Protein 7TIN (pdb70)

Radius of gyration: 37.45 Å; Cα contacts (8 Å, |Δi|>4): 4934; chains: 4; bounding box: 94×103×95 Å

Foldseek 3Di:
DQQQVLLLLQLLLLLQLLLQLFEQEEEEEDDQLQAQNVVNQVLQPRYHYHYANQLLLSLLLQLLLCLQVVTEYEYEYEAACSLVSNQVSQQLQQQVLGAYEYEYEDAAPVPADDPPVSHHDPQCPVVVRDPAEEEQHEGDPDVVSNCVSVVVSVVSSVCGDWQNRGYYYYYHHYYPPRYHDSVVCVSSDNHYDDDDDDFDADDCPVVVVLVQDQFEEEEEAAQRPADCVLVLVLCVVAVHAYAYALNRLPQQVVRLRYALAVLLVLLQPDDDAGAEYEYEEDDHPRPSVLVVVVPHPHQYEYEYGHPPDDCPPDNGPYYDNHGNNSYSVNVRPDDYHDNNVSSVVSSVLRVVLLVLLVVLLVPDKFPLVLLLLVLVQDDAPAEEEEAAAVRSVSCSNRVGHGRYHYHYSPRVSDLANSLSSQLSSLVNGRYEYEHEDVSCVRVLSSLQCCQVPVRAYAYEYEYQFARLNCCPPPCVPVVVVCCCVPGGNGDPDDCVVSCVVSVAAEDEDATVVVVNPDHPDDPGHHYYYYYGHSVSNVVSVVCSSNVCNVVSVVD/DQLQALLLLALLLLLQLLLQLFEAEEEEEDDDLQAQNVVSQVLQPRHYYHYANQLLLSLLLQQLLCLQVVFEYEYEYEAACSLVSNQVSQQLQQQVQGQYEYEYEDAAPVPADDPPVSHDDDFCPVVVGWPEGDEQHEGGDDVVSNVVSVVVSVVSSVCTHFQNGGYYYYYYHYYPPRHHDSVVNVSNDNHYDDDDDDFDADALVVCVVQLQDQQEEEEEAAQRPADQVVVLVLCVQAVHAYAYALNRLPQQPPRLRYALAVLLVVLQPAFAAGQEYEYEEDDHPRPSVLVVVVVYPHQYEAEYQHPPDDDPPDDHPYYYHHGPNSYSVNNVVDDYHDNNVSSVLRSVLRVVLLVLLVVLLVPDKFPLVLLLLVLVQDDAQAEEEEAAAVRSVSCSNRPGNGRYHYHYSPRVSDLENSLSSNLSSLVNGHYEYEHEDVSCVRHLSSLLCCLPVPRAYAYEYEYQQFRLNCVPPPCCPPVVVCCCVPGGNGDPDDCVVSCVVSVAAEDEDATSVVVNPDHDDDDTHHYYYYHGHSVVNVVSVVCSSNSSNVVHDDHD/DFQQVQLLLQLLLLLQLLLQLFEQEEEEEDDDLQASNVVNQVLQPRYHYHYANQLLLSLLLQLLLCLQVVTEYEYEYEAACSLVSNQVSQQLQQQVQGQYEYEYEDAAPVPADDPPVSGHDPQCPVVVGDPAGDEQHETGDDPVSSCVSVVRSVVSSVQGDFQNDGYYYYYHHYYPPRHHDSVVCVSSDNHYDDDDDDFDADACPVPVVQVLDQQEEEEEAAQRPADCVLVLVLCVVNVHAYAAAQNRLPQQVVRLRYFLQVLLCLLLPDDDQGAAYEYEEDDHPRPSVLVVVVPHPHQYEYEYGHPPDDDPPDDGPYYDNHGNNNYSVNVDDDDDRDNNVSSVVSSVLSVVLVVLLVVLLVPDWFPLVLLLLVLVQDDAAAEEEEAAACRSVSCSNRVGHGRYHYHYSPGVRDLENSLSSQLSSLVNGRYEYEHEPVSCVRVLSSLLCCQPPVRQYAYEYEYQFARLNCCPPPCVPVVVVCCCVPGRNGDPDDCCVSCVVSVAAEDEDATVVVVNPDHDDRPGHHYYYYYGHSVSNVVSVVCSSNSSNVVSVVVD/DDLQAQLLLLLLLLLQLLLQLFAQEEEEADDQLQQSNVVSQVLQPRHYYHYANQLLLSLLLQLLLCLQVVTEYEYEYEAACSLVSNQVSQQLQQQVQGAYEYEYEDAAPVPADDPPVRHHDDFCPVVVRFPEGDEQHETDPDVVSSVVSVVVSVVSSVCGDWQNGGYYYYYYHYYPPRHHDSVVCVSSDNHYDDDDDDADADALVVCVVQLQDQQEAEEEAAARPADCVLVLVLCVQAVHAYAYALNRLPQQVVRLRYALAVLLVQLLPDDDAGAEYEYEEDDHPRPRVLVVVVVHPHQYEYEYGHPPDDDPPDDHPYYYNHGNNNYSVNNVVDDYDDNNVNRVVSSVLRVVLLVLLVVLLVPDKFPLVLLLLVLVQDDAAAEEEEAAAVRSVSCSNRPGNGRYHYHYSPGVSDLANSLSSQLSSLQNGHYEYEHEPVSCVRVLSSLQCCLPVVRAYAYEYEYQFAHLNCCPPPVCPPVVVCCCVPGRNGDPDDCVVSCVVSVAAEAEDEIVVVVNPDRCDDDGYHYYYYYGHSVSVVVSVVCSSNSSNVVSD

Sequence (2220 aa):
GNHKAALTKQVFTFASELYAYGVREVVISPGSRSTPLALAFEAHPNIKTWIHPDERSAAFFAVGLIKGSERPVAILCTSGTAAANYTPAIAESQISRIPLIVLTSDRPHELRSVGAPQAINQVNMFNNYVSYEFDMPIADDSKETINAIYYQMQIASQYLYGPHKGPIHFNLPFRDPLTPDLNATELLTSEMKILPHYQKSIDASALRHILNKKKGLIIVGDMQHQEVDQILTYSTIYDLPILADPLSHLRKFDHPNVICTYDLLFRSGLDLNVDFVIRVGKPVISKKLNQWLKKTDAFQILVQNNDKIDVFPIAPDISYEISANDFFRSLMEDTTINRVSWLEKWQCLEKKGRKEIKCYLEQATDESAFVGELIKKTSEKDALFISNSMPIRDVDNLLLNKNIDVYANRGANGIDGIVSTALGMAVHKRITLLIGDLSFYHDMNGLLMSKLNNIQMNIVLLNNDGGGIFSYLPQKESATDYFERLFGTPTGLDFEYTAKLYQFDFKRFNSVSEFKNATLLSETSTIYELITNREDNFKQHQILYQKLSEMIHDTGNHKAALTKQVFTFASELYAYGVREVVISPGSRSTPLALAFEAHPNIKTWIHPDERSAAFFAVGLIKGSERPVAILCTSGTAAANYTPAIAESQISRIPLIVLTSDRPHELRSVGAPQAINQVNMFNNYVSYEFDMPIADDSKETINAIYYQMQIASQYLYGPHKGPIHFNLPFRDPLTPDLNATELLTSEMKILPHYQKSIDASALRHILNKKKGLIIVGDMQHQEVDQILTYSTIYDLPILADPLSHLRKFDHPNVICTYDLLFRSGLDLNVDFVIRVGKPVISKKLNQWLKKTDAFQILVQNNDKIDVFPIAPDISYEISANDFFRSLMEDTTINRVSWLEKWQCCLEKKGRKEIKCYLEQATDESAFVGELIKKTSEKDALFISNSMPIRDVDNLLLNKNIDVYANRGANGIDGIVSTALGMAVHKRITLLIGDLSFYHDMNGLLMSKLNNIQMNIVLLNNDGGGIFSYLPQKESATDYFERLFGTPTGLDFEYTAKLYQFDFKRFNSVSEFKNATLLSETSTIYELITNREDNFKQHQILYQKLSEMIHDTLGNHKAALTKQVFTFASELYAYGVREVVISPGSRSTPLALAFEAHPNIKTWIHPDERSAAFFAVGLIKGSERPVAILCTSGTAAANYTPAIAESQISRIPLIVLTSDRPHELRSVGAPQAINQVNMFNNYVSYEFDMPIADDSKETINAIYYQMQIASQYLYGPHKGPIHFNLPFRDPLTPDLNATELLTSEMKILPHYQKSIDASALRHILNKKKGLIIVGDMQHQEVDQILTYSTIYDLPILADPLSHLRKFDHPNVICTYDLLFRSGLDLNVDFVIRVGKPVISKKLNQWLKKTDAFQILVQNNDKIDVFPIAPDISYEISANDFFRSLMEDTTINRVSWLEKWQCLEKKGRKEIKCYLEQATDESAFVGELIKKTSEKDALFISNSMPIRDVDNLLLNKNIDVYANRGANGIDGIVSTALGMAVHKRITLLIGDLSFYHDMNGLLMSKLNNIQMNIVLLNNDGGGIFSYLPQKESATDYFERLFGTPTGLDFEYTAKLYQFDFKRFNSVSEFKNATLLSETSTIYELITNREDNFKQHQILYQKLSEMIHDTLGNHKAALTKQVFTFASELYAYGVREVVISPGSRSTPLALAFEAHPNIKTWIHPDERSAAFFAVGLIKGSERPVAILCTSGTAAANYTPAIAESQISRIPLIVLTSDRRPHELRSVGAPQAINQVNMFNNYVSYEFDMPIADDSKETINAIYYQMQIASQYLYGPHKGPIHFNLPFRDPLTPDLNATELLTSEMKILPHYQKSIDASALRHILNKKKGLIIVGDMQHQEVDQILTYSTIYDLPILADPLSHLRKFDHPNVICTYDLLFRSGLDLNVDFVIRVGKPVISKKLNQWLKKTDAFQILVQNNDKIDVFPIAPDISYEISANDFFRSLMEDTTINRVSWLEKWQCLEKKGRKEIKCYLEQATDESAFVGELIKKTSEKDALFISNSMPIRDVDNLLLNKNIDVYANRGANGIDGIVSTALGMAVHKRITLLIGDLSFYHDMNGLLMSKLNNIQMNIVLLNNDGGGIFSYLPQKESATDYFERLFGTPTGLDFEYTAKLYQFDFKRFNSVSEFKNATLLSETSTIYELITNREDNFKQHQILYQKLSEMIH

Nearest PDB structures (foldseek):
  7tin-assembly1_A  TM=9.998E-01  e=1.268E-102  Staphylococcus aureus
  3lq1-assembly2_B  TM=9.128E-01  e=7.207E-46  Listeria monocytogenes serotype 4b str. F2365
  2jlc-assembly1_A  TM=8.403E-01  e=1.015E-35  Escherichia coli K-12
  3hww-assembly1_A  TM=8.257E-01  e=3.275E-33  Escherichia coli K-12
  3flm-assembly1_A  TM=8.531E-01  e=4.842E-31  Escherichia coli K-12

InterPro domains:
  IPR004433 2-succinyl-5-enolpyruvyl-6-hydroxy-3-cyclohexene-1-carboxylic-acid synthase [MF_01659] (5-549)
  IPR004433 2-succinyl-5-enolpyruvyl-6-hydroxy-3-cyclohexene-1-carboxylic-acid synthase [PIRSF004983] (3-553)
  IPR004433 2-succinyl-5-enolpyruvyl-6-hydroxy-3-cyclohexene-1-carboxylic-acid synthase [TIGR00173] (13-428)
  IPR011766 Thiamine pyrophosphate enzyme, TPP-binding [PF02775] (420-518)
  IPR012001 Thiamine pyrophosphate enzyme, N-terminal TPP-binding domain [PF02776] (15-126)
  IPR029061 Thiamin diphosphate-binding fold [SSF52518] (16-180)
  IPR029061 Thiamin diphosphate-binding fold [SSF52518] (371-553)
  IPR032264 Menaquinone biosynthesis protein MenD, middle domain [PF16582] (210-387)

Structure (mmCIF, N/CA/C/O backbone):
data_7TIN
#
_entry.id   7TIN
#
_cell.length_a   81.445
_cell.length_b   166.489
_cell.length_c   168.035
_cell.angle_alpha   90.000
_cell.angle_beta   90.000
_cell.angle_gamma   90.000
#
_symmetry.space_group_name_H-M   'P 21 21 21'
#
loop_
_entity.id
_entity.type
_entity.pdbx_description
1 polymer '2-succinyl-5-enolpyruvyl-6-hydroxy-3-cyclohexene-1-carboxylate synthase'
2 non-polymer 'THIAMINE DIPHOSPHATE'
3 non-polymer GLYCINE
4 non-polymer 'CALCIUM ION'
5 non-polymer 'SODIUM ION'
6 non-polymer 'CHLORIDE ION'
7 water water
#
loop_
_atom_site.group_PDB
_atom_site.id
_atom_site.type_symbol
_atom_site.label_atom_id
_atom_site.label_alt_id
_atom_site.label_comp_id
_atom_site.label_asym_id
_atom_site.label_entity_id
_atom_site.label_seq_id
_atom_site.pdbx_PDB_ins_code
_atom_site.Cartn_x
_atom_site.Cartn_y
_atom_site.Cartn_z
_atom_site.occupancy
_atom_site.B_iso_or_equiv
_atom_site.auth_seq_id
_atom_site.auth_comp_id
_atom_site.auth_asym_id
_atom_site.auth_atom_id
_atom_site.pdbx_PDB_model_num
ATOM 1 N N . GLY A 1 4 ? -51.95213 28.12060 -22.35626 1.000 72.53446 2 GLY A N 1
ATOM 2 C CA . GLY A 1 4 ? -52.81678 28.58225 -21.28510 1.000 73.66070 2 GLY A CA 1
ATOM 3 C C . GLY A 1 4 ? -52.32804 28.11562 -19.92953 1.000 71.01391 2 GLY A C 1
ATOM 4 O O . GLY A 1 4 ? -51.49699 28.77758 -19.29934 1.000 65.03039 2 GLY A O 1
ATOM 5 N N . ASN A 1 5 ? -52.85793 26.97577 -19.47399 1.000 68.29700 3 ASN A N 1
ATOM 6 C CA . ASN A 1 5 ? -52.30517 26.33302 -18.28668 1.000 66.90165 3 ASN A CA 1
ATOM 7 C C . ASN A 1 5 ? -50.84485 25.96601 -18.50164 1.000 59.92238 3 ASN A C 1
ATOM 8 O O . ASN A 1 5 ? -50.02352 26.09229 -17.58687 1.000 62.01189 3 ASN A O 1
ATOM 13 N N . HIS A 1 6 ? -50.50686 25.50986 -19.71070 1.000 57.43163 4 HIS A N 1
ATOM 14 C CA . HIS A 1 6 ? -49.15198 25.04658 -19.98479 1.000 59.70841 4 HIS A CA 1
ATOM 15 C C . HIS A 1 6 ? -48.13281 26.15321 -19.75493 1.000 56.65049 4 HIS A C 1
ATOM 16 O O . HIS A 1 6 ? -47.10591 25.93739 -19.10253 1.000 54.07410 4 HIS A O 1
ATOM 23 N N . LYS A 1 7 ? -48.39942 27.34943 -20.28620 1.000 52.03927 5 LYS A N 1
ATOM 24 C CA . LYS A 1 7 ? -47.47814 28.46313 -20.08167 1.000 53.18262 5 LYS A CA 1
ATOM 25 C C . LYS A 1 7 ? -47.36044 28.81571 -18.60305 1.000 57.41539 5 LYS A C 1
ATOM 26 O O . LYS A 1 7 ? -46.26799 29.13682 -18.11734 1.000 56.42734 5 LYS A O 1
ATOM 32 N N . ALA A 1 8 ? -48.47265 28.74337 -17.86756 1.000 55.24515 6 ALA A N 1
ATOM 33 C CA . ALA A 1 8 ? -48.44460 29.06738 -16.44501 1.000 55.05839 6 ALA A CA 1
ATOM 34 C C . ALA A 1 8 ? -47.78930 27.95583 -15.63408 1.000 54.30237 6 ALA A C 1
ATOM 35 O O . ALA A 1 8 ? -47.07298 28.22892 -14.66455 1.000 57.15982 6 ALA A O 1
ATOM 37 N N . ALA A 1 9 ? -48.03143 26.69621 -16.00540 1.000 50.76359 7 ALA A N 1
ATOM 38 C CA . ALA A 1 9 ? -47.36117 25.58987 -15.32947 1.000 55.56063 7 ALA A CA 1
ATOM 39 C C . ALA A 1 9 ? -45.86225 25.59493 -15.61665 1.000 55.88241 7 ALA A C 1
ATOM 40 O O . ALA A 1 9 ? -45.04836 25.36833 -14.71259 1.000 52.24415 7 ALA A O 1
ATOM 42 N N . LEU A 1 10 ? -45.47786 25.85438 -16.86824 1.000 50.11877 8 LEU A N 1
ATOM 43 C CA . LEU A 1 10 ? -44.06028 25.88916 -17.20890 1.000 51.31880 8 LEU A CA 1
ATOM 44 C C . LEU A 1 10 ? -43.36791 27.07281 -16.54660 1.000 55.11878 8 LEU A C 1
ATOM 45 O O . LEU A 1 10 ? -42.23998 26.94328 -16.05562 1.000 53.31515 8 LEU A O 1
ATOM 50 N N . THR A 1 11 ? -44.03103 28.23150 -16.51694 1.000 54.35712 9 THR A N 1
ATOM 51 C CA . THR A 1 11 ? -43.46500 29.39392 -15.84124 1.000 55.72780 9 THR A CA 1
ATOM 52 C C . THR A 1 11 ? -43.25191 29.11184 -14.36066 1.000 57.54765 9 THR A C 1
ATOM 53 O O . THR A 1 11 ? -42.18986 29.41549 -13.80568 1.000 55.19306 9 THR A O 1
ATOM 57 N N . LYS A 1 12 ? -44.25261 28.51478 -13.70849 1.000 55.88068 10 LYS A N 1
ATOM 58 C CA . LYS A 1 12 ? -44.14628 28.22768 -12.28209 1.000 57.44899 10 LYS A CA 1
ATOM 59 C C . LYS A 1 12 ? -42.97481 27.29789 -11.99132 1.000 54.43227 10 LYS A C 1
ATOM 60 O O . LYS A 1 12 ? -42.13299 27.59530 -11.13766 1.000 56.99320 10 LYS A O 1
ATOM 66 N N . GLN A 1 13 ? -42.90219 26.16571 -12.69566 1.000 51.64815 11 GLN A N 1
ATOM 67 C CA . GLN A 1 13 ? -41.80723 25.22530 -12.47242 1.000 56.37300 11 GLN A CA 1
ATOM 68 C C . GLN A 1 13 ? -40.45624 25.88861 -12.70800 1.000 52.16483 11 GLN A C 1
ATOM 69 O O . GLN A 1 13 ? -39.54757 25.78979 -11.87707 1.000 51.55043 11 GLN A O 1
ATOM 75 N N . VAL A 1 14 ? -40.31383 26.58591 -13.83319 1.000 52.21047 12 VAL A N 1
ATOM 76 C CA . VAL A 1 14 ? -39.00540 27.08948 -14.22558 1.000 54.10438 12 VAL A CA 1
ATOM 77 C C . VAL A 1 14 ? -38.60244 28.31209 -13.39766 1.000 54.54726 12 VAL A C 1
ATOM 78 O O . VAL A 1 14 ? -37.42216 28.47616 -13.06551 1.000 52.58162 12 VAL A O 1
ATOM 82 N N . PHE A 1 15 ? -39.55528 29.17259 -13.02773 1.000 55.44450 13 PHE A N 1
ATOM 83 C CA . PHE A 1 15 ? -39.21336 30.29772 -12.16194 1.000 58.08031 13 PHE A CA 1
ATOM 84 C C . PHE A 1 15 ? -38.92496 29.83258 -10.73989 1.000 58.47768 13 PHE A C 1
ATOM 85 O O . PHE A 1 15 ? -38.05423 30.39797 -10.06745 1.000 57.99608 13 PHE A O 1
ATOM 93 N N . THR A 1 16 ? -39.63760 28.80610 -10.26935 1.000 54.21230 14 THR A N 1
ATOM 94 C CA . THR A 1 16 ? -39.36223 28.25710 -8.94564 1.000 54.59744 14 THR A CA 1
ATOM 95 C C . THR A 1 16 ? -37.99035 27.59605 -8.89549 1.000 55.07596 14 THR A C 1
ATOM 96 O O . THR A 1 16 ? -37.24430 27.77783 -7.92605 1.000 53.50243 14 THR A O 1
ATOM 100 N N . PHE A 1 17 ? -37.64085 26.82844 -9.93330 1.000 52.04862 15 PHE A N 1
ATOM 101 C CA . PHE A 1 17 ? -36.34322 26.15907 -9.96275 1.000 51.98371 15 PHE A CA 1
ATOM 102 C C . PHE A 1 17 ? -35.20113 27.16804 -9.92173 1.000 51.38216 15 PHE A C 1
ATOM 103 O O . PHE A 1 17 ? -34.20538 26.96350 -9.21609 1.000 45.80934 15 PHE A O 1
ATOM 111 N N . ALA A 1 18 ? -35.32958 28.26857 -10.66687 1.000 51.34596 16 ALA A N 1
ATOM 112 C CA . ALA A 1 18 ? -34.29990 29.30191 -10.63429 1.000 52.38194 16 ALA A CA 1
ATOM 113 C C . ALA A 1 18 ? -34.23758 29.97475 -9.27030 1.000 51.80826 16 ALA A C 1
ATOM 114 O O . ALA A 1 18 ? -33.14784 30.27847 -8.77173 1.000 48.70105 16 ALA A O 1
ATOM 116 N N . SER A 1 19 ? -35.39780 30.20612 -8.64939 1.000 51.80121 17 SER A N 1
ATOM 117 C CA . SER A 1 19 ? -35.42636 30.84797 -7.33976 1.000 51.57785 17 SER A CA 1
ATOM 118 C C . SER A 1 19 ? -34.84650 29.93886 -6.26611 1.000 51.65153 17 SER A C 1
ATOM 119 O O . SER A 1 19 ? -34.19497 30.41518 -5.32910 1.000 53.69096 17 SER A O 1
ATOM 122 N N . GLU A 1 20 ? -35.07398 28.62798 -6.38140 1.000 47.19892 18 GLU A N 1
ATOM 123 C CA . GLU A 1 20 ? -34.53919 27.70254 -5.38830 1.000 49.56551 18 GLU A CA 1
ATOM 124 C C . GLU A 1 20 ? -33.02951 27.55048 -5.53258 1.000 54.09804 18 GLU A C 1
ATOM 125 O O . GLU A 1 20 ? -32.31898 27.38988 -4.53248 1.000 57.74510 18 GLU A O 1
ATOM 131 N N . LEU A 1 21 ? -32.51978 27.59294 -6.76620 1.000 47.02168 19 LEU A N 1
ATOM 132 C CA . LEU A 1 21 ? -31.07343 27.61803 -6.95490 1.000 46.58929 19 LEU A CA 1
ATOM 133 C C . LEU A 1 21 ? -30.46594 28.83255 -6.26791 1.000 54.96995 19 LEU A C 1
ATOM 134 O O . LEU A 1 21 ? -29.41149 28.73311 -5.62821 1.000 53.39852 19 LEU A O 1
ATOM 139 N N . TYR A 1 22 ? -31.12514 29.98992 -6.38313 1.000 53.76401 20 TYR A N 1
ATOM 140 C CA . TYR A 1 22 ? -30.65603 31.17535 -5.67594 1.000 52.28506 20 TYR A CA 1
ATOM 141 C C . TYR A 1 22 ? -30.67809 30.94992 -4.17191 1.000 52.63282 20 TYR A C 1
ATOM 142 O O . TYR A 1 22 ? -29.76822 31.38637 -3.45658 1.000 51.68773 20 TYR A O 1
ATOM 151 N N . ALA A 1 23 ? -31.71335 30.26664 -3.67712 1.000 52.73029 21 ALA A N 1
ATOM 152 C CA . ALA A 1 23 ? -31.87341 30.08704 -2.23883 1.000 55.50801 21 ALA A CA 1
ATOM 153 C C . ALA A 1 23 ? -30.74374 29.25963 -1.64644 1.000 52.54483 21 ALA A C 1
ATOM 154 O O . ALA A 1 23 ? -30.41933 29.40636 -0.46326 1.000 56.37357 21 ALA A O 1
ATOM 156 N N . TYR A 1 24 ? -30.13045 28.39613 -2.44760 1.000 52.78541 22 TYR A N 1
ATOM 157 C CA . TYR A 1 24 ? -29.06025 27.53198 -1.98041 1.000 55.14371 22 TYR A CA 1
ATOM 158 C C . TYR A 1 24 ? -27.67780 28.03505 -2.37888 1.000 51.55810 22 TYR A C 1
ATOM 159 O O . TYR A 1 24 ? -26.69296 27.31731 -2.18418 1.000 50.96737 22 TYR A O 1
ATOM 168 N N . GLY A 1 25 ? -27.57977 29.24098 -2.93810 1.000 49.61180 23 GLY A N 1
ATOM 169 C CA . GLY A 1 25 ? -26.28502 29.87275 -3.10158 1.000 47.38203 23 GLY A CA 1
ATOM 170 C C . GLY A 1 25 ? -25.91111 30.34878 -4.49102 1.000 47.93378 23 GLY A C 1
ATOM 171 O O . GLY A 1 25 ? -24.92141 31.06938 -4.64126 1.000 45.43725 23 GLY A O 1
ATOM 172 N N . VAL A 1 26 ? -26.67576 29.96693 -5.51399 1.000 47.56283 24 VAL A N 1
ATOM 173 C CA . VAL A 1 26 ? -26.30892 30.31441 -6.88266 1.000 48.27209 24 VAL A CA 1
ATOM 174 C C . VAL A 1 26 ? -26.55815 31.79729 -7.12034 1.000 48.84902 24 VAL A C 1
ATOM 175 O O . VAL A 1 26 ? -27.63359 32.32327 -6.80545 1.000 51.68344 24 VAL A O 1
ATOM 179 N N . ARG A 1 27 ? -25.55884 32.47993 -7.68278 1.000 48.85042 25 ARG A N 1
ATOM 180 C CA . ARG A 1 27 ? -25.67676 33.88362 -8.04852 1.000 49.52676 25 ARG A CA 1
ATOM 181 C C . ARG A 1 27 ? -25.41101 34.16163 -9.51997 1.000 52.69890 25 ARG A C 1
ATOM 182 O O . ARG A 1 27 ? -25.81104 35.22484 -10.00574 1.000 56.64834 25 ARG A O 1
ATOM 190 N N . GLU A 1 28 ? -24.74608 33.25609 -10.23615 1.000 54.64757 26 GLU A N 1
ATOM 191 C CA . GLU A 1 28 ? -24.50476 33.42028 -11.66136 1.000 54.65793 26 GLU A CA 1
ATOM 192 C C . GLU A 1 28 ? -24.66528 32.07360 -12.35418 1.000 51.71305 26 GLU A C 1
ATOM 193 O O . GLU A 1 28 ? -24.57696 31.01421 -11.72690 1.000 48.64316 26 GLU A O 1
ATOM 199 N N . VAL A 1 29 ? -24.92310 32.13054 -13.66524 1.000 50.80725 27 VAL A N 1
ATOM 200 C CA . VAL A 1 29 ? -25.06775 30.94476 -14.50208 1.000 50.54637 27 VAL A CA 1
ATOM 201 C C . VAL A 1 29 ? -24.37184 31.20000 -15.83280 1.000 51.49350 27 VAL A C 1
ATOM 202 O O . VAL A 1 29 ? -24.20499 32.34214 -16.26415 1.000 52.97061 27 VAL A O 1
ATOM 206 N N . VAL A 1 30 ? -23.96952 30.11275 -16.48775 1.000 50.38783 28 VAL A N 1
ATOM 207 C CA . VAL A 1 30 ? -23.30751 30.16274 -17.79017 1.000 50.53973 28 VAL A CA 1
ATOM 208 C C . VAL A 1 30 ? -24.20938 29.42906 -18.77496 1.000 49.02580 28 VAL A C 1
ATOM 209 O O . VAL A 1 30 ? -24.25461 28.19262 -18.78349 1.000 49.11613 28 VAL A O 1
ATOM 213 N N . ILE A 1 31 ? -24.91880 30.18118 -19.62123 1.000 51.43095 29 ILE A N 1
ATOM 214 C CA . ILE A 1 31 ? -25.89820 29.61761 -20.54601 1.000 49.55372 29 ILE A CA 1
ATOM 215 C C . ILE A 1 31 ? -25.27995 29.47433 -21.92783 1.000 50.68777 29 ILE A C 1
ATOM 216 O O . ILE A 1 31 ? -24.58526 30.37683 -22.41040 1.000 54.35642 29 ILE A O 1
ATOM 221 N N . SER A 1 32 ? -25.54691 28.33629 -22.57703 1.000 52.01345 30 SER A N 1
ATOM 222 C CA . SER A 1 32 ? -25.18025 28.12118 -23.96464 1.000 51.97894 30 SER A CA 1
ATOM 223 C C . SER A 1 32 ? -26.42560 28.15114 -24.84412 1.000 49.53534 30 SER A C 1
ATOM 224 O O . SER A 1 32 ? -27.46992 27.61855 -24.45178 1.000 55.57070 30 SER A O 1
ATOM 227 N N . PRO A 1 33 ? -26.34976 28.75017 -26.03079 1.000 52.74869 31 PRO A N 1
ATOM 228 C CA . PRO A 1 33 ? -27.56647 28.97245 -26.82021 1.000 52.64234 31 PRO A CA 1
ATOM 229 C C . PRO A 1 33 ? -28.16679 27.67429 -27.33724 1.000 52.18351 31 PRO A C 1
ATOM 230 O O . PRO A 1 33 ? -27.46462 26.70278 -27.62801 1.000 57.44891 31 PRO A O 1
ATOM 234 N N . GLY A 1 34 ? -29.48876 27.67809 -27.45352 1.000 53.99166 32 GLY A N 1
ATOM 235 C CA . GLY A 1 34 ? -30.22124 26.53013 -27.95701 1.000 47.06754 32 GLY A CA 1
ATOM 236 C C . GLY A 1 34 ? -31.70516 26.80615 -27.86253 1.000 49.92291 32 GLY A C 1
ATOM 237 O O . GLY A 1 34 ? -32.14728 27.74102 -27.18767 1.000 49.45031 32 GLY A O 1
ATOM 238 N N . SER A 1 35 ? -32.47835 25.97276 -28.55786 1.000 58.83944 33 SER A N 1
ATOM 239 C CA . SER A 1 35 ? -33.92633 26.15545 -28.55812 1.000 54.48854 33 SER A CA 1
ATOM 240 C C . SER A 1 35 ? -34.57598 25.49247 -27.34613 1.000 56.01433 33 SER A C 1
ATOM 241 O O . SER A 1 35 ? -35.35789 26.12612 -26.62807 1.000 50.83871 33 SER A O 1
ATOM 244 N N . ARG A 1 36 ? -34.25288 24.21976 -27.09591 1.000 53.04316 34 ARG A N 1
ATOM 245 C CA . ARG A 1 36 ? -34.91589 23.46992 -26.03305 1.000 48.45422 34 ARG A CA 1
ATOM 246 C C . ARG A 1 36 ? -34.64447 24.04783 -24.64731 1.000 51.56446 34 ARG A C 1
ATOM 247 O O . ARG A 1 36 ? -35.42826 23.80700 -23.72285 1.000 54.66232 34 ARG A O 1
ATOM 255 N N . SER A 1 37 ? -33.57176 24.81592 -24.47838 1.000 50.82272 35 SER A N 1
ATOM 256 C CA . SER A 1 37 ? -33.25297 25.40984 -23.18677 1.000 54.15458 35 SER A CA 1
ATOM 257 C C . SER A 1 37 ? -33.98411 26.72778 -22.94517 1.000 53.18343 35 SER A C 1
ATOM 258 O O . SER A 1 37 ? -33.67645 27.41601 -21.96739 1.000 55.29577 35 SER A O 1
ATOM 261 N N . THR A 1 38 ? -34.95362 27.06921 -23.79814 1.000 55.17580 36 THR A N 1
ATOM 262 C CA . THR A 1 38 ? -35.59264 28.38490 -23.74303 1.000 57.63311 36 THR A CA 1
ATOM 263 C C . THR A 1 38 ? -36.20499 28.72430 -22.38838 1.000 51.78944 36 THR A C 1
ATOM 264 O O . THR A 1 38 ? -35.87542 29.79384 -21.84598 1.000 54.19278 36 THR A O 1
ATOM 268 N N . PRO A 1 39 ? -37.07873 27.89954 -21.78884 1.000 53.17943 37 PRO A N 1
ATOM 269 C CA . PRO A 1 39 ? -37.80977 28.37908 -20.59672 1.000 51.09358 37 PRO A CA 1
ATOM 270 C C . PRO A 1 39 ? -36.91406 28.72547 -19.41911 1.000 53.27440 37 PRO A C 1
ATOM 271 O O . PRO A 1 39 ? -37.08334 29.79303 -18.81247 1.000 52.91207 37 PRO A O 1
ATOM 275 N N . LEU A 1 40 ? -35.95937 27.85638 -19.07491 1.000 53.99961 38 LEU A N 1
ATOM 276 C CA . LEU A 1 40 ? -35.09236 28.14016 -17.93419 1.000 50.16324 38 LEU A CA 1
ATOM 277 C C . LEU A 1 40 ? -34.04951 29.20137 -18.26562 1.000 51.92069 38 LEU A C 1
ATOM 278 O O . LEU A 1 40 ? -33.60332 29.92895 -17.37045 1.000 52.18401 38 LEU A O 1
ATOM 283 N N . ALA A 1 41 ? -33.64333 29.30296 -19.53356 1.000 48.32843 39 ALA A N 1
ATOM 284 C CA . ALA A 1 41 ? -32.72246 30.36507 -19.92169 1.000 46.38236 39 ALA A CA 1
ATOM 285 C C . ALA A 1 41 ? -33.33881 31.73837 -19.68652 1.000 57.50024 39 ALA A C 1
ATOM 286 O O . ALA A 1 41 ? -32.67993 32.64186 -19.15826 1.000 56.55253 39 ALA A O 1
ATOM 288 N N . LEU A 1 42 ? -34.60660 31.91429 -20.06975 1.000 58.05160 40 LEU A N 1
ATOM 289 C CA . LEU A 1 42 ? -35.26818 33.19539 -19.85046 1.000 60.56098 40 LEU A CA 1
ATOM 290 C C . LEU A 1 42 ? -35.51348 33.45578 -18.36950 1.000 59.01059 40 LEU A C 1
ATOM 291 O O . LEU A 1 42 ? -35.59626 34.61650 -17.95287 1.000 63.10007 40 LEU A O 1
ATOM 296 N N . ALA A 1 43 ? -35.62615 32.39853 -17.56224 1.000 56.26132 41 ALA A N 1
ATOM 297 C CA . ALA A 1 43 ? -35.83320 32.57850 -16.12872 1.000 51.47518 41 ALA A CA 1
ATOM 298 C C . ALA A 1 43 ? -34.61819 33.21754 -15.47028 1.000 58.82913 41 ALA A C 1
ATOM 299 O O . ALA A 1 43 ? -34.74715 34.20614 -14.73798 1.000 59.77782 41 ALA A O 1
ATOM 301 N N . PHE A 1 44 ? -33.42869 32.65172 -15.70695 1.000 52.32118 42 PHE A N 1
ATOM 302 C CA . PHE A 1 44 ? -32.20824 33.20837 -15.13060 1.000 51.32638 42 PHE A CA 1
ATOM 303 C C . PHE A 1 44 ? -32.01136 34.65641 -15.55575 1.000 59.86143 42 PHE A C 1
ATOM 304 O O . PHE A 1 44 ? -31.62619 35.50468 -14.74225 1.000 61.51025 42 PHE A O 1
ATOM 312 N N . GLU A 1 45 ? -32.27254 34.95723 -16.83027 1.000 59.98628 43 GLU A N 1
ATOM 313 C CA . GLU A 1 45 ? -32.11301 36.32244 -17.31733 1.000 57.41312 43 GLU A CA 1
ATOM 314 C C . GLU A 1 45 ? -33.11843 37.26588 -16.66665 1.000 64.18855 43 GLU A C 1
ATOM 315 O O . GLU A 1 45 ? -32.79078 38.42135 -16.36652 1.000 56.44068 43 GLU A O 1
ATOM 321 N N . ALA A 1 46 ? -34.34467 36.79037 -16.43446 1.000 58.19621 44 ALA A N 1
ATOM 322 C CA . ALA A 1 46 ? -35.36630 37.63275 -15.82455 1.000 62.23118 44 ALA A CA 1
ATOM 323 C C . ALA A 1 46 ? -35.16794 37.78345 -14.32185 1.000 63.84402 44 ALA A C 1
ATOM 324 O O . ALA A 1 46 ? -35.50875 38.83186 -13.75943 1.000 58.99554 44 ALA A O 1
ATOM 326 N N . HIS A 1 47 ? -34.63525 36.76186 -13.66174 1.000 60.00062 45 HIS A N 1
ATOM 327 C CA . HIS A 1 47 ? -34.43267 36.81806 -12.22223 1.000 58.55892 45 HIS A CA 1
ATOM 328 C C . HIS A 1 47 ? -33.51630 37.98796 -11.88043 1.000 59.83426 45 HIS A C 1
ATOM 329 O O . HIS A 1 47 ? -32.36741 38.02221 -12.34613 1.000 59.78221 45 HIS A O 1
ATOM 336 N N . PRO A 1 48 ? -33.97523 38.96072 -11.08851 1.000 58.66541 46 PRO A N 1
ATOM 337 C CA . PRO A 1 48 ? -33.18954 40.19004 -10.89347 1.000 61.13189 46 PRO A CA 1
ATOM 338 C C . PRO A 1 48 ? -31.89080 39.99076 -10.12834 1.000 60.66716 46 PRO A C 1
ATOM 339 O O . PRO A 1 48 ? -31.06075 40.90888 -10.11855 1.000 61.65464 46 PRO A O 1
ATOM 343 N N . ASN A 1 49 ? -31.67907 38.83732 -9.49170 1.000 59.59725 47 ASN A N 1
ATOM 344 C CA . ASN A 1 49 ? -30.48719 38.61903 -8.67903 1.000 60.71865 47 ASN A CA 1
ATOM 345 C C . ASN A 1 49 ? -29.65971 37.43223 -9.16154 1.000 58.30920 47 ASN A C 1
ATOM 346 O O . ASN A 1 49 ? -28.90681 36.84596 -8.37724 1.000 54.76784 47 ASN A O 1
ATOM 351 N N . ILE A 1 50 ? -29.77701 37.06773 -10.43528 1.000 57.64024 48 ILE A N 1
ATOM 352 C CA . ILE A 1 50 ? -28.96276 36.01538 -11.03161 1.000 59.39687 48 ILE A CA 1
ATOM 353 C C . ILE A 1 50 ? -28.32890 36.58297 -12.29254 1.000 52.26369 48 ILE A C 1
ATOM 354 O O . ILE A 1 50 ? -29.03969 36.96727 -13.22848 1.000 55.35417 48 ILE A O 1
ATOM 359 N N . LYS A 1 51 ? -27.00121 36.65754 -12.30913 1.000 49.58271 49 LYS A N 1
ATOM 360 C CA . LYS A 1 51 ? -26.28742 37.15701 -13.47531 1.000 55.71764 49 LYS A CA 1
ATOM 361 C C . LYS A 1 51 ? -26.06564 36.03354 -14.47960 1.000 57.75041 49 LYS A C 1
ATOM 362 O O . LYS A 1 51 ? -25.76035 34.89788 -14.10524 1.000 58.24220 49 LYS A O 1
ATOM 368 N N . THR A 1 52 ? -26.21996 36.35392 -15.76080 1.000 50.01658 50 THR A N 1
ATOM 369 C CA . THR A 1 52 ? -26.06162 35.37735 -16.82592 1.000 52.31788 50 THR A CA 1
ATOM 370 C C . THR A 1 52 ? -24.78402 35.63853 -17.61571 1.000 51.14495 50 THR A C 1
ATOM 371 O O . THR A 1 52 ? -24.34630 36.78204 -17.76749 1.000 54.26472 50 THR A O 1
ATOM 375 N N . TRP A 1 53 ? -24.18562 34.55419 -18.10646 1.000 50.24332 51 TRP A N 1
ATOM 376 C CA . TRP A 1 53 ? -23.08116 34.60602 -19.05777 1.000 50.02674 51 TRP A CA 1
ATOM 377 C C . TRP A 1 53 ? -23.44088 33.71458 -20.23760 1.000 48.96066 51 TRP A C 1
ATOM 378 O O . TRP A 1 53 ? -23.70976 32.52207 -20.05500 1.000 49.01964 51 TRP A O 1
ATOM 389 N N . ILE A 1 54 ? -23.43545 34.27983 -21.44076 1.000 53.22309 52 ILE A N 1
ATOM 390 C CA . ILE A 1 54 ? -23.81450 33.55540 -22.65009 1.000 50.09163 52 ILE A CA 1
ATOM 391 C C . ILE A 1 54 ? -22.54459 33.14643 -23.38412 1.000 47.16524 52 ILE A C 1
ATOM 392 O O . ILE A 1 54 ? -21.77198 34.00419 -23.82397 1.000 51.42303 52 ILE A O 1
ATOM 397 N N . HIS A 1 55 ? -22.33894 31.83801 -23.53404 1.000 47.34372 53 HIS A N 1
ATOM 398 C CA . HIS A 1 55 ? -21.11393 31.28674 -24.11078 1.000 48.75395 53 HIS A CA 1
ATOM 399 C C . HIS A 1 55 ? -21.47346 30.30301 -25.21734 1.000 48.92908 53 HIS A C 1
ATOM 400 O O . HIS A 1 55 ? -22.17819 29.30675 -24.95356 1.000 51.84100 53 HIS A O 1
ATOM 407 N N . PRO A 1 56 ? -21.00886 30.51519 -26.45302 1.000 50.69143 54 PRO A N 1
ATOM 408 C CA . PRO A 1 56 ? -21.38199 29.60459 -27.54753 1.000 50.12004 54 PRO A CA 1
ATOM 409 C C . PRO A 1 56 ? -20.64293 28.27131 -27.55848 1.000 51.63829 54 PRO A C 1
ATOM 410 O O . PRO A 1 56 ? -21.11217 27.33890 -28.22485 1.000 48.16094 54 PRO A O 1
ATOM 414 N N . ASP A 1 57 ? -19.50764 28.14431 -26.87321 1.000 50.86609 55 ASP A N 1
ATOM 415 C CA . ASP A 1 57 ? -18.74544 26.89742 -26.84140 1.000 49.66996 55 ASP A CA 1
ATOM 416 C C . ASP A 1 57 ? -18.98638 26.21323 -25.49866 1.000 50.62445 55 ASP A C 1
ATOM 417 O O . ASP A 1 57 ? -18.48510 26.66780 -24.46502 1.000 51.09453 55 ASP A O 1
ATOM 422 N N . GLU A 1 58 ? -19.73597 25.10579 -25.52244 1.000 48.70666 56 GLU A N 1
ATOM 423 C CA . GLU A 1 58 ? -20.14557 24.45310 -24.28133 1.000 48.91053 56 GLU A CA 1
ATOM 424 C C . GLU A 1 58 ? -18.96295 23.90814 -23.49089 1.000 45.64388 56 GLU A C 1
ATOM 425 O O . GLU A 1 58 ? -19.01569 23.87619 -22.25652 1.000 43.08734 56 GLU A O 1
ATOM 431 N N . ARG A 1 59 ? -17.90601 23.45671 -24.17189 1.000 46.91644 57 ARG A N 1
ATOM 432 C CA . ARG A 1 59 ? -16.73379 22.94848 -23.46309 1.000 49.87834 57 ARG A CA 1
ATOM 433 C C . ARG A 1 59 ? -16.04874 24.06016 -22.67777 1.000 47.64181 57 ARG A C 1
ATOM 434 O O . ARG A 1 59 ? -15.79798 23.92446 -21.47411 1.000 49.44820 57 ARG A O 1
ATOM 442 N N . SER A 1 60 ? -15.73199 25.17057 -23.34939 1.000 46.67386 58 SER A N 1
ATOM 443 C CA . SER A 1 60 ? -15.14835 26.31069 -22.65243 1.000 49.21364 58 SER A CA 1
ATOM 444 C C . SER A 1 60 ? -16.11546 26.89425 -21.63270 1.000 50.83043 58 SER A C 1
ATOM 445 O O . SER A 1 60 ? -15.68112 27.41625 -20.59811 1.000 49.04626 58 SER A O 1
ATOM 448 N N . ALA A 1 61 ? -17.42193 26.79744 -21.89987 1.000 46.37205 59 ALA A N 1
ATOM 449 C CA . ALA A 1 61 ? -18.42195 27.35587 -20.99366 1.000 49.32763 59 ALA A CA 1
ATOM 450 C C . ALA A 1 61 ? -18.40547 26.65327 -19.64242 1.000 48.82283 59 ALA A C 1
ATOM 451 O O . ALA A 1 61 ? -18.52049 27.30134 -18.59413 1.000 43.08967 59 ALA A O 1
ATOM 453 N N . ALA A 1 62 ? -18.27510 25.32404 -19.64733 1.000 49.46924 60 ALA A N 1
ATOM 454 C CA . ALA A 1 62 ? -18.25922 24.58163 -18.39208 1.000 48.65127 60 ALA A CA 1
ATOM 455 C C . ALA A 1 62 ? -16.98420 24.85984 -17.60725 1.000 45.68595 60 ALA A C 1
ATOM 456 O O . ALA A 1 62 ? -17.01070 24.93616 -16.37286 1.000 49.34201 60 ALA A O 1
ATOM 458 N N . PHE A 1 63 ? -15.85870 25.01999 -18.30430 1.000 41.34351 61 PHE A N 1
ATOM 459 C CA . PHE A 1 63 ? -14.62166 25.37621 -17.61956 1.000 46.44692 61 PHE A CA 1
ATOM 460 C C . PHE A 1 63 ? -14.65929 26.81398 -17.12181 1.000 46.98838 61 PHE A C 1
ATOM 461 O O . PHE A 1 63 ? -14.09625 27.11354 -16.06397 1.000 48.09726 61 PHE A O 1
ATOM 469 N N . PHE A 1 64 ? -15.31299 27.71307 -17.86596 1.000 46.96582 62 PHE A N 1
ATOM 470 C CA . PHE A 1 64 ? -15.51323 29.07426 -17.37606 1.000 43.33133 62 PHE A CA 1
ATOM 471 C C . PHE A 1 64 ? -16.32816 29.07177 -16.08902 1.000 44.31907 62 PHE A C 1
ATOM 472 O O . PHE A 1 64 ? -16.05629 29.85181 -15.16845 1.000 44.73516 62 PHE A O 1
ATOM 480 N N . ALA A 1 65 ? -17.32178 28.18570 -15.99925 1.000 43.07061 63 ALA A N 1
ATOM 481 C CA . ALA A 1 65 ? -18.09719 28.07226 -14.76970 1.000 43.69169 63 ALA A CA 1
ATOM 482 C C . ALA A 1 65 ? -17.24237 27.55173 -13.62130 1.000 45.81386 63 ALA A C 1
ATOM 483 O O . ALA A 1 65 ? -17.38511 28.00786 -12.48016 1.000 42.25255 63 ALA A O 1
ATOM 485 N N . VAL A 1 66 ? -16.35647 26.59099 -13.90085 1.000 44.11867 64 VAL A N 1
ATOM 486 C CA . VAL A 1 66 ? -15.46353 26.08234 -12.86313 1.000 46.47416 64 VAL A CA 1
ATOM 487 C C . VAL A 1 66 ? -14.61559 27.21411 -12.30215 1.000 44.24276 64 VAL A C 1
ATOM 488 O O . VAL A 1 66 ? -14.41759 27.31734 -11.08506 1.000 44.87560 64 VAL A O 1
ATOM 492 N N . GLY A 1 67 ? -14.11945 28.09220 -13.17877 1.000 45.08646 65 GLY A N 1
ATOM 493 C CA . GLY A 1 67 ? -13.36733 29.24561 -12.71302 1.000 47.25436 65 GLY A CA 1
ATOM 494 C C . GLY A 1 67 ? -14.20744 30.19242 -11.87781 1.000 45.04292 65 GLY A C 1
ATOM 495 O O . GLY A 1 67 ? -13.75869 30.68117 -10.83831 1.000 43.86866 65 GLY A O 1
ATOM 496 N N . LEU A 1 68 ? -15.43957 30.46497 -12.32113 1.000 47.06034 66 LEU A N 1
ATOM 497 C CA . LEU A 1 68 ? -16.34182 31.29508 -11.52751 1.000 45.70208 66 LEU A CA 1
ATOM 498 C C . LEU A 1 68 ? -16.55389 30.69952 -10.14239 1.000 48.94667 66 LEU A C 1
ATOM 499 O O . LEU A 1 68 ? -16.65326 31.43188 -9.14899 1.000 47.92053 66 LEU A O 1
ATOM 504 N N . ILE A 1 69 ? -16.62522 29.36912 -10.05670 1.000 44.03310 67 ILE A N 1
ATOM 505 C CA . ILE A 1 69 ? -16.78640 28.72295 -8.76048 1.000 43.77163 67 ILE A CA 1
ATOM 506 C C . ILE A 1 69 ? -15.53323 28.90928 -7.91857 1.000 50.28570 67 ILE A C 1
ATOM 507 O O . ILE A 1 69 ? -15.61100 29.24347 -6.73163 1.000 50.16385 67 ILE A O 1
ATOM 512 N N . LYS A 1 70 ? -14.35783 28.71563 -8.52006 1.000 46.86696 68 LYS A N 1
ATOM 513 C CA . LYS A 1 70 ? -13.12232 28.81120 -7.75331 1.000 48.20720 68 LYS A CA 1
ATOM 514 C C . LYS A 1 70 ? -12.86021 30.23590 -7.28154 1.000 50.84654 68 LYS A C 1
ATOM 515 O O . LYS A 1 70 ? -12.27794 30.43279 -6.20980 1.000 55.71458 68 LYS A O 1
ATOM 521 N N . GLY A 1 71 ? -13.29382 31.23455 -8.04736 1.000 52.35603 69 GLY A N 1
ATOM 522 C CA . GLY A 1 71 ? -13.04426 32.61910 -7.69339 1.000 54.95081 69 GLY A CA 1
ATOM 523 C C . GLY A 1 71 ? -14.06491 33.20713 -6.73978 1.000 54.97297 69 GLY A C 1
ATOM 524 O O . GLY A 1 71 ? -13.73781 34.08370 -5.93476 1.000 55.45341 69 GLY A O 1
ATOM 525 N N . SER A 1 72 ? -15.30853 32.73779 -6.82405 1.000 49.12609 70 SER A N 1
ATOM 526 C CA . SER A 1 72 ? -16.37390 33.22601 -5.96052 1.000 53.34532 70 SER A CA 1
ATOM 527 C C . SER A 1 72 ? -16.65505 32.31369 -4.77677 1.000 54.13916 70 SER A C 1
ATOM 528 O O . SER A 1 72 ? -17.29000 32.75779 -3.81313 1.000 60.45852 70 SER A O 1
ATOM 531 N N . GLU A 1 73 ? -16.20120 31.06032 -4.82955 1.000 52.42595 71 GLU A N 1
ATOM 532 C CA . GLU A 1 73 ? -16.44068 30.07895 -3.76956 1.000 52.12872 71 GLU A CA 1
ATOM 533 C C . GLU A 1 73 ? -17.93376 29.88962 -3.51694 1.000 48.95395 71 GLU A C 1
ATOM 534 O O . GLU A 1 73 ? -18.37358 29.70761 -2.38126 1.000 53.93011 71 GLU A O 1
ATOM 540 N N . ARG A 1 74 ? -18.71939 29.94457 -4.59193 1.000 53.93227 72 ARG A N 1
ATOM 541 C CA . ARG A 1 74 ? -20.14205 29.64592 -4.58712 1.000 50.61498 72 ARG A CA 1
ATOM 542 C C . ARG A 1 74 ? -20.45208 28.72461 -5.75826 1.000 49.70721 72 ARG A C 1
ATOM 543 O O . ARG A 1 74 ? -19.86206 28.87284 -6.83696 1.000 48.67609 72 ARG A O 1
ATOM 551 N N . PRO A 1 75 ? -21.35278 27.76035 -5.57934 1.000 44.32130 73 PRO A N 1
ATOM 552 C CA . PRO A 1 75 ? -21.74568 26.91036 -6.70900 1.000 48.70382 73 PRO A CA 1
ATOM 553 C C . PRO A 1 75 ? -22.32266 27.73764 -7.84928 1.000 49.31043 73 PRO A C 1
ATOM 554 O O . PRO A 1 75 ? -22.93502 28.78704 -7.64075 1.000 45.67631 73 PRO A O 1
ATOM 558 N N . VAL A 1 76 ? -22.09801 27.25629 -9.06929 1.000 46.50121 74 VAL A N 1
ATOM 559 C CA . VAL A 1 76 ? -22.52951 27.92677 -10.29112 1.000 42.81843 74 VAL A CA 1
ATOM 560 C C . VAL A 1 76 ? -23.14408 26.87451 -11.20655 1.000 48.07904 74 VAL A C 1
ATOM 561 O O . VAL A 1 76 ? -22.69492 25.72366 -11.23294 1.000 50.17671 74 VAL A O 1
ATOM 565 N N . ALA A 1 77 ? -24.18199 27.25773 -11.94401 1.000 46.85591 75 ALA A N 1
ATOM 566 C CA . ALA A 1 77 ? -24.88800 26.33407 -12.81589 1.000 45.41305 75 ALA A CA 1
ATOM 567 C C . ALA A 1 77 ? -24.57507 26.62535 -14.27709 1.000 44.06325 75 ALA A C 1
ATOM 568 O O . ALA A 1 77 ? -24.32866 27.77153 -14.66409 1.000 40.02160 75 ALA A O 1
ATOM 570 N N . ILE A 1 78 ? -24.57972 25.56807 -15.08464 1.000 44.56205 76 ILE A N 1
ATOM 571 C CA . ILE A 1 78 ? -24.45330 25.67551 -16.53195 1.000 45.26004 76 ILE A CA 1
ATOM 572 C C . ILE A 1 78 ? -25.70469 25.08234 -17.16092 1.000 49.37634 76 ILE A C 1
ATOM 573 O O . ILE A 1 78 ? -26.26534 24.10606 -16.64876 1.000 47.46729 76 ILE A O 1
ATOM 578 N N . LEU A 1 79 ? -26.14296 25.67625 -18.26832 1.000 43.21784 77 LEU A N 1
ATOM 579 C CA . LEU A 1 79 ? -27.34504 25.24103 -18.96103 1.000 43.90552 77 LEU A CA 1
ATOM 580 C C . LEU A 1 79 ? -27.04908 25.15805 -20.44662 1.000 50.89089 77 LEU A C 1
ATOM 581 O O . LEU A 1 79 ? -26.46175 26.08326 -21.01917 1.000 48.00865 77 LEU A O 1
ATOM 586 N N . CYS A 1 80 ? -27.44479 24.04545 -21.06092 1.000 47.66880 78 CYS A N 1
ATOM 587 C CA . CYS A 1 80 ? -27.25506 23.83389 -22.48566 1.000 49.95661 78 CYS A CA 1
ATOM 588 C C . CYS A 1 80 ? -28.51320 23.19876 -23.05184 1.000 51.71642 78 CYS A C 1
ATOM 589 O O . CYS A 1 80 ? -29.42068 22.80165 -22.31507 1.000 50.81423 78 CYS A O 1
ATOM 592 N N . THR A 1 81 ? -28.56430 23.11303 -24.37603 1.000 51.32159 79 THR A N 1
ATOM 593 C CA . THR A 1 81 ? -29.67784 22.46511 -25.04757 1.000 55.21708 79 THR A CA 1
ATOM 594 C C . THR A 1 81 ? -29.40472 20.96943 -25.19300 1.000 51.07384 79 THR A C 1
ATOM 595 O O . THR A 1 81 ? -28.33118 20.46904 -24.85265 1.000 53.18752 79 THR A O 1
ATOM 599 N N . SER A 1 82 ? -30.40189 20.24928 -25.69480 1.000 50.52455 80 SER A N 1
ATOM 600 C CA . SER A 1 82 ? -30.27107 18.80800 -25.83948 1.000 53.55166 80 SER A CA 1
ATOM 601 C C . SER A 1 82 ? -29.31377 18.46595 -26.97633 1.000 50.34450 80 SER A C 1
ATOM 602 O O . SER A 1 82 ? -29.18418 19.20829 -27.95197 1.000 48.19102 80 SER A O 1
ATOM 605 N N . GLY A 1 83 ? -28.63448 17.32694 -26.84028 1.000 49.77481 81 GLY A N 1
ATOM 606 C CA . GLY A 1 83 ? -27.76058 16.84315 -27.89401 1.000 42.73761 81 GLY A CA 1
ATOM 607 C C . GLY A 1 83 ? -26.29299 16.82495 -27.52091 1.000 49.61620 81 GLY A C 1
ATOM 608 O O . GLY A 1 83 ? -25.94504 16.59536 -26.35833 1.000 48.32869 81 GLY A O 1
ATOM 609 N N . THR A 1 84 ? -25.41706 17.06397 -28.50193 1.000 51.26744 82 THR A N 1
ATOM 610 C CA . THR A 1 84 ? -23.98219 17.08429 -28.23586 1.000 46.75123 82 THR A CA 1
ATOM 611 C C . THR A 1 84 ? -23.55160 18.29175 -27.41494 1.000 49.12012 82 THR A C 1
ATOM 612 O O . THR A 1 84 ? -22.41403 18.30939 -26.92581 1.000 46.83030 82 THR A O 1
ATOM 616 N N . ALA A 1 85 ? -24.41822 19.29831 -27.26642 1.000 44.68783 83 ALA A N 1
ATOM 617 C CA . ALA A 1 85 ? -24.12700 20.39207 -26.34706 1.000 46.84977 83 ALA A CA 1
ATOM 618 C C . ALA A 1 85 ? -23.84955 19.86248 -24.94603 1.000 50.86872 83 ALA A C 1
ATOM 619 O O . ALA A 1 85 ? -22.92878 20.33079 -24.26485 1.000 47.91468 83 ALA A O 1
ATOM 621 N N . ALA A 1 86 ? -24.62803 18.87076 -24.50464 1.000 43.80885 84 ALA A N 1
ATOM 622 C CA . ALA A 1 86 ? -24.39543 18.28004 -23.19232 1.000 45.61831 84 ALA A CA 1
ATOM 623 C C . ALA A 1 86 ? -23.11085 17.46288 -23.16036 1.000 44.62352 84 ALA A C 1
ATOM 624 O O . ALA A 1 86 ? -22.41732 17.44227 -22.13732 1.000 48.09963 84 ALA A O 1
ATOM 626 N N . ALA A 1 87 ? -22.77845 16.78403 -24.26087 1.000 43.57007 85 ALA A N 1
ATOM 627 C CA . ALA A 1 87 ? -21.57859 15.95370 -24.28155 1.000 46.33081 85 ALA A CA 1
ATOM 628 C C . ALA A 1 87 ? -20.30627 16.78479 -24.15189 1.000 42.98760 85 ALA A C 1
ATOM 629 O O . ALA A 1 87 ? -19.28753 16.27743 -23.67127 1.000 39.95529 85 ALA A O 1
ATOM 631 N N . ASN A 1 88 ? -20.34199 18.05460 -24.56843 1.000 42.46122 86 ASN A N 1
ATOM 632 C CA . ASN A 1 88 ? -19.16887 18.91391 -24.44660 1.000 45.53475 86 ASN A CA 1
ATOM 633 C C . ASN A 1 88 ? -18.87105 19.28295 -22.99975 1.000 46.61863 86 ASN A C 1
ATOM 634 O O . ASN A 1 88 ? -17.76265 19.74592 -22.70858 1.000 42.14931 86 ASN A O 1
ATOM 639 N N . TYR A 1 89 ? -19.83470 19.09588 -22.09429 1.000 43.06497 87 TYR A N 1
ATOM 640 C CA . TYR A 1 89 ? -19.61749 19.38477 -20.68176 1.000 43.44454 87 TYR A CA 1
ATOM 641 C C . TYR A 1 89 ? -18.67961 18.38522 -20.01861 1.000 40.98545 87 TYR A C 1
ATOM 642 O O . TYR A 1 89 ? -18.12525 18.68758 -18.95789 1.000 44.72247 87 TYR A O 1
ATOM 651 N N . THR A 1 90 ? -18.49746 17.20918 -20.61793 1.000 40.56860 88 THR A N 1
ATOM 652 C CA . THR A 1 90 ? -17.85372 16.09803 -19.91953 1.000 42.44782 88 THR A CA 1
ATOM 653 C C . THR A 1 90 ? -16.43993 16.39650 -19.41435 1.000 43.08876 88 THR A C 1
ATOM 654 O O . THR A 1 90 ? -16.14375 16.02563 -18.26352 1.000 39.42561 88 THR A O 1
ATOM 658 N N . PRO A 1 91 ? -15.53894 17.03720 -20.17561 1.000 42.38369 89 PRO A N 1
ATOM 659 C CA . PRO A 1 91 ? -14.18694 17.28205 -19.62832 1.000 39.36745 89 PRO A CA 1
ATOM 660 C C . PRO A 1 91 ? -14.18052 18.08340 -18.33319 1.000 44.39853 89 PRO A C 1
ATOM 661 O O . PRO A 1 91 ? -13.48392 17.70798 -17.37966 1.000 40.74422 89 PRO A O 1
ATOM 665 N N . ALA A 1 92 ? -14.93519 19.18279 -18.26693 1.000 40.83294 90 ALA A N 1
ATOM 666 C CA . ALA A 1 92 ? -14.97699 19.97059 -17.04114 1.000 42.22123 90 ALA A CA 1
ATOM 667 C C . ALA A 1 92 ? -15.77387 19.28477 -15.93917 1.000 46.73906 90 ALA A C 1
ATOM 668 O O . ALA A 1 92 ? -15.56169 19.58396 -14.75863 1.000 49.85881 90 ALA A O 1
ATOM 670 N N . ILE A 1 93 ? -16.68816 18.38058 -16.29187 1.000 44.69356 91 ILE A N 1
ATOM 671 C CA . ILE A 1 93 ? -17.37057 17.59835 -15.26757 1.000 44.15037 91 ILE A CA 1
ATOM 672 C C . ILE A 1 93 ? -16.41134 16.59157 -14.65320 1.000 42.70304 91 ILE A C 1
ATOM 673 O O . ILE A 1 93 ? -16.44425 16.34321 -13.44380 1.000 47.10796 91 ILE A O 1
ATOM 678 N N . ALA A 1 94 ? -15.53472 16.00530 -15.47427 1.000 40.22835 92 ALA A N 1
ATOM 679 C CA . ALA A 1 94 ? -14.54300 15.06713 -14.95889 1.000 43.87556 92 ALA A CA 1
ATOM 680 C C . ALA A 1 94 ? -13.51805 15.77217 -14.08087 1.000 44.70316 92 ALA A C 1
ATOM 681 O O . ALA A 1 94 ? -13.06356 15.20907 -13.07773 1.000 47.74636 92 ALA A O 1
ATOM 683 N N . GLU A 1 95 ? -13.13297 17.00089 -14.44141 1.000 42.37808 93 GLU A N 1
ATOM 684 C CA . GLU A 1 95 ? -12.22274 17.75161 -13.58056 1.000 49.11134 93 GLU A CA 1
ATOM 685 C C . GLU A 1 95 ? -12.89147 18.13404 -12.26625 1.000 49.00092 93 GLU A C 1
ATOM 686 O O . GLU A 1 95 ? -12.23286 18.14640 -11.21731 1.000 48.86976 93 GLU A O 1
ATOM 692 N N . SER A 1 96 ? -14.19596 18.42392 -12.29720 1.000 41.94890 94 SER A N 1
ATOM 693 C CA . SER A 1 96 ? -14.92102 18.75463 -11.07434 1.000 45.77700 94 SER A CA 1
ATOM 694 C C . SER A 1 96 ? -15.10616 17.55075 -10.16233 1.000 39.90451 94 SER A C 1
ATOM 695 O O . SER A 1 96 ? -15.28594 17.72860 -8.95524 1.000 41.88108 94 SER A O 1
ATOM 698 N N . GLN A 1 97 ? -15.07793 16.33454 -10.70558 1.000 39.89040 95 GLN A N 1
ATOM 699 C CA . GLN A 1 97 ? -15.24103 15.15993 -9.85756 1.000 44.54189 95 GLN A CA 1
ATOM 700 C C . GLN A 1 97 ? -14.02290 14.95852 -8.96431 1.000 42.17513 95 GLN A C 1
ATOM 701 O O . GLN A 1 97 ? -14.16184 14.62062 -7.78469 1.000 45.22494 95 GLN A O 1
ATOM 707 N N . ILE A 1 98 ? -12.82322 15.17950 -9.49868 1.000 40.36035 96 ILE A N 1
ATOM 708 C CA . ILE A 1 98 ? -11.61870 14.97484 -8.70336 1.000 45.54404 96 ILE A CA 1
ATOM 709 C C . ILE A 1 98 ? -11.34765 16.17858 -7.80540 1.000 49.77628 96 ILE A C 1
ATOM 710 O O . ILE A 1 98 ? -11.08914 16.02763 -6.60710 1.000 49.33862 96 ILE A O 1
ATOM 715 N N . SER A 1 99 ? -11.42091 17.39151 -8.35946 1.000 50.27529 97 SER A N 1
ATOM 716 C CA . SER A 1 99 ? -11.15988 18.59248 -7.57353 1.000 45.68327 97 SER A CA 1
ATOM 717 C C . SER A 1 99 ? -12.29589 18.94357 -6.62276 1.000 44.70011 97 SER A C 1
ATOM 718 O O . SER A 1 99 ? -12.13619 19.87260 -5.82363 1.000 50.13383 97 SER A O 1
ATOM 721 N N . ARG A 1 100 ? -13.42824 18.24061 -6.69887 1.000 44.58052 98 ARG A N 1
ATOM 722 C CA . ARG A 1 100 ? -14.59314 18.45997 -5.82964 1.000 50.56801 98 ARG A CA 1
ATOM 723 C C . ARG A 1 100 ? -15.17644 19.86367 -6.02141 1.000 46.25491 98 ARG A C 1
ATOM 724 O O . ARG A 1 100 ? -15.32515 20.64098 -5.07731 1.000 54.30965 98 ARG A O 1
ATOM 732 N N . ILE A 1 101 ? -15.52517 20.17129 -7.26397 1.000 47.35138 99 ILE A N 1
ATOM 733 C CA . ILE A 1 101 ? -16.07819 21.47239 -7.63177 1.000 48.56148 99 ILE A CA 1
ATOM 734 C C . ILE A 1 101 ? -17.59772 21.34889 -7.68445 1.000 46.08358 99 ILE A C 1
ATOM 735 O O . ILE A 1 101 ? -18.11184 20.51242 -8.44257 1.000 44.70510 99 ILE A O 1
ATOM 740 N N . PRO A 1 102 ? -18.34350 22.15023 -6.92354 1.000 45.08155 100 PRO A N 1
ATOM 741 C CA . PRO A 1 102 ? -19.82149 22.07056 -6.91407 1.000 42.58707 100 PRO A CA 1
ATOM 742 C C . PRO A 1 102 ? -20.44030 22.67835 -8.16779 1.000 51.07406 100 PRO A C 1
ATOM 743 O O . PRO A 1 102 ? -21.10545 23.72563 -8.15196 1.000 46.55827 100 PRO A O 1
ATOM 747 N N . LEU A 1 103 ? -20.22396 22.01069 -9.29618 1.000 47.38726 101 LEU A N 1
ATOM 748 C CA . LEU A 1 103 ? -20.74379 22.46698 -10.57758 1.000 46.98208 101 LEU A CA 1
ATOM 749 C C . LEU A 1 103 ? -22.13085 21.86877 -10.79557 1.000 46.24218 101 LEU A C 1
ATOM 750 O O . LEU A 1 103 ? -22.29289 20.64229 -10.79085 1.000 47.48560 101 LEU A O 1
ATOM 755 N N . ILE A 1 104 ? -23.12589 22.73099 -10.97699 1.000 47.69130 102 ILE A N 1
ATOM 756 C CA . ILE A 1 104 ? -24.49814 22.30204 -11.22741 1.000 45.66308 102 ILE A CA 1
ATOM 757 C C . ILE A 1 104 ? -24.71070 22.23028 -12.73604 1.000 42.36216 102 ILE A C 1
ATOM 758 O O . ILE A 1 104 ? -24.62932 23.24869 -13.43114 1.000 41.56299 102 ILE A O 1
ATOM 763 N N . VAL A 1 105 ? -24.97881 21.02706 -13.24340 1.000 41.60296 103 VAL A N 1
ATOM 764 C CA . VAL A 1 105 ? -25.04769 20.76126 -14.67880 1.000 44.43119 103 VAL A CA 1
ATOM 765 C C . VAL A 1 105 ? -26.51072 20.57989 -15.06730 1.000 44.27431 103 VAL A C 1
ATOM 766 O O . VAL A 1 105 ? -27.13831 19.57552 -14.70686 1.000 45.80995 103 VAL A O 1
ATOM 770 N N . LEU A 1 106 ? -27.04722 21.53216 -15.83367 1.000 43.15006 104 LEU A N 1
ATOM 771 C CA . LEU A 1 106 ? -28.45266 21.54119 -16.23264 1.000 43.23375 104 LEU A CA 1
ATOM 772 C C . LEU A 1 106 ? -28.55114 21.30664 -17.73568 1.000 49.25433 104 LEU A C 1
ATOM 773 O O . LEU A 1 106 ? -28.15549 22.16586 -18.53243 1.000 48.54862 104 LEU A O 1
ATOM 778 N N . THR A 1 107 ? -29.09785 20.15835 -18.12134 1.000 43.14322 105 THR A N 1
ATOM 779 C CA . THR A 1 107 ? -29.30279 19.81545 -19.52245 1.000 43.60926 105 THR A CA 1
ATOM 780 C C . THR A 1 107 ? -30.79754 19.78012 -19.81294 1.000 46.34844 105 THR A C 1
ATOM 781 O O . THR A 1 107 ? -31.54869 19.06002 -19.14551 1.000 43.92496 105 THR A O 1
ATOM 785 N N . SER A 1 108 ? -31.22650 20.55267 -20.80311 1.000 49.01065 106 SER A N 1
ATOM 786 C CA . SER A 1 108 ? -32.61577 20.49639 -21.22865 1.000 47.08405 106 SER A CA 1
ATOM 787 C C . SER A 1 108 ? -32.82325 19.33113 -22.19133 1.000 49.05178 106 SER A C 1
ATOM 788 O O . SER A 1 108 ? -31.93812 18.97206 -22.97561 1.000 48.35543 106 SER A O 1
ATOM 791 N N . ASP A 1 109 ? -34.00593 18.73105 -22.11092 1.000 49.33359 107 ASP A N 1
ATOM 792 C CA . ASP A 1 109 ? -34.34519 17.53317 -22.86140 1.000 48.53128 107 ASP A CA 1
ATOM 793 C C . ASP A 1 109 ? -35.71915 17.70897 -23.49598 1.000 48.80380 107 ASP A C 1
ATOM 794 O O . ASP A 1 109 ? -36.47630 18.62100 -23.15448 1.000 53.21057 107 ASP A O 1
ATOM 799 N N . ARG A 1 110 ? -36.03398 16.82944 -24.43746 1.000 48.24624 108 ARG A N 1
ATOM 800 C CA . ARG A 1 110 ? -37.37715 16.77279 -24.98385 1.000 53.75616 108 ARG A CA 1
ATOM 801 C C . ARG A 1 110 ? -38.30493 16.07500 -23.99048 1.000 54.85582 108 ARG A C 1
ATOM 802 O O . ARG A 1 110 ? -37.84437 15.32967 -23.11883 1.000 53.11819 108 ARG A O 1
ATOM 810 N N . PRO A 1 111 ? -39.61559 16.32309 -24.07731 1.000 51.30877 109 PRO A N 1
ATOM 811 C CA . PRO A 1 111 ? -40.54167 15.71954 -23.10909 1.000 52.42201 109 PRO A CA 1
ATOM 812 C C . PRO A 1 111 ? -40.48757 14.19938 -23.14242 1.000 52.75288 109 PRO A C 1
ATOM 813 O O . PRO A 1 111 ? -40.14030 13.59002 -24.15713 1.000 55.45149 109 PRO A O 1
ATOM 817 N N . HIS A 1 112 ? -40.84238 13.59434 -22.00221 1.000 56.64678 110 HIS A N 1
ATOM 818 C CA . HIS A 1 112 ? -40.70684 12.14963 -21.82927 1.000 53.55016 110 HIS A CA 1
ATOM 819 C C . HIS A 1 112 ? -41.40405 11.38214 -22.94174 1.000 52.81012 110 HIS A C 1
ATOM 820 O O . HIS A 1 112 ? -40.88182 10.37669 -23.43774 1.000 52.27139 110 HIS A O 1
ATOM 827 N N . GLU A 1 113 ? -42.58604 11.84333 -23.35004 1.000 58.51986 111 GLU A N 1
ATOM 828 C CA . GLU A 1 113 ? -43.36130 11.13528 -24.36151 1.000 60.14928 111 GLU A CA 1
ATOM 829 C C . GLU A 1 113 ? -42.76218 11.23818 -25.75906 1.000 56.61340 111 GLU A C 1
ATOM 830 O O . GLU A 1 113 ? -43.16926 10.47494 -26.64065 1.000 59.86022 111 GLU A O 1
ATOM 836 N N . LEU A 1 114 ? -41.81548 12.14797 -25.98601 1.000 57.23034 112 LEU A N 1
ATOM 837 C CA . LEU A 1 114 ? -41.17347 12.29417 -27.28650 1.000 58.84643 112 LEU A CA 1
ATOM 838 C C . LEU A 1 114 ? -39.74565 11.77107 -27.30435 1.000 58.74144 112 LEU A C 1
ATOM 839 O O . LEU A 1 114 ? -39.10268 11.80071 -28.35853 1.000 60.47922 112 LEU A O 1
ATOM 844 N N . ARG A 1 115 ? -39.23577 11.29334 -26.17400 1.000 59.77242 113 ARG A N 1
ATOM 845 C CA . ARG A 1 115 ? -37.84732 10.86092 -26.09831 1.000 58.83918 113 ARG A CA 1
ATOM 846 C C . ARG A 1 115 ? -37.63771 9.54807 -26.84434 1.000 53.84434 113 ARG A C 1
ATOM 847 O O . ARG A 1 115 ? -38.47287 8.64183 -26.78650 1.000 58.62223 113 ARG A O 1
ATOM 855 N N . SER A 1 116 ? -36.50374 9.44558 -27.53801 1.000 51.17077 114 SER A N 1
ATOM 856 C CA . SER A 1 116 ? -36.09408 8.19553 -28.16850 1.000 50.87265 114 SER A CA 1
ATOM 857 C C . SER A 1 116 ? -34.63835 8.25416 -28.61861 1.000 50.11938 114 SER A C 1
ATOM 858 O O . SER A 1 116 ? -34.29230 9.03086 -29.51209 1.000 55.47602 114 SER A O 1
ATOM 861 N N . VAL A 1 117 ? -33.78324 7.42740 -28.01381 1.000 47.06537 115 VAL A N 1
ATOM 862 C CA . VAL A 1 117 ? -32.37858 7.38132 -28.40233 1.000 48.97469 115 VAL A CA 1
ATOM 863 C C . VAL A 1 117 ? -32.26465 6.92615 -29.84887 1.000 45.14306 115 VAL A C 1
ATOM 864 O O . VAL A 1 117 ? -32.84786 5.91039 -30.24478 1.000 50.41951 115 VAL A O 1
ATOM 868 N N . GLY A 1 118 ? -31.50530 7.67735 -30.64816 1.000 47.55688 116 GLY A N 1
ATOM 869 C CA . GLY A 1 118 ? -31.30746 7.38628 -32.05304 1.000 42.65722 116 GLY A CA 1
ATOM 870 C C . GLY A 1 118 ? -32.05030 8.31505 -32.99044 1.000 49.64411 116 GLY A C 1
ATOM 871 O O . GLY A 1 118 ? -31.69825 8.38959 -34.17529 1.000 49.68693 116 GLY A O 1
ATOM 872 N N . ALA A 1 119 ? -33.07153 9.01397 -32.49761 1.000 45.68237 117 ALA A N 1
ATOM 873 C CA . ALA A 1 119 ? -33.76674 10.02840 -33.26781 1.000 49.29692 117 ALA A CA 1
ATOM 874 C C . ALA A 1 119 ? -32.83492 11.22176 -33.48481 1.000 46.59683 117 ALA A C 1
ATOM 875 O O . ALA A 1 119 ? -31.76936 11.30465 -32.86847 1.000 41.29648 117 ALA A O 1
ATOM 877 N N . PRO A 1 120 ? -33.19586 12.15315 -34.37298 1.000 47.82978 118 PRO A N 1
ATOM 878 C CA . PRO A 1 120 ? -32.33970 13.32996 -34.58958 1.000 47.75777 118 PRO A CA 1
ATOM 879 C C . PRO A 1 120 ? -32.11385 14.10973 -33.30248 1.000 45.59350 118 PRO A C 1
ATOM 880 O O . PRO A 1 120 ? -33.06124 14.45935 -32.59769 1.000 42.40033 118 PRO A O 1
ATOM 884 N N . GLN A 1 121 ? -30.83784 14.37012 -32.99953 1.000 48.35198 119 GLN A N 1
ATOM 885 C CA . GLN A 1 121 ? -30.42904 15.15066 -31.82838 1.000 51.05815 119 GLN A CA 1
ATOM 886 C C . GLN A 1 121 ? -30.84133 14.47667 -30.52105 1.000 48.14037 119 GLN A C 1
ATOM 887 O O . GLN A 1 121 ? -31.10500 15.14648 -29.51962 1.000 55.16661 119 GLN A O 1
ATOM 893 N N . ALA A 1 122 ? -30.88765 13.14630 -30.50627 1.000 47.22012 120 ALA A N 1
ATOM 894 C CA . ALA A 1 122 ? -31.46606 12.39975 -29.39370 1.000 49.43679 120 ALA A CA 1
ATOM 895 C C . ALA A 1 122 ? -30.47843 11.34159 -28.89678 1.000 52.21583 120 ALA A C 1
ATOM 896 O O . ALA A 1 122 ? -30.52173 10.18839 -29.33651 1.000 49.95402 120 ALA A O 1
ATOM 898 N N . ILE A 1 123 ? -29.59415 11.73336 -27.98151 1.000 45.81143 121 ILE A N 1
ATOM 899 C CA . ILE A 1 123 ? -28.82552 10.77222 -27.21046 1.000 45.40133 121 ILE A CA 1
ATOM 900 C C . ILE A 1 123 ? -29.55837 10.56666 -25.89738 1.000 45.21320 121 ILE A C 1
ATOM 901 O O . ILE A 1 123 ? -30.52763 11.26854 -25.61123 1.000 49.44117 121 ILE A O 1
ATOM 906 N N . ASN A 1 124 ? -29.11611 9.60079 -25.08599 1.000 43.72718 122 ASN A N 1
ATOM 907 C CA . ASN A 1 124 ? -29.69318 9.40427 -23.75722 1.000 38.35542 122 ASN A CA 1
ATOM 908 C C . ASN A 1 124 ? -29.02301 10.36397 -22.78308 1.000 44.07026 122 ASN A C 1
ATOM 909 O O . ASN A 1 124 ? -27.83000 10.23361 -22.48903 1.000 41.58129 122 ASN A O 1
ATOM 914 N N . GLN A 1 125 ? -29.78815 11.32260 -22.27276 1.000 42.33156 123 GLN A N 1
ATOM 915 C CA . GLN A 1 125 ? -29.27292 12.28081 -21.31119 1.000 41.76515 123 GLN A CA 1
ATOM 916 C C . GLN A 1 125 ? -29.56689 11.89000 -19.87313 1.000 47.73557 123 GLN A C 1
ATOM 917 O O . GLN A 1 125 ? -28.98674 12.48180 -18.95651 1.000 46.73774 123 GLN A O 1
ATOM 923 N N . VAL A 1 126 ? -30.44387 10.91060 -19.65735 1.000 48.84758 124 VAL A N 1
ATOM 924 C CA . VAL A 1 126 ? -30.72035 10.41795 -18.31300 1.000 47.32771 124 VAL A CA 1
ATOM 925 C C . VAL A 1 126 ? -29.51825 9.61085 -17.83609 1.000 51.77931 124 VAL A C 1
ATOM 926 O O . VAL A 1 126 ? -29.18092 8.57273 -18.41752 1.000 51.93475 124 VAL A O 1
ATOM 930 N N . ASN A 1 127 ? -28.85501 10.10073 -16.78379 1.000 45.18308 125 ASN A N 1
ATOM 931 C CA . ASN A 1 127 ? -27.67878 9.45432 -16.19709 1.000 48.59826 125 ASN A CA 1
ATOM 932 C C . ASN A 1 127 ? -26.50648 9.39299 -17.17913 1.000 47.19859 125 ASN A C 1
ATOM 933 O O . ASN A 1 127 ? -25.65870 8.49995 -17.09917 1.000 45.22004 125 ASN A O 1
ATOM 938 N N . MET A 1 128 ? -26.43443 10.34913 -18.10820 1.000 44.75903 126 MET A N 1
ATOM 939 C CA . MET A 1 128 ? -25.31908 10.38242 -19.04724 1.000 46.37659 126 MET A CA 1
ATOM 940 C C . MET A 1 128 ? -24.00559 10.76682 -18.38068 1.000 46.48419 126 MET A C 1
ATOM 941 O O . MET A 1 128 ? -22.93932 10.50383 -18.94706 1.000 41.73377 126 MET A O 1
ATOM 946 N N . PHE A 1 129 ? -24.05401 11.41014 -17.21486 1.000 42.70618 127 PHE A N 1
ATOM 947 C CA . PHE A 1 129 ? -22.85696 11.72581 -16.45199 1.000 45.10186 127 PHE A CA 1
ATOM 948 C C . PHE A 1 129 ? -22.70074 10.81725 -15.24048 1.000 47.82497 127 PHE A C 1
ATOM 949 O O . PHE A 1 129 ? -22.02932 11.19110 -14.27298 1.000 48.82321 127 PHE A O 1
ATOM 957 N N . ASN A 1 130 ? -23.30165 9.62267 -15.29073 1.000 46.03258 128 ASN A N 1
ATOM 958 C CA . ASN A 1 130 ? -23.24520 8.68239 -14.17629 1.000 47.63790 128 ASN A CA 1
ATOM 959 C C . ASN A 1 130 ? -21.81225 8.35648 -13.76739 1.000 43.12572 128 ASN A C 1
ATOM 960 O O . ASN A 1 130 ? -21.56043 8.01361 -12.60816 1.000 46.48760 128 ASN A O 1
ATOM 965 N N . ASN A 1 131 ? -20.86388 8.46549 -14.69270 1.000 46.85901 129 ASN A N 1
ATOM 966 C CA . ASN A 1 131 ? -19.48049 8.10769 -14.41808 1.000 42.64971 129 ASN A CA 1
ATOM 967 C C . ASN A 1 131 ? -18.74080 9.14128 -13.57438 1.000 44.13530 129 ASN A C 1
ATOM 968 O O . ASN A 1 131 ? -17.61507 8.86598 -13.14801 1.000 42.89887 129 ASN A O 1
ATOM 973 N N . TYR A 1 132 ? -19.32882 10.31261 -13.31767 1.000 40.68145 130 TYR A N 1
ATOM 974 C CA . TYR A 1 132 ? -18.60747 11.39275 -12.65313 1.000 40.79856 130 TYR A CA 1
ATOM 975 C C . TYR A 1 132 ? -19.35780 12.06684 -11.51590 1.000 45.76762 130 TYR A C 1
ATOM 976 O O . TYR A 1 132 ? -18.70557 12.70040 -10.67635 1.000 45.81475 130 TYR A O 1
ATOM 985 N N . VAL A 1 133 ? -20.68173 11.97262 -11.45172 1.000 42.04798 131 VAL A N 1
ATOM 986 C CA . VAL A 1 133 ? -21.45050 12.76131 -10.50169 1.000 41.92012 131 VAL A CA 1
ATOM 987 C C . VAL A 1 133 ? -21.96544 11.86431 -9.38657 1.000 44.00241 131 VAL A C 1
ATOM 988 O O . VAL A 1 133 ? -22.08317 10.64399 -9.52949 1.000 45.90586 131 VAL A O 1
ATOM 992 N N . SER A 1 134 ? -22.27555 12.49442 -8.25311 1.000 45.96255 132 SER A N 1
ATOM 993 C CA . SER A 1 134 ? -22.86914 11.80937 -7.11529 1.000 50.54566 132 SER A CA 1
ATOM 994 C C . SER A 1 134 ? -24.36731 12.04423 -6.99758 1.000 48.46562 132 SER A C 1
ATOM 995 O O . SER A 1 134 ? -25.01616 11.38416 -6.18079 1.000 56.01434 132 SER A O 1
ATOM 998 N N . TYR A 1 135 ? -24.92863 12.96078 -7.78643 1.000 54.18383 133 TYR A N 1
ATOM 999 C CA . TYR A 1 135 ? -26.36530 13.21110 -7.80519 1.000 51.65288 133 TYR A CA 1
ATOM 1000 C C . TYR A 1 135 ? -26.81166 13.44813 -9.24053 1.000 48.89078 133 TYR A C 1
ATOM 1001 O O . TYR A 1 135 ? -26.24589 14.30009 -9.93186 1.000 48.13575 133 TYR A O 1
ATOM 1010 N N . GLU A 1 136 ? -27.83819 12.71303 -9.67402 1.000 47.54479 134 GLU A N 1
ATOM 1011 C CA . GLU A 1 136 ? -28.41415 12.86079 -11.00630 1.000 46.45107 134 GLU A CA 1
ATOM 1012 C C . GLU A 1 136 ? -29.91922 12.66260 -10.91438 1.000 48.37601 134 GLU A C 1
ATOM 1013 O O . GLU A 1 136 ? -30.37994 11.68622 -10.31775 1.000 50.16113 134 GLU A O 1
ATOM 1019 N N . PHE A 1 137 ? -30.68239 13.57717 -11.51146 1.000 48.51512 135 PHE A N 1
ATOM 1020 C CA . PHE A 1 137 ? -32.13660 13.53366 -11.43814 1.000 46.87192 135 PHE A CA 1
ATOM 1021 C C . PHE A 1 137 ? -32.74909 13.89115 -12.78321 1.000 47.49738 135 PHE A C 1
ATOM 1022 O O . PHE A 1 137 ? -32.28120 14.80744 -13.46558 1.000 44.47942 135 PHE A O 1
ATOM 1030 N N . ASP A 1 138 ? -33.80678 13.16714 -13.14654 1.000 47.83266 136 ASP A N 1
ATOM 1031 C CA . ASP A 1 138 ? -34.58608 13.41332 -14.35912 1.000 45.52702 136 ASP A CA 1
ATOM 1032 C C . ASP A 1 138 ? -35.90662 14.04411 -13.91906 1.000 48.24208 136 ASP A C 1
ATOM 1033 O O . ASP A 1 138 ? -36.79588 13.35850 -13.40512 1.000 48.32439 136 ASP A O 1
ATOM 1038 N N . MET A 1 139 ? -36.02803 15.35214 -14.11709 1.000 42.77400 137 MET A N 1
ATOM 1039 C CA . MET A 1 139 ? -37.15037 16.08579 -13.55732 1.000 49.34017 137 MET A CA 1
ATOM 1040 C C . MET A 1 139 ? -38.46008 15.71893 -14.25387 1.000 50.55030 137 MET A C 1
ATOM 1041 O O . MET A 1 139 ? -38.46725 15.33164 -15.42573 1.000 47.37597 137 MET A O 1
ATOM 1046 N N . PRO A 1 140 ? -39.58117 15.81781 -13.54532 1.000 50.22877 138 PRO A N 1
ATOM 1047 C CA . PRO A 1 140 ? -40.88032 15.58700 -14.18076 1.000 56.80406 138 PRO A CA 1
ATOM 1048 C C . PRO A 1 140 ? -41.31626 16.77807 -15.01850 1.000 56.59178 138 PRO A C 1
ATOM 1049 O O . PRO A 1 140 ? -40.93387 17.92471 -14.76765 1.000 52.38961 138 PRO A O 1
ATOM 1053 N N . ILE A 1 141 ? -42.13249 16.48400 -16.03277 1.000 50.89178 139 ILE A N 1
ATOM 1054 C CA . ILE A 1 141 ? -42.65048 17.53570 -16.89642 1.000 52.90190 139 ILE A CA 1
ATOM 1055 C C . ILE A 1 141 ? -43.59200 18.43797 -16.10209 1.000 54.43425 139 ILE A C 1
ATOM 1056 O O . ILE A 1 141 ? -44.31429 17.99158 -15.19604 1.000 50.35620 139 ILE A O 1
ATOM 1061 N N . ALA A 1 142 ? -43.57129 19.72732 -16.43752 1.000 50.06475 140 ALA A N 1
ATOM 1062 C CA . ALA A 1 142 ? -44.22503 20.73473 -15.61162 1.000 57.37412 140 ALA A CA 1
ATOM 1063 C C . ALA A 1 142 ? -45.73188 20.50963 -15.54324 1.000 61.21892 140 ALA A C 1
ATOM 1064 O O . ALA A 1 142 ? -46.37216 20.13621 -16.53067 1.000 57.52305 140 ALA A O 1
ATOM 1066 N N . ASP A 1 143 ? -46.29339 20.74815 -14.35918 1.000 64.17162 141 ASP A N 1
ATOM 1067 C CA . ASP A 1 143 ? -47.70702 20.54033 -14.08435 1.000 64.15927 141 ASP A CA 1
ATOM 1068 C C . ASP A 1 143 ? -48.20775 21.67051 -13.19751 1.000 69.05980 141 ASP A C 1
ATOM 1069 O O . ASP A 1 143 ? -47.42493 22.42792 -12.61743 1.000 70.96169 141 ASP A O 1
ATOM 1074 N N . ASP A 1 144 ? -49.53144 21.77653 -13.08840 1.000 72.56535 142 ASP A N 1
ATOM 1075 C CA . ASP A 1 144 ? -50.14653 22.69146 -12.13647 1.000 75.22529 142 ASP A CA 1
ATOM 1076 C C . ASP A 1 144 ? -50.31532 22.07194 -10.75632 1.000 77.50997 142 ASP A C 1
ATOM 1077 O O . ASP A 1 144 ? -50.68726 22.78170 -9.81550 1.000 80.40038 142 ASP A O 1
ATOM 1079 N N . SER A 1 145 ? -50.05081 20.77537 -10.61659 1.000 76.11813 143 SER A N 1
ATOM 1080 C CA . SER A 1 145 ? -50.17303 20.10917 -9.32952 1.000 72.13167 143 SER A CA 1
ATOM 1081 C C . SER A 1 145 ? -49.08062 20.57567 -8.37530 1.000 70.93400 143 SER A C 1
ATOM 1082 O O . SER A 1 145 ? -47.99872 21.00067 -8.79015 1.000 70.97173 143 SER A O 1
ATOM 1085 N N . LYS A 1 146 ? -49.37414 20.49029 -7.07699 1.000 65.79053 144 LYS A N 1
ATOM 1086 C CA . LYS A 1 146 ? -48.39693 20.90421 -6.07950 1.000 67.12046 144 LYS A CA 1
ATOM 1087 C C . LYS A 1 146 ? -47.23276 19.92894 -5.97363 1.000 66.76159 144 LYS A C 1
ATOM 1088 O O . LYS A 1 146 ? -46.14056 20.33345 -5.56300 1.000 66.37617 144 LYS A O 1
ATOM 1094 N N . GLU A 1 147 ? -47.42826 18.66371 -6.35259 1.000 67.90554 145 GLU A N 1
ATOM 1095 C CA . GLU A 1 147 ? -46.37930 17.67165 -6.14634 1.000 71.99342 145 GLU A CA 1
ATOM 1096 C C . GLU A 1 147 ? -45.26140 17.78120 -7.17701 1.000 63.15010 145 GLU A C 1
ATOM 1097 O O . GLU A 1 147 ? -44.10943 17.46388 -6.86534 1.000 61.62105 145 GLU A O 1
ATOM 1103 N N . THR A 1 148 ? -45.56454 18.22168 -8.39837 1.000 64.38732 146 THR A N 1
ATOM 1104 C CA . THR A 1 148 ? -44.48736 18.43912 -9.35614 1.000 66.82793 146 THR A CA 1
ATOM 1105 C C . THR A 1 148 ? -43.69536 19.69464 -9.01360 1.000 60.75846 146 THR A C 1
ATOM 1106 O O . THR A 1 148 ? -42.51055 19.79023 -9.35195 1.000 64.53747 146 THR A O 1
ATOM 1110 N N . ILE A 1 149 ? -44.31915 20.65336 -8.32836 1.000 61.06363 147 ILE A N 1
ATOM 1111 C CA . ILE A 1 149 ? -43.58804 21.83175 -7.87354 1.000 63.14579 147 ILE A CA 1
ATOM 1112 C C . ILE A 1 149 ? -42.80770 21.52020 -6.59986 1.000 59.90603 147 ILE A C 1
ATOM 1113 O O . ILE A 1 149 ? -41.67242 21.98046 -6.42474 1.000 56.24419 147 ILE A O 1
ATOM 1118 N N . ASN A 1 150 ? -43.39073 20.72709 -5.69697 1.000 55.77625 148 ASN A N 1
ATOM 1119 C CA . ASN A 1 150 ? -42.68432 20.35187 -4.47688 1.000 58.37335 148 ASN A CA 1
ATOM 1120 C C . ASN A 1 150 ? -41.48582 19.45816 -4.76049 1.000 57.73318 148 ASN A C 1
ATOM 1121 O O . ASN A 1 150 ? -40.60178 19.33975 -3.90499 1.000 52.32745 148 ASN A O 1
ATOM 1126 N N . ALA A 1 151 ? -41.43658 18.83088 -5.94027 1.000 55.73742 149 ALA A N 1
ATOM 1127 C CA . ALA A 1 151 ? -40.25952 18.05758 -6.31899 1.000 54.82494 149 ALA A CA 1
ATOM 1128 C C . ALA A 1 151 ? -39.01140 18.92691 -6.34522 1.000 51.84346 149 ALA A C 1
ATOM 1129 O O . ALA A 1 151 ? -37.91448 18.45296 -6.02341 1.000 47.73711 149 ALA A O 1
ATOM 1131 N N . ILE A 1 152 ? -39.15773 20.20008 -6.71473 1.000 52.84764 150 ILE A N 1
ATOM 1132 C CA . ILE A 1 152 ? -38.02492 21.11825 -6.66633 1.000 51.19213 150 ILE A CA 1
ATOM 1133 C C . ILE A 1 152 ? -37.54100 21.28262 -5.23093 1.000 51.69795 150 ILE A C 1
ATOM 1134 O O . ILE A 1 152 ? -36.35493 21.10527 -4.93582 1.000 55.15111 150 ILE A O 1
ATOM 1139 N N . TYR A 1 153 ? -38.45458 21.60769 -4.31223 1.000 51.98877 151 TYR A N 1
ATOM 1140 C CA . TYR A 1 153 ? -38.06172 21.76880 -2.91403 1.000 53.80635 151 TYR A CA 1
ATOM 1141 C C . TYR A 1 153 ? -37.50788 20.46966 -2.34240 1.000 49.29382 151 TYR A C 1
ATOM 1142 O O . TYR A 1 153 ? -36.55765 20.48366 -1.55203 1.000 45.14613 151 TYR A O 1
ATOM 1151 N N . TYR A 1 154 ? -38.08217 19.33574 -2.74446 1.000 50.83423 152 TYR A N 1
ATOM 1152 C CA . TYR A 1 154 ? -37.63594 18.04188 -2.23820 1.000 51.12055 152 TYR A CA 1
ATOM 1153 C C . TYR A 1 154 ? -36.24235 17.69145 -2.75844 1.000 52.23262 152 TYR A C 1
ATOM 1154 O O . TYR A 1 154 ? -35.36576 17.29142 -1.98427 1.000 50.23331 152 TYR A O 1
ATOM 1163 N N . GLN A 1 155 ? -36.01657 17.82749 -4.06946 1.000 46.97825 153 GLN A N 1
ATOM 1164 C CA . GLN A 1 155 ? -34.73223 17.41965 -4.63286 1.000 47.66419 153 GLN A CA 1
ATOM 1165 C C . GLN A 1 155 ? -33.64207 18.45761 -4.40543 1.000 48.26897 153 GLN A C 1
ATOM 1166 O O . GLN A 1 155 ? -32.46282 18.09598 -4.32685 1.000 46.87425 153 GLN A O 1
ATOM 1172 N N . MET A 1 156 ? -34.00324 19.74082 -4.30477 1.000 48.68627 154 MET A N 1
ATOM 1173 C CA . MET A 1 156 ? -33.00686 20.75663 -3.97742 1.000 45.72679 154 MET A CA 1
ATOM 1174 C C . MET A 1 156 ? -32.44907 20.56154 -2.57762 1.000 47.71249 154 MET A C 1
ATOM 1175 O O . MET A 1 156 ? -31.27216 20.85057 -2.33566 1.000 52.99961 154 MET A O 1
ATOM 1180 N N . GLN A 1 157 ? -33.27330 20.07962 -1.64558 1.000 45.28453 155 GLN A N 1
ATOM 1181 C CA . GLN A 1 157 ? -32.77581 19.78423 -0.30816 1.000 49.44918 155 GLN A CA 1
ATOM 1182 C C . GLN A 1 157 ? -31.80538 18.60587 -0.33163 1.000 52.31581 155 GLN A C 1
ATOM 1183 O O . GLN A 1 157 ? -30.77700 18.62735 0.35590 1.000 47.13430 155 GLN A O 1
ATOM 1189 N N . ILE A 1 158 ? -32.09821 17.58242 -1.13891 1.000 49.16144 156 ILE A N 1
ATOM 1190 C CA . ILE A 1 158 ? -31.18316 16.45055 -1.26246 1.000 48.91532 156 ILE A CA 1
ATOM 1191 C C . ILE A 1 158 ? -29.90239 16.87065 -1.97644 1.000 49.31313 156 ILE A C 1
ATOM 1192 O O . ILE A 1 158 ? -28.79441 16.50196 -1.56356 1.000 48.81762 156 ILE A O 1
ATOM 1197 N N . ALA A 1 159 ? -30.03023 17.64780 -3.05598 1.000 43.89436 157 ALA A N 1
ATOM 1198 C CA . ALA A 1 159 ? -28.86373 18.05033 -3.83292 1.000 44.50538 157 ALA A CA 1
ATOM 1199 C C . ALA A 1 159 ? -27.97072 19.02859 -3.08266 1.000 48.90729 157 ALA A C 1
ATOM 1200 O O . ALA A 1 159 ? -26.80248 19.18801 -3.45216 1.000 46.71146 157 ALA A O 1
ATOM 1202 N N . SER A 1 160 ? -28.48766 19.67738 -2.03677 1.000 48.07973 158 SER A N 1
ATOM 1203 C CA . SER A 1 160 ? -27.70222 20.68106 -1.32863 1.000 48.43077 158 SER A CA 1
ATOM 1204 C C . SER A 1 160 ? -26.53740 20.06221 -0.56780 1.000 44.68122 158 SER A C 1
ATOM 1205 O O . SER A 1 160 ? -25.51789 20.72808 -0.35805 1.000 49.48460 158 SER A O 1
ATOM 1208 N N . GLN A 1 161 ? -26.66063 18.80002 -0.14967 1.000 45.68307 159 GLN A N 1
ATOM 1209 C CA . GLN A 1 161 ? -25.55965 18.14539 0.54983 1.000 44.75719 159 GLN A CA 1
ATOM 1210 C C . GLN A 1 161 ? -24.34514 17.94275 -0.35026 1.000 45.67563 159 GLN A C 1
ATOM 1211 O O . GLN A 1 161 ? -23.24371 17.70318 0.15645 1.000 50.95301 159 GLN A O 1
ATOM 1217 N N . TYR A 1 162 ? -24.50704 18.05230 -1.66584 1.000 42.32840 160 TYR A N 1
ATOM 1218 C CA . TYR A 1 162 ? -23.38038 17.94854 -2.58138 1.000 45.88275 160 TYR A CA 1
ATOM 1219 C C . TYR A 1 162 ? -22.84106 19.30129 -3.01658 1.000 41.59489 160 TYR A C 1
ATOM 1220 O O . TYR A 1 162 ? -21.90008 19.34784 -3.81039 1.000 47.44607 160 TYR A O 1
ATOM 1229 N N . LEU A 1 163 ? -23.39701 20.39792 -2.50507 1.000 45.56196 161 LEU A N 1
ATOM 1230 C CA . LEU A 1 163 ? -22.94445 21.73280 -2.87053 1.000 49.66188 161 LEU A CA 1
ATOM 1231 C C . LEU A 1 163 ? -21.99969 22.35406 -1.84940 1.000 51.80985 161 LEU A C 1
ATOM 1232 O O . LEU A 1 163 ? -21.30478 23.32047 -2.18390 1.000 53.74700 161 LEU A O 1
ATOM 1237 N N . TYR A 1 164 ? -21.95660 21.82993 -0.62453 1.000 48.84517 162 TYR A N 1
ATOM 1238 C CA . TYR A 1 164 ? -21.10470 22.35925 0.43110 1.000 48.50312 162 TYR A CA 1
ATOM 1239 C C . TYR A 1 164 ? -20.58250 21.20994 1.27938 1.000 50.66834 162 TYR A C 1
ATOM 1240 O O . TYR A 1 164 ? -21.24080 20.17594 1.42075 1.000 47.89483 162 TYR A O 1
ATOM 1249 N N . GLY A 1 165 ? -19.39348 21.40076 1.84892 1.000 45.37488 163 GLY A N 1
ATOM 1250 C CA . GLY A 1 165 ? -18.83035 20.43621 2.76331 1.000 43.14852 163 GLY A CA 1
ATOM 1251 C C . GLY A 1 165 ? -18.08934 19.30204 2.07858 1.000 47.76488 163 GLY A C 1
ATOM 1252 O O . GLY A 1 165 ? -17.66321 19.40976 0.92428 1.000 43.86847 163 GLY A O 1
ATOM 1253 N N . PRO A 1 166 ? -17.93780 18.17681 2.78674 1.000 47.00092 164 PRO A N 1
ATOM 1254 C CA . PRO A 1 166 ? -17.08579 17.09195 2.27035 1.000 42.91627 164 PRO A CA 1
ATOM 1255 C C . PRO A 1 166 ? -17.64647 16.38189 1.04892 1.000 46.41695 164 PRO A C 1
ATOM 1256 O O . PRO A 1 166 ? -16.86401 15.85810 0.24544 1.000 51.05425 164 PRO A O 1
ATOM 1260 N N . HIS A 1 167 ? -18.96606 16.32713 0.88570 1.000 41.40936 165 HIS A N 1
ATOM 1261 C CA . HIS A 1 167 ? -19.57182 15.68413 -0.27558 1.000 44.15538 165 HIS A CA 1
ATOM 1262 C C . HIS A 1 167 ? -19.62303 16.59111 -1.49739 1.000 44.21890 165 HIS A C 1
ATOM 1263 O O . HIS A 1 167 ? -20.32055 16.26326 -2.46320 1.000 44.34963 165 HIS A O 1
ATOM 1270 N N . LYS A 1 168 ? -18.91332 17.71739 -1.46827 1.000 49.66426 166 LYS A N 1
ATOM 1271 C CA . LYS A 1 168 ? -18.92100 18.65738 -2.58198 1.000 47.71717 166 LYS A CA 1
ATOM 1272 C C . LYS A 1 168 ? -18.47630 17.98202 -3.87130 1.000 47.00341 166 LYS A C 1
ATOM 1273 O O . LYS A 1 168 ? -17.54894 17.16925 -3.87755 1.000 48.52589 166 LYS A O 1
ATOM 1279 N N . GLY A 1 169 ? -19.14247 18.33441 -4.96843 1.000 46.81134 167 GLY A N 1
ATOM 1280 C CA . GLY A 1 169 ? -18.84889 17.77756 -6.26660 1.000 42.94851 167 GLY A CA 1
ATOM 1281 C C . GLY A 1 169 ? -19.90863 18.14641 -7.28604 1.000 45.75335 167 GLY A C 1
ATOM 1282 O O . GLY A 1 169 ? -20.87189 18.85567 -6.97735 1.000 44.92313 167 GLY A O 1
ATOM 1283 N N . PRO A 1 170 ? -19.75153 17.67113 -8.52189 1.000 45.03910 168 PRO A N 1
ATOM 1284 C CA . PRO A 1 170 ? -20.72509 18.00547 -9.57165 1.000 45.42306 168 PRO A CA 1
ATOM 1285 C C . PRO A 1 170 ? -22.04064 17.24569 -9.41929 1.000 44.46806 168 PRO A C 1
ATOM 1286 O O . PRO A 1 170 ? -22.06906 16.08268 -9.00819 1.000 41.73844 168 PRO A O 1
ATOM 1290 N N . ILE A 1 171 ? -23.14143 17.92649 -9.75829 1.000 45.28075 169 ILE A N 1
ATOM 1291 C CA . ILE A 1 171 ? -24.47546 17.33627 -9.77851 1.000 47.28633 169 ILE A CA 1
ATOM 1292 C C . ILE A 1 171 ? -25.12563 17.63431 -11.12657 1.000 47.03769 169 ILE A C 1
ATOM 1293 O O . ILE A 1 171 ? -24.73507 18.55858 -11.84483 1.000 46.68929 169 ILE A O 1
ATOM 1298 N N . HIS A 1 172 ? -26.14384 16.84333 -11.46129 1.000 43.33819 170 HIS A N 1
ATOM 1299 C CA . HIS A 1 172 ? -26.75304 16.91761 -12.78410 1.000 47.99407 170 HIS A CA 1
ATOM 1300 C C . HIS A 1 172 ? -28.27330 16.86877 -12.68682 1.000 46.67417 170 HIS A C 1
ATOM 1301 O O . HIS A 1 172 ? -28.83344 15.99444 -12.01846 1.000 41.40184 170 HIS A O 1
ATOM 1308 N N . PHE A 1 173 ? -28.92827 17.81233 -13.35932 1.000 44.22982 171 PHE A N 1
ATOM 1309 C CA . PHE A 1 173 ? -30.37116 17.81311 -13.56002 1.000 47.05791 171 PHE A CA 1
ATOM 1310 C C . PHE A 1 173 ? -30.66010 17.71559 -15.05153 1.000 45.05171 171 PHE A C 1
ATOM 1311 O O . PHE A 1 173 ? -30.16438 18.53230 -15.83683 1.000 41.50893 171 PHE A O 1
ATOM 1319 N N . ASN A 1 174 ? -31.45706 16.72483 -15.44052 1.000 46.53539 172 ASN A N 1
ATOM 1320 C CA . ASN A 1 174 ? -32.01698 16.65295 -16.78462 1.000 42.73806 172 ASN A CA 1
ATOM 1321 C C . ASN A 1 174 ? -33.43113 17.21596 -16.73438 1.000 45.96549 172 ASN A C 1
ATOM 1322 O O . ASN A 1 174 ? -34.25979 16.74835 -15.94608 1.000 44.94846 172 ASN A O 1
ATOM 1327 N N . LEU A 1 175 ? -33.70544 18.21916 -17.56292 1.000 47.38717 173 LEU A N 1
ATOM 1328 C CA . LEU A 1 175 ? -34.98179 18.93586 -17.51143 1.000 48.57987 173 LEU A CA 1
ATOM 1329 C C . LEU A 1 175 ? -35.73501 18.79172 -18.82523 1.000 49.88126 173 LEU A C 1
ATOM 1330 O O . LEU A 1 175 ? -35.42953 19.49867 -19.80257 1.000 47.07426 173 LEU A O 1
ATOM 1335 N N . PRO A 1 176 ? -36.70950 17.88904 -18.90782 1.000 53.94777 174 PRO A N 1
ATOM 1336 C CA . PRO A 1 176 ? -37.59233 17.87023 -20.07782 1.000 49.61556 174 PRO A CA 1
ATOM 1337 C C . PRO A 1 176 ? -38.50832 19.08399 -20.09330 1.000 54.66407 174 PRO A C 1
ATOM 1338 O O . PRO A 1 176 ? -39.07485 19.47275 -19.06788 1.000 51.45629 174 PRO A O 1
ATOM 1342 N N . PHE A 1 177 ? -38.64671 19.68250 -21.27540 1.000 50.61126 175 PHE A N 1
ATOM 1343 C CA . PHE A 1 177 ? -39.52610 20.82485 -21.48911 1.000 48.80300 175 PHE A CA 1
ATOM 1344 C C . PHE A 1 177 ? -40.42913 20.53870 -22.67962 1.000 52.93406 175 PHE A C 1
ATOM 1345 O O . PHE A 1 177 ? -39.95354 20.09487 -23.73059 1.000 49.29856 175 PHE A O 1
ATOM 1353 N N . ARG A 1 178 ? -41.72101 20.80894 -22.52037 1.000 55.23012 176 ARG A N 1
ATOM 1354 C CA . ARG A 1 178 ? -42.71039 20.55875 -23.55783 1.000 55.47882 176 ARG A CA 1
ATOM 1355 C C . ARG A 1 178 ? -43.02566 21.84517 -24.31106 1.000 58.36913 176 ARG A C 1
ATOM 1356 O O . ARG A 1 178 ? -43.12920 22.91881 -23.70948 1.000 59.15362 176 ARG A O 1
ATOM 1364 N N . ASP A 1 179 ? -43.17588 21.72555 -25.63134 1.000 59.69375 177 ASP A N 1
ATOM 1365 C CA . ASP A 1 179 ? -43.56545 22.85748 -26.46116 1.000 62.09881 177 ASP A CA 1
ATOM 1366 C C . ASP A 1 179 ? -44.98664 23.30638 -26.11592 1.000 59.63835 177 ASP A C 1
ATOM 1367 O O . ASP A 1 179 ? -45.83929 22.48075 -25.77461 1.000 63.18255 177 ASP A O 1
ATOM 1372 N N . PRO A 1 180 ? -45.27773 24.61725 -26.19704 1.000 53.34465 178 PRO A N 1
ATOM 1373 C CA . PRO A 1 180 ? -44.36129 25.72384 -26.49909 1.000 56.12525 178 PRO A CA 1
ATOM 1374 C C . PRO A 1 180 ? -43.55412 26.14824 -25.27466 1.000 57.11346 178 PRO A C 1
ATOM 1375 O O . PRO A 1 180 ? -43.98910 25.90332 -24.14898 1.000 56.31877 178 PRO A O 1
ATOM 1379 N N . LEU A 1 181 ? -42.41051 26.79619 -25.49014 1.000 57.67123 179 LEU A N 1
ATOM 1380 C CA . LEU A 1 181 ? -41.39683 26.93627 -24.45339 1.000 56.25796 179 LEU A CA 1
ATOM 1381 C C . LEU A 1 181 ? -41.23236 28.35016 -23.91530 1.000 60.44929 179 LEU A C 1
ATOM 1382 O O . LEU A 1 181 ? -40.33769 28.57340 -23.09348 1.000 56.08062 179 LEU A O 1
ATOM 1387 N N . THR A 1 182 ? -42.05025 29.30628 -24.33611 1.000 64.04103 180 THR A N 1
ATOM 1388 C CA . THR A 1 182 ? -41.74060 30.62405 -23.78190 1.000 64.82577 180 THR A CA 1
ATOM 1389 C C . THR A 1 182 ? -42.56116 30.87217 -22.51838 1.000 57.48879 180 THR A C 1
ATOM 1390 O O . THR A 1 182 ? -43.77714 30.65204 -22.52252 1.000 66.53341 180 THR A O 1
ATOM 1394 N N . PRO A 1 183 ? -41.93890 31.30039 -21.42646 1.000 61.53883 181 PRO A N 1
ATOM 1395 C CA . PRO A 1 183 ? -42.67232 31.51981 -20.17866 1.000 62.75701 181 PRO A CA 1
ATOM 1396 C C . PRO A 1 183 ? -43.29885 32.91008 -20.11653 1.000 61.84417 181 PRO A C 1
ATOM 1397 O O . PRO A 1 183 ? -43.02199 33.78854 -20.93491 1.000 68.93855 181 PRO A O 1
ATOM 1401 N N . ASP A 1 184 ? -44.15788 33.09091 -19.11458 1.000 67.23006 182 ASP A N 1
ATOM 1402 C CA . ASP A 1 184 ? -44.82301 34.37105 -18.87279 1.000 65.32591 182 ASP A CA 1
ATOM 1403 C C . ASP A 1 184 ? -43.86819 35.26330 -18.09065 1.000 63.76283 182 ASP A C 1
ATOM 1404 O O . ASP A 1 184 ? -43.76735 35.16272 -16.86571 1.000 56.28055 182 ASP A O 1
ATOM 1409 N N . LEU A 1 185 ? -43.17874 36.15874 -18.80357 1.000 61.29825 183 LEU A N 1
ATOM 1410 C CA . LEU A 1 185 ? -42.17806 37.02723 -18.19511 1.000 63.56767 183 LEU A CA 1
ATOM 1411 C C . LEU A 1 185 ? -42.76189 38.02127 -17.19576 1.000 65.51454 183 LEU A C 1
ATOM 1412 O O . LEU A 1 185 ? -41.99821 38.60797 -16.42152 1.000 70.54525 183 LEU A O 1
ATOM 1417 N N . ASN A 1 186 ? -44.07642 38.22692 -17.18267 1.000 59.78338 184 ASN A N 1
ATOM 1418 C CA . ASN A 1 186 ? -44.68936 39.15548 -16.24290 1.000 66.31771 184 ASN A CA 1
ATOM 1419 C C . ASN A 1 186 ? -44.98895 38.52441 -14.88868 1.000 70.06365 184 ASN A C 1
ATOM 1420 O O . ASN A 1 186 ? -45.41852 39.23433 -13.97238 1.000 71.22887 184 ASN A O 1
ATOM 1425 N N . ALA A 1 187 ? -44.76482 37.21992 -14.73635 1.000 68.54983 185 ALA A N 1
ATOM 1426 C CA . ALA A 1 187 ? -44.98814 36.53240 -13.46415 1.000 66.48162 185 ALA A CA 1
ATOM 1427 C C . ALA A 1 187 ? -43.75024 36.64163 -12.57012 1.000 65.47922 185 ALA A C 1
ATOM 1428 O O . ALA A 1 187 ? -43.16421 35.65166 -12.13322 1.000 68.12228 185 ALA A O 1
ATOM 1430 N N . THR A 1 188 ? -43.36133 37.88864 -12.29519 1.000 65.44227 186 THR A N 1
ATOM 1431 C CA . THR A 1 188 ? -42.15918 38.15605 -11.51440 1.000 64.10703 186 THR A CA 1
ATOM 1432 C C . THR A 1 188 ? -42.32388 37.82649 -10.03626 1.000 67.88898 186 THR A C 1
ATOM 1433 O O . THR A 1 188 ? -41.31631 37.75336 -9.32294 1.000 68.24472 186 THR A O 1
ATOM 1437 N N . GLU A 1 189 ? -43.55703 37.62640 -9.56156 1.000 65.91423 187 GLU A N 1
ATOM 1438 C CA . GLU A 1 189 ? -43.77394 37.25668 -8.16712 1.000 65.13155 187 GLU A CA 1
ATOM 1439 C C . GLU A 1 189 ? -43.14827 35.91131 -7.81665 1.000 67.50935 187 GLU A C 1
ATOM 1440 O O . GLU A 1 189 ? -42.84594 35.67122 -6.64281 1.000 68.43034 187 GLU A O 1
ATOM 1446 N N . LEU A 1 190 ? -42.95227 35.03122 -8.79878 1.000 66.18661 188 LEU A N 1
ATOM 1447 C CA . LEU A 1 190 ? -42.35627 33.71935 -8.57562 1.000 68.39522 188 LEU A CA 1
ATOM 1448 C C . LEU A 1 190 ? -40.83442 33.73682 -8.64036 1.000 63.34246 188 LEU A C 1
ATOM 1449 O O . LEU A 1 190 ? -40.20984 32.69242 -8.43339 1.000 62.60866 188 LEU A O 1
ATOM 1454 N N . LEU A 1 191 ? -40.22742 34.88835 -8.92967 1.000 61.06268 189 LEU A N 1
ATOM 1455 C CA . LEU A 1 191 ? -38.77203 35.01992 -8.95899 1.000 59.47967 189 LEU A CA 1
ATOM 1456 C C . LEU A 1 191 ? -38.31408 35.54760 -7.60015 1.000 62.89441 189 LEU A C 1
ATOM 1457 O O . LEU A 1 191 ? -38.02044 36.73048 -7.41212 1.000 59.54416 189 LEU A O 1
ATOM 1462 N N . THR A 1 192 ? -38.25498 34.63250 -6.63539 1.000 65.41675 190 THR A N 1
ATOM 1463 C CA . THR A 1 192 ? -37.93117 34.95671 -5.25549 1.000 64.64912 190 THR A CA 1
ATOM 1464 C C . THR A 1 192 ? -36.42016 35.05649 -5.05816 1.000 61.44114 190 THR A C 1
ATOM 1465 O O . THR A 1 192 ? -35.62287 34.63605 -5.89942 1.000 61.42067 190 THR A O 1
ATOM 1469 N N . SER A 1 193 ? -36.03042 35.61009 -3.91111 1.000 61.54119 191 SER A N 1
ATOM 1470 C CA . SER A 1 193 ? -34.62387 35.78490 -3.56638 1.000 57.89692 191 SER A CA 1
ATOM 1471 C C . SER A 1 193 ? -34.37829 35.41114 -2.11032 1.000 60.60189 191 SER A C 1
ATOM 1472 O O . SER A 1 193 ? -33.57930 36.04524 -1.41308 1.000 59.17886 191 SER A O 1
ATOM 1475 N N . GLU A 1 194 ? -35.06406 34.37547 -1.63272 1.000 64.08725 192 GLU A N 1
ATOM 1476 C CA . GLU A 1 194 ? -34.82623 33.87203 -0.28940 1.000 63.74963 192 GLU A CA 1
ATOM 1477 C C . GLU A 1 194 ? -33.41537 33.30037 -0.17935 1.000 62.70191 192 GLU A C 1
ATOM 1478 O O . GLU A 1 194 ? -32.78291 32.93925 -1.17447 1.000 65.35667 192 GLU A O 1
ATOM 1484 N N . MET A 1 195 ? -32.91885 33.22827 1.05302 1.000 62.74793 193 MET A N 1
ATOM 1485 C CA . MET A 1 195 ? -31.60744 32.65840 1.33696 1.000 66.25054 193 MET A CA 1
ATOM 1486 C C . MET A 1 195 ? -31.76997 31.57888 2.39298 1.000 66.23020 193 MET A C 1
ATOM 1487 O O . MET A 1 195 ? -32.28890 31.84537 3.48316 1.000 68.01216 193 MET A O 1
ATOM 1492 N N . LYS A 1 196 ? -31.33122 30.36536 2.06959 1.000 59.78691 194 LYS A N 1
ATOM 1493 C CA . LYS A 1 196 ? -31.50512 29.24241 2.97672 1.000 63.33545 194 LYS A CA 1
ATOM 1494 C C . LYS A 1 196 ? -30.46817 29.27442 4.09028 1.000 66.42947 194 LYS A C 1
ATOM 1495 O O . LYS A 1 196 ? -29.31405 29.66752 3.88618 1.000 62.09623 194 LYS A O 1
ATOM 1501 N N . ILE A 1 197 ? -30.89513 28.87363 5.27584 1.000 69.24658 195 ILE A N 1
ATOM 1502 C CA . ILE A 1 197 ? -29.96549 28.58276 6.35686 1.000 68.50362 195 ILE A CA 1
ATOM 1503 C C . ILE A 1 197 ? -29.40200 27.18476 6.14462 1.000 66.21708 195 ILE A C 1
ATOM 1504 O O . ILE A 1 197 ? -30.11893 26.26862 5.72104 1.000 67.40518 195 ILE A O 1
ATOM 1509 N N . LEU A 1 198 ? -28.10792 27.01970 6.39430 1.000 66.99192 196 LEU A N 1
ATOM 1510 C CA . LEU A 1 198 ? -27.44907 25.78325 6.00434 1.000 64.04246 196 LEU A CA 1
ATOM 1511 C C . LEU A 1 198 ? -26.63874 25.22021 7.16074 1.000 66.70118 196 LEU A C 1
ATOM 1512 O O . LEU A 1 198 ? -26.12672 25.97366 7.99490 1.000 66.99669 196 LEU A O 1
ATOM 1517 N N . PRO A 1 199 ? -26.51394 23.89681 7.23824 1.000 64.82550 197 PRO A N 1
ATOM 1518 C CA . PRO A 1 199 ? -25.85567 23.28944 8.39902 1.000 61.59344 197 PRO A CA 1
ATOM 1519 C C . PRO A 1 199 ? -24.37026 23.60912 8.43988 1.000 65.54000 197 PRO A C 1
ATOM 1520 O O . PRO A 1 199 ? -23.68461 23.61591 7.41425 1.000 64.78666 197 PRO A O 1
ATOM 1524 N N . HIS A 1 200 ? -23.88074 23.88457 9.64780 1.000 65.60137 198 HIS A N 1
ATOM 1525 C CA . HIS A 1 200 ? -22.46466 24.12587 9.89762 1.000 68.67148 198 HIS A CA 1
ATOM 1526 C C . HIS A 1 200 ? -22.01762 23.21668 11.03210 1.000 62.86763 198 HIS A C 1
ATOM 1527 O O . HIS A 1 200 ? -22.61692 23.22879 12.11237 1.000 58.00164 198 HIS A O 1
ATOM 1534 N N . TYR A 1 201 ? -20.97826 22.42516 10.78521 1.000 63.17719 199 TYR A N 1
ATOM 1535 C CA . TYR A 1 201 ? -20.51306 21.43520 11.74363 1.000 60.78670 199 TYR A CA 1
ATOM 1536 C C . TYR A 1 201 ? -19.08403 21.73421 12.18061 1.000 55.54871 199 TYR A C 1
ATOM 1537 O O . TYR A 1 201 ? -18.35921 22.50194 11.54295 1.000 55.49142 199 TYR A O 1
ATOM 1546 N N . GLN A 1 202 ? -18.68999 21.10376 13.28503 1.000 54.91041 200 GLN A N 1
ATOM 1547 C CA . GLN A 1 202 ? -17.30525 21.04779 13.72511 1.000 53.14590 200 GLN A CA 1
ATOM 1548 C C . GLN A 1 202 ? -16.98553 19.61201 14.11162 1.000 52.33988 200 GLN A C 1
ATOM 1549 O O . GLN A 1 202 ? -17.80396 18.93520 14.73994 1.000 57.97318 200 GLN A O 1
ATOM 1555 N N . LYS A 1 203 ? -15.80451 19.14456 13.72351 1.000 53.89525 201 LYS A N 1
ATOM 1556 C CA . LYS A 1 203 ? -15.38715 17.77464 13.97434 1.000 54.76643 201 LYS A CA 1
ATOM 1557 C C . LYS A 1 203 ? -14.21251 17.74568 14.94277 1.000 53.55403 201 LYS A C 1
ATOM 1558 O O . LYS A 1 203 ? -13.46835 18.71953 15.08580 1.000 60.06496 201 LYS A O 1
ATOM 1564 N N . SER A 1 204 ? -14.06550 16.60864 15.61986 1.000 49.63091 202 SER A N 1
ATOM 1565 C CA . SER A 1 204 ? -12.91488 16.34986 16.47313 1.000 53.27525 202 SER A CA 1
ATOM 1566 C C . SER A 1 204 ? -12.70427 14.84503 16.55122 1.000 59.26297 202 SER A C 1
ATOM 1567 O O . SER A 1 204 ? -13.65561 14.06619 16.42994 1.000 61.98208 202 SER A O 1
ATOM 1570 N N . ILE A 1 205 ? -11.44893 14.43878 16.74464 1.000 52.85736 203 ILE A N 1
ATOM 1571 C CA . ILE A 1 205 ? -11.09911 13.02654 16.79794 1.000 54.70425 203 ILE A CA 1
ATOM 1572 C C . ILE A 1 205 ? -10.46713 12.72022 18.14983 1.000 55.72279 203 ILE A C 1
ATOM 1573 O O . ILE A 1 205 ? -9.98046 13.60894 18.85309 1.000 52.59215 203 ILE A O 1
ATOM 1578 N N . ASP A 1 206 ? -10.49389 11.43822 18.51377 1.000 56.52454 204 ASP A N 1
ATOM 1579 C CA . ASP A 1 206 ? -9.79872 10.94800 19.69851 1.000 59.11642 204 ASP A CA 1
ATOM 1580 C C . ASP A 1 206 ? -8.36824 10.58378 19.31855 1.000 52.29608 204 ASP A C 1
ATOM 1581 O O . ASP A 1 206 ? -8.14379 9.66096 18.52638 1.000 51.97874 204 ASP A O 1
ATOM 1586 N N . ALA A 1 207 ? -7.40540 11.29809 19.89175 1.000 55.39666 205 ALA A N 1
ATOM 1587 C CA . ALA A 1 207 ? -6.00817 11.17182 19.50883 1.000 58.23345 205 ALA A CA 1
ATOM 1588 C C . ALA A 1 207 ? -5.19795 10.29887 20.46011 1.000 56.46317 205 ALA A C 1
ATOM 1589 O O . ALA A 1 207 ? -3.96650 10.27831 20.36012 1.000 57.01611 205 ALA A O 1
ATOM 1591 N N . SER A 1 208 ? -5.85373 9.57342 21.37061 1.000 58.68855 206 SER A N 1
ATOM 1592 C CA . SER A 1 208 ? -5.11492 8.79651 22.36229 1.000 57.86299 206 SER A CA 1
ATOM 1593 C C . SER A 1 208 ? -4.19279 7.78220 21.69869 1.000 53.29029 206 SER A C 1
ATOM 1594 O O . SER A 1 208 ? -3.01928 7.66727 22.06911 1.000 57.53285 206 SER A O 1
ATOM 1597 N N . ALA A 1 209 ? -4.69494 7.05443 20.70072 1.000 57.72377 207 ALA A N 1
ATOM 1598 C CA . ALA A 1 209 ? -3.90407 6.02237 20.03838 1.000 60.27288 207 ALA A CA 1
ATOM 1599 C C . ALA A 1 209 ? -2.93811 6.57813 19.00048 1.000 50.91368 207 ALA A C 1
ATOM 1600 O O . ALA A 1 209 ? -2.25923 5.79287 18.33375 1.000 52.63026 207 ALA A O 1
ATOM 1602 N N . LEU A 1 210 ? -2.85872 7.89877 18.84669 1.000 53.52413 208 LEU A N 1
ATOM 1603 C CA . LEU A 1 210 ? -1.89153 8.52298 17.95673 1.000 48.67677 208 LEU A CA 1
ATOM 1604 C C . LEU A 1 210 ? -0.77024 9.23309 18.69998 1.000 51.24058 208 LEU A C 1
ATOM 1605 O O . LEU A 1 210 ? 0.19401 9.66871 18.06033 1.000 52.75042 208 LEU A O 1
ATOM 1610 N N . ARG A 1 211 ? -0.86836 9.35561 20.02769 1.000 52.83183 209 ARG A N 1
ATOM 1611 C CA . ARG A 1 211 ? 0.10713 10.13584 20.78345 1.000 53.64022 209 ARG A CA 1
ATOM 1612 C C . ARG A 1 211 ? 1.48313 9.47838 20.76899 1.000 52.70285 209 ARG A C 1
ATOM 1613 O O . ARG A 1 211 ? 2.50685 10.17332 20.71895 1.000 50.79868 209 ARG A O 1
ATOM 1615 N N . HIS A 1 212 ? 1.53031 8.14237 20.81154 1.000 45.95245 210 HIS A N 1
ATOM 1616 C CA . HIS A 1 212 ? 2.81725 7.45681 20.77331 1.000 49.86992 210 HIS A CA 1
ATOM 1617 C C . HIS A 1 212 ? 3.57179 7.76449 19.48959 1.000 51.62107 210 HIS A C 1
ATOM 1618 O O . HIS A 1 212 ? 4.80665 7.82245 19.49386 1.000 54.35725 210 HIS A O 1
ATOM 1625 N N . ILE A 1 213 ? 2.84932 7.96712 18.38861 1.000 49.67242 211 ILE A N 1
ATOM 1626 C CA . ILE A 1 213 ? 3.47538 8.38765 17.14138 1.000 48.98202 211 ILE A CA 1
ATOM 1627 C C . ILE A 1 213 ? 3.82332 9.86907 17.19155 1.000 47.60617 211 ILE A C 1
ATOM 1628 O O . ILE A 1 213 ? 4.97099 10.26093 16.94847 1.000 51.49195 211 ILE A O 1
ATOM 1633 N N . LEU A 1 214 ? 2.84073 10.71007 17.53009 1.000 46.46641 212 LEU A N 1
ATOM 1634 C CA . LEU A 1 214 ? 3.01709 12.15733 17.45198 1.000 49.78491 212 LEU A CA 1
ATOM 1635 C C . LEU A 1 214 ? 4.08000 12.68120 18.40786 1.000 52.67152 212 LEU A C 1
ATOM 1636 O O . LEU A 1 214 ? 4.59572 13.78435 18.19584 1.000 52.64315 212 LEU A O 1
ATOM 1641 N N . ASN A 1 215 ? 4.41586 11.93266 19.45423 1.000 53.29538 213 ASN A N 1
ATOM 1642 C CA . ASN A 1 215 ? 5.45405 12.36635 20.37662 1.000 57.46014 213 ASN A CA 1
ATOM 1643 C C . ASN A 1 215 ? 6.85382 11.95546 19.93413 1.000 57.65450 213 ASN A C 1
ATOM 1644 O O . ASN A 1 215 ? 7.83194 12.37517 20.56262 1.000 58.65954 213 ASN A O 1
ATOM 1649 N N . LYS A 1 216 ? 6.97647 11.15046 18.87971 1.000 53.36055 214 LYS A N 1
ATOM 1650 C CA . LYS A 1 216 ? 8.28399 10.91573 18.28951 1.000 53.07897 214 LYS A CA 1
ATOM 1651 C C . LYS A 1 216 ? 8.83446 12.22557 17.73597 1.000 52.08073 214 LYS A C 1
ATOM 1652 O O . LYS A 1 216 ? 8.09217 13.15771 17.41864 1.000 58.38320 214 LYS A O 1
ATOM 1658 N N . LYS A 1 217 ? 10.16026 12.29264 17.62470 1.000 57.29385 215 LYS A N 1
ATOM 1659 C CA . LYS A 1 217 ? 10.80561 13.56764 17.33143 1.000 58.06256 215 LYS A CA 1
ATOM 1660 C C . LYS A 1 217 ? 10.75368 13.90452 15.84532 1.000 58.86124 215 LYS A C 1
ATOM 1661 O O . LYS A 1 217 ? 10.32385 14.99989 15.46591 1.000 55.79837 215 LYS A O 1
ATOM 1667 N N . LYS A 1 218 ? 11.18191 12.97500 14.99047 1.000 51.38894 216 LYS A N 1
ATOM 1668 C CA . LYS A 1 218 ? 11.37103 13.25411 13.56621 1.000 55.87148 216 LYS A CA 1
ATOM 1669 C C . LYS A 1 218 ? 10.02418 13.18973 12.84792 1.000 56.34058 216 LYS A C 1
ATOM 1670 O O . LYS A 1 218 ? 9.65878 12.19696 12.21456 1.000 54.98790 216 LYS A O 1
ATOM 1676 N N . GLY A 1 219 ? 9.27845 14.28823 12.93862 1.000 54.44561 217 GLY A N 1
ATOM 1677 C CA . GLY A 1 219 ? 7.98214 14.37406 12.29672 1.000 46.55657 217 GLY A CA 1
ATOM 1678 C C . GLY A 1 219 ? 7.96319 15.36885 11.15493 1.000 55.36857 217 GLY A C 1
ATOM 1679 O O . GLY A 1 219 ? 8.78009 16.29608 11.11839 1.000 51.86753 217 GLY A O 1
ATOM 1680 N N . LEU A 1 220 ? 7.03600 15.18560 10.21437 1.000 50.29443 218 LEU A N 1
ATOM 1681 C CA . LEU A 1 220 ? 6.90650 16.06631 9.06236 1.000 48.69231 218 LEU A CA 1
ATOM 1682 C C . LEU A 1 220 ? 5.43698 16.27236 8.73561 1.000 48.88373 218 LEU A C 1
ATOM 1683 O O . LEU A 1 220 ? 4.64553 15.32631 8.77292 1.000 50.64943 218 LEU A O 1
ATOM 1688 N N . ILE A 1 221 ? 5.08047 17.51008 8.41047 1.000 49.14778 219 ILE A N 1
ATOM 1689 C CA . ILE A 1 221 ? 3.73724 17.85852 7.96502 1.000 46.50927 219 ILE A CA 1
ATOM 1690 C C . ILE A 1 221 ? 3.81370 18.19282 6.48171 1.000 53.26201 219 ILE A C 1
ATOM 1691 O O . ILE A 1 221 ? 4.48159 19.15832 6.08832 1.000 50.29246 219 ILE A O 1
ATOM 1696 N N . ILE A 1 222 ? 3.13403 17.39525 5.66189 1.000 51.41639 220 ILE A N 1
ATOM 1697 C CA . ILE A 1 222 ? 3.15673 17.53112 4.20986 1.000 48.72009 220 ILE A CA 1
ATOM 1698 C C . ILE A 1 222 ? 1.78971 18.03702 3.77028 1.000 48.93334 220 ILE A C 1
ATOM 1699 O O . ILE A 1 222 ? 0.78622 17.31992 3.87590 1.000 47.73305 220 ILE A O 1
ATOM 1704 N N . VAL A 1 223 ? 1.74692 19.26620 3.26670 1.000 51.76879 221 VAL A N 1
ATOM 1705 C CA . VAL A 1 223 ? 0.50303 19.91650 2.87173 1.000 48.42942 221 VAL A CA 1
ATOM 1706 C C . VAL A 1 223 ? 0.50267 20.04644 1.35482 1.000 49.99689 221 VAL A C 1
ATOM 1707 O O . VAL A 1 223 ? 1.32611 20.77510 0.78870 1.000 51.07176 221 VAL A O 1
ATOM 1711 N N . GLY A 1 224 ? -0.42271 19.35573 0.69485 1.000 48.85868 222 GLY A N 1
ATOM 1712 C CA . GLY A 1 224 ? -0.54874 19.45177 -0.74957 1.000 46.87701 222 GLY A CA 1
ATOM 1713 C C . GLY A 1 224 ? -1.57000 20.47456 -1.20562 1.000 51.72350 222 GLY A C 1
ATOM 1714 O O . GLY A 1 224 ? -1.60533 21.59875 -0.69745 1.000 51.20470 222 GLY A O 1
ATOM 1715 N N . ASP A 1 225 ? -2.40946 20.08950 -2.16509 1.000 50.45875 223 ASP A N 1
ATOM 1716 C CA . ASP A 1 225 ? -3.46025 20.97894 -2.64638 1.000 48.65765 223 ASP A CA 1
ATOM 1717 C C . ASP A 1 225 ? -4.44413 21.29481 -1.52203 1.000 51.88128 223 ASP A C 1
ATOM 1718 O O . ASP A 1 225 ? -5.12689 20.40229 -1.00695 1.000 45.86993 223 ASP A O 1
ATOM 1723 N N . MET A 1 226 ? -4.50039 22.57532 -1.14053 1.000 51.56405 224 MET A N 1
ATOM 1724 C CA . MET A 1 226 ? -5.42831 23.06181 -0.12558 1.000 51.27870 224 MET A CA 1
ATOM 1725 C C . MET A 1 226 ? -6.27065 24.21546 -0.65459 1.000 51.79271 224 MET A C 1
ATOM 1726 O O . MET A 1 226 ? -6.73289 25.04654 0.13284 1.000 52.73279 224 MET A O 1
ATOM 1731 N N . GLN A 1 227 ? -6.45140 24.29613 -1.96976 1.000 52.04076 225 GLN A N 1
ATOM 1732 C CA . GLN A 1 227 ? -7.19589 25.39526 -2.57108 1.000 54.73754 225 GLN A CA 1
ATOM 1733 C C . GLN A 1 227 ? -8.59938 25.47309 -1.98817 1.000 59.71462 225 GLN A C 1
ATOM 1734 O O . GLN A 1 227 ? -9.27478 24.45285 -1.81704 1.000 63.01132 225 GLN A O 1
ATOM 1740 N N . HIS A 1 228 ? -9.03687 26.69583 -1.68566 1.000 53.11826 226 HIS A N 1
ATOM 1741 C CA . HIS A 1 228 ? -10.38103 26.94101 -1.16210 1.000 56.41592 226 HIS A CA 1
ATOM 1742 C C . HIS A 1 228 ? -10.60881 26.22537 0.17112 1.000 57.89384 226 HIS A C 1
ATOM 1743 O O . HIS A 1 228 ? -11.74165 25.89476 0.52969 1.000 62.98295 226 HIS A O 1
ATOM 1750 N N . GLN A 1 229 ? -9.52836 25.98278 0.91280 1.000 56.29128 227 GLN A N 1
ATOM 1751 C CA . GLN A 1 229 ? -9.59218 25.40920 2.24902 1.000 56.27170 227 GLN A CA 1
ATOM 1752 C C . GLN A 1 229 ? -8.83833 26.30972 3.22058 1.000 55.37147 227 GLN A C 1
ATOM 1753 O O . GLN A 1 229 ? -7.99178 27.11399 2.82577 1.000 57.70006 227 GLN A O 1
ATOM 1759 N N . GLU A 1 230 ? -9.15857 26.16486 4.50256 1.000 56.95831 228 GLU A N 1
ATOM 1760 C CA . GLU A 1 230 ? -8.53607 26.95302 5.55784 1.000 57.98992 228 GLU A CA 1
ATOM 1761 C C . GLU A 1 230 ? -7.37828 26.17829 6.16762 1.000 54.46828 228 GLU A C 1
ATOM 1762 O O . GLU A 1 230 ? -7.49686 24.98086 6.43797 1.000 55.67707 228 GLU A O 1
ATOM 1768 N N . VAL A 1 231 ? -6.26208 26.87076 6.40130 1.000 55.07457 229 VAL A N 1
ATOM 1769 C CA . VAL A 1 231 ? -5.02689 26.19347 6.78350 1.000 58.90932 229 VAL A CA 1
ATOM 1770 C C . VAL A 1 231 ? -4.34622 26.87142 7.96841 1.000 57.32143 229 VAL A C 1
ATOM 1771 O O . VAL A 1 231 ? -3.17927 26.58522 8.26383 1.000 52.95127 229 VAL A O 1
ATOM 1775 N N . ASP A 1 232 ? -5.06340 27.75847 8.66617 1.000 54.39021 230 ASP A N 1
ATOM 1776 C CA . ASP A 1 232 ? -4.41301 28.58056 9.68645 1.000 55.88379 230 ASP A CA 1
ATOM 1777 C C . ASP A 1 232 ? -3.92515 27.74358 10.86809 1.000 56.61204 230 ASP A C 1
ATOM 1778 O O . ASP A 1 232 ? -2.82084 27.96984 11.37852 1.000 53.84892 230 ASP A O 1
ATOM 1783 N N . GLN A 1 233 ? -4.72423 26.76992 11.31307 1.000 55.32098 231 GLN A N 1
ATOM 1784 C CA . GLN A 1 233 ? -4.33399 25.94675 12.45227 1.000 48.79974 231 GLN A CA 1
ATOM 1785 C C . GLN A 1 233 ? -3.15346 25.03425 12.14196 1.000 53.91416 231 GLN A C 1
ATOM 1786 O O . GLN A 1 233 ? -2.53910 24.50154 13.07329 1.000 51.65244 231 GLN A O 1
ATOM 1792 N N . ILE A 1 234 ? -2.82880 24.83001 10.86219 1.000 57.77795 232 ILE A N 1
ATOM 1793 C CA . ILE A 1 234 ? -1.60359 24.11255 10.51895 1.000 52.85515 232 ILE A CA 1
ATOM 1794 C C . ILE A 1 234 ? -0.38763 24.90787 10.97259 1.000 53.02560 232 ILE A C 1
ATOM 1795 O O . ILE A 1 234 ? 0.59429 24.34426 11.47313 1.000 49.55978 232 ILE A O 1
ATOM 1800 N N . LEU A 1 235 ? -0.43158 26.23067 10.80447 1.000 47.63785 233 LEU A N 1
ATOM 1801 C CA . LEU A 1 235 ? 0.68878 27.05686 11.23603 1.000 56.69209 233 LEU A CA 1
ATOM 1802 C C . LEU A 1 235 ? 0.74713 27.16798 12.75140 1.000 54.19681 233 LEU A C 1
ATOM 1803 O O . LEU A 1 235 ? 1.84027 27.23106 13.32382 1.000 57.86720 233 LEU A O 1
ATOM 1808 N N . THR A 1 236 ? -0.41007 27.19636 13.41424 1.000 51.13917 234 THR A N 1
ATOM 1809 C CA . THR A 1 236 ? -0.42715 27.23582 14.87171 1.000 50.65226 234 THR A CA 1
ATOM 1810 C C . THR A 1 236 ? 0.18490 25.96751 15.45925 1.000 53.67419 234 THR A C 1
ATOM 1811 O O . THR A 1 236 ? 1.06779 26.03175 16.32253 1.000 55.11582 234 THR A O 1
ATOM 1815 N N . TYR A 1 237 ? -0.26510 24.80046 14.98894 1.000 52.82956 235 TYR A N 1
ATOM 1816 C CA . TYR A 1 237 ? 0.27775 23.53688 15.48160 1.000 56.57877 235 TYR A CA 1
ATOM 1817 C C . TYR A 1 237 ? 1.77051 23.42093 15.19330 1.000 53.81303 235 TYR A C 1
ATOM 1818 O O . TYR A 1 237 ? 2.52702 22.87439 16.00431 1.000 52.77871 235 TYR A O 1
ATOM 1827 N N . SER A 1 238 ? 2.21250 23.92955 14.04127 1.000 53.45502 236 SER A N 1
ATOM 1828 C CA . SER A 1 238 ? 3.62553 23.84114 13.68492 1.000 54.87850 236 SER A CA 1
ATOM 1829 C C . SER A 1 238 ? 4.47614 24.74245 14.56973 1.000 56.39086 236 SER A C 1
ATOM 1830 O O . SER A 1 238 ? 5.60789 24.38894 14.92256 1.000 58.49864 236 SER A O 1
ATOM 1833 N N . THR A 1 239 ? 3.94944 25.91150 14.93513 1.000 55.35427 237 THR A N 1
ATOM 1834 C CA . THR A 1 239 ? 4.67877 26.80295 15.82966 1.000 58.17794 237 THR A CA 1
ATOM 1835 C C . THR A 1 239 ? 4.79024 26.21291 17.22935 1.000 58.01778 237 THR A C 1
ATOM 1836 O O . THR A 1 239 ? 5.86676 26.24261 17.83704 1.000 59.35409 237 THR A O 1
ATOM 1840 N N . ILE A 1 240 ? 3.69220 25.66345 17.75376 1.000 57.47014 238 ILE A N 1
ATOM 1841 C CA . ILE A 1 240 ? 3.70596 25.14654 19.11790 1.000 55.10975 238 ILE A CA 1
ATOM 1842 C C . ILE A 1 240 ? 4.56330 23.89236 19.22565 1.000 55.78981 238 ILE A C 1
ATOM 1843 O O . ILE A 1 240 ? 5.21124 23.66531 20.25430 1.000 61.08212 238 ILE A O 1
ATOM 1848 N N . TYR A 1 241 ? 4.60325 23.06681 18.18055 1.000 53.68414 239 TYR A N 1
ATOM 1849 C CA . TYR A 1 241 ? 5.20763 21.74411 18.28247 1.000 56.82539 239 TYR A CA 1
ATOM 1850 C C . TYR A 1 241 ? 6.49895 21.59502 17.48113 1.000 55.13898 239 TYR A C 1
ATOM 1851 O O . TYR A 1 241 ? 7.01173 20.47642 17.36369 1.000 51.40031 239 TYR A O 1
ATOM 1860 N N . ASP A 1 242 ? 7.04632 22.69242 16.94929 1.000 54.41942 240 ASP A N 1
ATOM 1861 C CA . ASP A 1 242 ? 8.34424 22.68996 16.26347 1.000 55.21356 240 ASP A CA 1
ATOM 1862 C C . ASP A 1 242 ? 8.37605 21.68736 15.10925 1.000 56.11303 240 ASP A C 1
ATOM 1863 O O . ASP A 1 242 ? 9.31724 20.90252 14.96353 1.000 54.23726 240 ASP A O 1
ATOM 1868 N N . LEU A 1 243 ? 7.34277 21.72161 14.27261 1.000 58.06404 241 LEU A N 1
ATOM 1869 C CA . LEU A 1 243 ? 7.26250 20.76816 13.17710 1.000 53.82742 241 LEU A CA 1
ATOM 1870 C C . LEU A 1 243 ? 7.49419 21.45839 11.84440 1.000 55.33439 241 LEU A C 1
ATOM 1871 O O . LEU A 1 243 ? 6.85684 22.48150 11.56245 1.000 52.78599 241 LEU A O 1
ATOM 1876 N N . PRO A 1 244 ? 8.38884 20.93779 11.00657 1.000 55.39363 242 PRO A N 1
ATOM 1877 C CA . PRO A 1 244 ? 8.56492 21.51494 9.66901 1.000 54.08088 242 PRO A CA 1
ATOM 1878 C C . PRO A 1 244 ? 7.36731 21.20995 8.78059 1.000 57.22602 242 PRO A C 1
ATOM 1879 O O . PRO A 1 244 ? 6.75724 20.14084 8.87805 1.000 50.55379 242 PRO A O 1
ATOM 1883 N N . ILE A 1 245 ? 7.03325 22.16892 7.91516 1.000 52.99370 243 ILE A N 1
ATOM 1884 C CA . ILE A 1 245 ? 5.91670 22.05975 6.97892 1.000 52.30925 243 ILE A CA 1
ATOM 1885 C C . ILE A 1 245 ? 6.48918 21.98829 5.57205 1.000 55.00630 243 ILE A C 1
ATOM 1886 O O . ILE A 1 245 ? 7.06836 22.96435 5.07924 1.000 55.32194 243 ILE A O 1
ATOM 1891 N N . LEU A 1 246 ? 6.31327 20.84706 4.91454 1.000 49.32358 244 LEU A N 1
ATOM 1892 C CA . LEU A 1 246 ? 6.63998 20.71387 3.49770 1.000 48.59029 244 LEU A CA 1
ATOM 1893 C C . LEU A 1 246 ? 5.41935 21.19216 2.72028 1.000 49.82811 244 LEU A C 1
ATOM 1894 O O . LEU A 1 246 ? 4.45640 20.44392 2.53484 1.000 54.76311 244 LEU A O 1
ATOM 1899 N N . ALA A 1 247 ? 5.45261 22.44619 2.27010 1.000 45.83094 245 ALA A N 1
ATOM 1900 C CA . ALA A 1 247 ? 4.26913 23.13204 1.76272 1.000 48.29587 245 ALA A CA 1
ATOM 1901 C C . ALA A 1 247 ? 4.27132 23.17170 0.23698 1.000 48.72975 245 ALA A C 1
ATOM 1902 O O . ALA A 1 247 ? 5.15761 23.77706 -0.37540 1.000 47.30686 245 ALA A O 1
ATOM 1904 N N . ASP A 1 248 ? 3.26675 22.53801 -0.36315 1.000 48.02995 246 ASP A N 1
ATOM 1905 C CA . ASP A 1 248 ? 3.01748 22.65140 -1.79193 1.000 50.90479 246 ASP A CA 1
ATOM 1906 C C . ASP A 1 248 ? 2.63478 24.09140 -2.14606 1.000 49.61310 246 ASP A C 1
ATOM 1907 O O . ASP A 1 248 ? 2.10601 24.82281 -1.30370 1.000 50.71599 246 ASP A O 1
ATOM 1912 N N . PRO A 1 249 ? 2.91364 24.53225 -3.38045 1.000 46.69398 247 PRO A N 1
ATOM 1913 C CA . PRO A 1 249 ? 2.44379 25.86518 -3.80148 1.000 52.28138 247 PRO A CA 1
ATOM 1914 C C . PRO A 1 249 ? 0.94952 26.06555 -3.62309 1.000 49.82976 247 PRO A C 1
ATOM 1915 O O . PRO A 1 249 ? 0.51671 27.15876 -3.23921 1.000 51.34547 247 PRO A O 1
ATOM 1919 N N . LEU A 1 250 ? 0.14961 25.03374 -3.88869 1.000 48.29275 248 LEU A N 1
ATOM 1920 C CA . LEU A 1 250 ? -1.30056 25.10799 -3.77771 1.000 50.19325 248 LEU A CA 1
ATOM 1921 C C . LEU A 1 250 ? -1.80351 24.90478 -2.35329 1.000 53.04554 248 LEU A C 1
ATOM 1922 O O . LEU A 1 250 ? -3.01427 24.75357 -2.15296 1.000 53.20398 248 LEU A O 1
ATOM 1927 N N . SER A 1 251 ? -0.91268 24.89504 -1.36398 1.000 53.05718 249 SER A N 1
ATOM 1928 C CA . SER A 1 251 ? -1.32752 24.78041 0.02719 1.000 54.54249 249 SER A CA 1
ATOM 1929 C C . SER A 1 251 ? -1.73222 26.11447 0.63115 1.000 52.46533 249 SER A C 1
ATOM 1930 O O . SER A 1 251 ? -2.26592 26.13027 1.74587 1.000 55.05009 249 SER A O 1
ATOM 1933 N N . HIS A 1 252 ? -1.47939 27.22064 -0.07347 1.000 54.74376 250 HIS A N 1
ATOM 1934 C CA . HIS A 1 252 ? -1.72608 28.58531 0.38778 1.000 61.02802 250 HIS A CA 1
ATOM 1935 C C . HIS A 1 252 ? -0.87057 28.96684 1.58854 1.000 58.86942 250 HIS A C 1
ATOM 1936 O O . HIS A 1 252 ? -1.15897 29.96432 2.25708 1.000 66.85723 250 HIS A O 1
ATOM 1943 N N . LEU A 1 253 ? 0.18504 28.20394 1.87519 1.000 54.86094 251 LEU A N 1
ATOM 1944 C CA . LEU A 1 253 ? 1.00697 28.43124 3.05815 1.000 56.69860 251 LEU A CA 1
ATOM 1945 C C . LEU A 1 253 ? 2.28275 29.21184 2.77657 1.000 59.50976 251 LEU A C 1
ATOM 1946 O O . LEU A 1 253 ? 2.75875 29.93116 3.66053 1.000 66.30656 251 LEU A O 1
ATOM 1951 N N . ARG A 1 254 ? 2.85118 29.08672 1.57512 1.000 57.15874 252 ARG A N 1
ATOM 1952 C CA . ARG A 1 254 ? 4.13931 29.70938 1.28818 1.000 53.89970 252 ARG A CA 1
ATOM 1953 C C . ARG A 1 254 ? 4.10058 31.22701 1.40247 1.000 55.77160 252 ARG A C 1
ATOM 1954 O O . ARG A 1 254 ? 5.15122 31.84627 1.59487 1.000 59.76415 252 ARG A O 1
ATOM 1962 N N . LYS A 1 255 ? 2.92197 31.84071 1.29905 1.000 59.03958 253 LYS A N 1
ATOM 1963 C CA . LYS A 1 255 ? 2.83498 33.29565 1.30411 1.000 64.38163 253 LYS A CA 1
ATOM 1964 C C . LYS A 1 255 ? 3.02545 33.90380 2.68818 1.000 62.76415 253 LYS A C 1
ATOM 1965 O O . LYS A 1 255 ? 3.32518 35.09914 2.78435 1.000 61.50369 253 LYS A O 1
ATOM 1971 N N . PHE A 1 256 ? 2.86576 33.11743 3.75497 1.000 64.65023 254 PHE A N 1
ATOM 1972 C CA . PHE A 1 256 ? 2.95632 33.63819 5.11608 1.000 65.41012 254 PHE A CA 1
ATOM 1973 C C . PHE A 1 256 ? 4.38989 33.84660 5.59315 1.000 62.41339 254 PHE A C 1
ATOM 1974 O O . PHE A 1 256 ? 4.58229 34.45372 6.65233 1.000 61.72732 254 PHE A O 1
ATOM 1982 N N . ASP A 1 257 ? 5.38735 33.36591 4.84654 1.000 59.27935 255 ASP A N 1
ATOM 1983 C CA . ASP A 1 257 ? 6.79457 33.42847 5.25774 1.000 64.86177 255 ASP A CA 1
ATOM 1984 C C . ASP A 1 257 ? 6.97830 32.89564 6.67758 1.000 64.25807 255 ASP A C 1
ATOM 1985 O O . ASP A 1 257 ? 7.68641 33.47830 7.50280 1.000 67.23125 255 ASP A O 1
ATOM 1990 N N . HIS A 1 258 ? 6.32446 31.77549 6.96134 1.000 65.05617 256 HIS A N 1
ATOM 1991 C CA . HIS A 1 258 ? 6.42503 31.15906 8.27319 1.000 56.72942 256 HIS A CA 1
ATOM 1992 C C . HIS A 1 258 ? 7.82112 30.56719 8.46836 1.000 59.14544 256 HIS A C 1
ATOM 1993 O O . HIS A 1 258 ? 8.41226 30.03874 7.52036 1.000 62.57734 256 HIS A O 1
ATOM 2000 N N . PRO A 1 259 ? 8.38302 30.65034 9.67854 1.000 52.99073 257 PRO A N 1
ATOM 2001 C CA . PRO A 1 259 ? 9.74569 30.13333 9.89372 1.000 55.78288 257 PRO A CA 1
ATOM 2002 C C . PRO A 1 259 ? 9.86411 28.62036 9.78915 1.000 58.22607 257 PRO A C 1
ATOM 2003 O O . PRO A 1 259 ? 10.99183 28.11713 9.70600 1.000 62.41814 257 PRO A O 1
ATOM 2007 N N . ASN A 1 260 ? 8.75713 27.88032 9.79253 1.000 56.99169 258 ASN A N 1
ATOM 2008 C CA . ASN A 1 260 ? 8.80060 26.42598 9.74812 1.000 53.88948 258 ASN A CA 1
ATOM 2009 C C . ASN A 1 260 ? 8.38534 25.85485 8.40028 1.000 58.26908 258 ASN A C 1
ATOM 2010 O O . ASN A 1 260 ? 8.33379 24.62782 8.25415 1.000 57.47777 258 ASN A O 1
ATOM 2015 N N . VAL A 1 261 ? 8.10200 26.70085 7.41358 1.000 55.84757 259 VAL A N 1
ATOM 2016 C CA . VAL A 1 261 ? 7.62492 26.24985 6.11111 1.000 56.35228 259 VAL A CA 1
ATOM 2017 C C . VAL A 1 261 ? 8.82247 26.03516 5.19515 1.000 53.35526 259 VAL A C 1
ATOM 2018 O O . VAL A 1 261 ? 9.60873 26.95755 4.95802 1.000 52.37695 259 VAL A O 1
ATOM 2022 N N . ILE A 1 262 ? 8.95604 24.81897 4.67689 1.000 51.45144 260 ILE A N 1
ATOM 2023 C CA . ILE A 1 262 ? 10.01048 24.46845 3.73480 1.000 53.89161 260 ILE A CA 1
ATOM 2024 C C . ILE A 1 262 ? 9.41503 24.48197 2.33004 1.000 57.02671 260 ILE A C 1
ATOM 2025 O O . ILE A 1 262 ? 8.45819 23.75103 2.04324 1.000 51.30869 260 ILE A O 1
ATOM 2030 N N . CYS A 1 263 ? 9.97542 25.32192 1.45561 1.000 55.25826 261 CYS A N 1
ATOM 2031 C CA . CYS A 1 263 ? 9.49816 25.47507 0.08663 1.000 52.16820 261 CYS A CA 1
ATOM 2032 C C . CYS A 1 263 ? 10.35979 24.75805 -0.94403 1.000 54.85355 261 CYS A C 1
ATOM 2033 O O . CYS A 1 263 ? 9.95076 24.66040 -2.10644 1.000 51.99432 261 CYS A O 1
ATOM 2036 N N . THR A 1 264 ? 11.53694 24.26477 -0.56078 1.000 52.73657 262 THR A N 1
ATOM 2037 C CA . THR A 1 264 ? 12.50015 23.73224 -1.51603 1.000 55.38009 262 THR A CA 1
ATOM 2038 C C . THR A 1 264 ? 12.61809 22.21338 -1.44058 1.000 54.05946 262 THR A C 1
ATOM 2039 O O . THR A 1 264 ? 13.60749 21.64851 -1.91920 1.000 54.30622 262 THR A O 1
ATOM 2043 N N . TYR A 1 265 ? 11.61514 21.53947 -0.86913 1.000 49.57678 263 TYR A N 1
ATOM 2044 C CA . TYR A 1 265 ? 11.72621 20.10194 -0.64354 1.000 51.41606 263 TYR A CA 1
ATOM 2045 C C . TYR A 1 265 ? 11.88407 19.32371 -1.94670 1.000 56.61730 263 TYR A C 1
ATOM 2046 O O . TYR A 1 265 ? 12.58233 18.30206 -1.97257 1.000 53.18337 263 TYR A O 1
ATOM 2055 N N . ASP A 1 266 ? 11.26186 19.78635 -3.03671 1.000 54.06790 264 ASP A N 1
ATOM 2056 C CA . ASP A 1 266 ? 11.35548 19.05066 -4.29553 1.000 54.41117 264 ASP A CA 1
ATOM 2057 C C . ASP A 1 266 ? 12.78395 19.04192 -4.82454 1.000 55.40202 264 ASP A C 1
ATOM 2058 O O . ASP A 1 266 ? 13.30288 17.99097 -5.21781 1.000 53.79678 264 ASP A O 1
ATOM 2063 N N . LEU A 1 267 ? 13.43364 20.20775 -4.85253 1.000 56.73187 265 LEU A N 1
ATOM 2064 C CA . LEU A 1 267 ? 14.84296 20.24684 -5.22881 1.000 60.09084 265 LEU A CA 1
ATOM 2065 C C . LEU A 1 267 ? 15.69625 19.48947 -4.21880 1.000 57.87350 265 LEU A C 1
ATOM 2066 O O . LEU A 1 267 ? 16.63998 18.78433 -4.59700 1.000 59.56655 265 LEU A O 1
ATOM 2071 N N . LEU A 1 268 ? 15.37198 19.61773 -2.92912 1.000 56.45330 266 LEU A N 1
ATOM 2072 C CA . LEU A 1 268 ? 16.08385 18.86875 -1.89795 1.000 56.31918 266 LEU A CA 1
ATOM 2073 C C . LEU A 1 268 ? 16.03488 17.37098 -2.17528 1.000 59.71567 266 LEU A C 1
ATOM 2074 O O . LEU A 1 268 ? 17.06940 16.69486 -2.18884 1.000 57.05451 266 LEU A O 1
ATOM 2079 N N . PHE A 1 269 ? 14.83442 16.83453 -2.40952 1.000 55.84617 267 PHE A N 1
ATOM 2080 C CA . PHE A 1 269 ? 14.70951 15.40304 -2.65717 1.000 55.50680 267 PHE A CA 1
ATOM 2081 C C . PHE A 1 269 ? 15.25996 15.01997 -4.02566 1.000 58.96208 267 PHE A C 1
ATOM 2082 O O . PHE A 1 269 ? 15.75706 13.90133 -4.19988 1.000 57.17639 267 PHE A O 1
ATOM 2090 N N . ARG A 1 270 ? 15.18244 15.92612 -5.00365 1.000 55.86722 268 ARG A N 1
ATOM 2091 C CA . ARG A 1 270 ? 15.80988 15.66991 -6.29625 1.000 56.11312 268 ARG A CA 1
ATOM 2092 C C . ARG A 1 270 ? 17.32631 15.57668 -6.16117 1.000 60.44917 268 ARG A C 1
ATOM 2093 O O . ARG A 1 270 ? 17.96934 14.77210 -6.84474 1.000 53.47325 268 ARG A O 1
ATOM 2101 N N . SER A 1 271 ? 17.91088 16.37915 -5.27343 1.000 59.09599 269 SER A N 1
ATOM 2102 C CA . SER A 1 271 ? 19.35508 16.40991 -5.08236 1.000 63.07891 269 SER A CA 1
ATOM 2103 C C . SER A 1 271 ? 19.86821 15.29958 -4.17273 1.000 63.50107 269 SER A C 1
ATOM 2104 O O . SER A 1 271 ? 21.06039 15.29218 -3.85213 1.000 72.91871 269 SER A O 1
ATOM 2107 N N . GLY A 1 272 ? 19.01457 14.37715 -3.74452 1.000 63.83899 270 GLY A N 1
ATOM 2108 C CA . GLY A 1 272 ? 19.45672 13.20849 -3.01587 1.000 60.75101 270 GLY A CA 1
ATOM 2109 C C . GLY A 1 272 ? 19.21872 13.20859 -1.52056 1.000 71.84535 270 GLY A C 1
ATOM 2110 O O . GLY A 1 272 ? 19.84141 12.40077 -0.82153 1.000 75.44285 270 GLY A O 1
ATOM 2111 N N . LEU A 1 273 ? 18.34770 14.07837 -1.00891 1.000 67.22983 271 LEU A N 1
ATOM 2112 C CA . LEU A 1 273 ? 18.03317 14.07898 0.41561 1.000 65.87750 271 LEU A CA 1
ATOM 2113 C C . LEU A 1 273 ? 17.48591 12.71764 0.82787 1.000 68.35579 271 LEU A C 1
ATOM 2114 O O . LEU A 1 273 ? 16.61148 12.15700 0.16063 1.000 73.73892 271 LEU A O 1
ATOM 2119 N N . ASP A 1 274 ? 18.00913 12.18537 1.92763 1.000 70.36576 272 ASP A N 1
ATOM 2120 C CA . ASP A 1 274 ? 17.63288 10.86154 2.40637 1.000 76.16370 272 ASP A CA 1
ATOM 2121 C C . ASP A 1 274 ? 17.67887 10.83460 3.93413 1.000 78.33165 272 ASP A C 1
ATOM 2122 O O . ASP A 1 274 ? 18.44081 10.09486 4.55464 1.000 80.83440 272 ASP A O 1
ATOM 2127 N N . LEU A 1 275 ? 16.84709 11.65518 4.56834 1.000 71.28459 273 LEU A N 1
ATOM 2128 C CA . LEU A 1 275 ? 16.74576 11.63451 6.01684 1.000 66.72641 273 LEU A CA 1
ATOM 2129 C C . LEU A 1 275 ? 15.77901 10.54501 6.46894 1.000 67.31800 273 LEU A C 1
ATOM 2130 O O . LEU A 1 275 ? 14.89355 10.11194 5.72592 1.000 69.05529 273 LEU A O 1
ATOM 2135 N N . ASN A 1 276 ? 15.96605 10.09694 7.70704 1.000 66.33325 274 ASN A N 1
ATOM 2136 C CA . ASN A 1 276 ? 15.04196 9.16637 8.33694 1.000 62.64837 274 ASN A CA 1
ATOM 2137 C C . ASN A 1 276 ? 13.96176 9.94518 9.07289 1.000 60.29993 274 ASN A C 1
ATOM 2138 O O . ASN A 1 276 ? 14.24912 10.92549 9.76510 1.000 63.05038 274 ASN A O 1
ATOM 2143 N N . VAL A 1 277 ? 12.71528 9.51022 8.91194 1.000 54.46956 275 VAL A N 1
ATOM 2144 C CA . VAL A 1 277 ? 11.55964 10.23114 9.42993 1.000 53.00235 275 VAL A CA 1
ATOM 2145 C C . VAL A 1 277 ? 10.71098 9.27502 10.25701 1.000 54.01184 275 VAL A C 1
ATOM 2146 O O . VAL A 1 277 ? 10.45997 8.13710 9.84403 1.000 52.73586 275 VAL A O 1
ATOM 2150 N N . ASP A 1 278 ? 10.26657 9.74252 11.42773 1.000 53.21794 276 ASP A N 1
ATOM 2151 C CA . ASP A 1 278 ? 9.42825 8.92283 12.29677 1.000 49.63115 276 ASP A CA 1
ATOM 2152 C C . ASP A 1 278 ? 7.98492 8.87358 11.80645 1.000 51.13363 276 ASP A C 1
ATOM 2153 O O . ASP A 1 278 ? 7.37211 7.79990 11.78665 1.000 48.86964 276 ASP A O 1
ATOM 2158 N N . PHE A 1 279 ? 7.42290 10.01357 11.40938 1.000 47.94718 277 PHE A N 1
ATOM 2159 C CA . PHE A 1 279 ? 6.04744 10.02978 10.93120 1.000 49.40422 277 PHE A CA 1
ATOM 2160 C C . PHE A 1 279 ? 5.83674 11.22205 10.01256 1.000 50.13309 277 PHE A C 1
ATOM 2161 O O . PHE A 1 279 ? 6.53526 12.23680 10.10642 1.000 46.21020 277 PHE A O 1
ATOM 2169 N N . VAL A 1 280 ? 4.84116 11.08648 9.13439 1.000 46.43879 278 VAL A N 1
ATOM 2170 C CA . VAL A 1 280 ? 4.41029 12.15697 8.24382 1.000 50.14913 278 VAL A CA 1
ATOM 2171 C C . VAL A 1 280 ? 2.89827 12.31181 8.35546 1.000 50.58923 278 VAL A C 1
ATOM 2172 O O . VAL A 1 280 ? 2.15826 11.32178 8.40625 1.000 46.71833 278 VAL A O 1
ATOM 2176 N N . ILE A 1 281 ? 2.44383 13.55661 8.41287 1.000 53.14101 279 ILE A N 1
ATOM 2177 C CA . ILE A 1 281 ? 1.02681 13.88661 8.37736 1.000 42.69410 279 ILE A CA 1
ATOM 2178 C C . ILE A 1 281 ? 0.76430 14.49694 7.00805 1.000 47.85290 279 ILE A C 1
ATOM 2179 O O . ILE A 1 281 ? 1.15424 15.63940 6.74280 1.000 46.04175 279 ILE A O 1
ATOM 2184 N N . ARG A 1 282 ? 0.12304 13.73045 6.12795 1.000 48.99128 280 ARG A N 1
ATOM 2185 C CA . ARG A 1 282 ? -0.24158 14.20042 4.79756 1.000 45.46968 280 ARG A CA 1
ATOM 2186 C C . ARG A 1 282 ? -1.60892 14.86647 4.86877 1.000 50.33754 280 ARG A C 1
ATOM 2187 O O . ARG A 1 282 ? -2.60179 14.21562 5.21005 1.000 53.16669 280 ARG A O 1
ATOM 2195 N N . VAL A 1 283 ? -1.66451 16.15689 4.55306 1.000 46.77402 281 VAL A N 1
ATOM 2196 C CA . VAL A 1 283 ? -2.90296 16.92096 4.61721 1.000 46.93381 281 VAL A CA 1
ATOM 2197 C C . VAL A 1 283 ? -3.21163 17.45423 3.22460 1.000 52.43960 281 VAL A C 1
ATOM 2198 O O . VAL A 1 283 ? -2.32658 17.99460 2.55034 1.000 51.31042 281 VAL A O 1
ATOM 2202 N N . GLY A 1 284 ? -4.46124 17.27885 2.79073 1.000 48.54796 282 GLY A N 1
ATOM 2203 C CA . GLY A 1 284 ? -4.89136 17.74188 1.48918 1.000 50.32852 282 GLY A CA 1
ATOM 2204 C C . GLY A 1 284 ? -4.77054 16.69002 0.40488 1.000 50.48044 282 GLY A C 1
ATOM 2205 O O . GLY A 1 284 ? -4.59464 15.49230 0.64994 1.000 51.74137 282 GLY A O 1
ATOM 2206 N N . LYS A 1 285 ? -4.88185 17.16752 -0.83211 1.000 46.86478 283 LYS A N 1
ATOM 2207 C CA . LYS A 1 285 ? -4.69554 16.34074 -2.01427 1.000 49.60166 283 LYS A CA 1
ATOM 2208 C C . LYS A 1 285 ? -3.20476 16.18150 -2.31901 1.000 48.74000 283 LYS A C 1
ATOM 2209 O O . LYS A 1 285 ? -2.37796 16.93628 -1.79993 1.000 49.67788 283 LYS A O 1
ATOM 2215 N N . PRO A 1 286 ? -2.83310 15.19229 -3.14400 1.000 50.56784 284 PRO A N 1
ATOM 2216 C CA . PRO A 1 286 ? -1.40757 14.91812 -3.38232 1.000 47.74044 284 PRO A CA 1
ATOM 2217 C C . PRO A 1 286 ? -0.62008 16.15122 -3.80413 1.000 46.47660 284 PRO A C 1
ATOM 2218 O O . PRO A 1 286 ? -1.14787 17.07014 -4.43133 1.000 46.96488 284 PRO A O 1
ATOM 2222 N N . VAL A 1 287 ? 0.66459 16.15703 -3.44365 1.000 50.55943 285 VAL A N 1
ATOM 2223 C CA . VAL A 1 287 ? 1.54487 17.26122 -3.81026 1.000 49.09903 285 VAL A CA 1
ATOM 2224 C C . VAL A 1 287 ? 1.97572 17.10663 -5.26499 1.000 48.71576 285 VAL A C 1
ATOM 2225 O O . VAL A 1 287 ? 1.82693 16.04413 -5.87699 1.000 47.16366 285 VAL A O 1
ATOM 2229 N N . ILE A 1 288 ? 2.52103 18.19281 -5.82436 1.000 48.76067 286 ILE A N 1
ATOM 2230 C CA . ILE A 1 288 ? 2.96199 18.16033 -7.21580 1.000 45.25145 286 ILE A CA 1
ATOM 2231 C C . ILE A 1 288 ? 4.20836 17.29675 -7.36723 1.000 49.76746 286 ILE A C 1
ATOM 2232 O O . ILE A 1 288 ? 4.37146 16.59031 -8.37050 1.000 49.87877 286 ILE A O 1
ATOM 2237 N N . SER A 1 289 ? 5.10251 17.33269 -6.37862 1.000 45.47244 287 SER A N 1
ATOM 2238 C CA . SER A 1 289 ? 6.42725 16.73657 -6.51679 1.000 51.00430 287 SER A CA 1
ATOM 2239 C C . SER A 1 289 ? 6.38248 15.22772 -6.73973 1.000 49.81846 287 SER A C 1
ATOM 2240 O O . SER A 1 289 ? 6.00776 14.46721 -5.84112 1.000 50.80552 287 SER A O 1
ATOM 2243 N N . LYS A 1 290 ? 6.77493 14.78877 -7.93790 1.000 45.06684 288 LYS A N 1
ATOM 2244 C CA . LYS A 1 290 ? 6.88434 13.35834 -8.20662 1.000 47.82079 288 LYS A CA 1
ATOM 2245 C C . LYS A 1 290 ? 7.88323 12.69098 -7.26805 1.000 52.79942 288 LYS A C 1
ATOM 2246 O O . LYS A 1 290 ? 7.66086 11.56183 -6.81303 1.000 48.83612 288 LYS A O 1
ATOM 2252 N N . LYS A 1 291 ? 8.99033 13.37698 -6.96522 1.000 51.72322 289 LYS A N 1
ATOM 2253 C CA . LYS A 1 291 ? 10.05000 12.76915 -6.16524 1.000 48.93994 289 LYS A CA 1
ATOM 2254 C C . LYS A 1 291 ? 9.61075 12.56829 -4.71997 1.000 50.44037 289 LYS A C 1
ATOM 2255 O O . LYS A 1 291 ? 9.97188 11.56666 -4.08900 1.000 47.78741 289 LYS A O 1
ATOM 2261 N N . LEU A 1 292 ? 8.83336 13.50940 -4.17759 1.000 46.54144 290 LEU A N 1
ATOM 2262 C CA . LEU A 1 292 ? 8.32014 13.34689 -2.82191 1.000 43.67552 290 LEU A CA 1
ATOM 2263 C C . LEU A 1 292 ? 7.29341 12.22231 -2.75353 1.000 47.47654 290 LEU A C 1
ATOM 2264 O O . LEU A 1 292 ? 7.23582 11.48062 -1.76448 1.000 46.93557 290 LEU A O 1
ATOM 2269 N N . ASN A 1 293 ? 6.47392 12.07696 -3.79403 1.000 43.81886 291 ASN A N 1
ATOM 2270 C CA . ASN A 1 293 ? 5.48774 11.00410 -3.78504 1.000 51.46380 291 ASN A CA 1
ATOM 2271 C C . ASN A 1 293 ? 6.15071 9.64064 -3.93323 1.000 49.18769 291 ASN A C 1
ATOM 2272 O O . ASN A 1 293 ? 5.65888 8.65069 -3.37664 1.000 47.70090 291 ASN A O 1
ATOM 2277 N N . GLN A 1 294 ? 7.26434 9.57012 -4.66793 1.000 47.57981 292 GLN A N 1
ATOM 2278 C CA . GLN A 1 294 ? 8.03636 8.33284 -4.71611 1.000 53.56250 292 GLN A CA 1
ATOM 2279 C C . GLN A 1 294 ? 8.61007 7.99915 -3.34602 1.000 50.54102 292 GLN A C 1
ATOM 2280 O O . GLN A 1 294 ? 8.58468 6.83896 -2.91752 1.000 52.43301 292 GLN A O 1
ATOM 2286 N N . TRP A 1 295 ? 9.11503 9.01250 -2.63656 1.000 50.98705 293 TRP A N 1
ATOM 2287 C CA . TRP A 1 295 ? 9.66333 8.79574 -1.30197 1.000 49.33790 293 TRP A CA 1
ATOM 2288 C C . TRP A 1 295 ? 8.60776 8.27476 -0.33368 1.000 49.78414 293 TRP A C 1
ATOM 2289 O O . TRP A 1 295 ? 8.92776 7.49113 0.56638 1.000 46.92108 293 TRP A O 1
ATOM 2300 N N . LEU A 1 296 ? 7.34874 8.68968 -0.49777 1.000 46.50078 294 LEU A N 1
ATOM 2301 C CA . LEU A 1 296 ? 6.29469 8.15977 0.36179 1.000 50.62250 294 LEU A CA 1
ATOM 2302 C C . LEU A 1 296 ? 6.09724 6.66504 0.14519 1.000 48.69382 294 LEU A C 1
ATOM 2303 O O . LEU A 1 296 ? 5.67265 5.95566 1.06316 1.000 51.46863 294 LEU A O 1
ATOM 2308 N N . LYS A 1 297 ? 6.40345 6.16715 -1.05169 1.000 50.95960 295 LYS A N 1
ATOM 2309 C CA . LYS A 1 297 ? 6.31834 4.73897 -1.31750 1.000 47.86575 295 LYS A CA 1
ATOM 2310 C C . LYS A 1 297 ? 7.51707 3.96930 -0.78319 1.000 56.47745 295 LYS A C 1
ATOM 2311 O O . LYS A 1 297 ? 7.51259 2.73487 -0.84317 1.000 56.68733 295 LYS A O 1
ATOM 2317 N N . LYS A 1 298 ? 8.52873 4.66053 -0.25875 1.000 53.23825 296 LYS A N 1
ATOM 2318 C CA . LYS A 1 298 ? 9.75278 4.03749 0.23266 1.000 54.31144 296 LYS A CA 1
ATOM 2319 C C . LYS A 1 298 ? 9.94262 4.16406 1.73486 1.000 51.75057 296 LYS A C 1
ATOM 2320 O O . LYS A 1 298 ? 10.39831 3.21258 2.37370 1.000 56.10658 296 LYS A O 1
ATOM 2326 N N . THR A 1 299 ? 9.62030 5.31920 2.31214 1.000 45.20670 297 THR A N 1
ATOM 2327 C CA . THR A 1 299 ? 9.84699 5.53632 3.73330 1.000 50.02034 297 THR A CA 1
ATOM 2328 C C . THR A 1 299 ? 9.08761 4.50850 4.56398 1.000 56.07526 297 THR A C 1
ATOM 2329 O O . THR A 1 299 ? 8.02943 4.01100 4.16839 1.000 54.12302 297 THR A O 1
ATOM 2333 N N . ASP A 1 300 ? 9.65306 4.17167 5.72001 1.000 50.79074 298 ASP A N 1
ATOM 2334 C CA . ASP A 1 300 ? 8.98091 3.30872 6.68009 1.000 59.18548 298 ASP A CA 1
ATOM 2335 C C . ASP A 1 300 ? 8.30778 4.10392 7.79015 1.000 56.26428 298 ASP A C 1
ATOM 2336 O O . ASP A 1 300 ? 7.89565 3.52180 8.79860 1.000 55.95972 298 ASP A O 1
ATOM 2341 N N . ALA A 1 301 ? 8.18349 5.41738 7.62059 1.000 48.58048 299 ALA A N 1
ATOM 2342 C CA . ALA A 1 301 ? 7.55601 6.25559 8.62470 1.000 51.09277 299 ALA A CA 1
ATOM 2343 C C . ALA A 1 301 ? 6.07772 5.90808 8.77200 1.000 50.40780 299 ALA A C 1
ATOM 2344 O O . ALA A 1 301 ? 5.44596 5.35981 7.86620 1.000 50.72259 299 ALA A O 1
ATOM 2346 N N . PHE A 1 302 ? 5.53485 6.22366 9.94670 1.000 53.20426 300 PHE A N 1
ATOM 2347 C CA . PHE A 1 302 ? 4.09594 6.14591 10.16406 1.000 49.91345 300 PHE A CA 1
ATOM 2348 C C . PHE A 1 302 ? 3.40689 7.23409 9.34882 1.000 47.89939 300 PHE A C 1
ATOM 2349 O O . PHE A 1 302 ? 3.80675 8.40210 9.39295 1.000 46.72105 300 PHE A O 1
ATOM 2357 N N . GLN A 1 303 ? 2.38508 6.85268 8.58920 1.000 44.80213 301 GLN A N 1
ATOM 2358 C CA . GLN A 1 303 ? 1.73218 7.75324 7.64665 1.000 48.89222 301 GLN A CA 1
ATOM 2359 C C . GLN A 1 303 ? 0.30411 8.02499 8.10323 1.000 51.09709 301 GLN A C 1
ATOM 2360 O O . GLN A 1 303 ? -0.47980 7.08896 8.29794 1.000 43.65240 301 GLN A O 1
ATOM 2366 N N . ILE A 1 304 ? -0.02526 9.30567 8.26931 1.000 44.57977 302 ILE A N 1
ATOM 2367 C CA . ILE A 1 304 ? -1.36021 9.76000 8.63881 1.000 44.40657 302 ILE A CA 1
ATOM 2368 C C . ILE A 1 304 ? -1.89055 10.63625 7.51155 1.000 47.27027 302 ILE A C 1
ATOM 2369 O O . ILE A 1 304 ? -1.24076 11.61428 7.12624 1.000 49.54025 302 ILE A O 1
ATOM 2374 N N . LEU A 1 305 ? -3.06735 10.29452 6.98916 1.000 44.90307 303 LEU A N 1
ATOM 2375 C CA . LEU A 1 305 ? -3.68766 11.03753 5.89747 1.000 49.48510 303 LEU A CA 1
ATOM 2376 C C . LEU A 1 305 ? -4.90953 11.79087 6.41164 1.000 48.07157 303 LEU A C 1
ATOM 2377 O O . LEU A 1 305 ? -5.72329 11.23422 7.15895 1.000 45.57663 303 LEU A O 1
ATOM 2382 N N . VAL A 1 306 ? -5.02928 13.05609 6.01166 1.000 42.31665 304 VAL A N 1
ATOM 2383 C CA . VAL A 1 306 ? -6.08694 13.95122 6.47283 1.000 48.13019 304 VAL A CA 1
ATOM 2384 C C . VAL A 1 306 ? -6.64903 14.67132 5.25580 1.000 50.55064 304 VAL A C 1
ATOM 2385 O O . VAL A 1 306 ? -5.93545 15.44648 4.60665 1.000 50.79952 304 VAL A O 1
ATOM 2389 N N . GLN A 1 307 ? -7.92085 14.42177 4.94846 1.000 44.13288 305 GLN A N 1
ATOM 2390 C CA . GLN A 1 307 ? -8.56307 15.01263 3.78220 1.000 48.71017 305 GLN A CA 1
ATOM 2391 C C . GLN A 1 307 ? -9.97993 15.42530 4.14171 1.000 46.08381 305 GLN A C 1
ATOM 2392 O O . GLN A 1 307 ? -10.73627 14.62613 4.69921 1.000 49.29825 305 GLN A O 1
ATOM 2398 N N . ASN A 1 308 ? -10.33538 16.66530 3.81693 1.000 46.13569 306 ASN A N 1
ATOM 2399 C CA . ASN A 1 308 ? -11.66706 17.20202 4.09986 1.000 46.87287 306 ASN A CA 1
ATOM 2400 C C . ASN A 1 308 ? -12.64870 16.91445 2.96438 1.000 53.08750 306 ASN A C 1
ATOM 2401 O O . ASN A 1 308 ? -13.28777 17.81663 2.42407 1.000 60.49875 306 ASN A O 1
ATOM 2406 N N . ASN A 1 309 ? -12.77915 15.64242 2.59623 1.000 48.17585 307 ASN A N 1
ATOM 2407 C CA . ASN A 1 309 ? -13.68404 15.24832 1.52536 1.000 50.80822 307 ASN A CA 1
ATOM 2408 C C . ASN A 1 309 ? -13.94950 13.75549 1.63662 1.000 49.82347 307 ASN A C 1
ATOM 2409 O O . ASN A 1 309 ? -13.16269 13.01143 2.22618 1.000 44.19230 307 ASN A O 1
ATOM 2414 N N . ASP A 1 310 ? -15.08104 13.33057 1.07611 1.000 45.88472 308 ASP A N 1
ATOM 2415 C CA . ASP A 1 310 ? -15.42540 11.91995 1.04415 1.000 47.52901 308 ASP A CA 1
ATOM 2416 C C . ASP A 1 310 ? -14.77400 11.26288 -0.17234 1.000 49.76248 308 ASP A C 1
ATOM 2417 O O . ASP A 1 310 ? -14.09006 11.91350 -0.96727 1.000 48.88589 308 ASP A O 1
ATOM 2422 N N . LYS A 1 311 ? -14.99634 9.95636 -0.32257 1.000 49.23003 309 LYS A N 1
ATOM 2423 C CA . LYS A 1 311 ? -14.39258 9.16849 -1.39738 1.000 49.39914 309 LYS A CA 1
ATOM 2424 C C . LYS A 1 311 ? -12.88715 9.40011 -1.44116 1.000 53.03216 309 LYS A C 1
ATOM 2425 O O . LYS A 1 311 ? -12.31465 9.77567 -2.46677 1.000 52.50307 309 LYS A O 1
ATOM 2431 N N . ILE A 1 312 ? -12.24614 9.19006 -0.29306 1.000 51.15657 310 ILE A N 1
ATOM 2432 C CA . ILE A 1 312 ? -10.82819 9.49011 -0.16282 1.000 49.63166 310 ILE A CA 1
ATOM 2433 C C . ILE A 1 312 ? -10.02184 8.52029 -1.01398 1.000 52.18403 310 ILE A C 1
ATOM 2434 O O . ILE A 1 312 ? -10.17762 7.29613 -0.91117 1.000 50.86033 310 ILE A O 1
ATOM 2439 N N . ASP A 1 313 ? -9.17710 9.06479 -1.88236 1.000 53.55767 311 ASP A N 1
ATOM 2440 C CA . ASP A 1 313 ? -8.13825 8.28511 -2.53246 1.000 52.30590 311 ASP A CA 1
ATOM 2441 C C . ASP A 1 313 ? -6.81424 8.53998 -1.82287 1.000 54.38628 311 ASP A C 1
ATOM 2442 O O . ASP A 1 313 ? -6.55500 9.64087 -1.32723 1.000 54.38748 311 ASP A O 1
ATOM 2447 N N . VAL A 1 314 ? -5.97530 7.50923 -1.77576 1.000 53.53057 312 VAL A N 1
ATOM 2448 C CA . VAL A 1 314 ? -4.82092 7.52619 -0.88743 1.000 44.74127 312 VAL A CA 1
ATOM 2449 C C . VAL A 1 314 ? -3.51307 7.56843 -1.66911 1.000 53.15736 312 VAL A C 1
ATOM 2450 O O . VAL A 1 314 ? -2.48984 7.04810 -1.20796 1.000 55.76272 312 VAL A O 1
ATOM 2454 N N . PHE A 1 315 ? -3.53028 8.20474 -2.83901 1.000 51.12382 313 PHE A N 1
ATOM 2455 C CA . PHE A 1 315 ? -2.31813 8.33214 -3.63744 1.000 50.22114 313 PHE A CA 1
ATOM 2456 C C . PHE A 1 315 ? -1.22829 9.03079 -2.82445 1.000 53.67454 313 PHE A C 1
ATOM 2457 O O . PHE A 1 315 ? -1.50875 10.01169 -2.12477 1.000 52.88529 313 PHE A O 1
ATOM 2465 N N . PRO A 1 316 ? 0.03097 8.56628 -2.89938 1.000 49.32542 314 PRO A N 1
ATOM 2466 C CA . PRO A 1 316 ? 0.51504 7.47187 -3.74546 1.000 49.39504 314 PRO A CA 1
ATOM 2467 C C . PRO A 1 316 ? 0.59504 6.11157 -3.05430 1.000 49.01399 314 PRO A C 1
ATOM 2468 O O . PRO A 1 316 ? 0.92646 5.11703 -3.70570 1.000 44.79105 314 PRO A O 1
ATOM 2472 N N . ILE A 1 317 ? 0.31189 6.06097 -1.75520 1.000 49.27746 315 ILE A N 1
ATOM 2473 C CA . ILE A 1 317 ? 0.37577 4.80771 -1.01269 1.000 45.50902 315 ILE A CA 1
ATOM 2474 C C . ILE A 1 317 ? -0.59773 4.88247 0.15307 1.000 52.09292 315 ILE A C 1
ATOM 2475 O O . ILE A 1 317 ? -0.79029 5.94272 0.75640 1.000 43.33334 315 ILE A O 1
ATOM 2480 N N . ALA A 1 318 ? -1.21691 3.74663 0.45730 1.000 49.46278 316 ALA A N 1
ATOM 2481 C CA . ALA A 1 318 ? -2.15963 3.68052 1.55957 1.000 48.89879 316 ALA A CA 1
ATOM 2482 C C . ALA A 1 318 ? -1.46952 4.07568 2.86177 1.000 54.63510 316 ALA A C 1
ATOM 2483 O O . ALA A 1 318 ? -0.43149 3.49588 3.21016 1.000 46.56000 316 ALA A O 1
ATOM 2485 N N . PRO A 1 319 ? -2.00245 5.04540 3.60043 1.000 54.51905 317 PRO A N 1
ATOM 2486 C CA . PRO A 1 319 ? -1.38722 5.42303 4.87642 1.000 50.48743 317 PRO A CA 1
ATOM 2487 C C . PRO A 1 319 ? -1.64773 4.38514 5.95155 1.000 50.75734 317 PRO A C 1
ATOM 2488 O O . PRO A 1 319 ? -2.29297 3.36215 5.69991 1.000 48.72148 317 PRO A O 1
ATOM 2492 N N . ASP A 1 320 ? -1.14985 4.63754 7.16000 1.000 47.17871 318 ASP A N 1
ATOM 2493 C CA . ASP A 1 320 ? -1.51369 3.78137 8.27807 1.000 49.03713 318 ASP A CA 1
ATOM 2494 C C . ASP A 1 320 ? -2.91792 4.08990 8.78249 1.000 51.99561 318 ASP A C 1
ATOM 2495 O O . ASP A 1 320 ? -3.58407 3.20322 9.32770 1.000 50.04638 318 ASP A O 1
ATOM 2500 N N . ILE A 1 321 ? -3.38892 5.32273 8.58661 1.000 48.86096 319 ILE A N 1
ATOM 2501 C CA . ILE A 1 321 ? -4.72315 5.73382 9.00657 1.000 54.10900 319 ILE A CA 1
ATOM 2502 C C . ILE A 1 321 ? -5.18639 6.87337 8.10704 1.000 50.85795 319 ILE A C 1
ATOM 2503 O O . ILE A 1 321 ? -4.38797 7.70446 7.66466 1.000 51.81905 319 ILE A O 1
ATOM 2508 N N . SER A 1 322 ? -6.49003 6.89890 7.83024 1.000 50.22900 320 SER A N 1
ATOM 2509 C CA . SER A 1 322 ? -7.12212 7.92020 6.99985 1.000 53.56964 320 SER A CA 1
ATOM 2510 C C . SER A 1 322 ? -8.22292 8.60293 7.79892 1.000 50.80960 320 SER A C 1
ATOM 2511 O O . SER A 1 322 ? -9.14862 7.93729 8.27207 1.000 53.61058 320 SER A O 1
ATOM 2514 N N . TYR A 1 323 ? -8.13691 9.92376 7.92847 1.000 46.70125 321 TYR A N 1
ATOM 2515 C CA . TYR A 1 323 ? -9.13844 10.71500 8.63202 1.000 48.31795 321 TYR A CA 1
ATOM 2516 C C . TYR A 1 323 ? -9.87671 11.61246 7.64736 1.000 49.05163 321 TYR A C 1
ATOM 2517 O O . TYR A 1 323 ? -9.24767 12.33437 6.86693 1.000 49.29763 321 TYR A O 1
ATOM 2526 N N . GLU A 1 324 ? -11.20629 11.56537 7.68471 1.000 52.40374 322 GLU A N 1
ATOM 2527 C CA . GLU A 1 324 ? -12.05438 12.44286 6.87666 1.000 54.03055 322 GLU A CA 1
ATOM 2528 C C . GLU A 1 324 ? -12.44643 13.62546 7.75450 1.000 50.00013 322 GLU A C 1
ATOM 2529 O O . GLU A 1 324 ? -13.40838 13.54959 8.52272 1.000 56.32134 322 GLU A O 1
ATOM 2535 N N . ILE A 1 325 ? -11.69779 14.72083 7.63554 1.000 46.83889 323 ILE A N 1
ATOM 2536 C CA . ILE A 1 325 ? -11.84097 15.86065 8.53296 1.000 45.81425 323 ILE A CA 1
ATOM 2537 C C . ILE A 1 325 ? -11.12219 17.05739 7.92171 1.000 45.91858 323 ILE A C 1
ATOM 2538 O O . ILE A 1 325 ? -10.19000 16.89253 7.12895 1.000 46.94037 323 ILE A O 1
ATOM 2543 N N . SER A 1 326 ? -11.55906 18.26610 8.26455 1.000 49.05219 324 SER A N 1
ATOM 2544 C CA . SER A 1 326 ? -10.83757 19.45950 7.85191 1.000 49.95225 324 SER A CA 1
ATOM 2545 C C . SER A 1 326 ? -9.50247 19.54883 8.58519 1.000 48.70795 324 SER A C 1
ATOM 2546 O O . SER A 1 326 ? -9.31272 18.97493 9.66066 1.000 51.20485 324 SER A O 1
ATOM 2549 N N . ALA A 1 327 ? -8.56326 20.27679 7.97756 1.000 48.70522 325 ALA A N 1
ATOM 2550 C CA . ALA A 1 327 ? -7.24419 20.42741 8.58160 1.000 49.69879 325 ALA A CA 1
ATOM 2551 C C . ALA A 1 327 ? -7.33122 21.15032 9.91781 1.000 52.08373 325 ALA A C 1
ATOM 2552 O O . ALA A 1 327 ? -6.68290 20.75012 10.89298 1.000 52.77156 325 ALA A O 1
ATOM 2554 N N . ASN A 1 328 ? -8.13166 22.21657 9.98190 1.000 49.16239 326 ASN A N 1
ATOM 2555 C CA . ASN A 1 328 ? -8.25389 22.97915 11.21926 1.000 50.43514 326 ASN A CA 1
ATOM 2556 C C . ASN A 1 328 ? -8.81216 22.11418 12.34118 1.000 54.40936 326 ASN A C 1
ATOM 2557 O O . ASN A 1 328 ? -8.26562 22.08605 13.44979 1.000 56.63617 326 ASN A O 1
ATOM 2562 N N . ASP A 1 329 ? -9.89620 21.38505 12.06286 1.000 50.82161 327 ASP A N 1
ATOM 2563 C CA . ASP A 1 329 ? -10.51083 20.54462 13.08387 1.000 49.91960 327 ASP A CA 1
ATOM 2564 C C . ASP A 1 329 ? -9.60431 19.39200 13.49508 1.000 51.64684 327 ASP A C 1
ATOM 2565 O O . ASP A 1 329 ? -9.71474 18.89519 14.62085 1.000 53.12794 327 ASP A O 1
ATOM 2570 N N . PHE A 1 330 ? -8.71081 18.95313 12.60506 1.000 53.17322 328 PHE A N 1
ATOM 2571 C CA . PHE A 1 330 ? -7.76516 17.89625 12.95308 1.000 52.38942 328 PHE A CA 1
ATOM 2572 C C . PHE A 1 330 ? -6.70004 18.41275 13.91116 1.000 55.00964 328 PHE A C 1
ATOM 2573 O O . PHE A 1 330 ? -6.50617 17.86434 15.00270 1.000 51.39257 328 PHE A O 1
ATOM 2581 N N . PHE A 1 331 ? -5.99808 19.47806 13.51841 1.000 53.44696 329 PHE A N 1
ATOM 2582 C CA . PHE A 1 331 ? -4.90231 19.97261 14.34347 1.000 55.81815 329 PHE A CA 1
ATOM 2583 C C . PHE A 1 331 ? -5.40591 20.59809 15.63825 1.000 56.62193 329 PHE A C 1
ATOM 2584 O O . PHE A 1 331 ? -4.70940 20.54301 16.65860 1.000 57.20424 329 PHE A O 1
ATOM 2592 N N . ARG A 1 332 ? -6.61333 21.17102 15.62645 1.000 56.27731 330 ARG A N 1
ATOM 2593 C CA . ARG A 1 332 ? -7.18366 21.71645 16.85500 1.000 58.02913 330 ARG A CA 1
ATOM 2594 C C . ARG A 1 332 ? -7.36838 20.63163 17.90963 1.000 61.07343 330 ARG A C 1
ATOM 2595 O O . ARG A 1 332 ? -7.15953 20.87503 19.10375 1.000 65.32373 330 ARG A O 1
ATOM 2603 N N . SER A 1 333 ? -7.75241 19.42366 17.48964 1.000 60.12350 331 SER A N 1
ATOM 2604 C CA . SER A 1 333 ? -7.97866 18.34394 18.44348 1.000 61.28922 331 SER A CA 1
ATOM 2605 C C . SER A 1 333 ? -6.68459 17.77830 19.01207 1.000 62.26888 331 SER A C 1
ATOM 2606 O O . SER A 1 333 ? -6.73790 17.02059 19.98652 1.000 62.54617 331 SER A O 1
ATOM 2609 N N . LEU A 1 334 ? -5.53413 18.11965 18.43376 1.000 61.71718 332 LEU A N 1
ATOM 2610 C CA . LEU A 1 334 ? -4.24552 17.69824 18.96313 1.000 66.43996 332 LEU A CA 1
ATOM 2611 C C . LEU A 1 334 ? -3.53807 18.79323 19.74626 1.000 70.66257 332 LEU A C 1
ATOM 2612 O O . LEU A 1 334 ? -2.54782 18.50451 20.42531 1.000 74.02796 332 LEU A O 1
ATOM 2617 N N . MET A 1 335 ? -4.02428 20.03319 19.67387 1.000 69.35265 333 MET A N 1
ATOM 2618 C CA . MET A 1 335 ? -3.28298 21.15535 20.23824 1.000 75.23187 333 MET A CA 1
ATOM 2619 C C . MET A 1 335 ? -3.28151 21.12275 21.76077 1.000 83.82635 333 MET A C 1
ATOM 2620 O O . MET A 1 335 ? -2.24772 21.37582 22.39098 1.000 91.60272 333 MET A O 1
ATOM 2625 N N . GLU A 1 336 ? -4.42223 20.81372 22.37202 1.000 84.21901 334 GLU A N 1
ATOM 2626 C CA . GLU A 1 336 ? -4.53070 20.85613 23.82586 1.000 96.04828 334 GLU A CA 1
ATOM 2627 C C . GLU A 1 336 ? -3.73633 19.72844 24.47509 1.000 101.19933 334 GLU A C 1
ATOM 2628 O O . GLU A 1 336 ? -4.29613 18.92011 25.22340 1.000 108.12074 334 GLU A O 1
ATOM 2630 N N . ASP A 1 337 ? -2.43014 19.68068 24.21453 1.000 91.88775 335 ASP A N 1
ATOM 2631 C CA . ASP A 1 337 ? -1.57617 18.60190 24.68685 1.000 92.22671 335 ASP A CA 1
ATOM 2632 C C . ASP A 1 337 ? -0.27199 19.18016 25.22007 1.000 94.77525 335 ASP A C 1
ATOM 2633 O O . ASP A 1 337 ? 0.01856 20.37004 25.06858 1.000 93.20784 335 ASP A O 1
ATOM 2638 N N . THR A 1 338 ? 0.51850 18.31340 25.84859 1.000 97.33373 336 THR A N 1
ATOM 2639 C CA . THR A 1 338 ? 1.85891 18.66081 26.29021 1.000 93.53564 336 THR A CA 1
ATOM 2640 C C . THR A 1 338 ? 2.81608 18.67569 25.09908 1.000 96.53054 336 THR A C 1
ATOM 2641 O O . THR A 1 338 ? 2.47588 18.25954 23.98862 1.000 98.94366 336 THR A O 1
ATOM 2645 N N . THR A 1 339 ? 4.03341 19.15477 25.33592 1.000 96.68038 337 THR A N 1
ATOM 2646 C CA . THR A 1 339 ? 4.99592 19.34222 24.26218 1.000 96.04354 337 THR A CA 1
ATOM 2647 C C . THR A 1 339 ? 6.26572 18.53806 24.51882 1.000 97.27647 337 THR A C 1
ATOM 2648 O O . THR A 1 339 ? 6.57918 18.15975 25.65212 1.000 95.13597 337 THR A O 1
ATOM 2652 N N . ILE A 1 340 ? 6.99097 18.28524 23.42974 1.000 92.89391 338 ILE A N 1
ATOM 2653 C CA . ILE A 1 340 ? 8.23527 17.53121 23.42802 1.000 85.84349 338 ILE A CA 1
ATOM 2654 C C . ILE A 1 340 ? 9.31126 18.42675 22.82256 1.000 82.26327 338 ILE A C 1
ATOM 2655 O O . ILE A 1 340 ? 9.01733 19.43795 22.17954 1.000 86.53447 338 ILE A O 1
ATOM 2660 N N . ASN A 1 341 ? 10.57141 18.05910 23.05283 1.000 73.18934 339 ASN A N 1
ATOM 2661 C CA . ASN A 1 341 ? 11.71773 18.81472 22.55304 1.000 73.15949 339 ASN A CA 1
ATOM 2662 C C . ASN A 1 341 ? 12.22056 18.16173 21.26840 1.000 70.57544 339 ASN A C 1
ATOM 2663 O O . ASN A 1 341 ? 12.89952 17.13270 21.30698 1.000 71.41812 339 ASN A O 1
ATOM 2668 N N . ARG A 1 342 ? 11.89405 18.77130 20.12695 1.000 62.44216 340 ARG A N 1
ATOM 2669 C CA . ARG A 1 342 ? 12.40308 18.33332 18.83096 1.000 62.58885 340 ARG A CA 1
ATOM 2670 C C . ARG A 1 342 ? 13.07343 19.49201 18.10039 1.000 59.27265 340 ARG A C 1
ATOM 2671 O O . ARG A 1 342 ? 13.06175 19.54999 16.86691 1.000 59.51078 340 ARG A O 1
ATOM 2679 N N . VAL A 1 343 ? 13.67995 20.40961 18.85920 1.000 58.32650 341 VAL A N 1
ATOM 2680 C CA . VAL A 1 343 ? 14.18355 21.65687 18.29020 1.000 58.38990 341 VAL A CA 1
ATOM 2681 C C . VAL A 1 343 ? 15.29707 21.38701 17.28440 1.000 56.18371 341 VAL A C 1
ATOM 2682 O O . VAL A 1 343 ? 15.36578 22.02938 16.22991 1.000 57.54054 341 VAL A O 1
ATOM 2686 N N . SER A 1 344 ? 16.18196 20.43227 17.58286 1.000 55.12207 342 SER A N 1
ATOM 2687 C CA . SER A 1 344 ? 17.28838 20.16716 16.66832 1.000 58.14400 342 SER A CA 1
ATOM 2688 C C . SER A 1 344 ? 16.79544 19.58809 15.34622 1.000 58.67636 342 SER A C 1
ATOM 2689 O O . SER A 1 344 ? 17.44751 19.76596 14.30952 1.000 60.41408 342 SER A O 1
ATOM 2692 N N . TRP A 1 345 ? 15.64397 18.91374 15.35934 1.000 58.87551 343 TRP A N 1
ATOM 2693 C CA . TRP A 1 345 ? 15.05564 18.41093 14.12168 1.000 59.06058 343 TRP A CA 1
ATOM 2694 C C . TRP A 1 345 ? 14.48324 19.54753 13.28231 1.000 55.52306 343 TRP A C 1
ATOM 2695 O O . TRP A 1 345 ? 14.64155 19.56220 12.05562 1.000 55.83785 343 TRP A O 1
ATOM 2706 N N . LEU A 1 346 ? 13.81898 20.51024 13.92616 1.000 50.10536 344 LEU A N 1
ATOM 2707 C CA . LEU A 1 346 ? 13.28543 21.65814 13.19997 1.000 54.46166 344 LEU A CA 1
ATOM 2708 C C . LEU A 1 346 ? 14.40369 22.52634 12.63678 1.000 56.80008 344 LEU A C 1
ATOM 2709 O O . LEU A 1 346 ? 14.31944 22.99876 11.49615 1.000 56.43022 344 LEU A O 1
ATOM 2714 N N . GLU A 1 347 ? 15.45653 22.75167 13.42329 1.000 56.63151 345 GLU A N 1
ATOM 2715 C CA . GLU A 1 347 ? 16.53186 23.62909 12.97759 1.000 63.15302 345 GLU A CA 1
ATOM 2716 C C . GLU A 1 347 ? 17.33851 23.00547 11.84812 1.000 56.50214 345 GLU A C 1
ATOM 2717 O O . GLU A 1 347 ? 17.81461 23.72522 10.96245 1.000 61.36617 345 GLU A O 1
ATOM 2723 N N . LYS A 1 348 ? 17.49449 21.67979 11.85353 1.000 51.78054 346 LYS A N 1
ATOM 2724 C CA . LYS A 1 348 ? 18.11930 21.01106 10.71745 1.000 54.31436 346 LYS A CA 1
ATOM 2725 C C . LYS A 1 348 ? 17.37708 21.31995 9.42235 1.000 56.04042 346 LYS A C 1
ATOM 2726 O O . LYS A 1 348 ? 18.00062 21.61596 8.39613 1.000 57.09513 346 LYS A O 1
ATOM 2732 N N . TRP A 1 349 ? 16.04177 21.27634 9.45621 1.000 54.91569 347 TRP A N 1
ATOM 2733 C CA . TRP A 1 349 ? 15.25976 21.56937 8.25803 1.000 53.70368 347 TRP A CA 1
ATOM 2734 C C . TRP A 1 349 ? 15.29691 23.05422 7.91558 1.000 54.59331 347 TRP A C 1
ATOM 2735 O O . TRP A 1 349 ? 15.36648 23.42055 6.73699 1.000 58.81883 347 TRP A O 1
ATOM 2746 N N . GLN A 1 350 ? 15.24895 23.92515 8.92821 1.000 56.96487 348 GLN A N 1
ATOM 2747 C CA . GLN A 1 350 ? 15.31927 25.36023 8.66867 1.000 57.28839 348 GLN A CA 1
ATOM 2748 C C . GLN A 1 350 ? 16.64297 25.74902 8.02676 1.000 62.20354 348 GLN A C 1
ATOM 2749 O O . GLN A 1 350 ? 16.69054 26.68077 7.21531 1.000 60.04463 348 GLN A O 1
ATOM 2755 N N . CYS A 1 351 ? 17.72564 25.05082 8.37742 1.000 62.48961 349 CYS A N 1
ATOM 2756 C CA . CYS A 1 351 ? 19.02463 25.35502 7.78913 1.000 59.40073 349 CYS A CA 1
ATOM 2757 C C . CYS A 1 351 ? 19.08595 24.89729 6.33771 1.000 65.74367 349 CYS A C 1
ATOM 2758 O O . CYS A 1 351 ? 19.66989 25.58110 5.48739 1.000 64.39104 349 CYS A O 1
ATOM 2761 N N . LEU A 1 352 ? 18.48255 23.74444 6.03490 1.000 62.33111 350 LEU A N 1
ATOM 2762 C CA . LEU A 1 352 ? 18.40858 23.28806 4.65133 1.000 61.36345 350 LEU A CA 1
ATOM 2763 C C . LEU A 1 352 ? 17.60785 24.25279 3.78902 1.000 59.39801 350 LEU A C 1
ATOM 2764 O O . LEU A 1 352 ? 17.91782 24.43631 2.60664 1.000 61.06665 350 LEU A O 1
ATOM 2769 N N . GLU A 1 353 ? 16.58033 24.87892 4.36247 1.000 62.85732 351 GLU A N 1
ATOM 2770 C CA . GLU A 1 353 ? 15.73902 25.79296 3.60018 1.000 61.51377 351 GLU A CA 1
ATOM 2771 C C . GLU A 1 353 ? 16.43771 27.12517 3.35882 1.000 62.44495 351 GLU A C 1
ATOM 2772 O O . GLU A 1 353 ? 16.32052 27.69930 2.27014 1.000 61.59746 351 GLU A O 1
ATOM 2778 N N . LYS A 1 354 ? 17.16981 27.62600 4.35837 1.000 64.70334 352 LYS A N 1
ATOM 2779 C CA . LYS A 1 354 ? 17.85822 28.90598 4.21170 1.000 65.06669 352 LYS A CA 1
ATOM 2780 C C . LYS A 1 354 ? 18.92059 28.83553 3.12361 1.000 67.89596 352 LYS A C 1
ATOM 2781 O O . LYS A 1 354 ? 19.02123 29.73222 2.27741 1.000 64.97961 352 LYS A O 1
ATOM 2787 N N . LYS A 1 355 ? 19.72541 27.76999 3.13114 1.000 66.65510 353 LYS A N 1
ATOM 2788 C CA . LYS A 1 355 ? 20.75469 27.61448 2.11007 1.000 62.65222 353 LYS A CA 1
ATOM 2789 C C . LYS A 1 355 ? 20.13891 27.31924 0.74739 1.000 63.99730 353 LYS A C 1
ATOM 2790 O O . LYS A 1 355 ? 20.58640 27.85818 -0.27190 1.000 64.83168 353 LYS A O 1
ATOM 2796 N N . GLY A 1 356 ? 19.10999 26.46912 0.71069 1.000 65.83337 354 GLY A N 1
ATOM 2797 C CA . GLY A 1 356 ? 18.44544 26.17920 -0.54976 1.000 60.40030 354 GLY A CA 1
ATOM 2798 C C . GLY A 1 356 ? 17.87699 27.42001 -1.21018 1.000 63.98870 354 GLY A C 1
ATOM 2799 O O . GLY A 1 356 ? 18.00628 27.60406 -2.42304 1.000 69.26226 354 GLY A O 1
ATOM 2800 N N . ARG A 1 357 ? 17.24676 28.29254 -0.42169 1.000 57.13138 355 ARG A N 1
ATOM 2801 C CA . ARG A 1 357 ? 16.72230 29.53776 -0.97326 1.000 62.52850 355 ARG A CA 1
ATOM 2802 C C . ARG A 1 357 ? 17.84525 30.43445 -1.48141 1.000 68.69981 355 ARG A C 1
ATOM 2803 O O . ARG A 1 357 ? 17.68294 31.13282 -2.48999 1.000 70.36737 355 ARG A O 1
ATOM 2811 N N . LYS A 1 358 ? 18.99045 30.42963 -0.79552 1.000 67.97294 356 LYS A N 1
ATOM 2812 C CA . LYS A 1 358 ? 20.13333 31.20832 -1.26021 1.000 73.00288 356 LYS A CA 1
ATOM 2813 C C . LYS A 1 358 ? 20.65933 30.67241 -2.58634 1.000 71.13555 356 LYS A C 1
ATOM 2814 O O . LYS A 1 358 ? 21.10358 31.44579 -3.44266 1.000 72.67230 356 LYS A O 1
ATOM 2820 N N . GLU A 1 359 ? 20.61352 29.35082 -2.77527 1.000 65.38597 357 GLU A N 1
ATOM 2821 C CA . GLU A 1 359 ? 21.04162 28.77092 -4.04298 1.000 67.75798 357 GLU A CA 1
ATOM 2822 C C . GLU A 1 359 ? 20.06081 29.08604 -5.16268 1.000 68.28432 357 GLU A C 1
ATOM 2823 O O . GLU A 1 359 ? 20.46795 29.22103 -6.32165 1.000 70.84426 357 GLU A O 1
ATOM 2829 N N . ILE A 1 360 ? 18.77076 29.19882 -4.84091 1.000 64.62356 358 ILE A N 1
ATOM 2830 C CA . ILE A 1 360 ? 17.78025 29.50983 -5.86425 1.000 69.11937 358 ILE A CA 1
ATOM 2831 C C . ILE A 1 360 ? 17.95022 30.94394 -6.34595 1.000 68.29821 358 ILE A C 1
ATOM 2832 O O . ILE A 1 360 ? 17.86871 31.22247 -7.54901 1.000 65.12146 358 ILE A O 1
ATOM 2837 N N . LYS A 1 361 ? 18.20538 31.87247 -5.42030 1.000 66.91338 359 LYS A N 1
ATOM 2838 C CA . LYS A 1 361 ? 18.45388 33.25642 -5.81067 1.000 72.24267 359 LYS A CA 1
ATOM 2839 C C . LYS A 1 361 ? 19.64925 33.35808 -6.75177 1.000 72.34144 359 LYS A C 1
ATOM 2840 O O . LYS A 1 361 ? 19.63477 34.15076 -7.70001 1.000 66.40848 359 LYS A O 1
ATOM 2846 N N . CYS A 1 362 ? 20.68789 32.55196 -6.51406 1.000 70.86277 360 CYS A N 1
ATOM 2847 C CA . CYS A 1 362 ? 21.85478 32.56091 -7.39215 1.000 76.29674 360 CYS A CA 1
ATOM 2848 C C . CYS A 1 362 ? 21.50226 32.03664 -8.77805 1.000 70.19849 360 CYS A C 1
ATOM 2849 O O . CYS A 1 362 ? 21.90149 32.61812 -9.79441 1.000 70.80642 360 CYS A O 1
ATOM 2852 N N . TYR A 1 363 ? 20.76112 30.92780 -8.83432 1.000 70.34592 361 TYR A N 1
ATOM 2853 C CA . TYR A 1 363 ? 20.35749 30.35952 -10.11685 1.000 73.30038 361 TYR A CA 1
ATOM 2854 C C . TYR A 1 363 ? 19.52088 31.34873 -10.92140 1.000 66.89640 361 TYR A C 1
ATOM 2855 O O . TYR A 1 363 ? 19.70432 31.48311 -12.13717 1.000 63.37040 361 TYR A O 1
ATOM 2864 N N . LEU A 1 364 ? 18.60951 32.06295 -10.25595 1.000 65.26158 362 LEU A N 1
ATOM 2865 C CA . LEU A 1 364 ? 17.70322 32.99666 -10.91649 1.000 65.33677 362 LEU A CA 1
ATOM 2866 C C . LEU A 1 364 ? 18.39522 34.25376 -11.43476 1.000 68.72051 362 LEU A C 1
ATOM 2867 O O . LEU A 1 364 ? 17.73103 35.08027 -12.07094 1.000 70.28876 362 LEU A O 1
ATOM 2872 N N . GLU A 1 365 ? 19.68992 34.43355 -11.18211 1.000 73.73347 363 GLU A N 1
ATOM 2873 C CA . GLU A 1 365 ? 20.42981 35.54205 -11.77239 1.000 75.63742 363 GLU A CA 1
ATOM 2874 C C . GLU A 1 365 ? 21.17975 35.15087 -13.03599 1.000 66.86606 363 GLU A C 1
ATOM 2875 O O . GLU A 1 365 ? 21.36519 35.99590 -13.91625 1.000 69.08429 363 GLU A O 1
ATOM 2881 N N . GLN A 1 366 ? 21.60062 33.89155 -13.15403 1.000 68.23257 364 GLN A N 1
ATOM 2882 C CA . GLN A 1 366 ? 22.31012 33.42801 -14.34023 1.000 68.05319 364 GLN A CA 1
ATOM 2883 C C . GLN A 1 366 ? 21.37977 32.88248 -15.41251 1.000 69.78325 364 GLN A C 1
ATOM 2884 O O . GLN A 1 366 ? 21.70718 32.96592 -16.60178 1.000 72.59384 364 GLN A O 1
ATOM 2890 N N . ALA A 1 367 ? 20.23165 32.33366 -15.02324 1.000 66.83662 365 ALA A N 1
ATOM 2891 C CA . ALA A 1 367 ? 19.45613 31.49085 -15.92166 1.000 66.16368 365 ALA A CA 1
ATOM 2892 C C . ALA A 1 367 ? 18.86053 32.29358 -17.07346 1.000 62.74406 365 ALA A C 1
ATOM 2893 O O . ALA A 1 367 ? 18.48280 33.45985 -16.92667 1.000 62.85821 365 ALA A O 1
ATOM 2895 N N . THR A 1 368 ? 18.78482 31.64468 -18.23857 1.000 61.92612 366 THR A N 1
ATOM 2896 C CA . THR A 1 368 ? 18.23291 32.25371 -19.44156 1.000 62.43014 366 THR A CA 1
ATOM 2897 C C . THR A 1 368 ? 17.12503 31.41698 -20.06988 1.000 59.37146 366 THR A C 1
ATOM 2898 O O . THR A 1 368 ? 16.68431 31.73661 -21.18012 1.000 65.09382 366 THR A O 1
ATOM 2902 N N . ASP A 1 369 ? 16.66545 30.36272 -19.40091 1.000 59.31406 367 ASP A N 1
ATOM 2903 C CA . ASP A 1 369 ? 15.69817 29.43750 -19.96686 1.000 61.24387 367 ASP A CA 1
ATOM 2904 C C . ASP A 1 369 ? 14.28583 29.77543 -19.48129 1.000 60.93519 367 ASP A C 1
ATOM 2905 O O . ASP A 1 369 ? 14.04841 30.81728 -18.86083 1.000 53.97865 367 ASP A O 1
ATOM 2910 N N . GLU A 1 370 ? 13.33694 28.87331 -19.76378 1.000 57.89312 368 GLU A N 1
ATOM 2911 C CA . GLU A 1 370 ? 11.93635 29.10253 -19.41434 1.000 58.85545 368 GLU A CA 1
ATOM 2912 C C . GLU A 1 370 ? 11.75539 29.30964 -17.91466 1.000 58.30291 368 GLU A C 1
ATOM 2913 O O . GLU A 1 370 ? 10.90229 30.09799 -17.48922 1.000 53.21412 368 GLU A O 1
ATOM 2919 N N . SER A 1 371 ? 12.54341 28.60492 -17.09641 1.000 58.74317 369 SER A N 1
ATOM 2920 C CA . SER A 1 371 ? 12.42571 28.75552 -15.65048 1.000 54.41896 369 SER A CA 1
ATOM 2921 C C . SER A 1 371 ? 12.88200 30.13455 -15.18955 1.000 56.36527 369 SER A C 1
ATOM 2922 O O . SER A 1 371 ? 12.43800 30.61362 -14.13912 1.000 54.77399 369 SER A O 1
ATOM 2925 N N . ALA A 1 372 ? 13.76407 30.78462 -15.95338 1.000 54.35698 370 ALA A N 1
ATOM 2926 C CA . ALA A 1 372 ? 14.14327 32.15806 -15.63940 1.000 55.01767 370 ALA A CA 1
ATOM 2927 C C . ALA A 1 372 ? 12.98724 33.11846 -15.89134 1.000 55.65646 370 ALA A C 1
ATOM 2928 O O . ALA A 1 372 ? 12.74190 34.02895 -15.08983 1.000 55.11729 370 ALA A O 1
ATOM 2930 N N . PHE A 1 373 ? 12.26797 32.93123 -17.00281 1.000 53.32303 371 PHE A N 1
ATOM 2931 C CA . PHE A 1 373 ? 11.07094 33.72554 -17.25937 1.000 54.09784 371 PHE A CA 1
ATOM 2932 C C . PHE A 1 373 ? 10.05798 33.56658 -16.13095 1.000 59.35644 371 PHE A C 1
ATOM 2933 O O . PHE A 1 373 ? 9.46295 34.55100 -15.67338 1.000 55.21940 371 PHE A O 1
ATOM 2941 N N . VAL A 1 374 ? 9.85427 32.32834 -15.66867 1.000 56.34565 372 VAL A N 1
ATOM 2942 C CA . VAL A 1 374 ? 8.85075 32.05745 -14.64225 1.000 55.35128 372 VAL A CA 1
ATOM 2943 C C . VAL A 1 374 ? 9.21353 32.76085 -13.34281 1.000 56.39052 372 VAL A C 1
ATOM 2944 O O . VAL A 1 374 ? 8.35824 33.37051 -12.68810 1.000 54.56534 372 VAL A O 1
ATOM 2948 N N . GLY A 1 375 ? 10.48590 32.68636 -12.94811 1.000 57.00619 373 GLY A N 1
ATOM 2949 C CA . GLY A 1 375 ? 10.91962 33.37211 -11.74389 1.000 58.76162 373 GLY A CA 1
ATOM 2950 C C . GLY A 1 375 ? 10.71842 34.87214 -11.80795 1.000 58.44038 373 GLY A C 1
ATOM 2951 O O . GLY A 1 375 ? 10.40988 35.50685 -10.79591 1.000 59.08961 373 GLY A O 1
ATOM 2952 N N . GLU A 1 376 ? 10.88178 35.46050 -12.99122 1.000 59.58107 374 GLU A N 1
ATOM 2953 C CA . GLU A 1 376 ? 10.66258 36.89380 -13.12083 1.000 58.23574 374 GLU A CA 1
ATOM 2954 C C . GLU A 1 376 ? 9.19598 37.24844 -12.91594 1.000 63.72733 374 GLU A C 1
ATOM 2955 O O . GLU A 1 376 ? 8.88151 38.23842 -12.24365 1.000 64.25019 374 GLU A O 1
ATOM 2961 N N . LEU A 1 377 ? 8.28590 36.44193 -13.47437 1.000 59.81210 375 LEU A N 1
ATOM 2962 C CA . LEU A 1 377 ? 6.85911 36.71263 -13.32398 1.000 55.40962 375 LEU A CA 1
ATOM 2963 C C . LEU A 1 377 ? 6.44746 36.71300 -11.85760 1.000 57.45668 375 LEU A C 1
ATOM 2964 O O . LEU A 1 377 ? 5.62534 37.53697 -11.43872 1.000 63.88858 375 LEU A O 1
ATOM 2969 N N . ILE A 1 378 ? 7.01110 35.80216 -11.05994 1.000 55.58285 376 ILE A N 1
ATOM 2970 C CA . ILE A 1 378 ? 6.73306 35.80154 -9.62537 1.000 61.00863 376 ILE A CA 1
ATOM 2971 C C . ILE A 1 378 ? 7.17206 37.12162 -9.00582 1.000 59.24676 376 ILE A C 1
ATOM 2972 O O . ILE A 1 378 ? 6.43660 37.73976 -8.22659 1.000 57.56040 376 ILE A O 1
ATOM 2977 N N . LYS A 1 379 ? 8.38081 37.57330 -9.35126 1.000 60.32531 377 LYS A N 1
ATOM 2978 C CA . LYS A 1 379 ? 8.87162 38.85518 -8.85553 1.000 62.43846 377 LYS A CA 1
ATOM 2979 C C . LYS A 1 379 ? 7.99206 40.00393 -9.33203 1.000 67.12613 377 LYS A C 1
ATOM 2980 O O . LYS A 1 379 ? 7.72215 40.94590 -8.57717 1.000 64.81215 377 LYS A O 1
ATOM 2986 N N . LYS A 1 380 ? 7.52941 39.93958 -10.58207 1.000 63.05451 378 LYS A N 1
ATOM 2987 C CA . LYS A 1 380 ? 6.73310 41.02359 -11.14190 1.000 64.55638 378 LYS A CA 1
ATOM 2988 C C . LYS A 1 380 ? 5.31823 41.06150 -10.58341 1.000 64.97286 378 LYS A C 1
ATOM 2989 O O . LYS A 1 380 ? 4.65005 42.09358 -10.70096 1.000 69.14816 378 LYS A O 1
ATOM 2995 N N . THR A 1 381 ? 4.84605 39.97123 -9.98506 1.000 63.32747 379 THR A N 1
ATOM 2996 C CA . THR A 1 381 ? 3.46687 39.91890 -9.52028 1.000 62.21878 379 THR A CA 1
ATOM 2997 C C . THR A 1 381 ? 3.27116 40.83447 -8.31804 1.000 60.60279 379 THR A C 1
ATOM 2998 O O . THR A 1 381 ? 4.01330 40.75642 -7.33386 1.000 62.30154 379 THR A O 1
ATOM 3002 N N . SER A 1 382 ? 2.27009 41.70760 -8.40632 1.000 61.91218 380 SER A N 1
ATOM 3003 C CA . SER A 1 382 ? 1.93313 42.58186 -7.29164 1.000 63.64753 380 SER A CA 1
ATOM 3004 C C . SER A 1 382 ? 1.53592 41.76310 -6.07014 1.000 65.68822 380 SER A C 1
ATOM 3005 O O . SER A 1 382 ? 0.89891 40.71245 -6.18387 1.000 64.34148 380 SER A O 1
ATOM 3008 N N . GLU A 1 383 ? 1.91981 42.24961 -4.89413 1.000 67.36262 381 GLU A N 1
ATOM 3009 C CA . GLU A 1 383 ? 1.55271 41.57162 -3.66089 1.000 70.36229 381 GLU A CA 1
ATOM 3010 C C . GLU A 1 383 ? 0.03693 41.56699 -3.49437 1.000 68.71331 381 GLU A C 1
ATOM 3011 O O . GLU A 1 383 ? -0.66372 42.47178 -3.95699 1.000 69.93673 381 GLU A O 1
ATOM 3017 N N . LYS A 1 384 ? -0.46520 40.51618 -2.84335 1.000 66.91210 382 LYS A N 1
ATOM 3018 C CA . LYS A 1 384 ? -1.87879 40.23660 -2.59314 1.000 67.97561 382 LYS A CA 1
ATOM 3019 C C . LYS A 1 384 ? -2.65250 39.87407 -3.85921 1.000 65.97528 382 LYS A C 1
ATOM 3020 O O . LYS A 1 384 ? -3.85440 39.59110 -3.77113 1.000 67.61758 382 LYS A O 1
ATOM 3026 N N . ASP A 1 385 ? -2.01432 39.86587 -5.02742 1.000 65.20594 383 ASP A N 1
ATOM 3027 C CA . ASP A 1 385 ? -2.64357 39.38813 -6.24706 1.000 64.86607 383 ASP A CA 1
ATOM 3028 C C . ASP A 1 385 ? -2.45215 37.87510 -6.36476 1.000 63.45165 383 ASP A C 1
ATOM 3029 O O . ASP A 1 385 ? -1.85199 37.22974 -5.50064 1.000 65.10318 383 ASP A O 1
ATOM 3034 N N . ALA A 1 386 ? -2.96735 37.29359 -7.44684 1.000 59.53025 384 ALA A N 1
ATOM 3035 C CA . ALA A 1 386 ? -2.94256 35.84954 -7.62363 1.000 57.65923 384 ALA A CA 1
ATOM 3036 C C . ALA A 1 386 ? -2.44411 35.48901 -9.01507 1.000 58.52812 384 ALA A C 1
ATOM 3037 O O . ALA A 1 386 ? -2.41537 36.31855 -9.92893 1.000 60.92461 384 ALA A O 1
ATOM 3039 N N . LEU A 1 387 ? -2.04884 34.22533 -9.15925 1.000 56.65537 385 LEU A N 1
ATOM 3040 C CA . LEU A 1 387 ? -1.66408 33.65058 -10.43966 1.000 53.45933 385 LEU A CA 1
ATOM 3041 C C . LEU A 1 387 ? -2.43485 32.35964 -10.65835 1.000 56.96953 385 LEU A C 1
ATOM 3042 O O . LEU A 1 387 ? -2.59497 31.56025 -9.73167 1.000 58.69177 385 LEU A O 1
ATOM 3047 N N . PHE A 1 388 ? -2.91695 32.15977 -11.87938 1.000 51.59726 386 PHE A N 1
ATOM 3048 C CA . PHE A 1 388 ? -3.43767 30.86743 -12.29803 1.000 51.38350 386 PHE A CA 1
ATOM 3049 C C . PHE A 1 388 ? -2.37160 30.18304 -13.13848 1.000 48.48506 386 PHE A C 1
ATOM 3050 O O . PHE A 1 388 ? -1.97804 30.69993 -14.18890 1.000 51.12552 386 PHE A O 1
ATOM 3058 N N . ILE A 1 389 ? -1.90694 29.02920 -12.67443 1.000 48.17937 387 ILE A N 1
ATOM 3059 C CA . ILE A 1 389 ? -0.82753 28.29841 -13.32233 1.000 47.51748 387 ILE A CA 1
ATOM 3060 C C . ILE A 1 389 ? -1.42700 27.14865 -14.11758 1.000 49.81348 387 ILE A C 1
ATOM 3061 O O . ILE A 1 389 ? -2.28966 26.41534 -13.61754 1.000 51.87802 387 ILE A O 1
ATOM 3066 N N . SER A 1 390 ? -0.97633 26.99813 -15.35808 1.000 47.02071 388 SER A N 1
ATOM 3067 C CA . SER A 1 390 ? -1.38329 25.88152 -16.19077 1.000 51.31469 388 SER A CA 1
ATOM 3068 C C . SER A 1 390 ? -0.78006 24.58835 -15.64372 1.000 47.76537 388 SER A C 1
ATOM 3069 O O . SER A 1 390 ? -0.05158 24.57962 -14.64986 1.000 48.31830 388 SER A O 1
ATOM 3072 N N . ASN A 1 391 ? -1.08571 23.47729 -16.29747 1.000 48.13082 389 ASN A N 1
ATOM 3073 C CA . ASN A 1 391 ? -0.44795 22.21348 -15.95953 1.000 50.18546 389 ASN A CA 1
ATOM 3074 C C . ASN A 1 391 ? 0.80719 22.06452 -16.81960 1.000 52.23742 389 ASN A C 1
ATOM 3075 O O . ASN A 1 391 ? 1.30051 23.04856 -17.37768 1.000 54.53675 389 ASN A O 1
ATOM 3080 N N . SER A 1 392 ? 1.33822 20.85121 -16.92411 1.000 53.75289 390 SER A N 1
ATOM 3081 C CA . SER A 1 392 ? 2.60383 20.57890 -17.63193 1.000 49.52306 390 SER A CA 1
ATOM 3082 C C . SER A 1 392 ? 3.72400 21.31846 -16.88630 1.000 54.88430 390 SER A C 1
ATOM 3083 O O . SER A 1 392 ? 3.67761 21.42217 -15.65083 1.000 50.58364 390 SER A O 1
ATOM 3086 N N . MET A 1 393 ? 4.72567 21.84536 -17.59338 1.000 51.80058 391 MET A N 1
ATOM 3087 C CA . MET A 1 393 ? 5.89858 22.40768 -16.92553 1.000 49.23971 391 MET A CA 1
ATOM 3088 C C . MET A 1 393 ? 5.61584 23.58775 -15.99733 1.000 53.19696 391 MET A C 1
ATOM 3089 O O . MET A 1 393 ? 6.25696 23.65187 -14.93315 1.000 51.62411 391 MET A O 1
ATOM 3094 N N . PRO A 1 394 ? 4.73778 24.55256 -16.32446 1.000 50.36425 392 PRO A N 1
ATOM 3095 C CA . PRO A 1 394 ? 4.59406 25.72643 -15.44024 1.000 48.84990 392 PRO A CA 1
ATOM 3096 C C . PRO A 1 394 ? 4.28925 25.39303 -13.98842 1.000 52.43130 392 PRO A C 1
ATOM 3097 O O . PRO A 1 394 ? 4.86123 26.02018 -13.08759 1.000 49.00191 392 PRO A O 1
ATOM 3101 N N . ILE A 1 395 ? 3.41089 24.42159 -13.72979 1.000 49.27717 393 ILE A N 1
ATOM 3102 C CA . ILE A 1 395 ? 3.10364 24.08374 -12.34461 1.000 51.76843 393 ILE A CA 1
ATOM 3103 C C . ILE A 1 395 ? 4.31973 23.46428 -11.66152 1.000 49.84925 393 ILE A C 1
ATOM 3104 O O . ILE A 1 395 ? 4.49691 23.60638 -10.44478 1.000 55.20443 393 ILE A O 1
ATOM 3109 N N . ARG A 1 396 ? 5.19191 22.80086 -12.42327 1.000 48.19507 394 ARG A N 1
ATOM 3110 C CA . ARG A 1 396 ? 6.41861 22.26483 -11.83927 1.000 55.55497 394 ARG A CA 1
ATOM 3111 C C . ARG A 1 396 ? 7.40836 23.37665 -11.51491 1.000 52.93282 394 ARG A C 1
ATOM 3112 O O . ARG A 1 396 ? 8.09285 23.32567 -10.48575 1.000 50.63506 394 ARG A O 1
ATOM 3120 N N . ASP A 1 397 ? 7.49314 24.39372 -12.37615 1.000 53.59484 395 ASP A N 1
ATOM 3121 C CA . ASP A 1 397 ? 8.44268 25.47665 -12.14404 1.000 52.07426 395 ASP A CA 1
ATOM 3122 C C . ASP A 1 397 ? 8.00789 26.36816 -10.98859 1.000 51.86478 395 ASP A C 1
ATOM 3123 O O . ASP A 1 397 ? 8.85567 26.87510 -10.24824 1.000 53.67320 395 ASP A O 1
ATOM 3128 N N . VAL A 1 398 ? 6.70193 26.57008 -10.81394 1.000 51.63641 396 VAL A N 1
ATOM 3129 C CA . VAL A 1 398 ? 6.22351 27.31813 -9.65432 1.000 54.60004 396 VAL A CA 1
ATOM 3130 C C . VAL A 1 398 ? 6.57470 26.58056 -8.36900 1.000 52.30075 396 VAL A C 1
ATOM 3131 O O . VAL A 1 398 ? 6.93301 27.19701 -7.35717 1.000 50.50670 396 VAL A O 1
ATOM 3135 N N . ASP A 1 399 ? 6.50115 25.24726 -8.39811 1.000 55.13720 397 ASP A N 1
ATOM 3136 C CA . ASP A 1 399 ? 6.81915 24.45095 -7.21626 1.000 55.13935 397 ASP A CA 1
ATOM 3137 C C . ASP A 1 399 ? 8.24690 24.70239 -6.74621 1.000 54.22610 397 ASP A C 1
ATOM 3138 O O . ASP A 1 399 ? 8.50275 24.80791 -5.54027 1.000 51.28611 397 ASP A O 1
ATOM 3143 N N . ASN A 1 400 ? 9.18320 24.82882 -7.68409 1.000 54.05497 398 ASN A N 1
ATOM 3144 C CA . ASN A 1 400 ? 10.58944 24.99754 -7.34894 1.000 54.00205 398 ASN A CA 1
ATOM 3145 C C . ASN A 1 400 ? 10.99761 26.44932 -7.14243 1.000 55.22248 398 ASN A C 1
ATOM 3146 O O . ASN A 1 400 ? 11.99888 26.70493 -6.46521 1.000 58.14324 398 ASN A O 1
ATOM 3151 N N . LEU A 1 401 ? 10.25654 27.40504 -7.70140 1.000 55.29484 399 LEU A N 1
ATOM 3152 C CA . LEU A 1 401 ? 10.69778 28.79167 -7.71399 1.000 55.11017 399 LEU A CA 1
ATOM 3153 C C . LEU A 1 401 ? 9.90768 29.70865 -6.79119 1.000 57.20105 399 LEU A C 1
ATOM 3154 O O . LEU A 1 401 ? 10.43711 30.74935 -6.39183 1.000 61.13101 399 LEU A O 1
ATOM 3159 N N . LEU A 1 402 ? 8.66929 29.36093 -6.44511 1.000 58.05111 400 LEU A N 1
ATOM 3160 C CA . LEU A 1 402 ? 7.86340 30.19583 -5.56078 1.000 60.22208 400 LEU A CA 1
ATOM 3161 C C . LEU A 1 402 ? 8.31683 29.99080 -4.12004 1.000 61.30146 400 LEU A C 1
ATOM 3162 O O . LEU A 1 402 ? 8.25035 28.87371 -3.59443 1.000 62.02992 400 LEU A O 1
ATOM 3167 N N . LEU A 1 403 ? 8.76776 31.06724 -3.47885 1.000 59.49271 401 LEU A N 1
ATOM 3168 C CA . LEU A 1 403 ? 9.33330 30.95920 -2.14002 1.000 61.18013 401 LEU A CA 1
ATOM 3169 C C . LEU A 1 403 ? 8.50991 31.72475 -1.11133 1.000 64.57485 401 LEU A C 1
ATOM 3170 O O . LEU A 1 403 ? 7.56928 31.17351 -0.53087 1.000 69.22364 401 LEU A O 1
ATOM 3175 N N . ASN A 1 404 ? 8.84895 32.99182 -0.87734 1.000 64.10117 402 ASN A N 1
ATOM 3176 C CA . ASN A 1 404 ? 8.22824 33.77817 0.18130 1.000 66.96852 402 ASN A CA 1
ATOM 3177 C C . ASN A 1 404 ? 7.34007 34.89785 -0.34970 1.000 64.78931 402 ASN A C 1
ATOM 3178 O O . ASN A 1 404 ? 6.93850 35.77390 0.42444 1.000 66.54200 402 ASN A O 1
ATOM 3183 N N . LYS A 1 405 ? 7.02005 34.88955 -1.64240 1.000 67.02255 403 LYS A N 1
ATOM 3184 C CA . LYS A 1 405 ? 6.19156 35.93991 -2.22030 1.000 65.61875 403 LYS A CA 1
ATOM 3185 C C . LYS A 1 405 ? 4.77658 35.88963 -1.65142 1.000 67.21884 403 LYS A C 1
ATOM 3186 O O . LYS A 1 405 ? 4.22157 34.81318 -1.41009 1.000 70.95520 403 LYS A O 1
ATOM 3192 N N . ASN A 1 406 ? 4.18979 37.06663 -1.43328 1.000 65.94721 404 ASN A N 1
ATOM 3193 C CA . ASN A 1 406 ? 2.84577 37.15733 -0.86091 1.000 68.17194 404 ASN A CA 1
ATOM 3194 C C . ASN A 1 406 ? 1.80958 37.20088 -1.98472 1.000 66.60210 404 ASN A C 1
ATOM 3195 O O . ASN A 1 406 ? 1.13226 38.20279 -2.22844 1.000 63.06551 404 ASN A O 1
ATOM 3200 N N . ILE A 1 407 ? 1.69857 36.06819 -2.67972 1.000 64.67583 405 ILE A N 1
ATOM 3201 C CA . ILE A 1 407 ? 0.71326 35.88958 -3.73584 1.000 68.73924 405 ILE A CA 1
ATOM 3202 C C . ILE A 1 407 ? 0.03424 34.53937 -3.54939 1.000 62.90705 405 ILE A C 1
ATOM 3203 O O . ILE A 1 407 ? 0.49785 33.67809 -2.79960 1.000 65.01320 405 ILE A O 1
ATOM 3208 N N . ASP A 1 408 ? -1.08766 34.37044 -4.23857 1.000 66.16323 406 ASP A N 1
ATOM 3209 C CA . ASP A 1 408 ? -1.81801 33.11448 -4.26717 1.000 58.58467 406 ASP A CA 1
ATOM 3210 C C . ASP A 1 408 ? -1.65629 32.46583 -5.63408 1.000 56.09836 406 ASP A C 1
ATOM 3211 O O . ASP A 1 408 ? -1.49856 33.15105 -6.64736 1.000 59.17885 406 ASP A O 1
ATOM 3216 N N . VAL A 1 409 ? -1.69081 31.13730 -5.65928 1.000 56.54984 407 VAL A N 1
ATOM 3217 C CA . VAL A 1 409 ? -1.60047 30.38302 -6.90298 1.000 58.40067 407 VAL A CA 1
ATOM 3218 C C . VAL A 1 409 ? -2.73732 29.37119 -6.95283 1.000 57.02738 407 VAL A C 1
ATOM 3219 O O . VAL A 1 409 ? -3.04334 28.70732 -5.95482 1.000 53.48535 407 VAL A O 1
ATOM 3223 N N . TYR A 1 410 ? -3.37299 29.26773 -8.11758 1.000 55.91154 408 TYR A N 1
ATOM 3224 C CA . TYR A 1 410 ? -4.46900 28.33756 -8.33510 1.000 52.87164 408 TYR A CA 1
ATOM 3225 C C . TYR A 1 410 ? -4.18486 27.51214 -9.58033 1.000 50.81161 408 TYR A C 1
ATOM 3226 O O . TYR A 1 410 ? -3.41162 27.91738 -10.45177 1.000 52.00959 408 TYR A O 1
ATOM 3235 N N . ALA A 1 411 ? -4.82352 26.34478 -9.65558 1.000 45.87500 409 ALA A N 1
ATOM 3236 C CA . ALA A 1 411 ? -4.60517 25.43087 -10.77020 1.000 48.81313 409 ALA A CA 1
ATOM 3237 C C . ALA A 1 411 ? -5.70750 24.38279 -10.79547 1.000 47.43018 409 ALA A C 1
ATOM 3238 O O . ALA A 1 411 ? -6.33663 24.08897 -9.77596 1.000 49.72243 409 ALA A O 1
ATOM 3240 N N . ASN A 1 412 ? -5.92899 23.82237 -11.98731 1.000 45.61760 410 ASN A N 1
ATOM 3241 C CA . ASN A 1 412 ? -6.81260 22.67037 -12.16680 1.000 46.80083 410 ASN A CA 1
ATOM 3242 C C . ASN A 1 412 ? -5.97923 21.40497 -11.97443 1.000 49.46197 410 ASN A C 1
ATOM 3243 O O . ASN A 1 412 ? -5.46753 20.80251 -12.92044 1.000 48.61846 410 ASN A O 1
ATOM 3248 N N . ARG A 1 413 ? -5.83394 21.00154 -10.71460 1.000 50.42971 411 ARG A N 1
ATOM 3249 C CA . ARG A 1 413 ? -4.98656 19.87148 -10.35127 1.000 54.16134 411 ARG A CA 1
ATOM 3250 C C . ARG A 1 413 ? -5.80179 18.64993 -9.93543 1.000 48.39340 411 ARG A C 1
ATOM 3251 O O . ARG A 1 413 ? -5.40230 17.88459 -9.05803 1.000 46.69647 411 ARG A O 1
ATOM 3259 N N . GLY A 1 414 ? -6.95270 18.44843 -10.56587 1.000 53.79183 412 GLY A N 1
ATOM 3260 C CA . GLY A 1 414 ? -7.69602 17.21969 -10.37020 1.000 49.84774 412 GLY A CA 1
ATOM 3261 C C . GLY A 1 414 ? -7.34875 16.19523 -11.43142 1.000 52.40914 412 GLY A C 1
ATOM 3262 O O . GLY A 1 414 ? -6.65849 15.20605 -11.16120 1.000 51.40966 412 GLY A O 1
ATOM 3263 N N . ALA A 1 415 ? -7.81738 16.43003 -12.65261 1.000 50.62003 413 ALA A N 1
ATOM 3264 C CA . ALA A 1 415 ? -7.48254 15.57234 -13.77773 1.000 53.52838 413 ALA A CA 1
ATOM 3265 C C . ALA A 1 415 ? -6.19063 15.98046 -14.46599 1.000 53.88656 413 ALA A C 1
ATOM 3266 O O . ALA A 1 415 ? -5.75387 15.27892 -15.38313 1.000 56.39054 413 ALA A O 1
ATOM 3268 N N . ASN A 1 416 ? -5.58136 17.09339 -14.05188 1.000 51.37823 414 ASN A N 1
ATOM 3269 C CA . ASN A 1 416 ? -4.33641 17.58034 -14.64530 1.000 51.44007 414 ASN A CA 1
ATOM 3270 C C . ASN A 1 416 ? -4.45806 17.69712 -16.16211 1.000 54.48320 414 ASN A C 1
ATOM 3271 O O . ASN A 1 416 ? -3.57142 17.29115 -16.91547 1.000 58.44602 414 ASN A O 1
ATOM 3276 N N . GLY A 1 417 ? -5.57686 18.24868 -16.61672 1.000 58.73882 415 GLY A N 1
ATOM 3277 C CA . GLY A 1 417 ? -5.80640 18.41483 -18.03396 1.000 52.38184 415 GLY A CA 1
ATOM 3278 C C . GLY A 1 417 ? -5.19471 19.69516 -18.57248 1.000 56.08398 415 GLY A C 1
ATOM 3279 O O . GLY A 1 417 ? -5.00827 20.67403 -17.85128 1.000 54.97433 415 GLY A O 1
ATOM 3280 N N . ILE A 1 418 ? -4.86588 19.66934 -19.86828 1.000 53.10359 416 ILE A N 1
ATOM 3281 C CA . ILE A 1 418 ? -4.45159 20.88138 -20.56432 1.000 55.64459 416 ILE A CA 1
ATOM 3282 C C . ILE A 1 418 ? -5.62496 21.58149 -21.23043 1.000 54.96653 416 ILE A C 1
ATOM 3283 O O . ILE A 1 418 ? -5.42723 22.59890 -21.91096 1.000 53.33790 416 ILE A O 1
ATOM 3288 N N . ASP A 1 419 ? -6.83918 21.06593 -21.06179 1.000 52.66125 417 ASP A N 1
ATOM 3289 C CA . ASP A 1 419 ? -8.03072 21.67737 -21.62526 1.000 47.94592 417 ASP A CA 1
ATOM 3290 C C . ASP A 1 419 ? -8.66023 22.64295 -20.62999 1.000 42.83926 417 ASP A C 1
ATOM 3291 O O . ASP A 1 419 ? -8.56072 22.46599 -19.41508 1.000 47.78291 417 ASP A O 1
ATOM 3296 N N . GLY A 1 420 ? -9.28891 23.68700 -21.16532 1.000 48.62700 418 GLY A N 1
ATOM 3297 C CA . GLY A 1 420 ? -10.04360 24.62575 -20.35932 1.000 45.31527 418 GLY A CA 1
ATOM 3298 C C . GLY A 1 420 ? -9.24781 25.46822 -19.38871 1.000 48.04885 418 GLY A C 1
ATOM 3299 O O . GLY A 1 420 ? -9.83429 26.04891 -18.47191 1.000 49.39888 418 GLY A O 1
ATOM 3300 N N . ILE A 1 421 ? -7.92698 25.55809 -19.55814 1.000 49.76168 419 ILE A N 1
ATOM 3301 C CA . ILE A 1 421 ? -7.12217 26.38247 -18.66065 1.000 47.24747 419 ILE A CA 1
ATOM 3302 C C . ILE A 1 421 ? -7.47417 27.85616 -18.82427 1.000 47.59359 419 ILE A C 1
ATOM 3303 O O . ILE A 1 421 ? -7.62511 28.58708 -17.83778 1.000 46.26988 419 ILE A O 1
ATOM 3308 N N . VAL A 1 422 ? -7.61047 28.31399 -20.06962 1.000 44.53921 420 VAL A N 1
ATOM 3309 C CA . VAL A 1 422 ? -7.90768 29.72104 -20.32928 1.000 48.41529 420 VAL A CA 1
ATOM 3310 C C . VAL A 1 422 ? -9.25550 30.10934 -19.72929 1.000 47.18151 420 VAL A C 1
ATOM 3311 O O . VAL A 1 422 ? -9.39328 31.16645 -19.09864 1.000 46.65728 420 VAL A O 1
ATOM 3315 N N . SER A 1 423 ? -10.26842 29.25953 -19.90773 1.000 47.59546 421 SER A N 1
ATOM 3316 C CA . SER A 1 423 ? -11.60572 29.59092 -19.42519 1.000 44.04566 421 SER A CA 1
ATOM 3317 C C . SER A 1 423 ? -11.66131 29.61530 -17.90220 1.000 46.46715 421 SER A C 1
ATOM 3318 O O . SER A 1 423 ? -12.30031 30.49693 -17.31434 1.000 47.72305 421 SER A O 1
ATOM 3321 N N . THR A 1 424 ? -11.01320 28.64988 -17.24414 1.000 42.92064 422 THR A N 1
ATOM 3322 C CA . THR A 1 424 ? -11.00447 28.64151 -15.78472 1.000 45.96414 422 THR A CA 1
ATOM 3323 C C . THR A 1 424 ? -10.31641 29.88584 -15.23863 1.000 45.67881 422 THR A C 1
ATOM 3324 O O . THR A 1 424 ? -10.81092 30.51536 -14.29530 1.000 43.68453 422 THR A O 1
ATOM 3328 N N . ALA A 1 425 ? -9.17715 30.25982 -15.82820 1.000 48.29558 423 ALA A N 1
ATOM 3329 C CA . ALA A 1 425 ? -8.46789 31.45659 -15.38690 1.000 51.81841 423 ALA A CA 1
ATOM 3330 C C . ALA A 1 425 ? -9.33884 32.69945 -15.52819 1.000 49.44088 423 ALA A C 1
ATOM 3331 O O . ALA A 1 425 ? -9.41208 33.52149 -14.60845 1.000 44.42240 423 ALA A O 1
ATOM 3333 N N . LEU A 1 426 ? -10.01675 32.84799 -16.67108 1.000 51.37957 424 LEU A N 1
ATOM 3334 C CA . LEU A 1 426 ? -10.91010 33.98704 -16.85517 1.000 47.89025 424 LEU A CA 1
ATOM 3335 C C . LEU A 1 426 ? -12.07807 33.94750 -15.87723 1.000 48.66320 424 LEU A C 1
ATOM 3336 O O . LEU A 1 426 ? -12.56142 35.00109 -15.44474 1.000 49.15000 424 LEU A O 1
ATOM 3341 N N . GLY A 1 427 ? -12.54243 32.74892 -15.51764 1.000 45.21762 425 GLY A N 1
ATOM 3342 C CA . GLY A 1 427 ? -13.61874 32.64585 -14.54599 1.000 43.69984 425 GLY A CA 1
ATOM 3343 C C . GLY A 1 427 ? -13.23814 33.22783 -13.19880 1.000 49.87053 425 GLY A C 1
ATOM 3344 O O . GLY A 1 427 ? -14.00557 33.97896 -12.59064 1.000 50.45289 425 GLY A O 1
ATOM 3345 N N . MET A 1 428 ? -12.03883 32.89299 -12.71485 1.000 51.93832 426 MET A N 1
ATOM 3346 C CA . MET A 1 428 ? -11.55394 33.50287 -11.48128 1.000 50.53556 426 MET A CA 1
ATOM 3347 C C . MET A 1 428 ? -11.32450 34.99963 -11.66465 1.000 49.32215 426 MET A C 1
ATOM 3348 O O . MET A 1 428 ? -11.60169 35.79048 -10.75565 1.000 51.54841 426 MET A O 1
ATOM 3353 N N . ALA A 1 429 ? -10.82871 35.40603 -12.83897 1.000 47.23205 427 ALA A N 1
ATOM 3354 C CA . ALA A 1 429 ? -10.49943 36.80825 -13.08526 1.000 50.54320 427 ALA A CA 1
ATOM 3355 C C . ALA A 1 429 ? -11.69449 37.73358 -12.89341 1.000 51.59964 427 ALA A C 1
ATOM 3356 O O . ALA A 1 429 ? -11.50831 38.92474 -12.61996 1.000 51.22033 427 ALA A O 1
ATOM 3358 N N . VAL A 1 430 ? -12.91428 37.21258 -13.02801 1.000 51.75579 428 VAL A N 1
ATOM 3359 C CA . VAL A 1 430 ? -14.10438 38.01055 -12.76055 1.000 50.66075 428 VAL A CA 1
ATOM 3360 C C . VAL A 1 430 ? -14.15814 38.41873 -11.29362 1.000 58.29064 428 VAL A C 1
ATOM 3361 O O . VAL A 1 430 ? -14.64349 39.50702 -10.95925 1.000 58.05470 428 VAL A O 1
ATOM 3365 N N . HIS A 1 431 ? -13.63711 37.57455 -10.39886 1.000 57.28367 429 HIS A N 1
ATOM 3366 C CA . HIS A 1 431 ? -13.72806 37.80465 -8.96361 1.000 57.30013 429 HIS A CA 1
ATOM 3367 C C . HIS A 1 431 ? -12.39240 38.11242 -8.29957 1.000 57.55363 429 HIS A C 1
ATOM 3368 O O . HIS A 1 431 ? -12.38531 38.53599 -7.13888 1.000 53.75542 429 HIS A O 1
ATOM 3375 N N . LYS A 1 432 ? -11.26988 37.91352 -8.98751 1.000 53.85392 430 LYS A N 1
ATOM 3376 C CA . LYS A 1 432 ? -9.96215 38.06408 -8.36705 1.000 54.54396 430 LYS A CA 1
ATOM 3377 C C . LYS A 1 432 ? -8.99260 38.71990 -9.34031 1.000 55.99146 430 LYS A C 1
ATOM 3378 O O . LYS A 1 432 ? -9.16237 38.65663 -10.55981 1.000 55.82965 430 LYS A O 1
ATOM 3384 N N . ARG A 1 433 ? -7.96349 39.35355 -8.78103 1.000 56.97084 431 ARG A N 1
ATOM 3385 C CA . ARG A 1 433 ? -6.86486 39.89048 -9.57734 1.000 58.46835 431 ARG A CA 1
ATOM 3386 C C . ARG A 1 433 ? -5.94322 38.73279 -9.94064 1.000 57.00239 431 ARG A C 1
ATOM 3387 O O . ARG A 1 433 ? -5.22976 38.20309 -9.08232 1.000 63.30105 431 ARG A O 1
ATOM 3395 N N . ILE A 1 434 ? -5.95994 38.33805 -11.21117 1.000 52.58030 432 ILE A N 1
ATOM 3396 C CA . ILE A 1 434 ? -5.37175 37.08462 -11.66263 1.000 52.03977 432 ILE A CA 1
ATOM 3397 C C . ILE A 1 434 ? -4.52877 37.34495 -12.90365 1.000 53.94348 432 ILE A C 1
ATOM 3398 O O . ILE A 1 434 ? -4.91972 38.12264 -13.78162 1.000 52.30370 432 ILE A O 1
ATOM 3403 N N . THR A 1 435 ? -3.36227 36.70573 -12.96303 1.000 49.33311 433 THR A N 1
ATOM 3404 C CA . THR A 1 435 ? -2.55209 36.62432 -14.16958 1.000 50.96169 433 THR A CA 1
ATOM 3405 C C . THR A 1 435 ? -2.37109 35.15194 -14.50870 1.000 54.40806 433 THR A C 1
ATOM 3406 O O . THR A 1 435 ? -2.05886 34.34510 -13.62576 1.000 53.86967 433 THR A O 1
ATOM 3410 N N . LEU A 1 436 ? -2.57818 34.79942 -15.77513 1.000 51.62457 434 LEU A N 1
ATOM 3411 C CA . LEU A 1 436 ? -2.52314 33.41010 -16.20980 1.000 49.41986 434 LEU A CA 1
ATOM 3412 C C . LEU A 1 436 ? -1.17204 33.11054 -16.84563 1.000 49.34984 434 LEU A C 1
ATOM 3413 O O . LEU A 1 436 ? -0.72293 33.83857 -17.73771 1.000 55.83369 434 LEU A O 1
ATOM 3418 N N . LEU A 1 437 ? -0.53198 32.04066 -16.37958 1.000 47.78952 435 LEU A N 1
ATOM 3419 C CA . LEU A 1 437 ? 0.70003 31.52047 -16.95913 1.000 50.32683 435 LEU A CA 1
ATOM 3420 C C . LEU A 1 437 ? 0.37704 30.17327 -17.59549 1.000 49.43769 435 LEU A C 1
ATOM 3421 O O . LEU A 1 437 ? -0.15923 29.28359 -16.92485 1.000 47.19698 435 LEU A O 1
ATOM 3426 N N . ILE A 1 438 ? 0.69312 30.02639 -18.88038 1.000 44.98030 436 ILE A N 1
ATOM 3427 C CA . ILE A 1 438 ? 0.19434 28.90154 -19.66333 1.000 46.86230 436 ILE A CA 1
ATOM 3428 C C . ILE A 1 438 ? 1.18185 28.58396 -20.77783 1.000 46.58817 436 ILE A C 1
ATOM 3429 O O . ILE A 1 438 ? 1.82307 29.47904 -21.33272 1.000 54.11203 436 ILE A O 1
ATOM 3434 N N . GLY A 1 439 ? 1.31148 27.28438 -21.09468 1.000 47.52090 437 GLY A N 1
ATOM 3435 C CA . GLY A 1 439 ? 2.08127 26.85561 -22.24372 1.000 46.98830 437 GLY A CA 1
ATOM 3436 C C . GLY A 1 439 ? 1.28310 26.94406 -23.53686 1.000 49.76251 437 GLY A C 1
ATOM 3437 O O . GLY A 1 439 ? 0.06329 27.10710 -23.53945 1.000 53.08073 437 GLY A O 1
ATOM 3438 N N . ASP A 1 440 ? 1.99539 26.81680 -24.66133 1.000 51.57857 438 ASP A N 1
ATOM 3439 C CA . ASP A 1 440 ? 1.37805 27.10524 -25.95511 1.000 52.34506 438 ASP A CA 1
ATOM 3440 C C . ASP A 1 440 ? 0.34726 26.05016 -26.34395 1.000 49.53991 438 ASP A C 1
ATOM 3441 O O . ASP A 1 440 ? -0.69440 26.38140 -26.92120 1.000 48.82516 438 ASP A O 1
ATOM 3446 N N . LEU A 1 441 ? 0.61062 24.77755 -26.04370 1.000 47.88677 439 LEU A N 1
ATOM 3447 C CA . LEU A 1 441 ? -0.34453 23.74095 -26.42455 1.000 48.00381 439 LEU A CA 1
ATOM 3448 C C . LEU A 1 441 ? -1.65117 23.88021 -25.65023 1.000 50.11308 439 LEU A C 1
ATOM 3449 O O . LEU A 1 441 ? -2.73445 23.74739 -26.23285 1.000 48.97850 439 LEU A O 1
ATOM 3454 N N . SER A 1 442 ? -1.57914 24.16509 -24.34324 1.000 44.28968 440 SER A N 1
ATOM 3455 C CA . SER A 1 442 ? -2.81123 24.42758 -23.60192 1.000 50.03666 440 SER A CA 1
ATOM 3456 C C . SER A 1 442 ? -3.45961 25.73132 -24.04643 1.000 45.01607 440 SER A C 1
ATOM 3457 O O . SER A 1 442 ? -4.69100 25.82513 -24.07892 1.000 44.79666 440 SER A O 1
ATOM 3460 N N . PHE A 1 443 ? -2.65761 26.74480 -24.38557 1.000 46.61238 441 PHE A N 1
ATOM 3461 C CA . PHE A 1 443 ? -3.22487 27.95478 -24.97237 1.000 50.89806 441 PHE A CA 1
ATOM 3462 C C . PHE A 1 443 ? -3.98785 27.63284 -26.25169 1.000 48.13228 441 PHE A C 1
ATOM 3463 O O . PHE A 1 443 ? -5.10323 28.12583 -26.45899 1.000 42.67932 441 PHE A O 1
ATOM 3471 N N . TYR A 1 444 ? -3.40559 26.79969 -27.11890 1.000 47.10983 442 TYR A N 1
ATOM 3472 C CA . TYR A 1 444 ? -4.12002 26.37344 -28.31762 1.000 49.95984 442 TYR A CA 1
ATOM 3473 C C . TYR A 1 444 ? -5.38953 25.60839 -27.96049 1.000 51.66544 442 TYR A C 1
ATOM 3474 O O . TYR A 1 444 ? -6.42603 25.77129 -28.61726 1.000 51.08192 442 TYR A O 1
ATOM 3483 N N . HIS A 1 445 ? -5.32992 24.77990 -26.91267 1.000 46.88620 443 HIS A N 1
ATOM 3484 C CA . HIS A 1 445 ? -6.45151 23.90361 -26.58329 1.000 48.91215 443 HIS A CA 1
ATOM 3485 C C . HIS A 1 445 ? -7.71545 24.70049 -26.27674 1.000 47.63161 443 HIS A C 1
ATOM 3486 O O . HIS A 1 445 ? -8.79045 24.40622 -26.81162 1.000 47.84246 443 HIS A O 1
ATOM 3493 N N . ASP A 1 446 ? -7.61180 25.71249 -25.41864 1.000 45.83372 444 ASP A N 1
ATOM 3494 C CA . ASP A 1 446 ? -8.76390 26.52028 -25.02579 1.000 47.39818 444 ASP A CA 1
ATOM 3495 C C . ASP A 1 446 ? -8.67585 27.93536 -25.59030 1.000 47.93867 444 ASP A C 1
ATOM 3496 O O . ASP A 1 446 ? -8.99827 28.91635 -24.91778 1.000 48.25950 444 ASP A O 1
ATOM 3501 N N . MET A 1 447 ? -8.23316 28.05362 -26.84177 1.000 46.42417 445 MET A N 1
ATOM 3502 C CA . MET A 1 447 ? -8.23145 29.35511 -27.49805 1.000 49.36518 445 MET A CA 1
ATOM 3503 C C . MET A 1 447 ? -9.63976 29.92575 -27.60515 1.000 50.27026 445 MET A C 1
ATOM 3504 O O . MET A 1 447 ? -9.82228 31.14759 -27.53618 1.000 48.80530 445 MET A O 1
ATOM 3509 N N . ASN A 1 448 ? -10.64454 29.05774 -27.76764 1.000 47.40667 446 ASN A N 1
ATOM 3510 C CA . ASN A 1 448 ? -12.03356 29.49898 -27.81122 1.000 48.33919 446 ASN A CA 1
ATOM 3511 C C . ASN A 1 448 ? -12.47573 30.14766 -26.50726 1.000 49.36241 446 ASN A C 1
ATOM 3512 O O . ASN A 1 448 ? -13.43901 30.92357 -26.50853 1.000 49.86509 446 ASN A O 1
ATOM 3517 N N . GLY A 1 449 ? -11.8071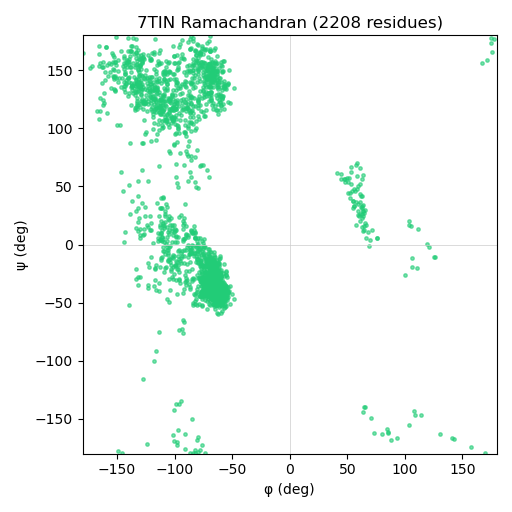5 29.83780 -25.39477 1.000 47.39363 447 GLY A N 1
ATOM 3518 C CA . GLY A 1 449 ? -12.17337 30.42814 -24.12067 1.000 47.64036 447 GLY A CA 1
ATOM 3519 C C . GLY A 1 449 ? -11.90224 31.91231 -24.03489 1.000 51.24467 447 GLY A C 1
ATOM 3520 O O . GLY A 1 449 ? -12.45711 32.58367 -23.15733 1.000 55.49276 447 GLY A O 1
ATOM 3521 N N . LEU A 1 450 ? -11.06610 32.44215 -24.93106 1.000 48.74965 448 LEU A N 1
ATOM 3522 C CA . LEU A 1 450 ? -10.77317 33.86956 -24.94297 1.000 51.31399 448 LEU A CA 1
ATOM 3523 C C . LEU A 1 450 ? -11.98238 34.72610 -25.30337 1.000 52.21500 448 LEU A C 1
ATOM 3524 O O . LEU A 1 450 ? -11.93214 35.94555 -25.10079 1.000 50.81962 448 LEU A O 1
ATOM 3529 N N . LEU A 1 451 ? -13.06066 34.12451 -25.81965 1.000 50.14563 449 LEU A N 1
ATOM 3530 C CA . LEU A 1 451 ? -14.21258 34.90809 -26.25782 1.000 49.65436 449 LEU A CA 1
ATOM 3531 C C . LEU A 1 451 ? -14.81437 35.71022 -25.11354 1.000 50.73108 449 LEU A C 1
ATOM 3532 O O . LEU A 1 451 ? -15.33371 36.81016 -25.33523 1.000 54.35933 449 LEU A O 1
ATOM 3537 N N . MET A 1 452 ? -14.73757 35.19129 -23.88503 1.000 52.04372 450 MET A N 1
ATOM 3538 C CA . MET A 1 452 ? -15.31961 35.89610 -22.74693 1.000 51.12189 450 MET A CA 1
ATOM 3539 C C . MET A 1 452 ? -14.56405 37.17935 -22.42387 1.000 51.49469 450 MET A C 1
ATOM 3540 O O . MET A 1 452 ? -15.17383 38.15866 -21.98103 1.000 54.19447 450 MET A O 1
ATOM 3545 N N . SER A 1 453 ? -13.24593 37.19630 -22.62872 1.000 49.85576 451 SER A N 1
ATOM 3546 C CA . SER A 1 453 ? -12.48558 38.42140 -22.40639 1.000 53.01630 451 SER A CA 1
ATOM 3547 C C . SER A 1 453 ? -12.91424 39.51857 -23.37290 1.000 57.02679 451 SER A C 1
ATOM 3548 O O . SER A 1 453 ? -13.03273 40.68841 -22.98823 1.000 53.83472 451 SER A O 1
ATOM 3551 N N . LYS A 1 454 ? -13.14793 39.15888 -24.63579 1.000 52.03787 452 LYS A N 1
ATOM 3552 C CA . LYS A 1 454 ? -13.53509 40.15231 -25.63074 1.000 56.30161 452 LYS A CA 1
ATOM 3553 C C . LYS A 1 454 ? -14.95962 40.63910 -25.39490 1.000 56.65020 452 LYS A C 1
ATOM 3554 O O . LYS A 1 454 ? -15.21677 41.84820 -25.36735 1.000 62.85645 452 LYS A O 1
ATOM 3560 N N . LEU A 1 455 ? -15.89853 39.70857 -25.20405 1.000 56.37510 453 LEU A N 1
ATOM 3561 C CA . LEU A 1 455 ? -17.30483 40.08479 -25.10205 1.000 53.09999 453 LEU A CA 1
ATOM 3562 C C . LEU A 1 455 ? -17.62521 40.77993 -23.78515 1.000 53.20664 453 LEU A C 1
ATOM 3563 O O . LEU A 1 455 ? -18.53371 41.61598 -23.74120 1.000 56.70104 453 LEU A O 1
ATOM 3568 N N . ASN A 1 456 ? -16.90591 40.45583 -22.70801 1.000 56.68232 454 ASN A N 1
ATOM 3569 C CA . ASN A 1 456 ? -17.26166 40.93113 -21.37568 1.000 59.08155 454 ASN A CA 1
ATOM 3570 C C . ASN A 1 456 ? -16.19445 41.78893 -20.71228 1.000 56.56153 454 ASN A C 1
ATOM 3571 O O . ASN A 1 456 ? -16.38713 42.20045 -19.56147 1.000 52.81631 454 ASN A O 1
ATOM 3576 N N . ASN A 1 457 ? -15.07794 42.05825 -21.38714 1.000 49.78291 455 ASN A N 1
ATOM 3577 C CA . ASN A 1 457 ? -14.05411 42.97306 -20.87975 1.000 65.52743 455 ASN A CA 1
ATOM 3578 C C . ASN A 1 457 ? -13.49957 42.50805 -19.53079 1.000 66.90060 455 ASN A C 1
ATOM 3579 O O . ASN A 1 457 ? -13.42382 43.26983 -18.56352 1.000 62.84724 455 ASN A O 1
ATOM 3584 N N . ILE A 1 458 ? -13.10815 41.24039 -19.46915 1.000 60.52029 456 ILE A N 1
ATOM 3585 C CA . ILE A 1 458 ? -12.48715 40.70050 -18.26530 1.000 57.14188 456 ILE A CA 1
ATOM 3586 C C . ILE A 1 458 ? -11.02218 41.11806 -18.24744 1.000 58.41404 456 ILE A C 1
ATOM 3587 O O . ILE A 1 458 ? -10.25028 40.75302 -19.14054 1.000 60.20841 456 ILE A O 1
ATOM 3592 N N . GLN A 1 459 ? -10.63818 41.89233 -17.23650 1.000 56.44925 457 GLN A N 1
ATOM 3593 C CA . GLN A 1 459 ? -9.24637 42.30304 -17.08964 1.000 61.09535 457 GLN A CA 1
ATOM 3594 C C . GLN A 1 459 ? -8.42637 41.11033 -16.61424 1.000 55.31607 457 GLN A C 1
ATOM 3595 O O . GLN A 1 459 ? -8.58313 40.65055 -15.47858 1.000 51.17578 457 GLN A O 1
ATOM 3601 N N . MET A 1 460 ? -7.56951 40.59283 -17.49110 1.000 53.98132 458 MET A N 1
ATOM 3602 C CA . MET A 1 460 ? -6.66750 3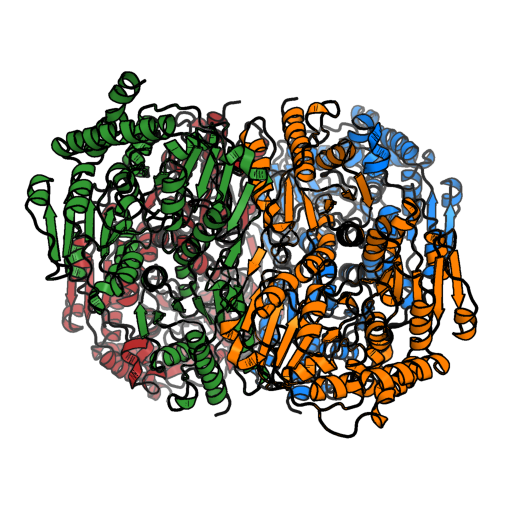9.50219 -17.13057 1.000 57.57062 458 MET A CA 1
ATOM 3603 C C . MET A 1 460 ? -5.54888 39.44330 -18.15668 1.000 54.53031 458 MET A C 1
ATOM 3604 O O . MET A 1 460 ? -5.81266 39.25356 -19.34797 1.000 52.17731 458 MET A O 1
ATOM 3609 N N . ASN A 1 461 ? -4.31162 39.61125 -17.70407 1.000 56.92339 459 ASN A N 1
ATOM 3610 C CA . ASN A 1 461 ? -3.16341 39.45082 -18.58060 1.000 53.65402 459 ASN A CA 1
ATOM 3611 C C . ASN A 1 461 ? -2.79046 37.97880 -18.68874 1.000 53.54734 459 ASN A C 1
ATOM 3612 O O . ASN A 1 461 ? -3.07190 37.17631 -17.79286 1.000 52.02870 459 ASN A O 1
ATOM 3617 N N . ILE A 1 462 ? -2.15748 37.62487 -19.80321 1.000 51.17768 460 ILE A N 1
ATOM 3618 C CA . ILE A 1 462 ? -1.76442 36.24855 -20.07917 1.000 47.26820 460 ILE A CA 1
ATOM 3619 C C . ILE A 1 462 ? -0.27003 36.22652 -20.37100 1.000 52.42948 460 ILE A C 1
ATOM 3620 O O . ILE A 1 462 ? 0.19671 36.90125 -21.29743 1.000 51.87395 460 ILE A O 1
ATOM 3625 N N . VAL A 1 463 ? 0.47769 35.46104 -19.58157 1.000 49.00752 461 VAL A N 1
ATOM 3626 C CA . VAL A 1 463 ? 1.88181 35.19237 -19.86822 1.000 50.52463 461 VAL A CA 1
ATOM 3627 C C . VAL A 1 463 ? 1.94421 33.87318 -20.62605 1.000 55.07446 461 VAL A C 1
ATOM 3628 O O . VAL A 1 463 ? 1.66180 32.81026 -20.06511 1.000 53.52426 461 VAL A O 1
ATOM 3632 N N . LEU A 1 464 ? 2.31454 33.93894 -21.90131 1.000 50.28819 462 LEU A N 1
ATOM 3633 C CA . LEU A 1 464 ? 2.30281 32.77616 -22.78185 1.000 56.68292 462 LEU A CA 1
ATOM 3634 C C . LEU A 1 464 ? 3.73028 32.27086 -22.95642 1.000 54.62841 462 LEU A C 1
ATOM 3635 O O . LEU A 1 464 ? 4.55342 32.93029 -23.59828 1.000 57.16920 462 LEU A O 1
ATOM 3640 N N . LEU A 1 465 ? 4.01831 31.10123 -22.38627 1.000 54.75910 463 LEU A N 1
ATOM 3641 C CA . LEU A 1 465 ? 5.30177 30.43164 -22.57245 1.000 50.30662 463 LEU A CA 1
ATOM 3642 C C . LEU A 1 465 ? 5.20743 29.56759 -23.82185 1.000 52.72402 463 LEU A C 1
ATOM 3643 O O . LEU A 1 465 ? 4.56085 28.51356 -23.80957 1.000 52.80748 463 LEU A O 1
ATOM 3648 N N . ASN A 1 466 ? 5.84355 30.01183 -24.90049 1.000 52.01065 464 ASN A N 1
ATOM 3649 C CA . ASN A 1 466 ? 5.78137 29.32576 -26.18594 1.000 53.10680 464 ASN A CA 1
ATOM 3650 C C . ASN A 1 466 ? 7.14655 28.72677 -26.49621 1.000 54.49593 464 ASN A C 1
ATOM 3651 O O . ASN A 1 466 ? 8.08387 29.45176 -26.84649 1.000 55.05579 464 ASN A O 1
ATOM 3656 N N . ASN A 1 467 ? 7.25616 27.40411 -26.36582 1.000 49.14119 465 ASN A N 1
ATOM 3657 C CA . ASN A 1 467 ? 8.41058 26.66939 -26.86265 1.000 49.02354 465 ASN A CA 1
ATOM 3658 C C . ASN A 1 467 ? 8.04012 25.75523 -28.02519 1.000 48.80162 465 ASN A C 1
ATOM 3659 O O . ASN A 1 467 ? 8.80040 24.84223 -28.35932 1.000 52.16154 465 ASN A O 1
ATOM 3664 N N . ASP A 1 468 ? 6.88019 25.98685 -28.63847 1.000 54.00885 466 ASP A N 1
ATOM 3665 C CA . ASP A 1 468 ? 6.43208 25.28373 -29.84093 1.000 55.79714 466 ASP A CA 1
ATOM 3666 C C . ASP A 1 468 ? 6.47422 23.76370 -29.65111 1.000 54.78661 466 ASP A C 1
ATOM 3667 O O . ASP A 1 468 ? 7.24297 23.04301 -30.28614 1.000 53.55558 466 ASP A O 1
ATOM 3672 N N . GLY A 1 469 ? 5.61759 23.29471 -28.75661 1.000 54.51693 467 GLY A N 1
ATOM 3673 C CA . GLY A 1 469 ? 5.45120 21.87619 -28.54967 1.000 53.87771 467 GLY A CA 1
ATOM 3674 C C . GLY A 1 469 ? 5.27176 21.55190 -27.08411 1.000 55.25986 467 GLY A C 1
ATOM 3675 O O . GLY A 1 469 ? 5.03024 22.42754 -26.25518 1.000 50.94743 467 GLY A O 1
ATOM 3676 N N . GLY A 1 470 ? 5.39075 20.26191 -26.76973 1.000 52.21802 468 GLY A N 1
ATOM 3677 C CA . GLY A 1 470 ? 5.23353 19.78899 -25.40891 1.000 52.53764 468 GLY A CA 1
ATOM 3678 C C . GLY A 1 470 ? 6.55274 19.56222 -24.70146 1.000 53.19806 468 GLY A C 1
ATOM 3679 O O . GLY A 1 470 ? 7.15695 18.49139 -24.82570 1.000 50.63172 468 GLY A O 1
ATOM 3680 N N . GLY A 1 471 ? 7.00015 20.56517 -23.94135 1.000 52.39226 469 GLY A N 1
ATOM 3681 C CA . GLY A 1 471 ? 8.31303 20.49446 -23.32552 1.000 48.95448 469 GLY A CA 1
ATOM 3682 C C . GLY A 1 471 ? 8.43739 19.43368 -22.24967 1.000 52.68528 469 GLY A C 1
ATOM 3683 O O . GLY A 1 471 ? 9.52495 18.88571 -22.04439 1.000 53.38882 469 GLY A O 1
ATOM 3684 N N . ILE A 1 472 ? 7.33715 19.12342 -21.55462 1.000 51.62282 470 ILE A N 1
ATOM 3685 C CA . ILE A 1 472 ? 7.39535 18.17031 -20.44627 1.000 46.12374 470 ILE A CA 1
ATOM 3686 C C . ILE A 1 472 ? 7.88679 16.80522 -20.91287 1.000 46.78902 470 ILE A C 1
ATOM 3687 O O . ILE A 1 472 ? 8.47900 16.05224 -20.13133 1.000 51.00630 470 ILE A O 1
ATOM 3692 N N . PHE A 1 473 ? 7.67545 16.46565 -22.18506 1.000 47.31426 471 PHE A N 1
ATOM 3693 C CA . PHE A 1 473 ? 8.08157 15.15255 -22.66756 1.000 50.36670 471 PHE A CA 1
ATOM 3694 C C . PHE A 1 473 ? 9.58167 15.04744 -22.91312 1.000 51.50105 471 PHE A C 1
ATOM 3695 O O . PHE A 1 473 ? 10.07361 13.93938 -23.15469 1.000 47.88007 471 PHE A O 1
ATOM 3703 N N . SER A 1 474 ? 10.31846 16.16134 -22.84330 1.000 48.93761 472 SER A N 1
ATOM 3704 C CA . SER A 1 474 ? 11.77510 16.08552 -22.91059 1.000 52.61711 472 SER A CA 1
ATOM 3705 C C . SER A 1 474 ? 12.34628 15.27346 -21.75545 1.000 52.85684 472 SER A C 1
ATOM 3706 O O . SER A 1 474 ? 13.40752 14.65537 -21.89530 1.000 59.67188 472 SER A O 1
ATOM 3709 N N . TYR A 1 475 ? 11.66021 15.25982 -20.61185 1.000 56.99628 473 TYR A N 1
ATOM 3710 C CA . TYR A 1 475 ? 12.11641 14.55624 -19.42154 1.000 55.20553 473 TYR A CA 1
ATOM 3711 C C . TYR A 1 475 ? 11.62314 13.11378 -19.36561 1.000 54.20826 473 TYR A C 1
ATOM 3712 O O . TYR A 1 475 ? 11.67988 12.48838 -18.30165 1.000 51.11741 473 TYR A O 1
ATOM 3721 N N . LEU A 1 476 ? 11.14772 12.57481 -20.48249 1.000 59.34710 474 LEU A N 1
ATOM 3722 C CA . LEU A 1 476 ? 10.67709 11.20481 -20.58549 1.000 58.27951 474 LEU A CA 1
ATOM 3723 C C . LEU A 1 476 ? 11.77557 10.30642 -21.13883 1.000 54.69270 474 LEU A C 1
ATOM 3724 O O . LEU A 1 476 ? 12.62874 10.76319 -21.90589 1.000 57.41738 474 LEU A O 1
ATOM 3729 N N . PRO A 1 477 ? 11.78126 9.02211 -20.77021 1.000 56.15058 475 PRO A N 1
ATOM 3730 C CA . PRO A 1 477 ? 12.78679 8.10433 -21.33648 1.000 57.71426 475 PRO A CA 1
ATOM 3731 C C . PRO A 1 477 ? 12.69247 7.96309 -22.84749 1.000 60.03024 475 PRO A C 1
ATOM 3732 O O . PRO A 1 477 ? 13.65761 7.51185 -23.47726 1.000 56.65275 475 PRO A O 1
ATOM 3736 N N . GLN A 1 478 ? 11.56217 8.33731 -23.45041 1.000 62.01342 476 GLN A N 1
ATOM 3737 C CA . GLN A 1 478 ? 11.39201 8.18734 -24.89046 1.000 58.80017 476 GLN A CA 1
ATOM 3738 C C . GLN A 1 478 ? 12.25574 9.15782 -25.67980 1.000 58.20884 476 GLN A C 1
ATOM 3739 O O . GLN A 1 478 ? 12.54888 8.89051 -26.85084 1.000 62.00299 476 GLN A O 1
ATOM 3745 N N . LYS A 1 479 ? 12.66505 10.27448 -25.07119 1.000 53.16819 477 LYS A N 1
ATOM 3746 C CA . LYS A 1 479 ? 13.51465 11.22745 -25.77678 1.000 52.54643 477 LYS A CA 1
ATOM 3747 C C . LYS A 1 479 ? 14.79221 10.56846 -26.27810 1.000 58.68661 477 LYS A C 1
ATOM 3748 O O . LYS A 1 479 ? 15.29918 10.92821 -27.34660 1.000 63.42730 477 LYS A O 1
ATOM 3754 N N . GLU A 1 480 ? 15.31470 9.59327 -25.53700 1.000 59.59983 478 GLU A N 1
ATOM 3755 C CA . GLU A 1 480 ? 16.47995 8.83089 -25.96537 1.000 61.48567 478 GLU A CA 1
ATOM 3756 C C . GLU A 1 480 ? 16.11598 7.49589 -26.60179 1.000 60.41799 478 GLU A C 1
ATOM 3757 O O . GLU A 1 480 ? 16.69188 7.13077 -27.63141 1.000 60.17536 478 GLU A O 1
ATOM 3763 N N . SER A 1 481 ? 15.16224 6.76296 -26.02178 1.000 58.37204 479 SER A N 1
ATOM 3764 C CA . SER A 1 481 ? 14.85420 5.41537 -26.48752 1.000 59.74481 479 SER A CA 1
ATOM 3765 C C . SER A 1 481 ? 14.03036 5.38955 -27.77028 1.000 60.42625 479 SER A C 1
ATOM 3766 O O . SER A 1 481 ? 13.97311 4.34266 -28.42652 1.000 60.40350 479 SER A O 1
ATOM 3769 N N . ALA A 1 482 ? 13.39700 6.49929 -28.14497 1.000 56.58328 480 ALA A N 1
ATOM 3770 C CA . ALA A 1 482 ? 12.57526 6.55624 -29.35428 1.000 61.78189 480 ALA A CA 1
ATOM 3771 C C . ALA A 1 482 ? 12.80371 7.87843 -30.08239 1.000 58.82748 480 ALA A C 1
ATOM 3772 O O . ALA A 1 482 ? 11.86345 8.58497 -30.44973 1.000 54.47515 480 ALA A O 1
ATOM 3774 N N . THR A 1 483 ? 14.07805 8.21141 -30.31637 1.000 56.97719 481 THR A N 1
ATOM 3775 C CA . THR A 1 483 ? 14.42594 9.52611 -30.85080 1.000 56.89738 481 THR A CA 1
ATOM 3776 C C . THR A 1 483 ? 13.90596 9.73025 -32.26614 1.000 59.75316 481 THR A C 1
ATOM 3777 O O . THR A 1 483 ? 13.54257 10.85440 -32.63104 1.000 64.21903 481 THR A O 1
ATOM 3781 N N . ASP A 1 484 ? 13.86846 8.66917 -33.07569 1.000 56.95756 482 ASP A N 1
ATOM 3782 C CA . ASP A 1 484 ? 13.40236 8.81031 -34.45066 1.000 59.34696 482 ASP A CA 1
ATOM 3783 C C . ASP A 1 484 ? 11.95280 9.27470 -34.51028 1.000 58.16561 482 ASP A C 1
ATOM 3784 O O . ASP A 1 484 ? 11.55875 9.95365 -35.46480 1.000 57.32364 482 ASP A O 1
ATOM 3789 N N . TYR A 1 485 ? 11.15351 8.94062 -33.49931 1.000 59.07751 483 TYR A N 1
ATOM 3790 C CA . TYR A 1 485 ? 9.73876 9.28086 -33.47823 1.000 56.71560 483 TYR A CA 1
ATOM 3791 C C . TYR A 1 485 ? 9.38642 10.35124 -32.45367 1.000 57.22851 483 TYR A C 1
ATOM 3792 O O . TYR A 1 485 ? 8.20702 10.69845 -32.32980 1.000 53.27635 483 TYR A O 1
ATOM 3801 N N . PHE A 1 486 ? 10.36587 10.89223 -31.72321 1.000 55.60526 484 PHE A N 1
ATOM 3802 C CA . PHE A 1 486 ? 10.03602 11.72828 -30.57114 1.000 54.67845 484 PHE A CA 1
ATOM 3803 C C . PHE A 1 486 ? 9.35333 13.02662 -30.98595 1.000 49.58078 484 PHE A C 1
ATOM 3804 O O . PHE A 1 486 ? 8.30859 13.38593 -30.43392 1.000 53.20608 484 PHE A O 1
ATOM 3812 N N . GLU A 1 487 ? 9.94282 13.76182 -31.93255 1.000 51.96592 485 GLU A N 1
ATOM 3813 C CA . GLU A 1 487 ? 9.39757 15.07094 -32.28594 1.000 57.54852 485 GLU A CA 1
ATOM 3814 C C . GLU A 1 487 ? 7.98124 14.95496 -32.83115 1.000 51.95288 485 GLU A C 1
ATOM 3815 O O . GLU A 1 487 ? 7.11940 15.78318 -32.51514 1.000 56.90333 485 GLU A O 1
ATOM 3821 N N . ARG A 1 488 ? 7.71650 13.92161 -33.63524 1.000 50.48557 486 ARG A N 1
ATOM 3822 C CA . ARG A 1 488 ? 6.39729 13.76871 -34.24252 1.000 52.08735 486 ARG A CA 1
ATOM 3823 C C . ARG A 1 488 ? 5.35072 13.32987 -33.22137 1.000 51.06339 486 ARG A C 1
ATOM 3824 O O . ARG A 1 488 ? 4.19417 13.76000 -33.29080 1.000 55.60791 486 ARG A O 1
ATOM 3832 N N . LEU A 1 489 ? 5.73255 12.47974 -32.26670 1.000 53.28855 487 LEU A N 1
ATOM 3833 C CA . LEU A 1 489 ? 4.78083 11.90301 -31.32062 1.000 46.69497 487 LEU A CA 1
ATOM 3834 C C . LEU A 1 489 ? 4.63887 12.72590 -30.04781 1.000 51.58384 487 LEU A C 1
ATOM 3835 O O . LEU A 1 489 ? 3.53384 12.84773 -29.50703 1.000 51.00612 487 LEU A O 1
ATOM 3840 N N . PHE A 1 490 ? 5.73663 13.28277 -29.54676 1.000 50.84511 488 PHE A N 1
ATOM 3841 C CA . PHE A 1 490 ? 5.72172 13.99595 -28.27956 1.000 48.79837 488 PHE A CA 1
ATOM 3842 C C . PHE A 1 490 ? 5.98585 15.48374 -28.41494 1.000 51.06285 488 PHE A C 1
ATOM 3843 O O . PHE A 1 490 ? 5.42657 16.26508 -27.64403 1.000 52.65823 488 PHE A O 1
ATOM 3851 N N . GLY A 1 491 ? 6.80985 15.89515 -29.37447 1.000 54.74441 489 GLY A N 1
ATOM 3852 C CA . GLY A 1 491 ? 7.01826 17.30709 -29.63076 1.000 55.22738 489 GLY A CA 1
ATOM 3853 C C . GLY A 1 491 ? 5.74957 18.01051 -30.06874 1.000 56.33555 489 GLY A C 1
ATOM 3854 O O . GLY A 1 491 ? 5.28880 18.93558 -29.39558 1.000 55.42211 489 GLY A O 1
ATOM 3855 N N . THR A 1 492 ? 5.17611 17.55905 -31.18276 1.000 56.36810 490 THR A N 1
ATOM 3856 C CA . THR A 1 492 ? 3.94239 18.10324 -31.74348 1.000 59.01257 490 THR A CA 1
ATOM 3857 C C . THR A 1 492 ? 3.89972 19.63498 -31.76292 1.000 57.43711 490 THR A C 1
ATOM 3858 O O . THR A 1 492 ? 3.01289 20.24305 -31.15551 1.000 56.62245 490 THR A O 1
ATOM 3862 N N . PRO A 1 493 ? 4.83034 20.28685 -32.46009 1.000 53.70821 491 PRO A N 1
ATOM 3863 C CA . PRO A 1 493 ? 4.76557 21.74894 -32.56390 1.000 54.33365 491 PRO A CA 1
ATOM 3864 C C . PRO A 1 493 ? 3.60468 22.18394 -33.44749 1.000 58.26948 491 PRO A C 1
ATOM 3865 O O . PRO A 1 493 ? 3.26281 21.51771 -34.42807 1.000 50.97983 491 PRO A O 1
ATOM 3869 N N . THR A 1 494 ? 2.99216 23.31278 -33.08519 1.000 52.73148 492 THR A N 1
ATOM 3870 C CA . THR A 1 494 ? 1.94763 23.90359 -33.91337 1.000 54.10048 492 THR A CA 1
ATOM 3871 C C . THR A 1 494 ? 2.49255 24.90762 -34.91683 1.000 55.83527 492 THR A C 1
ATOM 3872 O O . THR A 1 494 ? 1.93778 25.03746 -36.01546 1.000 54.18174 492 THR A O 1
ATOM 3876 N N . GLY A 1 495 ? 3.56211 25.61926 -34.56576 1.000 57.92824 493 GLY A N 1
ATOM 3877 C CA . GLY A 1 495 ? 4.05183 26.69127 -35.41398 1.000 45.30812 493 GLY A CA 1
ATOM 3878 C C . GLY A 1 495 ? 3.06971 27.82900 -35.57515 1.000 50.16311 493 GLY A C 1
ATOM 3879 O O . GLY A 1 495 ? 3.07601 28.50296 -36.60863 1.000 53.64720 493 GLY A O 1
ATOM 3880 N N . LEU A 1 496 ? 2.22132 28.06422 -34.57740 1.000 52.00444 494 LEU A N 1
ATOM 3881 C CA . LEU A 1 496 ? 1.18845 29.08685 -34.66799 1.000 51.37093 494 LEU A CA 1
ATOM 3882 C C . LEU A 1 496 ? 1.73360 30.44564 -34.25020 1.000 47.32650 494 LEU A C 1
ATOM 3883 O O . LEU A 1 496 ? 2.48988 30.55624 -33.28136 1.000 54.12620 494 LEU A O 1
ATOM 3888 N N . ASP A 1 497 ? 1.35052 31.47851 -34.99687 1.000 51.93894 495 ASP A N 1
ATOM 3889 C CA . ASP A 1 497 ? 1.72861 32.85542 -34.68599 1.000 54.95312 495 ASP A CA 1
ATOM 3890 C C . ASP A 1 497 ? 0.64038 33.43663 -33.79428 1.000 51.55105 495 ASP A C 1
ATOM 3891 O O . ASP A 1 497 ? -0.38646 33.91659 -34.27893 1.000 53.83783 495 ASP A O 1
ATOM 3896 N N . PHE A 1 498 ? 0.87167 33.41223 -32.48351 1.000 53.12573 496 PHE A N 1
ATOM 3897 C CA . PHE A 1 498 ? -0.18197 33.78770 -31.54920 1.000 54.63201 496 PHE A CA 1
ATOM 3898 C C . PHE A 1 498 ? -0.44220 35.28907 -31.49508 1.000 56.58287 496 PHE A C 1
ATOM 3899 O O . PHE A 1 498 ? -1.33469 35.70750 -30.74949 1.000 54.41775 496 PHE A O 1
ATOM 3907 N N . GLU A 1 499 ? 0.29130 36.11243 -32.24928 1.000 54.26260 497 GLU A N 1
ATOM 3908 C CA . GLU A 1 499 ? -0.09641 37.51558 -32.34649 1.000 58.99301 497 GLU A CA 1
ATOM 3909 C C . GLU A 1 499 ? -1.45693 37.65048 -33.01660 1.000 56.94383 497 GLU A C 1
ATOM 3910 O O . GLU A 1 499 ? -2.26222 38.51039 -32.64172 1.000 52.01527 497 GLU A O 1
ATOM 3916 N N . TYR A 1 500 ? -1.73450 36.79357 -34.00280 1.000 54.71012 498 TYR A N 1
ATOM 3917 C CA . TYR A 1 500 ? -3.03080 36.81982 -34.66895 1.000 56.26741 498 TYR A CA 1
ATOM 3918 C C . TYR A 1 500 ? -4.15759 36.45130 -33.71355 1.000 53.58086 498 TYR A C 1
ATOM 3919 O O . TYR A 1 500 ? -5.26441 36.99320 -33.82090 1.000 54.40485 498 TYR A O 1
ATOM 3928 N N . THR A 1 501 ? -3.89787 35.53637 -32.77481 1.000 52.98051 499 THR A N 1
ATOM 3929 C CA . THR A 1 501 ? -4.88901 35.23281 -31.74835 1.000 53.49032 499 THR A CA 1
ATOM 3930 C C . THR A 1 501 ? -5.17243 36.45694 -30.89008 1.000 53.06602 499 THR A C 1
ATOM 3931 O O . THR A 1 501 ? -6.32787 36.72905 -30.54084 1.000 55.16383 499 THR A O 1
ATOM 3935 N N . ALA A 1 502 ? -4.12487 37.20991 -30.54540 1.000 55.83827 500 ALA A N 1
ATOM 3936 C CA . ALA A 1 502 ? -4.30129 38.41239 -29.74012 1.000 52.10602 500 ALA A CA 1
ATOM 3937 C C . ALA A 1 502 ? -5.15494 39.44367 -30.46643 1.000 52.56214 500 ALA A C 1
ATOM 3938 O O . ALA A 1 502 ? -5.99321 40.11209 -29.85057 1.000 53.33252 500 ALA A O 1
ATOM 3940 N N . LYS A 1 503 ? -4.95633 39.59034 -31.77786 1.000 53.62683 501 LYS A N 1
ATOM 3941 C CA . LYS A 1 503 ? -5.76642 40.53959 -32.53184 1.000 57.10149 501 LYS A CA 1
ATOM 3942 C C . LYS A 1 503 ? -7.21982 40.09079 -32.58603 1.000 55.80489 501 LYS A C 1
ATOM 3943 O O . LYS A 1 503 ? -8.13277 40.90336 -32.39917 1.000 55.37028 501 LYS A O 1
ATOM 3949 N N . LEU A 1 504 ? -7.44738 38.79361 -32.81442 1.000 55.81229 502 LEU A N 1
ATOM 3950 C CA . LEU A 1 504 ? -8.80505 38.27654 -32.95830 1.000 54.38322 502 LEU A CA 1
ATOM 3951 C C . LEU A 1 504 ? -9.64174 38.53033 -31.70717 1.000 57.83538 502 LEU A C 1
ATOM 3952 O O . LEU A 1 504 ? -10.82781 38.86821 -31.80334 1.000 58.13474 502 LEU A O 1
ATOM 3957 N N . TYR A 1 505 ? -9.04317 38.38846 -30.52439 1.000 56.73636 503 TYR A N 1
ATOM 3958 C CA . TYR A 1 505 ? -9.76713 38.54242 -29.26935 1.000 55.39246 503 TYR A CA 1
ATOM 3959 C C . TYR A 1 505 ? -9.46777 39.86803 -28.57337 1.000 51.89019 503 TYR A C 1
ATOM 3960 O O . TYR A 1 505 ? -9.75693 40.01609 -27.38023 1.000 55.18663 503 TYR A O 1
ATOM 3969 N N . GLN A 1 506 ? -8.89891 40.82991 -29.30046 1.000 52.52044 504 GLN A N 1
ATOM 3970 C CA . GLN A 1 506 ? -8.74869 42.20772 -28.83052 1.000 54.95451 504 GLN A CA 1
ATOM 3971 C C . GLN A 1 506 ? -7.86375 42.29071 -27.58920 1.000 53.32587 504 GLN A C 1
ATOM 3972 O O . GLN A 1 506 ? -8.15109 43.03025 -26.64579 1.000 53.15849 504 GLN A O 1
ATOM 3978 N N . PHE A 1 507 ? -6.77758 41.52194 -27.59868 1.000 56.61095 505 PHE A N 1
ATOM 3979 C CA . PHE A 1 507 ? -5.72279 41.59481 -26.59708 1.000 58.66662 505 PHE A CA 1
ATOM 3980 C C . PHE A 1 507 ? -4.56467 42.42329 -27.14038 1.000 57.27355 505 PHE A C 1
ATOM 3981 O O . PHE A 1 507 ? -4.23102 42.33355 -28.32478 1.000 56.23979 505 PHE A O 1
ATOM 3989 N N . ASP A 1 508 ? -3.94374 43.21967 -26.27429 1.000 61.86830 506 ASP A N 1
ATOM 3990 C CA . ASP A 1 508 ? -2.64447 43.77400 -26.62161 1.000 61.99674 506 ASP A CA 1
ATOM 3991 C C . ASP A 1 508 ? -1.60630 42.65351 -26.65334 1.000 63.39246 506 ASP A C 1
ATOM 3992 O O . ASP A 1 508 ? -1.79370 41.58245 -26.06727 1.000 61.04105 506 ASP A O 1
ATOM 3997 N N . PHE A 1 509 ? -0.49890 42.90197 -27.34894 1.000 56.06270 507 PHE A N 1
ATOM 3998 C CA . PHE A 1 509 ? 0.47715 41.84773 -27.58033 1.000 58.72630 507 PHE A CA 1
ATOM 3999 C C . PHE A 1 509 ? 1.89462 42.38559 -27.46546 1.000 62.33114 507 PHE A C 1
ATOM 4000 O O . PHE A 1 509 ? 2.17564 43.51103 -27.88368 1.000 67.64451 507 PHE A O 1
ATOM 4008 N N . LYS A 1 510 ? 2.78283 41.56289 -26.90419 1.000 60.85240 508 LYS A N 1
ATOM 4009 C CA . LYS A 1 510 ? 4.20188 41.87814 -26.78935 1.000 58.83191 508 LYS A CA 1
ATOM 4010 C C . LYS A 1 510 ? 4.98689 40.57264 -26.78468 1.000 61.19792 508 LYS A C 1
ATOM 4011 O O . LYS A 1 510 ? 4.62793 39.63555 -26.06633 1.000 62.95857 508 LYS A O 1
ATOM 4017 N N . ARG A 1 511 ? 6.05108 40.51362 -27.58200 1.000 59.64504 509 ARG A N 1
ATOM 4018 C CA . ARG A 1 511 ? 6.83810 39.30052 -27.76911 1.000 62.40819 509 ARG A CA 1
ATOM 4019 C C . ARG A 1 511 ? 8.26115 39.52570 -27.27579 1.000 65.38796 509 ARG A C 1
ATOM 4020 O O . ARG A 1 511 ? 8.93756 40.45884 -27.72126 1.000 72.26106 509 ARG A O 1
ATOM 4028 N N . PHE A 1 512 ? 8.71320 38.66625 -26.36608 1.000 60.09501 510 PHE A N 1
ATOM 4029 C CA . PHE A 1 512 ? 10.04817 38.74523 -25.78827 1.000 63.97338 510 PHE A CA 1
ATOM 4030 C C . PHE A 1 512 ? 10.81930 37.48108 -26.13803 1.000 66.72049 510 PHE A C 1
ATOM 4031 O O . PHE A 1 512 ? 10.29798 36.36972 -25.99254 1.000 61.33268 510 PHE A O 1
ATOM 4039 N N . ASN A 1 513 ? 12.06020 37.65121 -26.59341 1.000 69.40615 511 ASN A N 1
ATOM 4040 C CA . ASN A 1 513 ? 12.91805 36.52420 -26.92574 1.000 67.58116 511 ASN A CA 1
ATOM 4041 C C . ASN A 1 513 ? 14.01176 36.27320 -25.89753 1.000 59.60900 511 ASN A C 1
ATOM 4042 O O . ASN A 1 513 ? 14.69035 35.24471 -25.98168 1.000 64.52295 511 ASN A O 1
ATOM 4047 N N . SER A 1 514 ? 14.19438 37.16789 -24.93019 1.000 56.65274 512 SER A N 1
ATOM 4048 C CA . SER A 1 514 ? 15.21859 37.00456 -23.90916 1.000 65.32330 512 SER A CA 1
ATOM 4049 C C . SER A 1 514 ? 14.67192 37.47517 -22.57079 1.000 62.13647 512 SER A C 1
ATOM 4050 O O . SER A 1 514 ? 13.78127 38.32715 -22.51130 1.000 65.99308 512 SER A O 1
ATOM 4053 N N . VAL A 1 515 ? 15.21469 36.90348 -21.49292 1.000 58.12911 513 VAL A N 1
ATOM 4054 C CA . VAL A 1 515 ? 14.79283 37.27184 -20.14648 1.000 66.54549 513 VAL A CA 1
ATOM 4055 C C . VAL A 1 515 ? 15.29031 38.65001 -19.73782 1.000 70.13501 513 VAL A C 1
ATOM 4056 O O . VAL A 1 515 ? 14.79150 39.21300 -18.75480 1.000 68.93292 513 VAL A O 1
ATOM 4060 N N . SER A 1 516 ? 16.25652 39.21178 -20.47083 1.000 68.88042 514 SER A N 1
ATOM 4061 C CA . SER A 1 516 ? 16.71647 40.56561 -20.18072 1.000 64.99501 514 SER A CA 1
ATOM 4062 C C . SER A 1 516 ? 15.62691 41.59021 -20.47523 1.000 69.36064 514 SER A C 1
ATOM 4063 O O . SER A 1 516 ? 15.36194 42.47901 -19.65658 1.000 70.29813 514 SER A O 1
ATOM 4066 N N . GLU A 1 517 ? 14.98311 41.48450 -21.64346 1.000 66.48185 515 GLU A N 1
ATOM 4067 C CA . GLU A 1 517 ? 13.91568 42.42363 -21.98077 1.000 70.93669 515 GLU A CA 1
ATOM 4068 C C . GLU A 1 517 ? 12.73911 42.28555 -21.02438 1.000 76.22667 515 GLU A C 1
ATOM 4069 O O . GLU A 1 517 ? 12.16574 43.28874 -20.58217 1.000 76.70253 515 GLU A O 1
ATOM 4075 N N . PHE A 1 518 ? 12.35572 41.04657 -20.70625 1.000 70.19005 516 PHE A N 1
ATOM 4076 C CA . PHE A 1 518 ? 11.24199 40.82924 -19.79218 1.000 73.05790 516 PHE A CA 1
ATOM 4077 C C . PHE A 1 518 ? 11.52266 41.42813 -18.42017 1.000 71.53513 516 PHE A C 1
ATOM 4078 O O . PHE A 1 518 ? 10.60490 41.93979 -17.76971 1.000 69.92678 516 PHE A O 1
ATOM 4086 N N . LYS A 1 519 ? 12.78340 41.39669 -17.97695 1.000 74.62640 517 LYS A N 1
ATOM 4087 C CA . LYS A 1 519 ? 13.11671 41.88786 -16.64277 1.000 76.36108 517 LYS A CA 1
ATOM 4088 C C . LYS A 1 519 ? 12.85255 43.38433 -16.51142 1.000 79.15697 517 LYS A C 1
ATOM 4089 O O . LYS A 1 519 ? 12.29285 43.83476 -15.50445 1.000 79.47896 517 LYS A O 1
ATOM 4095 N N . ASN A 1 520 ? 13.24338 44.17348 -17.51326 1.000 80.96108 518 ASN A N 1
ATOM 4096 C CA . ASN A 1 520 ? 12.99692 45.61047 -17.45579 1.000 84.10309 518 ASN A CA 1
ATOM 4097 C C . ASN A 1 520 ? 11.60048 45.99143 -17.92829 1.000 80.62603 518 ASN A C 1
ATOM 4098 O O . ASN A 1 520 ? 11.25695 47.17867 -17.90527 1.000 84.22972 518 ASN A O 1
ATOM 4103 N N . ALA A 1 521 ? 10.79485 45.02328 -18.35217 1.000 79.50964 519 ALA A N 1
ATOM 4104 C CA . ALA A 1 521 ? 9.42924 45.29860 -18.75770 1.000 74.55712 519 ALA A CA 1
ATOM 4105 C C . ALA A 1 521 ? 8.52938 45.43885 -17.53355 1.000 77.59803 519 ALA A C 1
ATOM 4106 O O . ALA A 1 521 ? 8.92671 45.18218 -16.39446 1.000 79.85930 519 ALA A O 1
ATOM 4108 N N . THR A 1 522 ? 7.29640 45.85942 -17.78307 1.000 81.42349 520 THR A N 1
ATOM 4109 C CA . THR A 1 522 ? 6.30083 46.03091 -16.73895 1.000 76.41584 520 THR A CA 1
ATOM 4110 C C . THR A 1 522 ? 5.02346 45.32665 -17.15934 1.000 78.07429 520 THR A C 1
ATOM 4111 O O . THR A 1 522 ? 4.59832 45.42926 -18.31370 1.000 82.23144 520 THR A O 1
ATOM 4115 N N . LEU A 1 523 ? 4.42174 44.60040 -16.22514 1.000 77.79454 521 LEU A N 1
ATOM 4116 C CA . LEU A 1 523 ? 3.18236 43.89683 -16.51254 1.000 76.20357 521 LEU A CA 1
ATOM 4117 C C . LEU A 1 523 ? 1.95126 44.76216 -16.28500 1.000 80.96762 521 LEU A C 1
ATOM 4118 O O . LEU A 1 523 ? 0.84397 44.33875 -16.63470 1.000 74.87068 521 LEU A O 1
ATOM 4123 N N . LEU A 1 524 ? 2.11713 45.95605 -15.71520 1.000 81.98398 522 LEU A N 1
ATOM 4124 C CA . LEU A 1 524 ? 1.00110 46.88297 -15.58160 1.000 86.25699 522 LEU A CA 1
ATOM 4125 C C . LEU A 1 524 ? 0.51503 47.30951 -16.96026 1.000 85.08146 522 LEU A C 1
ATOM 4126 O O . LEU A 1 524 ? 1.30504 47.74276 -17.80450 1.000 86.40530 522 LEU A O 1
ATOM 4131 N N . SER A 1 525 ? -0.79013 47.18482 -17.18901 1.000 82.98724 523 SER A N 1
ATOM 4132 C CA . SER A 1 525 ? -1.35017 47.37908 -18.51758 1.000 85.59000 523 SER A CA 1
ATOM 4133 C C . SER A 1 525 ? -2.69285 48.08521 -18.43063 1.000 86.76903 523 SER A C 1
ATOM 4134 O O . SER A 1 525 ? -3.49129 47.81487 -17.52893 1.000 86.83212 523 SER A O 1
ATOM 4137 N N . GLU A 1 526 ? -2.93453 48.98849 -19.38384 1.000 89.20499 524 GLU A N 1
ATOM 4138 C CA . GLU A 1 526 ? -4.23607 49.64212 -19.47587 1.000 87.26208 524 GLU A CA 1
ATOM 4139 C C . GLU A 1 526 ? -5.32579 48.63947 -19.83459 1.000 82.53217 524 GLU A C 1
ATOM 4140 O O . GLU A 1 526 ? -6.40455 48.63970 -19.23086 1.000 86.45628 524 GLU A O 1
ATOM 4146 N N . THR A 1 527 ? -5.05909 47.77727 -20.80972 1.000 79.65548 525 THR A N 1
ATOM 4147 C CA . THR A 1 527 ? -5.97530 46.72938 -21.22841 1.000 79.76720 525 THR A CA 1
ATOM 4148 C C . THR A 1 527 ? -5.29169 45.37856 -21.05489 1.000 73.54678 525 THR A C 1
ATOM 4149 O O . THR A 1 527 ? -4.06339 45.29161 -20.96945 1.000 78.13953 525 THR A O 1
ATOM 4153 N N . SER A 1 528 ? -6.10075 44.32235 -20.98440 1.000 67.58144 526 SER A N 1
ATOM 4154 C CA . SER A 1 528 ? -5.56447 42.96822 -20.97047 1.000 65.57512 526 SER A CA 1
ATOM 4155 C C . SER A 1 528 ? -4.63498 42.75324 -22.15934 1.000 61.74554 526 SER A C 1
ATOM 4156 O O . SER A 1 528 ? -4.91618 43.19178 -23.27748 1.000 59.00334 526 SER A O 1
ATOM 4159 N N . THR A 1 529 ? -3.51425 42.08121 -21.90696 1.000 57.42067 527 THR A N 1
ATOM 4160 C CA . THR A 1 529 ? -2.46952 41.93158 -22.90585 1.000 58.38136 527 THR A CA 1
ATOM 4161 C C . THR A 1 529 ? -1.83755 40.55305 -22.79406 1.000 52.99186 527 THR A C 1
ATOM 4162 O O . THR A 1 529 ? -1.84925 39.92936 -21.72913 1.000 51.44964 527 THR A O 1
ATOM 4166 N N . ILE A 1 530 ? -1.27990 40.09064 -23.90988 1.000 51.56826 528 ILE A N 1
ATOM 4167 C CA . ILE A 1 530 ? -0.65326 38.77782 -24.01272 1.000 53.01501 528 ILE A CA 1
ATOM 4168 C C . ILE A 1 530 ? 0.84357 38.97893 -24.19737 1.000 59.73751 528 ILE A C 1
ATOM 4169 O O . ILE A 1 530 ? 1.28101 39.56242 -25.19756 1.000 63.37387 528 ILE A O 1
ATOM 4174 N N . TYR A 1 531 ? 1.62707 38.49137 -23.24094 1.000 54.00674 529 TYR A N 1
ATOM 4175 C CA . TYR A 1 531 ? 3.08121 38.49586 -23.33530 1.000 56.88847 529 TYR A CA 1
ATOM 4176 C C . TYR A 1 531 ? 3.53351 37.11063 -23.78461 1.000 55.31840 529 TYR A C 1
ATOM 4177 O O . TYR A 1 531 ? 3.40116 36.13783 -23.03575 1.000 58.77919 529 TYR A O 1
ATOM 4186 N N . GLU A 1 532 ? 4.06373 37.01666 -25.00197 1.000 55.10930 530 GLU A N 1
ATOM 4187 C CA . GLU A 1 532 ? 4.60114 35.75833 -25.50762 1.000 61.13671 530 GLU A CA 1
ATOM 4188 C C . GLU A 1 532 ? 6.09590 35.69277 -25.21512 1.000 60.68592 530 GLU A C 1
ATOM 4189 O O . GLU A 1 532 ? 6.86447 36.53066 -25.69787 1.000 60.35393 530 GLU A O 1
ATOM 4195 N N . LEU A 1 533 ? 6.50335 34.69925 -24.42737 1.000 55.62830 531 LEU A N 1
ATOM 4196 C CA . LEU A 1 533 ? 7.89730 34.50419 -24.03983 1.000 53.97786 531 LEU A CA 1
ATOM 4197 C C . LEU A 1 533 ? 8.43570 33.28384 -24.78114 1.000 55.88670 531 LEU A C 1
ATOM 4198 O O . LEU A 1 533 ? 8.04787 32.15011 -24.48205 1.000 55.45446 531 LEU A O 1
ATOM 4203 N N . ILE A 1 534 ? 9.33495 33.51585 -25.73512 1.000 55.61786 532 ILE A N 1
ATOM 4204 C CA . ILE A 1 534 ? 9.83428 32.46620 -26.62007 1.000 57.92020 532 ILE A CA 1
ATOM 4205 C C . ILE A 1 534 ? 11.01239 31.75935 -25.95939 1.000 58.18838 532 ILE A C 1
ATOM 4206 O O . ILE A 1 534 ? 12.00282 32.39989 -25.59012 1.000 62.29432 532 ILE A O 1
ATOM 4211 N N . THR A 1 535 ? 10.90904 30.43530 -25.81852 1.000 56.44732 533 THR A N 1
ATOM 4212 C CA . THR A 1 535 ? 11.95729 29.60402 -25.23605 1.000 52.41682 533 THR A CA 1
ATOM 4213 C C . THR A 1 535 ? 12.17301 28.37198 -26.10652 1.000 51.88264 533 THR A C 1
ATOM 4214 O O . THR A 1 535 ? 11.39535 28.08041 -27.01844 1.000 53.88735 533 THR A O 1
ATOM 4218 N N . ASN A 1 536 ? 13.24074 27.63756 -25.80528 1.000 52.50447 534 ASN A N 1
ATOM 4219 C CA . ASN A 1 536 ? 13.64102 26.45727 -26.56137 1.000 49.98732 534 ASN A CA 1
ATOM 4220 C C . ASN A 1 536 ? 13.58501 25.23809 -25.65133 1.000 53.59574 534 ASN A C 1
ATOM 4221 O O . ASN A 1 536 ? 14.09404 25.27494 -24.52750 1.000 56.80846 534 ASN A O 1
ATOM 4226 N N . ARG A 1 537 ? 12.98212 24.15441 -26.14532 1.000 56.23693 535 ARG A N 1
ATOM 4227 C CA . ARG A 1 537 ? 12.71814 23.00016 -25.29021 1.000 55.02332 535 ARG A CA 1
ATOM 4228 C C . ARG A 1 537 ? 14.00517 22.28527 -24.89055 1.000 53.70476 535 ARG A C 1
ATOM 4229 O O . ARG A 1 537 ? 14.14752 21.85318 -23.74126 1.000 57.96502 535 ARG A O 1
ATOM 4237 N N . GLU A 1 538 ? 14.95400 22.14926 -25.81772 1.000 57.57208 536 GLU A N 1
ATOM 4238 C CA . GLU A 1 538 ? 16.22606 21.52262 -25.47088 1.000 61.11796 536 GLU A CA 1
ATOM 4239 C C . GLU A 1 538 ? 17.03758 22.40817 -24.53393 1.000 63.29943 536 GLU A C 1
ATOM 4240 O O . GLU A 1 538 ? 17.63662 21.91785 -23.56878 1.000 63.00898 536 GLU A O 1
ATOM 4246 N N . ASP A 1 539 ? 17.06788 23.71528 -24.80297 1.000 61.82611 537 ASP A N 1
ATOM 4247 C CA . ASP A 1 539 ? 17.70817 24.64487 -23.88034 1.000 63.23155 537 ASP A CA 1
ATOM 4248 C C . ASP A 1 539 ? 17.05968 24.57757 -22.50298 1.000 55.71909 537 ASP A C 1
ATOM 4249 O O . ASP A 1 539 ? 17.75268 24.60814 -21.47970 1.000 52.49068 537 ASP A O 1
ATOM 4254 N N . ASN A 1 540 ? 15.72869 24.46466 -22.45819 1.000 61.55779 538 ASN A N 1
ATOM 4255 C CA . ASN A 1 540 ? 15.03982 24.35594 -21.17525 1.000 61.48835 538 ASN A CA 1
ATOM 4256 C C . ASN A 1 540 ? 15.37251 23.04115 -20.47656 1.000 56.99941 538 ASN A C 1
ATOM 4257 O O . ASN A 1 540 ? 15.52968 23.00710 -19.24969 1.000 55.49229 538 ASN A O 1
ATOM 4262 N N . PHE A 1 541 ? 15.48800 21.95009 -21.23833 1.000 50.25293 539 PHE A N 1
ATOM 4263 C CA . PHE A 1 541 ? 15.84552 20.66708 -20.64073 1.000 54.20580 539 PHE A CA 1
ATOM 4264 C C . PHE A 1 541 ? 17.22837 20.71969 -20.00209 1.000 62.73991 539 PHE A C 1
ATOM 4265 O O . PHE A 1 541 ? 17.42061 20.23986 -18.87779 1.000 62.08893 539 PHE A O 1
ATOM 4273 N N . LYS A 1 542 ? 18.20464 21.30116 -20.70476 1.000 58.57654 540 LYS A N 1
ATOM 4274 C CA . LYS A 1 542 ? 19.57927 21.28572 -20.21624 1.000 55.61682 540 LYS A CA 1
ATOM 4275 C C . LYS A 1 542 ? 19.73782 22.13513 -18.96253 1.000 54.24218 540 LYS A C 1
ATOM 4276 O O . LYS A 1 542 ? 20.43724 21.73703 -18.02468 1.000 58.52303 540 LYS A O 1
ATOM 4282 N N . GLN A 1 543 ? 19.09679 23.30542 -18.92427 1.000 51.34350 541 GLN A N 1
ATOM 4283 C CA . GLN A 1 543 ? 19.21108 24.16800 -17.75264 1.000 57.64534 541 GLN A CA 1
ATOM 4284 C C . GLN A 1 543 ? 18.44150 23.60754 -16.56081 1.000 59.47825 541 GLN A C 1
ATOM 4285 O O . GLN A 1 543 ? 18.85591 23.79697 -15.41069 1.000 57.43464 541 GLN A O 1
ATOM 4291 N N . HIS A 1 544 ? 17.32527 22.91824 -16.81187 1.000 62.42579 542 HIS A N 1
ATOM 4292 C CA . HIS A 1 544 ? 16.55744 22.33071 -15.71860 1.000 59.85035 542 HIS A CA 1
ATOM 4293 C C . HIS A 1 544 ? 17.34666 21.23340 -15.01646 1.000 60.66667 542 HIS A C 1
ATOM 4294 O O . HIS A 1 544 ? 17.23476 21.06286 -13.79653 1.000 58.55082 542 HIS A O 1
ATOM 4301 N N . GLN A 1 545 ? 18.15128 20.47685 -15.76986 1.000 58.74746 543 GLN A N 1
ATOM 4302 C CA . GLN A 1 545 ? 18.94342 19.41628 -15.15729 1.000 60.07671 543 GLN A CA 1
ATOM 4303 C C . GLN A 1 545 ? 19.99735 19.98219 -14.21674 1.000 64.01357 543 GLN A C 1
ATOM 4304 O O . GLN A 1 545 ? 20.35168 19.33767 -13.22174 1.000 65.37475 543 GLN A O 1
ATOM 4310 N N . ILE A 1 546 ? 20.50432 21.18017 -14.51229 1.000 61.29293 544 ILE A N 1
ATOM 4311 C CA . ILE A 1 546 ? 21.40818 21.85833 -13.58954 1.000 57.58629 544 ILE A CA 1
ATOM 4312 C C . ILE A 1 546 ? 20.64944 22.33247 -12.36039 1.000 59.10343 544 ILE A C 1
ATOM 4313 O O . ILE A 1 546 ? 21.11832 22.18199 -11.22554 1.000 60.17713 544 ILE A O 1
ATOM 4318 N N . LEU A 1 547 ? 19.46551 22.91239 -12.56838 1.000 61.30960 545 LEU A N 1
ATOM 4319 C CA . LEU A 1 547 ? 18.62634 23.32120 -11.44859 1.000 60.06313 545 LEU A CA 1
ATOM 4320 C C . LEU A 1 547 ? 18.29153 22.13812 -10.55000 1.000 57.36185 545 LEU A C 1
ATOM 4321 O O . LEU A 1 547 ? 18.36930 22.24082 -9.32050 1.000 54.33583 545 LEU A O 1
ATOM 4326 N N . TYR A 1 548 ? 17.93502 20.99908 -11.14957 1.000 59.56703 546 TYR A N 1
ATOM 4327 C CA . TYR A 1 548 ? 17.48144 19.84366 -10.38335 1.000 61.17006 546 TYR A CA 1
ATOM 4328 C C . TYR A 1 548 ? 18.58068 19.24155 -9.51723 1.000 64.93906 546 TYR A C 1
ATOM 4329 O O . TYR A 1 548 ? 18.27342 18.52329 -8.55879 1.000 59.82864 546 TYR A O 1
ATOM 4338 N N . GLN A 1 549 ? 19.84628 19.51420 -9.82852 1.000 64.61963 547 GLN A N 1
ATOM 4339 C CA . GLN A 1 549 ? 20.96983 18.93565 -9.10802 1.000 64.49414 547 GLN A CA 1
ATOM 4340 C C . GLN A 1 549 ? 21.75828 19.96031 -8.30816 1.000 64.85375 547 GLN A C 1
ATOM 4341 O O . GLN A 1 549 ? 22.77638 19.60144 -7.70830 1.000 65.94214 547 GLN A O 1
ATOM 4347 N N . LYS A 1 550 ? 21.30970 21.21839 -8.27172 1.000 65.18201 548 LYS A N 1
ATOM 4348 C CA . LYS A 1 550 ? 22.11786 22.28212 -7.68196 1.000 69.90965 548 LYS A CA 1
ATOM 4349 C C . LYS A 1 550 ? 22.34489 22.05446 -6.19263 1.000 70.93074 548 LYS A C 1
ATOM 4350 O O . LYS A 1 550 ? 23.45555 22.26123 -5.68674 1.000 70.94133 548 LYS A O 1
ATOM 4356 N N . LEU A 1 551 ? 21.31456 21.61077 -5.47994 1.000 62.92899 549 LEU A N 1
ATOM 4357 C CA . LEU A 1 551 ? 21.37141 21.46233 -4.03012 1.000 68.85492 549 LEU A CA 1
ATOM 4358 C C . LEU A 1 551 ? 22.12093 20.21232 -3.57840 1.000 68.09728 549 LEU A C 1
ATOM 4359 O O . LEU A 1 551 ? 22.14948 19.93158 -2.37482 1.000 66.46063 549 LEU A O 1
ATOM 4364 N N . SER A 1 552 ? 22.72642 19.46153 -4.50241 1.000 68.31719 550 SER A N 1
ATOM 4365 C CA . SER A 1 552 ? 23.37844 18.21174 -4.12506 1.000 69.77741 550 SER A CA 1
ATOM 4366 C C . SER A 1 552 ? 24.61020 18.44880 -3.25961 1.000 74.34156 550 SER A C 1
ATOM 4367 O O . SER A 1 552 ? 24.90135 17.64223 -2.36930 1.000 74.20239 550 SER A O 1
ATOM 4370 N N . GLU A 1 553 ? 25.34012 19.54114 -3.49885 1.000 72.06883 551 GLU A N 1
ATOM 4371 C CA . GLU A 1 553 ? 26.54196 19.81199 -2.71906 1.000 73.32751 551 GLU A CA 1
ATOM 4372 C C . GLU A 1 553 ? 26.20575 20.33472 -1.32764 1.000 77.72721 551 GLU A C 1
ATOM 4373 O O . GLU A 1 553 ? 26.81216 19.90238 -0.34087 1.000 80.37136 551 GLU A O 1
ATOM 4379 N N . MET A 1 554 ? 25.24470 21.25844 -1.22673 1.000 74.21247 552 MET A N 1
ATOM 4380 C CA . MET A 1 554 ? 24.85973 21.78885 0.07971 1.000 78.75515 552 MET A CA 1
ATOM 4381 C C . MET A 1 554 ? 24.22208 20.71746 0.95622 1.000 78.46369 552 MET A C 1
ATOM 4382 O O . MET A 1 554 ? 24.39128 20.73878 2.18146 1.000 76.75741 552 MET A O 1
ATOM 4387 N N . ILE A 1 555 ? 23.49627 19.77444 0.35053 1.000 80.67957 553 ILE A N 1
ATOM 4388 C CA . ILE A 1 555 ? 22.89761 18.68509 1.11795 1.000 83.88099 553 ILE A CA 1
ATOM 4389 C C . ILE A 1 555 ? 23.98353 17.84131 1.76841 1.000 84.73208 553 ILE A C 1
ATOM 4390 O O . ILE A 1 555 ? 23.88511 17.47269 2.94569 1.000 91.18926 553 ILE A O 1
ATOM 4395 N N . HIS A 1 556 ? 25.04499 17.53853 1.02035 1.000 80.67674 554 HIS A N 1
ATOM 4396 C CA . HIS A 1 556 ? 26.13335 16.72802 1.55078 1.000 89.73962 554 HIS A CA 1
ATOM 4397 C C . HIS A 1 556 ? 26.98962 17.47907 2.56492 1.000 87.16302 554 HIS A C 1
ATOM 4398 O O . HIS A 1 556 ? 27.78274 16.84449 3.26833 1.000 89.80878 554 HIS A O 1
ATOM 4405 N N . ASP A 1 557 ? 26.84416 18.80213 2.66345 1.000 90.66513 555 ASP A N 1
ATOM 4406 C CA . ASP A 1 557 ? 27.52290 19.60460 3.67235 1.000 87.09967 555 ASP A CA 1
ATOM 4407 C C . ASP A 1 557 ? 26.68336 19.79249 4.93517 1.000 87.62223 555 ASP A C 1
ATOM 4408 O O . ASP A 1 557 ? 26.93278 20.73210 5.69958 1.000 84.75169 555 ASP A O 1
ATOM 4413 N N . THR A 1 558 ? 25.69612 18.92838 5.16408 1.000 93.92145 556 THR A N 1
ATOM 4414 C CA . THR A 1 558 ? 24.85501 19.00263 6.35796 1.000 92.85235 556 THR A CA 1
ATOM 4415 C C . THR A 1 558 ? 24.96518 17.72367 7.18555 1.000 92.68389 556 THR A C 1
ATOM 4416 O O . THR A 1 558 ? 25.39178 16.68141 6.68552 1.000 96.12927 556 THR A O 1
ATOM 4420 N N . GLY B 1 4 ? 13.78076 -6.40198 -21.04176 1.000 77.88099 2 GLY B N 1
ATOM 4421 C CA . GLY B 1 4 ? 13.43964 -7.47723 -20.12772 1.000 83.67814 2 GLY B CA 1
ATOM 4422 C C . GLY B 1 4 ? 12.26605 -8.31217 -20.60351 1.000 79.78392 2 GLY B C 1
ATOM 4423 O O . GLY B 1 4 ? 11.88727 -8.25686 -21.77373 1.000 71.70978 2 GLY B O 1
ATOM 4424 N N . ASN B 1 5 ? 11.69258 -9.10241 -19.69368 1.000 82.29247 3 ASN B N 1
ATOM 4425 C CA . ASN B 1 5 ? 10.50673 -9.87730 -20.04362 1.000 79.57673 3 ASN B CA 1
ATOM 4426 C C . ASN B 1 5 ? 9.30925 -8.96508 -20.26825 1.000 74.30882 3 ASN B C 1
ATOM 4427 O O . ASN B 1 5 ? 8.52181 -9.17514 -21.19981 1.000 67.40058 3 ASN B O 1
ATOM 4432 N N . HIS B 1 6 ? 9.16712 -7.94086 -19.42558 1.000 70.48175 4 HIS B N 1
ATOM 4433 C CA . HIS B 1 6 ? 8.06413 -6.99915 -19.56460 1.000 61.78710 4 HIS B CA 1
ATOM 4434 C C . HIS B 1 6 ? 8.09983 -6.29554 -20.91677 1.000 61.54725 4 HIS B C 1
ATOM 4435 O O . HIS B 1 6 ? 7.06026 -6.12908 -21.56478 1.000 60.62393 4 HIS B O 1
ATOM 4442 N N . LYS B 1 7 ? 9.29017 -5.88751 -21.36544 1.000 59.59642 5 LYS B N 1
ATOM 4443 C CA . LYS B 1 7 ? 9.40222 -5.16915 -22.63145 1.000 54.93938 5 LYS B CA 1
ATOM 4444 C C . LYS B 1 7 ? 9.00856 -6.04343 -23.81459 1.000 60.14035 5 LYS B C 1
ATOM 4445 O O . LYS B 1 7 ? 8.48793 -5.53623 -24.81567 1.000 59.18109 5 LYS B O 1
ATOM 4451 N N . ALA B 1 8 ? 9.25068 -7.35201 -23.72712 1.000 59.16973 6 ALA B N 1
ATOM 4452 C CA . ALA B 1 8 ? 8.88997 -8.23992 -24.82645 1.000 59.88274 6 ALA B CA 1
ATOM 4453 C C . ALA B 1 8 ? 7.39004 -8.50198 -24.85252 1.000 56.24430 6 ALA B C 1
ATOM 4454 O O . ALA B 1 8 ? 6.76021 -8.45091 -25.91484 1.000 53.63155 6 ALA B O 1
ATOM 4456 N N . ALA B 1 9 ? 6.80415 -8.78599 -23.68740 1.000 59.74462 7 ALA B N 1
ATOM 4457 C CA . ALA B 1 9 ? 5.37031 -9.04289 -23.62340 1.000 55.14450 7 ALA B CA 1
ATOM 4458 C C . ALA B 1 9 ? 4.57356 -7.81548 -24.04434 1.000 55.40004 7 ALA B C 1
ATOM 4459 O O . ALA B 1 9 ? 3.58836 -7.92947 -24.78190 1.000 50.58724 7 ALA B O 1
ATOM 4461 N N . LEU B 1 10 ? 4.99064 -6.63024 -23.59231 1.000 55.49172 8 LEU B N 1
ATOM 4462 C CA . LEU B 1 10 ? 4.30876 -5.40444 -23.99236 1.000 48.23357 8 LEU B CA 1
ATOM 4463 C C . LEU B 1 10 ? 4.40840 -5.19448 -25.49535 1.000 55.80642 8 LEU B C 1
ATOM 4464 O O . LEU B 1 10 ? 3.40816 -4.89652 -26.16046 1.000 57.12076 8 LEU B O 1
ATOM 4469 N N . THR B 1 11 ? 5.61594 -5.34676 -26.04827 1.000 53.07970 9 THR B N 1
ATOM 4470 C CA . THR B 1 11 ? 5.79743 -5.21429 -27.49003 1.000 48.95845 9 THR B CA 1
ATOM 4471 C C . THR B 1 11 ? 4.93528 -6.21785 -28.24406 1.000 54.92989 9 THR B C 1
ATOM 4472 O O . THR B 1 11 ? 4.28218 -5.86619 -29.23456 1.000 50.78462 9 THR B O 1
ATOM 4476 N N . LYS B 1 12 ? 4.90482 -7.46965 -27.77947 1.000 48.71568 10 LYS B N 1
ATOM 4477 C CA . LYS B 1 12 ? 4.08659 -8.47516 -28.44719 1.000 54.44776 10 LYS B CA 1
ATOM 4478 C C . LYS B 1 12 ? 2.60929 -8.10565 -28.41599 1.000 56.18251 10 LYS B C 1
ATOM 4479 O O . LYS B 1 12 ? 1.86126 -8.45764 -29.33560 1.000 53.86260 10 LYS B O 1
ATOM 4485 N N . GLN B 1 13 ? 2.17338 -7.38384 -27.38266 1.000 54.33247 11 GLN B N 1
ATOM 4486 C CA . GLN B 1 13 ? 0.76570 -7.01843 -27.28098 1.000 52.99036 11 GLN B CA 1
ATOM 4487 C C . GLN B 1 13 ? 0.41210 -5.88115 -28.23302 1.000 53.96541 11 GLN B C 1
ATOM 4488 O O . GLN B 1 13 ? -0.52863 -5.99819 -29.02595 1.000 55.05747 11 GLN B O 1
ATOM 4494 N N . VAL B 1 14 ? 1.15550 -4.77320 -28.17317 1.000 52.37588 12 VAL B N 1
ATOM 4495 C CA . VAL B 1 14 ? 0.78103 -3.60305 -28.96132 1.000 50.49497 12 VAL B CA 1
ATOM 4496 C C . VAL B 1 14 ? 1.07118 -3.81867 -30.44082 1.000 51.38777 12 VAL B C 1
ATOM 4497 O O . VAL B 1 14 ? 0.34846 -3.30010 -31.30142 1.000 55.15855 12 VAL B O 1
ATOM 4501 N N . PHE B 1 15 ? 2.11810 -4.57711 -30.77038 1.000 53.31679 13 PHE B N 1
ATOM 4502 C CA . PHE B 1 15 ? 2.42729 -4.81803 -32.17649 1.000 49.55776 13 PHE B CA 1
ATOM 4503 C C . PHE B 1 15 ? 1.39988 -5.74881 -32.80906 1.000 49.37525 13 PHE B C 1
ATOM 4504 O O . PHE B 1 15 ? 1.03999 -5.58253 -33.98030 1.000 50.48491 13 PHE B O 1
ATOM 4512 N N . THR B 1 16 ? 0.90886 -6.72917 -32.04737 1.000 48.50714 14 THR B N 1
ATOM 4513 C CA . THR B 1 16 ? -0.13302 -7.61450 -32.56373 1.000 54.09083 14 THR B CA 1
ATOM 4514 C C . THR B 1 16 ? -1.47860 -6.90029 -32.63177 1.000 47.63989 14 THR B C 1
ATOM 4515 O O . THR B 1 16 ? -2.25623 -7.11649 -33.56910 1.000 45.82183 14 THR B O 1
ATOM 4519 N N . PHE B 1 17 ? -1.76855 -6.04849 -31.64555 1.000 44.68065 15 PHE B N 1
ATOM 4520 C CA . PHE B 1 17 ? -3.00590 -5.27361 -31.65840 1.000 47.50283 15 PHE B CA 1
ATOM 4521 C C . PHE B 1 17 ? -3.08416 -4.38891 -32.89731 1.000 44.99256 15 PHE B C 1
ATOM 4522 O O . PHE B 1 17 ? -4.11211 -4.34958 -33.58328 1.000 46.27177 15 PHE B O 1
ATOM 4530 N N . ALA B 1 18 ? -1.99404 -3.68154 -33.20619 1.000 45.51203 16 ALA B N 1
ATOM 4531 C CA . ALA B 1 18 ? -1.98916 -2.77543 -34.34902 1.000 48.41902 16 ALA B CA 1
ATOM 4532 C C . ALA B 1 18 ? -2.08215 -3.53742 -35.66419 1.000 50.20113 16 ALA B C 1
ATOM 4533 O O . ALA B 1 18 ? -2.69544 -3.05543 -36.62567 1.000 47.66034 16 ALA B O 1
ATOM 4535 N N . SER B 1 19 ? -1.47125 -4.72321 -35.73081 1.000 48.17945 17 SER B N 1
ATOM 4536 C CA . SER B 1 19 ? -1.54845 -5.52161 -36.94951 1.000 45.23345 17 SER B CA 1
ATOM 4537 C C . SER B 1 19 ? -2.95501 -6.05815 -37.17135 1.000 44.30575 17 SER B C 1
ATOM 4538 O O . SER B 1 19 ? -3.44329 -6.08765 -38.30717 1.000 50.39484 17 SER B O 1
ATOM 4541 N N . GLU B 1 20 ? -3.62430 -6.48407 -36.10042 1.000 48.62760 18 GLU B N 1
ATOM 4542 C CA . GLU B 1 20 ? -4.95940 -7.05105 -36.24881 1.000 46.80845 18 GLU B CA 1
ATOM 4543 C C . GLU B 1 20 ? -5.99383 -5.97957 -36.58035 1.000 49.66100 18 GLU B C 1
ATOM 4544 O O . GLU B 1 20 ? -6.99836 -6.27523 -37.23632 1.000 51.65395 18 GLU B O 1
ATOM 4550 N N . LEU B 1 21 ? -5.77262 -4.73781 -36.14075 1.000 49.94667 19 LEU B N 1
ATOM 4551 C CA . LEU B 1 21 ? -6.58225 -3.62795 -36.63369 1.000 44.63379 19 LEU B CA 1
ATOM 4552 C C . LEU B 1 21 ? -6.44269 -3.49391 -38.14479 1.000 48.64912 19 LEU B C 1
ATOM 4553 O O . LEU B 1 21 ? -7.43887 -3.36862 -38.86620 1.000 43.85292 19 LEU B O 1
ATOM 4558 N N . TYR B 1 22 ? -5.20246 -3.51927 -38.64236 1.000 46.79034 20 TYR B N 1
ATOM 4559 C CA . TYR B 1 22 ? -4.98377 -3.45549 -40.08291 1.000 46.38978 20 TYR B CA 1
ATOM 4560 C C . TYR B 1 22 ? -5.66660 -4.61728 -40.78838 1.000 49.14886 20 TYR B C 1
ATOM 4561 O O . TYR B 1 22 ? -6.27227 -4.43684 -41.85164 1.000 51.11197 20 TYR B O 1
ATOM 4570 N N . ALA B 1 23 ? -5.57111 -5.82026 -40.21317 1.000 46.58126 21 ALA B N 1
ATOM 4571 C CA . ALA B 1 23 ? -6.16582 -6.99459 -40.84146 1.000 53.63455 21 ALA B CA 1
ATOM 4572 C C . ALA B 1 23 ? -7.66138 -6.81729 -41.05990 1.000 48.16822 21 ALA B C 1
ATOM 4573 O O . ALA B 1 23 ? -8.21111 -7.33840 -42.03520 1.000 48.64876 21 ALA B O 1
ATOM 4575 N N . TYR B 1 24 ? -8.33053 -6.08069 -40.17618 1.000 50.38612 22 TYR B N 1
ATOM 4576 C CA . TYR B 1 24 ? -9.76876 -5.88163 -40.25786 1.000 47.41329 22 TYR B CA 1
ATOM 4577 C C . TYR B 1 24 ? -10.14550 -4.56907 -40.93377 1.000 48.05422 22 TYR B C 1
ATOM 4578 O O . TYR B 1 24 ? -11.32873 -4.21900 -40.95834 1.000 51.81227 22 TYR B O 1
ATOM 4587 N N . GLY B 1 25 ? -9.17540 -3.83780 -41.48172 1.000 48.04605 23 GLY B N 1
ATOM 4588 C CA . GLY B 1 25 ? -9.46529 -2.72790 -42.37778 1.000 43.97939 23 GLY B CA 1
ATOM 4589 C C . GLY B 1 25 ? -8.95237 -1.36240 -41.95747 1.000 47.68789 23 GLY B C 1
ATOM 4590 O O . GLY B 1 25 ? -9.14500 -0.40224 -42.71495 1.000 50.77312 23 GLY B O 1
ATOM 4591 N N . VAL B 1 26 ? -8.31209 -1.19877 -40.79952 1.000 43.90674 24 VAL B N 1
ATOM 4592 C CA . VAL B 1 26 ? -7.84264 0.12053 -40.39125 1.000 45.77483 24 VAL B CA 1
ATOM 4593 C C . VAL B 1 26 ? -6.61427 0.50389 -41.20547 1.000 50.48380 24 VAL B C 1
ATOM 4594 O O . VAL B 1 26 ? -5.65432 -0.27017 -41.31507 1.000 45.10287 24 VAL B O 1
ATOM 4598 N N . ARG B 1 27 ? -6.63788 1.70919 -41.78308 1.000 50.42449 25 ARG B N 1
ATOM 4599 C CA . ARG B 1 27 ? -5.47981 2.26013 -42.47294 1.000 49.59145 25 ARG B CA 1
ATOM 4600 C C . ARG B 1 27 ? -5.02747 3.60727 -41.93087 1.000 45.97049 25 ARG B C 1
ATOM 4601 O O . ARG B 1 27 ? -3.89927 4.01873 -42.22052 1.000 53.96596 25 ARG B O 1
ATOM 4609 N N . GLU B 1 28 ? -5.85633 4.29821 -41.15819 1.000 47.39765 26 GLU B N 1
ATOM 4610 C CA . GLU B 1 28 ? -5.48465 5.57600 -40.57138 1.000 50.33713 26 GLU B CA 1
ATOM 4611 C C . GLU B 1 28 ? -5.77634 5.56346 -39.07940 1.000 48.45441 26 GLU B C 1
ATOM 4612 O O . GLU B 1 28 ? -6.74237 4.94400 -38.62219 1.000 46.32800 26 GLU B O 1
ATOM 4618 N N . VAL B 1 29 ? -4.92912 6.26273 -38.32904 1.000 45.81568 27 VAL B N 1
ATOM 4619 C CA . VAL B 1 29 ? -5.09722 6.44543 -36.89292 1.000 43.30383 27 VAL B CA 1
ATOM 4620 C C . VAL B 1 29 ? -4.78719 7.89705 -36.55444 1.000 42.64020 27 VAL B C 1
ATOM 4621 O O . VAL B 1 29 ? -3.82563 8.47527 -37.07064 1.000 46.56554 27 VAL B O 1
ATOM 4625 N N . VAL B 1 30 ? -5.61367 8.49471 -35.70460 1.000 40.38520 28 VAL B N 1
ATOM 4626 C CA . VAL B 1 30 ? -5.41145 9.86305 -35.24564 1.000 45.77246 28 VAL B CA 1
ATOM 4627 C C . VAL B 1 30 ? -4.95911 9.78913 -33.79383 1.000 47.79850 28 VAL B C 1
ATOM 4628 O O . VAL B 1 30 ? -5.75340 9.46557 -32.90101 1.000 47.79840 28 VAL B O 1
ATOM 4632 N N . ILE B 1 31 ? -3.68185 10.08649 -33.55751 1.000 42.83317 29 ILE B N 1
ATOM 4633 C CA . ILE B 1 31 ? -3.06788 9.98051 -32.23842 1.000 45.31189 29 ILE B CA 1
ATOM 4634 C C . ILE B 1 31 ? -3.05483 11.35216 -31.58409 1.000 45.54889 29 ILE B C 1
ATOM 4635 O O . ILE B 1 31 ? -2.78315 12.36686 -32.23945 1.000 46.72607 29 ILE B O 1
ATOM 4640 N N . SER B 1 32 ? -3.35057 11.38534 -30.29376 1.000 43.16310 30 SER B N 1
ATOM 4641 C CA . SER B 1 32 ? -3.17641 12.59264 -29.51142 1.000 46.47618 30 SER B CA 1
ATOM 4642 C C . SER B 1 32 ? -2.00354 12.42234 -28.55212 1.000 52.27941 30 SER B C 1
ATOM 4643 O O . SER B 1 32 ? -1.80517 11.32922 -28.00715 1.000 51.57478 30 SER B O 1
ATOM 4646 N N . PRO B 1 33 ? -1.20643 13.46827 -28.33526 1.000 54.83748 31 PRO B N 1
ATOM 4647 C CA . PRO B 1 33 ? -0.00248 13.31435 -27.50897 1.000 49.80755 31 PRO B CA 1
ATOM 4648 C C . PRO B 1 33 ? -0.34012 13.00370 -26.05876 1.000 45.55141 31 PRO B C 1
ATOM 4649 O O . PRO B 1 33 ? -1.30885 13.52286 -25.49923 1.000 50.64074 31 PRO B O 1
ATOM 4653 N N . GLY B 1 34 ? 0.47555 12.14258 -25.46121 1.000 47.60721 32 GLY B N 1
ATOM 4654 C CA . GLY B 1 34 ? 0.36012 11.80533 -24.05165 1.000 51.32564 32 GLY B CA 1
ATOM 4655 C C . GLY B 1 34 ? 1.43711 10.80525 -23.68738 1.000 50.03400 32 GLY B C 1
ATOM 4656 O O . GLY B 1 34 ? 2.05870 10.18215 -24.55299 1.000 53.74420 32 GLY B O 1
ATOM 4657 N N . SER B 1 35 ? 1.65078 10.65244 -22.38014 1.000 49.65555 33 SER B N 1
ATOM 4658 C CA . SER B 1 35 ? 2.69909 9.74677 -21.91875 1.000 52.20552 33 SER B CA 1
ATOM 4659 C C . SER B 1 35 ? 2.22847 8.29436 -21.89047 1.000 50.61652 33 SER B C 1
ATOM 4660 O O . SER B 1 35 ? 2.91856 7.40239 -22.39429 1.000 50.60714 33 SER B O 1
ATOM 4663 N N . ARG B 1 36 ? 1.05569 8.03621 -21.30877 1.000 49.30451 34 ARG B N 1
ATOM 4664 C CA . ARG B 1 36 ? 0.60582 6.66073 -21.11146 1.000 46.80265 34 ARG B CA 1
ATOM 4665 C C . ARG B 1 36 ? 0.30066 5.94131 -22.42134 1.000 47.53759 34 ARG B C 1
ATOM 4666 O O . ARG B 1 36 ? 0.31216 4.70564 -22.45373 1.000 47.05594 34 ARG B O 1
ATOM 4674 N N . SER B 1 37 ? 0.04945 6.67478 -23.50202 1.000 49.22540 35 SER B N 1
ATOM 4675 C CA . SER B 1 37 ? -0.26153 6.05810 -24.78595 1.000 48.83706 35 SER B CA 1
ATOM 4676 C C . SER B 1 37 ? 0.97060 5.54425 -25.52563 1.000 49.28228 35 SER B C 1
ATOM 4677 O O . SER B 1 37 ? 0.81490 4.91969 -26.58126 1.000 44.36060 35 SER B O 1
ATOM 4680 N N . THR B 1 38 ? 2.17119 5.76496 -24.98231 1.000 46.98359 36 THR B N 1
ATOM 4681 C CA . THR B 1 38 ? 3.42289 5.51111 -25.69941 1.000 48.01988 36 THR B CA 1
ATOM 4682 C C . THR B 1 38 ? 3.52620 4.14833 -26.37930 1.000 44.38528 36 THR B C 1
ATOM 4683 O O . THR B 1 38 ? 3.94158 4.10760 -27.54783 1.000 46.45188 36 THR B O 1
ATOM 4687 N N . PRO B 1 39 ? 3.20107 3.01718 -25.74105 1.000 46.53033 37 PRO B N 1
ATOM 4688 C CA . PRO B 1 39 ? 3.38897 1.73217 -26.44728 1.000 45.17637 37 PRO B CA 1
ATOM 4689 C C . PRO B 1 39 ? 2.59588 1.63581 -27.74115 1.000 48.62842 37 PRO B C 1
ATOM 4690 O O . PRO B 1 39 ? 3.15926 1.30231 -28.79262 1.000 44.39068 37 PRO B O 1
ATOM 4694 N N . LEU B 1 40 ? 1.29338 1.92414 -27.69538 1.000 53.05829 38 LEU B N 1
ATOM 4695 C CA . LEU B 1 40 ? 0.47497 1.79806 -28.89649 1.000 48.91065 38 LEU B CA 1
ATOM 4696 C C . LEU B 1 40 ? 0.78546 2.89122 -29.91059 1.000 44.04500 38 LEU B C 1
ATOM 4697 O O . LEU B 1 40 ? 0.65252 2.66579 -31.11851 1.000 44.71374 38 LEU B O 1
ATOM 4702 N N . ALA B 1 41 ? 1.20385 4.07152 -29.44768 1.000 41.36328 39 ALA B N 1
ATOM 4703 C CA . ALA B 1 41 ? 1.51134 5.15895 -30.37105 1.000 44.21817 39 ALA B CA 1
ATOM 4704 C C . ALA B 1 41 ? 2.68782 4.79661 -31.26749 1.000 49.52012 39 ALA B C 1
ATOM 4705 O O . ALA B 1 41 ? 2.63018 4.97462 -32.48963 1.000 47.97863 39 ALA B O 1
ATOM 4707 N N . LEU B 1 42 ? 3.76805 4.28001 -30.67396 1.000 47.57016 40 LEU B N 1
ATOM 4708 C CA . LEU B 1 42 ? 4.93082 3.89837 -31.46767 1.000 47.21435 40 LEU B CA 1
ATOM 4709 C C . LEU B 1 42 ? 4.61353 2.72269 -32.38154 1.000 46.00759 40 LEU B C 1
ATOM 4710 O O . LEU B 1 42 ? 5.12388 2.64682 -33.50658 1.000 46.11173 40 LEU B O 1
ATOM 4715 N N . ALA B 1 43 ? 3.76872 1.79868 -31.91749 1.000 45.71450 41 ALA B N 1
ATOM 4716 C CA . ALA B 1 43 ? 3.35488 0.68622 -32.76519 1.000 52.11070 41 ALA B CA 1
ATOM 4717 C C . ALA B 1 43 ? 2.68778 1.18125 -34.04518 1.000 52.56376 41 ALA B C 1
ATOM 4718 O O . ALA B 1 43 ? 2.97923 0.68140 -35.13841 1.000 50.96943 41 ALA B O 1
ATOM 4720 N N . PHE B 1 44 ? 1.79813 2.17242 -33.93306 1.000 49.28863 42 PHE B N 1
ATOM 4721 C CA . PHE B 1 44 ? 1.14173 2.70576 -35.12391 1.000 50.65414 42 PHE B CA 1
ATOM 4722 C C . PHE B 1 44 ? 2.13697 3.41029 -36.03770 1.000 50.21177 42 PHE B C 1
ATOM 4723 O O . PHE B 1 44 ? 2.06881 3.26854 -37.26430 1.000 49.48636 42 PHE B O 1
ATOM 4731 N N . GLU B 1 45 ? 3.06578 4.17770 -35.46152 1.000 48.52000 43 GLU B N 1
ATOM 4732 C CA . GLU B 1 45 ? 4.07466 4.83874 -36.28113 1.000 52.71838 43 GLU B CA 1
ATOM 4733 C C . GLU B 1 45 ? 5.00608 3.82421 -36.93209 1.000 53.76007 43 GLU B C 1
ATOM 4734 O O . GLU B 1 45 ? 5.34569 3.95308 -38.11413 1.000 53.56885 43 GLU B O 1
ATOM 4740 N N . ALA B 1 46 ? 5.43046 2.80820 -36.17601 1.000 53.17222 44 ALA B N 1
ATOM 4741 C CA . ALA B 1 46 ? 6.37351 1.83421 -36.71336 1.000 50.11331 44 ALA B CA 1
ATOM 4742 C C . ALA B 1 46 ? 5.73251 0.94722 -37.77224 1.000 48.37284 44 ALA B C 1
ATOM 4743 O O . ALA B 1 46 ? 6.41645 0.51845 -38.70779 1.000 55.16233 44 ALA B O 1
ATOM 4745 N N . HIS B 1 47 ? 4.44089 0.65661 -37.64572 1.000 49.16962 45 HIS B N 1
ATOM 4746 C CA . HIS B 1 47 ? 3.75637 -0.18172 -38.62334 1.000 50.97740 45 HIS B CA 1
ATOM 4747 C C . HIS B 1 47 ? 3.82609 0.46674 -40.00217 1.000 52.37975 45 HIS B C 1
ATOM 4748 O O . HIS B 1 47 ? 3.37390 1.60963 -40.16461 1.000 51.98165 45 HIS B O 1
ATOM 4755 N N . PRO B 1 48 ? 4.37178 -0.21755 -41.01255 1.000 49.85753 46 PRO B N 1
ATOM 4756 C CA . PRO B 1 48 ? 4.65680 0.44733 -42.29368 1.000 45.37559 46 PRO B CA 1
ATOM 4757 C C . PRO B 1 48 ? 3.42788 0.77836 -43.12055 1.000 52.69637 46 PRO B C 1
ATOM 4758 O O . PRO B 1 48 ? 3.54628 1.56486 -44.06816 1.000 55.86538 46 PRO B O 1
ATOM 4762 N N . ASN B 1 49 ? 2.25884 0.21447 -42.81032 1.000 54.84649 47 ASN B N 1
ATOM 4763 C CA . ASN B 1 49 ? 1.07732 0.39955 -43.64476 1.000 46.43001 47 ASN B CA 1
ATOM 4764 C C . ASN B 1 49 ? -0.09700 0.99513 -42.87580 1.000 51.25794 47 ASN B C 1
ATOM 4765 O O . ASN B 1 49 ? -1.23426 0.94885 -43.35380 1.000 48.52878 47 ASN B O 1
ATOM 4770 N N . ILE B 1 50 ? 0.15128 1.55092 -41.69522 1.000 49.67499 48 ILE B N 1
ATOM 4771 C CA . ILE B 1 50 ? -0.82529 2.36434 -40.98184 1.000 51.17262 48 ILE B CA 1
ATOM 4772 C C . ILE B 1 50 ? -0.30728 3.79418 -40.98364 1.000 51.04019 48 ILE B C 1
ATOM 4773 O O . ILE B 1 50 ? 0.82095 4.05272 -40.54812 1.000 53.62303 48 ILE B O 1
ATOM 4778 N N . LYS B 1 51 ? -1.11726 4.71802 -41.48733 1.000 52.87833 49 LYS B N 1
ATOM 4779 C CA . LYS B 1 51 ? -0.75830 6.12713 -41.49431 1.000 50.73764 49 LYS B CA 1
ATOM 4780 C C . LYS B 1 51 ? -1.31793 6.80585 -40.25374 1.000 53.33718 49 LYS B C 1
ATOM 4781 O O . LYS B 1 51 ? -2.45586 6.55006 -39.85014 1.000 56.48324 49 LYS B O 1
ATOM 4787 N N . THR B 1 52 ? -0.51356 7.66923 -39.64685 1.000 53.15472 50 THR B N 1
ATOM 4788 C CA . THR B 1 52 ? -0.91500 8.36284 -38.43551 1.000 51.88746 50 THR B CA 1
ATOM 4789 C C . THR B 1 52 ? -1.14817 9.84136 -38.71852 1.000 50.38818 50 THR B C 1
ATOM 4790 O O . THR B 1 52 ? -0.52020 10.43391 -39.60062 1.000 49.60351 50 THR B O 1
ATOM 4794 N N . TRP B 1 53 ? -2.08445 10.41629 -37.97183 1.000 42.81238 51 TRP B N 1
ATOM 4795 C CA . TRP B 1 53 ? -2.27472 11.85232 -37.87418 1.000 39.28921 51 TRP B CA 1
ATOM 4796 C C . TRP B 1 53 ? -2.10220 12.23856 -36.41485 1.000 47.84674 51 TRP B C 1
ATOM 4797 O O . TRP B 1 53 ? -2.57975 11.53170 -35.52140 1.000 47.61282 51 TRP B O 1
ATOM 4808 N N . ILE B 1 54 ? -1.40810 13.34559 -36.16873 1.000 47.00092 52 ILE B N 1
ATOM 4809 C CA . ILE B 1 54 ? -1.09210 13.78693 -34.81445 1.000 46.49769 52 ILE B CA 1
ATOM 4810 C C . ILE B 1 54 ? -1.85304 15.07684 -34.54325 1.000 45.84734 52 ILE B C 1
ATOM 4811 O O . ILE B 1 54 ? -1.67475 16.07371 -35.25425 1.000 44.66420 52 ILE B O 1
ATOM 4816 N N . HIS B 1 55 ? -2.68599 15.06081 -33.50240 1.000 46.29699 53 HIS B N 1
ATOM 4817 C CA . HIS B 1 55 ? -3.62086 16.14399 -33.22463 1.000 46.81263 53 HIS B CA 1
ATOM 4818 C C . HIS B 1 55 ? -3.66473 16.46862 -31.73449 1.000 49.66894 53 HIS B C 1
ATOM 4819 O O . HIS B 1 55 ? -4.01308 15.60315 -30.92161 1.000 52.40991 53 HIS B O 1
ATOM 4826 N N . PRO B 1 56 ? -3.34041 17.70431 -31.33624 1.000 50.43799 54 PRO B N 1
ATOM 4827 C CA . PRO B 1 56 ? -3.30000 18.02614 -29.89965 1.000 46.71927 54 PRO B CA 1
ATOM 4828 C C . PRO B 1 56 ? -4.66044 18.25481 -29.25413 1.000 48.45011 54 PRO B C 1
ATOM 4829 O O . PRO B 1 56 ? -4.73894 18.22946 -28.01837 1.000 50.29101 54 PRO B O 1
ATOM 4833 N N . ASP B 1 57 ? -5.72469 18.49072 -30.02278 1.000 46.59926 55 ASP B N 1
ATOM 4834 C CA . ASP B 1 57 ? -7.05811 18.72224 -29.46664 1.000 47.90943 55 ASP B CA 1
ATOM 4835 C C . ASP B 1 57 ? -7.91553 17.48685 -29.72572 1.000 40.83669 55 ASP B C 1
ATOM 4836 O O . ASP B 1 57 ? -8.35775 17.25640 -30.85617 1.000 45.47704 55 ASP B O 1
ATOM 4841 N N . GLU B 1 58 ? -8.16626 16.71349 -28.66649 1.000 39.13667 56 GLU B N 1
ATOM 4842 C CA . GLU B 1 58 ? -8.87086 15.44123 -28.80466 1.000 39.90384 56 GLU B CA 1
ATOM 4843 C C . GLU B 1 58 ? -10.28693 15.62896 -29.33979 1.000 45.31257 56 GLU B C 1
ATOM 4844 O O . GLU B 1 58 ? -10.76518 14.80994 -30.13500 1.000 48.27030 56 GLU B O 1
ATOM 4850 N N . ARG B 1 59 ? -10.98278 16.68856 -28.90890 1.000 42.14683 57 ARG B N 1
ATOM 4851 C CA . ARG B 1 59 ? -12.33565 16.92177 -29.40973 1.000 46.00741 57 ARG B CA 1
ATOM 4852 C C . ARG B 1 59 ? -12.33886 17.06559 -30.92528 1.000 42.52897 57 ARG B C 1
ATOM 4853 O O . ARG B 1 59 ? -13.09448 16.37951 -31.62421 1.000 46.18098 57 ARG B O 1
ATOM 4861 N N . SER B 1 60 ? -11.49939 17.95759 -31.45320 1.000 39.02380 58 SER B N 1
ATOM 4862 C CA . SER B 1 60 ? -11.40950 18.09706 -32.90141 1.000 43.16931 58 SER B CA 1
ATOM 4863 C C . SER B 1 60 ? -10.84672 16.83055 -33.53364 1.000 47.28893 58 SER B C 1
ATOM 4864 O O . SER B 1 60 ? -11.28181 16.42089 -34.61895 1.000 41.01137 58 SER B O 1
ATOM 4867 N N . ALA B 1 61 ? -9.88883 16.18547 -32.85365 1.000 42.51040 59 ALA B N 1
ATOM 4868 C CA . ALA B 1 61 ? -9.25527 14.98821 -33.39986 1.000 41.87278 59 ALA B CA 1
ATOM 4869 C C . ALA B 1 61 ? -10.27402 13.88924 -33.67807 1.000 43.63334 59 ALA B C 1
ATOM 4870 O O . ALA B 1 61 ? -10.21151 13.22381 -34.71972 1.000 42.51698 59 ALA B O 1
ATOM 4872 N N . ALA B 1 62 ? -11.22511 13.68672 -32.76384 1.000 40.41289 60 ALA B N 1
ATOM 4873 C CA . ALA B 1 62 ? -12.20185 12.62089 -32.95640 1.000 37.86657 60 ALA B CA 1
ATOM 4874 C C . ALA B 1 62 ? -13.15948 12.95533 -34.09323 1.000 43.87268 60 ALA B C 1
ATOM 4875 O O . ALA B 1 62 ? -13.55024 12.06941 -34.86414 1.000 43.57186 60 ALA B O 1
ATOM 4877 N N . PHE B 1 63 ? -13.53669 14.23114 -34.22467 1.000 42.80853 61 PHE B N 1
ATOM 4878 C CA . PHE B 1 63 ? -14.35765 14.64419 -35.36010 1.000 44.16280 61 PHE B CA 1
ATOM 4879 C C . PHE B 1 63 ? -13.57658 14.54801 -36.66375 1.000 40.23110 61 PHE B C 1
ATOM 4880 O O . PHE B 1 63 ? -14.14247 14.21804 -37.71302 1.000 39.04088 61 PHE B O 1
ATOM 4888 N N . PHE B 1 64 ? -12.27705 14.84656 -36.61765 1.000 42.88609 62 PHE B N 1
ATOM 4889 C CA . PHE B 1 64 ? -11.43162 14.66389 -37.79091 1.000 40.63203 62 PHE B CA 1
ATOM 4890 C C . PHE B 1 64 ? -11.45136 13.21125 -38.24796 1.000 44.09663 62 PHE B C 1
ATOM 4891 O O . PHE B 1 64 ? -11.56161 12.93084 -39.44815 1.000 47.59543 62 PHE B O 1
ATOM 4899 N N . ALA B 1 65 ? -11.37144 12.27035 -37.30100 1.000 41.36374 63 ALA B N 1
ATOM 4900 C CA . ALA B 1 65 ? -11.40833 10.85928 -37.66838 1.000 44.61181 63 ALA B CA 1
ATOM 4901 C C . ALA B 1 65 ? -12.74787 10.48679 -38.28291 1.000 43.08288 63 ALA B C 1
ATOM 4902 O O . ALA B 1 65 ? -12.80491 9.66034 -39.20172 1.000 42.73889 63 ALA B O 1
ATOM 4904 N N . VAL B 1 66 ? -13.83844 11.07396 -37.77284 1.000 41.66341 64 VAL B N 1
ATOM 4905 C CA . VAL B 1 66 ? -15.15933 10.83857 -38.34896 1.000 40.93117 64 VAL B CA 1
ATOM 4906 C C . VAL B 1 66 ? -15.16190 11.21431 -39.82464 1.000 46.28313 64 VAL B C 1
ATOM 4907 O O . VAL B 1 66 ? -15.70552 10.48772 -40.66763 1.000 45.37157 64 VAL B O 1
ATOM 4911 N N . GLY B 1 67 ? -14.52982 12.34091 -40.16210 1.000 46.83631 65 GLY B N 1
ATOM 4912 C CA . GLY B 1 67 ? -14.45093 12.74760 -41.55383 1.000 41.53502 65 GLY B CA 1
ATOM 4913 C C . GLY B 1 67 ? -13.63144 11.79275 -42.39795 1.000 43.57500 65 GLY B C 1
ATOM 4914 O O . GLY B 1 67 ? -13.97627 11.52362 -43.55249 1.000 41.56670 65 GLY B O 1
ATOM 4915 N N . LEU B 1 68 ? -12.53251 11.27343 -41.83856 1.000 44.05031 66 LEU B N 1
ATOM 4916 C CA . LEU B 1 68 ? -11.72744 10.28755 -42.55459 1.000 43.30100 66 LEU B CA 1
ATOM 4917 C C . LEU B 1 68 ? -12.51822 9.00936 -42.80455 1.000 48.07620 66 LEU B C 1
ATOM 4918 O O . LEU B 1 68 ? -12.34752 8.35883 -43.84389 1.000 41.53205 66 LEU B O 1
ATOM 4923 N N . ILE B 1 69 ? -13.38202 8.62671 -41.85702 1.000 44.68479 67 ILE B N 1
ATOM 4924 C CA . ILE B 1 69 ? -14.23006 7.45814 -42.06597 1.000 42.99595 67 ILE B CA 1
ATOM 4925 C C . ILE B 1 69 ? -15.23092 7.72914 -43.17923 1.000 45.23055 67 ILE B C 1
ATOM 4926 O O . ILE B 1 69 ? -15.46191 6.87907 -44.04595 1.000 44.71699 67 ILE B O 1
ATOM 4931 N N . LYS B 1 70 ? -15.84307 8.91530 -43.17233 1.000 42.52147 68 LYS B N 1
ATOM 4932 C CA . LYS B 1 70 ? -16.79846 9.25731 -44.21933 1.000 45.51432 68 LYS B CA 1
ATOM 4933 C C . LYS B 1 70 ? -16.11653 9.32834 -45.57837 1.000 46.51618 68 LYS B C 1
ATOM 4934 O O . LYS B 1 70 ? -16.67082 8.87194 -46.58456 1.000 52.24666 68 LYS B O 1
ATOM 4940 N N . GLY B 1 71 ? -14.90712 9.89017 -45.62624 1.000 46.87219 69 GLY B N 1
ATOM 4941 C CA . GLY B 1 71 ? -14.22060 10.02793 -46.89895 1.000 46.44128 69 GLY B CA 1
ATOM 4942 C C . GLY B 1 71 ? -13.70864 8.70626 -47.43649 1.000 48.59891 69 GLY B C 1
ATOM 4943 O O . GLY B 1 71 ? -13.85303 8.41256 -48.62539 1.000 56.21892 69 GLY B O 1
ATOM 4944 N N . SER B 1 72 ? -13.11084 7.88908 -46.57170 1.000 48.89346 70 SER B N 1
ATOM 4945 C CA . SER B 1 72 ? -12.50410 6.63672 -46.99925 1.000 49.56115 70 SER B CA 1
ATOM 4946 C C . SER B 1 72 ? -13.47173 5.46422 -46.97278 1.000 49.20575 70 SER B C 1
ATOM 4947 O O . SER B 1 72 ? -13.18359 4.43072 -47.58883 1.000 49.86301 70 SER B O 1
ATOM 4950 N N . GLU B 1 73 ? -14.59931 5.59910 -46.27291 1.000 47.14681 71 GLU B N 1
ATOM 4951 C CA . GLU B 1 73 ? -15.54467 4.49780 -46.06769 1.000 50.50410 71 GLU B CA 1
ATOM 4952 C C . GLU B 1 73 ? -14.83745 3.26096 -45.50922 1.000 51.10277 71 GLU B C 1
ATOM 4953 O O . GLU B 1 73 ? -15.12111 2.12328 -45.89131 1.000 47.00885 71 GLU B O 1
ATOM 4959 N N . ARG B 1 74 ? -13.89867 3.50044 -44.59133 1.000 51.60408 72 ARG B N 1
ATOM 4960 C CA . ARG B 1 74 ? -13.17273 2.51601 -43.80299 1.000 47.46109 72 ARG B CA 1
ATOM 4961 C C . ARG B 1 74 ? -13.21997 2.91433 -42.33719 1.000 46.98654 72 ARG B C 1
ATOM 4962 O O . ARG B 1 74 ? -13.33696 4.10119 -42.01676 1.000 46.69223 72 ARG B O 1
ATOM 4970 N N . PRO B 1 75 ? -13.10692 1.94860 -41.42710 1.000 46.52549 73 PRO B N 1
ATOM 4971 C CA . PRO B 1 75 ? -12.94902 2.29385 -40.01024 1.000 44.04902 73 PRO B CA 1
ATOM 4972 C C . PRO B 1 75 ? -11.63526 3.01730 -39.76447 1.000 44.72011 73 PRO B C 1
ATOM 4973 O O . PRO B 1 75 ? -10.61787 2.73695 -40.40332 1.000 45.60654 73 PRO B O 1
ATOM 4977 N N . VAL B 1 76 ? -11.66679 3.96605 -38.83012 1.000 39.16328 74 VAL B N 1
ATOM 4978 C CA . VAL B 1 76 ? -10.48043 4.70246 -38.40667 1.000 43.87659 74 VAL B CA 1
ATOM 4979 C C . VAL B 1 76 ? -10.40249 4.63566 -36.88795 1.000 44.73082 74 VAL B C 1
ATOM 4980 O O . VAL B 1 76 ? -11.43376 4.63779 -36.20640 1.000 41.84291 74 VAL B O 1
ATOM 4984 N N . ALA B 1 77 ? -9.18481 4.56379 -36.35769 1.000 40.03337 75 ALA B N 1
ATOM 4985 C CA . ALA B 1 77 ? -8.97813 4.49947 -34.92056 1.000 40.63249 75 ALA B CA 1
ATOM 4986 C C . ALA B 1 77 ? -8.47236 5.83298 -34.38563 1.000 39.37856 75 ALA B C 1
ATOM 4987 O O . ALA B 1 77 ? -7.78652 6.58414 -35.08349 1.000 44.09509 75 ALA B O 1
ATOM 4989 N N . ILE B 1 78 ? -8.82733 6.12515 -33.13686 1.000 38.34286 76 ILE B N 1
ATOM 4990 C CA . ILE B 1 78 ? -8.30315 7.27951 -32.41608 1.000 38.17281 76 ILE B CA 1
ATOM 4991 C C . ILE B 1 78 ? -7.66274 6.78448 -31.12780 1.000 47.68155 76 ILE B C 1
ATOM 4992 O O . ILE B 1 78 ? -8.15981 5.84588 -30.49256 1.000 41.32536 76 ILE B O 1
ATOM 4997 N N . LEU B 1 79 ? -6.55939 7.42135 -30.74473 1.000 45.86051 77 LEU B N 1
ATOM 4998 C CA . LEU B 1 79 ? -5.79847 7.03220 -29.57092 1.000 41.04358 77 LEU B CA 1
ATOM 4999 C C . LEU B 1 79 ? -5.49513 8.26490 -28.73494 1.000 44.40113 77 LEU B C 1
ATOM 5000 O O . LEU B 1 79 ? -5.12904 9.31659 -29.26987 1.000 46.71674 77 LEU B O 1
ATOM 5005 N N . CYS B 1 80 ? -5.65370 8.13409 -27.42083 1.000 44.84370 78 CYS B N 1
ATOM 5006 C CA . CYS B 1 80 ? -5.36305 9.23553 -26.51767 1.000 47.04796 78 CYS B CA 1
ATOM 5007 C C . CYS B 1 80 ? -4.82929 8.67881 -25.20675 1.000 45.35726 78 CYS B C 1
ATOM 5008 O O . CYS B 1 80 ? -4.92365 7.48062 -24.92268 1.000 39.72120 78 CYS B O 1
ATOM 5011 N N . THR B 1 81 ? -4.26714 9.57859 -24.40923 1.000 42.78825 79 THR B N 1
ATOM 5012 C CA . THR B 1 81 ? -3.73671 9.24158 -23.10264 1.000 47.73788 79 THR B CA 1
ATOM 5013 C C . THR B 1 81 ? -4.85974 9.25932 -22.06315 1.000 48.64193 79 THR B C 1
ATOM 5014 O O . THR B 1 81 ? -6.01227 9.61049 -22.34898 1.000 49.34157 79 THR B O 1
ATOM 5018 N N . SER B 1 82 ? -4.52118 8.86330 -20.83881 1.000 48.02894 80 SER B N 1
ATOM 5019 C CA . SER B 1 82 ? -5.50882 8.78809 -19.77356 1.000 52.95134 80 SER B CA 1
ATOM 5020 C C . SER B 1 82 ? -5.94566 10.17997 -19.31500 1.000 48.77148 80 SER B C 1
ATOM 5021 O O . SER B 1 82 ? -5.22943 11.17517 -19.46633 1.000 47.83849 80 SER B O 1
ATOM 5024 N N . GLY B 1 83 ? -7.14646 10.22992 -18.75170 1.000 50.01549 81 GLY B N 1
ATOM 5025 C CA . GLY B 1 83 ? -7.68643 11.44122 -18.18998 1.000 44.91028 81 GLY B CA 1
ATOM 5026 C C . GLY B 1 83 ? -8.73835 12.08970 -19.06532 1.000 45.27484 81 GLY B C 1
ATOM 5027 O O . GLY B 1 83 ? -9.40333 11.45005 -19.88202 1.000 47.40428 81 GLY B O 1
ATOM 5028 N N . THR B 1 84 ? -8.87824 13.40891 -18.88220 1.000 48.19379 82 THR B N 1
ATOM 5029 C CA . THR B 1 84 ? -9.85787 14.18826 -19.62561 1.000 43.86607 82 THR B CA 1
ATOM 5030 C C . THR B 1 84 ? -9.61434 14.17073 -21.12754 1.000 46.28871 82 THR B C 1
ATOM 5031 O O . THR B 1 84 ? -10.48669 14.61646 -21.88460 1.000 47.66185 82 THR B O 1
ATOM 5035 N N . ALA B 1 85 ? -8.45097 13.69735 -21.57440 1.000 45.27133 83 ALA B N 1
ATOM 5036 C CA . ALA B 1 85 ? -8.23522 13.48816 -22.99999 1.000 44.94386 83 ALA B CA 1
ATOM 5037 C C . ALA B 1 85 ? -9.33344 12.61472 -23.59241 1.000 45.68147 83 ALA B C 1
ATOM 5038 O O . ALA B 1 85 ? -9.87726 12.92165 -24.65953 1.000 48.01752 83 ALA B O 1
ATOM 5040 N N . ALA B 1 86 ? -9.68274 11.52499 -22.90505 1.000 42.52184 84 ALA B N 1
ATOM 5041 C CA . ALA B 1 86 ? -10.73796 10.64763 -23.39547 1.000 40.81415 84 ALA B CA 1
ATOM 5042 C C . ALA B 1 86 ? -12.11102 11.29947 -23.28572 1.000 44.33909 84 ALA B C 1
ATOM 5043 O O . ALA B 1 86 ? -12.98477 11.04318 -24.12257 1.000 39.57307 84 ALA B O 1
ATOM 5045 N N . ALA B 1 87 ? -12.32139 12.14198 -22.26932 1.000 45.64289 85 ALA B N 1
ATOM 5046 C CA . ALA B 1 87 ? -13.61711 12.79461 -22.11029 1.000 42.50755 85 ALA B CA 1
ATOM 5047 C C . ALA B 1 87 ? -13.92155 13.72369 -23.27560 1.000 46.03650 85 ALA B C 1
ATOM 5048 O O . ALA B 1 87 ? -15.09196 13.90039 -23.63643 1.000 44.26405 85 ALA B O 1
ATOM 5050 N N . ASN B 1 88 ? -12.88780 14.31565 -23.88217 1.000 45.42197 86 ASN B N 1
ATOM 5051 C CA . ASN B 1 88 ? -13.07564 15.15391 -25.06172 1.000 43.13637 86 ASN B CA 1
ATOM 5052 C C . ASN B 1 88 ? -13.55599 14.36892 -26.27630 1.000 43.42002 86 ASN B C 1
ATOM 5053 O O . ASN B 1 88 ? -13.99537 14.98603 -27.25066 1.000 48.13568 86 ASN B O 1
ATOM 5058 N N . TYR B 1 89 ? -13.48155 13.03510 -26.24508 1.000 40.25147 87 TYR B N 1
ATOM 5059 C CA . TYR B 1 89 ? -13.96580 12.22141 -27.35370 1.000 38.57079 87 TYR B CA 1
ATOM 5060 C C . TYR B 1 89 ? -15.48352 12.14291 -27.39878 1.000 39.72545 87 TYR B C 1
ATOM 5061 O O . TYR B 1 89 ? -16.03902 11.78344 -28.44278 1.000 42.18456 87 TYR B O 1
ATOM 5070 N N . THR B 1 90 ? -16.15654 12.46008 -26.29173 1.000 41.34613 88 THR B N 1
ATOM 5071 C CA . THR B 1 90 ? -17.58339 12.16171 -26.15984 1.000 47.01138 88 THR B CA 1
ATOM 5072 C C . THR B 1 90 ? -18.44546 12.76499 -27.26342 1.000 42.77761 88 THR B C 1
ATOM 5073 O O . THR B 1 90 ? -19.32520 12.05261 -27.77869 1.000 42.91075 88 THR B O 1
ATOM 5077 N N . PRO B 1 91 ? -18.27646 14.03368 -27.66851 1.000 44.98083 89 PRO B N 1
ATOM 5078 C CA . PRO B 1 91 ? -19.19775 14.58635 -28.68195 1.000 44.67736 89 PRO B CA 1
ATOM 5079 C C . PRO B 1 91 ? -19.12596 13.88628 -30.03178 1.000 41.11274 89 PRO B C 1
ATOM 5080 O O . PRO B 1 91 ? -20.16672 13.66850 -30.66463 1.000 39.31488 89 PRO B O 1
ATOM 5084 N N . ALA B 1 92 ? -17.92828 13.52724 -30.49891 1.000 41.53566 90 ALA B N 1
ATOM 5085 C CA . ALA B 1 92 ? -17.83311 12.79505 -31.75712 1.000 41.55376 90 ALA B CA 1
ATOM 5086 C C . ALA B 1 92 ? -18.31420 11.35556 -31.60766 1.000 41.83982 90 ALA B C 1
ATOM 5087 O O . ALA B 1 92 ? -18.76008 10.74683 -32.58711 1.000 42.84825 90 ALA B O 1
ATOM 5089 N N . ILE B 1 93 ? -18.23850 10.79504 -30.40017 1.000 41.75428 91 ILE B N 1
ATOM 5090 C CA . ILE B 1 93 ? -18.76507 9.45141 -30.18845 1.000 43.75686 91 ILE B CA 1
ATOM 5091 C C . ILE B 1 93 ? -20.28781 9.47849 -30.18308 1.000 44.15994 91 ILE B C 1
ATOM 5092 O O . ILE B 1 93 ? -20.94214 8.56288 -30.69861 1.000 42.47606 91 ILE B O 1
ATOM 5097 N N . ALA B 1 94 ? -20.87576 10.53631 -29.61899 1.000 40.69761 92 ALA B N 1
ATOM 5098 C CA . ALA B 1 94 ? -22.32870 10.67202 -29.63256 1.000 47.11970 92 ALA B CA 1
ATOM 5099 C C . ALA B 1 94 ? -22.85454 10.77971 -31.06039 1.000 45.93995 92 ALA B C 1
ATOM 5100 O O . ALA B 1 94 ? -23.82983 10.11447 -31.43001 1.000 48.56220 92 ALA B O 1
ATOM 5102 N N . GLU B 1 95 ? -22.21503 11.61516 -31.88083 1.000 45.15815 93 GLU B N 1
ATOM 5103 C CA . GLU B 1 95 ? -22.61413 11.72087 -33.27982 1.000 47.75426 93 GLU B CA 1
ATOM 5104 C C . GLU B 1 95 ? -22.41457 10.39835 -34.00990 1.000 45.88129 93 GLU B C 1
ATOM 5105 O O . GLU B 1 95 ? -23.23233 10.02021 -34.85671 1.000 48.15143 93 GLU B O 1
ATOM 5111 N N . SER B 1 96 ? -21.33789 9.67398 -33.68669 1.000 42.79593 94 SER B N 1
ATOM 5112 C CA . SER B 1 96 ? -21.10429 8.37692 -34.31485 1.000 42.95531 94 SER B CA 1
ATOM 5113 C C . SER B 1 96 ? -22.17682 7.36543 -33.93251 1.000 42.94012 94 SER B C 1
ATOM 5114 O O . SER B 1 96 ? -22.47737 6.45716 -34.71494 1.000 44.40383 94 SER B O 1
ATOM 5117 N N . GLN B 1 97 ? -22.76247 7.50480 -32.74214 1.000 49.52382 95 GLN B N 1
ATOM 5118 C CA . GLN B 1 97 ? -23.80489 6.57834 -32.31542 1.000 43.36849 95 GLN B CA 1
ATOM 5119 C C . GLN B 1 97 ? -25.03945 6.69366 -33.19645 1.000 43.33823 95 GLN B C 1
ATOM 5120 O O . GLN B 1 97 ? -25.59876 5.68064 -33.63427 1.000 45.48034 95 GLN B O 1
ATOM 5126 N N . ILE B 1 98 ? -25.48234 7.92306 -33.46189 1.000 39.17027 96 ILE B N 1
ATOM 5127 C CA . ILE B 1 98 ? -26.69604 8.12532 -34.24767 1.000 47.02048 96 ILE B CA 1
ATOM 5128 C C . ILE B 1 98 ? -26.43233 7.91960 -35.73405 1.000 46.52004 96 ILE B C 1
ATOM 5129 O O . ILE B 1 98 ? -27.24205 7.30137 -36.43316 1.000 45.84638 96 ILE B O 1
ATOM 5134 N N . SER B 1 99 ? -25.30092 8.42456 -36.24171 1.000 46.84405 97 SER B N 1
ATOM 5135 C CA . SER B 1 99 ? -24.99428 8.35003 -37.66815 1.000 45.33723 97 SER B CA 1
ATOM 5136 C C . SER B 1 99 ? -24.40514 7.01150 -38.09698 1.000 43.95021 97 SER B C 1
ATOM 5137 O O . SER B 1 99 ? -24.22764 6.79623 -39.30086 1.000 40.75595 97 SER B O 1
ATOM 5140 N N . ARG B 1 100 ? -24.08841 6.12244 -37.15334 1.000 45.12573 98 ARG B N 1
ATOM 5141 C CA . ARG B 1 100 ? -23.52210 4.80060 -37.43402 1.000 46.09393 98 ARG B CA 1
ATOM 5142 C C . ARG B 1 100 ? -22.17185 4.92376 -38.15025 1.000 43.99132 98 ARG B C 1
ATOM 5143 O O . ARG B 1 100 ? -21.99844 4.53099 -39.30445 1.000 50.94556 98 ARG B O 1
ATOM 5151 N N . ILE B 1 101 ? -21.21394 5.47105 -37.41544 1.000 47.10997 99 ILE B N 1
ATOM 5152 C CA . ILE B 1 101 ? -19.84876 5.69589 -37.88403 1.000 43.42429 99 ILE B CA 1
ATOM 5153 C C . ILE B 1 101 ? -18.94088 4.68740 -37.18728 1.000 45.73434 99 ILE B C 1
ATOM 5154 O O . ILE B 1 101 ? -18.84173 4.70918 -35.95340 1.000 42.47184 99 ILE B O 1
ATOM 5159 N N . PRO B 1 102 ? -18.25171 3.79958 -37.92364 1.000 45.74973 100 PRO B N 1
ATOM 5160 C CA . PRO B 1 102 ? -17.39588 2.79903 -37.26544 1.000 45.34014 100 PRO B CA 1
ATOM 5161 C C . PRO B 1 102 ? -16.13569 3.40543 -36.65883 1.000 45.15859 100 PRO B C 1
ATOM 5162 O O . PRO B 1 102 ? -15.01465 3.08838 -37.07475 1.000 42.09677 100 PRO B O 1
ATOM 5166 N N . LEU B 1 103 ? -16.32197 4.27621 -35.66886 1.000 39.18996 101 LEU B N 1
ATOM 5167 C CA . LEU B 1 103 ? -15.22024 4.95595 -35.00319 1.000 40.13867 101 LEU B CA 1
ATOM 5168 C C . LEU B 1 103 ? -14.62792 4.05929 -33.92260 1.000 45.93311 101 LEU B C 1
ATOM 5169 O O . LEU B 1 103 ? -15.34999 3.57844 -33.04308 1.000 44.71238 101 LEU B O 1
ATOM 5174 N N . ILE B 1 104 ? -13.31522 3.84094 -33.98457 1.000 47.39403 102 ILE B N 1
ATOM 5175 C CA . ILE B 1 104 ? -12.61091 2.95002 -33.06526 1.000 42.57308 102 ILE B CA 1
ATOM 5176 C C . ILE B 1 104 ? -11.89341 3.80231 -32.02794 1.000 42.28142 102 ILE B C 1
ATOM 5177 O O . ILE B 1 104 ? -10.89475 4.46147 -32.33700 1.000 43.23446 102 ILE B O 1
ATOM 5182 N N . VAL B 1 105 ? -12.38566 3.77121 -30.79123 1.000 42.24434 103 VAL B N 1
ATOM 5183 C CA . VAL B 1 105 ? -11.87251 4.60056 -29.70495 1.000 37.73804 103 VAL B CA 1
ATOM 5184 C C . VAL B 1 105 ? -10.92212 3.76614 -28.85567 1.000 44.06639 103 VAL B C 1
ATOM 5185 O O . VAL B 1 105 ? -11.33067 2.75871 -28.26468 1.000 41.53174 103 VAL B O 1
ATOM 5189 N N . LEU B 1 106 ? -9.65733 4.19068 -28.78353 1.000 38.84092 104 LEU B N 1
ATOM 5190 C CA . LEU B 1 106 ? -8.63501 3.53407 -27.97083 1.000 40.77019 104 LEU B CA 1
ATOM 5191 C C . LEU B 1 106 ? -8.18066 4.50264 -26.88387 1.000 41.81437 104 LEU B C 1
ATOM 5192 O O . LEU B 1 106 ? -7.56710 5.53291 -27.18114 1.000 46.18613 104 LEU B O 1
ATOM 5197 N N . THR B 1 107 ? -8.47272 4.17145 -25.63026 1.000 41.18382 105 THR B N 1
ATOM 5198 C CA . THR B 1 107 ? -8.07474 4.97607 -24.48299 1.000 42.14717 105 THR B CA 1
ATOM 5199 C C . THR B 1 107 ? -6.99140 4.23857 -23.70475 1.000 44.05166 105 THR B C 1
ATOM 5200 O O . THR B 1 107 ? -7.16877 3.07090 -23.33771 1.000 42.87700 105 THR B O 1
ATOM 5204 N N . SER B 1 108 ? -5.87135 4.91733 -23.46167 1.000 50.86790 106 SER B N 1
ATOM 5205 C CA . SER B 1 108 ? -4.77353 4.35565 -22.68376 1.000 44.57592 106 SER B CA 1
ATOM 5206 C C . SER B 1 108 ? -5.01675 4.60263 -21.20265 1.000 46.60213 106 SER B C 1
ATOM 5207 O O . SER B 1 108 ? -5.46195 5.68400 -20.80905 1.000 44.45561 106 SER B O 1
ATOM 5210 N N . ASP B 1 109 ? -4.71874 3.59615 -20.38501 1.000 44.09138 107 ASP B N 1
ATOM 5211 C CA . ASP B 1 109 ? -5.04235 3.62877 -18.96810 1.000 48.85269 107 ASP B CA 1
ATOM 5212 C C . ASP B 1 109 ? -3.84495 3.19463 -18.13535 1.000 50.73350 107 ASP B C 1
ATOM 5213 O O . ASP B 1 109 ? -2.96156 2.46968 -18.59934 1.000 48.74297 107 ASP B O 1
ATOM 5218 N N . ARG B 1 110 ? -3.83192 3.64889 -16.88540 1.000 53.21757 108 ARG B N 1
ATOM 5219 C CA . ARG B 1 110 ? -2.88963 3.12889 -15.91534 1.000 55.29718 108 ARG B CA 1
ATOM 5220 C C . ARG B 1 110 ? -3.18502 1.65323 -15.65012 1.000 56.20622 108 ARG B C 1
ATOM 5221 O O . ARG B 1 110 ? -4.30897 1.18778 -15.85881 1.000 51.26915 108 ARG B O 1
ATOM 5229 N N . PRO B 1 111 ? -2.18913 0.89248 -15.19923 1.000 60.48358 109 PRO B N 1
ATOM 5230 C CA . PRO B 1 111 ? -2.44664 -0.49540 -14.79940 1.000 56.45706 109 PRO B CA 1
ATOM 5231 C C . PRO B 1 111 ? -3.27863 -0.54368 -13.52528 1.000 55.54358 109 PRO B C 1
ATOM 5232 O O . PRO B 1 111 ? -3.44980 0.45197 -12.81849 1.000 58.55994 109 PRO B O 1
ATOM 5236 N N . HIS B 1 112 ? -3.79804 -1.74129 -13.23415 1.000 58.57923 110 HIS B N 1
ATOM 5237 C CA . HIS B 1 112 ? -4.77827 -1.89296 -12.15882 1.000 61.16462 110 HIS B CA 1
ATOM 5238 C C . HIS B 1 112 ? -4.23668 -1.44116 -10.80524 1.000 65.99255 110 HIS B C 1
ATOM 5239 O O . HIS B 1 112 ? -5.00465 -0.96661 -9.95945 1.000 67.32467 110 HIS B O 1
ATOM 5246 N N . GLU B 1 113 ? -2.92822 -1.57021 -10.57958 1.000 58.17835 111 GLU B N 1
ATOM 5247 C CA . GLU B 1 113 ? -2.35672 -1.16537 -9.30035 1.000 64.96408 111 GLU B CA 1
ATOM 5248 C C . GLU B 1 113 ? -2.48519 0.33296 -9.05238 1.000 64.15384 111 GLU B C 1
ATOM 5249 O O . GLU B 1 113 ? -2.44456 0.76280 -7.89502 1.000 59.95737 111 GLU B O 1
ATOM 5255 N N . LEU B 1 114 ? -2.62547 1.13528 -10.10572 1.000 58.85913 112 LEU B N 1
ATOM 5256 C CA . LEU B 1 114 ? -2.78441 2.57462 -9.97330 1.000 57.03778 112 LEU B CA 1
ATOM 5257 C C . LEU B 1 114 ? -4.17070 3.03832 -10.39700 1.000 66.58491 112 LEU B C 1
ATOM 5258 O O . LEU B 1 114 ? -4.43663 4.24844 -10.41952 1.000 69.43122 112 LEU B O 1
ATOM 5263 N N . ARG B 1 115 ? -5.05607 2.10640 -10.73634 1.000 61.69788 113 ARG B N 1
ATOM 5264 C CA . ARG B 1 115 ? -6.43295 2.43498 -11.07864 1.000 61.34816 113 ARG B CA 1
ATOM 5265 C C . ARG B 1 115 ? -7.19320 2.75036 -9.79691 1.000 58.17852 113 ARG B C 1
ATOM 5266 O O . ARG B 1 115 ? -7.39056 1.86843 -8.95517 1.000 67.75173 113 ARG B O 1
ATOM 5274 N N . SER B 1 116 ? -7.61531 4.00441 -9.64278 1.000 51.65578 114 SER B N 1
ATOM 5275 C CA . SER B 1 116 ? -8.39986 4.41021 -8.47984 1.000 53.10448 114 SER B CA 1
ATOM 5276 C C . SER B 1 116 ? -9.04072 5.75572 -8.77533 1.000 58.06821 114 SER B C 1
ATOM 5277 O O . SER B 1 116 ? -8.32894 6.75038 -8.94270 1.000 61.20250 114 SER B O 1
ATOM 5280 N N . VAL B 1 117 ? -10.37455 5.79511 -8.84538 1.000 54.17207 115 VAL B N 1
ATOM 5281 C CA . VAL B 1 117 ? -11.05191 7.05337 -9.12274 1.000 59.68864 115 VAL B CA 1
ATOM 5282 C C . VAL B 1 117 ? -10.77123 8.04461 -8.00072 1.000 65.38511 115 VAL B C 1
ATOM 5283 O O . VAL B 1 117 ? -10.77086 7.69790 -6.81224 1.000 62.13484 115 VAL B O 1
ATOM 5287 N N . GLY B 1 118 ? -10.50363 9.29256 -8.38464 1.000 63.81932 116 GLY B N 1
ATOM 5288 C CA . GLY B 1 118 ? -10.10660 10.32501 -7.46416 1.000 54.92652 116 GLY B CA 1
ATOM 5289 C C . GLY B 1 118 ? -8.61720 10.59356 -7.43134 1.000 54.32656 116 GLY B C 1
ATOM 5290 O O . GLY B 1 118 ? -8.21226 11.70874 -7.08259 1.000 58.57334 116 GLY B O 1
ATOM 5291 N N . ALA B 1 119 ? -7.79170 9.60029 -7.78201 1.000 58.44107 117 ALA B N 1
ATOM 5292 C CA . ALA B 1 119 ? -6.35214 9.79850 -7.84787 1.000 53.98918 117 ALA B CA 1
ATOM 5293 C C . ALA B 1 119 ? -6.01505 10.83794 -8.91637 1.000 54.54559 117 ALA B C 1
ATOM 5294 O O . ALA B 1 119 ? -6.84909 11.15149 -9.77086 1.000 51.39584 117 ALA B O 1
ATOM 5296 N N . PRO B 1 120 ? -4.79420 11.40800 -8.87327 1.000 58.89112 118 PRO B N 1
ATOM 5297 C CA . PRO B 1 120 ? -4.38703 12.36247 -9.91768 1.000 56.74921 118 PRO B CA 1
ATOM 5298 C C . PRO B 1 120 ? -4.57960 11.83549 -11.33276 1.000 59.42646 118 PRO B C 1
ATOM 5299 O O . PRO B 1 120 ? -4.02665 10.78897 -11.68974 1.000 56.99363 118 PRO B O 1
ATOM 5303 N N . GLN B 1 121 ? -5.37686 12.55207 -12.13506 1.000 54.73411 119 GLN B N 1
ATOM 5304 C CA . GLN B 1 121 ? -5.60225 12.21908 -13.54328 1.000 54.57159 119 GLN B CA 1
ATOM 5305 C C . GLN B 1 121 ? -6.27293 10.85747 -13.70401 1.000 58.03186 119 GLN B C 1
ATOM 5306 O O . GLN B 1 121 ? -6.11765 10.19307 -14.73183 1.000 60.65071 119 GLN B O 1
ATOM 5312 N N . ALA B 1 122 ? -7.02736 10.42853 -12.69639 1.000 52.23368 120 ALA B N 1
ATOM 5313 C CA . ALA B 1 122 ? -7.59213 9.08323 -12.65897 1.000 50.30219 120 ALA B CA 1
ATOM 5314 C C . ALA B 1 122 ? -9.11367 9.17108 -12.59025 1.000 56.99435 120 ALA B C 1
ATOM 5315 O O . ALA B 1 122 ? -9.70180 9.20338 -11.50499 1.000 55.06741 120 ALA B O 1
ATOM 5317 N N . ILE B 1 123 ? -9.74531 9.21387 -13.75771 1.000 47.54539 121 ILE B N 1
ATOM 5318 C CA . ILE B 1 123 ? -11.16909 8.96889 -13.87879 1.000 46.71916 121 ILE B CA 1
ATOM 5319 C C . ILE B 1 123 ? -11.35093 7.51519 -14.28947 1.000 47.90069 121 ILE B C 1
ATOM 5320 O O . ILE B 1 123 ? -10.45472 6.88552 -14.86112 1.000 43.49921 121 ILE B O 1
ATOM 5325 N N . ASN B 1 124 ? -12.52242 6.96252 -13.99075 1.000 46.73539 122 ASN B N 1
ATOM 5326 C CA . ASN B 1 124 ? -12.81959 5.61112 -14.44162 1.000 44.64459 122 ASN B CA 1
ATOM 5327 C C . ASN B 1 124 ? -12.95861 5.59889 -15.95749 1.000 47.30205 122 ASN B C 1
ATOM 5328 O O . ASN B 1 124 ? -13.76657 6.34581 -16.52105 1.000 45.93374 122 ASN B O 1
ATOM 5333 N N . GLN B 1 125 ? -12.17934 4.74386 -16.61987 1.000 40.16405 123 GLN B N 1
ATOM 5334 C CA . GLN B 1 125 ? -12.18715 4.68676 -18.07182 1.000 41.38113 123 GLN B CA 1
ATOM 5335 C C . GLN B 1 125 ? -12.86115 3.44814 -18.63835 1.000 41.90192 123 GLN B C 1
ATOM 5336 O O . GLN B 1 125 ? -13.25507 3.46976 -19.80769 1.000 40.65178 123 GLN B O 1
ATOM 5342 N N . VAL B 1 126 ? -13.01576 2.38615 -17.85265 1.000 39.33688 124 VAL B N 1
ATOM 5343 C CA . VAL B 1 126 ? -13.64243 1.16788 -18.35417 1.000 42.96401 124 VAL B CA 1
ATOM 5344 C C . VAL B 1 126 ? -15.15027 1.38282 -18.43382 1.000 46.79270 124 VAL B C 1
ATOM 5345 O O . VAL B 1 126 ? -15.79142 1.79266 -17.45611 1.000 46.58589 124 VAL B O 1
ATOM 5349 N N . ASN B 1 127 ? -15.71132 1.14087 -19.61844 1.000 43.86067 125 ASN B N 1
ATOM 5350 C CA . ASN B 1 127 ? -17.12381 1.36101 -19.92135 1.000 46.21687 125 ASN B CA 1
ATOM 5351 C C . ASN B 1 127 ? -17.53947 2.82616 -19.76800 1.000 44.50641 125 ASN B C 1
ATOM 5352 O O . ASN B 1 127 ? -18.73252 3.12593 -19.65595 1.000 42.40513 125 ASN B O 1
ATOM 5357 N N . MET B 1 128 ? -16.57695 3.75617 -19.79986 1.000 41.62828 126 MET B N 1
ATOM 5358 C CA . MET B 1 128 ? -16.90098 5.17572 -19.68670 1.000 41.66214 126 MET B CA 1
ATOM 5359 C C . MET B 1 128 ? -17.76145 5.67186 -20.84516 1.000 46.76827 126 MET B C 1
ATOM 5360 O O . MET B 1 128 ? -18.38827 6.73172 -20.72652 1.000 43.95440 126 MET B O 1
ATOM 5365 N N . PHE B 1 129 ? -17.80678 4.93377 -21.95694 1.000 42.64567 127 PHE B N 1
ATOM 5366 C CA . PHE B 1 129 ? -18.63940 5.26746 -23.10521 1.000 43.25945 127 PHE B CA 1
ATOM 5367 C C . PHE B 1 129 ? -19.81425 4.30459 -23.24081 1.000 46.56439 127 PHE B C 1
ATOM 5368 O O . PHE B 1 129 ? -20.33488 4.09688 -24.33926 1.000 45.72869 127 PHE B O 1
ATOM 5376 N N . ASN B 1 130 ? -20.23203 3.71155 -22.11788 1.000 48.82264 128 ASN B N 1
ATOM 5377 C CA . ASN B 1 130 ? -21.37064 2.79967 -22.10252 1.000 46.76816 128 ASN B CA 1
ATOM 5378 C C . ASN B 1 130 ? -22.62341 3.43480 -22.68807 1.000 45.13740 128 ASN B C 1
ATOM 5379 O O . ASN B 1 130 ? -23.48527 2.73107 -23.22567 1.000 40.90101 128 ASN B O 1
ATOM 5384 N N . ASN B 1 131 ? -22.74551 4.75858 -22.59136 1.000 45.37568 129 ASN B N 1
ATOM 5385 C CA . ASN B 1 131 ? -23.94330 5.44765 -23.05134 1.000 46.03988 129 ASN B CA 1
ATOM 5386 C C . ASN B 1 131 ? -24.07177 5.48041 -24.57262 1.000 51.78615 129 ASN B C 1
ATOM 5387 O O . ASN B 1 131 ? -25.16005 5.79302 -25.07273 1.000 42.73506 129 ASN B O 1
ATOM 5392 N N . TYR B 1 132 ? -23.00946 5.15126 -25.31863 1.000 46.14142 130 TYR B N 1
ATOM 5393 C CA . TYR B 1 132 ? -22.99521 5.43917 -26.74884 1.000 43.09182 130 TYR B CA 1
ATOM 5394 C C . TYR B 1 132 ? -22.55875 4.28191 -27.64052 1.000 41.08123 130 TYR B C 1
ATOM 5395 O O . TYR B 1 132 ? -22.95288 4.22774 -28.80885 1.000 45.15421 130 TYR B O 1
ATOM 5404 N N . VAL B 1 133 ? -21.72581 3.37764 -27.13854 1.000 39.65336 131 VAL B N 1
ATOM 5405 C CA . VAL B 1 133 ? -21.03633 2.42867 -28.00206 1.000 44.13195 131 VAL B CA 1
ATOM 5406 C C . VAL B 1 133 ? -21.74480 1.08219 -27.97225 1.000 41.41398 131 VAL B C 1
ATOM 5407 O O . VAL B 1 133 ? -22.44901 0.72882 -27.02216 1.000 44.42024 131 VAL B O 1
ATOM 5411 N N . SER B 1 134 ? -21.54365 0.31383 -29.04025 1.000 45.54152 132 SER B N 1
ATOM 5412 C CA . SER B 1 134 ? -22.10240 -1.02343 -29.17140 1.000 51.49484 132 SER B CA 1
ATOM 5413 C C . SER B 1 134 ? -21.15007 -2.11161 -28.69658 1.000 53.38961 132 SER B C 1
ATOM 5414 O O . SER B 1 134 ? -21.56492 -3.27053 -28.58497 1.000 54.66345 132 SER B O 1
ATOM 5417 N N . TYR B 1 135 ? -19.89146 -1.76751 -28.42438 1.000 47.05293 133 TYR B N 1
ATOM 5418 C CA . TYR B 1 135 ? -18.89066 -2.73252 -27.99422 1.000 46.43080 133 TYR B CA 1
ATOM 5419 C C . TYR B 1 135 ? -17.86567 -2.01875 -27.12346 1.000 46.69183 133 TYR B C 1
ATOM 5420 O O . TYR B 1 135 ? -17.36250 -0.95524 -27.50169 1.000 45.36601 133 TYR B O 1
ATOM 5429 N N . GLU B 1 136 ? -17.54694 -2.60982 -25.97150 1.000 40.98120 134 GLU B N 1
ATOM 5430 C CA . GLU B 1 136 ? -16.49005 -2.09960 -25.10913 1.000 46.74073 134 GLU B CA 1
ATOM 5431 C C . GLU B 1 136 ? -15.74416 -3.26265 -24.46854 1.000 42.71901 134 GLU B C 1
ATOM 5432 O O . GLU B 1 136 ? -16.33007 -4.30706 -24.17321 1.000 45.06464 134 GLU B O 1
ATOM 5438 N N . PHE B 1 137 ? -14.44423 -3.06816 -24.24545 1.000 43.04930 135 PHE B N 1
ATOM 5439 C CA . PHE B 1 137 ? -13.60264 -4.10179 -23.65535 1.000 45.75611 135 PHE B CA 1
ATOM 5440 C C . PHE B 1 137 ? -12.43343 -3.46253 -22.92124 1.000 45.17351 135 PHE B C 1
ATOM 5441 O O . PHE B 1 137 ? -11.87671 -2.46081 -23.37940 1.000 43.97210 135 PHE B O 1
ATOM 5449 N N . ASP B 1 138 ? -12.06217 -4.05799 -21.78593 1.000 45.96815 136 ASP B N 1
ATOM 5450 C CA . ASP B 1 138 ? -10.89426 -3.65424 -21.00717 1.000 44.37450 136 ASP B CA 1
ATOM 5451 C C . ASP B 1 138 ? -9.81999 -4.72265 -21.19204 1.000 42.41094 136 ASP B C 1
ATOM 5452 O O . ASP B 1 138 ? -9.94221 -5.83276 -20.66337 1.000 46.39471 136 ASP B O 1
ATOM 5457 N N . MET B 1 139 ? -8.77935 -4.38596 -21.95231 1.000 45.27390 137 MET B N 1
ATOM 5458 C CA . MET B 1 139 ? -7.72907 -5.33737 -22.28341 1.000 50.16238 137 MET B CA 1
ATOM 5459 C C . MET B 1 139 ? -6.96064 -5.75616 -21.02828 1.000 50.40759 137 MET B C 1
ATOM 5460 O O . MET B 1 139 ? -6.81618 -4.97180 -20.08784 1.000 52.28369 137 MET B O 1
ATOM 5465 N N . PRO B 1 140 ? -6.44484 -6.98224 -20.98909 1.000 53.35960 138 PRO B N 1
ATOM 5466 C CA . PRO B 1 140 ? -5.58446 -7.37976 -19.87021 1.000 58.43111 138 PRO B CA 1
ATOM 5467 C C . PRO B 1 140 ? -4.23822 -6.67678 -19.92771 1.000 58.81631 138 PRO B C 1
ATOM 5468 O O . PRO B 1 140 ? -3.81234 -6.16419 -20.96547 1.000 55.28071 138 PRO B O 1
ATOM 5472 N N . ILE B 1 141 ? -3.56267 -6.66141 -18.77728 1.000 63.15566 139 ILE B N 1
ATOM 5473 C CA . ILE B 1 141 ? -2.17514 -6.22193 -18.73813 1.000 59.32784 139 ILE B CA 1
ATOM 5474 C C . ILE B 1 141 ? -1.31090 -7.26012 -19.43750 1.000 61.70836 139 ILE B C 1
ATOM 5475 O O . ILE B 1 141 ? -1.47425 -8.47126 -19.23169 1.000 63.35586 139 ILE B O 1
ATOM 5480 N N . ALA B 1 142 ? -0.39429 -6.79063 -20.28300 1.000 59.33400 140 ALA B N 1
ATOM 5481 C CA . ALA B 1 142 ? 0.44123 -7.69985 -21.05440 1.000 63.24467 140 ALA B CA 1
ATOM 5482 C C . ALA B 1 142 ? 1.28271 -8.57729 -20.13481 1.000 64.99794 140 ALA B C 1
ATOM 5483 O O . ALA B 1 142 ? 1.77999 -8.12815 -19.09855 1.000 59.22552 140 ALA B O 1
ATOM 5485 N N . ASP B 1 143 ? 1.41040 -9.84796 -20.50927 1.000 67.30012 141 ASP B N 1
ATOM 5486 C CA . ASP B 1 143 ? 2.29208 -10.78219 -19.82632 1.000 68.00172 141 ASP B CA 1
ATOM 5487 C C . ASP B 1 143 ? 2.75129 -11.81752 -20.84510 1.000 72.03924 141 ASP B C 1
ATOM 5488 O O . ASP B 1 143 ? 2.35042 -11.78739 -22.01307 1.000 72.39153 141 ASP B O 1
ATOM 5493 N N . ASP B 1 144 ? 3.59085 -12.74768 -20.39023 1.000 73.31838 142 ASP B N 1
ATOM 5494 C CA . ASP B 1 144 ? 4.25632 -13.68441 -21.28718 1.000 75.32928 142 ASP B CA 1
ATOM 5495 C C . ASP B 1 144 ? 3.36180 -14.82743 -21.75681 1.000 76.01576 142 ASP B C 1
ATOM 5496 O O . ASP B 1 144 ? 3.79035 -15.60416 -22.61694 1.000 80.62398 142 ASP B O 1
ATOM 5501 N N . SER B 1 145 ? 2.14521 -14.95099 -21.23080 1.000 74.04204 143 SER B N 1
ATOM 5502 C CA . SER B 1 145 ? 1.28172 -16.06074 -21.60595 1.000 67.34781 143 SER B CA 1
ATOM 5503 C C . SER B 1 145 ? 0.72484 -15.86544 -23.01299 1.000 66.53534 143 SER B C 1
ATOM 5504 O O . SER B 1 145 ? 0.63144 -14.74721 -23.52179 1.000 70.95593 143 SER B O 1
ATOM 5507 N N . LYS B 1 146 ? 0.35557 -16.97915 -23.64671 1.000 66.42552 144 LYS B N 1
ATOM 5508 C CA . LYS B 1 146 ? -0.19675 -16.90667 -24.99297 1.000 66.16393 144 LYS B CA 1
ATOM 5509 C C . LYS B 1 146 ? -1.63939 -16.41734 -24.98128 1.000 70.02877 144 LYS B C 1
ATOM 5510 O O . LYS B 1 146 ? -2.12029 -15.88470 -25.98999 1.000 63.43371 144 LYS B O 1
ATOM 5512 N N . GLU B 1 147 ? -2.33947 -16.58072 -23.85568 1.000 66.97592 145 GLU B N 1
ATOM 5513 C CA . GLU B 1 147 ? -3.73955 -16.17446 -23.78806 1.000 67.69664 145 GLU B CA 1
ATOM 5514 C C . GLU B 1 147 ? -3.89556 -14.65892 -23.79028 1.000 64.97440 145 GLU B C 1
ATOM 5515 O O . GLU B 1 147 ? -4.91979 -14.14627 -24.25493 1.000 66.44087 145 GLU B O 1
ATOM 5521 N N . THR B 1 148 ? -2.90286 -13.92551 -23.28298 1.000 61.14662 146 THR B N 1
ATOM 5522 C CA . THR B 1 148 ? -2.94661 -12.47028 -23.38587 1.000 60.19654 146 THR B CA 1
ATOM 5523 C C . THR B 1 148 ? -2.91548 -12.02836 -24.84534 1.000 61.97121 146 THR B C 1
ATOM 5524 O O . THR B 1 148 ? -3.58940 -11.06449 -25.22973 1.000 58.70908 146 THR B O 1
ATOM 5528 N N . ILE B 1 149 ? -2.16059 -12.74001 -25.67994 1.000 61.91862 147 ILE B N 1
ATOM 5529 C CA . ILE B 1 149 ? -2.15013 -12.43970 -27.10675 1.000 59.23403 147 ILE B CA 1
ATOM 5530 C C . ILE B 1 149 ? -3.40715 -12.98289 -27.77822 1.000 63.68572 147 ILE B C 1
ATOM 5531 O O . ILE B 1 149 ? -4.00650 -12.31728 -28.63145 1.000 60.91572 147 ILE B O 1
ATOM 5536 N N . ASN B 1 150 ? -3.83764 -14.18786 -27.39187 1.000 58.86447 148 ASN B N 1
ATOM 5537 C CA . ASN B 1 150 ? -5.00812 -14.79405 -28.01714 1.000 60.00763 148 ASN B CA 1
ATOM 5538 C C . ASN B 1 150 ? -6.25771 -13.95138 -27.81051 1.000 61.61946 148 ASN B C 1
ATOM 5539 O O . ASN B 1 150 ? -7.14787 -13.94477 -28.66877 1.000 59.81927 148 ASN B O 1
ATOM 5544 N N . ALA B 1 151 ? -6.33965 -13.23287 -26.68631 1.000 58.89610 149 ALA B N 1
ATOM 5545 C CA . ALA B 1 151 ? -7.48160 -12.35898 -26.44277 1.000 54.70406 149 ALA B CA 1
ATOM 5546 C C . ALA B 1 151 ? -7.60971 -11.28902 -27.51898 1.000 60.03153 149 ALA B C 1
ATOM 5547 O O . ALA B 1 151 ? -8.71842 -10.81515 -27.79144 1.000 63.76770 149 ALA B O 1
ATOM 5549 N N . ILE B 1 152 ? -6.49692 -10.89716 -28.14305 1.000 55.83041 150 ILE B N 1
ATOM 5550 C CA . ILE B 1 152 ? -6.56485 -9.91987 -29.22408 1.000 53.42452 150 ILE B CA 1
ATOM 5551 C C . ILE B 1 152 ? -7.26211 -10.52065 -30.43913 1.000 56.01665 150 ILE B C 1
ATOM 5552 O O . ILE B 1 152 ? -8.14663 -9.89729 -31.03417 1.000 59.66943 150 ILE B O 1
ATOM 5557 N N . TYR B 1 153 ? -6.88658 -11.74548 -30.81836 1.000 55.53181 151 TYR B N 1
ATOM 5558 C CA . TYR B 1 153 ? -7.53056 -12.39564 -31.95824 1.000 54.06554 151 TYR B CA 1
ATOM 5559 C C . TYR B 1 153 ? -9.00526 -12.66154 -31.68395 1.000 58.62741 151 TYR B C 1
ATOM 5560 O O . TYR B 1 153 ? -9.86014 -12.43583 -32.54970 1.000 54.73577 151 TYR B O 1
ATOM 5569 N N . TYR B 1 154 ? -9.31471 -13.14422 -30.47923 1.000 57.63067 152 TYR B N 1
ATOM 5570 C CA . TYR B 1 154 ? -10.68959 -13.44914 -30.09782 1.000 50.22162 152 TYR B CA 1
ATOM 5571 C C . TYR B 1 154 ? -11.55810 -12.19361 -30.10248 1.000 55.74501 152 TYR B C 1
ATOM 5572 O O . TYR B 1 154 ? -12.62992 -12.16663 -30.71914 1.000 53.34132 152 TYR B O 1
ATOM 5581 N N . GLN B 1 155 ? -11.10944 -11.13921 -29.41413 1.000 50.17988 153 GLN B N 1
ATOM 5582 C CA . GLN B 1 155 ? -11.91441 -9.92669 -29.31018 1.000 49.49832 153 GLN B CA 1
ATOM 5583 C C . GLN B 1 155 ? -11.99640 -9.18503 -30.63645 1.000 50.95860 153 GLN B C 1
ATOM 5584 O O . GLN B 1 155 ? -13.00081 -8.51782 -30.90603 1.000 46.75119 153 GLN B O 1
ATOM 5590 N N . MET B 1 156 ? -10.96007 -9.28861 -31.47438 1.000 55.73372 154 MET B N 1
ATOM 5591 C CA . MET B 1 156 ? -10.96323 -8.56397 -32.74158 1.000 48.48454 154 MET B CA 1
ATOM 5592 C C . MET B 1 156 ? -12.03730 -9.09550 -33.67898 1.000 51.25890 154 MET B C 1
ATOM 5593 O O . MET B 1 156 ? -12.70113 -8.31739 -34.37488 1.000 54.98010 154 MET B O 1
ATOM 5598 N N . GLN B 1 157 ? -12.22321 -10.41702 -33.71292 1.000 48.72034 155 GLN B N 1
ATOM 5599 C CA . GLN B 1 157 ? -13.27411 -10.98581 -34.54810 1.000 51.70267 155 GLN B CA 1
ATOM 5600 C C . GLN B 1 157 ? -14.65038 -10.53063 -34.07893 1.000 49.57903 155 GLN B C 1
ATOM 5601 O O . GLN B 1 157 ? -15.50741 -10.17474 -34.89513 1.000 50.13260 155 GLN B O 1
ATOM 5607 N N . ILE B 1 158 ? -14.87401 -10.52172 -32.76515 1.000 49.16704 156 ILE B N 1
ATOM 5608 C CA . ILE B 1 158 ? -16.14208 -10.03828 -32.22590 1.000 50.11270 156 ILE B CA 1
ATOM 5609 C C . ILE B 1 158 ? -16.36078 -8.57937 -32.60511 1.000 48.30977 156 ILE B C 1
ATOM 5610 O O . ILE B 1 158 ? -17.40700 -8.21153 -33.15023 1.000 53.26516 156 ILE B O 1
ATOM 5615 N N . ALA B 1 159 ? -15.36919 -7.72836 -32.33628 1.000 49.72936 157 ALA B N 1
ATOM 5616 C CA . ALA B 1 159 ? -15.51401 -6.30377 -32.61134 1.000 51.41545 157 ALA B CA 1
ATOM 5617 C C . ALA B 1 159 ? -15.65506 -6.00626 -34.09798 1.000 52.30118 157 ALA B C 1
ATOM 5618 O O . ALA B 1 159 ? -16.18184 -4.94806 -34.45604 1.000 50.74615 157 ALA B O 1
ATOM 5620 N N . SER B 1 160 ? -15.20781 -6.91534 -34.96809 1.000 54.27454 158 SER B N 1
ATOM 5621 C CA . SER B 1 160 ? -15.26778 -6.65663 -36.40367 1.000 51.57980 158 SER B CA 1
ATOM 5622 C C . SER B 1 160 ? -16.70346 -6.53207 -36.89847 1.000 51.56881 158 SER B C 1
ATOM 5623 O O . SER B 1 160 ? -16.97021 -5.76827 -37.83237 1.000 52.71703 158 SER B O 1
ATOM 5626 N N . GLN B 1 161 ? -17.64197 -7.25410 -36.28093 1.000 51.23846 159 GLN B N 1
ATOM 5627 C CA . GLN B 1 161 ? -19.03634 -7.19992 -36.70982 1.000 49.69447 159 GLN B CA 1
ATOM 5628 C C . GLN B 1 161 ? -19.67150 -5.83196 -36.49495 1.000 51.67698 159 GLN B C 1
ATOM 5629 O O . GLN B 1 161 ? -20.74610 -5.57392 -37.04868 1.000 47.86690 159 GLN B O 1
ATOM 5635 N N . TYR B 1 162 ? -19.04652 -4.95623 -35.71158 1.000 49.95350 160 TYR B N 1
ATOM 5636 C CA . TYR B 1 162 ? -19.55870 -3.61374 -35.48583 1.000 47.70294 160 TYR B CA 1
ATOM 5637 C C . TYR B 1 162 ? -18.87790 -2.57505 -36.36298 1.000 49.53657 160 TYR B C 1
ATOM 5638 O O . TYR B 1 162 ? -19.13390 -1.37708 -36.20273 1.000 49.66840 160 TYR B O 1
ATOM 5647 N N . LEU B 1 163 ? -18.03192 -3.00487 -37.29696 1.000 47.76969 161 LEU B N 1
ATOM 5648 C CA . LEU B 1 163 ? -17.23515 -2.08812 -38.09587 1.000 49.36566 161 LEU B CA 1
ATOM 5649 C C . LEU B 1 163 ? -17.71883 -1.93055 -39.53022 1.000 48.13218 161 LEU B C 1
ATOM 5650 O O . LEU B 1 163 ? -17.19695 -1.06585 -40.24151 1.000 50.71929 161 LEU B O 1
ATOM 5655 N N . TYR B 1 164 ? -18.69860 -2.71764 -39.97819 1.000 52.80421 162 TYR B N 1
ATOM 5656 C CA . TYR B 1 164 ? -18.98364 -2.73560 -41.40847 1.000 54.39730 162 TYR B CA 1
ATOM 5657 C C . TYR B 1 164 ? -20.46708 -2.76667 -41.76447 1.000 63.31028 162 TYR B C 1
ATOM 5658 O O . TYR B 1 164 ? -20.92940 -1.94067 -42.55964 1.000 67.80886 162 TYR B O 1
ATOM 5667 N N . GLY B 1 165 ? -21.22253 -3.70307 -41.20140 1.000 55.36550 163 GLY B N 1
ATOM 5668 C CA . GLY B 1 165 ? -22.55914 -3.96482 -41.68672 1.000 61.53790 163 GLY B CA 1
ATOM 5669 C C . GLY B 1 165 ? -23.63499 -3.06777 -41.10509 1.000 57.88445 163 GLY B C 1
ATOM 5670 O O . GLY B 1 165 ? -23.40049 -1.90240 -40.76455 1.000 57.51634 163 GLY B O 1
ATOM 5671 N N . PRO B 1 166 ? -24.85562 -3.60288 -40.99864 1.000 55.18354 164 PRO B N 1
ATOM 5672 C CA . PRO B 1 166 ? -25.93983 -2.84165 -40.35698 1.000 48.89118 164 PRO B CA 1
ATOM 5673 C C . PRO B 1 166 ? -25.71518 -2.59682 -38.87540 1.000 51.21765 164 PRO B C 1
ATOM 5674 O O . PRO B 1 166 ? -26.37194 -1.71598 -38.30609 1.000 50.52104 164 PRO B O 1
ATOM 5678 N N . HIS B 1 167 ? -24.81112 -3.33660 -38.23881 1.000 51.21048 165 HIS B N 1
ATOM 5679 C CA . HIS B 1 167 ? -24.47778 -3.13696 -36.83650 1.000 48.15263 165 HIS B CA 1
ATOM 5680 C C . HIS B 1 167 ? -23.40999 -2.06887 -36.63250 1.000 45.78496 165 HIS B C 1
ATOM 5681 O O . HIS B 1 167 ? -22.88222 -1.94101 -35.52450 1.000 50.88225 165 HIS B O 1
ATOM 5688 N N . LYS B 1 168 ? -23.09911 -1.29673 -37.67051 1.000 47.12472 166 LYS B N 1
ATOM 5689 C CA . LYS B 1 168 ? -21.97366 -0.37096 -37.64126 1.000 49.63577 166 LYS B CA 1
ATOM 5690 C C . LYS B 1 168 ? -22.15088 0.70206 -36.57312 1.000 43.05371 166 LYS B C 1
ATOM 5691 O O . LYS B 1 168 ? -23.23420 1.27029 -36.41326 1.000 43.52505 166 LYS B O 1
ATOM 5697 N N . GLY B 1 169 ? -21.06753 1.00102 -35.85766 1.000 46.18754 167 GLY B N 1
ATOM 5698 C CA . GLY B 1 169 ? -21.09613 2.02228 -34.83626 1.000 44.35962 167 GLY B CA 1
ATOM 5699 C C . GLY B 1 169 ? -19.78415 2.17625 -34.09176 1.000 46.95042 167 GLY B C 1
ATOM 5700 O O . GLY B 1 169 ? -18.82117 1.43517 -34.31686 1.000 41.15672 167 GLY B O 1
ATOM 5701 N N . PRO B 1 170 ? -19.72617 3.15390 -33.18371 1.000 43.60878 168 PRO B N 1
ATOM 5702 C CA . PRO B 1 170 ? -18.50051 3.36674 -32.40290 1.000 40.95384 168 PRO B CA 1
ATOM 5703 C C . PRO B 1 170 ? -18.25347 2.22447 -31.43008 1.000 43.85477 168 PRO B C 1
ATOM 5704 O O . PRO B 1 170 ? -19.18974 1.66285 -30.85724 1.000 42.44630 168 PRO B O 1
ATOM 5708 N N . ILE B 1 171 ? -16.97428 1.88629 -31.24485 1.000 37.68086 169 ILE B N 1
ATOM 5709 C CA . ILE B 1 171 ? -16.56682 0.84050 -30.31636 1.000 37.78165 169 ILE B CA 1
ATOM 5710 C C . ILE B 1 171 ? -15.40018 1.34570 -29.47923 1.000 40.34451 169 ILE B C 1
ATOM 5711 O O . ILE B 1 171 ? -14.64621 2.23255 -29.89525 1.000 43.00659 169 ILE B O 1
ATOM 5716 N N . HIS B 1 172 ? -15.25111 0.76887 -28.28902 1.000 42.79732 170 HIS B N 1
ATOM 5717 C CA . HIS B 1 172 ? -14.29923 1.24987 -27.29468 1.000 41.40665 170 HIS B CA 1
ATOM 5718 C C . HIS B 1 172 ? -13.33903 0.14214 -26.88382 1.000 42.14334 170 HIS B C 1
ATOM 5719 O O . HIS B 1 172 ? -13.76703 -0.97979 -26.58584 1.000 44.78666 170 HIS B O 1
ATOM 5726 N N . PHE B 1 173 ? -12.04629 0.46811 -26.86192 1.000 43.00028 171 PHE B N 1
ATOM 5727 C CA . PHE B 1 173 ? -11.00551 -0.36847 -26.27025 1.000 41.97754 171 PHE B CA 1
ATOM 5728 C C . PHE B 1 173 ? -10.27155 0.44943 -25.21684 1.000 40.20517 171 PHE B C 1
ATOM 5729 O O . PHE B 1 173 ? -9.70109 1.49944 -25.53178 1.000 41.66203 171 PHE B O 1
ATOM 5737 N N . ASN B 1 174 ? -10.28575 -0.02346 -23.97554 1.000 44.07612 172 ASN B N 1
ATOM 5738 C CA . ASN B 1 174 ? -9.45841 0.54178 -22.91727 1.000 47.12698 172 ASN B CA 1
ATOM 5739 C C . ASN B 1 174 ? -8.25785 -0.36922 -22.69248 1.000 44.24101 172 ASN B C 1
ATOM 5740 O O . ASN B 1 174 ? -8.41706 -1.58068 -22.50350 1.000 47.63837 172 ASN B O 1
ATOM 5745 N N . LEU B 1 175 ? -7.06300 0.20812 -22.72558 1.000 45.91296 173 LEU B N 1
ATOM 5746 C CA . LEU B 1 175 ? -5.82118 -0.56587 -22.71264 1.000 52.73747 173 LEU B CA 1
ATOM 5747 C C . LEU B 1 175 ? -4.90563 -0.09036 -21.59260 1.000 52.54422 173 LEU B C 1
ATOM 5748 O O . LEU B 1 175 ? -4.31217 1.00336 -21.70672 1.000 47.14054 173 LEU B O 1
ATOM 5753 N N . PRO B 1 176 ? -4.75619 -0.86184 -20.51763 1.000 53.02295 174 PRO B N 1
ATOM 5754 C CA . PRO B 1 176 ? -3.79484 -0.49889 -19.46829 1.000 51.36718 174 PRO B CA 1
ATOM 5755 C C . PRO B 1 176 ? -2.36772 -0.84452 -19.86877 1.000 51.66254 174 PRO B C 1
ATOM 5756 O O . PRO B 1 176 ? -2.09999 -1.89009 -20.46638 1.000 51.67594 174 PRO B O 1
ATOM 5760 N N . PHE B 1 177 ? -1.44246 0.04955 -19.52707 1.000 52.95804 175 PHE B N 1
ATOM 5761 C CA . PHE B 1 177 ? -0.03442 -0.10580 -19.87143 1.000 46.78230 175 PHE B CA 1
ATOM 5762 C C . PHE B 1 177 ? 0.81280 0.17157 -18.64027 1.000 44.48739 175 PHE B C 1
ATOM 5763 O O . PHE B 1 177 ? 0.62132 1.19248 -17.97282 1.000 45.20760 175 PHE B O 1
ATOM 5771 N N . ARG B 1 178 ? 1.75634 -0.72596 -18.35746 1.000 51.29830 176 ARG B N 1
ATOM 5772 C CA . ARG B 1 178 ? 2.60131 -0.65737 -17.17169 1.000 48.30425 176 ARG B CA 1
ATOM 5773 C C . ARG B 1 178 ? 4.00213 -0.17233 -17.53148 1.000 47.97128 176 ARG B C 1
ATOM 5774 O O . ARG B 1 178 ? 4.54789 -0.54106 -18.57497 1.000 50.22810 176 ARG B O 1
ATOM 5782 N N . ASP B 1 179 ? 4.58692 0.64156 -16.65238 1.000 52.74713 177 ASP B N 1
ATOM 5783 C CA . ASP B 1 179 ? 5.94910 1.12237 -16.86983 1.000 57.46514 177 ASP B CA 1
ATOM 5784 C C . ASP B 1 179 ? 6.94735 -0.03128 -16.75584 1.000 55.36687 177 ASP B C 1
ATOM 5785 O O . ASP B 1 179 ? 6.75684 -0.94175 -15.94168 1.000 52.66049 177 ASP B O 1
ATOM 5790 N N . PRO B 1 180 ? 8.02988 -0.02451 -17.55581 1.000 56.40358 178 PRO B N 1
ATOM 5791 C CA . PRO B 1 180 ? 8.38596 0.98103 -18.56634 1.000 55.56021 178 PRO B CA 1
ATOM 5792 C C . PRO B 1 180 ? 7.61444 0.79908 -19.87523 1.000 55.64150 178 PRO B C 1
ATOM 5793 O O . PRO B 1 180 ? 7.25536 -0.32226 -20.22923 1.000 55.33606 178 PRO B O 1
ATOM 5797 N N . LEU B 1 181 ? 7.38264 1.89798 -20.59295 1.000 55.66598 179 LEU B N 1
ATOM 5798 C CA . LEU B 1 181 ? 6.38312 1.93092 -21.65332 1.000 56.17829 179 LEU B CA 1
ATOM 5799 C C . LEU B 1 181 ? 6.94808 1.76053 -23.06112 1.000 54.39587 179 LEU B C 1
ATOM 5800 O O . LEU B 1 181 ? 6.17312 1.51631 -23.99250 1.000 57.89977 179 LEU B O 1
ATOM 5805 N N . THR B 1 182 ? 8.25315 1.87611 -23.25080 1.000 56.30593 180 THR B N 1
ATOM 5806 C CA . THR B 1 182 ? 8.80287 1.89377 -24.60412 1.000 58.21119 180 THR B CA 1
ATOM 5807 C C . THR B 1 182 ? 8.90793 0.47879 -25.16181 1.000 56.30618 180 THR B C 1
ATOM 5808 O O . THR B 1 182 ? 9.55618 -0.37425 -24.54412 1.000 59.73083 180 THR B O 1
ATOM 5812 N N . PRO B 1 183 ? 8.30243 0.18948 -26.30762 1.000 59.93968 181 PRO B N 1
ATOM 5813 C CA . PRO B 1 183 ? 8.41959 -1.14567 -26.89927 1.000 60.59685 181 PRO B CA 1
ATOM 5814 C C . PRO B 1 183 ? 9.76913 -1.33179 -27.58222 1.000 57.40981 181 PRO B C 1
ATOM 5815 O O . PRO B 1 183 ? 10.51990 -0.38583 -27.81629 1.000 60.41668 181 PRO B O 1
ATOM 5819 N N . ASP B 1 184 ? 10.06419 -2.58858 -27.90312 1.000 58.86161 182 ASP B N 1
ATOM 5820 C CA . ASP B 1 184 ? 11.28287 -2.94029 -28.62866 1.000 60.32266 182 ASP B CA 1
ATOM 5821 C C . ASP B 1 184 ? 11.03346 -2.69413 -30.11096 1.000 57.12902 182 ASP B C 1
ATOM 5822 O O . ASP B 1 184 ? 10.41963 -3.51401 -30.79867 1.000 50.86167 182 ASP B O 1
ATOM 5827 N N . LEU B 1 185 ? 11.52599 -1.55964 -30.61029 1.000 57.03056 183 LEU B N 1
ATOM 5828 C CA . LEU B 1 185 ? 11.23917 -1.14293 -31.97667 1.000 59.09249 183 LEU B CA 1
ATOM 5829 C C . LEU B 1 185 ? 11.92618 -2.00684 -33.02489 1.000 58.61363 183 LEU B C 1
ATOM 5830 O O . LEU B 1 185 ? 11.61352 -1.86885 -34.21115 1.000 64.10954 183 LEU B O 1
ATOM 5835 N N . ASN B 1 186 ? 12.83956 -2.89239 -32.63259 1.000 57.85673 184 ASN B N 1
ATOM 5836 C CA . ASN B 1 186 ? 13.46002 -3.77361 -33.61204 1.000 63.23134 184 ASN B CA 1
ATOM 5837 C C . ASN B 1 186 ? 12.61849 -5.00639 -33.91812 1.000 62.64031 184 ASN B C 1
ATOM 5838 O O . ASN B 1 186 ? 12.95591 -5.74978 -34.84506 1.000 58.60057 184 ASN B O 1
ATOM 5843 N N . ALA B 1 187 ? 11.52814 -5.23006 -33.18308 1.000 62.08963 185 ALA B N 1
ATOM 5844 C CA . ALA B 1 187 ? 10.66222 -6.37996 -33.41789 1.000 59.48001 185 ALA B CA 1
ATOM 5845 C C . ALA B 1 187 ? 9.69186 -6.12591 -34.56664 1.000 60.12934 185 ALA B C 1
ATOM 5846 O O . ALA B 1 187 ? 8.48793 -6.36712 -34.43208 1.000 65.56649 185 ALA B O 1
ATOM 5848 N N . THR B 1 188 ? 10.20649 -5.65380 -35.70513 1.000 64.42398 186 THR B N 1
ATOM 5849 C CA . THR B 1 188 ? 9.36441 -5.33435 -36.85267 1.000 60.83651 186 THR B CA 1
ATOM 5850 C C . THR B 1 188 ? 8.71518 -6.56343 -37.47204 1.000 63.54554 186 THR B C 1
ATOM 5851 O O . THR B 1 188 ? 7.80422 -6.41211 -38.29288 1.000 60.80148 186 THR B O 1
ATOM 5855 N N . GLU B 1 189 ? 9.16210 -7.76813 -37.11366 1.000 63.73630 187 GLU B N 1
ATOM 5856 C CA . GLU B 1 189 ? 8.53622 -8.97140 -37.64221 1.000 65.39712 187 GLU B CA 1
ATOM 5857 C C . GLU B 1 189 ? 7.10833 -9.13987 -37.13800 1.000 64.96159 187 GLU B C 1
ATOM 5858 O O . GLU B 1 189 ? 6.31288 -9.83512 -37.78105 1.000 62.94833 187 GLU B O 1
ATOM 5864 N N . LEU B 1 190 ? 6.76454 -8.51219 -36.01308 1.000 65.40860 188 LEU B N 1
ATOM 5865 C CA . LEU B 1 190 ? 5.43853 -8.63516 -35.42325 1.000 57.30328 188 LEU B CA 1
ATOM 5866 C C . LEU B 1 190 ? 4.43679 -7.63150 -35.98276 1.000 54.38656 188 LEU B C 1
ATOM 5867 O O . LEU B 1 190 ? 3.25647 -7.70062 -35.62808 1.000 62.83211 188 LEU B O 1
ATOM 5872 N N . LEU B 1 191 ? 4.86927 -6.71081 -36.84344 1.000 53.90409 189 LEU B N 1
ATOM 5873 C CA . LEU B 1 191 ? 3.98421 -5.73411 -37.48270 1.000 50.40387 189 LEU B CA 1
ATOM 5874 C C . LEU B 1 191 ? 3.62425 -6.25753 -38.87103 1.000 55.04845 189 LEU B C 1
ATOM 5875 O O . LEU B 1 191 ? 4.27950 -5.94086 -39.86516 1.000 57.52499 189 LEU B O 1
ATOM 5880 N N . THR B 1 192 ? 2.56073 -7.05493 -38.93629 1.000 56.08841 190 THR B N 1
ATOM 5881 C CA . THR B 1 192 ? 2.16026 -7.75579 -40.14840 1.000 49.09716 190 THR B CA 1
ATOM 5882 C C . THR B 1 192 ? 1.01434 -7.03526 -40.85349 1.000 50.81033 190 THR B C 1
ATOM 5883 O O . THR B 1 192 ? 0.31910 -6.19884 -40.27141 1.000 50.50012 190 THR B O 1
ATOM 5887 N N . SER B 1 193 ? 0.82243 -7.38046 -42.12667 1.000 52.17025 191 SER B N 1
ATOM 5888 C CA . SER B 1 193 ? -0.15788 -6.73503 -42.99698 1.000 53.63215 191 SER B CA 1
ATOM 5889 C C . SER B 1 193 ? -0.99104 -7.77468 -43.73474 1.000 53.09332 191 SER B C 1
ATOM 5890 O O . SER B 1 193 ? -1.08201 -7.77910 -44.96334 1.000 61.80385 191 SER B O 1
ATOM 5893 N N . GLU B 1 194 ? -1.61317 -8.67771 -42.98434 1.000 59.13178 192 GLU B N 1
ATOM 5894 C CA . GLU B 1 194 ? -2.58758 -9.59129 -43.55611 1.000 61.09370 192 GLU B CA 1
ATOM 5895 C C . GLU B 1 194 ? -3.92069 -8.87323 -43.75981 1.000 62.30667 192 GLU B C 1
ATOM 5896 O O . GLU B 1 194 ? -4.17155 -7.80399 -43.19764 1.000 62.62548 192 GLU B O 1
ATOM 5902 N N . MET B 1 195 ? -4.78260 -9.47313 -44.57956 1.000 60.15315 193 MET B N 1
ATOM 5903 C CA . MET B 1 195 ? -6.09933 -8.91531 -44.87212 1.000 59.98992 193 MET B CA 1
ATOM 5904 C C . MET B 1 195 ? -7.15298 -9.99055 -44.65644 1.000 59.29172 193 MET B C 1
ATOM 5905 O O . MET B 1 195 ? -7.08306 -11.06430 -45.26356 1.000 61.89940 193 MET B O 1
ATOM 5910 N N . LYS B 1 196 ? -8.12571 -9.70036 -43.79913 1.000 55.36144 194 LYS B N 1
ATOM 5911 C CA . LYS B 1 196 ? -9.16482 -10.66552 -43.47727 1.000 60.98502 194 LYS B CA 1
ATOM 5912 C C . LYS B 1 196 ? -10.28372 -10.61842 -44.51211 1.000 61.61474 194 LYS B C 1
ATOM 5913 O O . LYS B 1 196 ? -10.54779 -9.58016 -45.12470 1.000 60.29989 194 LYS B O 1
ATOM 5919 N N . ILE B 1 197 ? -10.93732 -11.76205 -44.71292 1.000 63.50175 195 ILE B N 1
ATOM 5920 C CA . ILE B 1 197 ? -12.12668 -11.83145 -45.55598 1.000 64.12779 195 ILE B CA 1
ATOM 5921 C C . ILE B 1 197 ? -13.34594 -11.51375 -44.69824 1.000 62.95497 195 ILE B C 1
ATOM 5922 O O . ILE B 1 197 ? -13.49599 -12.03954 -43.58759 1.000 64.18293 195 ILE B O 1
ATOM 5927 N N . LEU B 1 198 ? -14.20398 -10.62497 -45.19751 1.000 59.21872 196 LEU B N 1
ATOM 5928 C CA . LEU B 1 198 ? -15.33351 -10.15464 -44.41627 1.000 61.11299 196 LEU B CA 1
ATOM 5929 C C . LEU B 1 198 ? -16.64765 -10.57811 -45.06011 1.000 62.78949 196 LEU B C 1
ATOM 5930 O O . LEU B 1 198 ? -16.78389 -10.53318 -46.28821 1.000 67.92949 196 LEU B O 1
ATOM 5935 N N . PRO B 1 199 ? -17.63098 -10.97708 -44.26061 1.000 66.17059 197 PRO B N 1
ATOM 5936 C CA . PRO B 1 199 ? -18.85052 -11.56288 -44.82350 1.000 65.46245 197 PRO B CA 1
ATOM 5937 C C . PRO B 1 199 ? -19.72325 -10.52739 -45.51091 1.000 71.32991 197 PRO B C 1
ATOM 5938 O O . PRO B 1 199 ? -19.74987 -9.35051 -45.14185 1.000 71.17192 197 PRO B O 1
ATOM 5942 N N . HIS B 1 200 ? -20.45338 -10.99327 -46.52130 1.000 71.60830 198 HIS B N 1
ATOM 5943 C CA . HIS B 1 200 ? -21.41851 -10.17972 -47.24326 1.000 74.80345 198 HIS B CA 1
ATOM 5944 C C . HIS B 1 200 ? -22.69325 -10.98861 -47.42884 1.000 70.61217 198 HIS B C 1
ATOM 5945 O O . HIS B 1 200 ? -22.63863 -12.18762 -47.71525 1.000 69.49129 198 HIS B O 1
ATOM 5952 N N . TYR B 1 201 ? -23.83805 -10.33306 -47.26184 1.000 72.69204 199 TYR B N 1
ATOM 5953 C CA . TYR B 1 201 ? -25.12887 -10.99610 -47.36654 1.000 69.00276 199 TYR B CA 1
ATOM 5954 C C . TYR B 1 201 ? -26.02561 -10.24856 -48.34379 1.000 62.68910 199 TYR B C 1
ATOM 5955 O O . TYR B 1 201 ? -25.76897 -9.09895 -48.70908 1.000 67.24719 199 TYR B O 1
ATOM 5964 N N . GLN B 1 202 ? -27.08669 -10.92941 -48.76817 1.000 65.50669 200 GLN B N 1
ATOM 5965 C CA . GLN B 1 202 ? -28.16357 -10.32725 -49.54197 1.000 62.61339 200 GLN B CA 1
ATOM 5966 C C . GLN B 1 202 ? -29.48329 -10.76372 -48.92897 1.000 58.10088 200 GLN B C 1
ATOM 5967 O O . GLN B 1 202 ? -29.72048 -11.96260 -48.75421 1.000 58.76884 200 GLN B O 1
ATOM 5973 N N . LYS B 1 203 ? -30.32905 -9.79765 -48.59274 1.000 58.08233 201 LYS B N 1
ATOM 5974 C CA . LYS B 1 203 ? -31.62052 -10.06928 -47.98193 1.000 55.77059 201 LYS B CA 1
ATOM 5975 C C . LYS B 1 203 ? -32.73172 -9.99187 -49.02140 1.000 52.52695 201 LYS B C 1
ATOM 5976 O O . LYS B 1 203 ? -32.57043 -9.41901 -50.10030 1.000 50.63786 201 LYS B O 1
ATOM 5982 N N . SER B 1 204 ? -33.87559 -10.57549 -48.67357 1.000 58.43386 202 SER B N 1
ATOM 5983 C CA . SER B 1 204 ? -35.07723 -10.45266 -49.48446 1.000 56.55155 202 SER B CA 1
ATOM 5984 C C . SER B 1 204 ? -36.29353 -10.60270 -48.58385 1.000 57.80352 202 SER B C 1
ATOM 5985 O O . SER B 1 204 ? -36.27556 -11.37748 -47.62351 1.000 59.49396 202 SER B O 1
ATOM 5988 N N . ILE B 1 205 ? -37.34252 -9.85184 -48.89338 1.000 55.87328 203 ILE B N 1
ATOM 5989 C CA . ILE B 1 205 ? -38.60559 -9.95916 -48.18725 1.000 56.78351 203 ILE B CA 1
ATOM 5990 C C . ILE B 1 205 ? -39.65417 -10.50128 -49.15073 1.000 61.57100 203 ILE B C 1
ATOM 5991 O O . ILE B 1 205 ? -39.47038 -10.51287 -50.36855 1.000 61.29231 203 ILE B O 1
ATOM 5996 N N . ASP B 1 206 ? -40.76830 -10.95672 -48.58752 1.000 65.64559 204 ASP B N 1
ATOM 5997 C CA . ASP B 1 206 ? -41.89340 -11.44893 -49.37317 1.000 60.72569 204 ASP B CA 1
ATOM 5998 C C . ASP B 1 206 ? -42.83519 -10.28011 -49.64230 1.000 61.44984 204 ASP B C 1
ATOM 5999 O O . ASP B 1 206 ? -43.53733 -9.81796 -48.73719 1.000 61.40653 204 ASP B O 1
ATOM 6004 N N . ALA B 1 207 ? -42.84842 -9.80215 -50.88890 1.000 61.31283 205 ALA B N 1
ATOM 6005 C CA . ALA B 1 207 ? -43.68110 -8.66023 -51.24644 1.000 63.63880 205 ALA B CA 1
ATOM 6006 C C . ALA B 1 207 ? -45.16859 -8.95030 -51.08770 1.000 70.56452 205 ALA B C 1
ATOM 6007 O O . ALA B 1 207 ? -45.97055 -8.00958 -51.03392 1.000 65.71750 205 ALA B O 1
ATOM 6009 N N . SER B 1 208 ? -45.55134 -10.22744 -50.99913 1.000 69.53706 206 SER B N 1
ATOM 6010 C CA . SER B 1 208 ? -46.96544 -10.58156 -50.94130 1.000 67.57949 206 SER B CA 1
ATOM 6011 C C . SER B 1 208 ? -47.64155 -10.02667 -49.69509 1.000 65.31110 206 SER B C 1
ATOM 6012 O O . SER B 1 208 ? -48.84317 -9.73862 -49.72125 1.000 68.53515 206 SER B O 1
ATOM 6015 N N . ALA B 1 209 ? -46.89703 -9.86802 -48.59895 1.000 62.44055 207 ALA B N 1
ATOM 6016 C CA . ALA B 1 209 ? -47.49474 -9.36555 -47.36634 1.000 62.48590 207 ALA B CA 1
ATOM 6017 C C . ALA B 1 209 ? -47.90167 -7.90294 -47.47373 1.000 57.58032 207 ALA B C 1
ATOM 6018 O O . ALA B 1 209 ? -48.79488 -7.46338 -46.74392 1.000 59.87741 207 ALA B O 1
ATOM 6020 N N . LEU B 1 210 ? -47.26274 -7.14045 -48.35427 1.000 63.17961 208 LEU B N 1
ATOM 6021 C CA . LEU B 1 210 ? -47.60266 -5.74453 -48.57378 1.000 62.88806 208 LEU B CA 1
ATOM 6022 C C . LEU B 1 210 ? -48.49744 -5.54911 -49.79404 1.000 62.41704 208 LEU B C 1
ATOM 6023 O O . LEU B 1 210 ? -48.75514 -4.40456 -50.17954 1.000 53.36661 208 LEU B O 1
ATOM 6028 N N . ARG B 1 211 ? -48.96923 -6.63808 -50.40897 1.000 63.83502 209 ARG B N 1
ATOM 6029 C CA . ARG B 1 211 ? -49.67407 -6.52422 -51.68178 1.000 64.09397 209 ARG B CA 1
ATOM 6030 C C . ARG B 1 211 ? -50.91002 -5.64304 -51.56488 1.000 66.34849 209 ARG B C 1
ATOM 6031 O O . ARG B 1 211 ? -51.13860 -4.76602 -52.40610 1.000 61.87715 209 ARG B O 1
ATOM 6039 N N . HIS B 1 212 ? -51.71520 -5.85957 -50.52078 1.000 65.40313 210 HIS B N 1
ATOM 6040 C CA . HIS B 1 212 ? -52.96366 -5.12672 -50.33419 1.000 56.73607 210 HIS B CA 1
ATOM 6041 C C . HIS B 1 212 ? -52.76675 -3.62327 -50.19180 1.000 58.86304 210 HIS B C 1
ATOM 6042 O O . HIS B 1 212 ? -53.75938 -2.88871 -50.20198 1.000 61.65133 210 HIS B O 1
ATOM 6049 N N . ILE B 1 213 ? -51.53367 -3.14723 -50.05253 1.000 56.00391 211 ILE B N 1
ATOM 6050 C CA . ILE B 1 213 ? -51.24439 -1.72706 -49.90562 1.000 59.09011 211 ILE B CA 1
ATOM 6051 C C . ILE B 1 213 ? -50.62937 -1.14869 -51.17466 1.000 55.12165 211 ILE B C 1
ATOM 6052 O O . ILE B 1 213 ? -51.04383 -0.09000 -51.65061 1.000 52.90234 211 ILE B O 1
ATOM 6057 N N . LEU B 1 214 ? -49.63721 -1.83564 -51.73790 1.000 57.93426 212 LEU B N 1
ATOM 6058 C CA . LEU B 1 214 ? -48.88408 -1.30010 -52.86480 1.000 58.13682 212 LEU B CA 1
ATOM 6059 C C . LEU B 1 214 ? -49.66397 -1.30931 -54.17743 1.000 60.54667 212 LEU B C 1
ATOM 6060 O O . LEU B 1 214 ? -49.13089 -0.83554 -55.18799 1.000 57.99008 212 LEU B O 1
ATOM 6065 N N . ASN B 1 215 ? -50.89798 -1.82148 -54.19251 1.000 55.17509 213 ASN B N 1
ATOM 6066 C CA . ASN B 1 215 ? -51.72679 -1.77020 -55.38790 1.000 54.47088 213 ASN B CA 1
ATOM 6067 C C . ASN B 1 215 ? -52.59920 -0.52443 -55.40552 1.000 51.21034 213 ASN B C 1
ATOM 6068 O O . ASN B 1 215 ? -53.24891 -0.25544 -56.42059 1.000 58.61927 213 ASN B O 1
ATOM 6073 N N . LYS B 1 216 ? -52.64923 0.21366 -54.29517 1.000 47.42462 214 LYS B N 1
ATOM 6074 C CA . LYS B 1 216 ? -53.30358 1.51046 -54.27557 1.000 49.02820 214 LYS B CA 1
ATOM 6075 C C . LYS B 1 216 ? -52.46597 2.52605 -55.04063 1.000 51.97363 214 LYS B C 1
ATOM 6076 O O . LYS B 1 216 ? -51.24048 2.40889 -55.13617 1.000 54.19770 214 LYS B O 1
ATOM 6082 N N . LYS B 1 217 ? -53.13514 3.54621 -55.57648 1.000 51.33461 215 LYS B N 1
ATOM 6083 C CA . LYS B 1 217 ? -52.49604 4.36436 -56.59941 1.000 54.66174 215 LYS B CA 1
ATOM 6084 C C . LYS B 1 217 ? -51.72658 5.56462 -56.05287 1.000 52.46172 215 LYS B C 1
ATOM 6085 O O . LYS B 1 217 ? -50.68160 5.92296 -56.61275 1.000 48.93438 215 LYS B O 1
ATOM 6091 N N . LYS B 1 218 ? -52.19239 6.19201 -54.97444 1.000 47.33558 216 LYS B N 1
ATOM 6092 C CA . LYS B 1 218 ? -51.55463 7.41222 -54.47895 1.000 53.86169 216 LYS B CA 1
ATOM 6093 C C . LYS B 1 218 ? -50.46583 7.03272 -53.47805 1.000 54.90717 216 LYS B C 1
ATOM 6094 O O . LYS B 1 218 ? -50.63859 7.09924 -52.25912 1.000 53.43408 216 LYS B O 1
ATOM 6100 N N . GLY B 1 219 ? -49.31370 6.64054 -54.01879 1.000 51.75412 217 GLY B N 1
ATOM 6101 C CA . GLY B 1 219 ? -48.18853 6.20671 -53.21353 1.000 46.67199 217 GLY B CA 1
ATOM 6102 C C . GLY B 1 219 ? -47.00053 7.13484 -53.37924 1.000 51.85354 217 GLY B C 1
ATOM 6103 O O . GLY B 1 219 ? -46.80158 7.73292 -54.43835 1.000 51.66213 217 GLY B O 1
ATOM 6104 N N . LEU B 1 220 ? -46.20643 7.24844 -52.31729 1.000 50.39265 218 LEU B N 1
ATOM 6105 C CA . LEU B 1 220 ? -45.02981 8.10416 -52.30521 1.000 47.59490 218 LEU B CA 1
ATOM 6106 C C . LEU B 1 220 ? -43.84385 7.34261 -51.74116 1.000 49.88703 218 LEU B C 1
ATOM 6107 O O . LEU B 1 220 ? -43.97864 6.60141 -50.76446 1.000 49.65609 218 LEU B O 1
ATOM 6112 N N . ILE B 1 221 ? -42.68526 7.52547 -52.36433 1.000 46.70621 219 ILE B N 1
ATOM 6113 C CA . ILE B 1 221 ? -41.41359 7.10242 -51.79537 1.000 47.77018 219 ILE B CA 1
ATOM 6114 C C . ILE B 1 221 ? -40.72533 8.33807 -51.23785 1.000 49.29325 219 ILE B C 1
ATOM 6115 O O . ILE B 1 221 ? -40.62106 9.36363 -51.92360 1.000 44.92473 219 ILE B O 1
ATOM 6120 N N . ILE B 1 222 ? -40.28232 8.25283 -49.98718 1.000 53.69946 220 ILE B N 1
ATOM 6121 C CA . ILE B 1 222 ? -39.65631 9.36668 -49.28430 1.000 52.50809 220 ILE B CA 1
ATOM 6122 C C . ILE B 1 222 ? -38.28605 8.89326 -48.82094 1.000 48.31762 220 ILE B C 1
ATOM 6123 O O . ILE B 1 222 ? -38.18417 7.98838 -47.98157 1.000 48.18624 220 ILE B O 1
ATOM 6128 N N . VAL B 1 223 ? -37.23465 9.49672 -49.36888 1.000 48.90449 221 VAL B N 1
ATOM 6129 C CA . VAL B 1 223 ? -35.86028 9.05923 -49.14992 1.000 50.75580 221 VAL B CA 1
ATOM 6130 C C . VAL B 1 223 ? -35.11436 10.16953 -48.42683 1.000 49.55081 221 VAL B C 1
ATOM 6131 O O . VAL B 1 223 ? -34.94546 11.26893 -48.97206 1.000 45.17622 221 VAL B O 1
ATOM 6135 N N . GLY B 1 224 ? -34.65840 9.88055 -47.21668 1.000 44.49439 222 GLY B N 1
ATOM 6136 C CA . GLY B 1 224 ? -33.90064 10.82367 -46.41266 1.000 44.85910 222 GLY B CA 1
ATOM 6137 C C . GLY B 1 224 ? -32.40712 10.61990 -46.54741 1.000 49.91565 222 GLY B C 1
ATOM 6138 O O . GLY B 1 224 ? -31.88438 10.40508 -47.64709 1.000 52.37063 222 GLY B O 1
ATOM 6139 N N . ASP B 1 225 ? -31.71472 10.68193 -45.41317 1.000 52.30588 223 ASP B N 1
ATOM 6140 C CA . ASP B 1 225 ? -30.26114 10.57552 -45.38812 1.000 45.62432 223 ASP B CA 1
ATOM 6141 C C . ASP B 1 225 ? -29.82606 9.17645 -45.81745 1.000 50.92981 223 ASP B C 1
ATOM 6142 O O . ASP B 1 225 ? -30.12664 8.18616 -45.14016 1.000 45.37045 223 ASP B O 1
ATOM 6147 N N . MET B 1 226 ? -29.09809 9.10376 -46.93868 1.000 43.75383 224 MET B N 1
ATOM 6148 C CA . MET B 1 226 ? -28.61283 7.84511 -47.49336 1.000 45.93079 224 MET B CA 1
ATOM 6149 C C . MET B 1 226 ? -27.12583 7.89890 -47.82887 1.000 52.24375 224 MET B C 1
ATOM 6150 O O . MET B 1 226 ? -26.66449 7.12057 -48.67210 1.000 45.19924 224 MET B O 1
ATOM 6155 N N . GLN B 1 227 ? -26.36544 8.79940 -47.20684 1.000 48.08157 225 GLN B N 1
ATOM 6156 C CA . GLN B 1 227 ? -24.97025 8.95056 -47.59030 1.000 49.57840 225 GLN B CA 1
ATOM 6157 C C . GLN B 1 227 ? -24.18211 7.69839 -47.21738 1.000 50.58228 225 GLN B C 1
ATOM 6158 O O . GLN B 1 227 ? -24.45076 7.05382 -46.19899 1.000 51.50006 225 GLN B O 1
ATOM 6164 N N . HIS B 1 228 ? -23.23053 7.33864 -48.08314 1.000 48.27197 226 HIS B N 1
ATOM 6165 C CA . HIS B 1 228 ? -22.45858 6.09441 -47.98195 1.000 55.35125 226 HIS B CA 1
ATOM 6166 C C . HIS B 1 228 ? -23.33640 4.85298 -48.15369 1.000 54.19371 226 HIS B C 1
ATOM 6167 O O . HIS B 1 228 ? -23.01157 3.77740 -47.64530 1.000 51.44017 226 HIS B O 1
ATOM 6174 N N . GLN B 1 229 ? -24.44800 4.97773 -48.88055 1.000 54.83544 227 GLN B N 1
ATOM 6175 C CA . GLN B 1 229 ? -25.32051 3.84744 -49.17381 1.000 54.48057 227 GLN B CA 1
ATOM 6176 C C . GLN B 1 229 ? -25.61768 3.78621 -50.66635 1.000 57.84119 227 GLN B C 1
ATOM 6177 O O . GLN B 1 229 ? -25.56959 4.79853 -51.37104 1.000 54.12664 227 GLN B O 1
ATOM 6183 N N . GLU B 1 230 ? -25.92121 2.58229 -51.14276 1.000 59.14353 228 GLU B N 1
ATOM 6184 C CA . GLU B 1 230 ? -26.32477 2.39989 -52.52849 1.000 60.38600 228 GLU B CA 1
ATOM 6185 C C . GLU B 1 230 ? -27.80642 2.70832 -52.67802 1.000 56.66383 228 GLU B C 1
ATOM 6186 O O . GLU B 1 230 ? -28.61423 2.39584 -51.79921 1.000 59.04383 228 GLU B O 1
ATOM 6192 N N . VAL B 1 231 ? -28.16359 3.31060 -53.80781 1.000 57.74094 229 VAL B N 1
ATOM 6193 C CA . VAL B 1 231 ? -29.43402 4.01708 -53.90642 1.000 58.18653 229 VAL B CA 1
ATOM 6194 C C . VAL B 1 231 ? -30.04400 3.86174 -55.29716 1.000 57.29598 229 VAL B C 1
ATOM 6195 O O . VAL B 1 231 ? -31.12541 4.39517 -55.57676 1.000 58.33934 229 VAL B O 1
ATOM 6199 N N . ASP B 1 232 ? -29.37696 3.09292 -56.16547 1.000 57.64485 230 ASP B N 1
ATOM 6200 C CA . ASP B 1 232 ? -29.73475 3.06021 -57.58365 1.000 57.05575 230 ASP B CA 1
ATOM 6201 C C . ASP B 1 232 ? -31.02473 2.29609 -57.86353 1.000 59.95751 230 ASP B C 1
ATOM 6202 O O . ASP B 1 232 ? -31.75077 2.64842 -58.80147 1.000 61.33684 230 ASP B O 1
ATOM 6207 N N . GLN B 1 233 ? -31.32498 1.25087 -57.08788 1.000 59.13808 231 GLN B N 1
ATOM 6208 C CA . GLN B 1 233 ? -32.51931 0.45844 -57.35529 1.000 51.68081 231 GLN B CA 1
ATOM 6209 C C . GLN B 1 233 ? -33.80225 1.16430 -56.94390 1.000 51.39086 231 GLN B C 1
ATOM 6210 O O . GLN B 1 233 ? -34.88744 0.68118 -57.28465 1.000 49.97935 231 GLN B O 1
ATOM 6216 N N . ILE B 1 234 ? -33.71024 2.28014 -56.21914 1.000 48.90691 232 ILE B N 1
ATOM 6217 C CA . ILE B 1 234 ? -34.89863 3.08686 -55.96106 1.000 50.23838 232 ILE B CA 1
ATOM 6218 C C . ILE B 1 234 ? -35.38014 3.73597 -57.25196 1.000 51.57127 232 ILE B C 1
ATOM 6219 O O . ILE B 1 234 ? -36.58489 3.78658 -57.53052 1.000 48.78189 232 ILE B O 1
ATOM 6224 N N . LEU B 1 235 ? -34.44504 4.22929 -58.06615 1.000 49.47868 233 LEU B N 1
ATOM 6225 C CA . LEU B 1 235 ? -34.80895 4.79386 -59.36034 1.000 49.59101 233 LEU B CA 1
ATOM 6226 C C . LEU B 1 235 ? -35.41182 3.73347 -60.27209 1.000 50.52969 233 LEU B C 1
ATOM 6227 O O . LEU B 1 235 ? -36.40894 3.98689 -60.95764 1.000 54.42677 233 LEU B O 1
ATOM 6232 N N . THR B 1 236 ? -34.82213 2.53546 -60.28786 1.000 56.62559 234 THR B N 1
ATOM 6233 C CA . THR B 1 236 ? -35.34207 1.45984 -61.12573 1.000 52.16634 234 THR B CA 1
ATOM 6234 C C . THR B 1 236 ? -36.76172 1.07950 -60.72514 1.000 53.07345 234 THR B C 1
ATOM 6235 O O . THR B 1 236 ? -37.63275 0.90955 -61.58553 1.000 57.41143 234 THR B O 1
ATOM 6239 N N . TYR B 1 237 ? -37.01480 0.94651 -59.42215 1.000 58.26772 235 TYR B N 1
ATOM 6240 C CA . TYR B 1 237 ? -38.34821 0.58224 -58.95127 1.000 55.11608 235 TYR B CA 1
ATOM 6241 C C . TYR B 1 237 ? -39.36578 1.67428 -59.27104 1.000 52.49284 235 TYR B C 1
ATOM 6242 O O . TYR B 1 237 ? -40.47049 1.38899 -59.75060 1.000 51.31114 235 TYR B O 1
ATOM 6251 N N . SER B 1 238 ? -39.00839 2.93463 -59.01140 1.000 49.24989 236 SER B N 1
ATOM 6252 C CA . SER B 1 238 ? -39.93774 4.03505 -59.24654 1.000 50.83732 236 SER B CA 1
ATOM 6253 C C . SER B 1 238 ? -40.29713 4.16745 -60.72012 1.000 54.51199 236 SER B C 1
ATOM 6254 O O . SER B 1 238 ? -41.41593 4.57333 -61.05128 1.000 49.96207 236 SER B O 1
ATOM 6257 N N . THR B 1 239 ? -39.36356 3.83777 -61.61483 1.000 53.51012 237 THR B N 1
ATOM 6258 C CA . THR B 1 239 ? -39.64226 3.91808 -63.04382 1.000 49.91880 237 THR B CA 1
ATOM 6259 C C . THR B 1 239 ? -40.69690 2.90055 -63.45753 1.000 52.03104 237 THR B C 1
ATOM 6260 O O . THR B 1 239 ? -41.61172 3.22099 -64.22567 1.000 48.77193 237 THR B O 1
ATOM 6264 N N . ILE B 1 240 ? -40.58877 1.67053 -62.95176 1.000 51.44211 238 ILE B N 1
ATOM 6265 C CA . ILE B 1 240 ? -41.50725 0.61627 -63.36346 1.000 50.19266 238 ILE B CA 1
ATOM 6266 C C . ILE B 1 240 ? -42.90352 0.85530 -62.80387 1.000 51.69288 238 ILE B C 1
ATOM 6267 O O . ILE B 1 240 ? -43.90219 0.52782 -63.45544 1.000 55.22360 238 ILE B O 1
ATOM 6272 N N . TYR B 1 241 ? -43.00871 1.44603 -61.61335 1.000 50.27648 239 TYR B N 1
ATOM 6273 C CA . TYR B 1 241 ? -44.27962 1.52116 -60.90593 1.000 48.36774 239 TYR B CA 1
ATOM 6274 C C . TYR B 1 241 ? -44.85011 2.93415 -60.83086 1.000 50.74073 239 TYR B C 1
ATOM 6275 O O . TYR B 1 241 ? -45.87289 3.13936 -60.16680 1.000 47.85189 239 TYR B O 1
ATOM 6284 N N . ASP B 1 242 ? -44.22529 3.90483 -61.50335 1.000 49.74263 240 ASP B N 1
ATOM 6285 C CA . ASP B 1 242 ? -44.77144 5.25906 -61.64525 1.000 54.16402 240 ASP B CA 1
ATOM 6286 C C . ASP B 1 242 ? -45.00735 5.92124 -60.28724 1.000 55.19423 240 ASP B C 1
ATOM 6287 O O . ASP B 1 242 ? -46.06210 6.50647 -60.03199 1.000 51.34682 240 ASP B O 1
ATOM 6292 N N . LEU B 1 243 ? -44.00412 5.83784 -59.41332 1.000 48.87593 241 LEU B N 1
ATOM 6293 C CA . LEU B 1 243 ? -44.12307 6.38065 -58.07038 1.000 48.38366 241 LEU B CA 1
ATOM 6294 C C . LEU B 1 243 ? -43.24690 7.61295 -57.90583 1.000 50.45769 241 LEU B C 1
ATOM 6295 O O . LEU B 1 243 ? -42.05320 7.57012 -58.23586 1.000 46.25370 241 LEU B O 1
ATOM 6300 N N . PRO B 1 244 ? -43.79882 8.72335 -57.41676 1.000 50.43260 242 PRO B N 1
ATOM 6301 C CA . PRO B 1 244 ? -42.97029 9.91222 -57.17082 1.000 53.02205 242 PRO B CA 1
ATOM 6302 C C . PRO B 1 244 ? -42.00981 9.68757 -56.01134 1.000 48.55356 242 PRO B C 1
ATOM 6303 O O . PRO B 1 244 ? -42.33000 8.99798 -55.04043 1.000 48.18669 242 PRO B O 1
ATOM 6307 N N . ILE B 1 245 ? -40.82184 10.27831 -56.12163 1.000 47.30719 243 ILE B N 1
ATOM 6308 C CA . ILE B 1 245 ? -39.77036 10.14504 -55.11547 1.000 47.13246 243 ILE B CA 1
ATOM 6309 C C . ILE B 1 245 ? -39.47073 11.53104 -54.55882 1.000 52.05796 243 ILE B C 1
ATOM 6310 O O . ILE B 1 245 ? -38.92432 12.38638 -55.26840 1.000 49.71277 243 ILE B O 1
ATOM 6315 N N . LEU B 1 246 ? -39.80656 11.75062 -53.29074 1.000 49.51585 244 LEU B N 1
ATOM 6316 C CA . LEU B 1 246 ? -39.40459 12.95862 -52.57683 1.000 49.54235 244 LEU B CA 1
ATOM 6317 C C . LEU B 1 246 ? -38.01723 12.70270 -51.99612 1.000 46.75457 244 LEU B C 1
ATOM 6318 O O . LEU B 1 246 ? -37.85370 11.84565 -51.12232 1.000 46.44551 244 LEU B O 1
ATOM 6323 N N . ALA B 1 247 ? -37.01754 13.43623 -52.48546 1.000 54.14666 245 ALA B N 1
ATOM 6324 C CA . ALA B 1 247 ? -35.61506 13.10423 -52.26196 1.000 49.30268 245 ALA B CA 1
ATOM 6325 C C . ALA B 1 247 ? -34.92540 14.19922 -51.46062 1.000 49.83606 245 ALA B C 1
ATOM 6326 O O . ALA B 1 247 ? -34.92211 15.36696 -51.86393 1.000 45.73175 245 ALA B O 1
ATOM 6328 N N . ASP B 1 248 ? -34.33816 13.80695 -50.33296 1.000 52.07799 246 ASP B N 1
ATOM 6329 C CA . ASP B 1 248 ? -33.50354 14.68392 -49.53184 1.000 48.84422 246 ASP B CA 1
ATOM 6330 C C . ASP B 1 248 ? -32.20361 15.00420 -50.27659 1.000 51.40984 246 ASP B C 1
ATOM 6331 O O . ASP B 1 248 ? -31.75256 14.22030 -51.11611 1.000 46.13911 246 ASP B O 1
ATOM 6336 N N . PRO B 1 249 ? -31.59133 16.16389 -50.00498 1.000 49.16095 247 PRO B N 1
ATOM 6337 C CA . PRO B 1 249 ? -30.24268 16.41567 -50.54698 1.000 50.22826 247 PRO B CA 1
ATOM 6338 C C . PRO B 1 249 ? -29.25120 15.31261 -50.22208 1.000 48.63875 247 PRO B C 1
ATOM 6339 O O . PRO B 1 249 ? -28.44265 14.93420 -51.07974 1.000 50.20044 247 PRO B O 1
ATOM 6343 N N . LEU B 1 250 ? -29.29938 14.77965 -49.00382 1.000 52.18682 248 LEU B N 1
ATOM 6344 C CA . LEU B 1 250 ? -28.39532 13.71824 -48.58051 1.000 52.57140 248 LEU B CA 1
ATOM 6345 C C . LEU B 1 250 ? -28.82085 12.34254 -49.07539 1.000 49.49787 248 LEU B C 1
ATOM 6346 O O . LEU B 1 250 ? -28.19706 11.34433 -48.70369 1.000 50.14186 248 LEU B O 1
ATOM 6351 N N . SER B 1 251 ? -29.86225 12.26220 -49.89829 1.000 46.93920 249 SER B N 1
ATOM 6352 C CA . SER B 1 251 ? -30.26289 10.98568 -50.46915 1.000 49.77403 249 SER B CA 1
ATOM 6353 C C . SER B 1 251 ? -29.37278 10.54698 -51.62352 1.000 49.84087 249 SER B C 1
ATOM 6354 O O . SER B 1 251 ? -29.44957 9.38130 -52.03004 1.000 52.32359 249 SER B O 1
ATOM 6357 N N . HIS B 1 252 ? -28.54268 11.44399 -52.15717 1.000 48.44845 250 HIS B N 1
ATOM 6358 C CA . HIS B 1 252 ? -27.71183 11.21739 -53.33915 1.000 50.88558 250 HIS B CA 1
ATOM 6359 C C . HIS B 1 252 ? -28.53372 10.96903 -54.59574 1.000 49.11383 250 HIS B C 1
ATOM 6360 O O . HIS B 1 252 ? -27.97716 10.56597 -55.62262 1.000 57.38321 250 HIS B O 1
ATOM 6367 N N . LEU B 1 253 ? -29.84423 11.20914 -54.54806 1.000 49.28598 251 LEU B N 1
ATOM 6368 C CA . LEU B 1 253 ? -30.72278 10.93996 -55.67686 1.000 52.82414 251 LEU B CA 1
ATOM 6369 C C . LEU B 1 253 ? -30.98856 12.16016 -56.54759 1.000 52.92737 251 LEU B C 1
ATOM 6370 O O . LEU B 1 253 ? -31.33108 11.99747 -57.72222 1.000 54.43623 251 LEU B O 1
ATOM 6375 N N . ARG B 1 254 ? -30.83905 13.37102 -56.00949 1.000 50.30949 252 ARG B N 1
ATOM 6376 C CA . ARG B 1 254 ? -31.14287 14.56160 -56.79473 1.000 49.99958 252 ARG B CA 1
ATOM 6377 C C . ARG B 1 254 ? -30.16482 14.74874 -57.95010 1.000 58.54126 252 ARG B C 1
ATOM 6378 O O . ARG B 1 254 ? -30.53832 15.31052 -58.98530 1.000 57.80829 252 ARG B O 1
ATOM 6386 N N . LYS B 1 255 ? -28.91709 14.28587 -57.79964 1.000 63.50613 253 LYS B N 1
ATOM 6387 C CA . LYS B 1 255 ? -27.90570 14.53667 -58.82460 1.000 57.90278 253 LYS B CA 1
ATOM 6388 C C . LYS B 1 255 ? -28.22163 13.80796 -60.12491 1.000 59.30191 253 LYS B C 1
ATOM 6389 O O . LYS B 1 255 ? -27.80852 14.25906 -61.19967 1.000 60.99515 253 LYS B O 1
ATOM 6395 N N . PHE B 1 256 ? -28.93239 12.68503 -60.05503 1.000 57.42176 254 PHE B N 1
ATOM 6396 C CA . PHE B 1 256 ? -29.56335 12.13253 -61.24327 1.000 58.78756 254 PHE B CA 1
ATOM 6397 C C . PHE B 1 256 ? -30.78747 12.97471 -61.57291 1.000 64.60348 254 PHE B C 1
ATOM 6398 O O . PHE B 1 256 ? -31.59348 13.28272 -60.68901 1.000 70.76697 254 PHE B O 1
ATOM 6406 N N . ASP B 1 257 ? -30.92562 13.36247 -62.83595 1.000 61.28978 255 ASP B N 1
ATOM 6407 C CA . ASP B 1 257 ? -32.12640 14.07750 -63.26523 1.000 65.42434 255 ASP B CA 1
ATOM 6408 C C . ASP B 1 257 ? -33.21747 13.07918 -63.64957 1.000 58.56216 255 ASP B C 1
ATOM 6409 O O . ASP B 1 257 ? -33.67462 13.01272 -64.78954 1.000 64.39988 255 ASP B O 1
ATOM 6414 N N . HIS B 1 258 ? -33.62610 12.28672 -62.65887 1.000 56.85259 256 HIS B N 1
ATOM 6415 C CA . HIS B 1 258 ? -34.65622 11.28237 -62.87789 1.000 56.12894 256 HIS B CA 1
ATOM 6416 C C . HIS B 1 258 ? -36.03212 11.94439 -62.96229 1.000 56.82787 256 HIS B C 1
ATOM 6417 O O . HIS B 1 258 ? -36.35428 12.81506 -62.14837 1.000 55.28046 256 HIS B O 1
ATOM 6424 N N . PRO B 1 259 ? -36.86037 11.54383 -63.93187 1.000 59.59000 257 PRO B N 1
ATOM 6425 C CA . PRO B 1 259 ? -38.15396 12.21942 -64.13130 1.000 53.52718 257 PRO B CA 1
ATOM 6426 C C . PRO B 1 259 ? -39.10358 12.11700 -62.95020 1.000 58.48565 257 PRO B C 1
ATOM 6427 O O . PRO B 1 259 ? -40.08448 12.87125 -62.90687 1.000 58.65659 257 PRO B O 1
ATOM 6431 N N . ASN B 1 260 ? -38.85912 11.22089 -61.99736 1.000 58.97810 258 ASN B N 1
ATOM 6432 C CA . ASN B 1 260 ? -39.78209 11.00873 -60.89215 1.000 52.52403 258 ASN B CA 1
ATOM 6433 C C . ASN B 1 260 ? -39.31117 11.62846 -59.58132 1.000 49.90560 258 ASN B C 1
ATOM 6434 O O . ASN B 1 260 ? -40.03395 11.54418 -58.58196 1.000 48.55392 258 ASN B O 1
ATOM 6439 N N . VAL B 1 261 ? -38.14091 12.26532 -59.55980 1.000 48.08441 259 VAL B N 1
ATOM 6440 C CA . VAL B 1 261 ? -37.57115 12.80242 -58.32620 1.000 52.95097 259 VAL B CA 1
ATOM 6441 C C . VAL B 1 261 ? -38.10365 14.20887 -58.07792 1.000 53.39098 259 VAL B C 1
ATOM 6442 O O . VAL B 1 261 ? -38.00634 15.08740 -58.94357 1.000 53.72460 259 VAL B O 1
ATOM 6446 N N . ILE B 1 262 ? -38.64403 14.42503 -56.88295 1.000 50.62994 260 ILE B N 1
ATOM 6447 C CA . ILE B 1 262 ? -39.14202 15.72364 -56.44589 1.000 50.96555 260 ILE B CA 1
ATOM 6448 C C . ILE B 1 262 ? -38.13400 16.32156 -55.47730 1.000 54.41436 260 ILE B C 1
ATOM 6449 O O . ILE B 1 262 ? -37.81615 15.71033 -54.45062 1.000 58.14152 260 ILE B O 1
ATOM 6454 N N . CYS B 1 263 ? -37.63298 17.51974 -55.79060 1.000 49.80972 261 CYS B N 1
ATOM 6455 C CA . CYS B 1 263 ? -36.72087 18.22507 -54.89793 1.000 52.89364 261 CYS B CA 1
ATOM 6456 C C . CYS B 1 263 ? -37.33338 19.45337 -54.24212 1.000 55.61884 261 CYS B C 1
ATOM 6457 O O . CYS B 1 263 ? -36.67888 20.06587 -53.39218 1.000 54.28279 261 CYS B O 1
ATOM 6460 N N . THR B 1 264 ? -38.55759 19.83423 -54.60902 1.000 53.67153 262 THR B N 1
ATOM 6461 C CA . THR B 1 264 ? -39.16047 21.07749 -54.14387 1.000 50.50973 262 THR B CA 1
ATOM 6462 C C . THR B 1 264 ? -40.29619 20.84139 -53.15409 1.000 49.23877 262 THR B C 1
ATOM 6463 O O . THR B 1 264 ? -41.08520 21.75504 -52.89388 1.000 51.42544 262 THR B O 1
ATOM 6467 N N . TYR B 1 265 ? -40.38930 19.63464 -52.59174 1.000 46.14365 263 TYR B N 1
ATOM 6468 C CA . TYR B 1 265 ? -41.52481 19.29592 -51.73921 1.000 47.55072 263 TYR B CA 1
ATOM 6469 C C . TYR B 1 265 ? -41.61104 20.21443 -50.52387 1.000 53.45389 263 TYR B C 1
ATOM 6470 O O . TYR B 1 265 ? -42.71002 20.59777 -50.10789 1.000 55.09450 263 TYR B O 1
ATOM 6479 N N . ASP B 1 266 ? -40.46642 20.58770 -49.94519 1.000 52.00054 264 ASP B N 1
ATOM 6480 C CA . ASP B 1 266 ? -40.48746 21.42096 -48.74529 1.000 54.41770 264 ASP B CA 1
ATOM 6481 C C . ASP B 1 266 ? -41.17193 22.75392 -49.01690 1.000 55.77627 264 ASP B C 1
ATOM 6482 O O . ASP B 1 266 ? -42.10025 23.14702 -48.29918 1.000 57.52187 264 ASP B O 1
ATOM 6487 N N . LEU B 1 267 ? -40.72863 23.46105 -50.05934 1.000 52.73571 265 LEU B N 1
ATOM 6488 C CA . LEU B 1 267 ? -41.37868 24.71239 -50.43157 1.000 53.05344 265 LEU B CA 1
ATOM 6489 C C . LEU B 1 267 ? -42.85110 24.48955 -50.76066 1.000 56.57454 265 LEU B C 1
ATOM 6490 O O . LEU B 1 267 ? -43.70478 25.30789 -50.39953 1.000 54.83336 265 LEU B O 1
ATOM 6495 N N . LEU B 1 268 ? -43.16818 23.37459 -51.42772 1.000 55.01631 266 LEU B N 1
ATOM 6496 C CA . LEU B 1 268 ? -44.55976 23.06194 -51.74178 1.000 54.69160 266 LEU B CA 1
ATOM 6497 C C . LEU B 1 268 ? -45.40254 22.94514 -50.47859 1.000 59.08009 266 LEU B C 1
ATOM 6498 O O . LEU B 1 268 ? -46.52515 23.46018 -50.42487 1.000 63.39092 266 LEU B O 1
ATOM 6503 N N . PHE B 1 269 ? -44.88203 22.27084 -49.45093 1.000 58.91061 267 PHE B N 1
ATOM 6504 C CA . PHE B 1 269 ? -45.62157 22.16006 -48.19739 1.000 59.89495 267 PHE B CA 1
ATOM 6505 C C . PHE B 1 269 ? -45.69967 23.50735 -47.48823 1.000 63.16357 267 PHE B C 1
ATOM 6506 O O . PHE B 1 269 ? -46.77613 23.92115 -47.03969 1.000 58.72221 267 PHE B O 1
ATOM 6514 N N . ARG B 1 270 ? -44.56431 24.20729 -47.37831 1.000 56.95913 268 ARG B N 1
ATOM 6515 C CA . ARG B 1 270 ? -44.57285 25.55702 -46.81886 1.000 59.37161 268 ARG B CA 1
ATOM 6516 C C . ARG B 1 270 ? -45.57789 26.44818 -47.54040 1.000 65.61216 268 ARG B C 1
ATOM 6517 O O . ARG B 1 270 ? -46.23061 27.29589 -46.91945 1.000 62.92171 268 ARG B O 1
ATOM 6525 N N . SER B 1 271 ? -45.71907 26.26637 -48.85377 1.000 58.97259 269 SER B N 1
ATOM 6526 C CA . SER B 1 271 ? -46.65424 27.05568 -49.64283 1.000 63.88622 269 SER B CA 1
ATOM 6527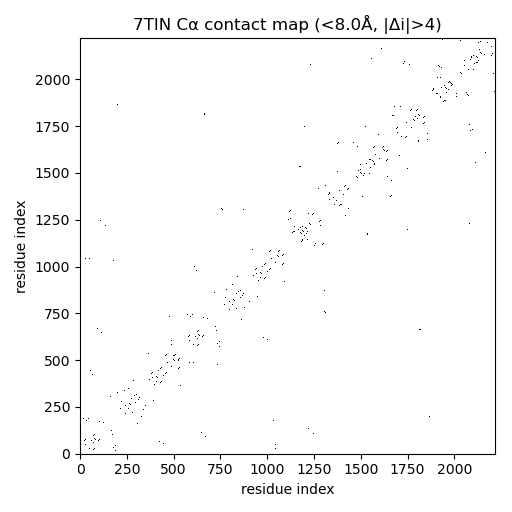 C C . SER B 1 271 ? -48.09761 26.57598 -49.52006 1.000 63.90246 269 SER B C 1
ATOM 6528 O O . SER B 1 271 ? -48.98025 27.15943 -50.15949 1.000 65.75507 269 SER B O 1
ATOM 6531 N N . GLY B 1 272 ? -48.35998 25.53970 -48.73497 1.000 60.48846 270 GLY B N 1
ATOM 6532 C CA . GLY B 1 272 ? -49.70712 25.11796 -48.42967 1.000 53.97705 270 GLY B CA 1
ATOM 6533 C C . GLY B 1 272 ? -50.20859 23.85795 -49.11394 1.000 62.14801 270 GLY B C 1
ATOM 6534 O O . GLY B 1 272 ? -51.42517 23.62812 -49.11604 1.000 67.73435 270 GLY B O 1
ATOM 6535 N N . LEU B 1 273 ? -49.32331 23.03953 -49.68128 1.000 63.68022 271 LEU B N 1
ATOM 6536 C CA . LEU B 1 273 ? -49.75231 21.82376 -50.36374 1.000 60.47325 271 LEU B CA 1
ATOM 6537 C C . LEU B 1 273 ? -50.51835 20.90487 -49.41852 1.000 65.95462 271 LEU B C 1
ATOM 6538 O O . LEU B 1 273 ? -50.02967 20.54612 -48.34290 1.000 60.66845 271 LEU B O 1
ATOM 6543 N N . ASP B 1 274 ? -51.73081 20.53642 -49.82562 1.000 69.71388 272 ASP B N 1
ATOM 6544 C CA . ASP B 1 274 ? -52.55502 19.55971 -49.12913 1.000 73.75036 272 ASP B CA 1
ATOM 6545 C C . ASP B 1 274 ? -52.74091 18.34354 -50.02269 1.000 77.70324 272 ASP B C 1
ATOM 6546 O O . ASP B 1 274 ? -52.94337 18.47895 -51.23384 1.000 80.41881 272 ASP B O 1
ATOM 6551 N N . LEU B 1 275 ? -52.68324 17.15529 -49.42596 1.000 78.14663 273 LEU B N 1
ATOM 6552 C CA . LEU B 1 275 ? -52.62568 15.94053 -50.22646 1.000 78.63437 273 LEU B CA 1
ATOM 6553 C C . LEU B 1 275 ? -53.11151 14.75064 -49.41078 1.000 74.87740 273 LEU B C 1
ATOM 6554 O O . LEU B 1 275 ? -52.89268 14.68501 -48.19776 1.000 76.07134 273 LEU B O 1
ATOM 6559 N N . ASN B 1 276 ? -53.78352 13.82584 -50.09083 1.000 72.59903 274 ASN B N 1
ATOM 6560 C CA . ASN B 1 276 ? -54.24202 12.56875 -49.51269 1.000 68.54544 274 ASN B CA 1
ATOM 6561 C C . ASN B 1 276 ? -53.42804 11.44278 -50.13305 1.000 64.73465 274 ASN B C 1
ATOM 6562 O O . ASN B 1 276 ? -53.44676 11.26253 -51.35494 1.000 69.10981 274 ASN B O 1
ATOM 6567 N N . VAL B 1 277 ? -52.71823 10.69147 -49.29851 1.000 59.33616 275 VAL B N 1
ATOM 6568 C CA . VAL B 1 277 ? -51.80829 9.64966 -49.75543 1.000 54.53503 275 VAL B CA 1
ATOM 6569 C C . VAL B 1 277 ? -52.34344 8.29263 -49.32118 1.000 52.20130 275 VAL B C 1
ATOM 6570 O O . VAL B 1 277 ? -52.87889 8.14688 -48.21627 1.000 49.52966 275 VAL B O 1
ATOM 6574 N N . ASP B 1 278 ? -52.20488 7.29791 -50.19833 1.000 50.87086 276 ASP B N 1
ATOM 6575 C CA . ASP B 1 278 ? -52.58539 5.93917 -49.82802 1.000 56.58887 276 ASP B CA 1
ATOM 6576 C C . ASP B 1 278 ? -51.48465 5.24301 -49.02993 1.000 49.00975 276 ASP B C 1
ATOM 6577 O O . ASP B 1 278 ? -51.77248 4.57032 -48.03341 1.000 45.66561 276 ASP B O 1
ATOM 6582 N N . PHE B 1 279 ? -50.22614 5.38814 -49.44378 1.000 47.94257 277 PHE B N 1
ATOM 6583 C CA . PHE B 1 279 ? -49.11729 4.80765 -48.69924 1.000 48.71141 277 PHE B CA 1
ATOM 6584 C C . PHE B 1 279 ? -47.85224 5.61732 -48.93636 1.000 47.08456 277 PHE B C 1
ATOM 6585 O O . PHE B 1 279 ? -47.66838 6.21283 -50.00054 1.000 51.01067 277 PHE B O 1
ATOM 6593 N N . VAL B 1 280 ? -46.97516 5.61863 -47.93409 1.000 47.53547 278 VAL B N 1
ATOM 6594 C CA . VAL B 1 280 ? -45.63887 6.18902 -48.04555 1.000 45.96390 278 VAL B CA 1
ATOM 6595 C C . VAL B 1 280 ? -44.62268 5.10228 -47.72095 1.000 51.12478 278 VAL B C 1
ATOM 6596 O O . VAL B 1 280 ? -44.84890 4.27066 -46.83432 1.000 51.08150 278 VAL B O 1
ATOM 6600 N N . ILE B 1 281 ? -43.51333 5.09816 -48.45195 1.000 49.60324 279 ILE B N 1
ATOM 6601 C CA . ILE B 1 281 ? -42.38986 4.20937 -48.17824 1.000 49.26148 279 ILE B CA 1
ATOM 6602 C C . ILE B 1 281 ? -41.22673 5.09513 -47.75688 1.000 48.29402 279 ILE B C 1
ATOM 6603 O O . ILE B 1 281 ? -40.59093 5.74680 -48.59389 1.000 51.44400 279 ILE B O 1
ATOM 6608 N N . ARG B 1 282 ? -40.95420 5.12938 -46.45630 1.000 47.50421 280 ARG B N 1
ATOM 6609 C CA . ARG B 1 282 ? -39.89083 5.95431 -45.89848 1.000 48.78900 280 ARG B CA 1
ATOM 6610 C C . ARG B 1 282 ? -38.58574 5.16525 -45.91586 1.000 45.58840 280 ARG B C 1
ATOM 6611 O O . ARG B 1 282 ? -38.49708 4.08640 -45.31824 1.000 46.47015 280 ARG B O 1
ATOM 6619 N N . VAL B 1 283 ? -37.58216 5.69762 -46.60898 1.000 47.38808 281 VAL B N 1
ATOM 6620 C CA . VAL B 1 283 ? -36.30186 5.02690 -46.80797 1.000 43.04798 281 VAL B CA 1
ATOM 6621 C C . VAL B 1 283 ? -35.21407 5.84021 -46.12129 1.000 46.70581 281 VAL B C 1
ATOM 6622 O O . VAL B 1 283 ? -35.12964 7.05911 -46.31495 1.000 46.41573 281 VAL B O 1
ATOM 6626 N N . GLY B 1 284 ? -34.38770 5.16661 -45.32034 1.000 42.78167 282 GLY B N 1
ATOM 6627 C CA . GLY B 1 284 ? -33.23682 5.80503 -44.71163 1.000 45.60770 282 GLY B CA 1
ATOM 6628 C C . GLY B 1 284 ? -33.55075 6.52454 -43.40971 1.000 44.93824 282 GLY B C 1
ATOM 6629 O O . GLY B 1 284 ? -34.56475 6.28404 -42.74684 1.000 46.17388 282 GLY B O 1
ATOM 6630 N N . LYS B 1 285 ? -32.63591 7.41885 -43.04013 1.000 48.01609 283 LYS B N 1
ATOM 6631 C CA . LYS B 1 285 ? -32.76732 8.24797 -41.84713 1.000 48.12971 283 LYS B CA 1
ATOM 6632 C C . LYS B 1 285 ? -33.67384 9.43908 -42.15337 1.000 49.41543 283 LYS B C 1
ATOM 6633 O O . LYS B 1 285 ? -33.98473 9.70229 -43.31566 1.000 50.47750 283 LYS B O 1
ATOM 6639 N N . PRO B 1 286 ? -34.13436 10.17071 -41.13002 1.000 50.44352 284 PRO B N 1
ATOM 6640 C CA . PRO B 1 286 ? -35.16950 11.19262 -41.35825 1.000 48.68814 284 PRO B CA 1
ATOM 6641 C C . PRO B 1 286 ? -34.76681 12.25766 -42.37026 1.000 50.24522 284 PRO B C 1
ATOM 6642 O O . PRO B 1 286 ? -33.58661 12.50594 -42.62643 1.000 47.70864 284 PRO B O 1
ATOM 6646 N N . VAL B 1 287 ? -35.78796 12.90293 -42.94520 1.000 46.54525 285 VAL B N 1
ATOM 6647 C CA . VAL B 1 287 ? -35.55394 13.99853 -43.87811 1.000 49.05265 285 VAL B CA 1
ATOM 6648 C C . VAL B 1 287 ? -35.35071 15.29779 -43.10539 1.000 49.12343 285 VAL B C 1
ATOM 6649 O O . VAL B 1 287 ? -35.74821 15.43458 -41.94630 1.000 47.12778 285 VAL B O 1
ATOM 6653 N N . ILE B 1 288 ? -34.72549 16.27094 -43.77436 1.000 49.07235 286 ILE B N 1
ATOM 6654 C CA . ILE B 1 288 ? -34.50019 17.57625 -43.15953 1.000 53.05941 286 ILE B CA 1
ATOM 6655 C C . ILE B 1 288 ? -35.81504 18.32614 -42.97508 1.000 45.99669 286 ILE B C 1
ATOM 6656 O O . ILE B 1 288 ? -35.99972 19.04208 -41.98486 1.000 50.24282 286 ILE B O 1
ATOM 6661 N N . SER B 1 289 ? -36.74244 18.18337 -43.91934 1.000 49.07099 287 SER B N 1
ATOM 6662 C CA . SER B 1 289 ? -37.90034 19.07076 -43.97352 1.000 50.28343 287 SER B CA 1
ATOM 6663 C C . SER B 1 289 ? -38.77918 18.92195 -42.73664 1.000 49.80978 287 SER B C 1
ATOM 6664 O O . SER B 1 289 ? -39.36525 17.86027 -42.49977 1.000 42.05421 287 SER B O 1
ATOM 6667 N N . LYS B 1 290 ? -38.87236 20.00111 -41.95432 1.000 47.68711 288 LYS B N 1
ATOM 6668 C CA . LYS B 1 290 ? -39.76235 20.00684 -40.79815 1.000 51.92323 288 LYS B CA 1
ATOM 6669 C C . LYS B 1 290 ? -41.21426 19.81584 -41.21971 1.000 52.03689 288 LYS B C 1
ATOM 6670 O O . LYS B 1 290 ? -41.95967 19.06341 -40.58037 1.000 51.57640 288 LYS B O 1
ATOM 6676 N N . LYS B 1 291 ? -41.63046 20.48172 -42.30087 1.000 50.94552 289 LYS B N 1
ATOM 6677 C CA . LYS B 1 291 ? -43.01219 20.37051 -42.75805 1.000 52.27868 289 LYS B CA 1
ATOM 6678 C C . LYS B 1 291 ? -43.35513 18.93320 -43.13792 1.000 49.96928 289 LYS B C 1
ATOM 6679 O O . LYS B 1 291 ? -44.38530 18.39713 -42.71372 1.000 51.43068 289 LYS B O 1
ATOM 6685 N N . LEU B 1 292 ? -42.49588 18.28859 -43.93369 1.000 47.78501 290 LEU B N 1
ATOM 6686 C CA . LEU B 1 292 ? -42.76868 16.91774 -44.35736 1.000 48.98152 290 LEU B CA 1
ATOM 6687 C C . LEU B 1 292 ? -42.77864 15.95135 -43.18097 1.000 47.48792 290 LEU B C 1
ATOM 6688 O O . LEU B 1 292 ? -43.53251 14.97293 -43.19085 1.000 50.78231 290 LEU B O 1
ATOM 6693 N N . ASN B 1 293 ? -41.95407 16.19962 -42.16284 1.000 45.45054 291 ASN B N 1
ATOM 6694 C CA . ASN B 1 293 ? -42.00092 15.35566 -40.97448 1.000 48.08464 291 ASN B CA 1
ATOM 6695 C C . ASN B 1 293 ? -43.27702 15.60952 -40.17906 1.000 51.14404 291 ASN B C 1
ATOM 6696 O O . ASN B 1 293 ? -43.88316 14.67078 -39.64805 1.000 48.68727 291 ASN B O 1
ATOM 6701 N N . GLN B 1 294 ? -43.70835 16.87247 -40.10067 1.000 51.06863 292 GLN B N 1
ATOM 6702 C CA . GLN B 1 294 ? -44.98040 17.18268 -39.45707 1.000 50.01680 292 GLN B CA 1
ATOM 6703 C C . GLN B 1 294 ? -46.14907 16.58603 -40.23187 1.000 55.95768 292 GLN B C 1
ATOM 6704 O O . GLN B 1 294 ? -47.12452 16.11805 -39.63063 1.000 56.73579 292 GLN B O 1
ATOM 6710 N N . TRP B 1 295 ? -46.07134 16.59581 -41.56757 1.000 52.43306 293 TRP B N 1
ATOM 6711 C CA . TRP B 1 295 ? -47.12913 15.98899 -42.36840 1.000 48.38845 293 TRP B CA 1
ATOM 6712 C C . TRP B 1 295 ? -47.22385 14.49189 -42.10923 1.000 50.76758 293 TRP B C 1
ATOM 6713 O O . TRP B 1 295 ? -48.32634 13.93706 -42.03646 1.000 54.51402 293 TRP B O 1
ATOM 6724 N N . LEU B 1 296 ? -46.07669 13.82058 -41.96114 1.000 52.84080 294 LEU B N 1
ATOM 6725 C CA . LEU B 1 296 ? -46.08070 12.39064 -41.66888 1.000 54.80274 294 LEU B CA 1
ATOM 6726 C C . LEU B 1 296 ? -46.79611 12.07131 -40.36453 1.000 46.03829 294 LEU B C 1
ATOM 6727 O O . LEU B 1 296 ? -47.27022 10.94484 -40.19280 1.000 49.06251 294 LEU B O 1
ATOM 6732 N N . LYS B 1 297 ? -46.88584 13.03523 -39.44588 1.000 51.91310 295 LYS B N 1
ATOM 6733 C CA . LYS B 1 297 ? -47.61052 12.83766 -38.19551 1.000 54.17523 295 LYS B CA 1
ATOM 6734 C C . LYS B 1 297 ? -49.11375 13.03327 -38.34640 1.000 54.64096 295 LYS B C 1
ATOM 6735 O O . LYS B 1 297 ? -49.86660 12.62736 -37.45590 1.000 54.75636 295 LYS B O 1
ATOM 6741 N N . LYS B 1 298 ? -49.56492 13.63924 -39.44504 1.000 53.44699 296 LYS B N 1
ATOM 6742 C CA . LYS B 1 298 ? -50.97549 13.94693 -39.64250 1.000 54.25443 296 LYS B CA 1
ATOM 6743 C C . LYS B 1 298 ? -51.67070 13.01641 -40.62453 1.000 52.79786 296 LYS B C 1
ATOM 6744 O O . LYS B 1 298 ? -52.87723 12.79016 -40.49148 1.000 51.13333 296 LYS B O 1
ATOM 6750 N N . THR B 1 299 ? -50.95205 12.48004 -41.60672 1.000 51.54031 297 THR B N 1
ATOM 6751 C CA . THR B 1 299 ? -51.57858 11.62213 -42.60198 1.000 50.29930 297 THR B CA 1
ATOM 6752 C C . THR B 1 299 ? -52.01407 10.29892 -41.98653 1.000 52.25800 297 THR B C 1
ATOM 6753 O O . THR B 1 299 ? -51.43506 9.81899 -41.00662 1.000 59.70789 297 THR B O 1
ATOM 6757 N N . ASP B 1 300 ? -53.04916 9.70372 -42.57821 1.000 50.28016 298 ASP B N 1
ATOM 6758 C CA . ASP B 1 300 ? -53.46561 8.35325 -42.22417 1.000 58.70833 298 ASP B CA 1
ATOM 6759 C C . ASP B 1 300 ? -53.07584 7.34277 -43.29705 1.000 53.34122 298 ASP B C 1
ATOM 6760 O O . ASP B 1 300 ? -53.67222 6.26459 -43.38068 1.000 54.02648 298 ASP B O 1
ATOM 6765 N N . ALA B 1 301 ? -52.08134 7.66971 -44.11554 1.000 49.60996 299 ALA B N 1
ATOM 6766 C CA . ALA B 1 301 ? -51.57424 6.71476 -45.08647 1.000 53.85001 299 ALA B CA 1
ATOM 6767 C C . ALA B 1 301 ? -50.89307 5.54686 -44.38151 1.000 52.13999 299 ALA B C 1
ATOM 6768 O O . ALA B 1 301 ? -50.39511 5.67074 -43.25874 1.000 49.41226 299 ALA B O 1
ATOM 6770 N N . PHE B 1 302 ? -50.89826 4.39560 -45.04605 1.000 49.40187 300 PHE B N 1
ATOM 6771 C CA . PHE B 1 302 ? -50.10431 3.26448 -44.58956 1.000 50.58613 300 PHE B CA 1
ATOM 6772 C C . PHE B 1 302 ? -48.62947 3.59772 -44.76787 1.000 50.87583 300 PHE B C 1
ATOM 6773 O O . PHE B 1 302 ? -48.21880 4.07682 -45.82911 1.000 49.94047 300 PHE B O 1
ATOM 6781 N N . GLN B 1 303 ? -47.83302 3.36885 -43.72720 1.000 49.23441 301 GLN B N 1
ATOM 6782 C CA . GLN B 1 303 ? -46.44472 3.81104 -43.70311 1.000 48.22101 301 GLN B CA 1
ATOM 6783 C C . GLN B 1 303 ? -45.51480 2.61785 -43.55137 1.000 46.05095 301 GLN B C 1
ATOM 6784 O O . GLN B 1 303 ? -45.67927 1.80701 -42.63424 1.000 47.03239 301 GLN B O 1
ATOM 6790 N N . ILE B 1 304 ? -44.54222 2.52163 -44.45277 1.000 49.61812 302 ILE B N 1
ATOM 6791 C CA . ILE B 1 304 ? -43.49968 1.50462 -44.41399 1.000 49.83107 302 ILE B CA 1
ATOM 6792 C C . ILE B 1 304 ? -42.17037 2.20894 -44.18467 1.000 49.58330 302 ILE B C 1
ATOM 6793 O O . ILE B 1 304 ? -41.87740 3.21930 -44.83551 1.000 50.84729 302 ILE B O 1
ATOM 6798 N N . LEU B 1 305 ? -41.37710 1.69332 -43.24994 1.000 49.41411 303 LEU B N 1
ATOM 6799 C CA . LEU B 1 305 ? -40.04712 2.22039 -42.97279 1.000 50.26823 303 LEU B CA 1
ATOM 6800 C C . LEU B 1 305 ? -39.01019 1.16567 -43.32827 1.000 47.98681 303 LEU B C 1
ATOM 6801 O O . LEU B 1 305 ? -39.15584 -0.00495 -42.96239 1.000 44.62826 303 LEU B O 1
ATOM 6806 N N . VAL B 1 306 ? -37.97234 1.57907 -44.04606 1.000 45.62618 304 VAL B N 1
ATOM 6807 C CA . VAL B 1 306 ? -36.88747 0.68977 -44.44129 1.000 51.06431 304 VAL B CA 1
ATOM 6808 C C . VAL B 1 306 ? -35.56297 1.38592 -44.14787 1.000 45.76924 304 VAL B C 1
ATOM 6809 O O . VAL B 1 306 ? -35.28991 2.46693 -44.68354 1.000 51.37500 304 VAL B O 1
ATOM 6813 N N . GLN B 1 307 ? -34.75963 0.78465 -43.27064 1.000 42.65031 305 GLN B N 1
ATOM 6814 C CA . GLN B 1 307 ? -33.45954 1.31934 -42.88342 1.000 46.69333 305 GLN B CA 1
ATOM 6815 C C . GLN B 1 307 ? -32.42291 0.21018 -42.95293 1.000 47.27434 305 GLN B C 1
ATOM 6816 O O . GLN B 1 307 ? -32.71381 -0.94329 -42.62132 1.000 48.99105 305 GLN B O 1
ATOM 6822 N N . ASN B 1 308 ? -31.21823 0.55921 -43.38650 1.000 41.36751 306 ASN B N 1
ATOM 6823 C CA . ASN B 1 308 ? -30.12944 -0.41209 -43.49364 1.000 44.97367 306 ASN B CA 1
ATOM 6824 C C . ASN B 1 308 ? -29.21448 -0.35531 -42.27463 1.000 51.70434 306 ASN B C 1
ATOM 6825 O O . ASN B 1 308 ? -27.99300 -0.27579 -42.38532 1.000 49.74464 306 ASN B O 1
ATOM 6830 N N . ASN B 1 309 ? -29.81184 -0.40013 -41.08686 1.000 51.30545 307 ASN B N 1
ATOM 6831 C CA . ASN B 1 309 ? -29.06001 -0.40491 -39.84325 1.000 47.13259 307 ASN B CA 1
ATOM 6832 C C . ASN B 1 309 ? -29.89193 -1.10498 -38.78000 1.000 49.23759 307 ASN B C 1
ATOM 6833 O O . ASN B 1 309 ? -31.11875 -1.19429 -38.88460 1.000 47.79111 307 ASN B O 1
ATOM 6838 N N . ASP B 1 310 ? -29.21083 -1.61508 -37.75803 1.000 47.18145 308 ASP B N 1
ATOM 6839 C CA . ASP B 1 310 ? -29.90446 -2.14139 -36.59305 1.000 49.05738 308 ASP B CA 1
ATOM 6840 C C . ASP B 1 310 ? -30.33548 -0.99330 -35.67803 1.000 45.89751 308 ASP B C 1
ATOM 6841 O O . ASP B 1 310 ? -30.11221 0.18562 -35.97104 1.000 46.80674 308 ASP B O 1
ATOM 6846 N N . LYS B 1 311 ? -30.95921 -1.34463 -34.55369 1.000 41.17698 309 LYS B N 1
ATOM 6847 C CA . LYS B 1 311 ? -31.41856 -0.37341 -33.55864 1.000 47.17858 309 LYS B CA 1
ATOM 6848 C C . LYS B 1 311 ? -32.18958 0.76711 -34.22503 1.000 46.63260 309 LYS B C 1
ATOM 6849 O O . LYS B 1 311 ? -31.85227 1.94575 -34.10351 1.000 49.59879 309 LYS B O 1
ATOM 6855 N N . ILE B 1 312 ? -33.23549 0.38396 -34.95606 1.000 47.58885 310 ILE B N 1
ATOM 6856 C CA . ILE B 1 312 ? -34.00915 1.34276 -35.73511 1.000 44.53439 310 ILE B CA 1
ATOM 6857 C C . ILE B 1 312 ? -34.82080 2.23219 -34.80359 1.000 42.00174 310 ILE B C 1
ATOM 6858 O O . ILE B 1 312 ? -35.51293 1.74374 -33.90080 1.000 52.09732 310 ILE B O 1
ATOM 6863 N N . ASP B 1 313 ? -34.72607 3.54379 -35.00851 1.000 44.24818 311 ASP B N 1
ATOM 6864 C CA . ASP B 1 313 ? -35.67364 4.50817 -34.46433 1.000 47.19175 311 ASP B CA 1
ATOM 6865 C C . ASP B 1 313 ? -36.59906 4.97545 -35.58359 1.000 47.99552 311 ASP B C 1
ATOM 6866 O O . ASP B 1 313 ? -36.20044 5.04299 -36.74858 1.000 43.47285 311 ASP B O 1
ATOM 6871 N N . VAL B 1 314 ? -37.84104 5.29720 -35.22361 1.000 48.63018 312 VAL B N 1
ATOM 6872 C CA . VAL B 1 314 ? -38.90233 5.45816 -36.20748 1.000 44.63432 312 VAL B CA 1
ATOM 6873 C C . VAL B 1 314 ? -39.36950 6.90962 -36.31835 1.000 46.47462 312 VAL B C 1
ATOM 6874 O O . VAL B 1 314 ? -40.47099 7.16103 -36.80311 1.000 48.22062 312 VAL B O 1
ATOM 6878 N N . PHE B 1 315 ? -38.54946 7.86096 -35.88243 1.000 43.51503 313 PHE B N 1
ATOM 6879 C CA . PHE B 1 315 ? -38.89140 9.27402 -35.98602 1.000 46.06926 313 PHE B CA 1
ATOM 6880 C C . PHE B 1 315 ? -39.37614 9.59352 -37.40051 1.000 50.21595 313 PHE B C 1
ATOM 6881 O O . PHE B 1 315 ? -38.73922 9.17639 -38.37816 1.000 48.49102 313 PHE B O 1
ATOM 6889 N N . PRO B 1 316 ? -40.47925 10.35412 -37.55807 1.000 53.23259 314 PRO B N 1
ATOM 6890 C CA . PRO B 1 316 ? -41.22540 11.10491 -36.53979 1.000 47.32748 314 PRO B CA 1
ATOM 6891 C C . PRO B 1 316 ? -42.51292 10.46215 -35.99818 1.000 48.15681 314 PRO B C 1
ATOM 6892 O O . PRO B 1 316 ? -43.05748 10.99527 -35.02607 1.000 45.00575 314 PRO B O 1
ATOM 6896 N N . ILE B 1 317 ? -43.00830 9.37964 -36.59749 1.000 51.19179 315 ILE B N 1
ATOM 6897 C CA . ILE B 1 317 ? -44.13756 8.63529 -36.04741 1.000 51.15185 315 ILE B CA 1
ATOM 6898 C C . ILE B 1 317 ? -43.95686 7.14424 -36.29339 1.000 53.56010 315 ILE B C 1
ATOM 6899 O O . ILE B 1 317 ? -43.20125 6.71918 -37.16965 1.000 48.68183 315 ILE B O 1
ATOM 6904 N N . ALA B 1 318 ? -44.68377 6.35700 -35.50998 1.000 49.95423 316 ALA B N 1
ATOM 6905 C CA . ALA B 1 318 ? -44.62852 4.90823 -35.62278 1.000 50.20566 316 ALA B CA 1
ATOM 6906 C C . ALA B 1 318 ? -45.15898 4.46387 -36.98009 1.000 54.98708 316 ALA B C 1
ATOM 6907 O O . ALA B 1 318 ? -46.32211 4.74472 -37.30255 1.000 54.53241 316 ALA B O 1
ATOM 6909 N N . PRO B 1 319 ? -44.35843 3.79550 -37.80182 1.000 54.03380 317 PRO B N 1
ATOM 6910 C CA . PRO B 1 319 ? -44.89021 3.21329 -39.03606 1.000 50.59302 317 PRO B CA 1
ATOM 6911 C C . PRO B 1 319 ? -45.73800 1.98756 -38.72859 1.000 50.68007 317 PRO B C 1
ATOM 6912 O O . PRO B 1 319 ? -45.73862 1.45274 -37.61834 1.000 54.41727 317 PRO B O 1
ATOM 6916 N N . ASP B 1 320 ? -46.47415 1.53946 -39.74486 1.000 51.41153 318 ASP B N 1
ATOM 6917 C CA . ASP B 1 320 ? -47.25766 0.31903 -39.60024 1.000 56.16924 318 ASP B CA 1
ATOM 6918 C C . ASP B 1 320 ? -46.38367 -0.92453 -39.66977 1.000 55.12289 318 ASP B C 1
ATOM 6919 O O . ASP B 1 320 ? -46.73261 -1.95333 -39.08025 1.000 57.05911 318 ASP B O 1
ATOM 6924 N N . ILE B 1 321 ? -45.25468 -0.84785 -40.37520 1.000 54.00425 319 ILE B N 1
ATOM 6925 C CA . ILE B 1 321 ? -44.27747 -1.93046 -40.40722 1.000 49.80187 319 ILE B CA 1
ATOM 6926 C C . ILE B 1 321 ? -42.92987 -1.32684 -40.77159 1.000 51.47936 319 ILE B C 1
ATOM 6927 O O . ILE B 1 321 ? -42.85436 -0.33077 -41.49667 1.000 50.97524 319 ILE B O 1
ATOM 6932 N N . SER B 1 322 ? -41.86033 -1.92531 -40.25173 1.000 49.45837 320 SER B N 1
ATOM 6933 C CA . SER B 1 322 ? -40.51377 -1.42775 -40.48013 1.000 50.93411 320 SER B CA 1
ATOM 6934 C C . SER B 1 322 ? -39.57704 -2.59290 -40.76655 1.000 52.12637 320 SER B C 1
ATOM 6935 O O . SER B 1 322 ? -39.62311 -3.62472 -40.08750 1.000 48.38583 320 SER B O 1
ATOM 6938 N N . TYR B 1 323 ? -38.72332 -2.41126 -41.77279 1.000 49.33161 321 TYR B N 1
ATOM 6939 C CA . TYR B 1 323 ? -37.81497 -3.44091 -42.25704 1.000 47.55706 321 TYR B CA 1
ATOM 6940 C C . TYR B 1 323 ? -36.37011 -2.99472 -42.06487 1.000 49.51697 321 TYR B C 1
ATOM 6941 O O . TYR B 1 323 ? -36.02472 -1.84189 -42.34433 1.000 47.14277 321 TYR B O 1
ATOM 6950 N N . GLU B 1 324 ? -35.52248 -3.91090 -41.60144 1.000 49.57257 322 GLU B N 1
ATOM 6951 C CA . GLU B 1 324 ? -34.07815 -3.68268 -41.53844 1.000 54.11418 322 GLU B CA 1
ATOM 6952 C C . GLU B 1 324 ? -33.46190 -4.36709 -42.75257 1.000 52.39416 322 GLU B C 1
ATOM 6953 O O . GLU B 1 324 ? -33.30718 -5.59063 -42.77520 1.000 55.62745 322 GLU B O 1
ATOM 6959 N N . ILE B 1 325 ? -33.10153 -3.57024 -43.75739 1.000 50.11486 323 ILE B N 1
ATOM 6960 C CA . ILE B 1 325 ? -32.67190 -4.08369 -45.05340 1.000 47.32457 323 ILE B CA 1
ATOM 6961 C C . ILE B 1 325 ? -32.15486 -2.90609 -45.86852 1.000 46.54449 323 ILE B C 1
ATOM 6962 O O . ILE B 1 325 ? -32.54471 -1.75836 -45.62838 1.000 47.14561 323 ILE B O 1
ATOM 6967 N N . SER B 1 326 ? -31.25479 -3.16695 -46.81117 1.000 43.11769 324 SER B N 1
ATOM 6968 C CA . SER B 1 326 ? -30.77854 -2.10275 -47.67884 1.000 46.20724 324 SER B CA 1
ATOM 6969 C C . SER B 1 326 ? -31.85825 -1.73112 -48.68976 1.000 44.52548 324 SER B C 1
ATOM 6970 O O . SER B 1 326 ? -32.71606 -2.54471 -49.04373 1.000 49.87280 324 SER B O 1
ATOM 6973 N N . ALA B 1 327 ? -31.82077 -0.47486 -49.14194 1.000 51.94964 325 ALA B N 1
ATOM 6974 C CA . ALA B 1 327 ? -32.83280 0.00134 -50.08150 1.000 49.59235 325 ALA B CA 1
ATOM 6975 C C . ALA B 1 327 ? -32.82766 -0.81819 -51.36720 1.000 45.76880 325 ALA B C 1
ATOM 6976 O O . ALA B 1 327 ? -33.89091 -1.11865 -51.92090 1.000 48.25842 325 ALA B O 1
ATOM 6978 N N . ASN B 1 328 ? -31.64128 -1.20451 -51.84877 1.000 43.88216 326 ASN B N 1
ATOM 6979 C CA . ASN B 1 328 ? -31.56715 -1.98781 -53.08053 1.000 49.90290 326 ASN B CA 1
ATOM 6980 C C . ASN B 1 328 ? -32.17688 -3.37280 -52.89835 1.000 50.94796 326 ASN B C 1
ATOM 6981 O O . ASN B 1 328 ? -32.90982 -3.85140 -53.77109 1.000 53.53945 326 ASN B O 1
ATOM 6986 N N . ASP B 1 329 ? -31.88972 -4.03362 -51.77394 1.000 45.05080 327 ASP B N 1
ATOM 6987 C CA . ASP B 1 329 ? -32.46021 -5.35748 -51.54337 1.000 51.04510 327 ASP B CA 1
ATOM 6988 C C . ASP B 1 329 ? -33.97101 -5.28313 -51.36065 1.000 52.00257 327 ASP B C 1
ATOM 6989 O O . ASP B 1 329 ? -34.69919 -6.18236 -51.79604 1.000 54.94055 327 ASP B O 1
ATOM 6994 N N . PHE B 1 330 ? -34.45813 -4.21509 -50.72643 1.000 47.99512 328 PHE B N 1
ATOM 6995 C CA . PHE B 1 330 ? -35.88727 -4.08785 -50.45929 1.000 52.19276 328 PHE B CA 1
ATOM 6996 C C . PHE B 1 330 ? -36.68054 -3.92008 -51.75103 1.000 50.14272 328 PHE B C 1
ATOM 6997 O O . PHE B 1 330 ? -37.69489 -4.59526 -51.96217 1.000 45.11971 328 PHE B O 1
ATOM 7005 N N . PHE B 1 331 ? -36.22710 -3.02714 -52.63315 1.000 51.28099 329 PHE B N 1
ATOM 7006 C CA . PHE B 1 331 ? -36.99930 -2.70940 -53.82793 1.000 54.24698 329 PHE B CA 1
ATOM 7007 C C . PHE B 1 331 ? -36.85895 -3.77407 -54.90764 1.000 54.38930 329 PHE B C 1
ATOM 7008 O O . PHE B 1 331 ? -37.79089 -3.97520 -55.69225 1.000 59.53218 329 PHE B O 1
ATOM 7016 N N . ARG B 1 332 ? -35.72131 -4.46785 -54.96576 1.000 49.31688 330 ARG B N 1
ATOM 7017 C CA . ARG B 1 332 ? -35.63061 -5.62431 -55.84629 1.000 54.52909 330 ARG B CA 1
ATOM 7018 C C . ARG B 1 332 ? -36.59048 -6.72516 -55.41027 1.000 57.13061 330 ARG B C 1
ATOM 7019 O O . ARG B 1 332 ? -37.02603 -7.53458 -56.23812 1.000 55.20090 330 ARG B O 1
ATOM 7027 N N . SER B 1 333 ? -36.93751 -6.76875 -54.12009 1.000 54.78223 331 SER B N 1
ATOM 7028 C CA . SER B 1 333 ? -37.94305 -7.71646 -53.65212 1.000 58.30602 331 SER B CA 1
ATOM 7029 C C . SER B 1 333 ? -39.35093 -7.28883 -54.04035 1.000 58.10234 331 SER B C 1
ATOM 7030 O O . SER B 1 333 ? -40.20615 -8.14314 -54.30158 1.000 58.53844 331 SER B O 1
ATOM 7033 N N . LEU B 1 334 ? -39.61080 -5.98481 -54.07550 1.000 57.29122 332 LEU B N 1
ATOM 7034 C CA . LEU B 1 334 ? -40.90676 -5.46544 -54.48925 1.000 53.30126 332 LEU B CA 1
ATOM 7035 C C . LEU B 1 334 ? -41.08523 -5.47793 -55.99884 1.000 57.45802 332 LEU B C 1
ATOM 7036 O O . LEU B 1 334 ? -42.16001 -5.11025 -56.48183 1.000 60.69419 332 LEU B O 1
ATOM 7041 N N . MET B 1 335 ? -40.06118 -5.87821 -56.74937 1.000 63.85772 333 MET B N 1
ATOM 7042 C CA . MET B 1 335 ? -40.11785 -5.91117 -58.20389 1.000 59.83366 333 MET B CA 1
ATOM 7043 C C . MET B 1 335 ? -40.79465 -7.16343 -58.74151 1.000 62.05120 333 MET B C 1
ATOM 7044 O O . MET B 1 335 ? -40.81639 -7.36367 -59.96022 1.000 59.74672 333 MET B O 1
ATOM 7049 N N . GLU B 1 336 ? -41.34283 -8.00440 -57.86694 1.000 63.37167 334 GLU B N 1
ATOM 7050 C CA . GLU B 1 336 ? -42.09099 -9.17833 -58.29134 1.000 65.72637 334 GLU B CA 1
ATOM 7051 C C . GLU B 1 336 ? -43.56934 -8.88264 -58.51790 1.000 59.49154 334 GLU B C 1
ATOM 7052 O O . GLU B 1 336 ? -44.28103 -9.72841 -59.07027 1.000 59.63120 334 GLU B O 1
ATOM 7058 N N . ASP B 1 337 ? -44.04277 -7.70826 -58.11879 1.000 60.55195 335 ASP B N 1
ATOM 7059 C CA . ASP B 1 337 ? -45.44703 -7.35516 -58.25036 1.000 61.50941 335 ASP B CA 1
ATOM 7060 C C . ASP B 1 337 ? -45.73839 -6.81717 -59.64342 1.000 57.46025 335 ASP B C 1
ATOM 7061 O O . ASP B 1 337 ? -44.89320 -6.17551 -60.27335 1.000 53.01591 335 ASP B O 1
ATOM 7066 N N . THR B 1 338 ? -46.94999 -7.08526 -60.11852 1.000 47.70833 336 THR B N 1
ATOM 7067 C CA . THR B 1 338 ? -47.41628 -6.48817 -61.35848 1.000 55.27654 336 THR B CA 1
ATOM 7068 C C . THR B 1 338 ? -47.79813 -5.03108 -61.12659 1.000 56.87117 336 THR B C 1
ATOM 7069 O O . THR B 1 338 ? -48.15140 -4.62551 -60.01472 1.000 53.59309 336 THR B O 1
ATOM 7073 N N . THR B 1 339 ? -47.71675 -4.24066 -62.19107 1.000 56.36753 337 THR B N 1
ATOM 7074 C CA . THR B 1 339 ? -47.96796 -2.81408 -62.07686 1.000 53.42619 337 THR B CA 1
ATOM 7075 C C . THR B 1 339 ? -49.46595 -2.52082 -62.08406 1.000 52.76307 337 THR B C 1
ATOM 7076 O O . THR B 1 339 ? -50.29234 -3.35637 -62.45986 1.000 53.49756 337 THR B O 1
ATOM 7080 N N . ILE B 1 340 ? -49.80596 -1.31063 -61.64222 1.000 52.72029 338 ILE B N 1
ATOM 7081 C CA . ILE B 1 340 ? -51.16386 -0.78777 -61.73160 1.000 46.57688 338 ILE B CA 1
ATOM 7082 C C . ILE B 1 340 ? -51.10845 0.53364 -62.48356 1.000 55.08251 338 ILE B C 1
ATOM 7083 O O . ILE B 1 340 ? -50.06271 0.90395 -63.02884 1.000 56.66283 338 ILE B O 1
ATOM 7088 N N . ASN B 1 341 ? -52.22356 1.25657 -62.51744 1.000 56.20898 339 ASN B N 1
ATOM 7089 C CA . ASN B 1 341 ? -52.31506 2.52443 -63.23304 1.000 51.01609 339 ASN B CA 1
ATOM 7090 C C . ASN B 1 341 ? -52.36385 3.65400 -62.21284 1.000 54.04067 339 ASN B C 1
ATOM 7091 O O . ASN B 1 341 ? -53.37977 3.84352 -61.53508 1.000 58.78331 339 ASN B O 1
ATOM 7096 N N . ARG B 1 342 ? -51.25959 4.39404 -62.10091 1.000 55.65688 340 ARG B N 1
ATOM 7097 C CA . ARG B 1 342 ? -51.19944 5.60316 -61.28708 1.000 57.25606 340 ARG B CA 1
ATOM 7098 C C . ARG B 1 342 ? -50.52748 6.72954 -62.06116 1.000 58.07367 340 ARG B C 1
ATOM 7099 O O . ARG B 1 342 ? -49.90722 7.61865 -61.46616 1.000 60.17162 340 ARG B O 1
ATOM 7107 N N . VAL B 1 343 ? -50.64907 6.69939 -63.39034 1.000 61.20093 341 VAL B N 1
ATOM 7108 C CA . VAL B 1 343 ? -49.93375 7.64367 -64.24190 1.000 58.59360 341 VAL B CA 1
ATOM 7109 C C . VAL B 1 343 ? -50.40610 9.06805 -63.97472 1.000 61.15678 341 VAL B C 1
ATOM 7110 O O . VAL B 1 343 ? -49.61174 10.01675 -64.00577 1.000 57.66248 341 VAL B O 1
ATOM 7114 N N . SER B 1 344 ? -51.70470 9.24137 -63.70872 1.000 57.38129 342 SER B N 1
ATOM 7115 C CA . SER B 1 344 ? -52.22997 10.56926 -63.40509 1.000 58.41824 342 SER B CA 1
ATOM 7116 C C . SER B 1 344 ? -51.61801 11.11481 -62.12177 1.000 59.79871 342 SER B C 1
ATOM 7117 O O . SER B 1 344 ? -51.19742 12.27593 -62.06599 1.000 62.76685 342 SER B O 1
ATOM 7120 N N . TRP B 1 345 ? -51.55271 10.27901 -61.08112 1.000 59.51892 343 TRP B N 1
ATOM 7121 C CA . TRP B 1 345 ? -50.93454 10.67679 -59.81903 1.000 55.57306 343 TRP B CA 1
ATOM 7122 C C . TRP B 1 345 ? -49.50382 11.16186 -60.03320 1.000 57.94661 343 TRP B C 1
ATOM 7123 O O . TRP B 1 345 ? -49.10167 12.19844 -59.49003 1.000 52.64779 343 TRP B O 1
ATOM 7134 N N . LEU B 1 346 ? -48.72904 10.43611 -60.84319 1.000 55.03668 344 LEU B N 1
ATOM 7135 C CA . LEU B 1 346 ? -47.35199 10.83486 -61.10956 1.000 49.58617 344 LEU B CA 1
ATOM 7136 C C . LEU B 1 346 ? -47.29125 12.16428 -61.85458 1.000 54.66230 344 LEU B C 1
ATOM 7137 O O . LEU B 1 346 ? -46.38947 12.97690 -61.61539 1.000 55.19026 344 LEU B O 1
ATOM 7142 N N . GLU B 1 347 ? -48.25097 12.40941 -62.75479 1.000 58.49746 345 GLU B N 1
ATOM 7143 C CA . GLU B 1 347 ? -48.23034 13.63286 -63.55184 1.000 51.79945 345 GLU B CA 1
ATOM 7144 C C . GLU B 1 347 ? -48.46853 14.87052 -62.69800 1.000 55.32222 345 GLU B C 1
ATOM 7145 O O . GLU B 1 347 ? -47.83656 15.91041 -62.92402 1.000 53.53447 345 GLU B O 1
ATOM 7151 N N . LYS B 1 348 ? -49.39719 14.79461 -61.73676 1.000 55.84957 346 LYS B N 1
ATOM 7152 C CA . LYS B 1 348 ? -49.61085 15.92798 -60.84046 1.000 55.96766 346 LYS B CA 1
ATOM 7153 C C . LYS B 1 348 ? -48.30847 16.33225 -60.16751 1.000 57.95090 346 LYS B C 1
ATOM 7154 O O . LYS B 1 348 ? -47.99014 17.52384 -60.07312 1.000 59.77328 346 LYS B O 1
ATOM 7160 N N . TRP B 1 349 ? -47.53069 15.34563 -59.71554 1.000 52.39632 347 TRP B N 1
ATOM 7161 C CA . TRP B 1 349 ? -46.27783 15.63764 -59.03060 1.000 54.08653 347 TRP B CA 1
ATOM 7162 C C . TRP B 1 349 ? -45.21387 16.12495 -60.00495 1.000 52.52216 347 TRP B C 1
ATOM 7163 O O . TRP B 1 349 ? -44.44291 17.03625 -59.68314 1.000 55.99793 347 TRP B O 1
ATOM 7174 N N . GLN B 1 350 ? -45.14955 15.52863 -61.19841 1.000 54.44919 348 GLN B N 1
ATOM 7175 C CA . GLN B 1 350 ? -44.14842 15.95182 -62.17275 1.000 55.97684 348 GLN B CA 1
ATOM 7176 C C . GLN B 1 350 ? -44.39370 17.38019 -62.64445 1.000 59.78759 348 GLN B C 1
ATOM 7177 O O . GLN B 1 350 ? -43.43623 18.12006 -62.90310 1.000 66.55110 348 GLN B O 1
ATOM 7183 N N . CYS B 1 351 ? -45.65935 17.78910 -62.75215 1.000 57.34120 349 CYS B N 1
ATOM 7184 C CA A CYS B 1 351 ? -45.95847 19.15334 -63.17615 0.483 60.25085 349 CYS B CA 1
ATOM 7185 C CA B CYS B 1 351 ? -45.95598 19.15188 -63.17773 0.517 60.30362 349 CYS B CA 1
ATOM 7186 C C . CYS B 1 351 ? -45.60905 20.16072 -62.08805 1.000 58.03118 349 CYS B C 1
ATOM 7187 O O . CYS B 1 351 ? -45.08621 21.24178 -62.38195 1.000 60.93102 349 CYS B O 1
ATOM 7192 N N . LEU B 1 352 ? -45.89064 19.82585 -60.82460 1.000 56.66563 350 LEU B N 1
ATOM 7193 C CA . LEU B 1 352 ? -45.56342 20.73334 -59.72817 1.000 55.57778 350 LEU B CA 1
ATOM 7194 C C . LEU B 1 352 ? -44.06100 20.94711 -59.61483 1.000 60.73409 350 LEU B C 1
ATOM 7195 O O . LEU B 1 352 ? -43.60404 22.06749 -59.35816 1.000 60.88198 350 LEU B O 1
ATOM 7200 N N . GLU B 1 353 ? -43.27428 19.88247 -59.79982 1.000 64.38325 351 GLU B N 1
ATOM 7201 C CA . GLU B 1 353 ? -41.82166 20.01235 -59.71732 1.000 62.73835 351 GLU B CA 1
ATOM 7202 C C . GLU B 1 353 ? -41.26593 20.86759 -60.85169 1.000 61.19228 351 GLU B C 1
ATOM 7203 O O . GLU B 1 353 ? -40.30000 21.61126 -60.64607 1.000 59.49876 351 GLU B O 1
ATOM 7209 N N . LYS B 1 354 ? -41.86707 20.79205 -62.04232 1.000 62.63687 352 LYS B N 1
ATOM 7210 C CA . LYS B 1 354 ? -41.38327 21.58102 -63.17333 1.000 64.76375 352 LYS B CA 1
ATOM 7211 C C . LYS B 1 354 ? -41.54103 23.07461 -62.91040 1.000 59.30485 352 LYS B C 1
ATOM 7212 O O . LYS B 1 354 ? -40.58348 23.84481 -63.04464 1.000 63.28068 352 LYS B O 1
ATOM 7218 N N . LYS B 1 355 ? -42.74551 23.50415 -62.53080 1.000 57.92789 353 LYS B N 1
ATOM 7219 C CA . LYS B 1 355 ? -42.95762 24.91998 -62.24445 1.000 64.92245 353 LYS B CA 1
ATOM 7220 C C . LYS B 1 355 ? -42.17388 25.35832 -61.01393 1.000 64.45339 353 LYS B C 1
ATOM 7221 O O . LYS B 1 355 ? -41.67350 26.48799 -60.96132 1.000 64.54419 353 LYS B O 1
ATOM 7227 N N . GLY B 1 356 ? -42.06621 24.48206 -60.01134 1.000 62.98979 354 GLY B N 1
ATOM 7228 C CA . GLY B 1 356 ? -41.32949 24.83488 -58.81016 1.000 57.73445 354 GLY B CA 1
ATOM 7229 C C . GLY B 1 356 ? -39.86961 25.13598 -59.08771 1.000 60.90559 354 GLY B C 1
ATOM 7230 O O . GLY B 1 356 ? -39.28776 26.04342 -58.48710 1.000 62.56300 354 GLY B O 1
ATOM 7231 N N . ARG B 1 357 ? -39.25665 24.38119 -60.00278 1.000 57.97569 355 ARG B N 1
ATOM 7232 C CA . ARG B 1 357 ? -37.86160 24.63718 -60.34473 1.000 58.93066 355 ARG B CA 1
ATOM 7233 C C . ARG B 1 357 ? -37.71116 25.96132 -61.07929 1.000 62.94178 355 ARG B C 1
ATOM 7234 O O . ARG B 1 357 ? -36.73038 26.68524 -60.86882 1.000 61.71669 355 ARG B O 1
ATOM 7242 N N . LYS B 1 358 ? -38.67085 26.29299 -61.94821 1.000 65.04942 356 LYS B N 1
ATOM 7243 C CA . LYS B 1 358 ? -38.63879 27.58682 -62.62149 1.000 64.70571 356 LYS B CA 1
ATOM 7244 C C . LYS B 1 358 ? -38.80278 28.72473 -61.62421 1.000 64.49279 356 LYS B C 1
ATOM 7245 O O . LYS B 1 358 ? -38.15017 29.76816 -61.74739 1.000 68.07194 356 LYS B O 1
ATOM 7251 N N . GLU B 1 359 ? -39.66963 28.54037 -60.62576 1.000 59.78729 357 GLU B N 1
ATOM 7252 C CA . GLU B 1 359 ? -39.85771 29.56946 -59.60939 1.000 66.51834 357 GLU B CA 1
ATOM 7253 C C . GLU B 1 359 ? -38.60788 29.75435 -58.75748 1.000 66.76874 357 GLU B C 1
ATOM 7254 O O . GLU B 1 359 ? -38.30667 30.87773 -58.33774 1.000 64.99609 357 GLU B O 1
ATOM 7260 N N . ILE B 1 360 ? -37.87168 28.67258 -58.49446 1.000 64.42675 358 ILE B N 1
ATOM 7261 C CA . ILE B 1 360 ? -36.63595 28.78109 -57.72416 1.000 66.41746 358 ILE B CA 1
ATOM 7262 C C . ILE B 1 360 ? -35.57423 29.52124 -58.52770 1.000 64.22524 358 ILE B C 1
ATOM 7263 O O . ILE B 1 360 ? -34.89124 30.41455 -58.01179 1.000 59.54292 358 ILE B O 1
ATOM 7268 N N . LYS B 1 361 ? -35.42308 29.16030 -59.80532 1.000 66.07105 359 LYS B N 1
ATOM 7269 C CA . LYS B 1 361 ? -34.48502 29.86475 -60.67385 1.000 65.85939 359 LYS B CA 1
ATOM 7270 C C . LYS B 1 361 ? -34.82062 31.34868 -60.75843 1.000 67.34523 359 LYS B C 1
ATOM 7271 O O . LYS B 1 361 ? -33.92160 32.19713 -60.76061 1.000 66.96722 359 LYS B O 1
ATOM 7277 N N . CYS B 1 362 ? -36.11179 31.68121 -60.82165 1.000 65.26633 360 CYS B N 1
ATOM 7278 C CA . CYS B 1 362 ? -36.51039 33.08408 -60.81812 1.000 69.91413 360 CYS B CA 1
ATOM 7279 C C . CYS B 1 362 ? -36.08385 33.76843 -59.52731 1.000 64.90688 360 CYS B C 1
ATOM 7280 O O . CYS B 1 362 ? -35.55803 34.88704 -59.55399 1.000 71.52115 360 CYS B O 1
ATOM 7283 N N . TYR B 1 363 ? -36.28947 33.10292 -58.38799 1.000 65.42267 361 TYR B N 1
ATOM 7284 C CA . TYR B 1 363 ? -35.93631 33.69433 -57.10186 1.000 60.46955 361 TYR B CA 1
ATOM 7285 C C . TYR B 1 363 ? -34.44020 33.97279 -57.01710 1.000 62.27559 361 TYR B C 1
ATOM 7286 O O . TYR B 1 363 ? -34.02213 35.06196 -56.60731 1.000 63.39901 361 TYR B O 1
ATOM 7295 N N . LEU B 1 364 ? -33.61614 32.99585 -57.40715 1.000 59.90770 362 LEU B N 1
ATOM 7296 C CA . LEU B 1 364 ? -32.16916 33.13903 -57.28001 1.000 64.88508 362 LEU B CA 1
ATOM 7297 C C . LEU B 1 364 ? -31.61738 34.26318 -58.14690 1.000 69.18218 362 LEU B C 1
ATOM 7298 O O . LEU B 1 364 ? -30.54947 34.80518 -57.83679 1.000 61.49136 362 LEU B O 1
ATOM 7303 N N . GLU B 1 365 ? -32.31847 34.63063 -59.22094 1.000 69.46560 363 GLU B N 1
ATOM 7304 C CA . GLU B 1 365 ? -31.88498 35.77400 -60.01332 1.000 70.91901 363 GLU B CA 1
ATOM 7305 C C . GLU B 1 365 ? -32.14375 37.08796 -59.28560 1.000 73.57034 363 GLU B C 1
ATOM 7306 O O . GLU B 1 365 ? -31.34514 38.02368 -59.40246 1.000 73.45503 363 GLU B O 1
ATOM 7312 N N . GLN B 1 366 ? -33.23382 37.17258 -58.51903 1.000 66.40511 364 GLN B N 1
ATOM 7313 C CA . GLN B 1 366 ? -33.58971 38.40841 -57.83117 1.000 68.64981 364 GLN B CA 1
ATOM 7314 C C . GLN B 1 366 ? -32.99541 38.51663 -56.43189 1.000 65.15196 364 GLN B C 1
ATOM 7315 O O . GLN B 1 366 ? -32.70793 39.62948 -55.97855 1.000 64.71035 364 GLN B O 1
ATOM 7321 N N . ALA B 1 367 ? -32.81287 37.39701 -55.73484 1.000 67.07253 365 ALA B N 1
ATOM 7322 C CA . ALA B 1 367 ? -32.44542 37.43840 -54.32550 1.000 62.96265 365 ALA B CA 1
ATOM 7323 C C . ALA B 1 367 ? -31.03555 37.98908 -54.13234 1.000 62.37344 365 ALA B C 1
ATOM 7324 O O . ALA B 1 367 ? -30.14692 37.79808 -54.96749 1.000 58.27503 365 ALA B O 1
ATOM 7326 N N . THR B 1 368 ? -30.83731 38.68764 -53.00517 1.000 60.78365 366 THR B N 1
ATOM 7327 C CA . THR B 1 368 ? -29.53817 39.25815 -52.65858 1.000 63.61847 366 THR B CA 1
ATOM 7328 C C . THR B 1 368 ? -29.13412 38.95172 -51.21665 1.000 59.97798 366 THR B C 1
ATOM 7329 O O . THR B 1 368 ? -28.25908 39.63024 -50.67033 1.000 52.94240 366 THR B O 1
ATOM 7333 N N . ASP B 1 369 ? -29.74033 37.94700 -50.59096 1.000 58.85166 367 ASP B N 1
ATOM 7334 C CA . ASP B 1 369 ? -29.49654 37.62788 -49.19331 1.000 62.40776 367 ASP B CA 1
ATOM 7335 C C . ASP B 1 369 ? -28.54670 36.43175 -49.07158 1.000 64.22960 367 ASP B C 1
ATOM 7336 O O . ASP B 1 369 ? -27.87526 36.04720 -50.03844 1.000 58.07617 367 ASP B O 1
ATOM 7341 N N . GLU B 1 370 ? -28.49745 35.83236 -47.87502 1.000 61.87225 368 GLU B N 1
ATOM 7342 C CA . GLU B 1 370 ? -27.74468 34.59956 -47.66232 1.000 59.92800 368 GLU B CA 1
ATOM 7343 C C . GLU B 1 370 ? -28.17402 33.50007 -48.62527 1.000 60.92953 368 GLU B C 1
ATOM 7344 O O . GLU B 1 370 ? -27.34007 32.70123 -49.06548 1.000 61.84976 368 GLU B O 1
ATOM 7350 N N . SER B 1 371 ? -29.46552 33.43984 -48.95767 1.000 58.57864 369 SER B N 1
ATOM 7351 C CA . SER B 1 371 ? -29.95701 32.40349 -49.86016 1.000 60.79445 369 SER B CA 1
ATOM 7352 C C . SER B 1 371 ? -29.26732 32.47374 -51.21773 1.000 58.60172 369 SER B C 1
ATOM 7353 O O . SER B 1 371 ? -28.87480 31.44271 -51.77805 1.000 54.97278 369 SER B O 1
ATOM 7356 N N . ALA B 1 372 ? -29.10865 33.68343 -51.76069 1.000 59.78284 370 ALA B N 1
ATOM 7357 C CA . ALA B 1 372 ? -28.50508 33.82722 -53.08100 1.000 57.52893 370 ALA B CA 1
ATOM 7358 C C . ALA B 1 372 ? -27.04814 33.38130 -53.07404 1.000 56.31596 370 ALA B C 1
ATOM 7359 O O . ALA B 1 372 ? -26.56577 32.80067 -54.05339 1.000 53.58402 370 ALA B O 1
ATOM 7361 N N . PHE B 1 373 ? -26.32859 33.65390 -51.98048 1.000 56.64394 371 PHE B N 1
ATOM 7362 C CA . PHE B 1 373 ? -24.96353 33.15552 -51.84793 1.000 51.34215 371 PHE B CA 1
ATOM 7363 C C . PHE B 1 373 ? -24.92440 31.63541 -51.95727 1.000 56.55262 371 PHE B C 1
ATOM 7364 O O . PHE B 1 373 ? -24.08457 31.07600 -52.67317 1.000 49.52147 371 PHE B O 1
ATOM 7372 N N . VAL B 1 374 ? -25.83805 30.95226 -51.26255 1.000 58.99845 372 VAL B N 1
ATOM 7373 C CA . VAL B 1 374 ? -25.85689 29.49232 -51.27558 1.000 56.18169 372 VAL B CA 1
ATOM 7374 C C . VAL B 1 374 ? -26.22558 28.97558 -52.66027 1.000 58.11603 372 VAL B C 1
ATOM 7375 O O . VAL B 1 374 ? -25.59018 28.05241 -53.18377 1.000 55.86156 372 VAL B O 1
ATOM 7379 N N . GLY B 1 375 ? -27.25983 29.55911 -53.27228 1.000 59.00451 373 GLY B N 1
ATOM 7380 C CA . GLY B 1 375 ? -27.62712 29.15705 -54.62111 1.000 56.40036 373 GLY B CA 1
ATOM 7381 C C . GLY B 1 375 ? -26.50583 29.37407 -55.61813 1.000 53.61103 373 GLY B C 1
ATOM 7382 O O . GLY B 1 375 ? -26.32202 28.58107 -56.54429 1.000 59.71222 373 GLY B O 1
ATOM 7383 N N . GLU B 1 376 ? -25.73123 30.44654 -55.43337 1.000 53.59763 374 GLU B N 1
ATOM 7384 C CA . GLU B 1 376 ? -24.60639 30.71230 -56.32434 1.000 55.87919 374 GLU B CA 1
ATOM 7385 C C . GLU B 1 376 ? -23.44517 29.76045 -56.05439 1.000 57.03453 374 GLU B C 1
ATOM 7386 O O . GLU B 1 376 ? -22.74255 29.35163 -56.98643 1.000 57.17790 374 GLU B O 1
ATOM 7392 N N . LEU B 1 377 ? -23.22189 29.40294 -54.78625 1.000 58.66230 375 LEU B N 1
ATOM 7393 C CA . LEU B 1 377 ? -22.17217 28.43977 -54.46538 1.000 57.22267 375 LEU B CA 1
ATOM 7394 C C . LEU B 1 377 ? -22.44273 27.09965 -55.13726 1.000 57.91361 375 LEU B C 1
ATOM 7395 O O . LEU B 1 377 ? -21.52234 26.46469 -55.66670 1.000 54.37138 375 LEU B O 1
ATOM 7400 N N . ILE B 1 378 ? -23.70556 26.66518 -55.14518 1.000 55.38877 376 ILE B N 1
ATOM 7401 C CA . ILE B 1 378 ? -24.05551 25.40859 -55.79943 1.000 51.09175 376 ILE B CA 1
ATOM 7402 C C . ILE B 1 378 ? -23.75420 25.48631 -57.28798 1.000 55.46905 376 ILE B C 1
ATOM 7403 O O . ILE B 1 378 ? -23.19349 24.55114 -57.87421 1.000 56.65865 376 ILE B O 1
ATOM 7408 N N . LYS B 1 379 ? -24.11305 26.60645 -57.92079 1.000 56.46839 377 LYS B N 1
ATOM 7409 C CA . LYS B 1 379 ? -23.84281 26.76975 -59.34467 1.000 55.09918 377 LYS B CA 1
ATOM 7410 C C . LYS B 1 379 ? -22.34543 26.75320 -59.63159 1.000 55.36019 377 LYS B C 1
ATOM 7411 O O . LYS B 1 379 ? -21.90770 26.17129 -60.63121 1.000 60.88616 377 LYS B O 1
ATOM 7413 N N . LYS B 1 380 ? -21.54250 27.37784 -58.75982 1.000 54.57763 378 LYS B N 1
ATOM 7414 C CA . LYS B 1 380 ? -20.10187 27.47085 -58.99742 1.000 59.00544 378 LYS B CA 1
ATOM 7415 C C . LYS B 1 380 ? -19.39564 26.13155 -58.82327 1.000 58.03147 378 LYS B C 1
ATOM 7416 O O . LYS B 1 380 ? -18.41682 25.85916 -59.52733 1.000 59.79102 378 LYS B O 1
ATOM 7422 N N . THR B 1 381 ? -19.86025 25.29942 -57.89156 1.000 59.03522 379 THR B N 1
ATOM 7423 C CA . THR B 1 381 ? -19.17646 24.04968 -57.57940 1.000 54.56920 379 THR B CA 1
ATOM 7424 C C . THR B 1 381 ? -19.01377 23.18906 -58.82613 1.000 55.05484 379 THR B C 1
ATOM 7425 O O . THR B 1 381 ? -19.94630 23.03483 -59.61903 1.000 57.54417 379 THR B O 1
ATOM 7429 N N . SER B 1 382 ? -17.81438 22.64284 -59.00225 1.000 53.80656 380 SER B N 1
ATOM 7430 C CA . SER B 1 382 ? -17.53950 21.78793 -60.14527 1.000 55.40970 380 SER B CA 1
ATOM 7431 C C . SER B 1 382 ? -18.32685 20.48650 -60.04318 1.000 59.59960 380 SER B C 1
ATOM 7432 O O . SER B 1 382 ? -18.52375 19.94151 -58.95257 1.000 58.58949 380 SER B O 1
ATOM 7435 N N . GLU B 1 383 ? -18.78168 19.98765 -61.18799 1.000 56.32959 381 GLU B N 1
ATOM 7436 C CA . GLU B 1 383 ? -19.53163 18.74034 -61.20918 1.000 58.45974 381 GLU B CA 1
ATOM 7437 C C . GLU B 1 383 ? -18.64833 17.57701 -60.77509 1.000 60.82391 381 GLU B C 1
ATOM 7438 O O . GLU B 1 383 ? -17.43426 17.57183 -60.99385 1.000 61.23524 381 GLU B O 1
ATOM 7444 N N . LYS B 1 384 ? -19.27995 16.59119 -60.13587 1.000 61.06409 382 LYS B N 1
ATOM 7445 C CA . LYS B 1 384 ? -18.64774 15.40904 -59.55251 1.000 59.79176 382 LYS B CA 1
ATOM 7446 C C . LYS B 1 384 ? -17.74765 15.75875 -58.37193 1.000 67.09975 382 LYS B C 1
ATOM 7447 O O . LYS B 1 384 ? -17.06176 14.87488 -57.84049 1.000 67.12547 382 LYS B O 1
ATOM 7453 N N . ASP B 1 385 ? -17.73516 17.02071 -57.94253 1.000 64.61225 383 ASP B N 1
ATOM 7454 C CA . ASP B 1 385 ? -17.11996 17.42208 -56.69051 1.000 58.93694 383 ASP B CA 1
ATOM 7455 C C . ASP B 1 385 ? -18.17093 17.35195 -55.58367 1.000 57.10144 383 ASP B C 1
ATOM 7456 O O . ASP B 1 385 ? -19.31041 16.93916 -55.80652 1.000 56.81069 383 ASP B O 1
ATOM 7461 N N . ALA B 1 386 ? -17.79789 17.76364 -54.37259 1.000 52.32213 384 ALA B N 1
ATOM 7462 C CA . ALA B 1 386 ? -18.66119 17.56193 -53.22103 1.000 52.62015 384 ALA B CA 1
ATOM 7463 C C . ALA B 1 386 ? -18.68721 18.80008 -52.33927 1.000 47.92800 384 ALA B C 1
ATOM 7464 O O . ALA B 1 386 ? -17.73906 19.58636 -52.30544 1.000 50.34257 384 ALA B O 1
ATOM 7466 N N . LEU B 1 387 ? -19.79363 18.95923 -51.62282 1.000 48.73653 385 LEU B N 1
ATOM 7467 C CA . LEU B 1 387 ? -19.93547 19.97802 -50.59618 1.000 54.34990 385 LEU B CA 1
ATOM 7468 C C . LEU B 1 387 ? -20.12166 19.30455 -49.24302 1.000 49.52993 385 LEU B C 1
ATOM 7469 O O . LEU B 1 387 ? -20.70803 18.22185 -49.14800 1.000 50.16673 385 LEU B O 1
ATOM 7474 N N . PHE B 1 388 ? -19.60256 19.94057 -48.19826 1.000 45.11759 386 PHE B N 1
ATOM 7475 C CA . PHE B 1 388 ? -19.93386 19.58029 -46.82565 1.000 48.92095 386 PHE B CA 1
ATOM 7476 C C . PHE B 1 388 ? -20.71264 20.73430 -46.21480 1.000 43.29349 386 PHE B C 1
ATOM 7477 O O . PHE B 1 388 ? -20.19128 21.84731 -46.09448 1.000 43.69719 386 PHE B O 1
ATOM 7485 N N . ILE B 1 389 ? -21.95490 20.46895 -45.83606 1.000 43.99986 387 ILE B N 1
ATOM 7486 C CA . ILE B 1 389 ? -22.87811 21.50706 -45.40211 1.000 48.05240 387 ILE B CA 1
ATOM 7487 C C . ILE B 1 389 ? -23.00214 21.45093 -43.88955 1.000 50.16291 387 ILE B C 1
ATOM 7488 O O . ILE B 1 389 ? -23.31007 20.39474 -43.32038 1.000 48.94357 387 ILE B O 1
ATOM 7493 N N . SER B 1 390 ? -22.76402 22.58754 -43.24019 1.000 48.10385 388 SER B N 1
ATOM 7494 C CA . SER B 1 390 ? -22.93591 22.69396 -41.80224 1.000 46.71212 388 SER B CA 1
ATOM 7495 C C . SER B 1 390 ? -24.40186 22.50256 -41.42504 1.000 49.29426 388 SER B C 1
ATOM 7496 O O . SER B 1 390 ? -25.30384 22.49392 -42.27085 1.000 50.75922 388 SER B O 1
ATOM 7499 N N . ASN B 1 391 ? -24.63983 22.35220 -40.12690 1.000 51.09746 389 ASN B N 1
ATOM 7500 C CA . ASN B 1 391 ? -26.00213 22.31276 -39.61134 1.000 52.36137 389 ASN B CA 1
ATOM 7501 C C . ASN B 1 391 ? -26.51642 23.74775 -39.49969 1.000 52.43724 389 ASN B C 1
ATOM 7502 O O . ASN B 1 391 ? -25.90456 24.68697 -40.01950 1.000 50.50518 389 ASN B O 1
ATOM 7507 N N . SER B 1 392 ? -27.65139 23.92774 -38.81736 1.000 53.64014 390 SER B N 1
ATOM 7508 C CA . SER B 1 392 ? -28.38860 25.19482 -38.78955 1.000 51.45582 390 SER B CA 1
ATOM 7509 C C . SER B 1 392 ? -28.92012 25.51253 -40.18580 1.000 51.58649 390 SER B C 1
ATOM 7510 O O . SER B 1 392 ? -29.37841 24.61265 -40.89254 1.000 51.21156 390 SER B O 1
ATOM 7513 N N . MET B 1 393 ? -28.86931 26.78240 -40.60104 1.000 54.80289 391 MET B N 1
ATOM 7514 C CA . MET B 1 393 ? -29.55672 27.19902 -41.82364 1.000 58.14925 391 MET B CA 1
ATOM 7515 C C . MET B 1 393 ? -28.96169 26.66737 -43.12759 1.000 53.89248 391 MET B C 1
ATOM 7516 O O . MET B 1 393 ? -29.73157 26.34717 -44.04232 1.000 50.26617 391 MET B O 1
ATOM 7521 N N . PRO B 1 394 ? -27.63031 26.57505 -43.28351 1.000 51.44867 392 PRO B N 1
ATOM 7522 C CA . PRO B 1 394 ? -27.09185 26.08890 -44.56936 1.000 49.37885 392 PRO B CA 1
ATOM 7523 C C . PRO B 1 394 ? -27.68293 24.77370 -45.05374 1.000 46.94559 392 PRO B C 1
ATOM 7524 O O . PRO B 1 394 ? -27.85468 24.59507 -46.26513 1.000 48.52852 392 PRO B O 1
ATOM 7528 N N . ILE B 1 395 ? -27.99968 23.84300 -44.15516 1.000 52.57211 393 ILE B N 1
ATOM 7529 C CA . ILE B 1 395 ? -28.56920 22.58299 -44.61860 1.000 50.64180 393 ILE B CA 1
ATOM 7530 C C . ILE B 1 395 ? -30.03714 22.76058 -45.00724 1.000 50.73707 393 ILE B C 1
ATOM 7531 O O . ILE B 1 395 ? -30.52742 22.07354 -45.91144 1.000 50.13046 393 ILE B O 1
ATOM 7536 N N . ARG B 1 396 ? -30.75210 23.69336 -44.36779 1.000 48.01266 394 ARG B N 1
ATOM 7537 C CA . ARG B 1 396 ? -32.12067 23.98815 -44.78789 1.000 50.27942 394 ARG B CA 1
ATOM 7538 C C . ARG B 1 396 ? -32.14038 24.67370 -46.15063 1.000 50.18797 394 ARG B C 1
ATOM 7539 O O . ARG B 1 396 ? -33.02308 24.40733 -46.97662 1.000 48.88314 394 ARG B O 1
ATOM 7547 N N . ASP B 1 397 ? -31.16579 25.54795 -46.40936 1.000 51.25455 395 ASP B N 1
ATOM 7548 C CA . ASP B 1 397 ? -31.12072 26.25003 -47.68785 1.000 55.23630 395 ASP B CA 1
ATOM 7549 C C . ASP B 1 397 ? -30.74284 25.31101 -48.82870 1.000 53.36836 395 ASP B C 1
ATOM 7550 O O . ASP B 1 397 ? -31.23786 25.46285 -49.95104 1.000 50.34154 395 ASP B O 1
ATOM 7555 N N . VAL B 1 398 ? -29.86481 24.33911 -48.56697 1.000 53.06653 396 VAL B N 1
ATOM 7556 C CA . VAL B 1 398 ? -29.51572 23.37220 -49.60401 1.000 52.77765 396 VAL B CA 1
ATOM 7557 C C . VAL B 1 398 ? -30.71369 22.48675 -49.93002 1.000 50.37912 396 VAL B C 1
ATOM 7558 O O . VAL B 1 398 ? -30.90032 22.07487 -51.08143 1.000 49.23783 396 VAL B O 1
ATOM 7562 N N . ASP B 1 399 ? -31.55511 22.19864 -48.93615 1.000 56.95679 397 ASP B N 1
ATOM 7563 C CA . ASP B 1 399 ? -32.79242 21.47156 -49.19876 1.000 53.99355 397 ASP B CA 1
ATOM 7564 C C . ASP B 1 399 ? -33.67367 22.23399 -50.18523 1.000 56.16337 397 ASP B C 1
ATOM 7565 O O . ASP B 1 399 ? -34.24512 21.64095 -51.10824 1.000 58.10696 397 ASP B O 1
ATOM 7570 N N . ASN B 1 400 ? -33.76123 23.55745 -50.03026 1.000 52.55652 398 ASN B N 1
ATOM 7571 C CA . ASN B 1 400 ? -34.65610 24.36217 -50.85118 1.000 54.81824 398 ASN B CA 1
ATOM 7572 C C . ASN B 1 400 ? -34.05204 24.76325 -52.19025 1.000 52.22695 398 ASN B C 1
ATOM 7573 O O . ASN B 1 400 ? -34.80314 25.09774 -53.11257 1.000 58.54766 398 ASN B O 1
ATOM 7578 N N . LEU B 1 401 ? -32.72613 24.74487 -52.32807 1.000 48.76687 399 LEU B N 1
ATOM 7579 C CA . LEU B 1 401 ? -32.08614 25.30962 -53.50759 1.000 53.24289 399 LEU B CA 1
ATOM 7580 C C . LEU B 1 401 ? -31.33440 24.30695 -54.37378 1.000 50.83625 399 LEU B C 1
ATOM 7581 O O . LEU B 1 401 ? -31.05393 24.62362 -55.53433 1.000 57.54897 399 LEU B O 1
ATOM 7586 N N . LEU B 1 402 ? -31.00596 23.12155 -53.86484 1.000 49.35689 400 LEU B N 1
ATOM 7587 C CA . LEU B 1 402 ? -30.27535 22.12591 -54.64306 1.000 53.92693 400 LEU B CA 1
ATOM 7588 C C . LEU B 1 402 ? -31.26893 21.31431 -55.46659 1.000 56.53526 400 LEU B C 1
ATOM 7589 O O . LEU B 1 402 ? -32.17891 20.68829 -54.91151 1.000 55.27898 400 LEU B O 1
ATOM 7594 N N . LEU B 1 403 ? -31.09048 21.32311 -56.79208 1.000 60.91226 401 LEU B N 1
ATOM 7595 C CA . LEU B 1 403 ? -32.01164 20.64833 -57.68980 1.000 58.23330 401 LEU B CA 1
ATOM 7596 C C . LEU B 1 403 ? -31.24444 19.56130 -58.43190 1.000 60.26378 401 LEU B C 1
ATOM 7597 O O . LEU B 1 403 ? -31.01500 18.48064 -57.87431 1.000 62.98571 401 LEU B O 1
ATOM 7602 N N . ASN B 1 404 ? -30.83057 19.79963 -59.67687 1.000 58.85775 402 ASN B N 1
ATOM 7603 C CA . ASN B 1 404 ? -30.27480 18.75157 -60.52536 1.000 58.27803 402 ASN B CA 1
ATOM 7604 C C . ASN B 1 404 ? -28.77709 18.91799 -60.76673 1.000 55.44504 402 ASN B C 1
ATOM 7605 O O . ASN B 1 404 ? -28.23523 18.32704 -61.70657 1.000 56.56302 402 ASN B O 1
ATOM 7610 N N . LYS B 1 405 ? -28.10076 19.71907 -59.95007 1.000 54.90670 403 LYS B N 1
ATOM 7611 C CA . LYS B 1 405 ? -26.64986 19.78700 -60.01832 1.000 51.89536 403 LYS B CA 1
ATOM 7612 C C . LYS B 1 405 ? -26.04859 18.41276 -59.74919 1.000 52.45900 403 LYS B C 1
ATOM 7613 O O . LYS B 1 405 ? -26.46489 17.70289 -58.82980 1.000 56.31795 403 LYS B O 1
ATOM 7619 N N . ASN B 1 406 ? -25.06704 18.03434 -60.56668 1.000 54.89213 404 ASN B N 1
ATOM 7620 C CA . ASN B 1 406 ? -24.39187 16.74363 -60.42373 1.000 56.27980 404 ASN B CA 1
ATOM 7621 C C . ASN B 1 406 ? -23.25218 16.86727 -59.40852 1.000 53.85082 404 ASN B C 1
ATOM 7622 O O . ASN B 1 406 ? -22.06754 16.88032 -59.74408 1.000 53.67673 404 ASN B O 1
ATOM 7627 N N . ILE B 1 407 ? -23.63941 16.97108 -58.13413 1.000 54.83207 405 ILE B N 1
ATOM 7628 C CA . ILE B 1 407 ? -22.69750 16.99299 -57.01850 1.000 59.95264 405 ILE B CA 1
ATOM 7629 C C . ILE B 1 407 ? -23.24806 16.13016 -55.89080 1.000 55.67035 405 ILE B C 1
ATOM 7630 O O . ILE B 1 407 ? -24.41890 15.74386 -55.88236 1.000 55.86964 405 ILE B O 1
ATOM 7635 N N . ASP B 1 408 ? -22.37909 15.83547 -54.92859 1.000 56.23017 406 ASP B N 1
ATOM 7636 C CA . ASP B 1 408 ? -22.74718 15.11058 -53.72230 1.000 58.05196 406 ASP B CA 1
ATOM 7637 C C . ASP B 1 408 ? -22.69309 16.03926 -52.51656 1.000 55.43161 406 ASP B C 1
ATOM 7638 O O . ASP B 1 408 ? -21.85790 16.94694 -52.44498 1.000 54.44843 406 ASP B O 1
ATOM 7643 N N . VAL B 1 409 ? -23.58574 15.79152 -51.56178 1.000 51.87322 407 VAL B N 1
ATOM 7644 C CA . VAL B 1 409 ? -23.69463 16.58487 -50.34390 1.000 50.18431 407 VAL B CA 1
ATOM 7645 C C . VAL B 1 409 ? -23.51129 15.65822 -49.14820 1.000 50.48094 407 VAL B C 1
ATOM 7646 O O . VAL B 1 409 ? -24.08004 14.56016 -49.11418 1.000 50.95963 407 VAL B O 1
ATOM 7650 N N . TYR B 1 410 ? -22.70707 16.09674 -48.17891 1.000 45.45374 408 TYR B N 1
ATOM 7651 C CA . TYR B 1 410 ? -22.46188 15.36018 -46.94728 1.000 49.20827 408 TYR B CA 1
ATOM 7652 C C . TYR B 1 410 ? -22.65723 16.29323 -45.76190 1.000 47.99024 408 TYR B C 1
ATOM 7653 O O . TYR B 1 410 ? -22.50449 17.51238 -45.88610 1.000 48.82207 408 TYR B O 1
ATOM 7662 N N . ALA B 1 411 ? -22.98515 15.71388 -44.60852 1.000 45.67196 409 ALA B N 1
ATOM 7663 C CA . ALA B 1 411 ? -23.20418 16.50336 -43.40064 1.000 51.11425 409 ALA B CA 1
ATOM 7664 C C . ALA B 1 411 ? -23.20513 15.57617 -42.19249 1.000 49.52816 409 ALA B C 1
ATOM 7665 O O . ALA B 1 411 ? -23.19936 14.34940 -42.32243 1.000 50.54813 409 ALA B O 1
ATOM 7667 N N . ASN B 1 412 ? -23.21270 16.18899 -41.00884 1.000 51.97511 410 ASN B N 1
ATOM 7668 C CA . ASN B 1 412 ? -23.33199 15.47989 -39.73391 1.000 47.38100 410 ASN B CA 1
ATOM 7669 C C . ASN B 1 412 ? -24.78157 15.61747 -39.28103 1.000 45.96141 410 ASN B C 1
ATOM 7670 O O . ASN B 1 412 ? -25.13236 16.52825 -38.53212 1.000 48.31932 410 ASN B O 1
ATOM 7675 N N . ARG B 1 413 ? -25.63480 14.70668 -39.74609 1.000 51.61406 411 ARG B N 1
ATOM 7676 C CA . ARG B 1 413 ? -27.06873 14.79328 -39.50049 1.000 52.45799 411 ARG B CA 1
ATOM 7677 C C . ARG B 1 413 ? -27.55966 13.70270 -38.55651 1.000 49.93193 411 ARG B C 1
ATOM 7678 O O . ARG B 1 413 ? -28.69731 13.24569 -38.66777 1.000 60.64677 411 ARG B O 1
ATOM 7686 N N . GLY B 1 414 ? -26.71784 13.27801 -37.62366 1.000 56.64986 412 GLY B N 1
ATOM 7687 C CA . GLY B 1 414 ? -27.17061 12.38219 -36.58037 1.000 53.03312 412 GLY B CA 1
ATOM 7688 C C . GLY B 1 414 ? -27.61432 13.14966 -35.35178 1.000 57.34956 412 GLY B C 1
ATOM 7689 O O . GLY B 1 414 ? -28.79490 13.14456 -34.98685 1.000 51.20416 412 GLY B O 1
ATOM 7690 N N . ALA B 1 415 ? -26.66664 13.82779 -34.71074 1.000 52.87265 413 ALA B N 1
ATOM 7691 C CA . ALA B 1 415 ? -26.95810 14.63957 -33.54055 1.000 53.28105 413 ALA B CA 1
ATOM 7692 C C . ALA B 1 415 ? -27.20043 16.10100 -33.87895 1.000 49.28406 413 ALA B C 1
ATOM 7693 O O . ALA B 1 415 ? -27.58130 16.86845 -32.98797 1.000 50.68641 413 ALA B O 1
ATOM 7695 N N . ASN B 1 416 ? -26.97718 16.49724 -35.13406 1.000 46.87664 414 ASN B N 1
ATOM 7696 C CA . ASN B 1 416 ? -27.23106 17.85904 -35.60771 1.000 51.33517 414 ASN B CA 1
ATOM 7697 C C . ASN B 1 416 ? -26.48407 18.90386 -34.77838 1.000 46.39271 414 ASN B C 1
ATOM 7698 O O . ASN B 1 416 ? -26.96623 20.02157 -34.58487 1.000 50.80355 414 ASN B O 1
ATOM 7703 N N . GLY B 1 417 ? -25.29866 18.55358 -34.28282 1.000 43.86022 415 GLY B N 1
ATOM 7704 C CA . GLY B 1 417 ? -24.51904 19.49130 -33.50749 1.000 46.72009 415 GLY B CA 1
ATOM 7705 C C . GLY B 1 417 ? -23.74336 20.45797 -34.37724 1.000 50.57632 415 GLY B C 1
ATOM 7706 O O . GLY B 1 417 ? -23.48344 20.21765 -35.55418 1.000 53.76855 415 GLY B O 1
ATOM 7707 N N . ILE B 1 418 ? -23.37201 21.59123 -33.78245 1.000 49.95626 416 ILE B N 1
ATOM 7708 C CA . ILE B 1 418 ? -22.64416 22.62315 -34.50915 1.000 52.77755 416 ILE B CA 1
ATOM 7709 C C . ILE B 1 418 ? -21.16910 22.50891 -34.15356 1.000 49.59437 416 ILE B C 1
ATOM 7710 O O . ILE B 1 418 ? -20.36340 23.38607 -34.48899 1.000 53.99993 416 ILE B O 1
ATOM 7715 N N . ASP B 1 419 ? -20.80848 21.41914 -33.48575 1.000 46.16770 417 ASP B N 1
ATOM 7716 C CA . ASP B 1 419 ? -19.43311 21.16992 -33.09821 1.000 47.37495 417 ASP B CA 1
ATOM 7717 C C . ASP B 1 419 ? -18.79095 20.16922 -34.05032 1.000 46.18249 417 ASP B C 1
ATOM 7718 O O . ASP B 1 419 ? -19.44388 19.25894 -34.56556 1.000 51.36056 417 ASP B O 1
ATOM 7723 N N . GLY B 1 420 ? -17.49128 20.34981 -34.27442 1.000 44.90302 418 GLY B N 1
ATOM 7724 C CA . GLY B 1 420 ? -16.72274 19.43911 -35.09341 1.000 42.91793 418 GLY B CA 1
ATOM 7725 C C . GLY B 1 420 ? -17.00935 19.48763 -36.57469 1.000 46.73766 418 GLY B C 1
ATOM 7726 O O . GLY B 1 420 ? -16.56356 18.59379 -37.29974 1.000 42.92448 418 GLY B O 1
ATOM 7727 N N . ILE B 1 421 ? -17.73646 20.50188 -37.05108 1.000 53.59688 419 ILE B N 1
ATOM 7728 C CA . ILE B 1 421 ? -18.05892 20.58645 -38.47355 1.000 48.54386 419 ILE B CA 1
ATOM 7729 C C . ILE B 1 421 ? -16.79513 20.80536 -39.29510 1.000 45.92767 419 ILE B C 1
ATOM 7730 O O . ILE B 1 421 ? -16.57469 20.13973 -40.31364 1.000 51.91886 419 ILE B O 1
ATOM 7735 N N . VAL B 1 422 ? -15.94858 21.74214 -38.86366 1.000 45.74844 420 VAL B N 1
ATOM 7736 C CA . VAL B 1 422 ? -14.71709 22.04166 -39.59158 1.000 47.35068 420 VAL B CA 1
ATOM 7737 C C . VAL B 1 422 ? -13.84271 20.79562 -39.70122 1.000 49.51371 420 VAL B C 1
ATOM 7738 O O . VAL B 1 422 ? -13.37189 20.43958 -40.78850 1.000 48.64506 420 VAL B O 1
ATOM 7742 N N . SER B 1 423 ? -13.62181 20.10823 -38.57697 1.000 45.12014 421 SER B N 1
ATOM 7743 C CA . SER B 1 423 ? -12.74334 18.94188 -38.58182 1.000 43.59828 421 SER B CA 1
ATOM 7744 C C . SER B 1 423 ? -13.31874 17.80758 -39.42302 1.000 44.46999 421 SER B C 1
ATOM 7745 O O . SER B 1 423 ? -12.57158 17.08659 -40.09349 1.000 44.26453 421 SER B O 1
ATOM 7748 N N . THR B 1 424 ? -14.64039 17.62822 -39.40328 1.000 42.02049 422 THR B N 1
ATOM 7749 C CA . THR B 1 424 ? -15.22888 16.53427 -40.16912 1.000 44.79991 422 THR B CA 1
ATOM 7750 C C . THR B 1 424 ? -15.05238 16.75524 -41.66467 1.000 45.66162 422 THR B C 1
ATOM 7751 O O . THR B 1 424 ? -14.73546 15.81545 -42.40339 1.000 47.13271 422 THR B O 1
ATOM 7755 N N . ALA B 1 425 ? -15.25283 17.99085 -42.12916 1.000 46.82495 423 ALA B N 1
ATOM 7756 C CA . ALA B 1 425 ? -15.03700 18.28947 -43.54049 1.000 46.05711 423 ALA B CA 1
ATOM 7757 C C . ALA B 1 425 ? -13.57705 18.08783 -43.92412 1.000 44.89942 423 ALA B C 1
ATOM 7758 O O . ALA B 1 425 ? -13.27659 17.49201 -44.96563 1.000 45.11871 423 ALA B O 1
ATOM 7760 N N . LEU B 1 426 ? -12.65468 18.57128 -43.08869 1.000 43.37604 424 LEU B N 1
ATOM 7761 C CA . LEU B 1 426 ? -11.23351 18.39679 -43.37385 1.000 48.39846 424 LEU B CA 1
ATOM 7762 C C . LEU B 1 426 ? -10.87054 16.92151 -43.50206 1.000 46.49372 424 LEU B C 1
ATOM 7763 O O . LEU B 1 426 ? -10.11857 16.53510 -44.40716 1.000 39.38546 424 LEU B O 1
ATOM 7768 N N . GLY B 1 427 ? -11.40025 16.08147 -42.60848 1.000 42.74905 425 GLY B N 1
ATOM 7769 C CA . GLY B 1 427 ? -11.14746 14.65453 -42.71616 1.000 43.49282 425 GLY B CA 1
ATOM 7770 C C . GLY B 1 427 ? -11.60973 14.09141 -44.04336 1.000 43.67101 425 GLY B C 1
ATOM 7771 O O . GLY B 1 427 ? -10.93848 13.24672 -44.63818 1.000 46.34454 425 GLY B O 1
ATOM 7772 N N . MET B 1 428 ? -12.75545 14.56997 -44.53246 1.000 46.21014 426 MET B N 1
ATOM 7773 C CA . MET B 1 428 ? -13.27440 14.12025 -45.81719 1.000 45.51021 426 MET B CA 1
ATOM 7774 C C . MET B 1 428 ? -12.41850 14.63952 -46.96527 1.000 45.69568 426 MET B C 1
ATOM 7775 O O . MET B 1 428 ? -12.18647 13.92525 -47.94851 1.000 44.50527 426 MET B O 1
ATOM 7780 N N . ALA B 1 429 ? -11.92003 15.87440 -46.84471 1.000 46.33675 427 ALA B N 1
ATOM 7781 C CA . ALA B 1 429 ? -11.09597 16.46758 -47.89209 1.000 45.68871 427 ALA B CA 1
ATOM 7782 C C . ALA B 1 429 ? -9.80041 15.70318 -48.12239 1.000 50.46273 427 ALA B C 1
ATOM 7783 O O . ALA B 1 429 ? -9.15345 15.90403 -49.15645 1.000 50.90706 427 ALA B O 1
ATOM 7785 N N . VAL B 1 430 ? -9.39913 14.84443 -47.18132 1.000 51.82446 428 VAL B N 1
ATOM 7786 C CA . VAL B 1 430 ? -8.21512 14.01748 -47.39121 1.000 49.75709 428 VAL B CA 1
ATOM 7787 C C . VAL B 1 430 ? -8.47486 12.97820 -48.47555 1.000 51.81003 428 VAL B C 1
ATOM 7788 O O . VAL B 1 430 ? -7.56424 12.61686 -49.23360 1.000 50.01465 428 VAL B O 1
ATOM 7792 N N . HIS B 1 431 ? -9.71678 12.50050 -48.58440 1.000 47.14271 429 HIS B N 1
ATOM 7793 C CA . HIS B 1 431 ? -10.07494 11.43303 -49.50535 1.000 49.61737 429 HIS B CA 1
ATOM 7794 C C . HIS B 1 431 ? -10.97484 11.88172 -50.64871 1.000 52.29521 429 HIS B C 1
ATOM 7795 O O . HIS B 1 431 ? -11.13854 11.12617 -51.61241 1.000 50.85375 429 HIS B O 1
ATOM 7802 N N . LYS B 1 432 ? -11.56590 13.07220 -50.56823 1.000 51.98214 430 LYS B N 1
ATOM 7803 C CA . LYS B 1 432 ? -12.49675 13.54847 -51.58017 1.000 48.71199 430 LYS B CA 1
ATOM 7804 C C . LYS B 1 432 ? -12.27849 15.03835 -51.80568 1.000 47.11351 430 LYS B C 1
ATOM 7805 O O . LYS B 1 432 ? -11.71727 15.73896 -50.96166 1.000 50.45663 430 LYS B O 1
ATOM 7811 N N . ARG B 1 433 ? -12.72460 15.51881 -52.96318 1.000 51.16675 431 ARG B N 1
ATOM 7812 C CA . ARG B 1 433 ? -12.67842 16.94454 -53.28270 1.000 56.20133 431 ARG B CA 1
ATOM 7813 C C . ARG B 1 433 ? -13.93594 17.60747 -52.73290 1.000 53.23549 431 ARG B C 1
ATOM 7814 O O . ARG B 1 433 ? -15.04458 17.34174 -53.20851 1.000 54.68405 431 ARG B O 1
ATOM 7822 N N . ILE B 1 434 ? -13.76944 18.47374 -51.73933 1.000 51.84491 432 ILE B N 1
ATOM 7823 C CA . ILE B 1 434 ? -14.90148 19.00959 -50.99849 1.000 51.24524 432 ILE B CA 1
ATOM 7824 C C . ILE B 1 434 ? -14.64128 20.46863 -50.64279 1.000 48.50002 432 ILE B C 1
ATOM 7825 O O . ILE B 1 434 ? -13.49948 20.88878 -50.43300 1.000 51.38336 432 ILE B O 1
ATOM 7830 N N . THR B 1 435 ? -15.71813 21.24724 -50.61119 1.000 48.00130 433 THR B N 1
ATOM 7831 C CA . THR B 1 435 ? -15.71015 22.61292 -50.11209 1.000 50.75901 433 THR B CA 1
ATOM 7832 C C . THR B 1 435 ? -16.70689 22.69335 -48.96749 1.000 49.15967 433 THR B C 1
ATOM 7833 O O . THR B 1 435 ? -17.79103 22.10624 -49.04109 1.000 51.52901 433 THR B O 1
ATOM 7837 N N . LEU B 1 436 ? -16.33261 23.39348 -47.90195 1.000 49.20680 434 LEU B N 1
ATOM 7838 C CA . LEU B 1 436 ? -17.15500 23.47014 -46.70200 1.000 52.25250 434 LEU B CA 1
ATOM 7839 C C . LEU B 1 436 ? -17.95935 24.76448 -46.69652 1.000 50.66516 434 LEU B C 1
ATOM 7840 O O . LEU B 1 436 ? -17.41742 25.84118 -46.97016 1.000 52.41423 434 LEU B O 1
ATOM 7845 N N . LEU B 1 437 ? -19.25186 24.64591 -46.39720 1.000 49.91721 435 LEU B N 1
ATOM 7846 C CA . LEU B 1 437 ? -20.15392 25.77529 -46.20677 1.000 50.30127 435 LEU B CA 1
ATOM 7847 C C . LEU B 1 437 ? -20.63193 25.75318 -44.76172 1.000 52.20327 435 LEU B C 1
ATOM 7848 O O . LEU B 1 437 ? -21.27278 24.78551 -44.33485 1.000 43.62246 435 LEU B O 1
ATOM 7853 N N . ILE B 1 438 ? -20.33416 26.81638 -44.01696 1.000 46.84724 436 ILE B N 1
ATOM 7854 C CA . ILE B 1 438 ? -20.50426 26.80384 -42.56740 1.000 46.07525 436 ILE B CA 1
ATOM 7855 C C . ILE B 1 438 ? -20.84782 28.20878 -42.08559 1.000 51.57900 436 ILE B C 1
ATOM 7856 O O . ILE B 1 438 ? -20.28738 29.20048 -42.56345 1.000 50.65776 436 ILE B O 1
ATOM 7861 N N . GLY B 1 439 ? -21.77799 28.28656 -41.13263 1.000 49.36357 437 GLY B N 1
ATOM 7862 C CA . GLY B 1 439 ? -22.06451 29.53865 -40.46199 1.000 50.82806 437 GLY B CA 1
ATOM 7863 C C . GLY B 1 439 ? -20.95833 29.93280 -39.49915 1.000 50.08036 437 GLY B C 1
ATOM 7864 O O . GLY B 1 439 ? -20.06928 29.14994 -39.16416 1.000 50.29487 437 GLY B O 1
ATOM 7865 N N . ASP B 1 440 ? -21.02757 31.18240 -39.02908 1.000 49.18151 438 ASP B N 1
ATOM 7866 C CA . ASP B 1 440 ? -19.91800 31.73147 -38.25275 1.000 49.16686 438 ASP B CA 1
ATOM 7867 C C . ASP B 1 440 ? -19.84909 31.14864 -36.84568 1.000 49.24096 438 ASP B C 1
ATOM 7868 O O . ASP B 1 440 ? -18.75049 30.99823 -36.29912 1.000 54.55395 438 ASP B O 1
ATOM 7873 N N . LEU B 1 441 ? -20.99011 30.81420 -36.24055 1.000 44.51385 439 LEU B N 1
ATOM 7874 C CA . LEU B 1 441 ? -20.95219 30.26942 -34.88621 1.000 43.63796 439 LEU B CA 1
ATOM 7875 C C . LEU B 1 441 ? -20.36761 28.86147 -34.87289 1.000 48.87041 439 LEU B C 1
ATOM 7876 O O . LEU B 1 441 ? -19.57594 28.52240 -33.98546 1.000 46.96440 439 LEU B O 1
ATOM 7881 N N . SER B 1 442 ? -20.73957 28.02497 -35.84586 1.000 48.27397 440 SER B N 1
ATOM 7882 C CA . SER B 1 442 ? -20.09698 26.71942 -35.95619 1.000 49.95471 440 SER B CA 1
ATOM 7883 C C . SER B 1 442 ? -18.63848 26.85711 -36.36932 1.000 51.18422 440 SER B C 1
ATOM 7884 O O . SER B 1 442 ? -17.80712 26.02212 -35.99273 1.000 49.39725 440 SER B O 1
ATOM 7887 N N . PHE B 1 443 ? -18.31007 27.89925 -37.13817 1.000 50.20234 441 PHE B N 1
ATOM 7888 C CA . PHE B 1 443 ? -16.91559 28.13879 -37.49418 1.000 50.35926 441 PHE B CA 1
ATOM 7889 C C . PHE B 1 443 ? -16.08436 28.45522 -36.25596 1.000 48.14141 441 PHE B C 1
ATOM 7890 O O . PHE B 1 443 ? -14.98100 27.92333 -36.08713 1.000 46.62896 441 PHE B O 1
ATOM 7898 N N . TYR B 1 444 ? -16.60321 29.31003 -35.37039 1.000 47.97729 442 TYR B N 1
ATOM 7899 C CA . TYR B 1 444 ? -15.90360 29.58453 -34.11976 1.000 50.01841 442 TYR B CA 1
ATOM 7900 C C . TYR B 1 444 ? -15.82651 28.33660 -33.25074 1.000 50.26064 442 TYR B C 1
ATOM 7901 O O . TYR B 1 444 ? -14.82723 28.11372 -32.55750 1.000 48.76029 442 TYR B O 1
ATOM 7910 N N . HIS B 1 445 ? -16.87501 27.50926 -33.27928 1.000 50.06603 443 HIS B N 1
ATOM 7911 C CA . HIS B 1 445 ? -16.94184 26.35889 -32.38434 1.000 50.78327 443 HIS B CA 1
ATOM 7912 C C . HIS B 1 445 ? -15.79067 25.39086 -32.63356 1.000 48.98842 443 HIS B C 1
ATOM 7913 O O . HIS B 1 445 ? -15.14950 24.92123 -31.68515 1.000 48.17063 443 HIS B O 1
ATOM 7920 N N . ASP B 1 446 ? -15.49853 25.09584 -33.89798 1.000 50.30508 444 ASP B N 1
ATOM 7921 C CA . ASP B 1 446 ? -14.42897 24.17162 -34.26425 1.000 50.77290 444 ASP B CA 1
ATOM 7922 C C . ASP B 1 446 ? -13.25223 24.88792 -34.92291 1.000 47.92076 444 ASP B C 1
ATOM 7923 O O . ASP B 1 446 ? -12.65790 24.38641 -35.87977 1.000 46.61563 444 ASP B O 1
ATOM 7928 N N . MET B 1 447 ? -12.88816 26.06627 -34.40839 1.000 46.49884 445 MET B N 1
ATOM 7929 C CA . MET B 1 447 ? -11.77840 26.80914 -35.00109 1.000 50.37783 445 MET B CA 1
ATOM 7930 C C . MET B 1 447 ? -10.45895 26.05390 -34.86632 1.000 47.87234 445 MET B C 1
ATOM 7931 O O . MET B 1 447 ? -9.59683 26.14605 -35.74990 1.000 45.59862 445 MET B O 1
ATOM 7936 N N . ASN B 1 448 ? -10.28940 25.29468 -33.77801 1.000 47.68763 446 ASN B N 1
ATOM 7937 C CA . ASN B 1 448 ? -9.06676 24.52874 -33.56070 1.000 47.26084 446 ASN B CA 1
ATOM 7938 C C . ASN B 1 448 ? -8.85183 23.44741 -34.60911 1.000 48.81092 446 ASN B C 1
ATOM 7939 O O . ASN B 1 448 ? -7.70770 23.02467 -34.81487 1.000 46.84688 446 ASN B O 1
ATOM 7944 N N . GLY B 1 449 ? -9.91993 22.98156 -35.26162 1.000 46.76751 447 GLY B N 1
ATOM 7945 C CA . GLY B 1 449 ? -9.78564 21.95214 -36.27675 1.000 47.72143 447 GLY B CA 1
ATOM 7946 C C . GLY B 1 449 ? -8.97430 22.38246 -37.47830 1.000 46.52707 447 GLY B C 1
ATOM 7947 O O . GLY B 1 449 ? -8.45768 21.52783 -38.20553 1.000 46.60605 447 GLY B O 1
ATOM 7948 N N . LEU B 1 450 ? -8.84089 23.69153 -37.69909 1.000 43.98452 448 LEU B N 1
ATOM 7949 C CA . LEU B 1 450 ? -8.04620 24.19973 -38.81267 1.000 52.42726 448 LEU B CA 1
ATOM 7950 C C . LEU B 1 450 ? -6.55952 23.89710 -38.67210 1.000 47.98468 448 LEU B C 1
ATOM 7951 O O . LEU B 1 450 ? -5.82403 24.04239 -39.65428 1.000 50.45664 448 LEU B O 1
ATOM 7956 N N . LEU B 1 451 ? -6.10104 23.49135 -37.48466 1.000 44.71548 449 LEU B N 1
ATOM 7957 C CA . LEU B 1 451 ? -4.70439 23.09918 -37.32510 1.000 48.69150 449 LEU B CA 1
ATOM 7958 C C . LEU B 1 451 ? -4.33712 21.97142 -38.27856 1.000 45.70337 449 LEU B C 1
ATOM 7959 O O . LEU B 1 451 ? -3.22522 21.94018 -38.81675 1.000 49.28031 449 LEU B O 1
ATOM 7964 N N . MET B 1 452 ? -5.26274 21.03761 -38.50463 1.000 45.52204 450 MET B N 1
ATOM 7965 C CA . MET B 1 452 ? -5.00205 19.95484 -39.44536 1.000 46.28048 450 MET B CA 1
ATOM 7966 C C . MET B 1 452 ? -4.73535 20.48222 -40.84727 1.000 47.66349 450 MET B C 1
ATOM 7967 O O . MET B 1 452 ? -4.00327 19.85393 -41.61830 1.000 52.37888 450 MET B O 1
ATOM 7972 N N . SER B 1 453 ? -5.30910 21.63445 -41.19273 1.000 49.60356 451 SER B N 1
ATOM 7973 C CA . SER B 1 453 ? -5.06946 22.20360 -42.51167 1.000 52.37881 451 SER B CA 1
ATOM 7974 C C . SER B 1 453 ? -3.70455 22.87593 -42.58797 1.000 51.48393 451 SER B C 1
ATOM 7975 O O . SER B 1 453 ? -2.99706 22.73213 -43.59085 1.000 57.26332 451 SER B O 1
ATOM 7978 N N . LYS B 1 454 ? -3.31776 23.60840 -41.54138 1.000 52.52401 452 LYS B N 1
ATOM 7979 C CA . LYS B 1 454 ? -2.00536 24.24582 -41.53009 1.000 50.09091 452 LYS B CA 1
ATOM 7980 C C . LYS B 1 454 ? -0.88898 23.21057 -41.54953 1.000 54.74736 452 LYS B C 1
ATOM 7981 O O . LYS B 1 454 ? 0.06938 23.32659 -42.32250 1.000 57.92201 452 LYS B O 1
ATOM 7987 N N . LEU B 1 455 ? -0.99768 22.18612 -40.70081 1.000 51.92615 453 LEU B N 1
ATOM 7988 C CA . LEU B 1 455 ? 0.12899 21.28869 -40.47878 1.000 53.14419 453 LEU B CA 1
ATOM 7989 C C . LEU B 1 455 ? 0.31695 20.29860 -41.62345 1.000 52.98333 453 LEU B C 1
ATOM 7990 O O . LEU B 1 455 ? 1.45373 20.01781 -42.01455 1.000 56.39274 453 LEU B O 1
ATOM 7995 N N . ASN B 1 456 ? -0.77044 19.76009 -42.17480 1.000 51.57741 454 ASN B N 1
ATOM 7996 C CA . ASN B 1 456 ? -0.68213 18.68569 -43.15705 1.000 53.97166 454 ASN B CA 1
ATOM 7997 C C . ASN B 1 456 ? -1.10717 19.10691 -44.55744 1.000 60.42352 454 ASN B C 1
ATOM 7998 O O . ASN B 1 456 ? -1.13968 18.26170 -45.45975 1.000 60.88079 454 ASN B O 1
ATOM 8003 N N . ASN B 1 457 ? -1.42746 20.38321 -44.75979 1.000 62.48723 455 ASN B N 1
ATOM 8004 C CA . ASN B 1 457 ? -1.73827 20.93318 -46.08071 1.000 64.85512 455 ASN B CA 1
ATOM 8005 C C . ASN B 1 457 ? -2.83529 20.12579 -46.77767 1.000 60.92752 455 ASN B C 1
ATOM 8006 O O . ASN B 1 457 ? -2.63062 19.52520 -47.83321 1.000 65.17223 455 ASN B O 1
ATOM 8011 N N . ILE B 1 458 ? -4.00702 20.10853 -46.16278 1.000 58.76226 456 ILE B N 1
ATOM 8012 C CA . ILE B 1 458 ? -5.18626 19.52459 -46.79145 1.000 55.40732 456 ILE B CA 1
ATOM 8013 C C . ILE B 1 458 ? -5.82119 20.57568 -47.69193 1.000 54.80874 456 ILE B C 1
ATOM 8014 O O . ILE B 1 458 ? -5.96563 21.74279 -47.30692 1.000 55.12456 456 ILE B O 1
ATOM 8019 N N . GLN B 1 459 ? -6.19150 20.16990 -48.90229 1.000 54.72771 457 GLN B N 1
ATOM 8020 C CA . GLN B 1 459 ? -6.80577 21.07521 -49.86867 1.000 59.07592 457 GLN B CA 1
ATOM 8021 C C . GLN B 1 459 ? -8.30320 21.15347 -49.59536 1.000 53.41392 457 GLN B C 1
ATOM 8022 O O . GLN B 1 459 ? -9.03550 20.18636 -49.82886 1.000 53.02965 457 GLN B O 1
ATOM 8028 N N . MET B 1 460 ? -8.75760 22.30397 -49.09877 1.000 51.05466 458 MET B N 1
ATOM 8029 C CA . MET B 1 460 ? -10.18156 22.52607 -48.88223 1.000 47.54795 458 MET B CA 1
ATOM 8030 C C . MET B 1 460 ? -10.45526 24.01478 -48.73942 1.000 50.61793 458 MET B C 1
ATOM 8031 O O . MET B 1 460 ? -9.87464 24.66953 -47.87012 1.000 54.35761 458 MET B O 1
ATOM 8036 N N . ASN B 1 461 ? -11.35765 24.53297 -49.56695 1.000 52.76430 459 ASN B N 1
ATOM 8037 C CA . ASN B 1 461 ? -11.86289 25.88383 -49.39209 1.000 51.64625 459 ASN B CA 1
ATOM 8038 C C . ASN B 1 461 ? -13.00345 25.89326 -48.38316 1.000 54.09163 459 ASN B C 1
ATOM 8039 O O . ASN B 1 461 ? -13.69805 24.89171 -48.18775 1.000 52.26983 459 ASN B O 1
ATOM 8044 N N . ILE B 1 462 ? -13.19668 27.04560 -47.74676 1.000 54.10625 460 ILE B N 1
ATOM 8045 C CA . ILE B 1 462 ? -14.23455 27.23210 -46.74206 1.000 52.08999 460 ILE B CA 1
ATOM 8046 C C . ILE B 1 462 ? -15.05691 28.45175 -47.13128 1.000 56.18074 460 ILE B C 1
ATOM 8047 O O . ILE B 1 462 ? -14.51262 29.55442 -47.26641 1.000 56.74669 460 ILE B O 1
ATOM 8052 N N . VAL B 1 463 ? -16.35977 28.25794 -47.30942 1.000 54.73597 461 VAL B N 1
ATOM 8053 C CA . VAL B 1 463 ? -17.28782 29.34655 -47.59250 1.000 51.35670 461 VAL B CA 1
ATOM 8054 C C . VAL B 1 463 ? -18.00620 29.67951 -46.29117 1.000 46.35566 461 VAL B C 1
ATOM 8055 O O . VAL B 1 463 ? -18.86327 28.91863 -45.82844 1.000 48.10052 461 VAL B O 1
ATOM 8059 N N . LEU B 1 464 ? -17.65721 30.81831 -45.70062 1.000 50.70270 462 LEU B N 1
ATOM 8060 C CA . LEU B 1 464 ? -18.13614 31.21059 -44.38069 1.000 51.58255 462 LEU B CA 1
ATOM 8061 C C . LEU B 1 464 ? -19.29628 32.18794 -44.52921 1.000 51.07674 462 LEU B C 1
ATOM 8062 O O . LEU B 1 464 ? -19.12238 33.28745 -45.06476 1.000 56.05555 462 LEU B O 1
ATOM 8067 N N . LEU B 1 465 ? -20.47539 31.78007 -44.06349 1.000 57.41381 463 LEU B N 1
ATOM 8068 C CA . LEU B 1 465 ? -21.65987 32.63708 -44.04544 1.000 55.51978 463 LEU B CA 1
ATOM 8069 C C . LEU B 1 465 ? -21.69082 33.35753 -42.70532 1.000 51.91304 463 LEU B C 1
ATOM 8070 O O . LEU B 1 465 ? -22.16599 32.81349 -41.70619 1.000 50.47442 463 LEU B O 1
ATOM 8075 N N . ASN B 1 466 ? -21.17811 34.58279 -42.67872 1.000 52.83003 464 ASN B N 1
ATOM 8076 C CA . ASN B 1 466 ? -21.05536 35.34979 -41.44522 1.000 57.49585 464 ASN B CA 1
ATOM 8077 C C . ASN B 1 466 ? -22.18741 36.36750 -41.37307 1.000 57.71240 464 ASN B C 1
ATOM 8078 O O . ASN B 1 466 ? -22.17131 37.37700 -42.08514 1.000 58.96765 464 ASN B O 1
ATOM 8083 N N . ASN B 1 467 ? -23.16786 36.09837 -40.51213 1.000 53.99578 465 ASN B N 1
ATOM 8084 C CA . ASN B 1 467 ? -24.18924 37.07424 -40.16179 1.000 55.47878 465 ASN B CA 1
ATOM 8085 C C . ASN B 1 467 ? -24.10071 37.47808 -38.69523 1.000 55.93096 465 ASN B C 1
ATOM 8086 O O . ASN B 1 467 ? -25.01269 38.14022 -38.18809 1.000 56.71230 465 ASN B O 1
ATOM 8091 N N . ASP B 1 468 ? -23.02707 37.07087 -38.00598 1.000 53.94353 466 ASP B N 1
ATOM 8092 C CA . ASP B 1 468 ? -22.69511 37.52212 -36.64972 1.000 58.18031 466 ASP B CA 1
ATOM 8093 C C . ASP B 1 468 ? -23.78645 37.16621 -35.63639 1.000 59.20261 466 ASP B C 1
ATOM 8094 O O . ASP B 1 468 ? -24.25459 38.00719 -34.86494 1.000 55.07550 466 ASP B O 1
ATOM 8099 N N . GLY B 1 469 ? -24.17155 35.89965 -35.62142 1.000 59.28500 467 GLY B N 1
ATOM 8100 C CA . GLY B 1 469 ? -25.14032 35.43554 -34.65331 1.000 52.25280 467 GLY B CA 1
ATOM 8101 C C . GLY B 1 469 ? -25.83140 34.17198 -35.12868 1.000 54.00129 467 GLY B C 1
ATOM 8102 O O . GLY B 1 469 ? -25.48122 33.59400 -36.15668 1.000 55.41781 467 GLY B O 1
ATOM 8103 N N . GLY B 1 470 ? -26.82416 33.75863 -34.34583 1.000 53.09795 468 GLY B N 1
ATOM 8104 C CA . GLY B 1 470 ? -27.59825 32.57571 -34.66563 1.000 56.01607 468 GLY B CA 1
ATOM 8105 C C . GLY B 1 470 ? -28.78143 32.87159 -35.56570 1.000 52.53716 468 GLY B C 1
ATOM 8106 O O . GLY B 1 470 ? -29.88758 33.13030 -35.08060 1.000 49.96505 468 GLY B O 1
ATOM 8107 N N . GLY B 1 471 ? -28.55780 32.82702 -36.88233 1.000 44.72359 469 GLY B N 1
ATOM 8108 C CA . GLY B 1 471 ? -29.60760 33.18278 -37.82098 1.000 50.23766 469 GLY B CA 1
ATOM 8109 C C . GLY B 1 471 ? -30.85412 32.32553 -37.70748 1.000 47.73173 469 GLY B C 1
ATOM 8110 O O . GLY B 1 471 ? -31.96869 32.82718 -37.87136 1.000 53.45001 469 GLY B O 1
ATOM 8111 N N . ILE B 1 472 ? -30.68950 31.03063 -37.41894 1.000 46.36618 470 ILE B N 1
ATOM 8112 C CA . ILE B 1 472 ? -31.82673 30.11229 -37.40277 1.000 49.98532 470 ILE B CA 1
ATOM 8113 C C . ILE B 1 472 ? -32.85136 30.51595 -36.34954 1.000 53.24095 470 ILE B C 1
ATOM 8114 O O . ILE B 1 472 ? -34.04118 30.20341 -36.48035 1.000 52.93791 470 ILE B O 1
ATOM 8119 N N . PHE B 1 473 ? -32.42200 31.21756 -35.29794 1.000 53.28393 471 PHE B N 1
ATOM 8120 C CA . PHE B 1 473 ? -33.35975 31.62464 -34.25782 1.000 54.89179 471 PHE B CA 1
ATOM 8121 C C . PHE B 1 473 ? -34.25237 32.77848 -34.68932 1.000 55.83229 471 PHE B C 1
ATOM 8122 O O . PHE B 1 473 ? -35.20915 33.09681 -33.97434 1.000 54.37784 471 PHE B O 1
ATOM 8130 N N . SER B 1 474 ? -33.97244 33.40367 -35.83663 1.000 55.11040 472 SER B N 1
ATOM 8131 C CA . SER B 1 474 ? -34.89992 34.39075 -36.37540 1.000 54.26771 472 SER B CA 1
ATOM 8132 C C . SER B 1 474 ? -36.23871 33.75522 -36.71363 1.000 58.26851 472 SER B C 1
ATOM 8133 O O . SER B 1 474 ? -37.28311 34.41013 -36.61316 1.000 58.22368 472 SER B O 1
ATOM 8136 N N . TYR B 1 475 ? -36.22944 32.47784 -37.09251 1.000 55.32416 473 TYR B N 1
ATOM 8137 C CA . TYR B 1 475 ? -37.42469 31.76733 -37.51845 1.000 59.10387 473 TYR B CA 1
ATOM 8138 C C . TYR B 1 475 ? -38.12120 31.04456 -36.36980 1.000 57.75143 473 TYR B C 1
ATOM 8139 O O . TYR B 1 475 ? -38.93993 30.15266 -36.61640 1.000 60.41777 473 TYR B O 1
ATOM 8148 N N . LEU B 1 476 ? -37.82764 31.41782 -35.12510 1.000 58.93040 474 LEU B N 1
ATOM 8149 C CA . LEU B 1 476 ? -38.41594 30.77309 -33.96079 1.000 62.59936 474 LEU B CA 1
ATOM 8150 C C . LEU B 1 476 ? -39.43633 31.69138 -33.28836 1.000 64.01089 474 LEU B C 1
ATOM 8151 O O . LEU B 1 476 ? -39.33550 32.91918 -33.38710 1.000 59.07019 474 LEU B O 1
ATOM 8156 N N . PRO B 1 477 ? -40.43226 31.12780 -32.59409 1.000 68.27964 475 PRO B N 1
ATOM 8157 C CA . PRO B 1 477 ? -41.44090 31.97358 -31.93233 1.000 65.39067 475 PRO B CA 1
ATOM 8158 C C . PRO B 1 477 ? -40.87337 32.87569 -30.85086 1.000 68.17955 475 PRO B C 1
ATOM 8159 O O . PRO B 1 477 ? -41.57196 33.79975 -30.41128 1.000 67.16745 475 PRO B O 1
ATOM 8163 N N . GLN B 1 478 ? -39.63400 32.64365 -30.41515 1.000 67.27240 476 GLN B N 1
ATOM 8164 C CA . GLN B 1 478 ? -39.03721 33.46514 -29.37141 1.000 61.37360 476 GLN B CA 1
ATOM 8165 C C . GLN B 1 478 ? -38.68529 34.86684 -29.85894 1.000 63.81106 476 GLN B C 1
ATOM 8166 O O . GLN B 1 478 ? -38.62346 35.79112 -29.04112 1.000 65.54298 476 GLN B O 1
ATOM 8172 N N . LYS B 1 479 ? -38.46258 35.04891 -31.16615 1.000 61.54487 477 LYS B N 1
ATOM 8173 C CA . LYS B 1 479 ? -38.09915 36.36789 -31.67861 1.000 63.74005 477 LYS B CA 1
ATOM 8174 C C . LYS B 1 479 ? -39.18171 37.40091 -31.39846 1.000 73.41960 477 LYS B C 1
ATOM 8175 O O . LYS B 1 479 ? -38.87533 38.58181 -31.19235 1.000 73.19809 477 LYS B O 1
ATOM 8181 N N . GLU B 1 480 ? -40.44561 36.98274 -31.38566 1.000 74.05101 478 GLU B N 1
ATOM 8182 C CA . GLU B 1 480 ? -41.54675 37.89142 -31.10406 1.000 71.86065 478 GLU B CA 1
ATOM 8183 C C . GLU B 1 480 ? -42.08731 37.75415 -29.69047 1.000 72.83702 478 GLU B C 1
ATOM 8184 O O . GLU B 1 480 ? -42.61148 38.72998 -29.14548 1.000 82.04750 478 GLU B O 1
ATOM 8190 N N . SER B 1 481 ? -41.97015 36.57373 -29.07902 1.000 68.97177 479 SER B N 1
ATOM 8191 C CA . SER B 1 481 ? -42.53350 36.38916 -27.74612 1.000 69.17539 479 SER B CA 1
ATOM 8192 C C . SER B 1 481 ? -41.66610 37.04806 -26.67870 1.000 71.00609 479 SER B C 1
ATOM 8193 O O . SER B 1 481 ? -42.18861 37.65256 -25.73459 1.000 73.98583 479 SER B O 1
ATOM 8196 N N . ALA B 1 482 ? -40.34245 36.95136 -26.81029 1.000 70.49363 480 ALA B N 1
ATOM 8197 C CA . ALA B 1 482 ? -39.40971 37.55213 -25.85694 1.000 72.45645 480 ALA B CA 1
ATOM 8198 C C . ALA B 1 482 ? -38.38162 38.39519 -26.61428 1.000 72.57688 480 ALA B C 1
ATOM 8199 O O . ALA B 1 482 ? -37.18164 38.12164 -26.60468 1.000 67.46520 480 ALA B O 1
ATOM 8201 N N . THR B 1 483 ? -38.87169 39.44825 -27.27440 1.000 71.69481 481 THR B N 1
ATOM 8202 C CA . THR B 1 483 ? -38.01772 40.24953 -28.14551 1.000 71.60822 481 THR B CA 1
ATOM 8203 C C . THR B 1 483 ? -36.94067 40.99547 -27.36706 1.000 68.26871 481 THR B C 1
ATOM 8204 O O . THR B 1 483 ? -35.86626 41.27224 -27.91432 1.000 64.17592 481 THR B O 1
ATOM 8208 N N . ASP B 1 484 ? -37.19999 41.32069 -26.09674 1.000 69.67529 482 ASP B N 1
ATOM 8209 C CA . ASP B 1 484 ? -36.22789 42.07839 -25.31269 1.000 71.23831 482 ASP B CA 1
ATOM 8210 C C . ASP B 1 484 ? -34.96861 41.26981 -25.02093 1.000 66.68780 482 ASP B C 1
ATOM 8211 O O . ASP B 1 484 ? -33.87342 41.83825 -24.94204 1.000 63.80710 482 ASP B O 1
ATOM 8216 N N . TYR B 1 485 ? -35.09919 39.95704 -24.85550 1.000 62.10981 483 TYR B N 1
ATOM 8217 C CA . TYR B 1 485 ? -33.97466 39.09634 -24.52114 1.000 64.62728 483 TYR B CA 1
ATOM 8218 C C . TYR B 1 485 ? -33.39436 38.36592 -25.72746 1.000 61.20483 483 TYR B C 1
ATOM 8219 O O . TYR B 1 485 ? -32.44821 37.58617 -25.56285 1.000 55.89151 483 TYR B O 1
ATOM 8228 N N . PHE B 1 486 ? -33.92324 38.60716 -26.93157 1.000 61.96811 484 PHE B N 1
ATOM 8229 C CA . PHE B 1 486 ? -33.61517 37.74199 -28.06914 1.000 61.33737 484 PHE B CA 1
ATOM 8230 C C . PHE B 1 486 ? -32.15367 37.85263 -28.48541 1.000 62.34317 484 PHE B C 1
ATOM 8231 O O . PHE B 1 486 ? -31.49109 36.83719 -28.73018 1.000 60.38941 484 PHE B O 1
ATOM 8239 N N . GLU B 1 487 ? -31.63594 39.07768 -28.59196 1.000 58.79631 485 GLU B N 1
ATOM 8240 C CA . GLU B 1 487 ? -30.26873 39.24271 -29.07019 1.000 59.10636 485 GLU B CA 1
ATOM 8241 C C . GLU B 1 487 ? -29.25759 38.69256 -28.07694 1.000 62.11318 485 GLU B C 1
ATOM 8242 O O . GLU B 1 487 ? -28.20779 38.17933 -28.48267 1.000 60.17509 485 GLU B O 1
ATOM 8248 N N . ARG B 1 488 ? -29.55519 38.77771 -26.78094 1.000 53.68846 486 ARG B N 1
ATOM 8249 C CA . ARG B 1 488 ? -28.61569 38.27388 -25.78834 1.000 58.55202 486 ARG B CA 1
ATOM 8250 C C . ARG B 1 488 ? -28.62355 36.75054 -25.74043 1.000 57.77074 486 ARG B C 1
ATOM 8251 O O . ARG B 1 488 ? -27.56005 36.12109 -25.71224 1.000 55.63549 486 ARG B O 1
ATOM 8259 N N . LEU B 1 489 ? -29.81051 36.14066 -25.75385 1.000 54.31147 487 LEU B N 1
ATOM 8260 C CA . LEU B 1 489 ? -29.93891 34.70446 -25.53804 1.000 52.95645 487 LEU B CA 1
ATOM 8261 C C . LEU B 1 489 ? -29.89091 33.88251 -26.82050 1.000 54.46231 487 LEU B C 1
ATOM 8262 O O . LEU B 1 489 ? -29.52002 32.70440 -26.77221 1.000 54.95121 487 LEU B O 1
ATOM 8267 N N . PHE B 1 490 ? -30.26235 34.45365 -27.95896 1.000 55.26021 488 PHE B N 1
ATOM 8268 C CA . PHE B 1 490 ? -30.33920 33.68724 -29.19916 1.000 59.51504 488 PHE B CA 1
ATOM 8269 C C . PHE B 1 490 ? -29.47756 34.25331 -30.31529 1.000 60.23842 488 PHE B C 1
ATOM 8270 O O . PHE B 1 490 ? -28.89489 33.48394 -31.08621 1.000 54.05654 488 PHE B O 1
ATOM 8278 N N . GLY B 1 491 ? -29.38364 35.57620 -30.42967 1.000 57.81459 489 GLY B N 1
ATOM 8279 C CA . GLY B 1 491 ? -28.47645 36.17774 -31.38500 1.000 57.24680 489 GLY B CA 1
ATOM 8280 C C . GLY B 1 491 ? -27.03866 35.77122 -31.13043 1.000 62.88648 489 GLY B C 1
ATOM 8281 O O . GLY B 1 491 ? -26.40162 35.15892 -31.98977 1.000 59.49737 489 GLY B O 1
ATOM 8282 N N . THR B 1 492 ? -26.53290 36.07882 -29.93968 1.000 58.44334 490 THR B N 1
ATOM 8283 C CA . THR B 1 492 ? -25.15812 35.78359 -29.54880 1.000 61.26969 490 THR B CA 1
ATOM 8284 C C . THR B 1 492 ? -24.12176 36.28506 -30.56110 1.000 65.05144 490 THR B C 1
ATOM 8285 O O . THR B 1 492 ? -23.31724 35.50036 -31.07277 1.000 61.25471 490 THR B O 1
ATOM 8289 N N . PRO B 1 493 ? -24.10366 37.58558 -30.86313 1.000 64.04729 491 PRO B N 1
ATOM 8290 C CA . PRO B 1 493 ? -23.05565 38.10303 -31.75100 1.000 60.49278 491 PRO B CA 1
ATOM 8291 C C . PRO B 1 493 ? -21.69135 38.00981 -31.08808 1.000 62.51781 491 PRO B C 1
ATOM 8292 O O . PRO B 1 493 ? -21.52886 38.33715 -29.91008 1.000 61.93419 491 PRO B O 1
ATOM 8296 N N . THR B 1 494 ? -20.70773 37.54507 -31.85552 1.000 59.31150 492 THR B N 1
ATOM 8297 C CA . THR B 1 494 ? -19.33723 37.45909 -31.37179 1.000 55.64833 492 THR B CA 1
ATOM 8298 C C . THR B 1 494 ? -18.49148 38.65947 -31.76521 1.000 59.63406 492 THR B C 1
ATOM 8299 O O . THR B 1 494 ? -17.56761 39.01984 -31.02689 1.000 59.61357 492 THR B O 1
ATOM 8303 N N . GLY B 1 495 ? -18.78258 39.28340 -32.90694 1.000 51.69414 493 GLY B N 1
ATOM 8304 C CA . GLY B 1 495 ? -17.99283 40.40513 -33.37688 1.000 54.76407 493 GLY B CA 1
ATOM 8305 C C . GLY B 1 495 ? -16.58477 40.06672 -33.81091 1.000 59.75319 493 GLY B C 1
ATOM 8306 O O . GLY B 1 495 ? -15.78754 40.98100 -34.04114 1.000 59.78375 493 GLY B O 1
ATOM 8307 N N . LEU B 1 496 ? -16.25179 38.78446 -33.93581 1.000 58.48340 494 LEU B N 1
ATOM 8308 C CA . LEU B 1 496 ? -14.89757 38.39633 -34.30158 1.000 56.57493 494 LEU B CA 1
ATOM 8309 C C . LEU B 1 496 ? -14.62183 38.71262 -35.76686 1.000 58.77902 494 LEU B C 1
ATOM 8310 O O . LEU B 1 496 ? -15.49732 38.57574 -36.62695 1.000 58.41149 494 LEU B O 1
ATOM 8315 N N . ASP B 1 497 ? -13.39049 39.14375 -36.04260 1.000 61.73723 495 ASP B N 1
ATOM 8316 C CA . ASP B 1 497 ? -12.91196 39.41786 -37.39767 1.000 53.74883 495 ASP B CA 1
ATOM 8317 C C . ASP B 1 497 ? -12.14412 38.18339 -37.86192 1.000 56.25246 495 ASP B C 1
ATOM 8318 O O . ASP B 1 497 ? -10.98700 37.97604 -37.48474 1.000 54.64997 495 ASP B O 1
ATOM 8323 N N . PHE B 1 498 ? -12.78965 37.36922 -38.69442 1.000 56.65831 496 PHE B N 1
ATOM 8324 C CA . PHE B 1 498 ? -12.23802 36.08024 -39.09138 1.000 56.04307 496 PHE B CA 1
ATOM 8325 C C . PHE B 1 498 ? -11.12417 36.19108 -40.12115 1.000 54.13579 496 PHE B C 1
ATOM 8326 O O . PHE B 1 498 ? -10.61991 35.15777 -40.57355 1.000 56.31607 496 PHE B O 1
ATOM 8334 N N . GLU B 1 499 ? -10.72762 37.40455 -40.50658 1.000 57.37053 497 GLU B N 1
ATOM 8335 C CA . GLU B 1 499 ? -9.51627 37.54682 -41.30406 1.000 55.06161 497 GLU B CA 1
ATOM 8336 C C . GLU B 1 499 ? -8.29980 37.09183 -40.51094 1.000 58.98292 497 GLU B C 1
ATOM 8337 O O . GLU B 1 499 ? -7.36834 36.49818 -41.06855 1.000 56.02038 497 GLU B O 1
ATOM 8343 N N . TYR B 1 500 ? -8.30200 37.34565 -39.19941 1.000 55.96807 498 TYR B N 1
ATOM 8344 C CA . TYR B 1 500 ? -7.18535 36.92690 -38.35993 1.000 55.77883 498 TYR B CA 1
ATOM 8345 C C . TYR B 1 500 ? -7.12131 35.40897 -38.24787 1.000 54.48853 498 TYR B C 1
ATOM 8346 O O . TYR B 1 500 ? -6.02934 34.82849 -38.22400 1.000 53.01983 498 TYR B O 1
ATOM 8355 N N . THR B 1 501 ? -8.28296 34.75116 -38.17772 1.000 51.72446 499 THR B N 1
ATOM 8356 C CA . THR B 1 501 ? -8.31057 33.29239 -38.15126 1.000 50.29390 499 THR B CA 1
ATOM 8357 C C . THR B 1 501 ? -7.66780 32.71035 -39.40242 1.000 55.36115 499 THR B C 1
ATOM 8358 O O . THR B 1 501 ? -6.96726 31.69284 -39.33579 1.000 54.30986 499 THR B O 1
ATOM 8362 N N . ALA B 1 502 ? -7.88711 33.34995 -40.55360 1.000 55.88309 500 ALA B N 1
ATOM 8363 C CA . ALA B 1 502 ? -7.28549 32.86697 -41.79135 1.000 57.00139 500 ALA B CA 1
ATOM 8364 C C . ALA B 1 502 ? -5.76962 33.01270 -41.76402 1.000 53.94505 500 ALA B C 1
ATOM 8365 O O . ALA B 1 502 ? -5.04608 32.10651 -42.19399 1.000 52.92810 500 ALA B O 1
ATOM 8367 N N . LYS B 1 503 ? -5.27052 34.14551 -41.26480 1.000 54.64842 501 LYS B N 1
ATOM 8368 C CA . LYS B 1 503 ? -3.82662 34.33786 -41.17904 1.000 58.54878 501 LYS B CA 1
ATOM 8369 C C . LYS B 1 503 ? -3.19767 33.36695 -40.18752 1.000 55.28541 501 LYS B C 1
ATOM 8370 O O . LYS B 1 503 ? -2.10529 32.84122 -40.43242 1.000 54.27676 501 LYS B O 1
ATOM 8376 N N . LEU B 1 504 ? -3.87530 33.11429 -39.06570 1.000 52.96218 502 LEU B N 1
ATOM 8377 C CA . LEU B 1 504 ? -3.32395 32.22521 -38.04836 1.000 53.27551 502 LEU B CA 1
ATOM 8378 C C . LEU B 1 504 ? -3.12110 30.81563 -38.58937 1.000 52.03013 502 LEU B C 1
ATOM 8379 O O . LEU B 1 504 ? -2.10823 30.17007 -38.29496 1.000 52.08090 502 LEU B O 1
ATOM 8384 N N . TYR B 1 505 ? -4.06644 30.32016 -39.38625 1.000 51.47560 503 TYR B N 1
ATOM 8385 C CA . TYR B 1 505 ? -3.98270 28.97193 -39.93006 1.000 51.15409 503 TYR B CA 1
ATOM 8386 C C . TYR B 1 505 ? -3.54074 28.95129 -41.38986 1.000 51.05646 503 TYR B C 1
ATOM 8387 O O . TYR B 1 505 ? -3.71105 27.93058 -42.06710 1.000 49.16331 503 TYR B O 1
ATOM 8396 N N . GLN B 1 506 ? -2.96781 30.05726 -41.87720 1.000 52.44869 504 GLN B N 1
ATOM 8397 C CA . GLN B 1 506 ? -2.31532 30.11822 -43.18930 1.000 54.86885 504 GLN B CA 1
ATOM 8398 C C . GLN B 1 506 ? -3.28990 29.82430 -44.32993 1.000 53.61308 504 GLN B C 1
ATOM 8399 O O . GLN B 1 506 ? -2.96269 29.12224 -45.28943 1.000 52.33064 504 GLN B O 1
ATOM 8405 N N . PHE B 1 507 ? -4.49418 30.37415 -44.22936 1.000 55.96887 505 PHE B N 1
ATOM 8406 C CA . PHE B 1 507 ? -5.45815 30.35983 -45.31849 1.000 56.52360 505 PHE B CA 1
ATOM 8407 C C . PHE B 1 507 ? -5.38427 31.67353 -46.08358 1.000 60.25379 505 PHE B C 1
ATOM 8408 O O . PHE B 1 507 ? -4.99543 32.70949 -45.53622 1.000 61.20034 505 PHE B O 1
ATOM 8416 N N . ASP B 1 508 ? -5.75126 31.62292 -47.36001 1.000 59.38845 506 ASP B N 1
ATOM 8417 C CA . ASP B 1 508 ? -6.03566 32.85046 -48.08257 1.000 59.84573 506 ASP B CA 1
ATOM 8418 C C . ASP B 1 508 ? -7.40095 33.36702 -47.65310 1.000 57.01309 506 ASP B C 1
ATOM 8419 O O . ASP B 1 508 ? -8.27065 32.59985 -47.23302 1.000 56.17484 506 ASP B O 1
ATOM 8424 N N . PHE B 1 509 ? -7.57988 34.68027 -47.73840 1.000 56.49683 507 PHE B N 1
ATOM 8425 C CA . PHE B 1 509 ? -8.79986 35.31124 -47.26411 1.000 55.64846 507 PHE B CA 1
ATOM 8426 C C . PHE B 1 509 ? -9.35493 36.25351 -48.31930 1.000 57.48252 507 PHE B C 1
ATOM 8427 O O . PHE B 1 509 ? -8.61161 37.02698 -48.93108 1.000 60.54133 507 PHE B O 1
ATOM 8435 N N . LYS B 1 510 ? -10.66978 36.18253 -48.51735 1.000 53.62623 508 LYS B N 1
ATOM 8436 C CA . LYS B 1 510 ? -11.39777 37.09681 -49.38629 1.000 60.75707 508 LYS B CA 1
ATOM 8437 C C . LYS B 1 510 ? -12.75672 37.36561 -48.75837 1.000 60.30327 508 LYS B C 1
ATOM 8438 O O . LYS B 1 510 ? -13.43151 36.43170 -48.31487 1.000 56.92169 508 LYS B O 1
ATOM 8444 N N . ARG B 1 511 ? -13.15360 38.63399 -48.71334 1.000 57.93300 509 ARG B N 1
ATOM 8445 C CA . ARG B 1 511 ? -14.41053 39.03723 -48.09831 1.000 59.02326 509 ARG B CA 1
ATOM 8446 C C . ARG B 1 511 ? -15.32933 39.64643 -49.14791 1.000 61.14628 509 ARG B C 1
ATOM 8447 O O . ARG B 1 511 ? -14.94324 40.58737 -49.84857 1.000 59.80331 509 ARG B O 1
ATOM 8455 N N . PHE B 1 512 ? -16.54117 39.10911 -49.24967 1.000 64.98879 510 PHE B N 1
ATOM 8456 C CA . PHE B 1 512 ? -17.55880 39.60154 -50.16767 1.000 62.52118 510 PHE B CA 1
ATOM 8457 C C . PHE B 1 512 ? -18.72092 40.17868 -49.37261 1.000 61.12885 510 PHE B C 1
ATOM 8458 O O . PHE B 1 512 ? -19.22938 39.53225 -48.45072 1.000 61.28134 510 PHE B O 1
ATOM 8466 N N . ASN B 1 513 ? -19.14385 41.38720 -49.73542 1.000 66.40674 511 ASN B N 1
ATOM 8467 C CA . ASN B 1 513 ? -20.28899 42.02955 -49.10827 1.000 60.32476 511 ASN B CA 1
ATOM 8468 C C . ASN B 1 513 ? -21.52155 42.03857 -50.00000 1.000 59.91179 511 ASN B C 1
ATOM 8469 O O . ASN B 1 513 ? -22.58869 42.47028 -49.55323 1.000 59.01353 511 ASN B O 1
ATOM 8474 N N . SER B 1 514 ? -21.41094 41.56340 -51.23828 1.000 62.99675 512 SER B N 1
ATOM 8475 C CA . SER B 1 514 ? -22.51445 41.59596 -52.18717 1.000 65.10693 512 SER B CA 1
ATOM 8476 C C . SER B 1 514 ? -22.55152 40.29940 -52.97966 1.000 64.82026 512 SER B C 1
ATOM 8477 O O . SER B 1 514 ? -21.50449 39.73278 -53.30620 1.000 68.74018 512 SER B O 1
ATOM 8480 N N . VAL B 1 515 ? -23.76573 39.83680 -53.28823 1.000 57.77030 513 VAL B N 1
ATOM 8481 C CA . VAL B 1 515 ? -23.91931 38.66185 -54.14047 1.000 60.03886 513 VAL B CA 1
ATOM 8482 C C . VAL B 1 515 ? -23.38046 38.94408 -55.53798 1.000 69.30071 513 VAL B C 1
ATOM 8483 O O . VAL B 1 515 ? -22.85885 38.04122 -56.20769 1.000 67.23169 513 VAL B O 1
ATOM 8487 N N . SER B 1 516 ? -23.48339 40.19735 -55.99572 1.000 67.46915 514 SER B N 1
ATOM 8488 C CA . SER B 1 516 ? -22.92957 40.56386 -57.29637 1.000 66.30713 514 SER B CA 1
ATOM 8489 C C . SER B 1 516 ? -21.42711 40.32400 -57.34288 1.000 71.73188 514 SER B C 1
ATOM 8490 O O . SER B 1 516 ? -20.90580 39.79790 -58.33387 1.000 77.11209 514 SER B O 1
ATOM 8493 N N . GLU B 1 517 ? -20.71287 40.70994 -56.28181 1.000 65.12821 515 GLU B N 1
ATOM 8494 C CA . GLU B 1 517 ? -19.28422 40.42299 -56.21027 1.000 72.43337 515 GLU B CA 1
ATOM 8495 C C . GLU B 1 517 ? -19.02497 38.92267 -56.24811 1.000 71.99103 515 GLU B C 1
ATOM 8496 O O . GLU B 1 517 ? -18.09989 38.45980 -56.92555 1.000 75.40788 515 GLU B O 1
ATOM 8502 N N . PHE B 1 518 ? -19.83708 38.14748 -55.52642 1.000 63.40822 516 PHE B N 1
ATOM 8503 C CA . PHE B 1 518 ? -19.61533 36.70882 -55.44538 1.000 65.70752 516 PHE B CA 1
ATOM 8504 C C . PHE B 1 518 ? -19.89055 36.02196 -56.77848 1.000 76.07036 516 PHE B C 1
ATOM 8505 O O . PHE B 1 518 ? -19.14174 35.12356 -57.18198 1.000 73.05378 516 PHE B O 1
ATOM 8513 N N . LYS B 1 519 ? -20.96070 36.42455 -57.47421 1.000 70.23069 517 LYS B N 1
ATOM 8514 C CA . LYS B 1 519 ? -21.28990 35.79638 -58.75153 1.000 70.67181 517 LYS B CA 1
ATOM 8515 C C . LYS B 1 519 ? -20.18682 36.01603 -59.77960 1.000 80.49018 517 LYS B C 1
ATOM 8516 O O . LYS B 1 519 ? -19.88719 35.12253 -60.58061 1.000 81.83542 517 LYS B O 1
ATOM 8522 N N . ASN B 1 520 ? -19.56340 37.19613 -59.76765 1.000 82.18738 518 ASN B N 1
ATOM 8523 C CA . ASN B 1 520 ? -18.53252 37.54987 -60.73672 1.000 84.57779 518 ASN B CA 1
ATOM 8524 C C . ASN B 1 520 ? -17.12188 37.25968 -60.23283 1.000 85.61465 518 ASN B C 1
ATOM 8525 O O . ASN B 1 520 ? -16.16144 37.89762 -60.68534 1.000 90.40814 518 ASN B O 1
ATOM 8530 N N . ALA B 1 521 ? -16.96826 36.31257 -59.31230 1.000 81.33091 519 ALA B N 1
ATOM 8531 C CA . ALA B 1 521 ? -15.66874 35.94420 -58.77597 1.000 83.56550 519 ALA B CA 1
ATOM 8532 C C . ALA B 1 521 ? -15.37870 34.47823 -59.06989 1.000 82.71580 519 ALA B C 1
ATOM 8533 O O . ALA B 1 521 ? -16.27015 33.70667 -59.43156 1.000 83.20297 519 ALA B O 1
ATOM 8535 N N . THR B 1 522 ? -14.11261 34.10398 -58.90846 1.000 87.17113 520 THR B N 1
ATOM 8536 C CA . THR B 1 522 ? -13.65089 32.73661 -59.10308 1.000 87.60989 520 THR B CA 1
ATOM 8537 C C . THR B 1 522 ? -13.16576 32.17996 -57.77040 1.000 86.54035 520 THR B C 1
ATOM 8538 O O . THR B 1 522 ? -12.44908 32.86039 -57.03007 1.000 90.23585 520 THR B O 1
ATOM 8542 N N . LEU B 1 523 ? -13.55953 30.94316 -57.46428 1.000 84.94672 521 LEU B N 1
ATOM 8543 C CA . LEU B 1 523 ? -13.29751 30.35384 -56.15662 1.000 87.24737 521 LEU B CA 1
ATOM 8544 C C . LEU B 1 523 ? -12.17132 29.32596 -56.16807 1.000 87.99953 521 LEU B C 1
ATOM 8545 O O . LEU B 1 523 ? -11.28195 29.38280 -55.31186 1.000 88.41444 521 LEU B O 1
ATOM 8550 N N . LEU B 1 524 ? -12.20165 28.37473 -57.10100 1.000 85.71349 522 LEU B N 1
ATOM 8551 C CA . LEU B 1 524 ? -11.13594 27.38323 -57.19314 1.000 92.83555 522 LEU B CA 1
ATOM 8552 C C . LEU B 1 524 ? -9.78576 28.07909 -57.30069 1.000 95.61226 522 LEU B C 1
ATOM 8553 O O . LEU B 1 524 ? -9.64198 29.07935 -58.00713 1.000 98.77805 522 LEU B O 1
ATOM 8555 N N . SER B 1 525 ? -8.80091 27.56789 -56.56940 1.000 89.98977 523 SER B N 1
ATOM 8556 C CA . SER B 1 525 ? -7.49673 28.21505 -56.53033 1.000 92.71527 523 SER B CA 1
ATOM 8557 C C . SER B 1 525 ? -6.45476 27.20724 -56.07185 1.000 94.11279 523 SER B C 1
ATOM 8558 O O . SER B 1 525 ? -6.77773 26.10357 -55.62434 1.000 97.73310 523 SER B O 1
ATOM 8561 N N . GLU B 1 526 ? -5.18838 27.61039 -56.19306 1.000 94.25565 524 GLU B N 1
ATOM 8562 C CA . GLU B 1 526 ? -4.09090 26.74251 -55.78163 1.000 93.78756 524 GLU B CA 1
ATOM 8563 C C . GLU B 1 526 ? -4.07721 26.54440 -54.27015 1.000 85.98127 524 GLU B C 1
ATOM 8564 O O . GLU B 1 526 ? -3.88356 25.42244 -53.78778 1.000 88.03660 524 GLU B O 1
ATOM 8570 N N . THR B 1 527 ? -4.28665 27.61372 -53.51006 1.000 83.43712 525 THR B N 1
ATOM 8571 C CA . THR B 1 527 ? -4.25207 27.56653 -52.05614 1.000 80.91528 525 THR B CA 1
ATOM 8572 C C . THR B 1 527 ? -5.66107 27.41722 -51.49180 1.000 68.50310 525 THR B C 1
ATOM 8573 O O . THR B 1 527 ? -6.65585 27.74819 -52.14040 1.000 64.52998 525 THR B O 1
ATOM 8577 N N . SER B 1 528 ? -5.72991 26.89280 -50.27063 1.000 60.69562 526 SER B N 1
ATOM 8578 C CA . SER B 1 528 ? -6.99049 26.83455 -49.54487 1.000 61.68430 526 SER B CA 1
ATOM 8579 C C . SER B 1 528 ? -7.38077 28.22741 -49.06538 1.000 60.11641 526 SER B C 1
ATOM 8580 O O . SER B 1 528 ? -6.55267 28.97424 -48.53678 1.000 59.76858 526 SER B O 1
ATOM 8583 N N . THR B 1 529 ? -8.65322 28.57211 -49.24710 1.000 58.49093 527 THR B N 1
ATOM 8584 C CA . THR B 1 529 ? -9.12971 29.93104 -49.04140 1.000 59.97923 527 THR B CA 1
ATOM 8585 C C . THR B 1 529 ? -10.37865 29.93095 -48.17092 1.000 57.83726 527 THR B C 1
ATOM 8586 O O . THR B 1 529 ? -11.20282 29.01427 -48.23066 1.000 55.36799 527 THR B O 1
ATOM 8590 N N . ILE B 1 530 ? -10.50264 30.96833 -47.35184 1.000 54.86557 528 ILE B N 1
ATOM 8591 C CA . ILE B 1 530 ? -11.70980 31.23215 -46.58364 1.000 53.82672 528 ILE B CA 1
ATOM 8592 C C . ILE B 1 530 ? -12.41799 32.39989 -47.25678 1.000 55.50498 528 ILE B C 1
ATOM 8593 O O . ILE B 1 530 ? -11.89594 33.52179 -47.28789 1.000 52.44044 528 ILE B O 1
ATOM 8598 N N . TYR B 1 531 ? -13.59672 32.13499 -47.81654 1.000 57.96772 529 TYR B N 1
ATOM 8599 C CA . TYR B 1 531 ? -14.43179 33.16472 -48.42451 1.000 56.08707 529 TYR B CA 1
ATOM 8600 C C . TYR B 1 531 ? -15.52030 33.53720 -47.42795 1.000 55.89583 529 TYR B C 1
ATOM 8601 O O . TYR B 1 531 ? -16.43802 32.74980 -47.17754 1.000 57.96789 529 TYR B O 1
ATOM 8610 N N . GLU B 1 532 ? -15.41635 34.73330 -46.86032 1.000 55.35057 530 GLU B N 1
ATOM 8611 C CA . GLU B 1 532 ? -16.38831 35.21837 -45.89169 1.000 54.27413 530 GLU B CA 1
ATOM 8612 C C . GLU B 1 532 ? -17.44412 36.04545 -46.61504 1.000 57.92273 530 GLU B C 1
ATOM 8613 O O . GLU B 1 532 ? -17.11436 37.01153 -47.31126 1.000 63.03460 530 GLU B O 1
ATOM 8619 N N . LEU B 1 533 ? -18.70606 35.66515 -46.45582 1.000 59.38081 531 LEU B N 1
ATOM 8620 C CA . LEU B 1 533 ? -19.82725 36.34519 -47.10079 1.000 57.52103 531 LEU B CA 1
ATOM 8621 C C . LEU B 1 533 ? -20.66691 36.99584 -46.00675 1.000 58.41826 531 LEU B C 1
ATOM 8622 O O . LEU B 1 533 ? -21.48141 36.33230 -45.35901 1.000 59.52339 531 LEU B O 1
ATOM 8627 N N . ILE B 1 534 ? -20.45987 38.29638 -45.79776 1.000 59.28284 532 ILE B N 1
ATOM 8628 C CA . ILE B 1 534 ? -21.17702 39.00621 -44.74613 1.000 57.73225 532 ILE B CA 1
ATOM 8629 C C . ILE B 1 534 ? -22.61754 39.23064 -45.18078 1.000 59.09483 532 ILE B C 1
ATOM 8630 O O . ILE B 1 534 ? -22.88302 39.74865 -46.27375 1.000 61.64720 532 ILE B O 1
ATOM 8635 N N . THR B 1 535 ? -23.55626 38.81550 -44.33303 1.000 57.08521 533 THR B N 1
ATOM 8636 C CA . THR B 1 535 ? -24.98216 39.01957 -44.54108 1.000 55.94178 533 THR B CA 1
ATOM 8637 C C . THR B 1 535 ? -25.58941 39.54133 -43.24551 1.000 59.39792 533 THR B C 1
ATOM 8638 O O . THR B 1 535 ? -24.90915 39.66581 -42.22330 1.000 61.99093 533 THR B O 1
ATOM 8642 N N . ASN B 1 536 ? -26.88493 39.83938 -43.28537 1.000 59.44003 534 ASN B N 1
ATOM 8643 C CA . ASN B 1 536 ? -27.60356 40.37963 -42.13995 1.000 56.43182 534 ASN B CA 1
ATOM 8644 C C . ASN B 1 536 ? -28.77218 39.46684 -41.79691 1.000 57.64407 534 ASN B C 1
ATOM 8645 O O . ASN B 1 536 ? -29.55849 39.09932 -42.67788 1.000 54.48988 534 ASN B O 1
ATOM 8650 N N . ARG B 1 537 ? -28.89003 39.11848 -40.51225 1.000 51.28598 535 ARG B N 1
ATOM 8651 C CA . ARG B 1 537 ? -29.88651 38.13876 -40.09207 1.000 55.28249 535 ARG B CA 1
ATOM 8652 C C . ARG B 1 537 ? -31.30880 38.64640 -40.29091 1.000 61.90244 535 ARG B C 1
ATOM 8653 O O . ARG B 1 537 ? -32.21351 37.85110 -40.57230 1.000 57.93928 535 ARG B O 1
ATOM 8661 N N . GLU B 1 538 ? -31.52779 39.95555 -40.14625 1.000 64.02044 536 GLU B N 1
ATOM 8662 C CA . GLU B 1 538 ? -32.87457 40.50142 -40.28613 1.000 63.26461 536 GLU B CA 1
ATOM 8663 C C . GLU B 1 538 ? -33.33011 40.47109 -41.73957 1.000 61.66556 536 GLU B C 1
ATOM 8664 O O . GLU B 1 538 ? -34.44610 40.03343 -42.04079 1.000 63.34141 536 GLU B O 1
ATOM 8670 N N . ASP B 1 539 ? -32.47364 40.92192 -42.65874 1.000 65.05348 537 ASP B N 1
ATOM 8671 C CA . ASP B 1 539 ? -32.82479 40.87787 -44.07507 1.000 67.58031 537 ASP B CA 1
ATOM 8672 C C . ASP B 1 539 ? -32.95758 39.44129 -44.56685 1.000 65.87752 537 ASP B C 1
ATOM 8673 O O . ASP B 1 539 ? -33.81332 39.14533 -45.41001 1.000 63.69528 537 ASP B O 1
ATOM 8678 N N . ASN B 1 540 ? -32.11724 38.53666 -44.05251 1.000 66.27924 538 ASN B N 1
ATOM 8679 C CA . ASN B 1 540 ? -32.21176 37.12967 -44.43222 1.000 62.70674 538 ASN B CA 1
ATOM 8680 C C . ASN B 1 540 ? -33.57457 36.55156 -44.07737 1.000 58.66985 538 ASN B C 1
ATOM 8681 O O . ASN B 1 540 ? -34.16292 35.80210 -44.86572 1.000 58.95768 538 ASN B O 1
ATOM 8686 N N . PHE B 1 541 ? -34.09134 36.88647 -42.89319 1.000 58.16587 539 PHE B N 1
ATOM 8687 C CA . PHE B 1 541 ? -35.41405 36.40990 -42.49928 1.000 60.11331 539 PHE B CA 1
ATOM 8688 C C . PHE B 1 541 ? -36.48367 36.90041 -43.46889 1.000 61.03994 539 PHE B C 1
ATOM 8689 O O . PHE B 1 541 ? -37.33725 36.12566 -43.91568 1.000 58.24854 539 PHE B O 1
ATOM 8697 N N . LYS B 1 542 ? -36.44306 38.18817 -43.81679 1.000 59.36518 540 LYS B N 1
ATOM 8698 C CA . LYS B 1 542 ? -37.47003 38.75558 -44.68397 1.000 61.51782 540 LYS B CA 1
ATOM 8699 C C . LYS B 1 542 ? -37.41987 38.14204 -46.07674 1.000 62.72441 540 LYS B C 1
ATOM 8700 O O . LYS B 1 542 ? -38.45147 37.72764 -46.61890 1.000 60.35569 540 LYS B O 1
ATOM 8706 N N . GLN B 1 543 ? -36.22741 38.07202 -46.67323 1.000 61.11869 541 GLN B N 1
ATOM 8707 C CA . GLN B 1 543 ? -36.11107 37.48464 -48.00453 1.000 60.32597 541 GLN B CA 1
ATOM 8708 C C . GLN B 1 543 ? -36.49490 36.01032 -48.00256 1.000 62.04738 541 GLN B C 1
ATOM 8709 O O . GLN B 1 543 ? -37.06498 35.51718 -48.98262 1.000 64.83557 541 GLN B O 1
ATOM 8715 N N . HIS B 1 544 ? -36.20764 35.29347 -46.91285 1.000 61.94505 542 HIS B N 1
ATOM 8716 C CA . HIS B 1 544 ? -36.60961 33.89215 -46.83517 1.000 64.75605 542 HIS B CA 1
ATOM 8717 C C . HIS B 1 544 ? -38.12788 33.74209 -46.77370 1.000 60.24327 542 HIS B C 1
ATOM 8718 O O . HIS B 1 544 ? -38.66545 32.72365 -47.22479 1.000 58.23801 542 HIS B O 1
ATOM 8725 N N . GLN B 1 545 ? -38.83513 34.73705 -46.22751 1.000 55.09558 543 GLN B N 1
ATOM 8726 C CA . GLN B 1 545 ? -40.29369 34.66925 -46.19945 1.000 58.92424 543 GLN B CA 1
ATOM 8727 C C . GLN B 1 545 ? -40.86804 34.65466 -47.60991 1.000 55.62291 543 GLN B C 1
ATOM 8728 O O . GLN B 1 545 ? -41.86285 33.97050 -47.87758 1.000 55.33483 543 GLN B O 1
ATOM 8734 N N . ILE B 1 546 ? -40.24633 35.39462 -48.52910 1.000 54.25474 544 ILE B N 1
ATOM 8735 C CA . ILE B 1 546 ? -40.69727 35.38431 -49.91679 1.000 58.30376 544 ILE B CA 1
ATOM 8736 C C . ILE B 1 546 ? -40.41938 34.02852 -50.55620 1.000 55.59488 544 ILE B C 1
ATOM 8737 O O . ILE B 1 546 ? -41.23588 33.51056 -51.32539 1.000 60.70991 544 ILE B O 1
ATOM 8742 N N . LEU B 1 547 ? -39.26783 33.42969 -50.24382 1.000 58.12797 545 LEU B N 1
ATOM 8743 C CA . LEU B 1 547 ? -38.92933 32.12619 -50.80710 1.000 59.32298 545 LEU B CA 1
ATOM 8744 C C . LEU B 1 547 ? -39.86076 31.03708 -50.28892 1.000 58.68715 545 LEU B C 1
ATOM 8745 O O . LEU B 1 547 ? -40.26468 30.14590 -51.04589 1.000 57.41943 545 LEU B O 1
ATOM 8750 N N . TYR B 1 548 ? -40.21518 31.09103 -49.00372 1.000 56.09878 546 TYR B N 1
ATOM 8751 C CA . TYR B 1 548 ? -41.09036 30.07816 -48.42551 1.000 58.37780 546 TYR B CA 1
ATOM 8752 C C . TYR B 1 548 ? -42.52058 30.16585 -48.94169 1.000 61.30012 546 TYR B C 1
ATOM 8753 O O . TYR B 1 548 ? -43.30935 29.25014 -48.68246 1.000 64.34718 546 TYR B O 1
ATOM 8762 N N . GLN B 1 549 ? -42.87615 31.23025 -49.66076 1.000 60.37080 547 GLN B N 1
ATOM 8763 C CA . GLN B 1 549 ? -44.19457 31.33913 -50.27308 1.000 64.42072 547 GLN B CA 1
ATOM 8764 C C . GLN B 1 549 ? -44.12372 31.48679 -51.78839 1.000 61.13992 547 GLN B C 1
ATOM 8765 O O . GLN B 1 549 ? -45.13937 31.80154 -52.41854 1.000 65.73473 547 GLN B O 1
ATOM 8771 N N . LYS B 1 550 ? -42.95681 31.24679 -52.38986 1.000 60.31744 548 LYS B N 1
ATOM 8772 C CA . LYS B 1 550 ? -42.77047 31.42896 -53.82397 1.000 61.54309 548 LYS B CA 1
ATOM 8773 C C . LYS B 1 550 ? -43.54831 30.42172 -54.66297 1.000 68.53992 548 LYS B C 1
ATOM 8774 O O . LYS B 1 550 ? -43.71148 30.64225 -55.86847 1.000 67.60898 548 LYS B O 1
ATOM 8780 N N . LEU B 1 551 ? -44.03866 29.33663 -54.06648 1.000 66.31307 549 LEU B N 1
ATOM 8781 C CA . LEU B 1 551 ? -44.74210 28.29448 -54.80408 1.000 60.80880 549 LEU B CA 1
ATOM 8782 C C . LEU B 1 551 ? -46.23541 28.26617 -54.50099 1.000 69.22720 549 LEU B C 1
ATOM 8783 O O . LEU B 1 551 ? -46.90849 27.28963 -54.84691 1.000 71.73897 549 LEU B O 1
ATOM 8788 N N . SER B 1 552 ? -46.77242 29.31871 -53.87756 1.000 67.61730 550 SER B N 1
ATOM 8789 C CA . SER B 1 552 ? -48.17858 29.31441 -53.48494 1.000 68.16568 550 SER B CA 1
ATOM 8790 C C . SER B 1 552 ? -49.10334 29.41661 -54.69358 1.000 70.91318 550 SER B C 1
ATOM 8791 O O . SER B 1 552 ? -50.16899 28.79025 -54.71954 1.000 70.09755 550 SER B O 1
ATOM 8794 N N . GLU B 1 553 ? -48.71872 30.20065 -55.70259 1.000 74.38755 551 GLU B N 1
ATOM 8795 C CA . GLU B 1 553 ? -49.55950 30.38339 -56.88121 1.000 75.01043 551 GLU B CA 1
ATOM 8796 C C . GLU B 1 553 ? -49.65647 29.13180 -57.74425 1.000 77.79452 551 GLU B C 1
ATOM 8797 O O . GLU B 1 553 ? -50.42952 29.12560 -58.70715 1.000 82.77546 551 GLU B O 1
ATOM 8803 N N . MET B 1 554 ? -48.89392 28.08454 -57.43579 1.000 76.18608 552 MET B N 1
ATOM 8804 C CA . MET B 1 554 ? -48.99425 26.82250 -58.15570 1.000 73.85655 552 MET B CA 1
ATOM 8805 C C . MET B 1 554 ? -49.96552 25.84141 -57.52315 1.000 73.30609 552 MET B C 1
ATOM 8806 O O . MET B 1 554 ? -50.35424 24.86890 -58.18012 1.000 80.19958 552 MET B O 1
ATOM 8811 N N . ILE B 1 555 ? -50.35065 26.05802 -56.27186 1.000 70.11145 553 ILE B N 1
ATOM 8812 C CA . ILE B 1 555 ? -51.16536 25.11170 -55.52130 1.000 75.04989 553 ILE B CA 1
ATOM 8813 C C . ILE B 1 555 ? -52.60294 25.61090 -55.52632 1.000 80.73836 553 ILE B C 1
ATOM 8814 O O . ILE B 1 555 ? -52.90397 26.67656 -54.97382 1.000 75.36340 553 ILE B O 1
ATOM 8819 N N . HIS B 1 556 ? -53.48814 24.84322 -56.15174 1.000 81.44919 554 HIS B N 1
ATOM 8820 C CA . HIS B 1 556 ? -54.89049 25.21248 -56.28964 1.000 82.15461 554 HIS B CA 1
ATOM 8821 C C . HIS B 1 556 ? -55.84194 24.17483 -55.72443 1.000 90.69877 554 HIS B C 1
ATOM 8822 O O . HIS B 1 556 ? -56.88810 24.53886 -55.18299 1.000 99.24725 554 HIS B O 1
ATOM 8829 N N . ASP B 1 557 ? -55.51003 22.89065 -55.82990 1.000 93.36177 555 ASP B N 1
ATOM 8830 C CA . ASP B 1 557 ? -56.39608 21.83526 -55.36712 1.000 98.67948 555 ASP B CA 1
ATOM 8831 C C . ASP B 1 557 ? -55.59470 20.78572 -54.61095 1.000 93.87967 555 ASP B C 1
ATOM 8832 O O . ASP B 1 557 ? -54.38373 20.63982 -54.79876 1.000 88.31191 555 ASP B O 1
ATOM 8837 N N . THR B 1 558 ? -56.29671 20.05666 -53.74549 1.000 96.50117 556 THR B N 1
ATOM 8838 C CA . THR B 1 558 ? -55.68499 18.97239 -52.98961 1.000 92.56610 556 THR B CA 1
ATOM 8839 C C . THR B 1 558 ? -55.31559 17.82311 -53.92267 1.000 90.22322 556 THR B C 1
ATOM 8840 O O . THR B 1 558 ? -56.04825 17.50341 -54.86296 1.000 90.25143 556 THR B O 1
ATOM 8844 N N . LEU B 1 559 ? -54.16460 17.20995 -53.66696 1.000 83.82767 557 LEU B N 1
ATOM 8845 C CA . LEU B 1 559 ? -53.67350 16.12399 -54.50662 1.000 83.42884 557 LEU B CA 1
ATOM 8846 C C . LEU B 1 559 ? -54.48340 14.84191 -54.30847 1.000 82.03905 557 LEU B C 1
ATOM 8847 O O . LEU B 1 559 ? -54.68937 14.07553 -55.25193 1.000 81.72620 557 LEU B O 1
ATOM 8853 N N . GLY C 1 4 ? -63.52115 12.46655 -14.33398 1.000 65.03143 2 GLY C N 1
ATOM 8854 C CA . GLY C 1 4 ? -62.26558 12.00496 -13.76822 1.000 65.98338 2 GLY C CA 1
ATOM 8855 C C . GLY C 1 4 ? -61.13028 12.06674 -14.77012 1.000 66.95238 2 GLY C C 1
ATOM 8856 O O . GLY C 1 4 ? -60.93085 11.13321 -15.55200 1.000 63.25039 2 GLY C O 1
ATOM 8857 N N . ASN C 1 5 ? -60.38192 13.17408 -14.74518 1.000 66.11691 3 ASN C N 1
ATOM 8858 C CA . ASN C 1 5 ? -59.35546 13.39537 -15.75989 1.000 62.94595 3 ASN C CA 1
ATOM 8859 C C . ASN C 1 5 ? -58.21141 12.39750 -15.62904 1.000 61.44747 3 ASN C C 1
ATOM 8860 O O . ASN C 1 5 ? -57.73085 11.86164 -16.63522 1.000 62.36064 3 ASN C O 1
ATOM 8865 N N . HIS C 1 6 ? -57.76241 12.13371 -14.40004 1.000 60.72061 4 HIS C N 1
ATOM 8866 C CA . HIS C 1 6 ? -56.64742 11.21297 -14.20451 1.000 55.23012 4 HIS C CA 1
ATOM 8867 C C . HIS C 1 6 ? -57.05959 9.77158 -14.47907 1.000 53.16127 4 HIS C C 1
ATOM 8868 O O . HIS C 1 6 ? -56.32964 9.02918 -15.14781 1.000 54.13587 4 HIS C O 1
ATOM 8875 N N . LYS C 1 7 ? -58.22369 9.35881 -13.97045 1.000 49.35826 5 LYS C N 1
ATOM 8876 C CA . LYS C 1 7 ? -58.66637 7.97857 -14.14493 1.000 53.91099 5 LYS C CA 1
ATOM 8877 C C . LYS C 1 7 ? -58.81188 7.62521 -15.61877 1.000 54.76371 5 LYS C C 1
ATOM 8878 O O . LYS C 1 7 ? -58.47601 6.50930 -16.03280 1.000 59.81160 5 LYS C O 1
ATOM 8884 N N . ALA C 1 8 ? -59.30670 8.56428 -16.42762 1.000 53.63523 6 ALA C N 1
ATOM 8885 C CA . ALA C 1 8 ? -59.42889 8.31708 -17.85974 1.000 48.89891 6 ALA C CA 1
ATOM 8886 C C . ALA C 1 8 ? -58.06095 8.09780 -18.49448 1.000 57.08246 6 ALA C C 1
ATOM 8887 O O . ALA C 1 8 ? -57.83650 7.09746 -19.18782 1.000 55.67217 6 ALA C O 1
ATOM 8889 N N . ALA C 1 9 ? -57.12700 9.02503 -18.25435 1.000 50.13018 7 ALA C N 1
ATOM 8890 C CA . ALA C 1 9 ? -55.81659 8.94951 -18.89300 1.000 55.16105 7 ALA C CA 1
ATOM 8891 C C . ALA C 1 9 ? -55.06722 7.68923 -18.48174 1.000 51.55048 7 ALA C C 1
ATOM 8892 O O . ALA C 1 9 ? -54.45741 7.01807 -19.32272 1.000 49.51470 7 ALA C O 1
ATOM 8894 N N . LEU C 1 10 ? -55.09829 7.35531 -17.19024 1.000 49.69779 8 LEU C N 1
ATOM 8895 C CA . LEU C 1 10 ? -54.44711 6.13600 -16.72733 1.000 49.51978 8 LEU C CA 1
ATOM 8896 C C . LEU C 1 10 ? -55.06501 4.90691 -17.37754 1.000 54.19637 8 LEU C C 1
ATOM 8897 O O . LEU C 1 10 ? -54.34977 3.97320 -17.76368 1.000 54.82310 8 LEU C O 1
ATOM 8902 N N . THR C 1 11 ? -56.39469 4.89190 -17.51275 1.000 50.31830 9 THR C N 1
ATOM 8903 C CA . THR C 1 11 ? -57.05629 3.76827 -18.16524 1.000 51.87421 9 THR C CA 1
ATOM 8904 C C . THR C 1 11 ? -56.67804 3.68872 -19.63658 1.000 51.34988 9 THR C C 1
ATOM 8905 O O . THR C 1 11 ? -56.41014 2.59830 -20.15502 1.000 52.26195 9 THR C O 1
ATOM 8909 N N . LYS C 1 12 ? -56.65943 4.83382 -20.32461 1.000 49.88147 10 LYS C N 1
ATOM 8910 C CA . LYS C 1 12 ? -56.31219 4.84607 -21.74170 1.000 51.24775 10 LYS C CA 1
ATOM 8911 C C . LYS C 1 12 ? -54.89248 4.34018 -21.95991 1.000 55.73819 10 LYS C C 1
ATOM 8912 O O . LYS C 1 12 ? -54.65525 3.47729 -22.81297 1.000 52.67556 10 LYS C O 1
ATOM 8918 N N . GLN C 1 13 ? -53.93366 4.86442 -21.18835 1.000 51.53262 11 GLN C N 1
ATOM 8919 C CA . GLN C 1 13 ? -52.54407 4.43874 -21.33155 1.000 52.84888 11 GLN C CA 1
ATOM 8920 C C . GLN C 1 13 ? -52.40098 2.94318 -21.08980 1.000 49.60734 11 GLN C C 1
ATOM 8921 O O . GLN C 1 13 ? -51.81034 2.22079 -21.90008 1.000 49.07127 11 GLN C O 1
ATOM 8927 N N . VAL C 1 14 ? -52.96367 2.45862 -19.98711 1.000 49.52713 12 VAL C N 1
ATOM 8928 C CA . VAL C 1 14 ? -52.71870 1.08618 -19.56398 1.000 47.39555 12 VAL C CA 1
ATOM 8929 C C . VAL C 1 14 ? -53.44976 0.09177 -20.46555 1.000 51.12073 12 VAL C C 1
ATOM 8930 O O . VAL C 1 14 ? -52.93692 -0.99744 -20.75389 1.000 44.42234 12 VAL C O 1
ATOM 8934 N N . PHE C 1 15 ? -54.64239 0.45203 -20.94607 1.000 52.20239 13 PHE C N 1
ATOM 8935 C CA . PHE C 1 15 ? -55.37421 -0.44215 -21.84140 1.000 52.74883 13 PHE C CA 1
ATOM 8936 C C . PHE C 1 15 ? -54.79498 -0.44612 -23.25332 1.000 51.26542 13 PHE C C 1
ATOM 8937 O O . PHE C 1 15 ? -54.80248 -1.48909 -23.92003 1.000 43.84052 13 PHE C O 1
ATOM 8945 N N . THR C 1 16 ? -54.29595 0.70011 -23.72600 1.000 48.81502 14 THR C N 1
ATOM 8946 C CA . THR C 1 16 ? -53.63645 0.73895 -25.02666 1.000 48.85441 14 THR C CA 1
ATOM 8947 C C . THR C 1 16 ? -52.32631 -0.03669 -25.01389 1.000 51.23518 14 THR C C 1
ATOM 8948 O O . THR C 1 16 ? -51.96382 -0.66092 -26.01885 1.000 49.58027 14 THR C O 1
ATOM 8952 N N . PHE C 1 17 ? -51.60641 -0.00365 -23.89111 1.000 50.03232 15 PHE C N 1
ATOM 8953 C CA . PHE C 1 17 ? -50.33612 -0.71373 -23.79528 1.000 51.97456 15 PHE C CA 1
ATOM 8954 C C . PHE C 1 17 ? -50.54294 -2.22268 -23.84964 1.000 48.88235 15 PHE C C 1
ATOM 8955 O O . PHE C 1 17 ? -49.78616 -2.93370 -24.52246 1.000 44.26803 15 PHE C O 1
ATOM 8963 N N . ALA C 1 18 ? -51.57103 -2.72635 -23.16033 1.000 45.14416 16 ALA C N 1
ATOM 8964 C CA . ALA C 1 18 ? -51.84204 -4.16052 -23.17486 1.000 48.70021 16 ALA C CA 1
ATOM 8965 C C . ALA C 1 18 ? -52.25912 -4.63250 -24.56253 1.000 50.71191 16 ALA C C 1
ATOM 8966 O O . ALA C 1 18 ? -51.87841 -5.72858 -24.99149 1.000 51.96100 16 ALA C O 1
ATOM 8968 N N . SER C 1 19 ? -53.04088 -3.81972 -25.27870 1.000 49.05312 17 SER C N 1
ATOM 8969 C CA . SER C 1 19 ? -53.47380 -4.20260 -26.61851 1.000 46.09987 17 SER C CA 1
ATOM 8970 C C . SER C 1 19 ? -52.31220 -4.17366 -27.59894 1.000 48.84728 17 SER C C 1
ATOM 8971 O O . SER C 1 19 ? -52.20602 -5.04350 -28.47076 1.000 46.81524 17 SER C O 1
ATOM 8974 N N . GLU C 1 20 ? -51.43465 -3.17519 -27.47586 1.000 50.31081 18 GLU C N 1
ATOM 8975 C CA . GLU C 1 20 ? -50.25994 -3.11588 -28.33564 1.000 45.91341 18 GLU C CA 1
ATOM 8976 C C . GLU C 1 20 ? -49.30166 -4.26554 -28.05363 1.000 48.90766 18 GLU C C 1
ATOM 8977 O O . GLU C 1 20 ? -48.58666 -4.70873 -28.95968 1.000 52.19409 18 GLU C O 1
ATOM 8983 N N . LEU C 1 21 ? -49.26073 -4.75501 -26.81228 1.000 47.15165 19 LEU C N 1
ATOM 8984 C CA . LEU C 1 21 ? -48.48648 -5.96103 -26.54205 1.000 48.59629 19 LEU C CA 1
ATOM 8985 C C . LEU C 1 21 ? -49.11668 -7.15992 -27.23284 1.000 49.49852 19 LEU C C 1
ATOM 8986 O O . LEU C 1 21 ? -48.41001 -8.00261 -27.79784 1.000 51.34106 19 LEU C O 1
ATOM 8991 N N . TYR C 1 22 ? -50.45032 -7.23932 -27.21290 1.000 51.77029 20 TYR C N 1
ATOM 8992 C CA . TYR C 1 22 ? -51.14114 -8.28781 -27.95382 1.000 51.24856 20 TYR C CA 1
ATOM 8993 C C . TYR C 1 22 ? -50.87474 -8.16448 -29.44727 1.000 48.29550 20 TYR C C 1
ATOM 8994 O O . TYR C 1 22 ? -50.62304 -9.16682 -30.12699 1.000 49.49821 20 TYR C O 1
ATOM 9003 N N . ALA C 1 23 ? -50.92253 -6.93769 -29.97282 1.000 49.91129 21 ALA C N 1
ATOM 9004 C CA . ALA C 1 23 ? -50.76637 -6.71688 -31.40502 1.000 49.15473 21 ALA C CA 1
ATOM 9005 C C . ALA C 1 23 ? -49.43062 -7.22318 -31.92918 1.000 48.20651 21 ALA C C 1
ATOM 9006 O O . ALA C 1 23 ? -49.31149 -7.49186 -33.12892 1.000 56.80325 21 ALA C O 1
ATOM 9008 N N . TYR C 1 24 ? -48.42930 -7.37326 -31.06300 1.000 48.79981 22 TYR C N 1
ATOM 9009 C CA . TYR C 1 24 ? -47.10367 -7.81269 -31.47701 1.000 46.07716 22 TYR C CA 1
ATOM 9010 C C . TYR C 1 24 ? -46.79754 -9.24790 -31.06081 1.000 49.10847 22 TYR C C 1
ATOM 9011 O O . TYR C 1 24 ? -45.66218 -9.70254 -31.23808 1.000 50.26616 22 TYR C O 1
ATOM 9020 N N . GLY C 1 25 ? -47.77445 -9.97353 -30.51518 1.000 44.35719 23 GLY C N 1
ATOM 9021 C CA . GLY C 1 25 ? -47.61325 -11.40584 -30.33869 1.000 45.09415 23 GLY C CA 1
ATOM 9022 C C . GLY C 1 25 ? -47.81282 -11.94283 -28.93540 1.000 47.63491 23 GLY C C 1
ATOM 9023 O O . GLY C 1 25 ? -47.88991 -13.16219 -28.74744 1.000 46.93795 23 GLY C O 1
ATOM 9024 N N . VAL C 1 26 ? -47.89912 -11.05577 -27.94629 1.000 48.67503 24 VAL C N 1
ATOM 9025 C CA . VAL C 1 26 ? -48.02645 -11.48136 -26.55487 1.000 49.45129 24 VAL C CA 1
ATOM 9026 C C . VAL C 1 26 ? -49.40129 -12.10118 -26.33553 1.000 48.95917 24 VAL C C 1
ATOM 9027 O O . VAL C 1 26 ? -50.43411 -11.46769 -26.58702 1.000 47.68954 24 VAL C O 1
ATOM 9031 N N . ARG C 1 27 ? -49.41916 -13.34215 -25.85153 1.000 53.10590 25 ARG C N 1
ATOM 9032 C CA . ARG C 1 27 ? -50.66241 -14.00567 -25.49206 1.000 47.24815 25 ARG C CA 1
ATOM 9033 C C . ARG C 1 27 ? -50.77540 -14.35152 -24.01529 1.000 49.19101 25 ARG C C 1
ATOM 9034 O O . ARG C 1 27 ? -51.89719 -14.54745 -23.53661 1.000 59.38066 25 ARG C O 1
ATOM 9042 N N . GLU C 1 28 ? -49.66734 -14.42764 -23.27876 1.000 46.82752 26 GLU C N 1
ATOM 9043 C CA . GLU C 1 28 ? -49.73719 -14.67803 -21.84627 1.000 53.76255 26 GLU C CA 1
ATOM 9044 C C . GLU C 1 28 ? -48.73079 -13.80510 -21.11231 1.000 49.34446 26 GLU C C 1
ATOM 9045 O O . GLU C 1 28 ? -47.70771 -13.40507 -21.67011 1.000 48.66462 26 GLU C O 1
ATOM 9051 N N . VAL C 1 29 ? -49.04397 -13.50587 -19.85169 1.000 45.81073 27 VAL C N 1
ATOM 9052 C CA . VAL C 1 29 ? -48.17568 -12.73296 -18.97588 1.000 44.30637 27 VAL C CA 1
ATOM 9053 C C . VAL C 1 29 ? -48.10691 -13.43137 -17.62747 1.000 47.83309 27 VAL C C 1
ATOM 9054 O O . VAL C 1 29 ? -49.03245 -14.14663 -17.23062 1.000 47.86799 27 VAL C O 1
ATOM 9058 N N . VAL C 1 30 ? -46.99432 -13.22963 -16.92717 1.000 40.60069 28 VAL C N 1
ATOM 9059 C CA . VAL C 1 30 ? -46.79414 -13.75253 -15.57898 1.000 40.99893 28 VAL C CA 1
ATOM 9060 C C . VAL C 1 30 ? -46.71759 -12.55572 -14.64230 1.000 40.66211 28 VAL C C 1
ATOM 9061 O O . VAL C 1 30 ? -45.77940 -11.75255 -14.72252 1.000 40.28795 28 VAL C O 1
ATOM 9065 N N . ILE C 1 31 ? -47.70757 -12.42740 -13.75949 1.000 46.27887 29 ILE C N 1
ATOM 9066 C CA . ILE C 1 31 ? -47.83876 -11.28059 -12.86737 1.000 44.68366 29 ILE C CA 1
ATOM 9067 C C . ILE C 1 31 ? -47.44656 -11.70138 -11.46041 1.000 45.53672 29 ILE C C 1
ATOM 9068 O O . ILE C 1 31 ? -47.75757 -12.81696 -11.02633 1.000 46.70709 29 ILE C O 1
ATOM 9073 N N . SER C 1 32 ? -46.76184 -10.79968 -10.74820 1.000 45.77177 30 SER C N 1
ATOM 9074 C CA . SER C 1 32 ? -46.42511 -10.93814 -9.34023 1.000 45.73128 30 SER C CA 1
ATOM 9075 C C . SER C 1 32 ? -47.20249 -9.91998 -8.51456 1.000 49.15192 30 SER C C 1
ATOM 9076 O O . SER C 1 32 ? -47.33716 -8.76470 -8.92995 1.000 52.73363 30 SER C O 1
ATOM 9079 N N . PRO C 1 33 ? -47.72216 -10.30860 -7.35121 1.000 56.61390 31 PRO C N 1
ATOM 9080 C CA . PRO C 1 33 ? -48.59776 -9.40074 -6.59773 1.000 54.20404 31 PRO C CA 1
ATOM 9081 C C . PRO C 1 33 ? -47.86697 -8.13847 -6.16293 1.000 55.15521 31 PRO C C 1
ATOM 9082 O O . PRO C 1 33 ? -46.65774 -8.14359 -5.92026 1.000 55.13648 31 PRO C O 1
ATOM 9086 N N . GLY C 1 34 ? -48.62235 -7.04515 -6.07179 1.000 53.01905 32 GLY C N 1
ATOM 9087 C CA . GLY C 1 34 ? -48.06886 -5.76663 -5.67061 1.000 49.96325 32 GLY C CA 1
ATOM 9088 C C . GLY C 1 34 ? -49.04040 -4.61400 -5.82468 1.000 51.43368 32 GLY C C 1
ATOM 9089 O O . GLY C 1 34 ? -50.00082 -4.69494 -6.59554 1.000 51.95380 32 GLY C O 1
ATOM 9090 N N . SER C 1 35 ? -48.79284 -3.52389 -5.10000 1.000 53.06022 33 SER C N 1
ATOM 9091 C CA . SER C 1 35 ? -49.72825 -2.40528 -5.09314 1.000 50.57556 33 SER C CA 1
ATOM 9092 C C . SER C 1 35 ? -49.53623 -1.49606 -6.30306 1.000 54.06826 33 SER C C 1
ATOM 9093 O O . SER C 1 35 ? -50.50042 -1.17868 -7.00663 1.000 54.93642 33 SER C O 1
ATOM 9096 N N . ARG C 1 36 ? -48.29862 -1.06546 -6.56033 1.000 54.57832 34 ARG C N 1
ATOM 9097 C CA . ARG C 1 36 ? -48.05040 -0.08370 -7.61028 1.000 49.80891 34 ARG C CA 1
ATOM 9098 C C . ARG C 1 36 ? -48.31915 -0.63542 -9.00880 1.000 51.13827 34 ARG C C 1
ATOM 9099 O O . ARG C 1 36 ? -48.52676 0.14830 -9.94297 1.000 49.08967 34 ARG C O 1
ATOM 9107 N N . SER C 1 37 ? -48.34088 -1.95656 -9.17490 1.000 52.31618 35 SER C N 1
ATOM 9108 C CA . SER C 1 37 ? -48.60531 -2.56759 -10.47346 1.000 50.01801 35 SER C CA 1
ATOM 9109 C C . SER C 1 37 ? -50.08836 -2.66842 -10.79152 1.000 52.65353 35 SER C C 1
ATOM 9110 O O . SER C 1 37 ? -50.44031 -3.27085 -11.81122 1.000 52.01431 35 SER C O 1
ATOM 9113 N N . THR C 1 38 ? -50.94935 -2.09050 -9.95126 1.000 51.76287 36 THR C N 1
ATOM 9114 C CA . THR C 1 38 ? -52.39130 -2.30521 -10.07357 1.000 54.24726 36 THR C CA 1
ATOM 9115 C C . THR C 1 38 ? -52.95186 -1.96249 -11.44998 1.000 52.77789 36 THR C C 1
ATOM 9116 O O . THR C 1 38 ? -53.63551 -2.81950 -12.03801 1.000 46.16456 36 THR C O 1
ATOM 9120 N N . PRO C 1 39 ? -52.72023 -0.77097 -12.02142 1.000 52.14831 37 PRO C N 1
ATOM 9121 C CA . PRO C 1 39 ? -53.40186 -0.44660 -13.29031 1.000 48.04695 37 PRO C CA 1
ATOM 9122 C C . PRO C 1 39 ? -53.10489 -1.42765 -14.41477 1.000 55.94978 37 PRO C C 1
ATOM 9123 O O . PRO C 1 39 ? -54.03868 -1.90476 -15.07608 1.000 57.90711 37 PRO C O 1
ATOM 9127 N N . LEU C 1 40 ? -51.83176 -1.76250 -14.64384 1.000 52.14479 38 LEU C N 1
ATOM 9128 C CA . LEU C 1 40 ? -51.51465 -2.67511 -15.73761 1.000 50.92095 38 LEU C CA 1
ATOM 9129 C C . LEU C 1 40 ? -51.91348 -4.10969 -15.41403 1.000 47.62881 38 LEU C C 1
ATOM 9130 O O . LEU C 1 40 ? -52.29761 -4.85913 -16.31891 1.000 47.82028 38 LEU C O 1
ATOM 9135 N N . ALA C 1 41 ? -51.82666 -4.51268 -14.14354 1.000 46.37036 39 ALA C N 1
ATOM 9136 C CA . ALA C 1 41 ? -52.25191 -5.85844 -13.77057 1.000 47.20428 39 ALA C CA 1
ATOM 9137 C C . ALA C 1 41 ? -53.71661 -6.08270 -14.11689 1.000 52.58901 39 ALA C C 1
ATOM 9138 O O . ALA C 1 41 ? -54.08186 -7.12358 -14.67750 1.000 45.50315 39 ALA C O 1
ATOM 9140 N N . LEU C 1 42 ? -54.56724 -5.10308 -13.80776 1.000 52.51394 40 LEU C N 1
ATOM 9141 C CA . LEU C 1 42 ? -55.98634 -5.23188 -14.10388 1.000 53.58677 40 LEU C CA 1
ATOM 9142 C C . LEU C 1 42 ? -56.25640 -5.21663 -15.60478 1.000 54.80175 40 LEU C C 1
ATOM 9143 O O . LEU C 1 42 ? -57.21177 -5.85288 -16.06216 1.000 54.20653 40 LEU C O 1
ATOM 9148 N N . ALA C 1 43 ? -55.43192 -4.51351 -16.38675 1.000 48.72532 41 ALA C N 1
ATOM 9149 C CA . ALA C 1 43 ? -55.60934 -4.52868 -17.83751 1.000 48.25214 41 ALA C CA 1
ATOM 9150 C C . ALA C 1 43 ? -55.35727 -5.91322 -18.41547 1.000 51.47550 41 ALA C C 1
ATOM 9151 O O . ALA C 1 43 ? -56.11028 -6.37559 -19.27982 1.000 58.01095 41 ALA C O 1
ATOM 9153 N N . PHE C 1 44 ? -54.29199 -6.58016 -17.96564 1.000 51.03589 42 PHE C N 1
ATOM 9154 C CA . PHE C 1 44 ? -53.98505 -7.91596 -18.46750 1.000 53.30424 42 PHE C CA 1
ATOM 9155 C C . PHE C 1 44 ? -55.10562 -8.89404 -18.13893 1.000 54.31748 42 PHE C C 1
ATOM 9156 O O . PHE C 1 44 ? -55.50633 -9.70293 -18.98429 1.000 54.58963 42 PHE C O 1
ATOM 9164 N N . GLU C 1 45 ? -55.62807 -8.82771 -16.91345 1.000 56.55724 43 GLU C N 1
ATOM 9165 C CA . GLU C 1 45 ? -56.69006 -9.73997 -16.50374 1.000 56.47573 43 GLU C CA 1
ATOM 9166 C C . GLU C 1 45 ? -57.99186 -9.44992 -17.24801 1.000 58.47564 43 GLU C C 1
ATOM 9167 O O . GLU C 1 45 ? -58.71897 -10.37707 -17.62502 1.000 52.56053 43 GLU C O 1
ATOM 9173 N N . ALA C 1 46 ? -58.29799 -8.17083 -17.47891 1.000 55.61679 44 ALA C N 1
ATOM 9174 C CA . ALA C 1 46 ? -59.54369 -7.80247 -18.13811 1.000 53.29952 44 ALA C CA 1
ATOM 9175 C C . ALA C 1 46 ? -59.48989 -7.99485 -19.64717 1.000 56.75847 44 ALA C C 1
ATOM 9176 O O . ALA C 1 46 ? -60.54318 -8.14971 -20.27573 1.000 56.95071 44 ALA C O 1
ATOM 9178 N N . HIS C 1 47 ? -58.30272 -7.99010 -20.23715 1.000 55.42789 45 HIS C N 1
ATOM 9179 C CA . HIS C 1 47 ? -58.17119 -8.22566 -21.67134 1.000 55.61699 45 HIS C CA 1
ATOM 9180 C C . HIS C 1 47 ? -58.55068 -9.66689 -21.98635 1.000 56.77182 45 HIS C C 1
ATOM 9181 O O . HIS C 1 47 ? -57.91055 -10.59199 -21.46992 1.000 56.86322 45 HIS C O 1
ATOM 9188 N N . PRO C 1 48 ? -59.56405 -9.90781 -22.82553 1.000 55.99383 46 PRO C N 1
ATOM 9189 C CA . PRO C 1 48 ? -60.10879 -11.26627 -22.96359 1.000 51.81967 46 PRO C CA 1
ATOM 9190 C C . PRO C 1 48 ? -59.24860 -12.20424 -23.79140 1.000 54.27453 46 PRO C C 1
ATOM 9191 O O . PRO C 1 48 ? -59.57434 -13.39663 -23.88091 1.000 52.86321 46 PRO C O 1
ATOM 9195 N N . ASN C 1 49 ? -58.17142 -11.71376 -24.40334 1.000 53.65413 47 ASN C N 1
ATOM 9196 C CA . ASN C 1 49 ? -57.28451 -12.56071 -25.19000 1.000 52.60301 47 ASN C CA 1
ATOM 9197 C C . ASN C 1 49 ? -55.85693 -12.55704 -24.65197 1.000 54.52671 47 ASN C C 1
ATOM 9198 O O . ASN C 1 49 ? -54.92531 -12.93143 -25.37207 1.000 54.14349 47 ASN C O 1
ATOM 9203 N N . ILE C 1 50 ? -55.66264 -12.14515 -23.40103 1.000 52.37372 48 ILE C N 1
ATOM 9204 C CA . ILE C 1 50 ? -54.37329 -12.25306 -22.72498 1.000 54.17496 48 ILE C CA 1
ATOM 9205 C C . ILE C 1 50 ? -54.56475 -13.11763 -21.48932 1.000 53.25182 48 ILE C C 1
ATOM 9206 O O . ILE C 1 50 ? -55.31584 -12.74804 -20.57767 1.000 55.46765 48 ILE C O 1
ATOM 9211 N N . LYS C 1 51 ? -53.88912 -14.26342 -21.45801 1.000 48.41604 49 LYS C N 1
ATOM 9212 C CA . LYS C 1 51 ? -53.95108 -15.14869 -20.30270 1.000 51.15387 49 LYS C CA 1
ATOM 9213 C C . LYS C 1 51 ? -52.94187 -14.70388 -19.24911 1.000 53.23288 49 LYS C C 1
ATOM 9214 O O . LYS C 1 51 ? -51.84407 -14.24909 -19.57826 1.000 55.06093 49 LYS C O 1
ATOM 9220 N N . THR C 1 52 ? -53.31620 -14.82889 -17.97594 1.000 55.47379 50 THR C N 1
ATOM 9221 C CA . THR C 1 52 ? -52.47042 -14.38882 -16.87584 1.000 50.41189 50 THR C CA 1
ATOM 9222 C C . THR C 1 52 ? -52.08392 -15.56022 -15.97735 1.000 51.87530 50 THR C C 1
ATOM 9223 O O . THR C 1 52 ? -52.82055 -16.54532 -15.85756 1.000 52.69517 50 THR C O 1
ATOM 9227 N N . TRP C 1 53 ? -50.90980 -15.43849 -15.35080 1.000 48.87810 51 TRP C N 1
ATOM 9228 C CA . TRP C 1 53 ? -50.41496 -16.38595 -14.35455 1.000 47.42002 51 TRP C CA 1
ATOM 9229 C C . TRP C 1 53 ? -49.91235 -15.59169 -13.15720 1.000 47.23456 51 TRP C C 1
ATOM 9230 O O . TRP C 1 53 ? -48.99459 -14.77632 -13.29558 1.000 49.49216 51 TRP C O 1
ATOM 9241 N N . ILE C 1 54 ? -50.49859 -15.83082 -11.98858 1.000 47.61543 52 ILE C N 1
ATOM 9242 C CA . ILE C 1 54 ? -50.12135 -15.12047 -10.77056 1.000 47.69449 52 ILE C CA 1
ATOM 9243 C C . ILE C 1 54 ? -49.08074 -15.94561 -10.02609 1.000 47.27500 52 ILE C C 1
ATOM 9244 O O . ILE C 1 54 ? -49.33590 -17.09792 -9.65820 1.000 43.90490 52 ILE C O 1
ATOM 9249 N N . HIS C 1 55 ? -47.91274 -15.35021 -9.79158 1.000 47.71780 53 HIS C N 1
ATOM 9250 C CA . HIS C 1 55 ? -46.78823 -16.04070 -9.16701 1.000 48.08679 53 HIS C CA 1
ATOM 9251 C C . HIS C 1 55 ? -46.22929 -15.16033 -8.05742 1.000 52.71125 53 HIS C C 1
ATOM 9252 O O . HIS C 1 55 ? -45.80350 -14.01929 -8.33156 1.000 54.93462 53 HIS C O 1
ATOM 9259 N N . PRO C 1 56 ? -46.21296 -15.62729 -6.80439 1.000 57.17559 54 PRO C N 1
ATOM 9260 C CA . PRO C 1 56 ? -45.70857 -14.77613 -5.71335 1.000 55.59871 54 PRO C CA 1
ATOM 9261 C C . PRO C 1 56 ? -44.19507 -14.61301 -5.69664 1.000 54.64832 54 PRO C C 1
ATOM 9262 O O . PRO C 1 56 ? -43.71019 -13.60577 -5.16437 1.000 54.32519 54 PRO C O 1
ATOM 9266 N N . ASP C 1 57 ? -43.43098 -15.56178 -6.24241 1.000 48.64472 55 ASP C N 1
ATOM 9267 C CA . ASP C 1 57 ? -41.96950 -15.48266 -6.22492 1.000 54.63632 55 ASP C CA 1
ATOM 9268 C C . ASP C 1 57 ? -41.48111 -14.89216 -7.54551 1.000 52.19618 55 ASP C C 1
ATOM 9269 O O . ASP C 1 57 ? -41.58942 -15.52881 -8.59921 1.000 54.06636 55 ASP C O 1
ATOM 9274 N N . GLU C 1 58 ? -40.91228 -13.68546 -7.47809 1.000 49.40879 56 GLU C N 1
ATOM 9275 C CA . GLU C 1 58 ? -40.49563 -12.98909 -8.69070 1.000 48.70699 56 GLU C CA 1
ATOM 9276 C C . GLU C 1 58 ? -39.36405 -13.72032 -9.40337 1.000 47.30569 56 GLU C C 1
ATOM 9277 O O . GLU C 1 58 ? -39.31022 -13.73077 -10.63956 1.000 44.34371 56 GLU C O 1
ATOM 9283 N N . ARG C 1 59 ? -38.44709 -14.33370 -8.65109 1.000 45.21452 57 ARG C N 1
ATOM 9284 C CA . ARG C 1 59 ? -37.35826 -15.06343 -9.29365 1.000 42.09547 57 ARG C CA 1
ATOM 9285 C C . ARG C 1 59 ? -37.89151 -16.23168 -10.11308 1.000 44.36368 57 ARG C C 1
ATOM 9286 O O . ARG C 1 59 ? -37.53813 -16.39677 -11.28753 1.000 46.01017 57 ARG C O 1
ATOM 9294 N N . SER C 1 60 ? -38.75958 -17.04837 -9.51120 1.000 46.95511 58 SER C N 1
ATOM 9295 C CA . SER C 1 60 ? -39.29751 -18.20134 -10.22304 1.000 45.54434 58 SER C CA 1
ATOM 9296 C C . SER C 1 60 ? -40.27900 -17.78689 -11.31001 1.000 46.23311 58 SER C C 1
ATOM 9297 O O . SER C 1 60 ? -40.38601 -18.47095 -12.33345 1.000 47.45681 58 SER C O 1
ATOM 9300 N N . ALA C 1 61 ? -40.99046 -16.67321 -11.11481 1.000 42.13246 59 ALA C N 1
ATOM 9301 C CA . ALA C 1 61 ? -41.93945 -16.21266 -12.12338 1.000 41.96591 59 ALA C CA 1
ATOM 9302 C C . ALA C 1 61 ? -41.24210 -15.91014 -13.44369 1.000 45.54339 59 ALA C C 1
ATOM 9303 O O . ALA C 1 61 ? -41.72472 -16.29813 -14.51464 1.000 46.84362 59 ALA C O 1
ATOM 9305 N N . ALA C 1 62 ? -40.09495 -15.23055 -13.38637 1.000 43.11233 60 ALA C N 1
ATOM 9306 C CA . ALA C 1 62 ? -39.39273 -14.86039 -14.60972 1.000 42.00447 60 ALA C CA 1
ATOM 9307 C C . ALA C 1 62 ? -38.86016 -16.09001 -15.34234 1.000 45.89451 60 ALA C C 1
ATOM 9308 O O . ALA C 1 62 ? -38.90725 -16.14933 -16.57707 1.000 41.17155 60 ALA C O 1
ATOM 9310 N N . PHE C 1 63 ? -38.34876 -17.08068 -14.60246 1.000 42.32616 61 PHE C N 1
ATOM 9311 C CA . PHE C 1 63 ? -37.90219 -18.32080 -15.23508 1.000 43.97610 61 PHE C CA 1
ATOM 9312 C C . PHE C 1 63 ? -39.08086 -19.10232 -15.80350 1.000 46.23328 61 PHE C C 1
ATOM 9313 O O . PHE C 1 63 ? -38.95613 -19.76186 -16.84329 1.000 47.30836 61 PHE C O 1
ATOM 9321 N N . PHE C 1 64 ? -40.22575 -19.05565 -15.11953 1.000 42.84760 62 PHE C N 1
ATOM 9322 C CA . PHE C 1 64 ? -41.43648 -19.67732 -15.64163 1.000 44.79952 62 PHE C CA 1
ATOM 9323 C C . PHE C 1 64 ? -41.82959 -19.05397 -16.97473 1.000 45.79000 62 PHE C C 1
ATOM 9324 O O . PHE C 1 64 ? -42.16635 -19.76559 -17.92836 1.000 43.14440 62 PHE C O 1
ATOM 9332 N N . ALA C 1 65 ? -41.77078 -17.72300 -17.06482 1.000 46.58649 63 ALA C N 1
ATOM 9333 C CA . ALA C 1 65 ? -42.06689 -17.05360 -18.32743 1.000 46.51103 63 ALA C CA 1
ATOM 9334 C C . ALA C 1 65 ? -41.07002 -17.44675 -19.41064 1.000 40.85334 63 ALA C C 1
ATOM 9335 O O . ALA C 1 65 ? -41.44963 -17.61931 -20.57528 1.000 40.94478 63 ALA C O 1
ATOM 9337 N N . VAL C 1 66 ? -39.78953 -17.59215 -19.05132 1.000 40.23982 64 VAL C N 1
ATOM 9338 C CA . VAL C 1 66 ? -38.81512 -18.09959 -20.01614 1.000 42.85414 64 VAL C CA 1
ATOM 9339 C C . VAL C 1 66 ? -39.25397 -19.46458 -20.53131 1.000 40.12741 64 VAL C C 1
ATOM 9340 O O . VAL C 1 66 ? -39.10542 -19.77446 -21.71943 1.000 42.31256 64 VAL C O 1
ATOM 9344 N N . GLY C 1 67 ? -39.83279 -20.28673 -19.65320 1.000 41.52080 65 GLY C N 1
ATOM 9345 C CA . GLY C 1 67 ? -40.33763 -21.58012 -20.08351 1.000 42.23102 65 GLY C CA 1
ATOM 9346 C C . GLY C 1 67 ? -41.50800 -21.46921 -21.04146 1.000 45.20884 65 GLY C C 1
ATOM 9347 O O . GLY C 1 67 ? -41.55928 -22.17365 -22.05431 1.000 47.19160 65 GLY C O 1
ATOM 9348 N N . LEU C 1 68 ? -42.46602 -20.58790 -20.73538 1.000 44.40287 66 LEU C N 1
ATOM 9349 C CA . LEU C 1 68 ? -43.58720 -20.36503 -21.64319 1.000 46.20468 66 LEU C CA 1
ATOM 9350 C C . LEU C 1 68 ? -43.11489 -19.88535 -23.00998 1.000 47.65050 66 LEU C C 1
ATOM 9351 O O . LEU C 1 68 ? -43.72234 -20.22516 -24.03196 1.000 48.16914 66 LEU C O 1
ATOM 9356 N N . ILE C 1 69 ? -42.03617 -19.10038 -23.04855 1.000 45.33460 67 ILE C N 1
ATOM 9357 C CA . ILE C 1 69 ? -41.51968 -18.59929 -24.31758 1.000 42.94977 67 ILE C CA 1
ATOM 9358 C C . ILE C 1 69 ? -40.89757 -19.73080 -25.12491 1.000 44.54367 67 ILE C C 1
ATOM 9359 O O . ILE C 1 69 ? -41.08848 -19.82244 -26.34352 1.000 43.45584 67 ILE C O 1
ATOM 9364 N N . LYS C 1 70 ? -40.14326 -20.60899 -24.46225 1.000 45.30317 68 LYS C N 1
ATOM 9365 C CA . LYS C 1 70 ? -39.52948 -21.72953 -25.16301 1.000 47.78837 68 LYS C CA 1
ATOM 9366 C C . LYS C 1 70 ? -40.57351 -22.73880 -25.62183 1.000 49.25500 68 LYS C C 1
ATOM 9367 O O . LYS C 1 70 ? -40.35061 -23.46046 -26.60075 1.000 54.48386 68 LYS C O 1
ATOM 9373 N N . GLY C 1 71 ? -41.71117 -22.80118 -24.93823 1.000 48.58736 69 GLY C N 1
ATOM 9374 C CA . GLY C 1 71 ? -42.75725 -23.73263 -25.30167 1.000 53.27913 69 GLY C CA 1
ATOM 9375 C C . GLY C 1 71 ? -43.70831 -23.19118 -26.34903 1.000 52.53027 69 GLY C C 1
ATOM 9376 O O . GLY C 1 71 ? -44.14817 -23.93285 -27.23085 1.000 52.41389 69 GLY C O 1
ATOM 9377 N N . SER C 1 72 ? -44.03091 -21.89845 -26.26554 1.000 49.32757 70 SER C N 1
ATOM 9378 C CA . SER C 1 72 ? -44.97223 -21.27030 -27.18370 1.000 49.33840 70 SER C CA 1
ATOM 9379 C C . SER C 1 72 ? -44.29704 -20.57652 -28.35672 1.000 52.52873 70 SER C C 1
ATOM 9380 O O . SER C 1 72 ? -44.98097 -20.24367 -29.33114 1.000 55.97426 70 SER C O 1
ATOM 9383 N N . GLU C 1 73 ? -42.98400 -20.34774 -28.28575 1.000 54.25945 71 GLU C N 1
ATOM 9384 C CA . GLU C 1 73 ? -42.25007 -19.61062 -29.31766 1.000 57.08529 71 GLU C CA 1
ATOM 9385 C C . GLU C 1 73 ? -42.87084 -18.23764 -29.56445 1.000 55.76958 71 GLU C C 1
ATOM 9386 O O . GLU C 1 73 ? -42.83366 -17.71005 -30.67802 1.000 50.31599 71 GLU C O 1
ATOM 9392 N N . ARG C 1 74 ? -43.44973 -17.65666 -28.51386 1.000 49.84302 72 ARG C N 1
ATOM 9393 C CA . ARG C 1 74 ? -44.00698 -16.31730 -28.50901 1.000 49.71017 72 ARG C CA 1
ATOM 9394 C C . ARG C 1 74 ? -43.37538 -15.49601 -27.39394 1.000 47.77511 72 ARG C C 1
ATOM 9395 O O . ARG C 1 74 ? -42.97340 -16.04465 -26.36328 1.000 52.17488 72 ARG C O 1
ATOM 9403 N N . PRO C 1 75 ? -43.26647 -14.18350 -27.57007 1.000 51.57202 73 PRO C N 1
ATOM 9404 C CA . PRO C 1 75 ? -42.82576 -13.33542 -26.45736 1.000 48.22502 73 PRO C CA 1
ATOM 9405 C C . PRO C 1 75 ? -43.85254 -13.32507 -25.33507 1.000 50.56412 73 PRO C C 1
ATOM 9406 O O . PRO C 1 75 ? -45.06246 -13.29060 -25.57416 1.000 49.01869 73 PRO C O 1
ATOM 9410 N N . VAL C 1 76 ? -43.35151 -13.36325 -24.09970 1.000 44.58113 74 VAL C N 1
ATOM 9411 C CA . VAL C 1 76 ? -44.17535 -13.32524 -22.89830 1.000 45.33229 74 VAL C CA 1
ATOM 9412 C C . VAL C 1 76 ? -43.67609 -12.18265 -22.02098 1.000 49.20487 74 VAL C C 1
ATOM 9413 O O . VAL C 1 76 ? -42.48219 -11.86597 -22.00290 1.000 45.53896 74 VAL C O 1
ATOM 9417 N N . ALA C 1 77 ? -44.60326 -11.54284 -21.31054 1.000 46.38315 75 ALA C N 1
ATOM 9418 C CA . ALA C 1 77 ? -44.29174 -10.41809 -20.44463 1.000 46.86871 75 ALA C CA 1
ATOM 9419 C C . ALA C 1 77 ? -44.41724 -10.81488 -18.97852 1.000 45.80850 75 ALA C C 1
ATOM 9420 O O . ALA C 1 77 ? -45.21486 -11.68427 -18.61940 1.000 47.38481 75 ALA C O 1
ATOM 9422 N N . ILE C 1 78 ? -43.61008 -10.17173 -18.13442 1.000 43.32916 76 ILE C N 1
ATOM 9423 C CA . ILE C 1 78 ? -43.68269 -10.31957 -16.68592 1.000 42.68227 76 ILE C CA 1
ATOM 9424 C C . ILE C 1 78 ? -43.92504 -8.94357 -16.08343 1.000 45.56898 76 ILE C C 1
ATOM 9425 O O . ILE C 1 78 ? -43.41016 -7.93797 -16.58739 1.000 44.33773 76 ILE C O 1
ATOM 9430 N N . LEU C 1 79 ? -44.71232 -8.89896 -15.00637 1.000 42.29842 77 LEU C N 1
ATOM 9431 C CA . LEU C 1 79 ? -45.07865 -7.64467 -14.36085 1.000 42.70048 77 LEU C CA 1
ATOM 9432 C C . LEU C 1 79 ? -44.92781 -7.77641 -12.85289 1.000 48.23148 77 LEU C C 1
ATOM 9433 O O . LEU C 1 79 ? -45.46532 -8.71279 -12.24927 1.000 44.19119 77 LEU C O 1
ATOM 9438 N N . CYS C 1 80 ? -44.20612 -6.82984 -12.24985 1.000 46.95436 78 CYS C N 1
ATOM 9439 C CA . CYS C 1 80 ? -43.99008 -6.80341 -10.81011 1.000 50.12552 78 CYS C CA 1
ATOM 9440 C C . CYS C 1 80 ? -44.12081 -5.37508 -10.30321 1.000 49.97455 78 CYS C C 1
ATOM 9441 O O . CYS C 1 80 ? -44.12375 -4.41132 -11.07588 1.000 45.58945 78 CYS C O 1
ATOM 9444 N N . THR C 1 81 ? -44.21630 -5.24910 -8.98174 1.000 52.59172 79 THR C N 1
ATOM 9445 C CA . THR C 1 81 ? -44.27984 -3.94811 -8.33773 1.000 51.28735 79 THR C CA 1
ATOM 9446 C C . THR C 1 81 ? -42.87184 -3.37606 -8.18122 1.000 46.41829 79 THR C C 1
ATOM 9447 O O . THR C 1 81 ? -41.88198 -3.96739 -8.61624 1.000 49.01017 79 THR C O 1
ATOM 9451 N N . SER C 1 82 ? -42.78107 -2.20779 -7.55007 1.000 50.43559 80 SER C N 1
ATOM 9452 C CA . SER C 1 82 ? -41.50928 -1.51497 -7.39247 1.000 52.89498 80 SER C CA 1
ATOM 9453 C C . SER C 1 82 ? -40.70108 -2.08902 -6.23297 1.000 46.71218 80 SER C C 1
ATOM 9454 O O . SER C 1 82 ? -41.25210 -2.61662 -5.26296 1.000 45.84433 80 SER C O 1
ATOM 9457 N N . GLY C 1 83 ? -39.37606 -1.97464 -6.34108 1.000 53.89329 81 GLY C N 1
ATOM 9458 C CA . GLY C 1 83 ? -38.48672 -2.38006 -5.26651 1.000 44.69995 81 GLY C CA 1
ATOM 9459 C C . GLY C 1 83 ? -37.69608 -3.64625 -5.53192 1.000 43.19636 81 GLY C C 1
ATOM 9460 O O . GLY C 1 83 ? -37.26974 -3.89223 -6.66312 1.000 50.78480 81 GLY C O 1
ATOM 9461 N N . THR C 1 84 ? -37.49154 -4.45856 -4.48854 1.000 48.33395 82 THR C N 1
ATOM 9462 C CA . THR C 1 84 ? -36.72294 -5.69390 -4.62625 1.000 47.65430 82 THR C CA 1
ATOM 9463 C C . THR C 1 84 ? -37.38860 -6.69774 -5.55684 1.000 47.83327 82 THR C C 1
ATOM 9464 O O . THR C 1 84 ? -36.70853 -7.60296 -6.05540 1.000 48.31621 82 THR C O 1
ATOM 9468 N N . ALA C 1 85 ? -38.70172 -6.58021 -5.77432 1.000 42.75668 83 ALA C N 1
ATOM 9469 C CA . ALA C 1 85 ? -39.38496 -7.47101 -6.70612 1.000 48.48203 83 ALA C CA 1
ATOM 9470 C C . ALA C 1 85 ? -38.67836 -7.48773 -8.05441 1.000 46.53920 83 ALA C C 1
ATOM 9471 O O . ALA C 1 85 ? -38.33850 -8.55369 -8.57961 1.000 48.99546 83 ALA C O 1
ATOM 9473 N N . ALA C 1 86 ? -38.42100 -6.30262 -8.61465 1.000 44.60405 84 ALA C N 1
ATOM 9474 C CA . ALA C 1 86 ? -37.74775 -6.22506 -9.90633 1.000 47.01316 84 ALA C CA 1
ATOM 9475 C C . ALA C 1 86 ? -36.33748 -6.80052 -9.84616 1.000 45.14492 84 ALA C C 1
ATOM 9476 O O . ALA C 1 86 ? -35.86886 -7.39962 -10.82249 1.000 42.32990 84 ALA C O 1
ATOM 9478 N N . ALA C 1 87 ? -35.64814 -6.63773 -8.71388 1.000 43.90718 85 ALA C N 1
ATOM 9479 C CA . ALA C 1 87 ? -34.28852 -7.15704 -8.60348 1.000 43.63263 85 ALA C CA 1
ATOM 9480 C C . ALA C 1 87 ? -34.26028 -8.67834 -8.66006 1.000 44.52929 85 ALA C C 1
ATOM 9481 O O . ALA C 1 87 ? -33.24197 -9.26413 -9.04536 1.000 41.69649 85 ALA C O 1
ATOM 9483 N N . ASN C 1 88 ? -35.36007 -9.33324 -8.28198 1.000 43.62047 86 ASN C N 1
ATOM 9484 C CA . ASN C 1 88 ? -35.42731 -10.78647 -8.34583 1.000 44.49327 86 ASN C CA 1
ATOM 9485 C C . ASN C 1 88 ? -35.49204 -11.30513 -9.77430 1.000 44.06133 86 ASN C C 1
ATOM 9486 O O . ASN C 1 88 ? -35.31930 -12.51100 -9.98582 1.000 40.13659 86 ASN C O 1
ATOM 9491 N N . TYR C 1 89 ? -35.73378 -10.42889 -10.75218 1.000 40.10292 87 TYR C N 1
ATOM 9492 C CA . TYR C 1 89 ? -35.79101 -10.84201 -12.14686 1.000 37.88758 87 TYR C CA 1
ATOM 9493 C C . TYR C 1 89 ? -34.41087 -11.07897 -12.75421 1.000 44.40939 87 TYR C C 1
ATOM 9494 O O . TYR C 1 89 ? -34.30731 -11.81804 -13.74116 1.000 41.04934 87 TYR C O 1
ATOM 9503 N N . THR C 1 90 ? -33.36006 -10.48106 -12.18936 1.000 38.34056 88 THR C N 1
ATOM 9504 C CA . THR C 1 90 ? -32.05165 -10.46521 -12.84754 1.000 43.74157 88 THR C CA 1
ATOM 9505 C C . THR C 1 90 ? -31.51917 -11.83647 -13.26061 1.000 41.10472 88 THR C C 1
ATOM 9506 O O . THR C 1 90 ? -30.93466 -11.92695 -14.35289 1.000 43.13938 88 THR C O 1
ATOM 9510 N N . PRO C 1 91 ? -31.65108 -12.91326 -12.47367 1.000 39.61147 89 PRO C N 1
ATOM 9511 C CA . PRO C 1 91 ? -31.11284 -14.20514 -12.94714 1.000 42.71882 89 PRO C CA 1
ATOM 9512 C C . PRO C 1 91 ? -31.72355 -14.67781 -14.25690 1.000 45.39790 89 PRO C C 1
ATOM 9513 O O . PRO C 1 91 ? -30.98674 -15.08267 -15.16677 1.000 42.81506 89 PRO C O 1
ATOM 9517 N N . ALA C 1 92 ? -33.05535 -14.63359 -14.38356 1.000 47.42789 90 ALA C N 1
ATOM 9518 C CA . ALA C 1 92 ? -33.69412 -15.05385 -15.62935 1.000 47.78294 90 ALA C CA 1
ATOM 9519 C C . ALA C 1 92 ? -33.44814 -14.05977 -16.75679 1.000 43.22422 90 ALA C C 1
ATOM 9520 O O . ALA C 1 92 ? -33.39554 -14.45425 -17.92622 1.000 42.01354 90 ALA C O 1
ATOM 9522 N N . ILE C 1 93 ? -33.31008 -12.77336 -16.43270 1.000 41.46897 91 ILE C N 1
ATOM 9523 C CA . ILE C 1 93 ? -32.94149 -11.78994 -17.44461 1.000 42.43862 91 ILE C CA 1
ATOM 9524 C C . ILE C 1 93 ? -31.53252 -12.06234 -17.96053 1.000 44.48078 91 ILE C C 1
ATOM 9525 O O . ILE C 1 93 ? -31.24895 -11.90002 -19.15506 1.000 44.45019 91 ILE C O 1
ATOM 9530 N N . ALA C 1 94 ? -30.63309 -12.49686 -17.07335 1.000 45.00439 92 ALA C N 1
ATOM 9531 C CA . ALA C 1 94 ? -29.27130 -12.82003 -17.48729 1.000 45.20491 92 ALA C CA 1
ATOM 9532 C C . ALA C 1 94 ? -29.24826 -14.03797 -18.40484 1.000 46.28061 92 ALA C C 1
ATOM 9533 O O . ALA C 1 94 ? -28.56755 -14.03585 -19.43612 1.000 49.46539 92 ALA C O 1
ATOM 9535 N N . GLU C 1 95 ? -29.98729 -15.09255 -18.04680 1.000 48.36964 93 GLU C N 1
ATOM 9536 C CA . GLU C 1 95 ? -30.09872 -16.24174 -18.94097 1.000 48.08284 93 GLU C CA 1
ATOM 9537 C C . GLU C 1 95 ? -30.78025 -15.85458 -20.24806 1.000 47.29852 93 GLU C C 1
ATOM 9538 O O . GLU C 1 95 ? -30.40089 -16.33999 -21.32225 1.000 44.43114 93 GLU C O 1
ATOM 9544 N N . SER C 1 96 ? -31.78019 -14.96823 -20.17982 1.000 39.86938 94 SER C N 1
ATOM 9545 C CA . SER C 1 96 ? -32.43936 -14.50943 -21.39890 1.000 41.69115 94 SER C CA 1
ATOM 9546 C C . SER C 1 96 ? -31.45869 -13.79990 -22.32381 1.000 48.64016 94 SER C C 1
ATOM 9547 O O . SER C 1 96 ? -31.54314 -13.93600 -23.55123 1.000 39.28808 94 SER C O 1
ATOM 9550 N N . GLN C 1 97 ? -30.51334 -13.04668 -21.75082 1.000 47.91445 95 GLN C N 1
ATOM 9551 C CA . GLN C 1 97 ? -29.56352 -12.29410 -22.56409 1.000 47.05396 95 GLN C CA 1
ATOM 9552 C C . GLN C 1 97 ? -28.69137 -13.22523 -23.39437 1.000 48.48624 95 GLN C C 1
ATOM 9553 O O . GLN C 1 97 ? -28.54605 -13.03983 -24.60858 1.000 45.96932 95 GLN C O 1
ATOM 9559 N N . ILE C 1 98 ? -28.10734 -14.24068 -22.75503 1.000 45.57197 96 ILE C N 1
ATOM 9560 C CA . ILE C 1 98 ? -27.20094 -15.13446 -23.46714 1.000 44.10446 96 ILE C CA 1
ATOM 9561 C C . ILE C 1 98 ? -27.97419 -16.05939 -24.39771 1.000 50.30348 96 ILE C C 1
ATOM 9562 O O . ILE C 1 98 ? -27.56746 -16.28742 -25.54348 1.000 53.01609 96 ILE C O 1
ATOM 9567 N N . SER C 1 99 ? -29.09518 -16.60731 -23.92823 1.000 43.77289 97 SER C N 1
ATOM 9568 C CA . SER C 1 99 ? -29.86927 -17.55611 -24.71873 1.000 45.35973 97 SER C CA 1
ATOM 9569 C C . SER C 1 99 ? -30.77516 -16.88259 -25.74023 1.000 48.40585 97 SER C C 1
ATOM 9570 O O . SER C 1 99 ? -31.39287 -17.58409 -26.54887 1.000 47.95626 97 SER C O 1
ATOM 9573 N N . ARG C 1 100 ? -30.86046 -15.55053 -25.72988 1.000 45.72392 98 ARG C N 1
ATOM 9574 C CA . ARG C 1 100 ? -31.69744 -14.78390 -26.65358 1.000 49.02507 98 ARG C CA 1
ATOM 9575 C C . ARG C 1 100 ? -33.16336 -15.21093 -26.53434 1.000 46.86861 98 ARG C C 1
ATOM 9576 O O . ARG C 1 100 ? -33.73919 -15.84080 -27.42305 1.000 52.16794 98 ARG C O 1
ATOM 9584 N N . ILE C 1 101 ? -33.74538 -14.84990 -25.39926 1.000 46.43493 99 ILE C N 1
ATOM 9585 C CA . ILE C 1 101 ? -35.14446 -15.12184 -25.08289 1.000 44.72144 99 ILE C CA 1
ATOM 9586 C C . ILE C 1 101 ? -35.89045 -13.79243 -25.09665 1.000 46.17856 99 ILE C C 1
ATOM 9587 O O . ILE C 1 101 ? -35.50665 -12.86850 -24.36718 1.000 44.78432 99 ILE C O 1
ATOM 9592 N N . PRO C 1 102 ? -36.94972 -13.64513 -25.89562 1.000 48.21888 100 PRO C N 1
ATOM 9593 C CA . PRO C 1 102 ? -37.64682 -12.34252 -25.98803 1.000 46.14995 100 PRO C CA 1
ATOM 9594 C C . PRO C 1 102 ? -38.55953 -12.09306 -24.79356 1.000 44.57140 100 PRO C C 1
ATOM 9595 O O . PRO C 1 102 ? -39.78674 -12.04500 -24.88607 1.000 50.57875 100 PRO C O 1
ATOM 9599 N N . LEU C 1 103 ? -37.93536 -11.91936 -23.63139 1.000 45.98273 101 LEU C N 1
ATOM 9600 C CA . LEU C 1 103 ? -38.65162 -11.68814 -22.38421 1.000 42.07091 101 LEU C CA 1
ATOM 9601 C C . LEU C 1 103 ? -38.93832 -10.20088 -22.21963 1.000 43.81390 101 LEU C C 1
ATOM 9602 O O . LEU C 1 103 ? -38.02814 -9.37090 -22.31125 1.000 48.02805 101 LEU C O 1
ATOM 9607 N N . ILE C 1 104 ? -40.19669 -9.87123 -21.95992 1.000 41.99648 102 ILE C N 1
ATOM 9608 C CA . ILE C 1 104 ? -40.64828 -8.48929 -21.84916 1.000 41.15315 102 ILE C CA 1
ATOM 9609 C C . ILE C 1 104 ? -40.80679 -8.17152 -20.36788 1.000 44.48996 102 ILE C C 1
ATOM 9610 O O . ILE C 1 104 ? -41.73935 -8.65071 -19.71486 1.000 44.83020 102 ILE C O 1
ATOM 9615 N N . VAL C 1 105 ? -39.90200 -7.35862 -19.83038 1.000 40.63722 103 VAL C N 1
ATOM 9616 C CA . VAL C 1 105 ? -39.86483 -7.05881 -18.40357 1.000 40.25744 103 VAL C CA 1
ATOM 9617 C C . VAL C 1 105 ? -40.55845 -5.72498 -18.16120 1.000 41.53171 103 VAL C C 1
ATOM 9618 O O . VAL C 1 105 ? -40.15628 -4.69170 -18.71184 1.000 40.48084 103 VAL C O 1
ATOM 9622 N N . LEU C 1 106 ? -41.59179 -5.74256 -17.32219 1.000 40.45118 104 LEU C N 1
ATOM 9623 C CA . LEU C 1 106 ? -42.34314 -4.54451 -16.96524 1.000 40.39609 104 LEU C CA 1
ATOM 9624 C C . LEU C 1 106 ? -42.23559 -4.33243 -15.46261 1.000 41.80214 104 LEU C C 1
ATOM 9625 O O . LEU C 1 106 ? -42.73664 -5.14882 -14.68157 1.000 44.35659 104 LEU C O 1
ATOM 9630 N N . THR C 1 107 ? -41.58390 -3.24265 -15.06531 1.000 37.36482 105 THR C N 1
ATOM 9631 C CA . THR C 1 107 ? -41.49333 -2.82928 -13.67337 1.000 41.35080 105 THR C CA 1
ATOM 9632 C C . THR C 1 107 ? -42.33767 -1.57815 -13.46718 1.000 48.23379 105 THR C C 1
ATOM 9633 O O . THR C 1 107 ? -42.19798 -0.60055 -14.21149 1.000 46.73261 105 THR C O 1
ATOM 9637 N N . SER C 1 108 ? -43.22023 -1.61291 -12.47146 1.000 44.86614 106 SER C N 1
ATOM 9638 C CA . SER C 1 108 ? -44.01289 -0.44188 -12.12759 1.000 43.72104 106 SER C CA 1
ATOM 9639 C C . SER C 1 108 ? -43.24752 0.42877 -11.13969 1.000 49.34398 106 SER C C 1
ATOM 9640 O O . SER C 1 108 ? -42.47001 -0.06389 -10.31770 1.000 49.07946 106 SER C O 1
ATOM 9643 N N . ASP C 1 109 ? -43.47851 1.73610 -11.22713 1.000 49.27068 107 ASP C N 1
ATOM 9644 C CA . ASP C 1 109 ? -42.67400 2.71095 -10.50813 1.000 46.71704 107 ASP C CA 1
ATOM 9645 C C . ASP C 1 109 ? -43.57133 3.79832 -9.93466 1.000 49.33955 107 ASP C C 1
ATOM 9646 O O . ASP C 1 109 ? -44.72400 3.96370 -10.34053 1.000 51.54748 107 ASP C O 1
ATOM 9651 N N . ARG C 1 110 ? -43.02716 4.53447 -8.97012 1.000 51.77900 108 ARG C N 1
ATOM 9652 C CA . ARG C 1 110 ? -43.68072 5.73381 -8.48516 1.000 49.38786 108 ARG C CA 1
ATOM 9653 C C . ARG C 1 110 ? -43.64228 6.80819 -9.56915 1.000 48.23460 108 ARG C C 1
ATOM 9654 O O . ARG C 1 110 ? -42.76862 6.78941 -10.43876 1.000 47.77857 108 ARG C O 1
ATOM 9662 N N . PRO C 1 111 ? -44.58622 7.75000 -9.54661 1.000 53.29039 109 PRO C N 1
ATOM 9663 C CA . PRO C 1 111 ? -44.58220 8.82320 -10.54882 1.000 51.35620 109 PRO C CA 1
ATOM 9664 C C . PRO C 1 111 ? -43.27449 9.60062 -10.53954 1.000 54.12714 109 PRO C C 1
ATOM 9665 O O . PRO C 1 111 ? -42.53726 9.62154 -9.55095 1.000 56.01668 109 PRO C O 1
ATOM 9669 N N . HIS C 1 112 ? -43.00307 10.26194 -11.66989 1.000 56.14392 110 HIS C N 1
ATOM 9670 C CA . HIS C 1 112 ? -41.72686 10.95081 -11.84993 1.000 53.73004 110 HIS C CA 1
ATOM 9671 C C . HIS C 1 112 ? -41.47741 11.97426 -10.74755 1.000 55.05831 110 HIS C C 1
ATOM 9672 O O . HIS C 1 112 ? -40.35615 12.09031 -10.23877 1.000 52.72202 110 HIS C O 1
ATOM 9679 N N . GLU C 1 113 ? -42.51102 12.71947 -10.35825 1.000 56.75666 111 GLU C N 1
ATOM 9680 C CA . GLU C 1 113 ? -42.34057 13.78287 -9.37628 1.000 59.00589 111 GLU C CA 1
ATOM 9681 C C . GLU C 1 113 ? -42.10769 13.26504 -7.96123 1.000 58.73189 111 GLU C C 1
ATOM 9682 O O . GLU C 1 113 ? -41.69214 14.04818 -7.09945 1.000 54.33358 111 GLU C O 1
ATOM 9688 N N . LEU C 1 114 ? -42.35258 11.98018 -7.70128 1.000 53.15876 112 LEU C N 1
ATOM 9689 C CA . LEU C 1 114 ? -42.21806 11.41431 -6.36646 1.000 53.14944 112 LEU C CA 1
ATOM 9690 C C . LEU C 1 114 ? -40.99144 10.52478 -6.21136 1.000 56.10322 112 LEU C C 1
ATOM 9691 O O . LEU C 1 114 ? -40.72153 10.05294 -5.10124 1.000 52.77210 112 LEU C O 1
ATOM 9696 N N . ARG C 1 115 ? -40.24236 10.28475 -7.28327 1.000 58.00021 113 ARG C N 1
ATOM 9697 C CA . ARG C 1 115 ? -39.13997 9.33520 -7.22414 1.000 55.92524 113 ARG C CA 1
ATOM 9698 C C . ARG C 1 115 ? -37.96024 9.91198 -6.44725 1.000 50.76886 113 ARG C C 1
ATOM 9699 O O . ARG C 1 115 ? -37.67323 11.11079 -6.51177 1.000 56.02505 113 ARG C O 1
ATOM 9707 N N . SER C 1 116 ? -37.27560 9.04497 -5.70388 1.000 50.07880 114 SER C N 1
ATOM 9708 C CA . SER C 1 116 ? -36.10313 9.45041 -4.93906 1.000 47.53841 114 SER C CA 1
ATOM 9709 C C . SER C 1 116 ? -35.31969 8.23185 -4.47047 1.000 51.30391 114 SER C C 1
ATOM 9710 O O . SER C 1 116 ? -35.76610 7.51613 -3.56661 1.000 47.18862 114 SER C O 1
ATOM 9713 N N . VAL C 1 117 ? -34.15345 7.98743 -5.07714 1.000 48.59943 115 VAL C N 1
ATOM 9714 C CA . VAL C 1 117 ? -33.32804 6.85378 -4.67402 1.000 48.10979 115 VAL C CA 1
ATOM 9715 C C . VAL C 1 117 ? -32.93628 7.00954 -3.21356 1.000 51.21728 115 VAL C C 1
ATOM 9716 O O . VAL C 1 117 ? -32.42210 8.05526 -2.79744 1.000 52.06393 115 VAL C O 1
ATOM 9720 N N . GLY C 1 118 ? -33.18854 5.97011 -2.42378 1.000 46.82827 116 GLY C N 1
ATOM 9721 C CA . GLY C 1 118 ? -32.90344 5.98782 -1.00462 1.000 44.55858 116 GLY C CA 1
ATOM 9722 C C . GLY C 1 118 ? -34.12680 6.10752 -0.12504 1.000 47.90369 116 GLY C C 1
ATOM 9723 O O . GLY C 1 118 ? -34.01592 5.91698 1.09263 1.000 55.28333 116 GLY C O 1
ATOM 9724 N N . ALA C 1 119 ? -35.28380 6.42543 -0.69701 1.000 49.65001 117 ALA C N 1
ATOM 9725 C CA . ALA C 1 119 ? -36.53319 6.43961 0.03580 1.000 47.96470 117 ALA C CA 1
ATOM 9726 C C . ALA C 1 119 ? -36.98119 4.99823 0.29198 1.000 51.74923 117 ALA C C 1
ATOM 9727 O O . ALA C 1 119 ? -36.41870 4.05706 -0.27509 1.000 54.44086 117 ALA C O 1
ATOM 9729 N N . PRO C 1 120 ? -37.97660 4.78495 1.15764 1.000 49.60915 118 PRO C N 1
ATOM 9730 C CA . PRO C 1 120 ? -38.43771 3.41102 1.41180 1.000 49.47857 118 PRO C CA 1
ATOM 9731 C C . PRO C 1 120 ? -38.96800 2.74962 0.14673 1.000 52.41409 118 PRO C C 1
ATOM 9732 O O . PRO C 1 120 ? -39.82504 3.29847 -0.54888 1.000 49.93000 118 PRO C O 1
ATOM 9736 N N . GLN C 1 121 ? -38.44032 1.55645 -0.14401 1.000 55.13562 119 GLN C N 1
ATOM 9737 C CA . GLN C 1 121 ? -38.76980 0.77312 -1.33642 1.000 53.22489 119 GLN C CA 1
ATOM 9738 C C . GLN C 1 121 ? -38.37612 1.49551 -2.62672 1.000 50.33385 119 GLN C C 1
ATOM 9739 O O . GLN C 1 121 ? -38.90223 1.19700 -3.70443 1.000 53.89016 119 GLN C O 1
ATOM 9745 N N . ALA C 1 122 ? -37.43563 2.43158 -2.55503 1.000 45.27369 120 ALA C N 1
ATOM 9746 C CA . ALA C 1 122 ? -37.09142 3.27198 -3.69960 1.000 48.83214 120 ALA C CA 1
ATOM 9747 C C . ALA C 1 122 ? -35.64808 3.01178 -4.13266 1.000 51.75284 120 ALA C C 1
ATOM 9748 O O . ALA C 1 122 ? -34.71606 3.66775 -3.65881 1.000 49.56698 120 ALA C O 1
ATOM 9750 N N . ILE C 1 123 ? -35.46888 2.05548 -5.03990 1.000 46.07324 121 ILE C N 1
ATOM 9751 C CA . ILE C 1 123 ? -34.22518 1.91498 -5.77661 1.000 44.69787 121 ILE C CA 1
ATOM 9752 C C . ILE C 1 123 ? -34.41381 2.58376 -7.12955 1.000 46.95576 121 ILE C C 1
ATOM 9753 O O . ILE C 1 123 ? -35.53389 2.85086 -7.57017 1.000 45.27356 121 ILE C O 1
ATOM 9758 N N . ASN C 1 124 ? -33.30377 2.86407 -7.80559 1.000 50.06087 122 ASN C N 1
ATOM 9759 C CA . ASN C 1 124 ? -33.37558 3.39374 -9.16234 1.000 46.63425 122 ASN C CA 1
ATOM 9760 C C . ASN C 1 124 ? -33.69248 2.25019 -10.11381 1.000 44.69458 122 ASN C C 1
ATOM 9761 O O . ASN C 1 124 ? -32.89089 1.32456 -10.27612 1.000 44.30484 122 ASN C O 1
ATOM 9766 N N . GLN C 1 125 ? -34.86215 2.31105 -10.74226 1.000 44.29057 123 GLN C N 1
ATOM 9767 C CA . GLN C 1 125 ? -35.27635 1.27803 -11.67423 1.000 44.28921 123 GLN C CA 1
ATOM 9768 C C . GLN C 1 125 ? -35.01489 1.65457 -13.12343 1.000 46.15017 123 GLN C C 1
ATOM 9769 O O . GLN C 1 125 ? -34.93322 0.75995 -13.97315 1.000 47.38093 123 GLN C O 1
ATOM 9775 N N . VAL C 1 126 ? -34.87078 2.94883 -13.41546 1.000 45.32628 124 VAL C N 1
ATOM 9776 C CA . VAL C 1 126 ? -34.54416 3.39506 -14.76644 1.000 46.92915 124 VAL C CA 1
ATOM 9777 C C . VAL C 1 126 ? -33.21246 2.79201 -15.18361 1.000 49.01749 124 VAL C C 1
ATOM 9778 O O . VAL C 1 126 ? -32.18010 3.02550 -14.54198 1.000 50.70820 124 VAL C O 1
ATOM 9782 N N . ASN C 1 127 ? -33.23084 2.01392 -16.26497 1.000 52.44772 125 ASN C N 1
ATOM 9783 C CA . ASN C 1 127 ? -32.04005 1.37428 -16.82540 1.000 50.26140 125 ASN C CA 1
ATOM 9784 C C . ASN C 1 127 ? -31.36094 0.43057 -15.83660 1.000 52.38314 125 ASN C C 1
ATOM 9785 O O . ASN C 1 127 ? -30.16159 0.15689 -15.95897 1.000 44.52365 125 ASN C O 1
ATOM 9790 N N . MET C 1 128 ? -32.11346 -0.08839 -14.86062 1.000 50.96583 126 MET C N 1
ATOM 9791 C CA . MET C 1 128 ? -31.52587 -0.97539 -13.86295 1.000 50.29264 126 MET C CA 1
ATOM 9792 C C . MET C 1 128 ? -31.04896 -2.29367 -14.46280 1.000 47.82328 126 MET C C 1
ATOM 9793 O O . MET C 1 128 ? -30.21051 -2.96676 -13.85670 1.000 53.53416 126 MET C O 1
ATOM 9798 N N . PHE C 1 129 ? -31.56479 -2.67992 -15.62837 1.000 40.13165 127 PHE C N 1
ATOM 9799 C CA . PHE C 1 129 ? -31.11956 -3.87725 -16.32596 1.000 43.07171 127 PHE C CA 1
ATOM 9800 C C . PHE C 1 129 ? -30.21136 -3.55140 -17.50373 1.000 43.75734 127 PHE C C 1
ATOM 9801 O O . PHE C 1 129 ? -30.10131 -4.36168 -18.43005 1.000 43.42385 127 PHE C O 1
ATOM 9809 N N . ASN C 1 130 ? -29.56219 -2.38057 -17.48662 1.000 46.21264 128 ASN C N 1
ATOM 9810 C CA . ASN C 1 130 ? -28.72176 -1.97064 -18.61031 1.000 49.68827 128 ASN C CA 1
ATOM 9811 C C . ASN C 1 130 ? -27.62955 -2.99188 -18.90814 1.000 45.88074 128 ASN C C 1
ATOM 9812 O O . ASN C 1 130 ? -27.18186 -3.10295 -20.05364 1.000 46.11688 128 ASN C O 1
ATOM 9817 N N . ASN C 1 131 ? -27.19975 -3.75499 -17.90181 1.000 49.02841 129 ASN C N 1
ATOM 9818 C CA . ASN C 1 131 ? -26.15409 -4.75070 -18.10065 1.000 47.52731 129 ASN C CA 1
ATOM 9819 C C . ASN C 1 131 ? -26.59897 -5.92169 -18.96918 1.000 47.91921 129 ASN C C 1
ATOM 9820 O O . ASN C 1 131 ? -25.74732 -6.71337 -19.38518 1.000 45.49480 129 ASN C O 1
ATOM 9825 N N . TYR C 1 132 ? -27.89147 -6.04703 -19.26399 1.000 46.94153 130 TYR C N 1
ATOM 9826 C CA . TYR C 1 132 ? -28.40405 -7.25190 -19.91075 1.000 45.79495 130 TYR C CA 1
ATOM 9827 C C . TYR C 1 132 ? -29.30321 -6.97566 -21.10510 1.000 47.94270 130 TYR C C 1
ATOM 9828 O O . TYR C 1 132 ? -29.28347 -7.74626 -22.06696 1.000 48.62673 130 TYR C O 1
ATOM 9837 N N . VAL C 1 133 ? -30.09459 -5.90832 -21.07011 1.000 46.37903 131 VAL C N 1
ATOM 9838 C CA . VAL C 1 133 ? -31.10837 -5.68964 -22.08878 1.000 43.67118 131 VAL C CA 1
ATOM 9839 C C . VAL C 1 133 ? -30.53842 -4.84135 -23.21810 1.000 48.59435 131 VAL C C 1
ATOM 9840 O O . VAL C 1 133 ? -29.54045 -4.13213 -23.06953 1.000 48.86688 131 VAL C O 1
ATOM 9844 N N . SER C 1 134 ? -31.19552 -4.92538 -24.37146 1.000 50.75342 132 SER C N 1
ATOM 9845 C CA . SER C 1 134 ? -30.87039 -4.11915 -25.53522 1.000 55.64902 132 SER C CA 1
ATOM 9846 C C . SER C 1 134 ? -31.86095 -2.98201 -25.75123 1.000 52.55959 132 SER C C 1
ATOM 9847 O O . SER C 1 134 ? -31.56369 -2.05635 -26.51267 1.000 56.01392 132 SER C O 1
ATOM 9850 N N . TYR C 1 135 ? -33.02230 -3.03391 -25.10294 1.000 48.83962 133 TYR C N 1
ATOM 9851 C CA . TYR C 1 135 ? -34.01255 -1.96933 -25.14592 1.000 43.60350 133 TYR C CA 1
ATOM 9852 C C . TYR C 1 135 ? -34.45858 -1.67536 -23.72360 1.000 42.73014 133 TYR C C 1
ATOM 9853 O O . TYR C 1 135 ? -34.72873 -2.60290 -22.95393 1.000 43.05285 133 TYR C O 1
ATOM 9862 N N . GLU C 1 136 ? -34.54308 -0.38861 -23.38283 1.000 41.55636 134 GLU C N 1
ATOM 9863 C CA . GLU C 1 136 ? -35.02068 0.04799 -22.07546 1.000 41.64236 134 GLU C CA 1
ATOM 9864 C C . GLU C 1 136 ? -35.62390 1.43470 -22.23123 1.000 43.62608 134 GLU C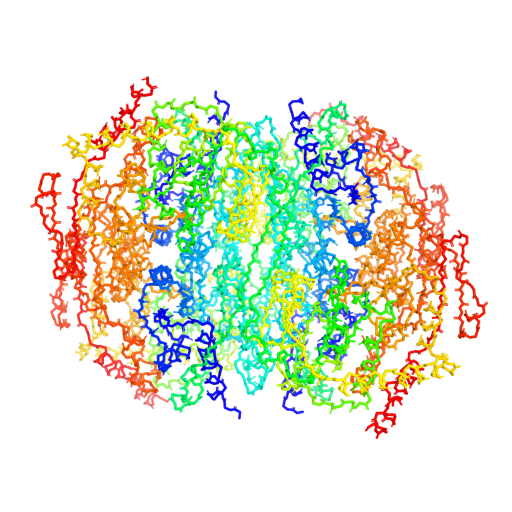 C 1
ATOM 9865 O O . GLU C 1 136 ? -35.02018 2.30411 -22.86593 1.000 49.34566 134 GLU C O 1
ATOM 9871 N N . PHE C 1 137 ? -36.80644 1.63981 -21.65864 1.000 44.85936 135 PHE C N 1
ATOM 9872 C CA . PHE C 1 137 ? -37.50076 2.91082 -21.80541 1.000 45.56381 135 PHE C CA 1
ATOM 9873 C C . PHE C 1 137 ? -38.27038 3.22671 -20.53017 1.000 43.15164 135 PHE C C 1
ATOM 9874 O O . PHE C 1 137 ? -38.81338 2.32600 -19.88393 1.000 38.55757 135 PHE C O 1
ATOM 9882 N N . ASP C 1 138 ? -38.30619 4.51044 -20.17533 1.000 39.63376 136 ASP C N 1
ATOM 9883 C CA . ASP C 1 138 ? -39.05483 4.99676 -19.02116 1.000 44.92322 136 ASP C CA 1
ATOM 9884 C C . ASP C 1 138 ? -40.30839 5.68687 -19.54466 1.000 44.62934 136 ASP C C 1
ATOM 9885 O O . ASP C 1 138 ? -40.22347 6.73429 -20.19230 1.000 45.85147 136 ASP C O 1
ATOM 9890 N N . MET C 1 139 ? -41.46460 5.09910 -19.26070 1.000 44.43211 137 MET C N 1
ATOM 9891 C CA . MET C 1 139 ? -42.70858 5.56476 -19.85033 1.000 42.01383 137 MET C CA 1
ATOM 9892 C C . MET C 1 139 ? -43.08412 6.93848 -19.29919 1.000 44.65263 137 MET C C 1
ATOM 9893 O O . MET C 1 139 ? -42.87603 7.21082 -18.11294 1.000 46.69314 137 MET C O 1
ATOM 9898 N N . PRO C 1 140 ? -43.63940 7.82326 -20.12631 1.000 52.21911 138 PRO C N 1
ATOM 9899 C CA . PRO C 1 140 ? -44.18778 9.07351 -19.59158 1.000 52.66344 138 PRO C CA 1
ATOM 9900 C C . PRO C 1 140 ? -45.36144 8.78626 -18.67007 1.000 50.61041 138 PRO C C 1
ATOM 9901 O O . PRO C 1 140 ? -46.01446 7.74534 -18.76125 1.000 48.68500 138 PRO C O 1
ATOM 9905 N N . ILE C 1 141 ? -45.61627 9.72325 -17.75702 1.000 48.03790 139 ILE C N 1
ATOM 9906 C CA . ILE C 1 141 ? -46.79008 9.61274 -16.90647 1.000 47.23978 139 ILE C CA 1
ATOM 9907 C C . ILE C 1 141 ? -48.04028 9.84750 -17.74913 1.000 54.55716 139 ILE C C 1
ATOM 9908 O O . ILE C 1 141 ? -48.02204 10.58639 -18.74491 1.000 55.44568 139 ILE C O 1
ATOM 9913 N N . ALA C 1 142 ? -49.13117 9.18869 -17.36884 1.000 49.20914 140 ALA C N 1
ATOM 9914 C CA . ALA C 1 142 ? -50.35513 9.25916 -18.15485 1.000 52.94831 140 ALA C CA 1
ATOM 9915 C C . ALA C 1 142 ? -50.97315 10.64961 -18.06018 1.000 58.99300 140 ALA C C 1
ATOM 9916 O O . ALA C 1 142 ? -51.03676 11.24182 -16.97896 1.000 53.61343 140 ALA C O 1
ATOM 9918 N N . ASP C 1 143 ? -51.40736 11.17711 -19.20210 1.000 59.81584 141 ASP C N 1
ATOM 9919 C CA . ASP C 1 143 ? -52.18968 12.40414 -19.24808 1.000 71.59163 141 ASP C CA 1
ATOM 9920 C C . ASP C 1 143 ? -53.11946 12.32124 -20.45277 1.000 73.30399 141 ASP C C 1
ATOM 9921 O O . ASP C 1 143 ? -53.14963 11.31621 -21.16810 1.000 77.53198 141 ASP C O 1
ATOM 9926 N N . ASP C 1 144 ? -53.87923 13.39109 -20.67929 1.000 79.14390 142 ASP C N 1
ATOM 9927 C CA . ASP C 1 144 ? -54.91055 13.37930 -21.70989 1.000 86.60474 142 ASP C CA 1
ATOM 9928 C C . ASP C 1 144 ? -54.36635 13.60040 -23.11522 1.000 84.16432 142 ASP C C 1
ATOM 9929 O O . ASP C 1 144 ? -55.10107 13.37425 -24.08294 1.000 87.97363 142 ASP C O 1
ATOM 9934 N N . SER C 1 145 ? -53.11117 14.02061 -23.25299 1.000 85.80539 143 SER C N 1
ATOM 9935 C CA . SER C 1 145 ? -52.59418 14.44039 -24.54696 1.000 84.43458 143 SER C CA 1
ATOM 9936 C C . SER C 1 145 ? -52.49235 13.26225 -25.51519 1.000 78.54079 143 SER C C 1
ATOM 9937 O O . SER C 1 145 ? -52.38886 12.09635 -25.12082 1.000 75.25913 143 SER C O 1
ATOM 9940 N N . LYS C 1 146 ? -52.52512 13.59064 -26.80945 1.000 74.46731 144 LYS C N 1
ATOM 9941 C CA . LYS C 1 146 ? -52.39144 12.56878 -27.84150 1.000 73.39760 144 LYS C CA 1
ATOM 9942 C C . LYS C 1 146 ? -50.95515 12.07531 -27.96659 1.000 73.22862 144 LYS C C 1
ATOM 9943 O O . LYS C 1 146 ? -50.73185 10.92027 -28.34826 1.000 69.76371 144 LYS C O 1
ATOM 9949 N N . GLU C 1 147 ? -49.97350 12.92738 -27.65022 1.000 70.87028 145 GLU C N 1
ATOM 9950 C CA . GLU C 1 147 ? -48.57411 12.54877 -27.82943 1.000 68.48471 145 GLU C CA 1
ATOM 9951 C C . GLU C 1 147 ? -48.17045 11.42473 -26.88495 1.000 64.70594 145 GLU C C 1
ATOM 9952 O O . GLU C 1 147 ? -47.41992 10.52343 -27.27450 1.000 63.39184 145 GLU C O 1
ATOM 9958 N N . THR C 1 148 ? -48.65200 11.45943 -25.63933 1.000 65.24835 146 THR C N 1
ATOM 9959 C CA . THR C 1 148 ? -48.23980 10.45547 -24.66542 1.000 63.54716 146 THR C CA 1
ATOM 9960 C C . THR C 1 148 ? -48.86771 9.09514 -24.93146 1.000 59.38798 146 THR C C 1
ATOM 9961 O O . THR C 1 148 ? -48.31094 8.07720 -24.50542 1.000 63.19288 146 THR C O 1
ATOM 9965 N N . ILE C 1 149 ? -50.01020 9.04963 -25.61716 1.000 57.96383 147 ILE C N 1
ATOM 9966 C CA . ILE C 1 149 ? -50.54196 7.76559 -26.05908 1.000 60.07236 147 ILE C CA 1
ATOM 9967 C C . ILE C 1 149 ? -49.73788 7.23736 -27.24025 1.000 57.65300 147 ILE C C 1
ATOM 9968 O O . ILE C 1 149 ? -49.38926 6.05088 -27.29157 1.000 52.59152 147 ILE C O 1
ATOM 9973 N N . ASN C 1 150 ? -49.41607 8.10963 -28.19991 1.000 55.47733 148 ASN C N 1
ATOM 9974 C CA . ASN C 1 150 ? -48.65218 7.68188 -29.36636 1.000 59.35920 148 ASN C CA 1
ATOM 9975 C C . ASN C 1 150 ? -47.27711 7.15287 -28.98690 1.000 56.33468 148 ASN C C 1
ATOM 9976 O O . ASN C 1 150 ? -46.67379 6.41161 -29.77132 1.000 56.80365 148 ASN C O 1
ATOM 9981 N N . ALA C 1 151 ? -46.77133 7.51938 -27.80546 1.000 51.56044 149 ALA C N 1
ATOM 9982 C CA . ALA C 1 151 ? -45.52147 6.94314 -27.32447 1.000 53.90514 149 ALA C CA 1
ATOM 9983 C C . ALA C 1 151 ? -45.60707 5.42434 -27.26130 1.000 46.94663 149 ALA C C 1
ATOM 9984 O O . ALA C 1 151 ? -44.62742 4.72978 -27.54099 1.000 42.22274 149 ALA C O 1
ATOM 9986 N N . ILE C 1 152 ? -46.77312 4.89049 -26.89604 1.000 50.99144 150 ILE C N 1
ATOM 9987 C CA . ILE C 1 152 ? -46.95335 3.44170 -26.88361 1.000 52.03398 150 ILE C CA 1
ATOM 9988 C C . ILE C 1 152 ? -46.72602 2.86737 -28.27681 1.000 51.04958 150 ILE C C 1
ATOM 9989 O O . ILE C 1 152 ? -45.93348 1.93685 -28.46146 1.000 48.95105 150 ILE C O 1
ATOM 9994 N N . TYR C 1 153 ? -47.41055 3.42314 -29.28114 1.000 52.13108 151 TYR C N 1
ATOM 9995 C CA . TYR C 1 153 ? -47.22580 2.95012 -30.65064 1.000 51.86266 151 TYR C CA 1
ATOM 9996 C C . TYR C 1 153 ? -45.79395 3.16897 -31.12059 1.000 50.77594 151 TYR C C 1
ATOM 9997 O O . TYR C 1 153 ? -45.21259 2.30650 -31.79039 1.000 46.50426 151 TYR C O 1
ATOM 10006 N N . TYR C 1 154 ? -45.21404 4.32259 -30.77916 1.000 47.58385 152 TYR C N 1
ATOM 10007 C CA . TYR C 1 154 ? -43.85158 4.64381 -31.19467 1.000 45.70367 152 TYR C CA 1
ATOM 10008 C C . TYR C 1 154 ? -42.84858 3.66119 -30.59741 1.000 45.72437 152 TYR C C 1
ATOM 10009 O O . TYR C 1 154 ? -42.00683 3.10160 -31.30935 1.000 42.81874 152 TYR C O 1
ATOM 10018 N N . GLN C 1 155 ? -42.94121 3.42462 -29.28719 1.000 48.62868 153 GLN C N 1
ATOM 10019 C CA . GLN C 1 155 ? -41.94916 2.61915 -28.58742 1.000 45.64444 153 GLN C CA 1
ATOM 10020 C C . GLN C 1 155 ? -42.14266 1.12820 -28.83185 1.000 44.54646 153 GLN C C 1
ATOM 10021 O O . GLN C 1 155 ? -41.16176 0.38033 -28.90713 1.000 44.66804 153 GLN C O 1
ATOM 10027 N N . MET C 1 156 ? -43.39128 0.66999 -28.94002 1.000 46.56683 154 MET C N 1
ATOM 10028 C CA . MET C 1 156 ? -43.61763 -0.73948 -29.24131 1.000 45.95743 154 MET C CA 1
ATOM 10029 C C . MET C 1 156 ? -43.11089 -1.10370 -30.62910 1.000 48.54098 154 MET C C 1
ATOM 10030 O O . MET C 1 156 ? -42.63604 -2.22600 -30.83761 1.000 48.50009 154 MET C O 1
ATOM 10035 N N . GLN C 1 157 ? -43.20328 -0.17566 -31.58499 1.000 47.18957 155 GLN C N 1
ATOM 10036 C CA . GLN C 1 157 ? -42.65505 -0.42365 -32.91409 1.000 45.08498 155 GLN C CA 1
ATOM 10037 C C . GLN C 1 157 ? -41.13933 -0.59260 -32.85947 1.000 47.02239 155 GLN C C 1
ATOM 10038 O O . GLN C 1 157 ? -40.58220 -1.47666 -33.52104 1.000 42.99859 155 GLN C O 1
ATOM 10044 N N . ILE C 1 158 ? -40.45707 0.23617 -32.06481 1.000 43.18102 156 ILE C N 1
ATOM 10045 C CA . ILE C 1 158 ? -39.02145 0.05979 -31.85942 1.000 45.14165 156 ILE C CA 1
ATOM 10046 C C . ILE C 1 158 ? -38.74644 -1.24761 -31.12466 1.000 44.30284 156 ILE C C 1
ATOM 10047 O O . ILE C 1 158 ? -37.87517 -2.02979 -31.51799 1.000 45.35017 156 ILE C O 1
ATOM 10052 N N . ALA C 1 159 ? -39.49158 -1.50620 -30.04801 1.000 45.05491 157 ALA C N 1
ATOM 10053 C CA . ALA C 1 159 ? -39.23755 -2.69304 -29.23973 1.000 44.57104 157 ALA C CA 1
ATOM 10054 C C . ALA C 1 159 ? -39.48370 -3.97691 -30.02058 1.000 46.99034 157 ALA C C 1
ATOM 10055 O O . ALA C 1 159 ? -38.88525 -5.01614 -29.71354 1.000 45.10865 157 ALA C O 1
ATOM 10057 N N . SER C 1 160 ? -40.34908 -3.92593 -31.03585 1.000 46.85615 158 SER C N 1
ATOM 10058 C CA . SER C 1 160 ? -40.73819 -5.14067 -31.74252 1.000 48.09054 158 SER C CA 1
ATOM 10059 C C . SER C 1 160 ? -39.56560 -5.79350 -32.46638 1.000 49.65949 158 SER C C 1
ATOM 10060 O O . SER C 1 160 ? -39.59132 -7.00813 -32.69447 1.000 51.94553 158 SER C O 1
ATOM 10063 N N . GLN C 1 161 ? -38.52798 -5.02861 -32.81293 1.000 50.04735 159 GLN C N 1
ATOM 10064 C CA . GLN C 1 161 ? -37.37478 -5.61899 -33.48211 1.000 45.97847 159 GLN C CA 1
ATOM 10065 C C . GLN C 1 161 ? -36.55290 -6.51797 -32.56220 1.000 47.90572 159 GLN C C 1
ATOM 10066 O O . GLN C 1 161 ? -35.67842 -7.24042 -33.05172 1.000 44.25007 159 GLN C O 1
ATOM 10072 N N . TYR C 1 162 ? -36.82219 -6.51323 -31.25776 1.000 48.21034 160 TYR C N 1
ATOM 10073 C CA . TYR C 1 162 ? -36.12238 -7.37441 -30.31588 1.000 45.26794 160 TYR C CA 1
ATOM 10074 C C . TYR C 1 162 ? -36.94262 -8.58341 -29.89160 1.000 44.63179 160 TYR C C 1
ATOM 10075 O O . TYR C 1 162 ? -36.47378 -9.36916 -29.06440 1.000 49.81774 160 TYR C O 1
ATOM 10084 N N . LEU C 1 163 ? -38.14623 -8.75822 -30.43663 1.000 46.18774 161 LEU C N 1
ATOM 10085 C CA . LEU C 1 163 ? -39.00414 -9.87590 -30.05884 1.000 48.35252 161 LEU C CA 1
ATOM 10086 C C . LEU C 1 163 ? -38.92119 -11.05556 -31.01787 1.000 45.23748 161 LEU C C 1
ATOM 10087 O O . LEU C 1 163 ? -39.26941 -12.17323 -30.62607 1.000 50.21705 161 LEU C O 1
ATOM 10092 N N . TYR C 1 164 ? -38.47832 -10.83757 -32.25485 1.000 47.29607 162 TYR C N 1
ATOM 10093 C CA . TYR C 1 164 ? -38.31587 -11.90938 -33.22813 1.000 50.59998 162 TYR C CA 1
ATOM 10094 C C . TYR C 1 164 ? -37.03426 -11.68284 -34.01879 1.000 50.45146 162 TYR C C 1
ATOM 10095 O O . TYR C 1 164 ? -36.50563 -10.57026 -34.08613 1.000 48.93314 162 TYR C O 1
ATOM 10104 N N . GLY C 1 165 ? -36.53941 -12.75687 -34.62409 1.000 52.78000 163 GLY C N 1
ATOM 10105 C CA . GLY C 1 165 ? -35.37451 -12.67392 -35.47028 1.000 48.56636 163 GLY C CA 1
ATOM 10106 C C . GLY C 1 165 ? -34.07326 -12.64672 -34.69703 1.000 51.88477 163 GLY C C 1
ATOM 10107 O O . GLY C 1 165 ? -34.01702 -12.98446 -33.51028 1.000 46.35844 163 GLY C O 1
ATOM 10108 N N . PRO C 1 166 ? -32.99489 -12.22487 -35.36645 1.000 53.85804 164 PRO C N 1
ATOM 10109 C CA . PRO C 1 166 ? -31.65857 -12.31357 -34.75162 1.000 50.60758 164 PRO C CA 1
ATOM 10110 C C . PRO C 1 166 ? -31.40915 -11.31825 -33.62678 1.000 49.36230 164 PRO C C 1
ATOM 10111 O O . PRO C 1 166 ? -30.50422 -11.55331 -32.81668 1.000 51.51586 164 PRO C O 1
ATOM 10115 N N . HIS C 1 167 ? -32.15030 -10.21731 -33.55195 1.000 43.42008 165 HIS C N 1
ATOM 10116 C CA . HIS C 1 167 ? -31.96741 -9.24724 -32.48179 1.000 47.52394 165 HIS C CA 1
ATOM 10117 C C . HIS C 1 167 ? -32.76554 -9.59633 -31.23574 1.000 47.34139 165 HIS C C 1
ATOM 10118 O O . HIS C 1 167 ? -32.87968 -8.76154 -30.33199 1.000 49.51409 165 HIS C O 1
ATOM 10125 N N . LYS C 1 168 ? -33.30139 -10.81072 -31.16198 1.000 48.21357 166 LYS C N 1
ATOM 10126 C CA . LYS C 1 168 ? -34.22008 -11.16810 -30.09109 1.000 49.34237 166 LYS C CA 1
ATOM 10127 C C . LYS C 1 168 ? -33.49014 -11.28496 -28.75258 1.000 48.31172 166 LYS C C 1
ATOM 10128 O O . LYS C 1 168 ? -32.37647 -11.81221 -28.66902 1.000 47.87783 166 LYS C O 1
ATOM 10134 N N . GLY C 1 169 ? -34.12221 -10.75949 -27.70387 1.000 50.15829 167 GLY C N 1
ATOM 10135 C CA . GLY C 1 169 ? -33.53749 -10.71418 -26.38287 1.000 49.46233 167 GLY C CA 1
ATOM 10136 C C . GLY C 1 169 ? -34.41462 -9.94731 -25.41105 1.000 48.60540 167 GLY C C 1
ATOM 10137 O O . GLY C 1 169 ? -35.45796 -9.40207 -25.78507 1.000 49.79229 167 GLY C O 1
ATOM 10138 N N . PRO C 1 170 ? -34.00416 -9.88447 -24.14266 1.000 49.83906 168 PRO C N 1
ATOM 10139 C CA . PRO C 1 170 ? -34.85649 -9.25802 -23.11998 1.000 43.87114 168 PRO C CA 1
ATOM 10140 C C . PRO C 1 170 ? -34.94966 -7.74686 -23.28756 1.000 43.37070 168 PRO C C 1
ATOM 10141 O O . PRO C 1 170 ? -33.97847 -7.08190 -23.65470 1.000 47.62302 168 PRO C O 1
ATOM 10145 N N . ILE C 1 171 ? -36.13754 -7.20489 -22.99941 1.000 43.91494 169 ILE C N 1
ATOM 10146 C CA . ILE C 1 171 ? -36.38595 -5.77007 -23.04917 1.000 44.66646 169 ILE C CA 1
ATOM 10147 C C . ILE C 1 171 ? -37.04717 -5.33614 -21.74715 1.000 40.02479 169 ILE C C 1
ATOM 10148 O O . ILE C 1 171 ? -37.62802 -6.14170 -21.01557 1.000 41.38152 169 ILE C O 1
ATOM 10153 N N . HIS C 1 172 ? -36.95945 -4.03584 -21.46785 1.000 39.31198 170 HIS C N 1
ATOM 10154 C CA . HIS C 1 172 ? -37.39641 -3.47735 -20.19283 1.000 41.01310 170 HIS C CA 1
ATOM 10155 C C . HIS C 1 172 ? -38.25335 -2.24217 -20.43032 1.000 41.51177 170 HIS C C 1
ATOM 10156 O O . HIS C 1 172 ? -37.80345 -1.28461 -21.07077 1.000 40.60354 170 HIS C O 1
ATOM 10163 N N . PHE C 1 173 ? -39.47802 -2.26330 -19.90375 1.000 36.86680 171 PHE C N 1
ATOM 10164 C CA . PHE C 1 173 ? -40.32083 -1.07923 -19.78190 1.000 37.00063 171 PHE C CA 1
ATOM 10165 C C . PHE C 1 173 ? -40.45791 -0.74413 -18.30105 1.000 39.76502 171 PHE C C 1
ATOM 10166 O O . PHE C 1 173 ? -40.86230 -1.59944 -17.50492 1.000 42.73621 171 PHE C O 1
ATOM 10174 N N . ASN C 1 174 ? -40.11690 0.48711 -17.93209 1.000 38.77676 172 ASN C N 1
ATOM 10175 C CA . ASN C 1 174 ? -40.37070 1.00281 -16.59203 1.000 40.96508 172 ASN C CA 1
ATOM 10176 C C . ASN C 1 174 ? -41.59418 1.91148 -16.63787 1.000 47.52287 172 ASN C C 1
ATOM 10177 O O . ASN C 1 174 ? -41.65928 2.82363 -17.46936 1.000 48.46865 172 ASN C O 1
ATOM 10182 N N . LEU C 1 175 ? -42.55521 1.66664 -15.74724 1.000 45.86197 173 LEU C N 1
ATOM 10183 C CA . LEU C 1 175 ? -43.89463 2.24819 -15.85669 1.000 47.80997 173 LEU C CA 1
ATOM 10184 C C . LEU C 1 175 ? -44.30319 2.98519 -14.58613 1.000 45.70208 173 LEU C C 1
ATOM 10185 O O . LEU C 1 175 ? -44.82192 2.36337 -13.64278 1.000 44.49989 173 LEU C O 1
ATOM 10190 N N . PRO C 1 176 ? -44.10697 4.30014 -14.52643 1.000 47.86055 174 PRO C N 1
ATOM 10191 C CA . PRO C 1 176 ? -44.59115 5.06850 -13.37038 1.000 49.89106 174 PRO C CA 1
ATOM 10192 C C . PRO C 1 176 ? -46.10559 5.23851 -13.39209 1.000 51.86407 174 PRO C C 1
ATOM 10193 O O . PRO C 1 176 ? -46.69919 5.54250 -14.42902 1.000 51.42862 174 PRO C O 1
ATOM 10197 N N . PHE C 1 177 ? -46.72843 5.06199 -12.22475 1.000 48.74280 175 PHE C N 1
ATOM 10198 C CA . PHE C 1 177 ? -48.18021 5.14366 -12.08569 1.000 50.14159 175 PHE C CA 1
ATOM 10199 C C . PHE C 1 177 ? -48.54561 6.02955 -10.90176 1.000 51.23911 175 PHE C C 1
ATOM 10200 O O . PHE C 1 177 ? -48.00598 5.85824 -9.80402 1.000 50.26391 175 PHE C O 1
ATOM 10208 N N . ARG C 1 178 ? -49.48086 6.95102 -11.12059 1.000 52.92321 176 ARG C N 1
ATOM 10209 C CA . ARG C 1 178 ? -49.89382 7.92880 -10.12155 1.000 53.47005 176 ARG C CA 1
ATOM 10210 C C . ARG C 1 178 ? -51.20336 7.50376 -9.46338 1.000 57.31556 176 ARG C C 1
ATOM 10211 O O . ARG C 1 178 ? -52.09264 6.95767 -10.12327 1.000 57.15572 176 ARG C O 1
ATOM 10219 N N . ASP C 1 179 ? -51.31690 7.75958 -8.15894 1.000 57.84346 177 ASP C N 1
ATOM 10220 C CA . ASP C 1 179 ? -52.53699 7.43620 -7.43087 1.000 58.00641 177 ASP C CA 1
ATOM 10221 C C . ASP C 1 179 ? -53.65690 8.40853 -7.80642 1.000 62.80405 177 ASP C C 1
ATOM 10222 O O . ASP C 1 179 ? -53.39805 9.57973 -8.09844 1.000 65.69487 177 ASP C O 1
ATOM 10227 N N . PRO C 1 180 ? -54.92420 7.94934 -7.80550 1.000 56.42396 178 PRO C N 1
ATOM 10228 C CA . PRO C 1 180 ? -55.40515 6.58767 -7.52785 1.000 53.99243 178 PRO C CA 1
ATOM 10229 C C . PRO C 1 180 ? -55.10703 5.61456 -8.66377 1.000 53.35855 178 PRO C C 1
ATOM 10230 O O . PRO C 1 180 ? -55.07559 6.01395 -9.82737 1.000 51.30742 178 PRO C O 1
ATOM 10234 N N . LEU C 1 181 ? -54.90410 4.34359 -8.31900 1.000 54.05077 179 LEU C N 1
ATOM 10235 C CA . LEU C 1 181 ? -54.31753 3.37835 -9.23876 1.000 53.56860 179 LEU C CA 1
ATOM 10236 C C . LEU C 1 181 ? -55.33595 2.52156 -9.98002 1.000 56.35332 179 LEU C C 1
ATOM 10237 O O . LEU C 1 181 ? -54.98045 1.90858 -10.99221 1.000 54.82650 179 LEU C O 1
ATOM 10242 N N . THR C 1 182 ? -56.57084 2.45495 -9.51537 1.000 58.63955 180 THR C N 1
ATOM 10243 C CA . THR C 1 182 ? -57.47941 1.49515 -10.13456 1.000 57.57712 180 THR C CA 1
ATOM 10244 C C . THR C 1 182 ? -58.13137 2.10680 -11.36931 1.000 58.09215 180 THR C C 1
ATOM 10245 O O . THR C 1 182 ? -58.70736 3.19805 -11.28208 1.000 61.87987 180 THR C O 1
ATOM 10249 N N . PRO C 1 183 ? -58.06003 1.44223 -12.52660 1.000 56.15603 181 PRO C N 1
ATOM 10250 C CA . PRO C 1 183 ? -58.60197 2.03605 -13.75461 1.000 56.84905 181 PRO C CA 1
ATOM 10251 C C . PRO C 1 183 ? -60.08466 1.75010 -13.95393 1.000 60.49600 181 PRO C C 1
ATOM 10252 O O . PRO C 1 183 ? -60.70392 1.02796 -13.16438 1.000 58.07777 181 PRO C O 1
ATOM 10256 N N . ASP C 1 184 ? -60.65903 2.31255 -15.01637 1.000 60.17477 182 ASP C N 1
ATOM 10257 C CA . ASP C 1 184 ? -62.08542 2.17621 -15.31343 1.000 58.64533 182 ASP C CA 1
ATOM 10258 C C . ASP C 1 184 ? -62.30030 0.89208 -16.10654 1.000 59.33661 182 ASP C C 1
ATOM 10259 O O . ASP C 1 184 ? -62.02196 0.83220 -17.30715 1.000 59.19456 182 ASP C O 1
ATOM 10264 N N . LEU C 1 185 ? -62.82447 -0.13324 -15.43840 1.000 59.25920 183 LEU C N 1
ATOM 10265 C CA . LEU C 1 185 ? -62.98975 -1.44988 -16.04130 1.000 57.40658 183 LEU C CA 1
ATOM 10266 C C . LEU C 1 185 ? -64.14350 -1.52032 -17.03585 1.000 62.34098 183 LEU C C 1
ATOM 10267 O O . LEU C 1 185 ? -64.35645 -2.58120 -17.63588 1.000 59.37427 183 LEU C O 1
ATOM 10272 N N . ASN C 1 186 ? -64.88773 -0.43284 -17.23024 1.000 62.21213 184 ASN C N 1
ATOM 10273 C CA . ASN C 1 186 ? -65.96446 -0.40972 -18.21138 1.000 62.70525 184 ASN C CA 1
ATOM 10274 C C . ASN C 1 186 ? -65.48514 -0.04307 -19.60927 1.000 61.56742 184 ASN C C 1
ATOM 10275 O O . ASN C 1 186 ? -66.22367 -0.25782 -20.57658 1.000 65.35311 184 ASN C O 1
ATOM 10280 N N . ALA C 1 187 ? -64.27396 0.49540 -19.74381 1.000 62.28318 185 ALA C N 1
ATOM 10281 C CA . ALA C 1 187 ? -63.77803 0.92032 -21.04705 1.000 62.92236 185 ALA C CA 1
ATOM 10282 C C . ALA C 1 187 ? -63.20824 -0.25435 -21.83182 1.000 56.75356 185 ALA C C 1
ATOM 10283 O O . ALA C 1 187 ? -62.06504 -0.20088 -22.29516 1.000 60.63921 185 ALA C O 1
ATOM 10285 N N . THR C 1 188 ? -64.00340 -1.31469 -21.99760 1.000 58.81270 186 THR C N 1
ATOM 10286 C CA . THR C 1 188 ? -63.54121 -2.49060 -22.72559 1.000 57.52706 186 THR C CA 1
ATOM 10287 C C . THR C 1 188 ? -63.29954 -2.20295 -24.19989 1.000 56.45601 186 THR C C 1
ATOM 10288 O O . THR C 1 188 ? -62.61669 -2.98933 -24.86480 1.000 59.34886 186 THR C O 1
ATOM 10292 N N . GLU C 1 189 ? -63.84243 -1.10191 -24.72716 1.000 55.52690 187 GLU C N 1
ATOM 10293 C CA . GLU C 1 189 ? -63.61614 -0.76538 -26.12810 1.000 60.56501 187 GLU C CA 1
ATOM 10294 C C . GLU C 1 189 ? -62.14833 -0.47206 -26.41614 1.000 58.93725 187 GLU C C 1
ATOM 10295 O O . GLU C 1 189 ? -61.73216 -0.52237 -27.57930 1.000 59.02358 187 GLU C O 1
ATOM 10301 N N . LEU C 1 190 ? -61.35836 -0.17598 -25.38606 1.000 59.36902 188 LEU C N 1
ATOM 10302 C CA . LEU C 1 190 ? -59.92774 0.05661 -25.52350 1.000 55.06021 188 LEU C CA 1
ATOM 10303 C C . LEU C 1 190 ? -59.09846 -1.20933 -25.33435 1.000 52.92859 188 LEU C C 1
ATOM 10304 O O . LEU C 1 190 ? -57.86674 -1.12819 -25.33223 1.000 47.56602 188 LEU C O 1
ATOM 10309 N N . LEU C 1 191 ? -59.73967 -2.36925 -25.17674 1.000 54.16591 189 LEU C N 1
ATOM 10310 C CA . LEU C 1 191 ? -59.04617 -3.65121 -25.04313 1.000 50.82207 189 LEU C CA 1
ATOM 10311 C C . LEU C 1 191 ? -59.17153 -4.40398 -26.36662 1.000 53.82465 189 LEU C C 1
ATOM 10312 O O . LEU C 1 191 ? -59.97460 -5.32346 -26.52166 1.000 60.63720 189 LEU C O 1
ATOM 10317 N N . THR C 1 192 ? -58.34564 -4.00708 -27.32961 1.000 56.70428 190 THR C N 1
ATOM 10318 C CA . THR C 1 192 ? -58.42407 -4.50730 -28.69488 1.000 57.55114 190 THR C CA 1
ATOM 10319 C C . THR C 1 192 ? -57.49372 -5.70036 -28.90853 1.000 57.84026 190 THR C C 1
ATOM 10320 O O . THR C 1 192 ? -56.57094 -5.95188 -28.12967 1.000 55.89999 190 THR C O 1
ATOM 10324 N N . SER C 1 193 ? -57.74095 -6.42650 -29.99958 1.000 56.56336 191 SER C N 1
ATOM 10325 C CA . SER C 1 193 ? -57.01712 -7.64907 -30.33443 1.000 52.20568 191 SER C CA 1
ATOM 10326 C C . SER C 1 193 ? -56.54669 -7.63222 -31.78507 1.000 61.16548 191 SER C C 1
ATOM 10327 O O . SER C 1 193 ? -56.62736 -8.64120 -32.49414 1.000 57.21138 191 SER C O 1
ATOM 10330 N N . GLU C 1 194 ? -56.04135 -6.48921 -32.24878 1.000 57.83566 192 GLU C N 1
ATOM 10331 C CA . GLU C 1 194 ? -55.48165 -6.40699 -33.58889 1.000 61.55517 192 GLU C CA 1
ATOM 10332 C C . GLU C 1 194 ? -54.17824 -7.20269 -33.66626 1.000 60.19191 192 GLU C C 1
ATOM 10333 O O . GLU C 1 194 ? -53.60067 -7.60249 -32.65243 1.000 66.62659 192 GLU C O 1
ATOM 10339 N N . MET C 1 195 ? -53.71553 -7.44191 -34.89282 1.000 57.22419 193 MET C N 1
ATOM 10340 C CA . MET C 1 195 ? -52.51705 -8.23959 -35.13419 1.000 59.62420 193 MET C CA 1
ATOM 10341 C C . MET C 1 195 ? -51.64348 -7.53936 -36.16255 1.000 52.49319 193 MET C C 1
ATOM 10342 O O . MET C 1 195 ? -52.05847 -7.35277 -37.31016 1.000 58.66608 193 MET C O 1
ATOM 10347 N N . LYS C 1 196 ? -50.43809 -7.16044 -35.75139 1.000 49.20326 194 LYS C N 1
ATOM 10348 C CA . LYS C 1 196 ? -49.51673 -6.46722 -36.63581 1.000 51.92436 194 LYS C CA 1
ATOM 10349 C C . LYS C 1 196 ? -48.91418 -7.43635 -37.65325 1.000 55.03400 194 LYS C C 1
ATOM 10350 O O . LYS C 1 196 ? -48.84590 -8.64992 -37.43368 1.000 52.98260 194 LYS C O 1
ATOM 10356 N N . ILE C 1 197 ? -48.47777 -6.88536 -38.78380 1.000 50.79162 195 ILE C N 1
ATOM 10357 C CA . ILE C 1 197 ? -47.76720 -7.65774 -39.79863 1.000 49.93281 195 ILE C CA 1
ATOM 10358 C C . ILE C 1 197 ? -46.29050 -7.67472 -39.42810 1.000 52.09233 195 ILE C C 1
ATOM 10359 O O . ILE C 1 197 ? -45.65649 -6.61916 -39.32114 1.000 54.28933 195 ILE C O 1
ATOM 10364 N N . LEU C 1 198 ? -45.74007 -8.86813 -39.23558 1.000 57.07730 196 LEU C N 1
ATOM 10365 C CA . LEU C 1 198 ? -44.34782 -8.78546 -38.81826 1.000 56.44544 196 LEU C CA 1
ATOM 10366 C C . LEU C 1 198 ? -43.41056 -8.98584 -40.00244 1.000 54.62065 196 LEU C C 1
ATOM 10367 O O . LEU C 1 198 ? -43.67006 -9.83155 -40.86597 1.000 60.03118 196 LEU C O 1
ATOM 10372 N N . PRO C 1 199 ? -42.32191 -8.22232 -40.06219 1.000 53.02057 197 PRO C N 1
ATOM 10373 C CA . PRO C 1 199 ? -41.35284 -8.40968 -41.14608 1.000 60.63971 197 PRO C CA 1
ATOM 10374 C C . PRO C 1 199 ? -40.69552 -9.77885 -41.06480 1.000 58.54946 197 PRO C C 1
ATOM 10375 O O . PRO C 1 199 ? -40.35622 -10.26371 -39.98414 1.000 55.35736 197 PRO C O 1
ATOM 10379 N N . HIS C 1 200 ? -40.52906 -10.40583 -42.22664 1.000 61.62857 198 HIS C N 1
ATOM 10380 C CA . HIS C 1 200 ? -39.84349 -11.68557 -42.33835 1.000 66.72360 198 HIS C CA 1
ATOM 10381 C C . HIS C 1 200 ? -38.87084 -11.61543 -43.50457 1.000 68.05695 198 HIS C C 1
ATOM 10382 O O . HIS C 1 200 ? -39.24339 -11.19233 -44.60377 1.000 64.25263 198 HIS C O 1
ATOM 10389 N N . TYR C 1 201 ? -37.63206 -12.03101 -43.26528 1.000 67.70946 199 TYR C N 1
ATOM 10390 C CA . TYR C 1 201 ? -36.56422 -11.90477 -44.24264 1.000 61.96730 199 TYR C CA 1
ATOM 10391 C C . TYR C 1 201 ? -36.04364 -13.27794 -44.64499 1.000 61.98169 199 TYR C C 1
ATOM 10392 O O . TYR C 1 201 ? -36.31667 -14.29461 -44.00191 1.000 65.24098 199 TYR C O 1
ATOM 10401 N N . GLN C 1 202 ? -35.28473 -13.28530 -45.73699 1.000 56.23609 200 GLN C N 1
ATOM 10402 C CA . GLN C 1 202 ? -34.53954 -14.45033 -46.18683 1.000 60.18862 200 GLN C CA 1
ATOM 10403 C C . GLN C 1 202 ? -33.16700 -13.97493 -46.63985 1.000 60.64812 200 GLN C C 1
ATOM 10404 O O . GLN C 1 202 ? -33.05119 -12.95766 -47.33141 1.000 58.71944 200 GLN C O 1
ATOM 10410 N N . LYS C 1 203 ? -32.13319 -14.70411 -46.23885 1.000 59.20433 201 LYS C N 1
ATOM 10411 C CA . LYS C 1 203 ? -30.75522 -14.31242 -46.48394 1.000 57.88835 201 LYS C CA 1
ATOM 10412 C C . LYS C 1 203 ? -30.07493 -15.29667 -47.42588 1.000 53.05150 201 LYS C C 1
ATOM 10413 O O . LYS C 1 203 ? -30.48729 -16.45068 -47.56696 1.000 56.98270 201 LYS C O 1
ATOM 10419 N N . SER C 1 204 ? -29.01702 -14.81539 -48.07230 1.000 52.17081 202 SER C N 1
ATOM 10420 C CA . SER C 1 204 ? -28.17945 -15.64433 -48.92275 1.000 55.51961 202 SER C CA 1
ATOM 10421 C C . SER C 1 204 ? -26.77575 -15.05922 -48.92684 1.000 55.03807 202 SER C C 1
ATOM 10422 O O . SER C 1 204 ? -26.57554 -13.87564 -48.64225 1.000 60.34400 202 SER C O 1
ATOM 10425 N N . ILE C 1 205 ? -25.79921 -15.90203 -49.24708 1.000 54.06613 203 ILE C N 1
ATOM 10426 C CA . ILE C 1 205 ? -24.41574 -15.46201 -49.36838 1.000 62.49517 203 ILE C CA 1
ATOM 10427 C C . ILE C 1 205 ? -23.84986 -15.94852 -50.69368 1.000 56.58976 203 ILE C C 1
ATOM 10428 O O . ILE C 1 205 ? -24.30038 -16.95068 -51.25793 1.000 55.17797 203 ILE C O 1
ATOM 10433 N N . ASP C 1 206 ? -22.86145 -15.21706 -51.19672 1.000 57.07827 204 ASP C N 1
ATOM 10434 C CA . ASP C 1 206 ? -22.06114 -15.66693 -52.32572 1.000 59.26682 204 ASP C CA 1
ATOM 10435 C C . ASP C 1 206 ? -20.88281 -16.45991 -51.77751 1.000 62.28908 204 ASP C C 1
ATOM 10436 O O . ASP C 1 206 ? -20.06388 -15.91996 -51.02660 1.000 61.70147 204 ASP C O 1
ATOM 10441 N N . ALA C 1 207 ? -20.80337 -17.73948 -52.13878 1.000 63.72737 205 ALA C N 1
ATOM 10442 C CA . ALA C 1 207 ? -19.79063 -18.63464 -51.59710 1.000 66.84052 205 ALA C CA 1
ATOM 10443 C C . ALA C 1 207 ? -18.66765 -18.92169 -52.58593 1.000 63.63690 205 ALA C C 1
ATOM 10444 O O . ALA C 1 207 ? -17.96769 -19.92981 -52.43801 1.000 62.85233 205 ALA C O 1
ATOM 10446 N N . SER C 1 208 ? -18.47661 -18.05279 -53.58271 1.000 66.31728 206 SER C N 1
ATOM 10447 C CA . SER C 1 208 ? -17.48713 -18.32072 -54.62374 1.000 69.98037 206 SER C CA 1
ATOM 10448 C C . SER C 1 208 ? -16.08723 -18.46590 -54.03329 1.000 63.99828 206 SER C C 1
ATOM 10449 O O . SER C 1 208 ? -15.38906 -19.44965 -54.30216 1.000 66.95198 206 SER C O 1
ATOM 10452 N N . ALA C 1 209 ? -15.66867 -17.50579 -53.20363 1.000 63.48593 207 ALA C N 1
ATOM 10453 C CA . ALA C 1 209 ? -14.35109 -17.56341 -52.57746 1.000 72.53510 207 ALA C CA 1
ATOM 10454 C C . ALA C 1 209 ? -14.22330 -18.68428 -51.55330 1.000 65.87425 207 ALA C C 1
ATOM 10455 O O . ALA C 1 209 ? -13.12157 -18.90493 -51.04034 1.000 66.41753 207 ALA C O 1
ATOM 10457 N N . LEU C 1 210 ? -15.31038 -19.38962 -51.24647 1.000 63.97646 208 LEU C N 1
ATOM 10458 C CA . LEU C 1 210 ? -15.30505 -20.47050 -50.27187 1.000 64.14157 208 LEU C CA 1
ATOM 10459 C C . LEU C 1 210 ? -15.34163 -21.85398 -50.90845 1.000 66.28519 208 LEU C C 1
ATOM 10460 O O . LEU C 1 210 ? -15.11310 -22.84404 -50.20493 1.000 65.38242 208 LEU C O 1
ATOM 10465 N N . ARG C 1 211 ? -15.62910 -21.94824 -52.21186 1.000 64.85298 209 ARG C N 1
ATOM 10466 C CA . ARG C 1 211 ? -15.74479 -23.25383 -52.85625 1.000 63.10844 209 ARG C CA 1
ATOM 10467 C C . ARG C 1 211 ? -14.42513 -24.01730 -52.84201 1.000 65.76095 209 ARG C C 1
ATOM 10468 O O . ARG C 1 211 ? -14.42626 -25.25341 -52.83116 1.000 63.95397 209 ARG C O 1
ATOM 10476 N N . HIS C 1 212 ? -13.29176 -23.31126 -52.84516 1.000 62.61036 210 HIS C N 1
ATOM 10477 C CA . HIS C 1 212 ? -12.00924 -24.00221 -52.79908 1.000 59.61012 210 HIS C CA 1
ATOM 10478 C C . HIS C 1 212 ? -11.75930 -24.66137 -51.44854 1.000 62.98040 210 HIS C C 1
ATOM 10479 O O . HIS C 1 212 ? -10.96885 -25.60853 -51.37074 1.000 58.92380 210 HIS C O 1
ATOM 10486 N N . ILE C 1 213 ? -12.41174 -24.18716 -50.38745 1.000 64.37511 211 ILE C N 1
ATOM 10487 C CA . ILE C 1 213 ? -12.33735 -24.87468 -49.10271 1.000 60.89448 211 ILE C CA 1
ATOM 10488 C C . ILE C 1 213 ? -13.35713 -26.00224 -49.03962 1.000 59.26563 211 ILE C C 1
ATOM 10489 O O . ILE C 1 213 ? -13.01413 -27.15213 -48.74227 1.000 57.73134 211 ILE C O 1
ATOM 10494 N N . LEU C 1 214 ? -14.62283 -25.68886 -49.33362 1.000 61.41962 212 LEU C N 1
ATOM 10495 C CA . LEU C 1 214 ? -15.71684 -26.64760 -49.23457 1.000 58.74709 212 LEU C CA 1
ATOM 10496 C C . LEU C 1 214 ? -15.55147 -27.84487 -50.16190 1.000 60.32994 212 LEU C C 1
ATOM 10497 O O . LEU C 1 214 ? -16.23703 -28.85221 -49.96363 1.000 60.06365 212 LEU C O 1
ATOM 10502 N N . ASN C 1 215 ? -14.67495 -27.76581 -51.16214 1.000 56.97125 213 ASN C N 1
ATOM 10503 C CA . ASN C 1 215 ? -14.43920 -28.89095 -52.05684 1.000 65.07349 213 ASN C CA 1
ATOM 10504 C C . ASN C 1 215 ? -13.32499 -29.80940 -51.57207 1.000 62.48531 213 ASN C C 1
ATOM 10505 O O . ASN C 1 215 ? -13.08789 -30.85032 -52.19307 1.000 57.96784 213 ASN C O 1
ATOM 10510 N N . LYS C 1 216 ? -12.64076 -29.45565 -50.48731 1.000 58.90099 214 LYS C N 1
ATOM 10511 C CA . LYS C 1 216 ? -11.69593 -30.37689 -49.88009 1.000 60.77739 214 LYS C CA 1
ATOM 10512 C C . LYS C 1 216 ? -12.43807 -31.56604 -49.27165 1.000 64.04506 214 LYS C C 1
ATOM 10513 O O . LYS C 1 216 ? -13.62553 -31.49289 -48.93905 1.000 63.02930 214 LYS C O 1
ATOM 10519 N N . LYS C 1 217 ? -11.71574 -32.67596 -49.12116 1.000 60.26045 215 LYS C N 1
ATOM 10520 C CA . LYS C 1 217 ? -12.36825 -33.94943 -48.83528 1.000 61.26913 215 LYS C CA 1
ATOM 10521 C C . LYS C 1 217 ? -12.77137 -34.08267 -47.36897 1.000 61.17819 215 LYS C C 1
ATOM 10522 O O . LYS C 1 217 ? -13.92456 -34.41075 -47.06735 1.000 64.67597 215 LYS C O 1
ATOM 10528 N N . LYS C 1 218 ? -11.83929 -33.84492 -46.44305 1.000 63.59488 216 LYS C N 1
ATOM 10529 C CA . LYS C 1 218 ? -12.07651 -34.10399 -45.01906 1.000 62.17733 216 LYS C CA 1
ATOM 10530 C C . LYS C 1 218 ? -12.76578 -32.89767 -44.38460 1.000 59.37640 216 LYS C C 1
ATOM 10531 O O . LYS C 1 218 ? -12.16751 -32.10180 -43.65567 1.000 57.17275 216 LYS C O 1
ATOM 10537 N N . GLY C 1 219 ? -14.05997 -32.77348 -44.65971 1.000 54.99252 217 GLY C N 1
ATOM 10538 C CA . GLY C 1 219 ? -14.87891 -31.71492 -44.10083 1.000 61.54602 217 GLY C CA 1
ATOM 10539 C C . GLY C 1 219 ? -15.78704 -32.24564 -43.00794 1.000 58.75778 217 GLY C C 1
ATOM 10540 O O . GLY C 1 219 ? -16.22885 -33.39661 -43.05497 1.000 53.65617 217 GLY C O 1
ATOM 10541 N N . LEU C 1 220 ? -16.07315 -31.39238 -42.02443 1.000 52.94230 218 LEU C N 1
ATOM 10542 C CA . LEU C 1 220 ? -16.90837 -31.75226 -40.88653 1.000 53.70955 218 LEU C CA 1
ATOM 10543 C C . LEU C 1 220 ? -17.93586 -30.65860 -40.62645 1.000 57.92354 218 LEU C C 1
ATOM 10544 O O . LEU C 1 220 ? -17.60955 -29.46835 -40.66499 1.000 56.52980 218 LEU C O 1
ATOM 10549 N N . ILE C 1 221 ? -19.17857 -31.06203 -40.36929 1.000 52.60678 219 ILE C N 1
ATOM 10550 C CA . ILE C 1 221 ? -20.23118 -30.14935 -39.93632 1.000 50.80092 219 ILE C CA 1
ATOM 10551 C C . ILE C 1 221 ? -20.46377 -30.37858 -38.44936 1.000 57.29553 219 ILE C C 1
ATOM 10552 O O . ILE C 1 221 ? -20.73759 -31.50771 -38.02326 1.000 59.44198 219 ILE C O 1
ATOM 10557 N N . ILE C 1 222 ? -20.35343 -29.31341 -37.66074 1.000 51.84785 220 ILE C N 1
ATOM 10558 C CA . ILE C 1 222 ? -20.52363 -29.37635 -36.21328 1.000 52.20415 220 ILE C CA 1
ATOM 10559 C C . ILE C 1 222 ? -21.67593 -28.45828 -35.83604 1.000 57.41902 220 ILE C C 1
ATOM 10560 O O . ILE C 1 222 ? -21.60438 -27.24038 -36.05093 1.000 54.57912 220 ILE C O 1
ATOM 10565 N N . VAL C 1 223 ? -22.72664 -29.04057 -35.26434 1.000 49.88093 221 VAL C N 1
ATOM 10566 C CA . VAL C 1 223 ? -23.95734 -28.33421 -34.93208 1.000 52.93488 221 VAL C CA 1
ATOM 10567 C C . VAL C 1 223 ? -24.12092 -28.35641 -33.41909 1.000 53.30872 221 VAL C C 1
ATOM 10568 O O . VAL C 1 223 ? -24.16181 -29.43264 -32.80901 1.000 50.35683 221 VAL C O 1
ATOM 10572 N N . GLY C 1 224 ? -24.21641 -27.17955 -32.81916 1.000 51.63050 222 GLY C N 1
ATOM 10573 C CA . GLY C 1 224 ? -24.38066 -27.03819 -31.38243 1.000 51.84516 222 GLY C CA 1
ATOM 10574 C C . GLY C 1 224 ? -25.81937 -26.76912 -30.99823 1.000 53.19075 222 GLY C C 1
ATOM 10575 O O . GLY C 1 224 ? -26.75326 -27.32395 -31.58828 1.000 50.09668 222 GLY C O 1
ATOM 10576 N N . ASP C 1 225 ? -26.00011 -25.90903 -29.99518 1.000 50.38706 223 ASP C N 1
ATOM 10577 C CA . ASP C 1 225 ? -27.33800 -25.54772 -29.54081 1.000 47.58561 223 ASP C CA 1
ATOM 10578 C C . ASP C 1 225 ? -28.14324 -24.95313 -30.69072 1.000 52.61135 223 ASP C C 1
ATOM 10579 O O . ASP C 1 225 ? -27.74389 -23.94555 -31.28534 1.000 48.56637 223 ASP C O 1
ATOM 10584 N N . MET C 1 226 ? -29.27756 -25.59184 -31.00982 1.000 48.63441 224 MET C N 1
ATOM 10585 C CA . MET C 1 226 ? -30.14727 -25.13966 -32.08894 1.000 48.30536 224 MET C CA 1
ATOM 10586 C C . MET C 1 226 ? -31.61625 -25.23552 -31.70243 1.000 52.16133 224 MET C C 1
ATOM 10587 O O . MET C 1 226 ? -32.47775 -25.39096 -32.57528 1.000 52.86083 224 MET C O 1
ATOM 10592 N N . GLN C 1 227 ? -31.91887 -25.16510 -30.40555 1.000 49.93051 225 GLN C N 1
ATOM 10593 C CA . GLN C 1 227 ? -33.30465 -25.13564 -29.96364 1.000 50.76484 225 GLN C CA 1
ATOM 10594 C C . GLN C 1 227 ? -34.05509 -24.01503 -30.67088 1.000 54.80520 225 GLN C C 1
ATOM 10595 O O . GLN C 1 227 ? -33.51831 -22.92294 -30.87682 1.000 52.34917 225 GLN C O 1
ATOM 10601 N N . HIS C 1 228 ? -35.29627 -24.30778 -31.06550 1.000 51.07230 226 HIS C N 1
ATOM 10602 C CA . HIS C 1 228 ? -36.20591 -23.32121 -31.65488 1.000 59.66915 226 HIS C CA 1
ATOM 10603 C C . HIS C 1 228 ? -35.68920 -22.76994 -32.98500 1.000 59.37552 226 HIS C C 1
ATOM 10604 O O . HIS C 1 228 ? -36.04626 -21.65980 -33.38631 1.000 66.25334 226 HIS C O 1
ATOM 10611 N N . GLN C 1 229 ? -34.84845 -23.53446 -33.68038 1.000 56.02156 227 GLN C N 1
ATOM 10612 C CA . GLN C 1 229 ? -34.38211 -23.18600 -35.01501 1.000 54.83485 227 GLN C CA 1
ATOM 10613 C C . GLN C 1 229 ? -34.63664 -24.35920 -35.95043 1.000 54.47680 227 GLN C C 1
ATOM 10614 O O . GLN C 1 229 ? -34.82055 -25.49722 -35.51404 1.000 57.99227 227 GLN C O 1
ATOM 10620 N N . GLU C 1 230 ? -34.64730 -24.07271 -37.24847 1.000 58.05744 228 GLU C N 1
ATOM 10621 C CA . GLU C 1 230 ? -34.85706 -25.09907 -38.26170 1.000 58.19768 228 GLU C CA 1
ATOM 10622 C C . GLU C 1 230 ? -33.52031 -25.66247 -38.72358 1.000 51.65689 228 GLU C C 1
ATOM 10623 O O . GLU C 1 230 ? -32.55895 -24.91767 -38.92754 1.000 52.73667 228 GLU C O 1
ATOM 10629 N N . VAL C 1 231 ? -33.46654 -26.98549 -38.88907 1.000 54.44370 229 VAL C N 1
ATOM 10630 C CA . VAL C 1 231 ? -32.20952 -27.68121 -39.15024 1.000 54.29336 229 VAL C CA 1
ATOM 10631 C C . VAL C 1 231 ? -32.32942 -28.61953 -40.34765 1.000 58.79829 229 VAL C C 1
ATOM 10632 O O . VAL C 1 231 ? -31.40832 -29.39590 -40.62989 1.000 57.88295 229 VAL C O 1
ATOM 10636 N N . ASP C 1 232 ? -33.45457 -28.54970 -41.06671 1.000 58.37428 230 ASP C N 1
ATOM 10637 C CA . ASP C 1 232 ? -33.73710 -29.54651 -42.09832 1.000 54.22873 230 ASP C CA 1
ATOM 10638 C C . ASP C 1 232 ? -32.72528 -29.48971 -43.23771 1.000 59.21515 230 ASP C C 1
ATOM 10639 O O . ASP C 1 232 ? -32.28981 -30.53318 -43.74081 1.000 58.77405 230 ASP C O 1
ATOM 10644 N N . GLN C 1 233 ? -32.33825 -28.28356 -43.66309 1.000 57.37448 231 GLN C N 1
ATOM 10645 C CA . GLN C 1 233 ? -31.41878 -28.16737 -44.79003 1.000 55.74697 231 GLN C CA 1
ATOM 10646 C C . GLN C 1 233 ? -30.00677 -28.61616 -44.43829 1.000 59.62956 231 GLN C C 1
ATOM 10647 O O . GLN C 1 233 ? -29.21779 -28.89742 -45.34814 1.000 60.99737 231 GLN C O 1
ATOM 10653 N N . ILE C 1 234 ? -29.66715 -28.68222 -43.14750 1.000 58.22180 232 ILE C N 1
ATOM 10654 C CA . ILE C 1 234 ? -28.38120 -29.24943 -42.75047 1.000 58.42024 232 ILE C CA 1
ATOM 10655 C C . ILE C 1 234 ? -28.30598 -30.71302 -43.16205 1.000 56.75874 232 ILE C C 1
ATOM 10656 O O . ILE C 1 234 ? -27.26262 -31.19332 -43.62183 1.000 55.58010 232 ILE C O 1
ATOM 10661 N N . LEU C 1 235 ? -29.41480 -31.44294 -43.00635 1.000 56.30188 233 LEU C N 1
ATOM 10662 C CA . LEU C 1 235 ? -29.45547 -32.84198 -43.41597 1.000 55.88617 233 LEU C CA 1
ATOM 10663 C C . LEU C 1 235 ? -29.41414 -32.98660 -44.93003 1.000 55.70407 233 LEU C C 1
ATOM 10664 O O . LEU C 1 235 ? -28.82616 -33.94427 -45.44354 1.000 55.68818 233 LEU C O 1
ATOM 10669 N N . THR C 1 236 ? -30.03405 -32.05694 -45.65786 1.000 60.17270 234 THR C N 1
ATOM 10670 C CA . THR C 1 236 ? -30.04136 -32.14306 -47.11367 1.000 56.96758 234 THR C CA 1
ATOM 10671 C C . THR C 1 236 ? -28.64731 -31.91231 -47.68098 1.000 58.88807 234 THR C C 1
ATOM 10672 O O . THR C 1 236 ? -28.18997 -32.65944 -48.55417 1.000 60.42331 234 THR C O 1
ATOM 10676 N N . TYR C 1 237 ? -27.95052 -30.88522 -47.18760 1.000 61.27802 235 TYR C N 1
ATOM 10677 C CA . TYR C 1 237 ? -26.58136 -30.64496 -47.63177 1.000 60.23960 235 TYR C CA 1
ATOM 10678 C C . TYR C 1 237 ? -25.67703 -31.82608 -47.30019 1.000 59.33640 235 TYR C C 1
ATOM 10679 O O . TYR C 1 237 ? -24.80044 -32.18840 -48.09358 1.000 63.80934 235 TYR C O 1
ATOM 10688 N N . SER C 1 238 ? -25.87355 -32.44228 -46.13308 1.000 55.98858 236 SER C N 1
ATOM 10689 C CA . SER C 1 238 ? -25.01307 -33.55474 -45.74595 1.000 61.48227 236 SER C CA 1
ATOM 10690 C C . SER C 1 238 ? -25.23042 -34.76774 -46.63861 1.000 63.43804 236 SER C C 1
ATOM 10691 O O . SER C 1 238 ? -24.28124 -35.50890 -46.92032 1.000 61.18137 236 SER C O 1
ATOM 10694 N N . THR C 1 239 ? -26.46520 -34.98022 -47.09487 1.000 59.24895 237 THR C N 1
ATOM 10695 C CA . THR C 1 239 ? -26.75727 -36.13050 -47.94115 1.000 58.11104 237 THR C CA 1
ATOM 10696 C C . THR C 1 239 ? -26.19462 -35.94209 -49.34462 1.000 58.85412 237 THR C C 1
ATOM 10697 O O . THR C 1 239 ? -25.61796 -36.87414 -49.91661 1.000 62.19882 237 THR C O 1
ATOM 10701 N N . ILE C 1 240 ? -26.32891 -34.73899 -49.90706 1.000 59.16489 238 ILE C N 1
ATOM 10702 C CA . ILE C 1 240 ? -25.85177 -34.50193 -51.26685 1.000 59.32722 238 ILE C CA 1
ATOM 10703 C C . ILE C 1 240 ? -24.32796 -34.54403 -51.32481 1.000 59.77362 238 ILE C C 1
ATOM 10704 O O . ILE C 1 240 ? -23.74406 -35.02276 -52.30428 1.000 64.84313 238 ILE C O 1
ATOM 10709 N N . TYR C 1 241 ? -23.65786 -34.05211 -50.28471 1.000 58.22049 239 TYR C N 1
ATOM 10710 C CA . TYR C 1 241 ? -22.21838 -33.83205 -50.33192 1.000 62.16206 239 TYR C CA 1
ATOM 10711 C C . TYR C 1 241 ? -21.42998 -34.78239 -49.43581 1.000 62.83346 239 TYR C C 1
ATOM 10712 O O . TYR C 1 241 ? -20.21112 -34.61861 -49.30178 1.000 58.51731 239 TYR C O 1
ATOM 10721 N N . ASP C 1 242 ? -22.09298 -35.77086 -48.82736 1.000 59.63543 240 ASP C N 1
ATOM 10722 C CA . ASP C 1 242 ? -21.42104 -36.85048 -48.09719 1.000 62.66792 240 ASP C CA 1
ATOM 10723 C C . ASP C 1 242 ? -20.59354 -36.31467 -46.93166 1.000 63.26493 240 ASP C C 1
ATOM 10724 O O . ASP C 1 242 ? -19.46144 -36.74523 -46.70053 1.000 63.21629 240 ASP C O 1
ATOM 10729 N N . LEU C 1 243 ? -21.16495 -35.37565 -46.18285 1.000 61.54055 241 LEU C N 1
ATOM 10730 C CA . LEU C 1 243 ? -20.44723 -34.73943 -45.09311 1.000 60.24292 241 LEU C CA 1
ATOM 10731 C C . LEU C 1 243 ? -20.94369 -35.25191 -43.75138 1.000 63.03609 241 LEU C C 1
ATOM 10732 O O . LEU C 1 243 ? -22.15464 -35.21871 -43.48941 1.000 60.88037 241 LEU C O 1
ATOM 10737 N N . PRO C 1 244 ? -20.05131 -35.74087 -42.89055 1.000 56.04358 242 PRO C N 1
ATOM 10738 C CA . PRO C 1 244 ? -20.47361 -36.17193 -41.55263 1.000 57.97793 242 PRO C CA 1
ATOM 10739 C C . PRO C 1 244 ? -20.93593 -34.99490 -40.70547 1.000 56.41599 242 PRO C C 1
ATOM 10740 O O . PRO C 1 244 ? -20.41438 -33.88157 -40.80968 1.000 51.81308 242 PRO C O 1
ATOM 10744 N N . ILE C 1 245 ? -21.93228 -35.25532 -39.85854 1.000 54.87134 243 ILE C N 1
ATOM 10745 C CA . ILE C 1 245 ? -22.49650 -34.25371 -38.95695 1.000 55.40061 243 ILE C CA 1
ATOM 10746 C C . ILE C 1 245 ? -22.26483 -34.70501 -37.52388 1.000 58.90122 243 ILE C C 1
ATOM 10747 O O . ILE C 1 245 ? -22.83087 -35.71589 -37.08865 1.000 53.00056 243 ILE C O 1
ATOM 10752 N N . LEU C 1 246 ? -21.45892 -33.94497 -36.78644 1.000 58.17235 244 LEU C N 1
ATOM 10753 C CA . LEU C 1 246 ? -21.33843 -34.10480 -35.34106 1.000 55.56391 244 LEU C CA 1
ATOM 10754 C C . LEU C 1 246 ? -22.44047 -33.26838 -34.69620 1.000 57.78171 244 LEU C C 1
ATOM 10755 O O . LEU C 1 246 ? -22.38907 -32.03376 -34.73121 1.000 52.63150 244 LEU C O 1
ATOM 10760 N N . ALA C 1 247 ? -23.44217 -33.93364 -34.11872 1.000 48.47176 245 ALA C N 1
ATOM 10761 C CA . ALA C 1 247 ? -24.68786 -33.28606 -33.71826 1.000 51.37392 245 ALA C CA 1
ATOM 10762 C C . ALA C 1 247 ? -24.84309 -33.29595 -32.20193 1.000 53.63026 245 ALA C C 1
ATOM 10763 O O . ALA C 1 247 ? -24.97276 -34.36325 -31.59089 1.000 52.05063 245 ALA C O 1
ATOM 10765 N N . ASP C 1 248 ? -24.85560 -32.10033 -31.60789 1.000 52.36242 246 ASP C N 1
ATOM 10766 C CA . ASP C 1 248 ? -25.15525 -31.93098 -30.19586 1.000 48.55731 246 ASP C CA 1
ATOM 10767 C C . ASP C 1 248 ? -26.55334 -32.47072 -29.88585 1.000 48.70195 246 ASP C C 1
ATOM 10768 O O . ASP C 1 248 ? -27.39852 -32.57744 -30.77751 1.000 52.34107 246 ASP C O 1
ATOM 10773 N N . PRO C 1 249 ? -26.82291 -32.83148 -28.62737 1.000 48.92131 247 PRO C N 1
ATOM 10774 C CA . PRO C 1 249 ? -28.20482 -33.19699 -28.27501 1.000 50.85972 247 PRO C CA 1
ATOM 10775 C C . PRO C 1 249 ? -29.19774 -32.07428 -28.51905 1.000 56.14692 247 PRO C C 1
ATOM 10776 O O . PRO C 1 249 ? -30.32452 -32.33097 -28.96220 1.000 55.76250 247 PRO C O 1
ATOM 10780 N N . LEU C 1 250 ? -28.81362 -30.83083 -28.24164 1.000 48.66792 248 LEU C N 1
ATOM 10781 C CA . LEU C 1 250 ? -29.70421 -29.69826 -28.45396 1.000 52.25331 248 LEU C CA 1
ATOM 10782 C C . LEU C 1 250 ? -29.71556 -29.21870 -29.90177 1.000 54.48939 248 LEU C C 1
ATOM 10783 O O . LEU C 1 250 ? -30.27269 -28.15069 -30.18321 1.000 52.87332 248 LEU C O 1
ATOM 10788 N N . SER C 1 251 ? -29.11642 -29.98002 -30.81931 1.000 51.14861 249 SER C N 1
ATOM 10789 C CA . SER C 1 251 ? -29.17258 -29.65157 -32.23739 1.000 53.26257 249 SER C CA 1
ATOM 10790 C C . SER C 1 251 ? -30.47380 -30.08704 -32.89528 1.000 57.12158 249 SER C C 1
ATOM 10791 O O . SER C 1 251 ? -30.73985 -29.67300 -34.02940 1.000 56.49220 249 SER C O 1
ATOM 10794 N N . HIS C 1 252 ? -31.27511 -30.91112 -32.21791 1.000 53.79886 250 HIS C N 1
ATOM 10795 C CA . HIS C 1 252 ? -32.49310 -31.52882 -32.74095 1.000 57.44331 250 HIS C CA 1
ATOM 10796 C C . HIS C 1 252 ? -32.22661 -32.46361 -33.91591 1.000 54.96257 250 HIS C C 1
ATOM 10797 O O . HIS C 1 252 ? -33.16623 -32.83752 -34.62484 1.000 59.65418 250 HIS C O 1
ATOM 10804 N N . LEU C 1 253 ? -30.97095 -32.86155 -34.13713 1.000 54.62716 251 LEU C N 1
ATOM 10805 C CA . LEU C 1 253 ? -30.60986 -33.62594 -35.32559 1.000 62.08580 251 LEU C CA 1
ATOM 10806 C C . LEU C 1 253 ? -30.48074 -35.12269 -35.08209 1.000 61.51198 251 LEU C C 1
ATOM 10807 O O . LEU C 1 253 ? -30.52289 -35.89451 -36.04795 1.000 62.05186 251 LEU C O 1
ATOM 10812 N N . ARG C 1 254 ? -30.31813 -35.55268 -33.83010 1.000 56.00552 252 ARG C N 1
ATOM 10813 C CA . ARG C 1 254 ? -30.14642 -36.97371 -33.55505 1.000 63.50368 252 ARG C CA 1
ATOM 10814 C C . ARG C 1 254 ? -31.44016 -37.76567 -33.69579 1.000 62.79636 252 ARG C C 1
ATOM 10815 O O . ARG C 1 254 ? -31.38404 -38.99159 -33.84429 1.000 61.95221 252 ARG C O 1
ATOM 10823 N N . LYS C 1 255 ? -32.59828 -37.09999 -33.66275 1.000 60.43079 253 LYS C N 1
ATOM 10824 C CA . LYS C 1 255 ? -33.87113 -37.81052 -33.70737 1.000 62.64617 253 LYS C CA 1
ATOM 10825 C C . LYS C 1 255 ? -34.21158 -38.33289 -35.09631 1.000 62.98479 253 LYS C C 1
ATOM 10826 O O . LYS C 1 255 ? -35.06494 -39.21766 -35.21634 1.000 60.06619 253 LYS C O 1
ATOM 10832 N N . PHE C 1 256 ? -33.56296 -37.81889 -36.14115 1.000 64.63692 254 PHE C N 1
ATOM 10833 C CA . PHE C 1 256 ? -33.89642 -38.20577 -37.50587 1.000 68.49500 254 PHE C CA 1
ATOM 10834 C C . PHE C 1 256 ? -33.28218 -39.53501 -37.92274 1.000 69.90931 254 PHE C C 1
ATOM 10835 O O . PHE C 1 256 ? -33.68019 -40.07589 -38.96151 1.000 71.57389 254 PHE C O 1
ATOM 10843 N N . ASP C 1 257 ? -32.34153 -40.06957 -37.14323 1.000 69.30532 255 ASP C N 1
ATOM 10844 C CA . ASP C 1 257 ? -31.61689 -41.29432 -37.48751 1.000 68.62138 255 ASP C CA 1
ATOM 10845 C C . ASP C 1 257 ? -30.97149 -41.17824 -38.86780 1.000 63.87332 255 ASP C C 1
ATOM 10846 O O . ASP C 1 257 ? -31.04620 -42.08390 -39.70109 1.000 62.76296 255 ASP C O 1
ATOM 10851 N N . HIS C 1 258 ? -30.33000 -40.04260 -39.10248 1.000 65.50795 256 HIS C N 1
ATOM 10852 C CA . HIS C 1 258 ? -29.66425 -39.79519 -40.37559 1.000 58.89616 256 HIS C CA 1
ATOM 10853 C C . HIS C 1 258 ? -28.36426 -40.59251 -40.44556 1.000 59.57939 256 HIS C C 1
ATOM 10854 O O . HIS C 1 258 ? -27.57866 -40.57018 -39.49232 1.000 64.87592 256 HIS C O 1
ATOM 10861 N N . PRO C 1 259 ? -28.10027 -41.29950 -41.55000 1.000 64.14049 257 PRO C N 1
ATOM 10862 C CA . PRO C 1 259 ? -26.89179 -42.14085 -41.62264 1.000 60.87755 257 PRO C CA 1
ATOM 10863 C C . PRO C 1 259 ? -25.58498 -41.36508 -41.59284 1.000 59.78310 257 PRO C C 1
ATOM 10864 O O . PRO C 1 259 ? -24.52121 -41.99543 -41.52738 1.000 61.78011 257 PRO C O 1
ATOM 10868 N N . ASN C 1 260 ? -25.62092 -40.03463 -41.64558 1.000 58.61957 258 ASN C N 1
ATOM 10869 C CA . ASN C 1 260 ? -24.41578 -39.22094 -41.57581 1.000 60.64696 258 ASN C CA 1
ATOM 10870 C C . ASN C 1 260 ? -24.26798 -38.48824 -40.25189 1.000 58.70934 258 ASN C C 1
ATOM 10871 O O . ASN C 1 260 ? -23.28825 -37.75873 -40.07062 1.000 61.62144 258 ASN C O 1
ATOM 10876 N N . VAL C 1 261 ? -25.20326 -38.65829 -39.32619 1.000 56.94161 259 VAL C N 1
ATOM 10877 C CA . VAL C 1 261 ? -25.12224 -37.98166 -38.03799 1.000 59.40201 259 VAL C CA 1
ATOM 10878 C C . VAL C 1 261 ? -24.24457 -38.79803 -37.10038 1.000 62.95353 259 VAL C C 1
ATOM 10879 O O . VAL C 1 261 ? -24.46479 -40.00045 -36.91042 1.000 63.13533 259 VAL C O 1
ATOM 10883 N N . ILE C 1 262 ? -23.23974 -38.14485 -36.52246 1.000 65.55217 260 ILE C N 1
ATOM 10884 C CA . ILE C 1 262 ? -22.32857 -38.75625 -35.56122 1.000 56.61345 260 ILE C CA 1
ATOM 10885 C C . ILE C 1 262 ? -22.72475 -38.27372 -34.17142 1.000 60.00584 260 ILE C C 1
ATOM 10886 O O . ILE C 1 262 ? -22.64095 -37.07500 -33.87659 1.000 59.27777 260 ILE C O 1
ATOM 10891 N N . CYS C 1 263 ? -23.16326 -39.19905 -33.31656 1.000 59.13553 261 CYS C N 1
ATOM 10892 C CA . CYS C 1 263 ? -23.58654 -38.85974 -31.96161 1.000 58.08938 261 CYS C CA 1
ATOM 10893 C C . CYS C 1 263 ? -22.53339 -39.15652 -30.90741 1.000 58.40602 261 CYS C C 1
ATOM 10894 O O . CYS C 1 263 ? -22.54464 -38.52877 -29.84295 1.000 54.31279 261 CYS C O 1
ATOM 10897 N N . THR C 1 264 ? -21.62974 -40.09673 -31.17850 1.000 58.87457 262 THR C N 1
ATOM 10898 C CA . THR C 1 264 ? -20.66775 -40.58674 -30.20238 1.000 58.36138 262 THR C CA 1
ATOM 10899 C C . THR C 1 264 ? -19.34335 -39.83188 -30.24019 1.000 56.90156 262 THR C C 1
ATOM 10900 O O . THR C 1 264 ? -18.32136 -40.37195 -29.80121 1.000 58.43353 262 THR C O 1
ATOM 10904 N N . TYR C 1 265 ? -19.33837 -38.59776 -30.74596 1.000 54.18884 263 TYR C N 1
ATOM 10905 C CA . TYR C 1 265 ? -18.07915 -37.89311 -30.95307 1.000 55.20854 263 TYR C CA 1
ATOM 10906 C C . TYR C 1 265 ? -17.39577 -37.54252 -29.63658 1.000 56.49601 263 TYR C C 1
ATOM 10907 O O . TYR C 1 265 ? -16.16268 -37.53223 -29.57243 1.000 62.37176 263 TYR C O 1
ATOM 10916 N N . ASP C 1 266 ? -18.16187 -37.26416 -28.57708 1.000 55.24796 264 ASP C N 1
ATOM 10917 C CA . ASP C 1 266 ? -17.53105 -36.90232 -27.30985 1.000 56.17272 264 ASP C CA 1
ATOM 10918 C C . ASP C 1 266 ? -16.79326 -38.08666 -26.69949 1.000 55.17721 264 ASP C C 1
ATOM 10919 O O . ASP C 1 266 ? -15.73538 -37.91353 -26.08429 1.000 57.52496 264 ASP C O 1
ATOM 10924 N N . LEU C 1 267 ? -17.33422 -39.29588 -26.85511 1.000 54.70001 265 LEU C N 1
ATOM 10925 C CA . LEU C 1 267 ? -16.64156 -40.47745 -26.35386 1.000 54.54331 265 LEU C CA 1
ATOM 10926 C C . LEU C 1 267 ? -15.44986 -40.83000 -27.23401 1.000 59.24716 265 LEU C C 1
ATOM 10927 O O . LEU C 1 267 ? -14.39891 -41.24155 -26.72816 1.000 61.09203 265 LEU C O 1
ATOM 10932 N N . LEU C 1 268 ? -15.59186 -40.66476 -28.55232 1.000 59.20807 266 LEU C N 1
ATOM 10933 C CA . LEU C 1 268 ? -14.48140 -40.92793 -29.46386 1.000 59.70014 266 LEU C CA 1
ATOM 10934 C C . LEU C 1 268 ? -13.30846 -39.99285 -29.18843 1.000 64.13626 266 LEU C C 1
ATOM 10935 O O . LEU C 1 268 ? -12.15395 -40.43087 -29.11038 1.000 67.51650 266 LEU C O 1
ATOM 10940 N N . PHE C 1 269 ? -13.58499 -38.69504 -29.03876 1.000 59.28629 267 PHE C N 1
ATOM 10941 C CA . PHE C 1 269 ? -12.50959 -37.74227 -28.78170 1.000 62.75167 267 PHE C CA 1
ATOM 10942 C C . PHE C 1 269 ? -11.89611 -37.96128 -27.40363 1.000 61.20564 267 PHE C C 1
ATOM 10943 O O . PHE C 1 269 ? -10.67486 -37.85993 -27.23934 1.000 58.59156 267 PHE C O 1
ATOM 10951 N N . ARG C 1 270 ? -12.73061 -38.26371 -26.40409 1.000 58.66476 268 ARG C N 1
ATOM 10952 C CA . ARG C 1 270 ? -12.22820 -38.55519 -25.06394 1.000 58.77606 268 ARG C CA 1
ATOM 10953 C C . ARG C 1 270 ? -11.27648 -39.74334 -25.07266 1.000 62.60584 268 ARG C C 1
ATOM 10954 O O . ARG C 1 270 ? -10.29882 -39.77353 -24.31579 1.000 64.82294 268 ARG C O 1
ATOM 10962 N N . SER C 1 271 ? -11.55384 -40.73680 -25.91260 1.000 66.19411 269 SER C N 1
ATOM 10963 C CA . SER C 1 271 ? -10.76712 -41.95854 -25.96846 1.000 65.06093 269 SER C CA 1
ATOM 10964 C C . SER C 1 271 ? -9.59012 -41.86076 -26.93240 1.000 64.75544 269 SER C C 1
ATOM 10965 O O . SER C 1 271 ? -8.93309 -42.87364 -27.19242 1.000 70.91188 269 SER C O 1
ATOM 10968 N N . GLY C 1 272 ? -9.31508 -40.67896 -27.47268 1.000 64.00706 270 GLY C N 1
ATOM 10969 C CA . GLY C 1 272 ? -8.10594 -40.45209 -28.23463 1.000 58.20120 270 GLY C CA 1
ATOM 10970 C C . GLY C 1 272 ? -8.23469 -40.39841 -29.74330 1.000 62.49417 270 GLY C C 1
ATOM 10971 O O . GLY C 1 272 ? -7.22138 -40.57747 -30.43023 1.000 64.34725 270 GLY C O 1
ATOM 10972 N N . LEU C 1 273 ? -9.42956 -40.15750 -30.28291 1.000 64.87366 271 LEU C N 1
ATOM 10973 C CA . LEU C 1 273 ? -9.56158 -39.98778 -31.72491 1.000 67.16268 271 LEU C CA 1
ATOM 10974 C C . LEU C 1 273 ? -8.75417 -38.77552 -32.17364 1.000 73.63128 271 LEU C C 1
ATOM 10975 O O . LEU C 1 273 ? -8.81895 -37.70724 -31.55784 1.000 74.10053 271 LEU C O 1
ATOM 10980 N N . ASP C 1 274 ? -7.98738 -38.94420 -33.25029 1.000 73.89939 272 ASP C N 1
ATOM 10981 C CA . ASP C 1 274 ? -7.10921 -37.87854 -33.72872 1.000 78.29139 272 ASP C CA 1
ATOM 10982 C C . ASP C 1 274 ? -7.03063 -37.99033 -35.24874 1.000 79.69198 272 ASP C C 1
ATOM 10983 O O . ASP C 1 274 ? -6.33372 -38.86333 -35.77509 1.000 81.96101 272 ASP C O 1
ATOM 10988 N N . LEU C 1 275 ? -7.75104 -37.11129 -35.94163 1.000 77.72844 273 LEU C N 1
ATOM 10989 C CA . LEU C 1 275 ? -7.82090 -37.12088 -37.39492 1.000 72.85857 273 LEU C CA 1
ATOM 10990 C C . LEU C 1 275 ? -7.51792 -35.72978 -37.93065 1.000 69.27625 273 LEU C C 1
ATOM 10991 O O . LEU C 1 275 ? -7.92197 -34.72401 -37.34048 1.000 67.59729 273 LEU C O 1
ATOM 10996 N N . ASN C 1 276 ? -6.79778 -35.67763 -39.04642 1.000 70.17361 274 ASN C N 1
ATOM 10997 C CA . ASN C 1 276 ? -6.60177 -34.42645 -39.76318 1.000 67.09215 274 ASN C CA 1
ATOM 10998 C C . ASN C 1 276 ? -7.84783 -34.13432 -40.58790 1.000 67.80956 274 ASN C C 1
ATOM 10999 O O . ASN C 1 276 ? -8.25810 -34.96016 -41.41088 1.000 70.98604 274 ASN C O 1
ATOM 11004 N N . VAL C 1 277 ? -8.46187 -32.97517 -40.36042 1.000 58.55855 275 VAL C N 1
ATOM 11005 C CA . VAL C 1 277 ? -9.65954 -32.57254 -41.08736 1.000 65.02997 275 VAL C CA 1
ATOM 11006 C C . VAL C 1 277 ? -9.37524 -31.26058 -41.80916 1.000 59.81323 275 VAL C C 1
ATOM 11007 O O . VAL C 1 277 ? -8.63400 -30.40820 -41.30619 1.000 58.08728 275 VAL C O 1
ATOM 11011 N N . ASP C 1 278 ? -9.95066 -31.11675 -43.00667 1.000 58.11686 276 ASP C N 1
ATOM 11012 C CA . ASP C 1 278 ? -9.65784 -29.96775 -43.85772 1.000 58.63858 276 ASP C CA 1
ATOM 11013 C C . ASP C 1 278 ? -10.41636 -28.72096 -43.41546 1.000 62.38139 276 ASP C C 1
ATOM 11014 O O . ASP C 1 278 ? -9.83890 -27.62840 -43.36821 1.000 55.50504 276 ASP C O 1
ATOM 11019 N N . PHE C 1 279 ? -11.70510 -28.85625 -43.10046 1.000 59.25363 277 PHE C N 1
ATOM 11020 C CA . PHE C 1 279 ? -12.49832 -27.71428 -42.66884 1.000 57.21283 277 PHE C CA 1
ATOM 11021 C C . PHE C 1 279 ? -13.61728 -28.17948 -41.74831 1.000 58.82748 277 PHE C C 1
ATOM 11022 O O . PHE C 1 279 ? -14.04088 -29.33796 -41.78404 1.000 60.97150 277 PHE C O 1
ATOM 11030 N N . VAL C 1 280 ? -14.09923 -27.24812 -40.92638 1.000 57.71747 278 VAL C N 1
ATOM 11031 C CA . VAL C 1 280 ? -15.23708 -27.47592 -40.04505 1.000 55.57111 278 VAL C CA 1
ATOM 11032 C C . VAL C 1 280 ? -16.22014 -26.32590 -40.21315 1.000 57.07583 278 VAL C C 1
ATOM 11033 O O . VAL C 1 280 ? -15.81792 -25.16229 -40.33116 1.000 54.02959 278 VAL C O 1
ATOM 11037 N N . ILE C 1 281 ? -17.50786 -26.65633 -40.23701 1.000 52.97116 279 ILE C N 1
ATOM 11038 C CA . ILE C 1 281 ? -18.58608 -25.67735 -40.29161 1.000 48.43464 279 ILE C CA 1
ATOM 11039 C C . ILE C 1 281 ? -19.27893 -25.71501 -38.93497 1.000 55.85301 279 ILE C C 1
ATOM 11040 O O . ILE C 1 281 ? -20.08607 -26.61329 -38.66216 1.000 52.77304 279 ILE C O 1
ATOM 11045 N N . ARG C 1 282 ? -18.96174 -24.74534 -38.07618 1.000 50.40978 280 ARG C N 1
ATOM 11046 C CA . ARG C 1 282 ? -19.57787 -24.63402 -36.75737 1.000 49.47663 280 ARG C CA 1
ATOM 11047 C C . ARG C 1 282 ? -20.87861 -23.85323 -36.90750 1.000 56.52375 280 ARG C C 1
ATOM 11048 O O . ARG C 1 282 ? -20.86028 -22.66955 -37.25977 1.000 54.92572 280 ARG C O 1
ATOM 11056 N N . VAL C 1 283 ? -22.00828 -24.50888 -36.64897 1.000 54.65071 281 VAL C N 1
ATOM 11057 C CA . VAL C 1 283 ? -23.32027 -23.88480 -36.77964 1.000 50.02686 281 VAL C CA 1
ATOM 11058 C C . VAL C 1 283 ? -23.98833 -23.86408 -35.41060 1.000 50.30683 281 VAL C C 1
ATOM 11059 O O . VAL C 1 283 ? -23.96528 -24.86391 -34.68172 1.000 49.66834 281 VAL C O 1
ATOM 11063 N N . GLY C 1 284 ? -24.55369 -22.71453 -35.05496 1.000 53.40771 282 GLY C N 1
ATOM 11064 C CA . GLY C 1 284 ? -25.25553 -22.56339 -33.80027 1.000 46.14159 282 GLY C CA 1
ATOM 11065 C C . GLY C 1 284 ? -24.35186 -22.16238 -32.65300 1.000 49.69164 282 GLY C C 1
ATOM 11066 O O . GLY C 1 284 ? -23.19167 -21.77250 -32.81743 1.000 50.66371 282 GLY C O 1
ATOM 11067 N N . LYS C 1 285 ? -24.92293 -22.25769 -31.45327 1.000 53.37314 283 LYS C N 1
ATOM 11068 C CA . LYS C 1 285 ? -24.19230 -21.97788 -30.22969 1.000 51.60207 283 LYS C CA 1
ATOM 11069 C C . LYS C 1 285 ? -23.25550 -23.14465 -29.91124 1.000 51.42274 283 LYS C C 1
ATOM 11070 O O . LYS C 1 285 ? -23.40366 -24.23238 -30.47031 1.000 44.35250 283 LYS C O 1
ATOM 11076 N N . PRO C 1 286 ? -22.27231 -22.93795 -29.02621 1.000 53.66064 284 PRO C N 1
ATOM 11077 C CA . PRO C 1 286 ? -21.25238 -23.97132 -28.80763 1.000 52.02964 284 PRO C CA 1
ATOM 11078 C C . PRO C 1 286 ? -21.83388 -25.30140 -28.35373 1.000 51.47931 284 PRO C C 1
ATOM 11079 O O . PRO C 1 286 ? -22.90436 -25.37013 -27.74574 1.000 53.64444 284 PRO C O 1
ATOM 11083 N N . VAL C 1 287 ? -21.09506 -26.37181 -28.65527 1.000 48.76706 285 VAL C N 1
ATOM 11084 C CA . VAL C 1 287 ? -21.50549 -27.70907 -28.24694 1.000 52.65122 285 VAL C CA 1
ATOM 11085 C C . VAL C 1 287 ? -21.17676 -27.92001 -26.77263 1.000 50.81544 285 VAL C C 1
ATOM 11086 O O . VAL C 1 287 ? -20.39463 -27.18240 -26.16676 1.000 53.93512 285 VAL C O 1
ATOM 11090 N N . ILE C 1 288 ? -21.78596 -28.95988 -26.19394 1.000 52.92616 286 ILE C N 1
ATOM 11091 C CA . ILE C 1 288 ? -21.55146 -29.27777 -24.78797 1.000 53.15614 286 ILE C CA 1
ATOM 11092 C C . ILE C 1 288 ? -20.17017 -29.88799 -24.59377 1.000 49.13040 286 ILE C C 1
ATOM 11093 O O . ILE C 1 288 ? -19.50816 -29.64052 -23.57897 1.000 51.10013 286 ILE C O 1
ATOM 11098 N N . SER C 1 289 ? -19.71648 -30.69212 -25.55800 1.000 53.78426 287 SER C N 1
ATOM 11099 C CA . SER C 1 289 ? -18.51459 -31.49957 -25.38149 1.000 49.02331 287 SER C CA 1
ATOM 11100 C C . SER C 1 289 ? -17.31281 -30.63108 -25.04254 1.000 50.67272 287 SER C C 1
ATOM 11101 O O . SER C 1 289 ? -16.89738 -29.78590 -25.84148 1.000 53.09571 287 SER C O 1
ATOM 11104 N N . LYS C 1 290 ? -16.76206 -30.83940 -23.84496 1.000 50.13022 288 LYS C N 1
ATOM 11105 C CA . LYS C 1 290 ? -15.54223 -30.14020 -23.46225 1.000 47.83154 288 LYS C CA 1
ATOM 11106 C C . LYS C 1 290 ? -14.38279 -30.53891 -24.36345 1.000 51.99160 288 LYS C C 1
ATOM 11107 O O . LYS C 1 290 ? -13.61075 -29.68259 -24.81126 1.000 51.95930 288 LYS C O 1
ATOM 11113 N N . LYS C 1 291 ? -14.26319 -31.83613 -24.66255 1.000 53.96575 289 LYS C N 1
ATOM 11114 C CA . LYS C 1 291 ? -13.12281 -32.32314 -25.43226 1.000 60.03295 289 LYS C CA 1
ATOM 11115 C C . LYS C 1 291 ? -13.17364 -31.84254 -26.87861 1.000 54.56515 289 LYS C C 1
ATOM 11116 O O . LYS C 1 291 ? -12.13267 -31.52139 -27.46401 1.000 59.09368 289 LYS C O 1
ATOM 11122 N N . LEU C 1 292 ? -14.36696 -31.78724 -27.47629 1.000 52.37732 290 LEU C N 1
ATOM 11123 C CA . LEU C 1 292 ? -14.46105 -31.30616 -28.85244 1.000 52.49147 290 LEU C CA 1
ATOM 11124 C C . LEU C 1 292 ? -14.13618 -29.82092 -28.93800 1.000 53.04454 290 LEU C C 1
ATOM 11125 O O . LEU C 1 292 ? -13.43172 -29.38752 -29.85666 1.000 53.30038 290 LEU C O 1
ATOM 11130 N N . ASN C 1 293 ? -14.63441 -29.02704 -27.98661 1.000 50.53420 291 ASN C N 1
ATOM 11131 C CA . ASN C 1 293 ? -14.31026 -27.60480 -27.97138 1.000 50.11233 291 ASN C CA 1
ATOM 11132 C C . ASN C 1 293 ? -12.80780 -27.38366 -27.83439 1.000 52.44517 291 ASN C C 1
ATOM 11133 O O . ASN C 1 293 ? -12.25201 -26.46131 -28.44072 1.000 56.41806 291 ASN C O 1
ATOM 11138 N N . GLN C 1 294 ? -12.12979 -28.22868 -27.05209 1.000 52.33950 292 GLN C N 1
ATOM 11139 C CA . GLN C 1 294 ? -10.67995 -28.11594 -26.93187 1.000 53.46922 292 GLN C CA 1
ATOM 11140 C C . GLN C 1 294 ? -9.97930 -28.53983 -28.21497 1.000 55.06275 292 GLN C C 1
ATOM 11141 O O . GLN C 1 294 ? -8.87782 -28.06250 -28.50776 1.000 58.58158 292 GLN C O 1
ATOM 11147 N N . TRP C 1 295 ? -10.59706 -29.43162 -28.98907 1.000 55.10084 293 TRP C N 1
ATOM 11148 C CA . TRP C 1 295 ? -10.01008 -29.82446 -30.26211 1.000 56.05747 293 TRP C CA 1
ATOM 11149 C C . TRP C 1 295 ? -10.06210 -28.68715 -31.27512 1.000 56.35422 293 TRP C C 1
ATOM 11150 O O . TRP C 1 295 ? -9.15726 -28.55937 -32.10762 1.000 55.10221 293 TRP C O 1
ATOM 11161 N N . LEU C 1 296 ? -11.10005 -27.84644 -31.21408 1.000 56.44952 294 LEU C N 1
ATOM 11162 C CA . LEU C 1 296 ? -11.18903 -26.71697 -32.13438 1.000 58.00254 294 LEU C CA 1
ATOM 11163 C C . LEU C 1 296 ? -10.08108 -25.70208 -31.89031 1.000 54.39878 294 LEU C C 1
ATOM 11164 O O . LEU C 1 296 ? -9.68808 -24.98114 -32.81492 1.000 53.97094 294 LEU C O 1
ATOM 11169 N N . LYS C 1 297 ? -9.57028 -25.63002 -30.66438 1.000 52.84331 295 LYS C N 1
ATOM 11170 C CA . LYS C 1 297 ? -8.45099 -24.75841 -30.33489 1.000 59.87733 295 LYS C CA 1
ATOM 11171 C C . LYS C 1 297 ? -7.09898 -25.38553 -30.65571 1.000 55.83239 295 LYS C C 1
ATOM 11172 O O . LYS C 1 297 ? -6.06842 -24.82954 -30.26305 1.000 55.91116 295 LYS C O 1
ATOM 11178 N N . LYS C 1 298 ? -7.07651 -26.51645 -31.36151 1.000 58.56628 296 LYS C N 1
ATOM 11179 C CA . LYS C 1 298 ? -5.82454 -27.19510 -31.67614 1.000 58.98461 296 LYS C CA 1
ATOM 11180 C C . LYS C 1 298 ? -5.73231 -27.53338 -33.15926 1.000 58.18626 296 LYS C C 1
ATOM 11181 O O . LYS C 1 298 ? -4.63275 -27.62199 -33.71411 1.000 58.25511 296 LYS C O 1
ATOM 11187 N N . THR C 1 299 ? -6.87588 -27.72692 -33.80934 1.000 55.34539 297 THR C N 1
ATOM 11188 C CA . THR C 1 299 ? -6.87586 -28.10157 -35.21474 1.000 53.75498 297 THR C CA 1
ATOM 11189 C C . THR C 1 299 ? -6.40976 -26.94056 -36.08823 1.000 60.91243 297 THR C C 1
ATOM 11190 O O . THR C 1 299 ? -6.50692 -25.76823 -35.71420 1.000 56.09235 297 THR C O 1
ATOM 11194 N N . ASP C 1 300 ? -5.88470 -27.28319 -37.26338 1.000 62.92711 298 ASP C N 1
ATOM 11195 C CA . ASP C 1 300 ? -5.51558 -26.30528 -38.27552 1.000 57.86118 298 ASP C CA 1
ATOM 11196 C C . ASP C 1 300 ? -6.53864 -26.22372 -39.39789 1.000 60.66369 298 ASP C C 1
ATOM 11197 O O . ASP C 1 300 ? -6.26547 -25.60211 -40.42989 1.000 63.57345 298 ASP C O 1
ATOM 11202 N N . ALA C 1 301 ? -7.70577 -26.83514 -39.21737 1.000 58.38338 299 ALA C N 1
ATOM 11203 C CA . ALA C 1 301 ? -8.74588 -26.80271 -40.23285 1.000 58.03644 299 ALA C CA 1
ATOM 11204 C C . ALA C 1 301 ? -9.28843 -25.38885 -40.42227 1.000 54.69541 299 ALA C C 1
ATOM 11205 O O . ALA C 1 301 ? -9.26067 -24.55644 -39.51051 1.000 52.50962 299 ALA C O 1
ATOM 11207 N N . PHE C 1 302 ? -9.77728 -25.12360 -41.63139 1.000 53.94279 300 PHE C N 1
ATOM 11208 C CA . PHE C 1 302 ? -10.47364 -23.87802 -41.91950 1.000 51.02231 300 PHE C CA 1
ATOM 11209 C C . PHE C 1 302 ? -11.80347 -23.85816 -41.17290 1.000 56.17089 300 PHE C C 1
ATOM 11210 O O . PHE C 1 302 ? -12.62167 -24.77228 -41.32291 1.000 55.28412 300 PHE C O 1
ATOM 11218 N N . GLN C 1 303 ? -12.02343 -22.82343 -40.36840 1.000 55.27572 301 GLN C N 1
ATOM 11219 C CA . GLN C 1 303 ? -13.17360 -22.75647 -39.47464 1.000 50.71098 301 GLN C CA 1
ATOM 11220 C C . GLN C 1 303 ? -14.16481 -21.71940 -39.98834 1.000 55.03619 301 GLN C C 1
ATOM 11221 O O . GLN C 1 303 ? -13.80492 -20.55200 -40.18135 1.000 51.27060 301 GLN C O 1
ATOM 11227 N N . ILE C 1 304 ? -15.40709 -22.15225 -40.20528 1.000 56.09478 302 ILE C N 1
ATOM 11228 C CA . ILE C 1 304 ? -16.51555 -21.28601 -40.59386 1.000 52.33233 302 ILE C CA 1
ATOM 11229 C C . ILE C 1 304 ? -17.58866 -21.37448 -39.51588 1.000 54.03926 302 ILE C C 1
ATOM 11230 O O . ILE C 1 304 ? -18.04906 -22.47314 -39.18280 1.000 51.98658 302 ILE C O 1
ATOM 11235 N N . LEU C 1 305 ? -17.99432 -20.22541 -38.98160 1.000 53.86469 303 LEU C N 1
ATOM 11236 C CA . LEU C 1 305 ? -19.01913 -20.15945 -37.94618 1.000 51.63421 303 LEU C CA 1
ATOM 11237 C C . LEU C 1 305 ? -20.30649 -19.58995 -38.52759 1.000 56.34734 303 LEU C C 1
ATOM 11238 O O . LEU C 1 305 ? -20.27980 -18.57115 -39.22858 1.000 58.07211 303 LEU C O 1
ATOM 11243 N N . VAL C 1 306 ? -21.42663 -20.25225 -38.23646 1.000 52.58538 304 VAL C N 1
ATOM 11244 C CA . VAL C 1 306 ? -22.74788 -19.84771 -38.70773 1.000 49.29074 304 VAL C CA 1
ATOM 11245 C C . VAL C 1 306 ? -23.66947 -19.73353 -37.50064 1.000 50.01387 304 VAL C C 1
ATOM 11246 O O . VAL C 1 306 ? -23.86936 -20.71290 -36.77224 1.000 48.29975 304 VAL C O 1
ATOM 11250 N N . GLN C 1 307 ? -24.22944 -18.54611 -37.28977 1.000 43.41108 305 GLN C N 1
ATOM 11251 C CA . GLN C 1 307 ? -25.08347 -18.28904 -36.14109 1.000 49.30323 305 GLN C CA 1
ATOM 11252 C C . GLN C 1 307 ? -26.20071 -17.34065 -36.54882 1.000 52.82235 305 GLN C C 1
ATOM 11253 O O . GLN C 1 307 ? -25.96237 -16.35169 -37.24893 1.000 47.28541 305 GLN C O 1
ATOM 11259 N N . ASN C 1 308 ? -27.41670 -17.64507 -36.11099 1.000 45.14940 306 ASN C N 1
ATOM 11260 C CA . ASN C 1 308 ? -28.58757 -16.84859 -36.48108 1.000 52.93355 306 ASN C CA 1
ATOM 11261 C C . ASN C 1 308 ? -28.95822 -15.84980 -35.38889 1.000 52.38223 306 ASN C C 1
ATOM 11262 O O . ASN C 1 308 ? -30.10075 -15.78851 -34.93372 1.000 56.50197 306 ASN C O 1
ATOM 11267 N N . ASN C 1 309 ? -27.99159 -15.04300 -34.95794 1.000 52.34336 307 ASN C N 1
ATOM 11268 C CA . ASN C 1 309 ? -28.25631 -13.99908 -33.97990 1.000 51.12879 307 ASN C CA 1
ATOM 11269 C C . ASN C 1 309 ? -27.24291 -12.88099 -34.15408 1.000 51.61891 307 ASN C C 1
ATOM 11270 O O . ASN C 1 309 ? -26.20507 -13.04888 -34.80029 1.000 50.10808 307 ASN C O 1
ATOM 11275 N N . ASP C 1 310 ? -27.56664 -11.72663 -33.57902 1.000 47.31791 308 ASP C N 1
ATOM 11276 C CA . ASP C 1 310 ? -26.60874 -10.63783 -33.50039 1.000 52.31838 308 ASP C CA 1
ATOM 11277 C C . ASP C 1 310 ? -25.68301 -10.86610 -32.30679 1.000 49.17302 308 ASP C C 1
ATOM 11278 O O . ASP C 1 310 ? -25.81049 -11.85224 -31.57336 1.000 43.18949 308 ASP C O 1
ATOM 11283 N N . LYS C 1 311 ? -24.74824 -9.93456 -32.10529 1.000 47.81073 309 LYS C N 1
ATOM 11284 C CA . LYS C 1 311 ? -23.81150 -9.97569 -30.97992 1.000 50.62490 309 LYS C CA 1
ATOM 11285 C C . LYS C 1 311 ? -23.18375 -11.36022 -30.84574 1.000 42.46824 309 LYS C C 1
ATOM 11286 O O . LYS C 1 311 ? -23.23156 -11.99682 -29.79253 1.000 51.32266 309 LYS C O 1
ATOM 11292 N N . ILE C 1 312 ? -22.60829 -11.83458 -31.94823 1.000 41.24285 310 ILE C N 1
ATOM 11293 C CA . ILE C 1 312 ? -22.08342 -13.19056 -31.99997 1.000 47.90356 310 ILE C CA 1
ATOM 11294 C C . ILE C 1 312 ? -20.86403 -13.30986 -31.09600 1.000 58.23676 310 ILE C C 1
ATOM 11295 O O . ILE C 1 312 ? -20.03156 -12.39301 -31.01239 1.000 50.62064 310 ILE C O 1
ATOM 11300 N N . ASP C 1 313 ? -20.76716 -14.43640 -30.39304 1.000 56.73913 311 ASP C N 1
ATOM 11301 C CA . ASP C 1 313 ? -19.56382 -14.81629 -29.66725 1.000 59.08901 311 ASP C CA 1
ATOM 11302 C C . ASP C 1 313 ? -18.96797 -16.05915 -30.31690 1.000 59.68147 311 ASP C C 1
ATOM 11303 O O . ASP C 1 313 ? -19.69996 -16.94365 -30.77592 1.000 55.73691 311 ASP C O 1
ATOM 11308 N N . VAL C 1 314 ? -17.63740 -16.12526 -30.35137 1.000 57.55155 312 VAL C N 1
ATOM 11309 C CA . VAL C 1 314 ? -16.95085 -17.11437 -31.17394 1.000 53.81057 312 VAL C CA 1
ATOM 11310 C C . VAL C 1 314 ? -16.30188 -18.20446 -30.32971 1.000 51.80946 312 VAL C C 1
ATOM 11311 O O . VAL C 1 314 ? -15.29892 -18.79673 -30.74081 1.000 52.77556 312 VAL C O 1
ATOM 11315 N N . PHE C 1 315 ? -16.86778 -18.48435 -29.15854 1.000 49.88411 313 PHE C N 1
ATOM 11316 C CA . PHE C 1 315 ? -16.35815 -19.56922 -28.32922 1.000 52.33607 313 PHE C CA 1
ATOM 11317 C C . PHE C 1 315 ? -16.36289 -20.87354 -29.12673 1.000 52.83065 313 PHE C C 1
ATOM 11318 O O . PHE C 1 315 ? -17.33223 -21.15991 -29.84192 1.000 52.07170 313 PHE C O 1
ATOM 11326 N N . PRO C 1 316 ? -15.30261 -21.69467 -29.03035 1.000 51.36162 314 PRO C N 1
ATOM 11327 C CA . PRO C 1 316 ? -14.11975 -21.55861 -28.17253 1.000 56.13194 314 PRO C CA 1
ATOM 11328 C C . PRO C 1 316 ? -12.92808 -20.81862 -28.78867 1.000 54.72426 314 PRO C C 1
ATOM 11329 O O . PRO C 1 316 ? -11.93384 -20.60981 -28.09232 1.000 51.06950 314 PRO C O 1
ATOM 11333 N N . ILE C 1 317 ? -13.00566 -20.44055 -30.06383 1.000 52.93737 315 ILE C N 1
ATOM 11334 C CA . ILE C 1 317 ? -11.87222 -19.80766 -30.72789 1.000 52.97194 315 ILE C CA 1
ATOM 11335 C C . ILE C 1 317 ? -12.37553 -19.06451 -31.95482 1.000 52.04818 315 ILE C C 1
ATOM 11336 O O . ILE C 1 317 ? -13.34814 -19.47443 -32.59449 1.000 53.29959 315 ILE C O 1
ATOM 11341 N N . ALA C 1 318 ? -11.70523 -17.96616 -32.28048 1.000 57.09329 316 ALA C N 1
ATOM 11342 C CA . ALA C 1 318 ? -12.07195 -17.17542 -33.44626 1.000 57.23359 316 ALA C CA 1
ATOM 11343 C C . ALA C 1 318 ? -11.99280 -18.02594 -34.71091 1.000 49.41353 316 ALA C C 1
ATOM 11344 O O . ALA C 1 318 ? -10.95982 -18.66086 -34.96147 1.000 54.09449 316 ALA C O 1
ATOM 11346 N N . PRO C 1 319 ? -13.04222 -18.07358 -35.51736 1.000 53.23350 317 PRO C N 1
ATOM 11347 C CA . PRO C 1 319 ? -12.99005 -18.80761 -36.78307 1.000 55.96930 317 PRO C CA 1
ATOM 11348 C C . PRO C 1 319 ? -12.37073 -17.93800 -37.87341 1.000 56.39410 317 PRO C C 1
ATOM 11349 O O . PRO C 1 319 ? -11.97340 -16.79431 -37.64723 1.000 55.77131 317 PRO C O 1
ATOM 11353 N N . ASP C 1 320 ? -12.28982 -18.50543 -39.07696 1.000 55.27363 318 ASP C N 1
ATOM 11354 C CA . ASP C 1 320 ? -11.77184 -17.74082 -40.20397 1.000 58.39018 318 ASP C CA 1
ATOM 11355 C C . ASP C 1 320 ? -12.79884 -16.74198 -40.72801 1.000 61.49668 318 ASP C C 1
ATOM 11356 O O . ASP C 1 320 ? -12.42081 -15.71976 -41.31422 1.000 61.42697 318 ASP C O 1
ATOM 11361 N N . ILE C 1 321 ? -14.08568 -17.00919 -40.51772 1.000 52.76313 319 ILE C N 1
ATOM 11362 C CA . ILE C 1 321 ? -15.14977 -16.11776 -40.96547 1.000 59.26128 319 ILE C CA 1
ATOM 11363 C C . ILE C 1 321 ? -16.40744 -16.44786 -40.17015 1.000 57.46907 319 ILE C C 1
ATOM 11364 O O . ILE C 1 321 ? -16.67990 -17.61422 -39.87160 1.000 55.60992 319 ILE C O 1
ATOM 11369 N N . SER C 1 322 ? -17.16419 -15.40808 -39.81351 1.000 57.72224 320 SER C N 1
ATOM 11370 C CA . SER C 1 322 ? -18.38337 -15.53846 -39.01899 1.000 57.19647 320 SER C CA 1
ATOM 11371 C C . SER C 1 322 ? -19.55975 -14.98929 -39.81203 1.000 54.71062 320 SER C C 1
ATOM 11372 O O . SER C 1 322 ? -19.56746 -13.80753 -40.17105 1.000 56.72182 320 SER C O 1
ATOM 11375 N N . TYR C 1 323 ? -20.56404 -15.82959 -40.04862 1.000 51.20573 321 TYR C N 1
ATOM 11376 C CA . TYR C 1 323 ? -21.74079 -15.46290 -40.82905 1.000 51.73275 321 TYR C CA 1
ATOM 11377 C C . TYR C 1 323 ? -22.95298 -15.34246 -39.91344 1.000 56.26539 321 TYR C C 1
ATOM 11378 O O . TYR C 1 323 ? -23.31036 -16.30253 -39.22042 1.000 53.15417 321 TYR C O 1
ATOM 11387 N N . GLU C 1 324 ? -23.59772 -14.17640 -39.92763 1.000 53.86833 322 GLU C N 1
ATOM 11388 C CA . GLU C 1 324 ? -24.86104 -13.99464 -39.21250 1.000 53.28892 322 GLU C CA 1
ATOM 11389 C C . GLU C 1 324 ? -25.99717 -14.34126 -40.16666 1.000 53.84618 322 GLU C C 1
ATOM 11390 O O . GLU C 1 324 ? -26.48332 -13.50287 -40.92764 1.000 52.56298 322 GLU C O 1
ATOM 11396 N N . ILE C 1 325 ? -26.43063 -15.59983 -40.12094 1.000 55.70763 323 ILE C N 1
ATOM 11397 C CA . ILE C 1 325 ? -27.41516 -16.10791 -41.06578 1.000 53.45179 323 ILE C CA 1
ATOM 11398 C C . ILE C 1 325 ? -28.00754 -17.37983 -40.48098 1.000 54.22051 323 ILE C C 1
ATOM 11399 O O . ILE C 1 325 ? -27.36806 -18.06764 -39.68102 1.000 51.92601 323 ILE C O 1
ATOM 11404 N N . SER C 1 326 ? -29.24527 -17.67995 -40.86804 1.000 53.17024 324 SER C N 1
ATOM 11405 C CA . SER C 1 326 ? -29.89065 -18.91396 -40.44678 1.000 52.45042 324 SER C CA 1
ATOM 11406 C C . SER C 1 326 ? -29.23471 -20.11749 -41.11220 1.000 51.30879 324 SER C C 1
ATOM 11407 O O . SER C 1 326 ? -28.75040 -20.04316 -42.24421 1.000 52.41982 324 SER C O 1
ATOM 11410 N N . ALA C 1 327 ? -29.22705 -21.24070 -40.38985 1.000 52.55425 325 ALA C N 1
ATOM 11411 C CA . ALA C 1 327 ? -28.61419 -22.45641 -40.91567 1.000 49.99586 325 ALA C CA 1
ATOM 11412 C C . ALA C 1 327 ? -29.25717 -22.87985 -42.23119 1.000 48.08786 325 ALA C C 1
ATOM 11413 O O . ALA C 1 327 ? -28.56391 -23.31977 -43.15571 1.000 51.37189 325 ALA C O 1
ATOM 11415 N N . ASN C 1 328 ? -30.58027 -22.74452 -42.34172 1.000 50.16030 326 ASN C N 1
ATOM 11416 C CA . ASN C 1 328 ? -31.25335 -23.14184 -43.57499 1.000 48.14264 326 ASN C CA 1
ATOM 11417 C C . ASN C 1 328 ? -30.85740 -22.24129 -44.73965 1.000 54.68703 326 ASN C C 1
ATOM 11418 O O . ASN C 1 328 ? -30.63902 -22.72295 -45.85700 1.000 55.09846 326 ASN C O 1
ATOM 11423 N N . ASP C 1 329 ? -30.74970 -20.93338 -44.50094 1.000 53.86969 327 ASP C N 1
ATOM 11424 C CA . ASP C 1 329 ? -30.36509 -20.02920 -45.57862 1.000 50.46526 327 ASP C CA 1
ATOM 11425 C C . ASP C 1 329 ? -28.90445 -20.22058 -45.96127 1.000 53.85379 327 ASP C C 1
ATOM 11426 O O . ASP C 1 329 ? -28.55430 -20.16461 -47.14695 1.000 48.64476 327 ASP C O 1
ATOM 11431 N N . PHE C 1 330 ? -28.03962 -20.45357 -44.97321 1.000 51.97658 328 PHE C N 1
ATOM 11432 C CA . PHE C 1 330 ? -26.62708 -20.67252 -45.26061 1.000 53.44603 328 PHE C CA 1
ATOM 11433 C C . PHE C 1 330 ? -26.43631 -21.86827 -46.18835 1.000 52.43806 328 PHE C C 1
ATOM 11434 O O . PHE C 1 330 ? -25.85930 -21.74398 -47.27373 1.000 51.66583 328 PHE C O 1
ATOM 11442 N N . PHE C 1 331 ? -26.93738 -23.03790 -45.78411 1.000 53.68232 329 PHE C N 1
ATOM 11443 C CA . PHE C 1 331 ? -26.71731 -24.24492 -46.57257 1.000 55.60057 329 PHE C CA 1
ATOM 11444 C C . PHE C 1 331 ? -27.47621 -24.23399 -47.89475 1.000 57.71675 329 PHE C C 1
ATOM 11445 O O . PHE C 1 331 ? -27.11102 -24.98519 -48.80427 1.000 60.45727 329 PHE C O 1
ATOM 11453 N N . ARG C 1 332 ? -28.51208 -23.40239 -48.03312 1.000 51.83210 330 ARG C N 1
ATOM 11454 C CA . ARG C 1 332 ? -29.16536 -23.28271 -49.33263 1.000 59.20389 330 ARG C CA 1
ATOM 11455 C C . ARG C 1 332 ? -28.31370 -22.48970 -50.32062 1.000 61.75836 330 ARG C C 1
ATOM 11456 O O . ARG C 1 332 ? -28.36771 -22.75213 -51.52720 1.000 64.66686 330 ARG C O 1
ATOM 11464 N N . SER C 1 333 ? -27.52122 -21.52566 -49.83707 1.000 56.66891 331 SER C N 1
ATOM 11465 C CA . SER C 1 333 ? -26.58365 -20.82893 -50.71196 1.000 55.40414 331 SER C CA 1
ATOM 11466 C C . SER C 1 333 ? -25.42743 -21.71947 -51.13951 1.000 57.30182 331 SER C C 1
ATOM 11467 O O . SER C 1 333 ? -24.71801 -21.37771 -52.09057 1.000 60.93276 331 SER C O 1
ATOM 11470 N N . LEU C 1 334 ? -25.21762 -22.84136 -50.45509 1.000 62.53529 332 LEU C N 1
ATOM 11471 C CA . LEU C 1 334 ? -24.05861 -23.69234 -50.68050 1.000 60.97232 332 LEU C CA 1
ATOM 11472 C C . LEU C 1 334 ? -24.32155 -24.82085 -51.66407 1.000 66.67300 332 LEU C C 1
ATOM 11473 O O . LEU C 1 334 ? -23.38312 -25.54479 -52.01317 1.000 75.49746 332 LEU C O 1
ATOM 11478 N N . MET C 1 335 ? -25.56084 -24.99523 -52.11208 1.000 70.65606 333 MET C N 1
ATOM 11479 C CA . MET C 1 335 ? -25.90861 -26.11948 -52.97185 1.000 71.40128 333 MET C CA 1
ATOM 11480 C C . MET C 1 335 ? -25.58968 -25.75797 -54.41799 1.000 79.03099 333 MET C C 1
ATOM 11481 O O . MET C 1 335 ? -26.18663 -24.83786 -54.98539 1.000 81.56797 333 MET C O 1
ATOM 11486 N N . GLU C 1 336 ? -24.63785 -26.47841 -55.00827 1.000 86.82712 334 GLU C N 1
ATOM 11487 C CA . GLU C 1 336 ? -24.18990 -26.23000 -56.37298 1.000 87.67946 334 GLU C CA 1
ATOM 11488 C C . GLU C 1 336 ? -23.46656 -27.47502 -56.86025 1.000 94.83539 334 GLU C C 1
ATOM 11489 O O . GLU C 1 336 ? -22.58649 -27.98997 -56.16290 1.000 94.08843 334 GLU C O 1
ATOM 11491 N N . ASP C 1 337 ? -23.83882 -27.94832 -58.04800 1.000 100.35120 335 ASP C N 1
ATOM 11492 C CA . ASP C 1 337 ? -23.31892 -29.20204 -58.58390 1.000 103.96249 335 ASP C CA 1
ATOM 11493 C C . ASP C 1 337 ? -21.79786 -29.21445 -58.59258 1.000 102.91499 335 ASP C C 1
ATOM 11494 O O . ASP C 1 337 ? -21.15970 -28.34323 -59.19127 1.000 104.53046 335 ASP C O 1
ATOM 11499 N N . THR C 1 338 ? -21.22171 -30.20738 -57.92012 1.000 101.28176 336 THR C N 1
ATOM 11500 C CA . THR C 1 338 ? -19.77816 -30.36705 -57.85747 1.000 105.53011 336 THR C CA 1
ATOM 11501 C C . THR C 1 338 ? -19.43940 -31.84932 -57.91493 1.000 108.26721 336 THR C C 1
ATOM 11502 O O . THR C 1 338 ? -20.26130 -32.71032 -57.58916 1.000 108.07616 336 THR C O 1
ATOM 11506 N N . THR C 1 339 ? -18.21157 -32.13577 -58.33545 1.000 105.78838 337 THR C N 1
ATOM 11507 C CA . THR C 1 339 ? -17.72487 -33.50250 -58.48439 1.000 101.33301 337 THR C CA 1
ATOM 11508 C C . THR C 1 339 ? -16.61842 -33.75856 -57.46503 1.000 100.85501 337 THR C C 1
ATOM 11509 O O . THR C 1 339 ? -15.44625 -33.93463 -57.80632 1.000 102.97225 337 THR C O 1
ATOM 11513 N N . ILE C 1 340 ? -17.00493 -33.77510 -56.19265 1.000 96.67609 338 ILE C N 1
ATOM 11514 C CA . ILE C 1 340 ? -16.09456 -34.06425 -55.09078 1.000 87.02749 338 ILE C CA 1
ATOM 11515 C C . ILE C 1 340 ? -16.50853 -35.39630 -54.48403 1.000 82.55625 338 ILE C C 1
ATOM 11516 O O . ILE C 1 340 ? -17.64161 -35.54605 -54.00889 1.000 85.37147 338 ILE C O 1
ATOM 11521 N N . ASN C 1 341 ? -15.59619 -36.36228 -54.50687 1.000 74.68398 339 ASN C N 1
ATOM 11522 C CA . ASN C 1 341 ? -15.82422 -37.67616 -53.92295 1.000 69.85905 339 ASN C CA 1
ATOM 11523 C C . ASN C 1 341 ? -15.17031 -37.72024 -52.54817 1.000 71.24064 339 ASN C C 1
ATOM 11524 O O . ASN C 1 341 ? -13.94536 -37.60288 -52.43571 1.000 68.81605 339 ASN C O 1
ATOM 11529 N N . ARG C 1 342 ? -15.98623 -37.88000 -51.50658 1.000 68.28342 340 ARG C N 1
ATOM 11530 C CA . ARG C 1 342 ? -15.47972 -38.05759 -50.15098 1.000 65.62083 340 ARG C CA 1
ATOM 11531 C C . ARG C 1 342 ? -16.15876 -39.23881 -49.46724 1.000 62.47515 340 ARG C C 1
ATOM 11532 O O . ARG C 1 342 ? -16.34099 -39.23748 -48.24767 1.000 69.17801 340 ARG C O 1
ATOM 11540 N N . VAL C 1 343 ? -16.53148 -40.25641 -50.24766 1.000 62.09201 341 VAL C N 1
ATOM 11541 C CA . VAL C 1 343 ? -17.17895 -41.44192 -49.69128 1.000 64.24486 341 VAL C CA 1
ATOM 11542 C C . VAL C 1 343 ? -16.25969 -42.13891 -48.69511 1.000 65.85853 341 VAL C C 1
ATOM 11543 O O . VAL C 1 343 ? -16.71376 -42.67446 -47.67633 1.000 66.55786 341 VAL C O 1
ATOM 11547 N N . SER C 1 344 ? -14.95491 -42.14315 -48.97184 1.000 60.65561 342 SER C N 1
ATOM 11548 C CA . SER C 1 344 ? -13.99969 -42.74827 -48.04963 1.000 64.49963 342 SER C CA 1
ATOM 11549 C C . SER C 1 344 ? -14.01293 -42.03511 -46.70136 1.000 66.17570 342 SER C C 1
ATOM 11550 O O . SER C 1 344 ? -14.03275 -42.67679 -45.64456 1.000 66.08912 342 SER C O 1
ATOM 11553 N N . TRP C 1 345 ? -14.00722 -40.69915 -46.72399 1.000 67.63905 343 TRP C N 1
ATOM 11554 C CA . TRP C 1 345 ? -14.04466 -39.92307 -45.48751 1.000 63.51613 343 TRP C CA 1
ATOM 11555 C C . TRP C 1 345 ? -15.32664 -40.18806 -44.70589 1.000 65.42305 343 TRP C C 1
ATOM 11556 O O . TRP C 1 345 ? -15.28938 -40.38152 -43.48434 1.000 61.57046 343 TRP C O 1
ATOM 11567 N N . LEU C 1 346 ? -16.47135 -40.21431 -45.39560 1.000 62.44075 344 LEU C N 1
ATOM 11568 C CA . LEU C 1 346 ? -17.74209 -40.43775 -44.71234 1.000 65.77991 344 LEU C CA 1
ATOM 11569 C C . LEU C 1 346 ? -17.87970 -41.87499 -44.22548 1.000 64.25394 344 LEU C C 1
ATOM 11570 O O . LEU C 1 346 ? -18.48062 -42.11266 -43.17217 1.000 64.32248 344 LEU C O 1
ATOM 11575 N N . GLU C 1 347 ? -17.33857 -42.84273 -44.97017 1.000 64.97077 345 GLU C N 1
ATOM 11576 C CA . GLU C 1 347 ? -17.44576 -44.23445 -44.54576 1.000 66.36326 345 GLU C CA 1
ATOM 11577 C C . GLU C 1 347 ? -16.60809 -44.50627 -43.30698 1.000 63.78803 345 GLU C C 1
ATOM 11578 O O . GLU C 1 347 ? -16.93981 -45.40394 -42.52522 1.000 65.56204 345 GLU C O 1
ATOM 11584 N N . LYS C 1 348 ? -15.52508 -43.75231 -43.11099 1.000 59.06289 346 LYS C N 1
ATOM 11585 C CA . LYS C 1 348 ? -14.74623 -43.89738 -41.88712 1.000 58.53617 346 LYS C CA 1
ATOM 11586 C C . LYS C 1 348 ? -15.56484 -43.48178 -40.67107 1.000 62.17853 346 LYS C C 1
ATOM 11587 O O . LYS C 1 348 ? -15.63803 -44.21412 -39.67876 1.000 64.35840 346 LYS C O 1
ATOM 11593 N N . TRP C 1 349 ? -16.20702 -42.31178 -40.73841 1.000 61.43714 347 TRP C N 1
ATOM 11594 C CA . TRP C 1 349 ? -16.98690 -41.83273 -39.60068 1.000 60.25336 347 TRP C CA 1
ATOM 11595 C C . TRP C 1 349 ? -18.21803 -42.69886 -39.36264 1.000 59.84106 347 TRP C C 1
ATOM 11596 O O . TRP C 1 349 ? -18.57082 -42.97844 -38.21123 1.000 55.50141 347 TRP C O 1
ATOM 11607 N N . GLN C 1 350 ? -18.88269 -43.13482 -40.43687 1.000 57.72175 348 GLN C N 1
ATOM 11608 C CA . GLN C 1 350 ? -20.01828 -44.04104 -40.28981 1.000 59.00157 348 GLN C CA 1
ATOM 11609 C C . GLN C 1 350 ? -19.61146 -45.34994 -39.62774 1.000 64.19014 348 GLN C C 1
ATOM 11610 O O . GLN C 1 350 ? -20.42615 -45.98167 -38.94363 1.000 63.14302 348 GLN C O 1
ATOM 11616 N N . CYS C 1 351 ? -18.36351 -45.77492 -39.82743 1.000 59.42406 349 CYS C N 1
ATOM 11617 C CA . CYS C 1 351 ? -17.89004 -47.02734 -39.25336 1.000 62.55563 349 CYS C CA 1
ATOM 11618 C C . CYS C 1 351 ? -17.56015 -46.86756 -37.77489 1.000 62.31925 349 CYS C C 1
ATOM 11619 O O . CYS C 1 351 ? -17.92220 -47.72265 -36.95895 1.000 67.59678 349 CYS C O 1
ATOM 11622 N N . LEU C 1 352 ? -16.86908 -45.78164 -37.41928 1.000 62.70324 350 LEU C N 1
ATOM 11623 C CA . LEU C 1 352 ? -16.58190 -45.50266 -36.01626 1.000 64.38248 350 LEU C CA 1
ATOM 11624 C C . LEU C 1 352 ? -17.86570 -45.34906 -35.21154 1.000 62.93021 350 LEU C C 1
ATOM 11625 O O . LEU C 1 352 ? -17.97167 -45.86490 -34.09189 1.000 64.10092 350 LEU C O 1
ATOM 11630 N N . GLU C 1 353 ? -18.85576 -44.64705 -35.76982 1.000 63.62235 351 GLU C N 1
ATOM 11631 C CA . GLU C 1 353 ? -20.12479 -44.46374 -35.07118 1.000 64.10304 351 GLU C CA 1
ATOM 11632 C C . GLU C 1 353 ? -20.85704 -45.78685 -34.87991 1.000 62.05079 351 GLU C C 1
ATOM 11633 O O . GLU C 1 353 ? -21.51971 -45.98477 -33.85416 1.000 58.60197 351 GLU C O 1
ATOM 11639 N N . LYS C 1 354 ? -20.74299 -46.70408 -35.84551 1.000 62.69806 352 LYS C N 1
ATOM 11640 C CA . LYS C 1 354 ? -21.34964 -48.02455 -35.69619 1.000 65.88430 352 LYS C CA 1
ATOM 11641 C C . LYS C 1 354 ? -20.76271 -48.76649 -34.50109 1.000 62.57497 352 LYS C C 1
ATOM 11642 O O . LYS C 1 354 ? -21.49585 -49.22615 -33.61825 1.000 58.64054 352 LYS C O 1
ATOM 11648 N N . LYS C 1 355 ? -19.43478 -48.89226 -34.45516 1.000 64.09275 353 LYS C N 1
ATOM 11649 C CA . LYS C 1 355 ? -18.80733 -49.59166 -33.34033 1.000 64.23839 353 LYS C CA 1
ATOM 11650 C C . LYS C 1 355 ? -18.99427 -48.84131 -32.02706 1.000 64.67706 353 LYS C C 1
ATOM 11651 O O . LYS C 1 355 ? -19.15284 -49.47038 -30.97477 1.000 65.51397 353 LYS C O 1
ATOM 11657 N N . GLY C 1 356 ? -18.99188 -47.50743 -32.06590 1.000 64.67596 354 GLY C N 1
ATOM 11658 C CA . GLY C 1 356 ? -19.18501 -46.74369 -30.84343 1.000 62.25602 354 GLY C CA 1
ATOM 11659 C C . GLY C 1 356 ? -20.57894 -46.90641 -30.26838 1.000 64.20734 354 GLY C C 1
ATOM 11660 O O . GLY C 1 356 ? -20.74711 -47.05854 -29.05410 1.000 62.93627 354 GLY C O 1
ATOM 11661 N N . ARG C 1 357 ? -21.59788 -46.87403 -31.12984 1.000 64.34838 355 ARG C N 1
ATOM 11662 C CA . ARG C 1 357 ? -22.95668 -47.13217 -30.67079 1.000 58.69056 355 ARG C CA 1
ATOM 11663 C C . ARG C 1 357 ? -23.07543 -48.51438 -30.05010 1.000 57.26738 355 ARG C C 1
ATOM 11664 O O . ARG C 1 357 ? -23.83291 -48.70181 -29.09266 1.000 61.78108 355 ARG C O 1
ATOM 11672 N N . LYS C 1 358 ? -22.33156 -49.49019 -30.57355 1.000 62.63737 356 LYS C N 1
ATOM 11673 C CA . LYS C 1 358 ? -22.37070 -50.83137 -30.00279 1.000 68.77385 356 LYS C CA 1
ATOM 11674 C C . LYS C 1 358 ? -21.71861 -50.86401 -28.62597 1.000 66.33852 356 LYS C C 1
ATOM 11675 O O . LYS C 1 358 ? -22.25651 -51.47208 -27.69331 1.000 63.67848 356 LYS C O 1
ATOM 11681 N N . GLU C 1 359 ? -20.56497 -50.20719 -28.47697 1.000 66.01755 357 GLU C N 1
ATOM 11682 C CA . GLU C 1 359 ? -19.86492 -50.22178 -27.19652 1.000 66.37832 357 GLU C CA 1
ATOM 11683 C C . GLU C 1 359 ? -20.66236 -49.51814 -26.10764 1.000 67.95170 357 GLU C C 1
ATOM 11684 O O . GLU C 1 359 ? -20.56465 -49.88814 -24.93195 1.000 67.66397 357 GLU C O 1
ATOM 11690 N N . ILE C 1 360 ? -21.44871 -48.50305 -26.47209 1.000 67.57809 358 ILE C N 1
ATOM 11691 C CA . ILE C 1 360 ? -22.31460 -47.85430 -25.49305 1.000 63.56901 358 ILE C CA 1
ATOM 11692 C C . ILE C 1 360 ? -23.38659 -48.82238 -25.01196 1.000 61.86462 358 ILE C C 1
ATOM 11693 O O . ILE C 1 360 ? -23.68991 -48.89178 -23.81429 1.000 63.03474 358 ILE C O 1
ATOM 11698 N N . LYS C 1 361 ? -23.97082 -49.59074 -25.93409 1.000 63.54269 359 LYS C N 1
ATOM 11699 C CA . LYS C 1 361 ? -24.98897 -50.56175 -25.55049 1.000 63.02814 359 LYS C CA 1
ATOM 11700 C C . LYS C 1 361 ? -24.42053 -51.63636 -24.63293 1.000 60.99714 359 LYS C C 1
ATOM 11701 O O . LYS C 1 361 ? -25.13156 -52.14577 -23.75981 1.000 63.41006 359 LYS C O 1
ATOM 11707 N N . CYS C 1 362 ? -23.14525 -51.98896 -24.80799 1.000 60.51026 360 CYS C N 1
ATOM 11708 C CA . CYS C 1 362 ? -22.51958 -52.95282 -23.90853 1.000 62.86980 360 CYS C CA 1
ATOM 11709 C C . CYS C 1 362 ? -22.26004 -52.34327 -22.53607 1.000 63.80575 360 CYS C C 1
ATOM 11710 O O . CYS C 1 362 ? -22.47370 -53.00180 -21.51209 1.000 71.69576 360 CYS C O 1
ATOM 11713 N N . TYR C 1 363 ? -21.79402 -51.09158 -22.48896 1.000 63.14285 361 TYR C N 1
ATOM 11714 C CA . TYR C 1 363 ? -21.63696 -50.42698 -21.19932 1.000 62.96991 361 TYR C CA 1
ATOM 11715 C C . TYR C 1 363 ? -22.97453 -50.29738 -20.48708 1.000 60.42536 361 TYR C C 1
ATOM 11716 O O . TYR C 1 363 ? -23.06624 -50.53470 -19.27820 1.000 70.54628 361 TYR C O 1
ATOM 11725 N N . LEU C 1 364 ? -24.02596 -49.92586 -21.22238 1.000 65.59946 362 LEU C N 1
ATOM 11726 C CA . LEU C 1 364 ? -25.33413 -49.71367 -20.61284 1.000 63.69718 362 LEU C CA 1
ATOM 11727 C C . LEU C 1 364 ? -25.95159 -51.00144 -20.08783 1.000 67.81919 362 LEU C C 1
ATOM 11728 O O . LEU C 1 364 ? -26.85360 -50.94144 -19.24633 1.000 68.79850 362 LEU C O 1
ATOM 11733 N N . GLU C 1 365 ? -25.49415 -52.16019 -20.56161 1.000 67.03276 363 GLU C N 1
ATOM 11734 C CA . GLU C 1 365 ? -26.03585 -53.41838 -20.06508 1.000 71.51455 363 GLU C CA 1
ATOM 11735 C C . GLU C 1 365 ? -25.45741 -53.79911 -18.71127 1.000 72.22843 363 GLU C C 1
ATOM 11736 O O . GLU C 1 365 ? -26.12726 -54.47969 -17.92674 1.000 76.06928 363 GLU C O 1
ATOM 11742 N N . GLN C 1 366 ? -24.22714 -53.38044 -18.42315 1.000 69.14434 364 GLN C N 1
ATOM 11743 C CA . GLN C 1 366 ? -23.56728 -53.70216 -17.16773 1.000 68.06219 364 GLN C CA 1
ATOM 11744 C C . GLN C 1 366 ? -23.52280 -52.52797 -16.20039 1.000 69.17610 364 GLN C C 1
ATOM 11745 O O . GLN C 1 366 ? -23.02849 -52.68557 -15.07835 1.000 75.08433 364 GLN C O 1
ATOM 11751 N N . ALA C 1 367 ? -24.03390 -51.36489 -16.59385 1.000 66.10632 365 ALA C N 1
ATOM 11752 C CA . ALA C 1 367 ? -23.93637 -50.17190 -15.76519 1.000 69.03252 365 ALA C CA 1
ATOM 11753 C C . ALA C 1 367 ? -25.02868 -50.14909 -14.70396 1.000 68.54694 365 ALA C C 1
ATOM 11754 O O . ALA C 1 367 ? -26.19634 -50.43608 -14.98313 1.000 66.25247 365 ALA C O 1
ATOM 11756 N N . THR C 1 368 ? -24.63806 -49.79937 -13.47716 1.000 70.15622 366 THR C N 1
ATOM 11757 C CA . THR C 1 368 ? -25.56705 -49.68100 -12.35965 1.000 71.38236 366 THR C CA 1
ATOM 11758 C C . THR C 1 368 ? -25.55986 -48.28716 -11.74136 1.000 70.48537 366 THR C C 1
ATOM 11759 O O . THR C 1 368 ? -26.12370 -48.09851 -10.65587 1.000 70.57693 366 THR C O 1
ATOM 11763 N N . ASP C 1 369 ? -24.95367 -47.30744 -12.40687 1.000 67.18403 367 ASP C N 1
ATOM 11764 C CA . ASP C 1 369 ? -24.70818 -45.99072 -11.84547 1.000 59.85243 367 ASP C CA 1
ATOM 11765 C C . ASP C 1 369 ? -25.74500 -44.98591 -12.34014 1.000 60.33063 367 ASP C C 1
ATOM 11766 O O . ASP C 1 369 ? -26.75233 -45.34310 -12.95783 1.000 60.07510 367 ASP C O 1
ATOM 11771 N N . GLU C 1 370 ? -25.48336 -43.70333 -12.06931 1.000 61.49470 368 GLU C N 1
ATOM 11772 C CA . GLU C 1 370 ? -26.35793 -42.63060 -12.53272 1.000 64.20421 368 GLU C CA 1
ATOM 11773 C C . GLU C 1 370 ? -26.54723 -42.66737 -14.04362 1.000 63.72570 368 GLU C C 1
ATOM 11774 O O . GLU C 1 370 ? -27.63359 -42.34432 -14.54036 1.000 57.24356 368 GLU C O 1
ATOM 11780 N N . SER C 1 371 ? -25.51031 -43.05974 -14.79026 1.000 61.06747 369 SER C N 1
ATOM 11781 C CA . SER C 1 371 ? -25.63915 -43.11534 -16.24254 1.000 62.56977 369 SER C CA 1
ATOM 11782 C C . SER C 1 371 ? -26.63180 -44.18785 -16.67812 1.000 63.16785 369 SER C C 1
ATOM 11783 O O . SER C 1 371 ? -27.32052 -44.01573 -17.68979 1.000 57.19216 369 SER C O 1
ATOM 11786 N N . ALA C 1 372 ? -26.73190 -45.28925 -15.92904 1.000 62.11025 370 ALA C N 1
ATOM 11787 C CA . ALA C 1 372 ? -27.73467 -46.30063 -16.24806 1.000 59.36236 370 ALA C CA 1
ATOM 11788 C C . ALA C 1 372 ? -29.14564 -45.75037 -16.07680 1.000 59.87526 370 ALA C C 1
ATOM 11789 O O . ALA C 1 372 ? -30.02017 -45.99336 -16.91882 1.000 57.65998 370 ALA C O 1
ATOM 11791 N N . PHE C 1 373 ? -29.38423 -45.00502 -14.99354 1.000 59.91434 371 PHE C N 1
ATOM 11792 C CA . PHE C 1 373 ? -30.69303 -44.39296 -14.78328 1.000 56.62741 371 PHE C CA 1
ATOM 11793 C C . PHE C 1 373 ? -31.05658 -43.45976 -15.93050 1.000 57.08485 371 PHE C C 1
ATOM 11794 O O . PHE C 1 373 ? -32.21246 -43.41912 -16.36575 1.000 58.93877 371 PHE C O 1
ATOM 11802 N N . VAL C 1 374 ? -30.08203 -42.69433 -16.42641 1.000 58.51780 372 VAL C N 1
ATOM 11803 C CA . VAL C 1 374 ? -30.35084 -41.74960 -17.50547 1.000 53.89372 372 VAL C CA 1
ATOM 11804 C C . VAL C 1 374 ? -30.66407 -42.49283 -18.79703 1.000 57.18458 372 VAL C C 1
ATOM 11805 O O . VAL C 1 374 ? -31.53807 -42.08224 -19.57143 1.000 55.79588 372 VAL C O 1
ATOM 11809 N N . GLY C 1 375 ? -29.96648 -43.60182 -19.04604 1.000 59.18695 373 GLY C N 1
ATOM 11810 C CA . GLY C 1 375 ? -30.25742 -44.39146 -20.22999 1.000 56.37702 373 GLY C CA 1
ATOM 11811 C C . GLY C 1 375 ? -31.65589 -44.97460 -20.20684 1.000 61.96577 373 GLY C C 1
ATOM 11812 O O . GLY C 1 375 ? -32.33135 -45.03533 -21.23709 1.000 63.95688 373 GLY C O 1
ATOM 11813 N N . GLU C 1 376 ? -32.11598 -45.39865 -19.02804 1.000 60.92545 374 GLU C N 1
ATOM 11814 C CA . GLU C 1 376 ? -33.44761 -45.98486 -18.93213 1.000 59.08938 374 GLU C CA 1
ATOM 11815 C C . GLU C 1 376 ? -34.52958 -44.93824 -19.16212 1.000 65.04267 374 GLU C C 1
ATOM 11816 O O . GLU C 1 376 ? -35.54130 -45.22004 -19.81636 1.000 65.07777 374 GLU C O 1
ATOM 11822 N N . LEU C 1 377 ? -34.33836 -43.72399 -18.63818 1.000 60.45885 375 LEU C N 1
ATOM 11823 C CA . LEU C 1 377 ? -35.30268 -42.66251 -18.90620 1.000 59.40813 375 LEU C CA 1
ATOM 11824 C C . LEU C 1 377 ? -35.35629 -42.33761 -20.39420 1.000 60.75295 375 LEU C C 1
ATOM 11825 O O . LEU C 1 377 ? -36.43007 -42.04613 -20.93472 1.000 60.77493 375 LEU C O 1
ATOM 11830 N N . ILE C 1 378 ? -34.20713 -42.38964 -21.07553 1.000 62.32921 376 ILE C N 1
ATOM 11831 C CA . ILE C 1 378 ? -34.19782 -42.20490 -22.52430 1.000 58.79781 376 ILE C CA 1
ATOM 11832 C C . ILE C 1 378 ? -35.04173 -43.27888 -23.19665 1.000 58.08299 376 ILE C C 1
ATOM 11833 O O . ILE C 1 378 ? -35.82555 -42.99161 -24.10780 1.000 66.10289 376 ILE C O 1
ATOM 11838 N N . LYS C 1 379 ? -34.91522 -44.52818 -22.74267 1.000 57.36170 377 LYS C N 1
ATOM 11839 C CA . LYS C 1 379 ? -35.69991 -45.60921 -23.33103 1.000 63.09055 377 LYS C CA 1
ATOM 11840 C C . LYS C 1 379 ? -37.18784 -45.45014 -23.03340 1.000 62.83807 377 LYS C C 1
ATOM 11841 O O . LYS C 1 379 ? -38.03077 -45.75868 -23.88417 1.000 59.94015 377 LYS C O 1
ATOM 11847 N N . LYS C 1 380 ? -37.53149 -44.96369 -21.83747 1.000 62.72008 378 LYS C N 1
ATOM 11848 C CA . LYS C 1 380 ? -38.92880 -44.88027 -21.42539 1.000 55.60157 378 LYS C CA 1
ATOM 11849 C C . LYS C 1 380 ? -39.67559 -43.72017 -22.06816 1.000 62.89212 378 LYS C C 1
ATOM 11850 O O . LYS C 1 380 ? -40.91070 -43.74179 -22.10140 1.000 64.59057 378 LYS C O 1
ATOM 11856 N N . THR C 1 381 ? -38.96588 -42.71252 -22.56732 1.000 59.09229 379 THR C N 1
ATOM 11857 C CA . THR C 1 381 ? -39.62225 -41.54184 -23.13212 1.000 59.99220 379 THR C CA 1
ATOM 11858 C C . THR C 1 381 ? -40.29167 -41.89871 -24.45528 1.000 62.02612 379 THR C C 1
ATOM 11859 O O . THR C 1 381 ? -39.67586 -42.51736 -25.32877 1.000 69.16617 379 THR C O 1
ATOM 11863 N N . SER C 1 382 ? -41.55852 -41.51741 -24.59836 1.000 63.18310 380 SER C N 1
ATOM 11864 C CA . SER C 1 382 ? -42.29070 -41.80046 -25.82498 1.000 69.51386 380 SER C CA 1
ATOM 11865 C C . SER C 1 382 ? -41.72602 -40.99466 -26.98872 1.000 69.69970 380 SER C C 1
ATOM 11866 O O . SER C 1 382 ? -41.23262 -39.87726 -26.81807 1.000 68.30616 380 SER C O 1
ATOM 11869 N N . GLU C 1 383 ? -41.80380 -41.57370 -28.18495 1.000 68.54154 381 GLU C N 1
ATOM 11870 C CA . GLU C 1 383 ? -41.43604 -40.83250 -29.38290 1.000 70.23284 381 GLU C CA 1
ATOM 11871 C C . GLU C 1 383 ? -42.34425 -39.61776 -29.54141 1.000 68.79424 381 GLU C C 1
ATOM 11872 O O . GLU C 1 383 ? -43.49211 -39.60816 -29.08628 1.000 64.20942 381 GLU C O 1
ATOM 11878 N N . LYS C 1 384 ? -41.80631 -38.57748 -30.17804 1.000 67.68512 382 LYS C N 1
ATOM 11879 C CA . LYS C 1 384 ? -42.45556 -37.28354 -30.36828 1.000 71.49671 382 LYS C CA 1
ATOM 11880 C C . LYS C 1 384 ? -42.70182 -36.54933 -29.05679 1.000 71.39233 382 LYS C C 1
ATOM 11881 O O . LYS C 1 384 ? -43.45191 -35.56542 -29.03899 1.000 80.18096 382 LYS C O 1
ATOM 11887 N N . ASP C 1 385 ? -42.10266 -36.99754 -27.95797 1.000 71.27701 383 ASP C N 1
ATOM 11888 C CA . ASP C 1 385 ? -42.17554 -36.30002 -26.68601 1.000 68.42484 383 ASP C CA 1
ATOM 11889 C C . ASP C 1 385 ? -40.91062 -35.46303 -26.50062 1.000 68.84526 383 ASP C C 1
ATOM 11890 O O . ASP C 1 385 ? -40.08467 -35.33510 -27.41194 1.000 69.08147 383 ASP C O 1
ATOM 11895 N N . ALA C 1 386 ? -40.74457 -34.88699 -25.31072 1.000 61.77663 384 ALA C N 1
ATOM 11896 C CA . ALA C 1 386 ? -39.62196 -33.99838 -25.05379 1.000 59.23128 384 ALA C CA 1
ATOM 11897 C C . ALA C 1 386 ? -39.10459 -34.18846 -23.63523 1.000 59.29203 384 ALA C C 1
ATOM 11898 O O . ALA C 1 386 ? -39.85739 -34.51524 -22.71366 1.000 55.59766 384 ALA C O 1
ATOM 11900 N N . LEU C 1 387 ? -37.80196 -33.97689 -23.47558 1.000 57.14887 385 LEU C N 1
ATOM 11901 C CA . LEU C 1 387 ? -37.15196 -33.94759 -22.17594 1.000 54.02545 385 LEU C CA 1
ATOM 11902 C C . LEU C 1 387 ? -36.56813 -32.56334 -21.93968 1.000 52.80236 385 LEU C C 1
ATOM 11903 O O . LEU C 1 387 ? -35.95146 -31.98164 -22.83729 1.000 53.48447 385 LEU C O 1
ATOM 11908 N N . PHE C 1 388 ? -36.76500 -32.03548 -20.73520 1.000 53.08053 386 PHE C N 1
ATOM 11909 C CA . PHE C 1 388 ? -36.01487 -30.87673 -20.26857 1.000 54.43462 386 PHE C CA 1
ATOM 11910 C C . PHE C 1 388 ? -34.89280 -31.36979 -19.36495 1.000 49.35428 386 PHE C C 1
ATOM 11911 O O . PHE C 1 388 ? -35.15329 -31.97707 -18.32147 1.000 48.38015 386 PHE C O 1
ATOM 11919 N N . ILE C 1 389 ? -33.65279 -31.11722 -19.77323 1.000 46.99676 387 ILE C N 1
ATOM 11920 C CA . ILE C 1 389 ? -32.47169 -31.58434 -19.05898 1.000 51.47479 387 ILE C CA 1
ATOM 11921 C C . ILE C 1 389 ? -31.85519 -30.41173 -18.31424 1.000 54.84976 387 ILE C C 1
ATOM 11922 O O . ILE C 1 389 ? -31.54393 -29.37601 -18.91776 1.000 51.92407 387 ILE C O 1
ATOM 11927 N N . SER C 1 390 ? -31.67003 -30.57383 -17.00581 1.000 52.94572 388 SER C N 1
ATOM 11928 C CA . SER C 1 390 ? -30.99873 -29.55108 -16.21745 1.000 54.14270 388 SER C CA 1
ATOM 11929 C C . SER C 1 390 ? -29.50940 -29.52181 -16.54665 1.000 54.01514 388 SER C C 1
ATOM 11930 O O . SER C 1 390 ? -28.98204 -30.36411 -17.28201 1.000 50.54980 388 SER C O 1
ATOM 11933 N N . ASN C 1 391 ? -28.82239 -28.53280 -15.98086 1.000 52.52120 389 ASN C N 1
ATOM 11934 C CA . ASN C 1 391 ? -27.39014 -28.36579 -16.19709 1.000 50.02295 389 ASN C CA 1
ATOM 11935 C C . ASN C 1 391 ? -26.62634 -29.35055 -15.30888 1.000 53.31219 389 ASN C C 1
ATOM 11936 O O . ASN C 1 391 ? -27.19864 -30.29796 -14.75989 1.000 52.10365 389 ASN C O 1
ATOM 11941 N N . SER C 1 392 ? -25.31684 -29.13185 -15.16435 1.000 52.66256 390 SER C N 1
ATOM 11942 C CA . SER C 1 392 ? -24.40503 -30.07014 -14.50290 1.000 50.43749 390 SER C CA 1
ATOM 11943 C C . SER C 1 392 ? -24.31968 -31.37390 -15.29394 1.000 52.56570 390 SER C C 1
ATOM 11944 O O . SER C 1 392 ? -24.28763 -31.35117 -16.52614 1.000 55.17770 390 SER C O 1
ATOM 11947 N N . MET C 1 393 ? -24.27950 -32.51682 -14.60285 1.000 50.14609 391 MET C N 1
ATOM 11948 C CA . MET C 1 393 ? -24.03517 -33.80280 -15.25242 1.000 53.15323 391 MET C CA 1
ATOM 11949 C C . MET C 1 393 ? -25.18193 -34.33868 -16.11107 1.000 54.09844 391 MET C C 1
ATOM 11950 O O . MET C 1 393 ? -24.90357 -34.99970 -17.12116 1.000 53.47943 391 MET C O 1
ATOM 11955 N N . PRO C 1 394 ? -26.46197 -34.11900 -15.76182 1.000 47.79047 392 PRO C N 1
ATOM 11956 C CA . PRO C 1 394 ? -27.54039 -34.63310 -16.62972 1.000 50.26450 392 PRO C CA 1
ATOM 11957 C C . PRO C 1 394 ? -27.38229 -34.28376 -18.10118 1.000 54.05609 392 PRO C C 1
ATOM 11958 O O . PRO C 1 394 ? -27.59434 -35.14701 -18.96239 1.000 56.62993 392 PRO C O 1
ATOM 11962 N N . ILE C 1 395 ? -26.99712 -33.04451 -18.41435 1.000 53.75558 393 ILE C N 1
ATOM 11963 C CA . ILE C 1 395 ? -26.84778 -32.64912 -19.81016 1.000 46.44297 393 ILE C CA 1
ATOM 11964 C C . ILE C 1 395 ? -25.63192 -33.32359 -20.43669 1.000 53.83063 393 ILE C C 1
ATOM 11965 O O . ILE C 1 395 ? -25.60839 -33.57379 -21.64788 1.000 52.21146 393 ILE C O 1
ATOM 11970 N N . ARG C 1 396 ? -24.61501 -33.64696 -19.63325 1.000 54.92226 394 ARG C N 1
ATOM 11971 C CA . ARG C 1 396 ? -23.44869 -34.34896 -20.15628 1.000 52.00219 394 ARG C CA 1
ATOM 11972 C C . ARG C 1 396 ? -23.72764 -35.83095 -20.37125 1.000 55.82403 394 ARG C C 1
ATOM 11973 O O . ARG C 1 396 ? -23.16440 -36.43428 -21.29197 1.000 52.93344 394 ARG C O 1
ATOM 11981 N N . ASP C 1 397 ? -24.58297 -36.43177 -19.53801 1.000 53.98871 395 ASP C N 1
ATOM 11982 C CA . ASP C 1 397 ? -24.95735 -37.82809 -19.74467 1.000 55.56098 395 ASP C CA 1
ATOM 11983 C C . ASP C 1 397 ? -25.83177 -37.98250 -20.97919 1.000 55.46249 395 ASP C C 1
ATOM 11984 O O . ASP C 1 397 ? -25.72362 -38.97786 -21.70484 1.000 52.83277 395 ASP C O 1
ATOM 11989 N N . VAL C 1 398 ? -26.71110 -37.00928 -21.22386 1.000 59.24397 396 VAL C N 1
ATOM 11990 C CA . VAL C 1 398 ? -27.53376 -37.02038 -22.42932 1.000 50.44258 396 VAL C CA 1
ATOM 11991 C C . VAL C 1 398 ? -26.65449 -36.98437 -23.67406 1.000 53.86046 396 VAL C C 1
ATOM 11992 O O . VAL C 1 398 ? -26.91190 -37.69268 -24.65651 1.000 52.71382 396 VAL C O 1
ATOM 11996 N N . ASP C 1 399 ? -25.59528 -36.16877 -23.64572 1.000 54.29580 397 ASP C N 1
ATOM 11997 C CA . ASP C 1 399 ? -24.66834 -36.09291 -24.77259 1.000 51.68868 397 ASP C CA 1
ATOM 11998 C C . ASP C 1 399 ? -24.08989 -37.46499 -25.10281 1.000 52.41441 397 ASP C C 1
ATOM 11999 O O . ASP C 1 399 ? -24.06053 -37.87560 -26.26923 1.000 54.04720 397 ASP C O 1
ATOM 12004 N N . ASN C 1 400 ? -23.64080 -38.19827 -24.08422 1.000 50.12617 398 ASN C N 1
ATOM 12005 C CA . ASN C 1 400 ? -23.01856 -39.49567 -24.31778 1.000 57.47901 398 ASN C CA 1
ATOM 12006 C C . ASN C 1 400 ? -24.02534 -40.61179 -24.58865 1.000 54.46150 398 ASN C C 1
ATOM 12007 O O . ASN C 1 400 ? -23.63698 -41.64881 -25.13449 1.000 53.30446 398 ASN C O 1
ATOM 12012 N N . LEU C 1 401 ? -25.30385 -40.43110 -24.23579 1.000 52.69215 399 LEU C N 1
ATOM 12013 C CA . LEU C 1 401 ? -26.24560 -41.54340 -24.21109 1.000 55.09105 399 LEU C CA 1
ATOM 12014 C C . LEU C 1 401 ? -27.40988 -41.43227 -25.18644 1.000 57.61622 399 LEU C C 1
ATOM 12015 O O . LEU C 1 401 ? -28.00425 -42.46393 -25.51453 1.000 59.89337 399 LEU C O 1
ATOM 12020 N N . LEU C 1 402 ? -27.75740 -40.23772 -25.65649 1.000 57.45361 400 LEU C N 1
ATOM 12021 C CA . LEU C 1 402 ? -28.87394 -40.09332 -26.58552 1.000 58.35402 400 LEU C CA 1
ATOM 12022 C C . LEU C 1 402 ? -28.38834 -40.36011 -28.00383 1.000 61.48349 400 LEU C C 1
ATOM 12023 O O . LEU C 1 402 ? -27.50536 -39.65628 -28.50849 1.000 57.78790 400 LEU C O 1
ATOM 12028 N N . LEU C 1 403 ? -28.96135 -41.37726 -28.64812 1.000 66.63008 401 LEU C N 1
ATOM 12029 C CA . LEU C 1 403 ? -28.44387 -41.82726 -29.93412 1.000 67.58733 401 LEU C CA 1
ATOM 12030 C C . LEU C 1 403 ? -29.41905 -41.57701 -31.07781 1.000 69.64615 401 LEU C C 1
ATOM 12031 O O . LEU C 1 403 ? -29.22114 -40.65498 -31.87523 1.000 76.43558 401 LEU C O 1
ATOM 12036 N N . ASN C 1 404 ? -30.47889 -42.38738 -31.17532 1.000 70.27414 402 ASN C N 1
ATOM 12037 C CA . ASN C 1 404 ? -31.38393 -42.31406 -32.31916 1.000 70.72361 402 ASN C CA 1
ATOM 12038 C C . ASN C 1 404 ? -32.85765 -42.22682 -31.92925 1.000 68.85170 402 ASN C C 1
ATOM 12039 O O . ASN C 1 404 ? -33.72117 -42.40968 -32.79477 1.000 74.11296 402 ASN C O 1
ATOM 12044 N N . LYS C 1 405 ? -33.17332 -41.94738 -30.66615 1.000 65.27781 403 LYS C N 1
ATOM 12045 C CA . LYS C 1 405 ? -34.56580 -41.80493 -30.26160 1.000 64.62970 403 LYS C CA 1
ATOM 12046 C C . LYS C 1 405 ? -35.17949 -40.55119 -30.88062 1.000 64.35640 403 LYS C C 1
ATOM 12047 O O . LYS C 1 405 ? -34.56692 -39.47844 -30.87575 1.000 64.07728 403 LYS C O 1
ATOM 12053 N N . ASN C 1 406 ? -36.39853 -40.68328 -31.40865 1.000 63.06955 404 ASN C N 1
ATOM 12054 C CA . ASN C 1 406 ? -37.11066 -39.55751 -32.02284 1.000 61.98086 404 ASN C CA 1
ATOM 12055 C C . ASN C 1 406 ? -37.79096 -38.74721 -30.92033 1.000 62.89305 404 ASN C C 1
ATOM 12056 O O . ASN C 1 406 ? -39.00641 -38.80410 -30.71652 1.000 59.01200 404 ASN C O 1
ATOM 12061 N N . ILE C 1 407 ? -36.98043 -37.97116 -30.19421 1.000 64.15490 405 ILE C N 1
ATOM 12062 C CA . ILE C 1 407 ? -37.46634 -37.06653 -29.15528 1.000 65.61500 405 ILE C CA 1
ATOM 12063 C C . ILE C 1 407 ? -36.70640 -35.74607 -29.25051 1.000 61.00295 405 ILE C C 1
ATOM 12064 O O . ILE C 1 407 ? -35.68800 -35.63295 -29.93594 1.000 56.99707 405 ILE C O 1
ATOM 12069 N N . ASP C 1 408 ? -37.23306 -34.73428 -28.56372 1.000 59.90263 406 ASP C N 1
ATOM 12070 C CA . ASP C 1 408 ? -36.60339 -33.42734 -28.44406 1.000 60.30071 406 ASP C CA 1
ATOM 12071 C C . ASP C 1 408 ? -36.03879 -33.26729 -27.03965 1.000 59.00796 406 ASP C C 1
ATOM 12072 O O . ASP C 1 408 ? -36.59931 -33.78685 -26.07054 1.000 58.65285 406 ASP C O 1
ATOM 12077 N N . VAL C 1 409 ? -34.92634 -32.54109 -26.92877 1.000 59.96640 407 VAL C N 1
ATOM 12078 C CA . VAL C 1 409 ? -34.36653 -32.17531 -25.63233 1.000 56.18302 407 VAL C CA 1
ATOM 12079 C C . VAL C 1 409 ? -34.19048 -30.66400 -25.58152 1.000 55.72108 407 VAL C C 1
ATOM 12080 O O . VAL C 1 409 ? -33.84257 -30.02982 -26.58428 1.000 51.99286 407 VAL C O 1
ATOM 12084 N N . TYR C 1 410 ? -34.45853 -30.08772 -24.41328 1.000 53.47089 408 TYR C N 1
ATOM 12085 C CA . TYR C 1 410 ? -34.34187 -28.65691 -24.19144 1.000 51.67800 408 TYR C CA 1
ATOM 12086 C C . TYR C 1 410 ? -33.55099 -28.41929 -22.91444 1.000 50.78436 408 TYR C C 1
ATOM 12087 O O . TYR C 1 410 ? -33.43753 -29.30060 -22.05814 1.000 52.43802 408 TYR C O 1
ATOM 12096 N N . ALA C 1 411 ? -33.00700 -27.21235 -22.79088 1.000 49.19058 409 ALA C N 1
ATOM 12097 C CA . ALA C 1 411 ? -32.16421 -26.88276 -21.64934 1.000 51.88270 409 ALA C CA 1
ATOM 12098 C C . ALA C 1 411 ? -31.98834 -25.37453 -21.57917 1.000 49.45804 409 ALA C C 1
ATOM 12099 O O . ALA C 1 411 ? -32.27008 -24.65209 -22.53852 1.000 49.35672 409 ALA C O 1
ATOM 12101 N N . ASN C 1 412 ? -31.52739 -24.91113 -20.42066 1.000 53.61496 410 ASN C N 1
ATOM 12102 C CA . ASN C 1 412 ? -31.09875 -23.52524 -20.25135 1.000 50.87696 410 ASN C CA 1
ATOM 12103 C C . ASN C 1 412 ? -29.57763 -23.46142 -20.37052 1.000 51.20042 410 ASN C C 1
ATOM 12104 O O . ASN C 1 412 ? -28.85089 -23.23133 -19.40600 1.000 56.32631 410 ASN C O 1
ATOM 12109 N N . ARG C 1 413 ? -29.10105 -23.68818 -21.59612 1.000 54.57224 411 ARG C N 1
ATOM 12110 C CA . ARG C 1 413 ? -27.67090 -23.73406 -21.87771 1.000 54.98454 411 ARG C CA 1
ATOM 12111 C C . ARG C 1 413 ? -27.10273 -22.37865 -22.27856 1.000 58.46171 411 ARG C C 1
ATOM 12112 O O . ARG C 1 413 ? -26.19177 -22.31522 -23.11450 1.000 63.00824 411 ARG C O 1
ATOM 12120 N N . GLY C 1 414 ? -27.61488 -21.29251 -21.70777 1.000 58.10848 412 GLY C N 1
ATOM 12121 C CA . GLY C 1 414 ? -27.07466 -19.97465 -21.97398 1.000 54.93485 412 GLY C CA 1
ATOM 12122 C C . GLY C 1 414 ? -26.08869 -19.54653 -20.90942 1.000 54.54012 412 GLY C C 1
ATOM 12123 O O . GLY C 1 414 ? -24.87781 -19.52615 -21.14459 1.000 58.72340 412 GLY C O 1
ATOM 12124 N N . ALA C 1 415 ? -26.59653 -19.19865 -19.72876 1.000 51.65220 413 ALA C N 1
ATOM 12125 C CA . ALA C 1 415 ? -25.73211 -18.89879 -18.59570 1.000 49.39800 413 ALA C CA 1
ATOM 12126 C C . ALA C 1 415 ? -25.31329 -20.14680 -17.83066 1.000 50.64889 413 ALA C C 1
ATOM 12127 O O . ALA C 1 415 ? -24.48168 -20.04274 -16.92352 1.000 50.80499 413 ALA C O 1
ATOM 12129 N N . ASN C 1 416 ? -25.88000 -21.30860 -18.16737 1.000 54.54592 414 ASN C N 1
ATOM 12130 C CA . ASN C 1 416 ? -25.51691 -22.59523 -17.56847 1.000 56.22685 414 ASN C CA 1
ATOM 12131 C C . ASN C 1 416 ? -25.73235 -22.61164 -16.05650 1.000 55.02867 414 ASN C C 1
ATOM 12132 O O . ASN C 1 416 ? -25.05490 -23.34003 -15.32943 1.000 53.55973 414 ASN C O 1
ATOM 12137 N N . GLY C 1 417 ? -26.68230 -21.82629 -15.56634 1.000 52.29406 415 GLY C N 1
ATOM 12138 C CA . GLY C 1 417 ? -26.96451 -21.83020 -14.15056 1.000 54.86925 415 GLY C CA 1
ATOM 12139 C C . GLY C 1 417 ? -27.81449 -23.01466 -13.71893 1.000 52.47610 415 GLY C C 1
ATOM 12140 O O . GLY C 1 417 ? -28.56388 -23.60393 -14.49587 1.000 54.93137 415 GLY C O 1
ATOM 12141 N N . ILE C 1 418 ? -27.67128 -23.36874 -12.44330 1.000 52.17403 416 ILE C N 1
ATOM 12142 C CA . ILE C 1 418 ? -28.50977 -24.40001 -11.83929 1.000 51.32290 416 ILE C CA 1
ATOM 12143 C C . ILE C 1 418 ? -29.77209 -23.81607 -11.21402 1.000 49.78889 416 ILE C C 1
ATOM 12144 O O . ILE C 1 418 ? -30.49392 -24.52588 -10.51258 1.000 51.77448 416 ILE C O 1
ATOM 12149 N N . ASP C 1 419 ? -30.05187 -22.53850 -11.45069 1.000 53.10676 417 ASP C N 1
ATOM 12150 C CA . ASP C 1 419 ? -31.24202 -21.88734 -10.93394 1.000 48.20245 417 ASP C CA 1
ATOM 12151 C C . ASP C 1 419 ? -32.34823 -21.85139 -11.98657 1.000 49.67968 417 ASP C C 1
ATOM 12152 O O . ASP C 1 419 ? -32.08437 -21.79880 -13.18926 1.000 46.32064 417 ASP C O 1
ATOM 12157 N N . GLY C 1 420 ? -33.60241 -21.87302 -11.51963 1.000 48.89252 418 GLY C N 1
ATOM 12158 C CA . GLY C 1 420 ? -34.75489 -21.71143 -12.39605 1.000 45.65507 418 GLY C CA 1
ATOM 12159 C C . GLY C 1 420 ? -35.13632 -22.90112 -13.25652 1.000 47.66660 418 GLY C C 1
ATOM 12160 O O . GLY C 1 420 ? -36.04497 -22.78021 -14.09002 1.000 42.18717 418 GLY C O 1
ATOM 12161 N N . ILE C 1 421 ? -34.48281 -24.05100 -13.07930 1.000 44.31524 419 ILE C N 1
ATOM 12162 C CA . ILE C 1 421 ? -34.73141 -25.18936 -13.96037 1.000 44.45719 419 ILE C CA 1
ATOM 12163 C C . ILE C 1 421 ? -36.16364 -25.68939 -13.81280 1.000 50.30404 419 ILE C C 1
ATOM 12164 O O . ILE C 1 421 ? -36.83066 -26.00097 -14.80744 1.000 48.76405 419 ILE C O 1
ATOM 12169 N N . VAL C 1 422 ? -36.65977 -25.77767 -12.57560 1.000 48.91948 420 VAL C N 1
ATOM 12170 C CA . VAL C 1 422 ? -38.02675 -26.24860 -12.35916 1.000 47.92195 420 VAL C CA 1
ATOM 12171 C C . VAL C 1 422 ? -39.02425 -25.31311 -13.03297 1.000 50.51711 420 VAL C C 1
ATOM 12172 O O . VAL C 1 422 ? -39.90842 -25.75179 -13.77892 1.000 49.55781 420 VAL C O 1
ATOM 12176 N N . SER C 1 423 ? -38.88850 -24.00642 -12.78887 1.000 44.46239 421 SER C N 1
ATOM 12177 C CA . SER C 1 423 ? -39.82675 -23.04450 -13.35935 1.000 43.27797 421 SER C CA 1
ATOM 12178 C C . SER C 1 423 ? -39.76891 -23.04061 -14.88223 1.000 48.65246 421 SER C C 1
ATOM 12179 O O . SER C 1 423 ? -40.80419 -22.92123 -15.54907 1.000 48.52199 421 SER C O 1
ATOM 12182 N N . THR C 1 424 ? -38.56811 -23.15886 -15.45454 1.000 48.90968 422 THR C N 1
ATOM 12183 C CA . THR C 1 424 ? -38.45706 -23.14797 -16.90948 1.000 45.39665 422 THR C CA 1
ATOM 12184 C C . THR C 1 424 ? -39.08212 -24.40041 -17.51338 1.000 49.93697 422 THR C C 1
ATOM 12185 O O . THR C 1 424 ? -39.74462 -24.32942 -18.55601 1.000 46.60490 422 THR C O 1
ATOM 12189 N N . ALA C 1 425 ? -38.89976 -25.55461 -16.86601 1.000 50.46997 423 ALA C N 1
ATOM 12190 C CA . ALA C 1 425 ? -39.50849 -26.78069 -17.37427 1.000 48.51282 423 ALA C CA 1
ATOM 12191 C C . ALA C 1 425 ? -41.02941 -26.71922 -17.29060 1.000 48.79723 423 ALA C C 1
ATOM 12192 O O . ALA C 1 425 ? -41.72477 -27.11409 -18.23401 1.000 48.63034 423 ALA C O 1
ATOM 12194 N N . LEU C 1 426 ? -41.56182 -26.22243 -16.17048 1.000 50.57694 424 LEU C N 1
ATOM 12195 C CA . LEU C 1 426 ? -43.00994 -26.14485 -16.00013 1.000 46.52522 424 LEU C CA 1
ATOM 12196 C C . LEU C 1 426 ? -43.64284 -25.23075 -17.04206 1.000 47.61992 424 LEU C C 1
ATOM 12197 O O . LEU C 1 426 ? -44.71878 -25.53280 -17.57295 1.000 49.53892 424 LEU C O 1
ATOM 12202 N N . GLY C 1 427 ? -42.99086 -24.10732 -17.34736 1.000 45.34409 425 GLY C N 1
ATOM 12203 C CA . GLY C 1 427 ? -43.50361 -23.22784 -18.38461 1.000 47.49966 425 GLY C CA 1
ATOM 12204 C C . GLY C 1 427 ? -43.57041 -23.90377 -19.74054 1.000 49.76407 425 GLY C C 1
ATOM 12205 O O . GLY C 1 427 ? -44.49898 -23.66967 -20.51835 1.000 50.93889 425 GLY C O 1
ATOM 12206 N N . MET C 1 428 ? -42.59231 -24.75789 -20.04067 1.000 41.80797 426 MET C N 1
ATOM 12207 C CA . MET C 1 428 ? -42.63441 -25.49257 -21.29760 1.000 45.93741 426 MET C CA 1
ATOM 12208 C C . MET C 1 428 ? -43.73073 -26.54662 -21.29322 1.000 47.58372 426 MET C C 1
ATOM 12209 O O . MET C 1 428 ? -44.33722 -26.80765 -22.33887 1.000 48.82347 426 MET C O 1
ATOM 12214 N N . ALA C 1 429 ? -43.99657 -27.15861 -20.13437 1.000 45.08909 427 ALA C N 1
ATOM 12215 C CA . ALA C 1 429 ? -45.03659 -28.17664 -20.03273 1.000 47.86226 427 ALA C CA 1
ATOM 12216 C C . ALA C 1 429 ? -46.43100 -27.61339 -20.27169 1.000 53.32529 427 ALA C C 1
ATOM 12217 O O . ALA C 1 429 ? -47.33540 -28.37271 -20.63851 1.000 55.99222 427 ALA C O 1
ATOM 12219 N N . VAL C 1 430 ? -46.62650 -26.30767 -20.06631 1.000 50.52781 428 VAL C N 1
ATOM 12220 C CA . VAL C 1 430 ? -47.91199 -25.68366 -20.36964 1.000 48.71434 428 VAL C CA 1
ATOM 12221 C C . VAL C 1 430 ? -48.29238 -25.91839 -21.82468 1.000 48.29206 428 VAL C C 1
ATOM 12222 O O . VAL C 1 430 ? -49.47292 -26.10418 -22.14569 1.000 52.07295 428 VAL C O 1
ATOM 12226 N N . HIS C 1 431 ? -47.30190 -25.94586 -22.72042 1.000 48.09120 429 HIS C N 1
ATOM 12227 C CA . HIS C 1 431 ? -47.53264 -26.07444 -24.15128 1.000 49.73838 429 HIS C CA 1
ATOM 12228 C C . HIS C 1 431 ? -47.03936 -27.38410 -24.75288 1.000 55.76079 429 HIS C C 1
ATOM 12229 O O . HIS C 1 431 ? -47.47981 -27.73502 -25.84972 1.000 58.56145 429 HIS C O 1
ATOM 12236 N N . LYS C 1 432 ? -46.13143 -28.10038 -24.09066 1.000 50.68354 430 LYS C N 1
ATOM 12237 C CA . LYS C 1 432 ? -45.52621 -29.29556 -24.66019 1.000 51.73807 430 LYS C CA 1
ATOM 12238 C C . LYS C 1 432 ? -45.65088 -30.46365 -23.69305 1.000 51.25656 430 LYS C C 1
ATOM 12239 O O . LYS C 1 432 ? -45.87907 -30.28577 -22.49595 1.000 57.96291 430 LYS C O 1
ATOM 12245 N N . ARG C 1 433 ? -45.48734 -31.67073 -24.22900 1.000 55.14027 431 ARG C N 1
ATOM 12246 C CA . ARG C 1 433 ? -45.43391 -32.88562 -23.41633 1.000 56.54753 431 ARG C CA 1
ATOM 12247 C C . ARG C 1 433 ? -43.98076 -33.09845 -23.01145 1.000 57.90931 431 ARG C C 1
ATOM 12248 O O . ARG C 1 433 ? -43.16782 -33.59591 -23.79514 1.000 57.67909 431 ARG C O 1
ATOM 12256 N N . ILE C 1 434 ? -43.64709 -32.71513 -21.78257 1.000 53.03165 432 ILE C N 1
ATOM 12257 C CA . ILE C 1 434 ? -42.26298 -32.68819 -21.33922 1.000 52.98162 432 ILE C CA 1
ATOM 12258 C C . ILE C 1 434 ? -42.12733 -33.43215 -20.01787 1.000 53.94408 432 ILE C C 1
ATOM 12259 O O . ILE C 1 434 ? -43.07116 -33.52134 -19.22456 1.000 46.53033 432 ILE C O 1
ATOM 12264 N N . THR C 1 435 ? -40.94005 -33.99817 -19.80743 1.000 52.23950 433 THR C N 1
ATOM 12265 C CA . THR C 1 435 ? -40.54799 -34.62620 -18.55305 1.000 52.14444 433 THR C CA 1
ATOM 12266 C C . THR C 1 435 ? -39.20261 -34.04266 -18.15643 1.000 48.96856 433 THR C C 1
ATOM 12267 O O . THR C 1 435 ? -38.30749 -33.92155 -18.99823 1.000 50.09913 433 THR C O 1
ATOM 12271 N N . LEU C 1 436 ? -39.06443 -33.66951 -16.88842 1.000 56.62572 434 LEU C N 1
ATOM 12272 C CA . LEU C 1 436 ? -37.88952 -32.95406 -16.40842 1.000 48.99917 434 LEU C CA 1
ATOM 12273 C C . LEU C 1 436 ? -36.89879 -33.91922 -15.76886 1.000 49.88353 434 LEU C C 1
ATOM 12274 O O . LEU C 1 436 ? -37.28965 -34.78851 -14.98223 1.000 49.68436 434 LEU C O 1
ATOM 12279 N N . LEU C 1 437 ? -35.62021 -33.76236 -16.11803 1.000 48.829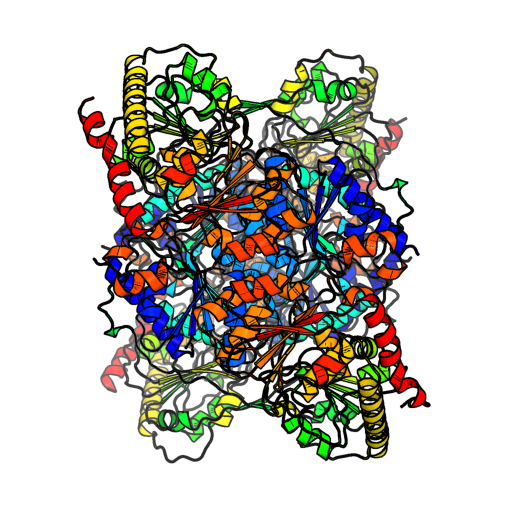78 435 LEU C N 1
ATOM 12280 C CA . LEU C 1 437 ? -34.51384 -34.50974 -15.52871 1.000 48.21388 435 LEU C CA 1
ATOM 12281 C C . LEU C 1 437 ? -33.58565 -33.51686 -14.84169 1.000 55.33905 435 LEU C C 1
ATOM 12282 O O . LEU C 1 437 ? -33.04975 -32.61574 -15.49640 1.000 55.33717 435 LEU C O 1
ATOM 12287 N N . ILE C 1 438 ? -33.37789 -33.68879 -13.53469 1.000 46.69320 436 ILE C N 1
ATOM 12288 C CA . ILE C 1 438 ? -32.73072 -32.65977 -12.72968 1.000 48.87861 436 ILE C CA 1
ATOM 12289 C C . ILE C 1 438 ? -31.95637 -33.30784 -11.58877 1.000 50.79198 436 ILE C C 1
ATOM 12290 O O . ILE C 1 438 ? -32.32812 -34.37036 -11.08316 1.000 52.23181 436 ILE C O 1
ATOM 12295 N N . GLY C 1 439 ? -30.85674 -32.65241 -11.18798 1.000 49.03724 437 GLY C N 1
ATOM 12296 C CA . GLY C 1 439 ? -30.13238 -33.04088 -9.99710 1.000 50.10388 437 GLY C CA 1
ATOM 12297 C C . GLY C 1 439 ? -30.70138 -32.38991 -8.74767 1.000 48.64108 437 GLY C C 1
ATOM 12298 O O . GLY C 1 439 ? -31.51434 -31.46940 -8.81050 1.000 52.76326 437 GLY C O 1
ATOM 12299 N N . ASP C 1 440 ? -30.25146 -32.87942 -7.58677 1.000 49.17877 438 ASP C N 1
ATOM 12300 C CA . ASP C 1 440 ? -30.87970 -32.47064 -6.33057 1.000 52.68211 438 ASP C CA 1
ATOM 12301 C C . ASP C 1 440 ? -30.53524 -31.03412 -5.94420 1.000 47.25458 438 ASP C C 1
ATOM 12302 O O . ASP C 1 440 ? -31.34492 -30.36443 -5.29444 1.000 44.52237 438 ASP C O 1
ATOM 12307 N N . LEU C 1 441 ? -29.35631 -30.53850 -6.32619 1.000 45.43386 439 LEU C N 1
ATOM 12308 C CA . LEU C 1 441 ? -29.00934 -29.16270 -5.97650 1.000 51.01784 439 LEU C CA 1
ATOM 12309 C C . LEU C 1 441 ? -29.83190 -28.15844 -6.78038 1.000 50.69482 439 LEU C C 1
ATOM 12310 O O . LEU C 1 441 ? -30.33054 -27.17360 -6.22241 1.000 49.03987 439 LEU C O 1
ATOM 12315 N N . SER C 1 442 ? -29.98830 -28.38394 -8.09030 1.000 47.85186 440 SER C N 1
ATOM 12316 C CA . SER C 1 442 ? -30.87539 -27.52170 -8.86880 1.000 51.36305 440 SER C CA 1
ATOM 12317 C C . SER C 1 442 ? -32.32175 -27.65463 -8.40989 1.000 47.43506 440 SER C C 1
ATOM 12318 O O . SER C 1 442 ? -33.06346 -26.66351 -8.40699 1.000 48.33874 440 SER C O 1
ATOM 12321 N N . PHE C 1 443 ? -32.73692 -28.86461 -8.01937 1.000 47.94718 441 PHE C N 1
ATOM 12322 C CA . PHE C 1 443 ? -34.09752 -29.06006 -7.52791 1.000 46.94561 441 PHE C CA 1
ATOM 12323 C C . PHE C 1 443 ? -34.34528 -28.23886 -6.26992 1.000 46.41302 441 PHE C C 1
ATOM 12324 O O . PHE C 1 443 ? -35.38984 -27.58975 -6.13840 1.000 48.70866 441 PHE C O 1
ATOM 12332 N N . TYR C 1 444 ? -33.38884 -28.24458 -5.33795 1.000 49.35528 442 TYR C N 1
ATOM 12333 C CA . TYR C 1 444 ? -33.50091 -27.38553 -4.16397 1.000 49.78917 442 TYR C CA 1
ATOM 12334 C C . TYR C 1 444 ? -33.48482 -25.91400 -4.55837 1.000 47.13228 442 TYR C C 1
ATOM 12335 O O . TYR C 1 444 ? -34.22882 -25.10454 -3.99511 1.000 50.05243 442 TYR C O 1
ATOM 12344 N N . HIS C 1 445 ? -32.64820 -25.55232 -5.53291 1.000 48.38375 443 HIS C N 1
ATOM 12345 C CA . HIS C 1 445 ? -32.49860 -24.14852 -5.90234 1.000 50.96268 443 HIS C CA 1
ATOM 12346 C C . HIS C 1 445 ? -33.83206 -23.52669 -6.30129 1.000 49.62040 443 HIS C C 1
ATOM 12347 O O . HIS C 1 445 ? -34.15154 -22.41006 -5.87753 1.000 50.08154 443 HIS C O 1
ATOM 12354 N N . ASP C 1 446 ? -34.62872 -24.23267 -7.10379 1.000 50.36231 444 ASP C N 1
ATOM 12355 C CA . ASP C 1 446 ? -35.89844 -23.71449 -7.60468 1.000 48.52394 444 ASP C CA 1
ATOM 12356 C C . ASP C 1 446 ? -37.08306 -24.51861 -7.07345 1.000 51.49816 444 ASP C C 1
ATOM 12357 O O . ASP C 1 446 ? -38.08763 -24.71900 -7.76774 1.000 46.59179 444 ASP C O 1
ATOM 12362 N N . MET C 1 447 ? -36.98428 -24.97967 -5.82190 1.000 50.41633 445 MET C N 1
ATOM 12363 C CA . MET C 1 447 ? -38.11419 -25.66221 -5.19701 1.000 46.01652 445 MET C CA 1
ATOM 12364 C C . MET C 1 447 ? -39.37030 -24.79989 -5.23908 1.000 49.02632 445 MET C C 1
ATOM 12365 O O . MET C 1 447 ? -40.47185 -25.30367 -5.49372 1.000 49.94270 445 MET C O 1
ATOM 12370 N N . ASN C 1 448 ? -39.21868 -23.49238 -5.00828 1.000 44.63373 446 ASN C N 1
ATOM 12371 C CA . ASN C 1 448 ? -40.34521 -22.56788 -5.07085 1.000 49.32473 446 ASN C CA 1
ATOM 12372 C C . ASN C 1 448 ? -41.07933 -22.62380 -6.40550 1.000 48.09944 446 ASN C C 1
ATOM 12373 O O . ASN C 1 448 ? -42.25698 -22.25690 -6.46562 1.000 53.41114 446 ASN C O 1
ATOM 12378 N N . GLY C 1 449 ? -40.41756 -23.06951 -7.47454 1.000 48.85580 447 GLY C N 1
ATOM 12379 C CA . GLY C 1 449 ? -41.05898 -23.11450 -8.77628 1.000 48.71674 447 GLY C CA 1
ATOM 12380 C C . GLY C 1 449 ? -42.20628 -24.09772 -8.87456 1.000 47.04980 447 GLY C C 1
ATOM 12381 O O . GLY C 1 449 ? -43.07559 -23.93098 -9.73591 1.000 42.27475 447 GLY C O 1
ATOM 12382 N N . LEU C 1 450 ? -42.23677 -25.11017 -8.00425 1.000 49.28443 448 LEU C N 1
ATOM 12383 C CA . LEU C 1 450 ? -43.27986 -26.12988 -8.04093 1.000 49.20591 448 LEU C CA 1
ATOM 12384 C C . LEU C 1 450 ? -44.66308 -25.58878 -7.70591 1.000 49.22347 448 LEU C C 1
ATOM 12385 O O . LEU C 1 450 ? -45.64918 -26.31114 -7.88792 1.000 45.24826 448 LEU C O 1
ATOM 12390 N N . LEU C 1 451 ? -44.76256 -24.35139 -7.21734 1.000 46.42636 449 LEU C N 1
ATOM 12391 C CA . LEU C 1 451 ? -46.06816 -23.80561 -6.87231 1.000 48.42346 449 LEU C CA 1
ATOM 12392 C C . LEU C 1 451 ? -46.97049 -23.70009 -8.09552 1.000 51.41536 449 LEU C C 1
ATOM 12393 O O . LEU C 1 451 ? -48.19281 -23.83859 -7.97572 1.000 52.05195 449 LEU C O 1
ATOM 12398 N N . MET C 1 452 ? -46.38962 -23.47046 -9.27832 1.000 50.20177 450 MET C N 1
ATOM 12399 C CA . MET C 1 452 ? -47.19538 -23.38600 -10.49150 1.000 55.16881 450 MET C CA 1
ATOM 12400 C C . MET C 1 452 ? -47.81863 -24.72654 -10.85617 1.000 57.00189 450 MET C C 1
ATOM 12401 O O . MET C 1 452 ? -48.90984 -24.76051 -11.43981 1.000 54.15052 450 MET C O 1
ATOM 12406 N N . SER C 1 453 ? -47.14920 -25.83370 -10.52809 1.000 51.23701 451 SER C N 1
ATOM 12407 C CA . SER C 1 453 ? -47.75735 -27.14453 -10.72773 1.000 52.96523 451 SER C CA 1
ATOM 12408 C C . SER C 1 453 ? -48.92858 -27.35326 -9.77594 1.000 60.48514 451 SER C C 1
ATOM 12409 O O . SER C 1 453 ? -49.97542 -27.88091 -10.17279 1.000 61.39594 451 SER C O 1
ATOM 12412 N N . LYS C 1 454 ? -48.77669 -26.92119 -8.52078 1.000 53.01913 452 LYS C N 1
ATOM 12413 C CA . LYS C 1 454 ? -49.81422 -27.14468 -7.51977 1.000 51.58017 452 LYS C CA 1
ATOM 12414 C C . LYS C 1 454 ? -51.04378 -26.28304 -7.78160 1.000 55.48091 452 LYS C C 1
ATOM 12415 O O . LYS C 1 454 ? -52.17811 -26.75883 -7.66247 1.000 60.11917 452 LYS C O 1
ATOM 12421 N N . LEU C 1 455 ? -50.84371 -25.01756 -8.14890 1.000 55.91619 453 LEU C N 1
ATOM 12422 C CA . LEU C 1 455 ? -51.96725 -24.09556 -8.27181 1.000 52.76761 453 LEU C CA 1
ATOM 12423 C C . LEU C 1 455 ? -52.72607 -24.24857 -9.58735 1.000 56.50431 453 LEU C C 1
ATOM 12424 O O . LEU C 1 455 ? -53.91394 -23.91228 -9.64691 1.000 56.17681 453 LEU C O 1
ATOM 12429 N N . ASN C 1 456 ? -52.07413 -24.73476 -10.64830 1.000 54.27361 454 ASN C N 1
ATOM 12430 C CA . ASN C 1 456 ? -52.68868 -24.76390 -11.97139 1.000 52.69317 454 ASN C CA 1
ATOM 12431 C C . ASN C 1 456 ? -52.65169 -26.14015 -12.62545 1.000 54.20438 454 ASN C C 1
ATOM 12432 O O . ASN C 1 456 ? -52.99704 -26.25398 -13.80707 1.000 63.17222 454 ASN C O 1
ATOM 12437 N N . ASN C 1 457 ? -52.24302 -27.17657 -11.89872 1.000 53.84924 455 ASN C N 1
ATOM 12438 C CA . ASN C 1 457 ? -52.24312 -28.55555 -12.38659 1.000 61.05092 455 ASN C CA 1
ATOM 12439 C C . ASN C 1 457 ? -51.58052 -28.66414 -13.76113 1.000 61.49360 455 ASN C C 1
ATOM 12440 O O . ASN C 1 457 ? -52.17425 -29.11256 -14.74250 1.000 60.75390 455 ASN C O 1
ATOM 12445 N N . ILE C 1 458 ? -50.32977 -28.22348 -13.81630 1.000 62.11214 456 ILE C N 1
ATOM 12446 C CA . ILE C 1 458 ? -49.51184 -28.40155 -15.00896 1.000 60.22118 456 ILE C CA 1
ATOM 12447 C C . ILE C 1 458 ? -48.97371 -29.82473 -15.01516 1.000 57.05391 456 ILE C C 1
ATOM 12448 O O . ILE C 1 458 ? -48.35980 -30.27345 -14.03981 1.000 56.45696 456 ILE C O 1
ATOM 12453 N N . GLN C 1 459 ? -49.21714 -30.54352 -16.10772 1.000 59.26229 457 GLN C N 1
ATOM 12454 C CA . GLN C 1 459 ? -48.85127 -31.95281 -16.19976 1.000 58.92172 457 GLN C CA 1
ATOM 12455 C C . GLN C 1 459 ? -47.36883 -32.06673 -16.51970 1.000 57.19864 457 GLN C C 1
ATOM 12456 O O . GLN C 1 459 ? -46.93988 -31.74253 -17.63195 1.000 62.40955 457 GLN C O 1
ATOM 12462 N N . MET C 1 460 ? -46.58568 -32.54002 -15.55324 1.000 57.50839 458 MET C N 1
ATOM 12463 C CA . MET C 1 460 ? -45.15908 -32.75438 -15.77719 1.000 51.39291 458 MET C CA 1
ATOM 12464 C C . MET C 1 460 ? -44.62848 -33.69184 -14.70904 1.000 48.82561 458 MET C C 1
ATOM 12465 O O . MET C 1 460 ? -44.72736 -33.39062 -13.51545 1.000 50.74442 458 MET C O 1
ATOM 12470 N N . ASN C 1 461 ? -44.06771 -34.81669 -15.13233 1.000 51.35838 459 ASN C N 1
ATOM 12471 C CA . ASN C 1 461 ? -43.30823 -35.64978 -14.22215 1.000 48.80253 459 ASN C CA 1
ATOM 12472 C C . ASN C 1 461 ? -41.90033 -35.09052 -14.06618 1.000 50.04413 459 ASN C C 1
ATOM 12473 O O . ASN C 1 461 ? -41.40377 -34.34075 -14.91229 1.000 49.45651 459 ASN C O 1
ATOM 12478 N N . ILE C 1 462 ? -41.26536 -35.44678 -12.95266 1.000 48.65893 460 ILE C N 1
ATOM 12479 C CA . ILE C 1 462 ? -39.90031 -35.03308 -12.65473 1.000 47.08107 460 ILE C CA 1
ATOM 12480 C C . ILE C 1 462 ? -39.10061 -36.27166 -12.28781 1.000 45.51533 460 ILE C C 1
ATOM 12481 O O . ILE C 1 462 ? -39.53276 -37.06859 -11.44788 1.000 52.24294 460 ILE C O 1
ATOM 12486 N N . VAL C 1 463 ? -37.94980 -36.44051 -12.92509 1.000 46.22712 461 VAL C N 1
ATOM 12487 C CA . VAL C 1 463 ? -37.03145 -37.52918 -12.62166 1.000 50.89235 461 VAL C CA 1
ATOM 12488 C C . VAL C 1 463 ? -35.88109 -36.91205 -11.83466 1.000 48.13087 461 VAL C C 1
ATOM 12489 O O . VAL C 1 463 ? -34.98935 -36.27487 -12.40351 1.000 47.88362 461 VAL C O 1
ATOM 12493 N N . LEU C 1 464 ? -35.90966 -37.09160 -10.51740 1.000 51.86950 462 LEU C N 1
ATOM 12494 C CA . LEU C 1 464 ? -34.95000 -36.46228 -9.61981 1.000 53.17989 462 LEU C CA 1
ATOM 12495 C C . LEU C 1 464 ? -33.78355 -37.40894 -9.36150 1.000 51.22019 462 LEU C C 1
ATOM 12496 O O . LEU C 1 464 ? -33.96550 -38.47919 -8.77132 1.000 52.81611 462 LEU C O 1
ATOM 12501 N N . LEU C 1 465 ? -32.59026 -37.01701 -9.80164 1.000 48.95738 463 LEU C N 1
ATOM 12502 C CA . LEU C 1 465 ? -31.36860 -37.74562 -9.47470 1.000 52.26391 463 LEU C CA 1
ATOM 12503 C C . LEU C 1 465 ? -30.79585 -37.16047 -8.19147 1.000 53.60614 463 LEU C C 1
ATOM 12504 O O . LEU C 1 465 ? -30.38505 -35.99527 -8.16037 1.000 54.41606 463 LEU C O 1
ATOM 12509 N N . ASN C 1 466 ? -30.76923 -37.96223 -7.13585 1.000 55.26362 464 ASN C N 1
ATOM 12510 C CA . ASN C 1 466 ? -30.29415 -37.52415 -5.82813 1.000 53.44516 464 ASN C CA 1
ATOM 12511 C C . ASN C 1 466 ? -29.03358 -38.30502 -5.47397 1.000 56.69539 464 ASN C C 1
ATOM 12512 O O . ASN C 1 466 ? -29.11218 -39.42262 -4.95676 1.000 59.74921 464 ASN C O 1
ATOM 12517 N N . ASN C 1 467 ? -27.87155 -37.71613 -5.75903 1.000 52.11434 465 ASN C N 1
ATOM 12518 C CA . ASN C 1 467 ? -26.60674 -38.20977 -5.23529 1.000 56.29787 465 ASN C CA 1
ATOM 12519 C C . ASN C 1 467 ? -26.11095 -37.37083 -4.05968 1.000 52.80720 465 ASN C C 1
ATOM 12520 O O . ASN C 1 467 ? -24.94135 -37.48257 -3.67757 1.000 52.50428 465 ASN C O 1
ATOM 12525 N N . ASP C 1 468 ? -26.98387 -36.53291 -3.49196 1.000 54.34511 466 ASP C N 1
ATOM 12526 C CA . ASP C 1 468 ? -26.74077 -35.77713 -2.25971 1.000 54.26534 466 ASP C CA 1
ATOM 12527 C C . ASP C 1 468 ? -25.50784 -34.87599 -2.37083 1.000 54.35246 466 ASP C C 1
ATOM 12528 O O . ASP C 1 468 ? -24.55874 -34.97192 -1.58918 1.000 54.91117 466 ASP C O 1
ATOM 12533 N N . GLY C 1 469 ? -25.54781 -33.97612 -3.34411 1.000 51.65083 467 GLY C N 1
ATOM 12534 C CA . GLY C 1 469 ? -24.52680 -32.96534 -3.48173 1.000 50.29793 467 GLY C CA 1
ATOM 12535 C C . GLY C 1 469 ? -24.21601 -32.69274 -4.93529 1.000 51.91939 467 GLY C C 1
ATOM 12536 O O . GLY C 1 469 ? -24.94089 -33.10585 -5.83722 1.000 54.49212 467 GLY C O 1
ATOM 12537 N N . GLY C 1 470 ? -23.11674 -31.97419 -5.15791 1.000 57.99678 468 GLY C N 1
ATOM 12538 C CA . GLY C 1 470 ? -22.67312 -31.65636 -6.50044 1.000 53.27271 468 GLY C CA 1
ATOM 12539 C C . GLY C 1 470 ? -21.76047 -32.71412 -7.08256 1.000 52.45336 468 GLY C C 1
ATOM 12540 O O . GLY C 1 470 ? -20.57196 -32.76310 -6.75546 1.000 54.02122 468 GLY C O 1
ATOM 12541 N N . GLY C 1 471 ? -22.30726 -33.56422 -7.95563 1.000 49.81381 469 GLY C N 1
ATOM 12542 C CA . GLY C 1 471 ? -21.52836 -34.65622 -8.50801 1.000 46.59340 469 GLY C CA 1
ATOM 12543 C C . GLY C 1 471 ? -20.50816 -34.23197 -9.54025 1.000 53.40979 469 GLY C C 1
ATOM 12544 O O . GLY C 1 471 ? -19.45426 -34.86414 -9.65934 1.000 53.33421 469 GLY C O 1
ATOM 12545 N N . ILE C 1 472 ? -20.79200 -33.16164 -10.29030 1.000 52.94084 470 ILE C N 1
ATOM 12546 C CA . ILE C 1 472 ? -19.90490 -32.73765 -11.37064 1.000 45.28176 470 ILE C CA 1
ATOM 12547 C C . ILE C 1 472 ? -18.51187 -32.41215 -10.84616 1.000 53.51195 470 ILE C C 1
ATOM 12548 O O . ILE C 1 472 ? -17.51989 -32.54400 -11.57550 1.000 52.77204 470 ILE C O 1
ATOM 12553 N N . PHE C 1 473 ? -18.40441 -32.00092 -9.57938 1.000 51.57213 471 PHE C N 1
ATOM 12554 C CA . PHE C 1 473 ? -17.10881 -31.62502 -9.02416 1.000 54.83919 471 PHE C CA 1
ATOM 12555 C C . PHE C 1 473 ? -16.20595 -32.82287 -8.76264 1.000 55.78500 471 PHE C C 1
ATOM 12556 O O . PHE C 1 473 ? -14.99610 -32.63685 -8.59282 1.000 59.20431 471 PHE C O 1
ATOM 12564 N N . SER C 1 474 ? -16.75231 -34.04037 -8.73919 1.000 55.92403 472 SER C N 1
ATOM 12565 C CA . SER C 1 474 ? -15.91031 -35.22390 -8.61421 1.000 52.59460 472 SER C CA 1
ATOM 12566 C C . SER C 1 474 ? -14.92348 -35.35035 -9.76780 1.000 55.16057 472 SER C C 1
ATOM 12567 O O . SER C 1 474 ? -13.86662 -35.96570 -9.59898 1.000 56.44143 472 SER C O 1
ATOM 12570 N N . TYR C 1 475 ? -15.24183 -34.78150 -10.93067 1.000 56.87088 473 TYR C N 1
ATOM 12571 C CA . TYR C 1 475 ? -14.40380 -34.87236 -12.11963 1.000 59.37780 473 TYR C CA 1
ATOM 12572 C C . TYR C 1 475 ? -13.43082 -33.70682 -12.24384 1.000 58.69598 473 TYR C C 1
ATOM 12573 O O . TYR C 1 475 ? -12.84062 -33.52017 -13.31180 1.000 64.09030 473 TYR C O 1
ATOM 12582 N N . LEU C 1 476 ? -13.25363 -32.92360 -11.19105 1.000 59.33147 474 LEU C N 1
ATOM 12583 C CA . LEU C 1 476 ? -12.35550 -31.78354 -11.23662 1.000 62.53880 474 LEU C CA 1
ATOM 12584 C C . LEU C 1 476 ? -11.07382 -32.07431 -10.46131 1.000 64.29370 474 LEU C C 1
ATOM 12585 O O . LEU C 1 476 ? -11.05912 -32.93200 -9.57202 1.000 64.37428 474 LEU C O 1
ATOM 12590 N N . PRO C 1 477 ? -9.97420 -31.38781 -10.78344 1.000 65.72854 475 PRO C N 1
ATOM 12591 C CA . PRO C 1 477 ? -8.69801 -31.68688 -10.10577 1.000 65.04591 475 PRO C CA 1
ATOM 12592 C C . PRO C 1 477 ? -8.70795 -31.42676 -8.60729 1.000 65.85954 475 PRO C C 1
ATOM 12593 O O . PRO C 1 477 ? -7.88348 -32.01144 -7.89312 1.000 62.00050 475 PRO C O 1
ATOM 12597 N N . GLN C 1 478 ? -9.60932 -30.57625 -8.10577 1.000 66.84900 476 GLN C N 1
ATOM 12598 C CA . GLN C 1 478 ? -9.64379 -30.27406 -6.67778 1.000 65.94441 476 GLN C CA 1
ATOM 12599 C C . GLN C 1 478 ? -10.07510 -31.46824 -5.83600 1.000 65.25525 476 GLN C C 1
ATOM 12600 O O . GLN C 1 478 ? -9.85929 -31.45903 -4.62009 1.000 66.17236 476 GLN C O 1
ATOM 12606 N N . LYS C 1 479 ? -10.67978 -32.49103 -6.44711 1.000 65.70599 477 LYS C N 1
ATOM 12607 C CA . LYS C 1 479 ? -11.00150 -33.70398 -5.70194 1.000 68.07488 477 LYS C CA 1
ATOM 12608 C C . LYS C 1 479 ? -9.74393 -34.35704 -5.14198 1.000 69.20621 477 LYS C C 1
ATOM 12609 O O . LYS C 1 479 ? -9.79272 -34.99495 -4.08293 1.000 67.16881 477 LYS C O 1
ATOM 12615 N N . GLU C 1 480 ? -8.60753 -34.18008 -5.81786 1.000 68.57014 478 GLU C N 1
ATOM 12616 C CA . GLU C 1 480 ? -7.33753 -34.77281 -5.41702 1.000 69.72013 478 GLU C CA 1
ATOM 12617 C C . GLU C 1 480 ? -6.38524 -33.77596 -4.76831 1.000 72.78221 478 GLU C C 1
ATOM 12618 O O . GLU C 1 480 ? -5.69764 -34.12492 -3.80289 1.000 68.18691 478 GLU C O 1
ATOM 12624 N N . SER C 1 481 ? -6.32641 -32.54362 -5.27164 1.000 70.60107 479 SER C N 1
ATOM 12625 C CA . SER C 1 481 ? -5.41211 -31.53361 -4.75350 1.000 65.27263 479 SER C CA 1
ATOM 12626 C C . SER C 1 481 ? -5.98217 -30.76695 -3.56869 1.000 66.63109 479 SER C C 1
ATOM 12627 O O . SER C 1 481 ? -5.27763 -29.93125 -2.99331 1.000 67.37398 479 SER C O 1
ATOM 12630 N N . ALA C 1 482 ? -7.23081 -31.02483 -3.19468 1.000 68.37338 480 ALA C N 1
ATOM 12631 C CA . ALA C 1 482 ? -7.83375 -30.39861 -2.02254 1.000 65.78170 480 ALA C CA 1
ATOM 12632 C C . ALA C 1 482 ? -8.78105 -31.39147 -1.35170 1.000 63.12484 480 ALA C C 1
ATOM 12633 O O . ALA C 1 482 ? -9.90689 -31.05892 -0.97789 1.000 62.78963 480 ALA C O 1
ATOM 12635 N N . THR C 1 483 ? -8.31192 -32.63343 -1.18841 1.000 67.93766 481 THR C N 1
ATOM 12636 C CA . THR C 1 483 ? -9.13617 -33.69859 -0.61912 1.000 69.87613 481 THR C CA 1
ATOM 12637 C C . THR C 1 483 ? -9.73000 -33.30310 0.72878 1.000 63.05756 481 THR C C 1
ATOM 12638 O O . THR C 1 483 ? -10.90407 -33.57685 1.00339 1.000 59.31201 481 THR C O 1
ATOM 12642 N N . ASP C 1 484 ? -8.93537 -32.64845 1.57993 1.000 59.78701 482 ASP C N 1
ATOM 12643 C CA . ASP C 1 484 ? -9.38975 -32.32649 2.92784 1.000 62.99352 482 ASP C CA 1
ATOM 12644 C C . ASP C 1 484 ? -10.52733 -31.31201 2.94314 1.000 65.37208 482 ASP C C 1
ATOM 12645 O O . ASP C 1 484 ? -11.24778 -31.22823 3.94293 1.000 61.81155 482 ASP C O 1
ATOM 12650 N N . TYR C 1 485 ? -10.71089 -30.54612 1.86812 1.000 60.93823 483 TYR C N 1
ATOM 12651 C CA . TYR C 1 485 ? -11.75393 -29.53182 1.80438 1.000 54.26915 483 TYR C CA 1
ATOM 12652 C C . TYR C 1 485 ? -12.82523 -29.83823 0.76926 1.000 58.29394 483 TYR C C 1
ATOM 12653 O O . TYR C 1 485 ? -13.73903 -29.02676 0.58769 1.000 58.97736 483 TYR C O 1
ATOM 12662 N N . PHE C 1 486 ? -12.74501 -30.98350 0.09185 1.000 55.19198 484 PHE C N 1
ATOM 12663 C CA . PHE C 1 486 ? -13.59683 -31.21729 -1.06878 1.000 54.76246 484 PHE C CA 1
ATOM 12664 C C . PHE C 1 486 ? -15.06955 -31.28724 -0.68279 1.000 54.77399 484 PHE C C 1
ATOM 12665 O O . PHE C 1 486 ? -15.90742 -30.59614 -1.27193 1.000 54.59567 484 PHE C O 1
ATOM 12673 N N . GLU C 1 487 ? -15.40822 -32.12763 0.29822 1.000 51.51586 485 GLU C N 1
ATOM 12674 C CA . GLU C 1 487 ? -16.81193 -32.34205 0.63350 1.000 53.67310 485 GLU C CA 1
ATOM 12675 C C . GLU C 1 487 ? -17.46943 -31.11025 1.24015 1.000 50.57766 485 GLU C C 1
ATOM 12676 O O . GLU C 1 487 ? -18.69379 -30.97363 1.15223 1.000 54.96335 485 GLU C O 1
ATOM 12682 N N . ARG C 1 488 ? -16.69799 -30.21184 1.84908 1.000 52.10038 486 ARG C N 1
ATOM 12683 C CA . ARG C 1 488 ? -17.30086 -29.00640 2.40483 1.000 51.37628 486 ARG C CA 1
ATOM 12684 C C . ARG C 1 488 ? -17.52763 -27.94838 1.33133 1.000 57.50417 486 ARG C C 1
ATOM 12685 O O . ARG C 1 488 ? -18.58376 -27.30543 1.30634 1.000 59.52806 486 ARG C O 1
ATOM 12693 N N . LEU C 1 489 ? -16.56186 -27.76106 0.42971 1.000 56.43148 487 LEU C N 1
ATOM 12694 C CA . LEU C 1 489 ? -16.67321 -26.71331 -0.58058 1.000 57.03020 487 LEU C CA 1
ATOM 12695 C C . LEU C 1 489 ? -17.36018 -27.17608 -1.85810 1.000 56.91286 487 LEU C C 1
ATOM 12696 O O . LEU C 1 489 ? -18.01499 -26.36706 -2.52550 1.000 62.29832 487 LEU C O 1
ATOM 12701 N N . PHE C 1 490 ? -17.23568 -28.44609 -2.21735 1.000 57.67798 488 PHE C N 1
ATOM 12702 C CA . PHE C 1 490 ? -17.74131 -28.91941 -3.49942 1.000 53.31102 488 PHE C CA 1
ATOM 12703 C C . PHE C 1 490 ? -18.82904 -29.97123 -3.37463 1.000 56.43238 488 PHE C C 1
ATOM 12704 O O . PHE C 1 490 ? -19.75540 -29.98712 -4.18890 1.000 60.53162 488 PHE C O 1
ATOM 12712 N N . GLY C 1 491 ? -18.74651 -30.85185 -2.38189 1.000 55.64437 489 GLY C N 1
ATOM 12713 C CA . GLY C 1 491 ? -19.79413 -31.83106 -2.16881 1.000 57.33549 489 GLY C CA 1
ATOM 12714 C C . GLY C 1 491 ? -21.10958 -31.18417 -1.78763 1.000 58.44779 489 GLY C C 1
ATOM 12715 O O . GLY C 1 491 ? -22.12340 -31.39607 -2.45550 1.000 53.25653 489 GLY C O 1
ATOM 12716 N N . THR C 1 492 ? -21.08729 -30.38585 -0.72201 1.000 55.80587 490 THR C N 1
ATOM 12717 C CA . THR C 1 492 ? -22.24208 -29.63410 -0.24103 1.000 53.17769 490 THR C CA 1
ATOM 12718 C C . THR C 1 492 ? -23.52489 -30.46756 -0.15424 1.000 59.56840 490 THR C C 1
ATOM 12719 O O . THR C 1 492 ? -24.54714 -30.10475 -0.74471 1.000 53.04460 490 THR C O 1
ATOM 12723 N N . PRO C 1 493 ? -23.51234 -31.57476 0.59009 1.000 61.87987 491 PRO C N 1
ATOM 12724 C CA . PRO C 1 493 ? -24.73180 -32.38130 0.70905 1.000 55.11914 491 PRO C CA 1
ATOM 12725 C C . PRO C 1 493 ? -25.80692 -31.62508 1.46904 1.000 59.10483 491 PRO C C 1
ATOM 12726 O O . PRO C 1 493 ? -25.52194 -30.90417 2.42796 1.000 67.28043 491 PRO C O 1
ATOM 12730 N N . THR C 1 494 ? -27.05313 -31.79031 1.02937 1.000 59.61609 492 THR C N 1
ATOM 12731 C CA . THR C 1 494 ? -28.19179 -31.23359 1.74948 1.000 54.70913 492 THR C CA 1
ATOM 12732 C C . THR C 1 494 ? -28.84382 -32.23286 2.69058 1.000 56.03634 492 THR C C 1
ATOM 12733 O O . THR C 1 494 ? -29.35189 -31.83544 3.74425 1.000 56.33511 492 THR C O 1
ATOM 12737 N N . GLY C 1 495 ? -28.84357 -33.51581 2.33212 1.000 55.83696 493 GLY C N 1
ATOM 12738 C CA . GLY C 1 495 ? -29.48324 -34.52680 3.14937 1.000 55.68035 493 GLY C CA 1
ATOM 12739 C C . GLY C 1 495 ? -30.98102 -34.39081 3.26700 1.000 53.04574 493 GLY C C 1
ATOM 12740 O O . GLY C 1 495 ? -31.57513 -34.97350 4.17560 1.000 62.35185 493 GLY C O 1
ATOM 12741 N N . LEU C 1 496 ? -31.61263 -33.65114 2.36192 1.000 52.96197 494 LEU C N 1
ATOM 12742 C CA . LEU C 1 496 ? -33.01860 -33.32314 2.50107 1.000 53.92407 494 LEU C CA 1
ATOM 12743 C C . LEU C 1 496 ? -33.85592 -34.51953 2.05882 1.000 56.08471 494 LEU C C 1
ATOM 12744 O O . LEU C 1 496 ? -33.44725 -35.29561 1.19212 1.000 52.21530 494 LEU C O 1
ATOM 12749 N N . ASP C 1 497 ? -35.03365 -34.67230 2.66255 1.000 57.14338 495 ASP C N 1
ATOM 12750 C CA . ASP C 1 497 ? -35.97496 -35.72677 2.28594 1.000 56.79608 495 ASP C CA 1
ATOM 12751 C C . ASP C 1 497 ? -36.98923 -35.11443 1.32726 1.000 55.64320 495 ASP C C 1
ATOM 12752 O O . ASP C 1 497 ? -37.94801 -34.46412 1.75168 1.000 54.84841 495 ASP C O 1
ATOM 12757 N N . PHE C 1 498 ? -36.78287 -35.33581 0.03032 1.000 54.81085 496 PHE C N 1
ATOM 12758 C CA . PHE C 1 498 ? -37.62787 -34.73199 -0.99172 1.000 54.68900 496 PHE C CA 1
ATOM 12759 C C . PHE C 1 498 ? -38.99534 -35.39176 -1.10587 1.000 52.98641 496 PHE C C 1
ATOM 12760 O O . PHE C 1 498 ? -39.83121 -34.91121 -1.87906 1.000 55.23791 496 PHE C O 1
ATOM 12768 N N . GLU C 1 499 ? -39.25220 -36.46704 -0.35766 1.000 54.87791 497 GLU C N 1
ATOM 12769 C CA . GLU C 1 499 ? -40.61723 -36.97023 -0.26636 1.000 59.55444 497 GLU C CA 1
ATOM 12770 C C . GLU C 1 499 ? -41.53628 -35.93603 0.36806 1.000 57.04531 497 GLU C C 1
ATOM 12771 O O . GLU C 1 499 ? -42.71576 -35.84614 0.00845 1.000 59.39875 497 GLU C O 1
ATOM 12777 N N . TYR C 1 500 ? -41.01208 -35.13987 1.30230 1.000 53.73499 498 TYR C N 1
ATOM 12778 C CA . TYR C 1 500 ? -41.79978 -34.06066 1.88547 1.000 52.11991 498 TYR C CA 1
ATOM 12779 C C . TYR C 1 500 ? -42.05207 -32.94651 0.88004 1.000 51.55174 498 TYR C C 1
ATOM 12780 O O . TYR C 1 500 ? -43.05826 -32.23548 0.98256 1.000 51.07092 498 TYR C O 1
ATOM 12789 N N . THR C 1 501 ? -41.15166 -32.77483 -0.08928 1.000 51.95504 499 THR C N 1
ATOM 12790 C CA . THR C 1 501 ? -41.36561 -31.77265 -1.12701 1.000 51.61201 499 THR C CA 1
ATOM 12791 C C . THR C 1 501 ? -42.53903 -32.15423 -2.01855 1.000 58.38243 499 THR C C 1
ATOM 12792 O O . THR C 1 501 ? -43.33756 -31.29300 -2.40910 1.000 58.17040 499 THR C O 1
ATOM 12796 N N . ALA C 1 502 ? -42.66311 -33.44296 -2.34483 1.000 57.54796 500 ALA C N 1
ATOM 12797 C CA . ALA C 1 502 ? -43.77614 -33.88957 -3.17359 1.000 54.92040 500 ALA C CA 1
ATOM 12798 C C . ALA C 1 502 ? -45.10618 -33.67469 -2.46548 1.000 59.16985 500 ALA C C 1
ATOM 12799 O O . ALA C 1 502 ? -46.07717 -33.21029 -3.07561 1.000 60.17070 500 ALA C O 1
ATOM 12801 N N . LYS C 1 503 ? -45.16891 -33.99526 -1.17323 1.000 56.71448 501 LYS C N 1
ATOM 12802 C CA . LYS C 1 503 ? -46.41904 -33.82043 -0.44390 1.000 57.08973 501 LYS C CA 1
ATOM 12803 C C . LYS C 1 503 ? -46.77840 -32.34824 -0.29531 1.000 56.98288 501 LYS C C 1
ATOM 12804 O O . LYS C 1 503 ? -47.96299 -31.99765 -0.32487 1.000 59.67675 501 LYS C O 1
ATOM 12810 N N . LEU C 1 504 ? -45.77838 -31.47495 -0.15017 1.000 55.73534 502 LEU C N 1
ATOM 12811 C CA . LEU C 1 504 ? -46.05844 -30.04897 -0.02497 1.000 50.29145 502 LEU C CA 1
ATOM 12812 C C . LEU C 1 504 ? -46.68973 -29.49545 -1.29639 1.000 52.61823 502 LEU C C 1
ATOM 12813 O O . LEU C 1 504 ? -47.62127 -28.68571 -1.23208 1.000 55.97920 502 LEU C O 1
ATOM 12818 N N . TYR C 1 505 ? -46.20080 -29.92194 -2.46005 1.000 54.14550 503 TYR C N 1
ATOM 12819 C CA . TYR C 1 505 ? -46.67996 -29.41887 -3.73974 1.000 53.54970 503 TYR C CA 1
ATOM 12820 C C . TYR C 1 505 ? -47.55336 -30.43461 -4.47045 1.000 59.85467 503 TYR C C 1
ATOM 12821 O O . TYR C 1 505 ? -47.80532 -30.28470 -5.67231 1.000 56.54111 503 TYR C O 1
ATOM 12830 N N . GLN C 1 506 ? -48.01663 -31.46535 -3.75699 1.000 59.11160 504 GLN C N 1
ATOM 12831 C CA . GLN C 1 506 ? -49.05942 -32.38032 -4.22671 1.000 57.07842 504 GLN C CA 1
ATOM 12832 C C . GLN C 1 506 ? -48.63007 -33.17317 -5.45910 1.000 55.98897 504 GLN C C 1
ATOM 12833 O O . GLN C 1 506 ? -49.44871 -33.48034 -6.32946 1.000 55.45242 504 GLN C O 1
ATOM 12839 N N . PHE C 1 507 ? -47.34437 -33.50307 -5.54182 1.000 56.23611 505 PHE C N 1
ATOM 12840 C CA . PHE C 1 507 ? -46.85149 -34.50061 -6.47886 1.000 57.71888 505 PHE C CA 1
ATOM 12841 C C . PHE C 1 507 ? -46.95582 -35.87927 -5.84392 1.000 62.44569 505 PHE C C 1
ATOM 12842 O O . PHE C 1 507 ? -46.85095 -36.02847 -4.62385 1.000 64.64928 505 PHE C O 1
ATOM 12850 N N . ASP C 1 508 ? -47.16356 -36.89056 -6.67856 1.000 60.25513 506 ASP C N 1
ATOM 12851 C CA . ASP C 1 508 ? -46.95322 -38.24588 -6.20125 1.000 60.16942 506 ASP C CA 1
ATOM 12852 C C . ASP C 1 508 ? -45.45512 -38.53210 -6.14480 1.000 59.92901 506 ASP C C 1
ATOM 12853 O O . ASP C 1 508 ? -44.65359 -37.91165 -6.84777 1.000 60.28386 506 ASP C O 1
ATOM 12858 N N . PHE C 1 509 ? -45.07586 -39.47720 -5.29019 1.000 53.41530 507 PHE C N 1
ATOM 12859 C CA . PHE C 1 509 ? -43.66909 -39.73938 -5.02824 1.000 56.88765 507 PHE C CA 1
ATOM 12860 C C . PHE C 1 509 ? -43.36260 -41.22553 -5.12289 1.000 58.34786 507 PHE C C 1
ATOM 12861 O O . PHE C 1 509 ? -44.11098 -42.06126 -4.60688 1.000 61.23784 507 PHE C O 1
ATOM 12869 N N . LYS C 1 510 ? -42.24906 -41.54532 -5.77688 1.000 53.02063 508 LYS C N 1
ATOM 12870 C CA . LYS C 1 510 ? -41.71043 -42.89541 -5.77765 1.000 59.06293 508 LYS C CA 1
ATOM 12871 C C . LYS C 1 510 ? -40.19417 -42.80606 -5.72102 1.000 60.36969 508 LYS C C 1
ATOM 12872 O O . LYS C 1 510 ? -39.59104 -41.94394 -6.36652 1.000 65.36068 508 LYS C O 1
ATOM 12878 N N . ARG C 1 511 ? -39.58641 -43.68715 -4.93203 1.000 58.80524 509 ARG C N 1
ATOM 12879 C CA . ARG C 1 511 ? -38.14446 -43.71425 -4.73723 1.000 57.59054 509 ARG C CA 1
ATOM 12880 C C . ARG C 1 511 ? -37.60054 -45.05954 -5.19275 1.000 62.10936 509 ARG C C 1
ATOM 12881 O O . ARG C 1 511 ? -38.16666 -46.10732 -4.86440 1.000 69.55856 509 ARG C O 1
ATOM 12889 N N . PHE C 1 512 ? -36.51124 -45.02724 -5.95014 1.000 55.78654 510 PHE C N 1
ATOM 12890 C CA . PHE C 1 512 ? -35.82996 -46.22825 -6.40581 1.000 62.67597 510 PHE C CA 1
ATOM 12891 C C . PHE C 1 512 ? -34.38955 -46.19949 -5.91608 1.000 64.88881 510 PHE C C 1
ATOM 12892 O O . PHE C 1 512 ? -33.74857 -45.14380 -5.90783 1.000 65.03638 510 PHE C O 1
ATOM 12900 N N . ASN C 1 513 ? -33.88656 -47.35993 -5.49912 1.000 67.39692 511 ASN C N 1
ATOM 12901 C CA . ASN C 1 513 ? -32.51107 -47.49399 -5.03934 1.000 64.13087 511 ASN C CA 1
ATOM 12902 C C . ASN C 1 513 ? -31.66685 -48.35378 -5.96918 1.000 69.20989 511 ASN C C 1
ATOM 12903 O O . ASN C 1 513 ? -30.53111 -48.69618 -5.62324 1.000 75.18323 511 ASN C O 1
ATOM 12908 N N . SER C 1 514 ? -32.19254 -48.71456 -7.13537 1.000 68.91887 512 SER C N 1
ATOM 12909 C CA . SER C 1 514 ? -31.42842 -49.46792 -8.11810 1.000 67.54140 512 SER C CA 1
ATOM 12910 C C . SER C 1 514 ? -32.07462 -49.27618 -9.47972 1.000 64.37792 512 SER C C 1
ATOM 12911 O O . SER C 1 514 ? -33.26980 -48.98844 -9.57935 1.000 61.71215 512 SER C O 1
ATOM 12914 N N . VAL C 1 515 ? -31.26416 -49.43014 -10.52709 1.000 64.26227 513 VAL C N 1
ATOM 12915 C CA . VAL C 1 515 ? -31.78593 -49.30119 -11.88158 1.000 66.69737 513 VAL C CA 1
ATOM 12916 C C . VAL C 1 515 ? -32.78548 -50.41375 -12.17789 1.000 69.26164 513 VAL C C 1
ATOM 12917 O O . VAL C 1 515 ? -33.72534 -50.22148 -12.96130 1.000 65.10435 513 VAL C O 1
ATOM 12921 N N . SER C 1 516 ? -32.62567 -51.57484 -11.53445 1.000 69.89768 514 SER C N 1
ATOM 12922 C CA . SER C 1 516 ? -33.50657 -52.71035 -11.79781 1.000 65.23837 514 SER C CA 1
ATOM 12923 C C . SER C 1 516 ? -34.96066 -52.36382 -11.50656 1.000 67.72222 514 SER C C 1
ATOM 12924 O O . SER C 1 516 ? -35.84217 -52.58907 -12.34399 1.000 73.55492 514 SER C O 1
ATOM 12927 N N . GLU C 1 517 ? -35.23458 -51.81084 -10.32163 1.000 68.13574 515 GLU C N 1
ATOM 12928 C CA . GLU C 1 517 ? -36.59894 -51.38523 -10.02550 1.000 73.62091 515 GLU C CA 1
ATOM 12929 C C . GLU C 1 517 ? -37.05243 -50.28663 -10.97446 1.000 69.79569 515 GLU C C 1
ATOM 12930 O O . GLU C 1 517 ? -38.23729 -50.21082 -11.31790 1.000 76.09192 515 GLU C O 1
ATOM 12936 N N . PHE C 1 518 ? -36.12787 -49.42686 -11.40505 1.000 70.47995 516 PHE C N 1
ATOM 12937 C CA . PHE C 1 518 ? -36.47461 -48.39967 -12.37821 1.000 68.74932 516 PHE C CA 1
ATOM 12938 C C . PHE C 1 518 ? -36.76320 -49.00156 -13.74730 1.000 65.89844 516 PHE C C 1
ATOM 12939 O O . PHE C 1 518 ? -37.62095 -48.49190 -14.47488 1.000 64.98811 516 PHE C O 1
ATOM 12947 N N . LYS C 1 519 ? -36.07454 -50.08811 -14.10525 1.000 66.90881 517 LYS C N 1
ATOM 12948 C CA . LYS C 1 519 ? -36.22940 -50.66866 -15.43651 1.000 70.19624 517 LYS C CA 1
ATOM 12949 C C . LYS C 1 519 ? -37.64089 -51.20822 -15.65375 1.000 73.69244 517 LYS C C 1
ATOM 12950 O O . LYS C 1 519 ? -38.27578 -50.91420 -16.67325 1.000 71.53852 517 LYS C O 1
ATOM 12956 N N . ASN C 1 520 ? -38.15529 -51.99266 -14.70820 1.000 74.62869 518 ASN C N 1
ATOM 12957 C CA . ASN C 1 520 ? -39.46734 -52.60972 -14.86302 1.000 78.49358 518 ASN C CA 1
ATOM 12958 C C . ASN C 1 520 ? -40.60986 -51.73444 -14.35529 1.000 77.56233 518 ASN C C 1
ATOM 12959 O O . ASN C 1 520 ? -41.75881 -52.18965 -14.32919 1.000 78.79637 518 ASN C O 1
ATOM 12964 N N . ALA C 1 521 ? -40.32804 -50.49944 -13.95813 1.000 73.62293 519 ALA C N 1
ATOM 12965 C CA . ALA C 1 521 ? -41.37883 -49.55857 -13.60734 1.000 71.74830 519 ALA C CA 1
ATOM 12966 C C . ALA C 1 521 ? -41.86800 -48.83108 -14.85740 1.000 75.64580 519 ALA C C 1
ATOM 12967 O O . ALA C 1 521 ? -41.25980 -48.89923 -15.92758 1.000 78.87639 519 ALA C O 1
ATOM 12969 N N . THR C 1 522 ? -42.98734 -48.12576 -14.71522 1.000 74.32144 520 THR C N 1
ATOM 12970 C CA . THR C 1 522 ? -43.59226 -47.39920 -15.82516 1.000 74.88902 520 THR C CA 1
ATOM 12971 C C . THR C 1 522 ? -43.93969 -45.98659 -15.38381 1.000 75.93104 520 THR C C 1
ATOM 12972 O O . THR C 1 522 ? -44.69137 -45.79734 -14.42116 1.000 84.46640 520 THR C O 1
ATOM 12976 N N . LEU C 1 523 ? -43.38915 -45.00055 -16.08335 1.000 75.17716 521 LEU C N 1
ATOM 12977 C CA . LEU C 1 523 ? -43.81395 -43.62284 -15.88789 1.000 77.23727 521 LEU C CA 1
ATOM 12978 C C . LEU C 1 523 ? -45.23660 -43.46775 -16.40680 1.000 83.30625 521 LEU C C 1
ATOM 12979 O O . LEU C 1 523 ? -45.53906 -43.85952 -17.53739 1.000 91.58127 521 LEU C O 1
ATOM 12984 N N . LEU C 1 524 ? -46.11599 -42.91088 -15.57995 1.000 85.21108 522 LEU C N 1
ATOM 12985 C CA . LEU C 1 524 ? -47.52712 -42.80097 -15.91838 1.000 85.37489 522 LEU C CA 1
ATOM 12986 C C . LEU C 1 524 ? -47.98515 -41.35854 -15.77389 1.000 92.16032 522 LEU C C 1
ATOM 12987 O O . LEU C 1 524 ? -47.54247 -40.64157 -14.87080 1.000 91.42630 522 LEU C O 1
ATOM 12989 N N . SER C 1 525 ? -48.87939 -40.94227 -16.66969 1.000 95.45534 523 SER C N 1
ATOM 12990 C CA . SER C 1 525 ? -49.43258 -39.59636 -16.66984 1.000 92.71153 523 SER C CA 1
ATOM 12991 C C . SER C 1 525 ? -50.73411 -39.49509 -15.88039 1.000 93.26395 523 SER C C 1
ATOM 12992 O O . SER C 1 525 ? -51.47699 -38.52083 -16.05574 1.000 89.93272 523 SER C O 1
ATOM 12995 N N . GLU C 1 526 ? -51.03158 -40.48331 -15.02899 1.000 94.15664 524 GLU C N 1
ATOM 12996 C CA . GLU C 1 526 ? -52.23306 -40.40934 -14.20175 1.000 95.12020 524 GLU C CA 1
ATOM 12997 C C . GLU C 1 526 ? -52.22002 -39.15549 -13.33960 1.000 91.90166 524 GLU C C 1
ATOM 12998 O O . GLU C 1 526 ? -53.25068 -38.49425 -13.16811 1.000 94.71083 524 GLU C O 1
ATOM 13004 N N . THR C 1 527 ? -51.05707 -38.81104 -12.79774 1.000 89.10059 525 THR C N 1
ATOM 13005 C CA . THR C 1 527 ? -50.86416 -37.55207 -12.10090 1.000 78.43531 525 THR C CA 1
ATOM 13006 C C . THR C 1 527 ? -49.39733 -37.17542 -12.22780 1.000 69.58771 525 THR C C 1
ATOM 13007 O O . THR C 1 527 ? -48.55035 -38.01405 -12.54310 1.000 65.95639 525 THR C O 1
ATOM 13011 N N . SER C 1 528 ? -49.10695 -35.89787 -12.00514 1.000 65.84017 526 SER C N 1
ATOM 13012 C CA . SER C 1 528 ? -47.72257 -35.44792 -11.96808 1.000 59.61568 526 SER C CA 1
ATOM 13013 C C . SER C 1 528 ? -47.03055 -36.06731 -10.76056 1.000 61.25631 526 SER C C 1
ATOM 13014 O O . SER C 1 528 ? -47.48076 -35.89544 -9.62239 1.000 63.65039 526 SER C O 1
ATOM 13017 N N . THR C 1 529 ? -45.95222 -36.80672 -11.00434 1.000 54.94887 527 THR C N 1
ATOM 13018 C CA . THR C 1 529 ? -45.26651 -37.52588 -9.94314 1.000 62.46789 527 THR C CA 1
ATOM 13019 C C . THR C 1 529 ? -43.76744 -37.27309 -10.00986 1.000 58.37159 527 THR C C 1
ATOM 13020 O O . THR C 1 529 ? -43.20102 -37.04522 -11.08318 1.000 56.53396 527 THR C O 1
ATOM 13024 N N . ILE C 1 530 ? -43.13268 -37.32138 -8.84227 1.000 57.19892 528 ILE C N 1
ATOM 13025 C CA . ILE C 1 530 ? -41.69015 -37.16349 -8.71374 1.000 53.97975 528 ILE C CA 1
ATOM 13026 C C . ILE C 1 530 ? -41.08226 -38.53908 -8.48542 1.000 54.79186 528 ILE C C 1
ATOM 13027 O O . ILE C 1 530 ? -41.43786 -39.23097 -7.52405 1.000 57.63270 528 ILE C O 1
ATOM 13032 N N . TYR C 1 531 ? -40.17548 -38.94082 -9.37197 1.000 54.33885 529 TYR C N 1
ATOM 13033 C CA . TYR C 1 531 ? -39.42585 -40.18225 -9.22766 1.000 57.21360 529 TYR C CA 1
ATOM 13034 C C . TYR C 1 531 ? -38.01013 -39.83732 -8.78088 1.000 57.21563 529 TYR C C 1
ATOM 13035 O O . TYR C 1 531 ? -37.27060 -39.17287 -9.51522 1.000 53.20431 529 TYR C O 1
ATOM 13044 N N . GLU C 1 532 ? -37.63317 -40.28700 -7.58711 1.000 57.75566 530 GLU C N 1
ATOM 13045 C CA . GLU C 1 532 ? -36.32142 -39.99163 -7.02371 1.000 57.46659 530 GLU C CA 1
ATOM 13046 C C . GLU C 1 532 ? -35.42760 -41.22018 -7.13357 1.000 53.64667 530 GLU C C 1
ATOM 13047 O O . GLU C 1 532 ? -35.70891 -42.25417 -6.52064 1.000 57.97822 530 GLU C O 1
ATOM 13053 N N . LEU C 1 533 ? -34.35079 -41.09887 -7.90392 1.000 58.94052 531 LEU C N 1
ATOM 13054 C CA . LEU C 1 533 ? -33.39103 -42.17804 -8.10503 1.000 56.81550 531 LEU C CA 1
ATOM 13055 C C . LEU C 1 533 ? -32.14132 -41.87786 -7.28757 1.000 57.96671 531 LEU C C 1
ATOM 13056 O O . LEU C 1 533 ? -31.53073 -40.81658 -7.45164 1.000 57.11913 531 LEU C O 1
ATOM 13061 N N . ILE C 1 534 ? -31.76254 -42.81214 -6.41821 1.000 61.32522 532 ILE C N 1
ATOM 13062 C CA . ILE C 1 534 ? -30.64978 -42.62226 -5.49430 1.000 58.20861 532 ILE C CA 1
ATOM 13063 C C . ILE C 1 534 ? -29.37041 -43.15325 -6.12696 1.000 55.92915 532 ILE C C 1
ATOM 13064 O O . ILE C 1 534 ? -29.30288 -44.31889 -6.53521 1.000 63.95760 532 ILE C O 1
ATOM 13069 N N . THR C 1 535 ? -28.35061 -42.30064 -6.20227 1.000 58.61918 533 THR C N 1
ATOM 13070 C CA . THR C 1 535 ? -27.05001 -42.66350 -6.74879 1.000 60.59436 533 THR C CA 1
ATOM 13071 C C . THR C 1 535 ? -25.95546 -42.20932 -5.78917 1.000 56.23817 533 THR C C 1
ATOM 13072 O O . THR C 1 535 ? -26.19387 -41.43108 -4.86148 1.000 54.36499 533 THR C O 1
ATOM 13076 N N . ASN C 1 536 ? -24.74141 -42.70414 -6.02444 1.000 55.78521 534 ASN C N 1
ATOM 13077 C CA . ASN C 1 536 ? -23.58138 -42.40520 -5.19367 1.000 55.69550 534 ASN C CA 1
ATOM 13078 C C . ASN C 1 536 ? -22.52533 -41.70890 -6.04017 1.000 54.82253 534 ASN C C 1
ATOM 13079 O O . ASN C 1 536 ? -22.14224 -42.21653 -7.10011 1.000 58.01004 534 ASN C O 1
ATOM 13084 N N . ARG C 1 537 ? -22.04745 -40.55529 -5.56269 1.000 53.55254 535 ARG C N 1
ATOM 13085 C CA . ARG C 1 537 ? -21.14380 -39.73446 -6.36615 1.000 56.30472 535 ARG C CA 1
ATOM 13086 C C . ARG C 1 537 ? -19.80478 -40.42655 -6.59357 1.000 59.65221 535 ARG C C 1
ATOM 13087 O O . ARG C 1 537 ? -19.21148 -40.29712 -7.67045 1.000 59.69998 535 ARG C O 1
ATOM 13095 N N . GLU C 1 538 ? -19.30795 -41.15942 -5.59419 1.000 62.81880 536 GLU C N 1
ATOM 13096 C CA . GLU C 1 538 ? -18.07180 -41.91092 -5.78494 1.000 62.48370 536 GLU C CA 1
ATOM 13097 C C . GLU C 1 538 ? -18.27852 -43.06135 -6.76112 1.000 58.83601 536 GLU C C 1
ATOM 13098 O O . GLU C 1 538 ? -17.42845 -43.31192 -7.62373 1.000 60.74314 536 GLU C O 1
ATOM 13104 N N . ASP C 1 539 ? -19.40415 -43.76949 -6.64267 1.000 55.68024 537 ASP C N 1
ATOM 13105 C CA . ASP C 1 539 ? -19.69658 -44.85346 -7.57514 1.000 63.79832 537 ASP C CA 1
ATOM 13106 C C . ASP C 1 539 ? -19.90642 -44.32497 -8.99009 1.000 62.27993 537 ASP C C 1
ATOM 13107 O O . ASP C 1 539 ? -19.47514 -44.95403 -9.96388 1.000 57.89413 537 ASP C O 1
ATOM 13112 N N . ASN C 1 540 ? -20.56614 -43.17009 -9.12201 1.000 61.59873 538 ASN C N 1
ATOM 13113 C CA . ASN C 1 540 ? -20.78058 -42.58211 -10.44097 1.000 58.37905 538 ASN C CA 1
ATOM 13114 C C . ASN C 1 540 ? -19.45818 -42.23310 -11.11390 1.000 59.53974 538 ASN C C 1
ATOM 13115 O O . ASN C 1 540 ? -19.29413 -42.44667 -12.32133 1.000 58.92628 538 ASN C O 1
ATOM 13120 N N . PHE C 1 541 ? -18.50198 -41.69640 -10.34934 1.000 58.21355 539 PHE C N 1
ATOM 13121 C CA . PHE C 1 541 ? -17.20683 -41.33722 -10.92150 1.000 58.81757 539 PHE C CA 1
ATOM 13122 C C . PHE C 1 541 ? -16.47950 -42.56674 -11.45003 1.000 58.97130 539 PHE C C 1
ATOM 13123 O O . PHE C 1 541 ? -15.92400 -42.54650 -12.55388 1.000 57.01392 539 PHE C O 1
ATOM 13131 N N . LYS C 1 542 ? -16.46652 -43.64833 -10.66728 1.000 62.31052 540 LYS C N 1
ATOM 13132 C CA . LYS C 1 542 ? -15.79662 -44.87034 -11.10013 1.000 62.13999 540 LYS C CA 1
ATOM 13133 C C . LYS C 1 542 ? -16.38750 -45.38233 -12.40935 1.000 62.57109 540 LYS C C 1
ATOM 13134 O O . LYS C 1 542 ? -15.65708 -45.65982 -13.36873 1.000 59.45277 540 LYS C O 1
ATOM 13140 N N . GLN C 1 543 ? -17.71863 -45.48818 -12.47385 1.000 57.00452 541 GLN C N 1
ATOM 13141 C CA . GLN C 1 543 ? -18.36488 -46.04500 -13.65784 1.000 60.68162 541 GLN C CA 1
ATOM 13142 C C . GLN C 1 543 ? -18.27258 -45.10325 -14.85318 1.000 60.93640 541 GLN C C 1
ATOM 13143 O O . GLN C 1 543 ? -18.16398 -45.56465 -15.99637 1.000 58.01382 541 GLN C O 1
ATOM 13149 N N . HIS C 1 544 ? -18.30934 -43.78988 -14.61822 1.000 58.97543 542 HIS C N 1
ATOM 13150 C CA . HIS C 1 544 ? -18.13033 -42.85145 -15.72109 1.000 62.73067 542 HIS C CA 1
ATOM 13151 C C . HIS C 1 544 ? -16.72736 -42.95384 -16.31048 1.000 59.52652 542 HIS C C 1
ATOM 13152 O O . HIS C 1 544 ? -16.55052 -42.80801 -17.52591 1.000 58.56622 542 HIS C O 1
ATOM 13159 N N . GLN C 1 545 ? -15.71811 -43.20190 -15.46637 1.000 58.08284 543 GLN C N 1
ATOM 13160 C CA . GLN C 1 545 ? -14.36059 -43.39812 -15.97160 1.000 60.48457 543 GLN C CA 1
ATOM 13161 C C . GLN C 1 545 ? -14.29514 -44.59367 -16.91368 1.000 58.52638 543 GLN C C 1
ATOM 13162 O O . GLN C 1 545 ? -13.61650 -44.54421 -17.94642 1.000 59.05038 543 GLN C O 1
ATOM 13168 N N . ILE C 1 546 ? -14.98847 -45.68062 -16.56629 1.000 58.28954 544 ILE C N 1
ATOM 13169 C CA . ILE C 1 546 ? -15.07974 -46.83441 -17.45910 1.000 60.67055 544 ILE C CA 1
ATOM 13170 C C . ILE C 1 546 ? -15.65652 -46.41309 -18.80324 1.000 60.13784 544 ILE C C 1
ATOM 13171 O O . ILE C 1 546 ? -15.14192 -46.77662 -19.86697 1.000 59.61299 544 ILE C O 1
ATOM 13176 N N . LEU C 1 547 ? -16.72715 -45.61790 -18.76804 1.000 60.78373 545 LEU C N 1
ATOM 13177 C CA . LEU C 1 547 ? -17.43518 -45.24912 -19.98880 1.000 62.25922 545 LEU C CA 1
ATOM 13178 C C . LEU C 1 547 ? -16.60564 -44.30268 -20.85282 1.000 59.31098 545 LEU C C 1
ATOM 13179 O O . LEU C 1 547 ? -16.63056 -44.39914 -22.08533 1.000 60.95381 545 LEU C O 1
ATOM 13184 N N . TYR C 1 548 ? -15.84701 -43.39764 -20.22880 1.000 58.66527 546 TYR C N 1
ATOM 13185 C CA . TYR C 1 548 ? -15.09664 -42.39488 -20.97874 1.000 55.73389 546 TYR C CA 1
ATOM 13186 C C . TYR C 1 548 ? -13.92543 -42.98155 -21.75515 1.000 59.73162 546 TYR C C 1
ATOM 13187 O O . TYR C 1 548 ? -13.35527 -42.28422 -22.60004 1.000 61.20890 546 TYR C O 1
ATOM 13196 N N . GLN C 1 549 ? -13.54478 -44.23062 -21.49200 1.000 61.70463 547 GLN C N 1
ATOM 13197 C CA . GLN C 1 549 ? -12.44631 -44.86780 -22.20783 1.000 64.99213 547 GLN C CA 1
ATOM 13198 C C . GLN C 1 549 ? -12.87593 -46.17686 -22.85957 1.000 66.39225 547 GLN C C 1
ATOM 13199 O O . GLN C 1 549 ? -12.02374 -46.98753 -23.23521 1.000 69.17147 547 GLN C O 1
ATOM 13205 N N . LYS C 1 550 ? -14.18587 -46.39492 -23.00458 1.000 67.56602 548 LYS C N 1
ATOM 13206 C CA . LYS C 1 550 ? -14.67280 -47.63755 -23.59501 1.000 63.29013 548 LYS C CA 1
ATOM 13207 C C . LYS C 1 550 ? -14.24490 -47.76276 -25.05089 1.000 71.51352 548 LYS C C 1
ATOM 13208 O O . LYS C 1 550 ? -13.80430 -48.83229 -25.48919 1.000 76.40158 548 LYS C O 1
ATOM 13214 N N . LEU C 1 551 ? -14.35531 -46.67813 -25.81204 1.000 70.68427 549 LEU C N 1
ATOM 13215 C CA . LEU C 1 551 ? -14.04851 -46.69896 -27.23509 1.000 71.58742 549 LEU C CA 1
ATOM 13216 C C . LEU C 1 551 ? -12.55349 -46.69669 -27.52189 1.000 73.10976 549 LEU C C 1
ATOM 13217 O O . LEU C 1 551 ? -12.16985 -46.76664 -28.69391 1.000 76.20368 549 LEU C O 1
ATOM 13222 N N . SER C 1 552 ? -11.70898 -46.63919 -26.48684 1.000 75.23480 550 SER C N 1
ATOM 13223 C CA . SER C 1 552 ? -10.27586 -46.44614 -26.69352 1.000 77.21670 550 SER C CA 1
ATOM 13224 C C . SER C 1 552 ? -9.63703 -47.61427 -27.43314 1.000 79.08714 550 SER C C 1
ATOM 13225 O O . SER C 1 552 ? -8.62627 -47.43067 -28.12017 1.000 81.83059 550 SER C O 1
ATOM 13228 N N . GLU C 1 553 ? -10.20178 -48.81610 -27.30951 1.000 83.76058 551 GLU C N 1
ATOM 13229 C CA . GLU C 1 553 ? -9.62544 -49.97075 -27.99051 1.000 87.42523 551 GLU C CA 1
ATOM 13230 C C . GLU C 1 553 ? -9.95837 -49.96329 -29.47771 1.000 87.77852 551 GLU C C 1
ATOM 13231 O O . GLU C 1 553 ? -9.07701 -50.17194 -30.31869 1.000 87.96987 551 GLU C O 1
ATOM 13237 N N . MET C 1 554 ? -11.22800 -49.72527 -29.81810 1.000 90.05144 552 MET C N 1
ATOM 13238 C CA . MET C 1 554 ? -11.63062 -49.71285 -31.22034 1.000 88.26213 552 MET C CA 1
ATOM 13239 C C . MET C 1 554 ? -10.89588 -48.63419 -32.00671 1.000 92.84365 552 MET C C 1
ATOM 13240 O O . MET C 1 554 ? -10.60831 -48.82114 -33.19405 1.000 97.98390 552 MET C O 1
ATOM 13245 N N . ILE C 1 555 ? -10.56477 -47.51358 -31.36181 1.000 87.46288 553 ILE C N 1
ATOM 13246 C CA . ILE C 1 555 ? -9.84230 -46.44439 -32.04745 1.000 89.40445 553 ILE C CA 1
ATOM 13247 C C . ILE C 1 555 ? -8.48702 -46.94017 -32.53560 1.000 96.22859 553 ILE C C 1
ATOM 13248 O O . ILE C 1 555 ? -8.12108 -46.75449 -33.70306 1.000 96.83943 553 ILE C O 1
ATOM 13253 N N . HIS C 1 556 ? -7.71889 -47.57624 -31.64794 1.000 98.59264 554 HIS C N 1
ATOM 13254 C CA . HIS C 1 556 ? -6.43478 -48.13596 -32.05767 1.000 100.95510 554 HIS C CA 1
ATOM 13255 C C . HIS C 1 556 ? -6.61480 -49.32555 -32.99342 1.000 102.98799 554 HIS C C 1
ATOM 13256 O O . HIS C 1 556 ? -5.75968 -49.57317 -33.85246 1.000 100.15895 554 HIS C O 1
ATOM 13258 N N . ASP C 1 557 ? -7.71725 -50.06500 -32.84774 1.000 101.22474 555 ASP C N 1
ATOM 13259 C CA . ASP C 1 557 ? -7.95783 -51.22135 -33.70482 1.000 101.57315 555 ASP C CA 1
ATOM 13260 C C . ASP C 1 557 ? -8.33664 -50.79070 -35.11724 1.000 104.81622 555 ASP C C 1
ATOM 13261 O O . ASP C 1 557 ? -7.82712 -51.34008 -36.10126 1.000 106.63426 555 ASP C O 1
ATOM 13263 N N . THR C 1 558 ? -9.23286 -49.80691 -35.23805 1.000 102.62481 556 THR C N 1
ATOM 13264 C CA . THR C 1 558 ? -9.63822 -49.33767 -36.56043 1.000 102.42163 556 THR C CA 1
ATOM 13265 C C . THR C 1 558 ? -8.48745 -48.64879 -37.28213 1.000 107.62323 556 THR C C 1
ATOM 13266 O O . THR C 1 558 ? -8.33120 -48.81312 -38.49783 1.000 108.53035 556 THR C O 1
ATOM 13270 N N . LEU C 1 559 ? -7.68200 -47.88113 -36.54303 1.000 105.36400 557 LEU C N 1
ATOM 13271 C CA . LEU C 1 559 ? -6.56432 -47.06396 -37.04353 1.000 104.59322 557 LEU C CA 1
ATOM 13272 C C . LEU C 1 559 ? -6.07537 -47.36183 -38.46038 1.000 104.42496 557 LEU C C 1
ATOM 13273 O O . LEU C 1 559 ? -6.57236 -46.78832 -39.42992 1.000 105.18954 557 LEU C O 1
ATOM 13279 N N . GLY D 1 4 ? 8.81293 -17.81212 -11.50150 1.000 81.62486 2 GLY D N 1
ATOM 13280 C CA . GLY D 1 4 ? 7.56986 -17.15859 -11.87087 1.000 87.79933 2 GLY D CA 1
ATOM 13281 C C . GLY D 1 4 ? 6.40818 -18.12359 -12.00819 1.000 83.12357 2 GLY D C 1
ATOM 13282 O O . GLY D 1 4 ? 5.80865 -18.24769 -13.07657 1.000 85.54498 2 GLY D O 1
ATOM 13283 N N . ASN D 1 5 ? 6.08910 -18.81099 -10.91672 1.000 79.19037 3 ASN D N 1
ATOM 13284 C CA . ASN D 1 5 ? 5.02712 -19.80546 -10.93316 1.000 72.52857 3 ASN D CA 1
ATOM 13285 C C . ASN D 1 5 ? 3.66028 -19.13713 -10.87796 1.000 75.02862 3 ASN D C 1
ATOM 13286 O O . ASN D 1 5 ? 3.41571 -18.25770 -10.04400 1.000 70.55843 3 ASN D O 1
ATOM 13291 N N . HIS D 1 6 ? 2.76802 -19.56480 -11.77223 1.000 73.60000 4 HIS D N 1
ATOM 13292 C CA . HIS D 1 6 ? 1.38066 -19.13126 -11.69480 1.000 61.39141 4 HIS D CA 1
ATOM 13293 C C . HIS D 1 6 ? 0.75545 -19.52358 -10.36217 1.000 61.40274 4 HIS D C 1
ATOM 13294 O O . HIS D 1 6 ? -0.04129 -18.76247 -9.80379 1.000 58.09760 4 HIS D O 1
ATOM 13301 N N . LYS D 1 7 ? 1.12494 -20.68991 -9.82411 1.000 60.10267 5 LYS D N 1
ATOM 13302 C CA . LYS D 1 7 ? 0.50580 -21.16667 -8.59118 1.000 56.15571 5 LYS D CA 1
ATOM 13303 C C . LYS D 1 7 ? 0.88299 -20.29552 -7.39886 1.000 59.13838 5 LYS D C 1
ATOM 13304 O O . LYS D 1 7 ? 0.02510 -19.96444 -6.57187 1.000 59.68058 5 LYS D O 1
ATOM 13310 N N . ALA D 1 8 ? 2.15876 -19.92012 -7.28556 1.000 63.01027 6 ALA D N 1
ATOM 13311 C CA . ALA D 1 8 ? 2.57900 -19.08603 -6.16373 1.000 60.93160 6 ALA D CA 1
ATOM 13312 C C . ALA D 1 8 ? 1.96971 -17.69193 -6.25189 1.000 64.24688 6 ALA D C 1
ATOM 13313 O O . ALA D 1 8 ? 1.58028 -17.11226 -5.23050 1.000 59.52085 6 ALA D O 1
ATOM 13315 N N . ALA D 1 9 ? 1.87652 -17.13891 -7.46387 1.000 60.84330 7 ALA D N 1
ATOM 13316 C CA . ALA D 1 9 ? 1.26504 -15.82491 -7.63427 1.000 57.85822 7 ALA D CA 1
ATOM 13317 C C . ALA D 1 9 ? -0.20658 -15.85137 -7.23500 1.000 62.41141 7 ALA D C 1
ATOM 13318 O O . ALA D 1 9 ? -0.67412 -14.99315 -6.47685 1.000 54.48027 7 ALA D O 1
ATOM 13320 N N . LEU D 1 10 ? -0.95404 -16.83563 -7.74004 1.000 59.17190 8 LEU D N 1
ATOM 13321 C CA . LEU D 1 10 ? -2.35074 -16.98033 -7.34572 1.000 55.59211 8 LEU D CA 1
ATOM 13322 C C . LEU D 1 10 ? -2.48373 -17.15576 -5.83729 1.000 59.68345 8 LEU D C 1
ATOM 13323 O O . LEU D 1 10 ? -3.36667 -16.55756 -5.21098 1.000 55.94746 8 LEU D O 1
ATOM 13328 N N . THR D 1 11 ? -1.60702 -17.96402 -5.23443 1.000 56.77506 9 THR D N 1
ATOM 13329 C CA . THR D 1 11 ? -1.67352 -18.18192 -3.79244 1.000 60.28050 9 THR D CA 1
ATOM 13330 C C . THR D 1 11 ? -1.38445 -16.89900 -3.02513 1.000 58.04089 9 THR D C 1
ATOM 13331 O O . THR D 1 11 ? -2.04222 -16.60639 -2.02072 1.000 56.72625 9 THR D O 1
ATOM 13335 N N . LYS D 1 12 ? -0.41057 -16.11400 -3.48911 1.000 58.89627 10 LYS D N 1
ATOM 13336 C CA . LYS D 1 12 ? -0.09567 -14.85979 -2.81392 1.000 59.88355 10 LYS D CA 1
ATOM 13337 C C . LYS D 1 12 ? -1.26948 -13.89108 -2.87960 1.000 55.50129 10 LYS D C 1
ATOM 13338 O O . LYS D 1 12 ? -1.53603 -13.16100 -1.91852 1.000 57.17467 10 LYS D O 1
ATOM 13344 N N . GLN D 1 13 ? -1.99386 -13.88289 -4.00056 1.000 56.60617 11 GLN D N 1
ATOM 13345 C CA . GLN D 1 13 ? -3.07281 -12.91687 -4.17948 1.000 54.71617 11 GLN D CA 1
ATOM 13346 C C . GLN D 1 13 ? -4.25102 -13.22021 -3.26050 1.000 50.90551 11 GLN D C 1
ATOM 13347 O O . GLN D 1 13 ? -4.72920 -12.33684 -2.54044 1.000 50.59545 11 GLN D O 1
ATOM 13353 N N . VAL D 1 14 ? -4.72872 -14.46573 -3.26190 1.000 49.16852 12 VAL D N 1
ATOM 13354 C CA . VAL D 1 14 ? -5.94188 -14.77173 -2.51077 1.000 49.75339 12 VAL D CA 1
ATOM 13355 C C . VAL D 1 14 ? -5.65924 -14.88614 -1.01632 1.000 50.90921 12 VAL D C 1
ATOM 13356 O O . VAL D 1 14 ? -6.52959 -14.57744 -0.19587 1.000 51.25600 12 VAL D O 1
ATOM 13360 N N . PHE D 1 15 ? -4.45581 -15.31343 -0.63015 1.000 52.00927 13 PHE D N 1
ATOM 13361 C CA . PHE D 1 15 ? -4.12908 -15.37646 0.79145 1.000 51.84071 13 PHE D CA 1
ATOM 13362 C C . PHE D 1 15 ? -3.93305 -13.98496 1.38229 1.000 52.49646 13 PHE D C 1
ATOM 13363 O O . PHE D 1 15 ? -4.26979 -13.75650 2.55005 1.000 50.96625 13 PHE D O 1
ATOM 13371 N N . THR D 1 16 ? -3.39628 -13.04521 0.59765 1.000 53.75165 14 THR D N 1
ATOM 13372 C CA . THR D 1 16 ? -3.28019 -11.66868 1.06982 1.000 48.01592 14 THR D CA 1
ATOM 13373 C C . THR D 1 16 ? -4.64266 -10.99145 1.12224 1.000 51.12778 14 THR D C 1
ATOM 13374 O O . THR D 1 16 ? -4.91863 -10.21195 2.04185 1.000 53.81435 14 THR D O 1
ATOM 13378 N N . PHE D 1 17 ? -5.50301 -11.27652 0.13945 1.000 51.52893 15 PHE D N 1
ATOM 13379 C CA . PHE D 1 17 ? -6.83583 -10.68070 0.10109 1.000 47.88188 15 PHE D CA 1
ATOM 13380 C C . PHE D 1 17 ? -7.66392 -11.12368 1.29820 1.000 48.69099 15 PHE D C 1
ATOM 13381 O O . PHE D 1 17 ? -8.29356 -10.30041 1.97293 1.000 46.92442 15 PHE D O 1
ATOM 13389 N N . ALA D 1 18 ? -7.67314 -12.42971 1.57766 1.000 50.30017 16 ALA D N 1
ATOM 13390 C CA . ALA D 1 18 ? -8.40980 -12.93319 2.73201 1.000 52.93996 16 ALA D CA 1
ATOM 13391 C C . ALA D 1 18 ? -7.87279 -12.33883 4.02879 1.000 53.57291 16 ALA D C 1
ATOM 13392 O O . ALA D 1 18 ? -8.64836 -11.91133 4.89336 1.000 55.70764 16 ALA D O 1
ATOM 13394 N N . SER D 1 19 ? -6.54656 -12.29167 4.17676 1.000 48.31144 17 SER D N 1
ATOM 13395 C CA . SER D 1 19 ? -5.96018 -11.70404 5.37755 1.000 57.95499 17 SER D CA 1
ATOM 13396 C C . SER D 1 19 ? -6.31322 -10.22704 5.49660 1.000 54.16160 17 SER D C 1
ATOM 13397 O O . SER D 1 19 ? -6.61222 -9.73808 6.59229 1.000 49.32865 17 SER D O 1
ATOM 13400 N N . GLU D 1 20 ? -6.28776 -9.49910 4.37816 1.000 50.62060 18 GLU D N 1
ATOM 13401 C CA . GLU D 1 20 ? -6.57830 -8.07226 4.43496 1.000 49.58588 18 GLU D CA 1
ATOM 13402 C C . GLU D 1 20 ? -8.05434 -7.81042 4.71799 1.000 55.87127 18 GLU D C 1
ATOM 13403 O O . GLU D 1 20 ? -8.39032 -6.80466 5.35494 1.000 55.05685 18 GLU D O 1
ATOM 13409 N N . LEU D 1 21 ? -8.94745 -8.70055 4.27196 1.000 51.60450 19 LEU D N 1
ATOM 13410 C CA . LEU D 1 21 ? -10.34019 -8.60222 4.69691 1.000 51.93668 19 LEU D CA 1
ATOM 13411 C C . LEU D 1 21 ? -10.45740 -8.80047 6.20297 1.000 49.79305 19 LEU D C 1
ATOM 13412 O O . LEU D 1 21 ? -11.21453 -8.08773 6.87290 1.000 48.69147 19 LEU D O 1
ATOM 13417 N N . TYR D 1 22 ? -9.70573 -9.75891 6.75580 1.000 47.98016 20 TYR D N 1
ATOM 13418 C CA . TYR D 1 22 ? -9.68991 -9.93940 8.20512 1.000 50.40762 20 TYR D CA 1
ATOM 13419 C C . TYR D 1 22 ? -9.18304 -8.68708 8.90807 1.000 50.49664 20 TYR D C 1
ATOM 13420 O O . TYR D 1 22 ? -9.73726 -8.27445 9.93492 1.000 48.41620 20 TYR D O 1
ATOM 13429 N N . ALA D 1 23 ? -8.13283 -8.06569 8.36288 1.000 49.81320 21 ALA D N 1
ATOM 13430 C CA . ALA D 1 23 ? -7.51123 -6.91496 9.00903 1.000 52.86292 21 ALA D CA 1
ATOM 13431 C C . ALA D 1 23 ? -8.47387 -5.74827 9.18252 1.000 53.59520 21 ALA D C 1
ATOM 13432 O O . ALA D 1 23 ? -8.26653 -4.91970 10.07450 1.000 55.82738 21 ALA D O 1
ATOM 13434 N N . TYR D 1 24 ? -9.51601 -5.66106 8.35781 1.000 49.41146 22 TYR D N 1
ATOM 13435 C CA . TYR D 1 24 ? -10.47050 -4.56474 8.42954 1.000 50.46523 22 TYR D CA 1
ATOM 13436 C C . TYR D 1 24 ? -11.80056 -4.97959 9.05405 1.000 48.29832 22 TYR D C 1
ATOM 13437 O O . TYR D 1 24 ? -12.77334 -4.22461 8.96773 1.000 48.93790 22 TYR D O 1
ATOM 13446 N N . GLY D 1 25 ? -11.87002 -6.15642 9.67261 1.000 45.19031 23 GLY D N 1
ATOM 13447 C CA . GLY D 1 25 ? -13.00379 -6.51415 10.50948 1.000 43.56970 23 GLY D CA 1
ATOM 13448 C C . GLY D 1 25 ? -13.80153 -7.72904 10.07653 1.000 44.94133 23 GLY D C 1
ATOM 13449 O O . GLY D 1 25 ? -14.77655 -8.07009 10.75982 1.000 47.89049 23 GLY D O 1
ATOM 13450 N N . VAL D 1 26 ? -13.45745 -8.41785 8.99494 1.000 43.70449 24 VAL D N 1
ATOM 13451 C CA . VAL D 1 26 ? -14.24333 -9.56422 8.54769 1.000 46.59398 24 VAL D CA 1
ATOM 13452 C C . VAL D 1 26 ? -13.90564 -10.77646 9.40392 1.000 46.39276 24 VAL D C 1
ATOM 13453 O O . VAL D 1 26 ? -12.73154 -11.12995 9.56635 1.000 46.58503 24 VAL D O 1
ATOM 13457 N N . ARG D 1 27 ? -14.94066 -11.41857 9.95399 1.000 47.37443 25 ARG D N 1
ATOM 13458 C CA . ARG D 1 27 ? -14.79422 -12.67365 10.67783 1.000 46.71436 25 ARG D CA 1
ATOM 13459 C C . ARG D 1 27 ? -15.60269 -13.81720 10.08019 1.000 48.90131 25 ARG D C 1
ATOM 13460 O O . ARG D 1 27 ? -15.40327 -14.96911 10.48412 1.000 47.83636 25 ARG D O 1
ATOM 13468 N N . GLU D 1 28 ? -16.49684 -13.54138 9.13303 1.000 51.06420 26 GLU D N 1
ATOM 13469 C CA . GLU D 1 28 ? -17.40127 -14.54741 8.59953 1.000 49.83457 26 GLU D CA 1
ATOM 13470 C C . GLU D 1 28 ? -17.56104 -14.36194 7.10194 1.000 48.84867 26 GLU D C 1
ATOM 13471 O O . GLU D 1 28 ? -17.61036 -13.23071 6.61063 1.000 48.40394 26 GLU D O 1
ATOM 13477 N N . VAL D 1 29 ? -17.67213 -15.47840 6.38751 1.000 48.08578 27 VAL D N 1
ATOM 13478 C CA . VAL D 1 29 ? -17.84297 -15.47286 4.94099 1.000 44.71189 27 VAL D CA 1
ATOM 13479 C C . VAL D 1 29 ? -18.89708 -16.51064 4.57751 1.000 46.54778 27 VAL D C 1
ATOM 13480 O O . VAL D 1 29 ? -18.90702 -17.61686 5.12672 1.000 47.36256 27 VAL D O 1
ATOM 13484 N N . VAL D 1 30 ? -19.79823 -16.14278 3.66866 1.000 51.11090 28 VAL D N 1
ATOM 13485 C CA . VAL D 1 30 ? -20.83450 -17.03152 3.14978 1.000 45.50260 28 VAL D CA 1
ATOM 13486 C C . VAL D 1 30 ? -20.44107 -17.40557 1.72758 1.000 47.06698 28 VAL D C 1
ATOM 13487 O O . VAL D 1 30 ? -20.43717 -16.55329 0.83042 1.000 44.26131 28 VAL D O 1
ATOM 13491 N N . ILE D 1 31 ? -20.10948 -18.67527 1.51210 1.000 47.87683 29 ILE D N 1
ATOM 13492 C CA . ILE D 1 31 ? -19.63667 -19.15149 0.21843 1.000 48.38858 29 ILE D CA 1
ATOM 13493 C C . ILE D 1 31 ? -20.72648 -19.97936 -0.44621 1.000 48.91834 29 ILE D C 1
ATOM 13494 O O . ILE D 1 31 ? -21.39723 -20.79005 0.20412 1.000 47.29578 29 ILE D O 1
ATOM 13499 N N . SER D 1 32 ? -20.90014 -19.76910 -1.74376 1.000 51.36751 30 SER D N 1
ATOM 13500 C CA . SER D 1 32 ? -21.75857 -20.58099 -2.58029 1.000 49.33027 30 SER D CA 1
ATOM 13501 C C . SER D 1 32 ? -20.91058 -21.43003 -3.51833 1.000 50.00442 30 SER D C 1
ATOM 13502 O O . SER D 1 32 ? -19.89652 -20.94994 -4.03718 1.000 51.17885 30 SER D O 1
ATOM 13505 N N . PRO D 1 33 ? -21.28902 -22.68309 -3.75543 1.000 52.23759 31 PRO D N 1
ATOM 13506 C CA . PRO D 1 33 ? -20.39605 -23.59469 -4.48467 1.000 51.60731 31 PRO D CA 1
ATOM 13507 C C . PRO D 1 33 ? -20.18454 -23.17863 -5.93332 1.000 55.38098 31 PRO D C 1
ATOM 13508 O O . PRO D 1 33 ? -21.04756 -22.56670 -6.57050 1.000 56.66699 31 PRO D O 1
ATOM 13512 N N . GLY D 1 34 ? -19.00563 -23.52348 -6.44815 1.000 56.33919 32 GLY D N 1
ATOM 13513 C CA . GLY D 1 34 ? -18.65109 -23.22878 -7.82176 1.000 49.72247 32 GLY D CA 1
ATOM 13514 C C . GLY D 1 34 ? -17.17811 -23.42674 -8.11263 1.000 55.48470 32 GLY D C 1
ATOM 13515 O O . GLY D 1 34 ? -16.33906 -23.35398 -7.20877 1.000 56.81171 32 GLY D O 1
ATOM 13516 N N . SER D 1 35 ? -16.84906 -23.65385 -9.38316 1.000 61.21609 33 SER D N 1
ATOM 13517 C CA . SER D 1 35 ? -15.48602 -24.01590 -9.75240 1.000 50.37358 33 SER D CA 1
ATOM 13518 C C . SER D 1 35 ? -14.58354 -22.80313 -9.94740 1.000 51.67933 33 SER D C 1
ATOM 13519 O O . SER D 1 35 ? -13.3700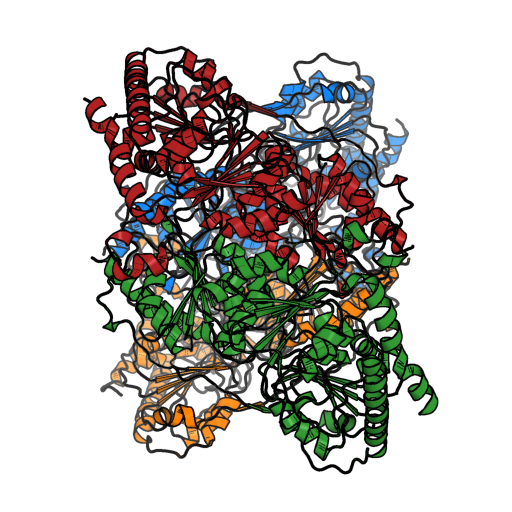3 -22.90330 -9.74234 1.000 56.51000 33 SER D O 1
ATOM 13522 N N . ARG D 1 36 ? -15.12734 -21.66287 -10.36384 1.000 50.77759 34 ARG D N 1
ATOM 13523 C CA . ARG D 1 36 ? -14.27052 -20.50410 -10.58384 1.000 52.16322 34 ARG D CA 1
ATOM 13524 C C . ARG D 1 36 ? -13.83697 -19.85213 -9.27645 1.000 54.20810 34 ARG D C 1
ATOM 13525 O O . ARG D 1 36 ? -12.83823 -19.12390 -9.25935 1.000 51.93635 34 ARG D O 1
ATOM 13533 N N . SER D 1 37 ? -14.53657 -20.12441 -8.17867 1.000 52.10813 35 SER D N 1
ATOM 13534 C CA . SER D 1 37 ? -14.26039 -19.47832 -6.90612 1.000 46.09145 35 SER D CA 1
ATOM 13535 C C . SER D 1 37 ? -13.29134 -20.25407 -6.02125 1.000 48.22083 35 SER D C 1
ATOM 13536 O O . SER D 1 37 ? -13.05302 -19.82636 -4.88776 1.000 57.85987 35 SER D O 1
ATOM 13539 N N . THR D 1 38 ? -12.72269 -21.36587 -6.49417 1.000 46.28311 36 THR D N 1
ATOM 13540 C CA . THR D 1 38 ? -11.91864 -22.19744 -5.59932 1.000 51.97918 36 THR D CA 1
ATOM 13541 C C . THR D 1 38 ? -10.65953 -21.52044 -5.05721 1.000 47.80752 36 THR D C 1
ATOM 13542 O O . THR D 1 38 ? -10.29623 -21.83018 -3.90934 1.000 51.46858 36 THR D O 1
ATOM 13546 N N . PRO D 1 39 ? -9.95616 -20.63333 -5.77949 1.000 49.19186 37 PRO D N 1
ATOM 13547 C CA . PRO D 1 39 ? -8.78721 -19.99131 -5.15030 1.000 51.30151 37 PRO D CA 1
ATOM 13548 C C . PRO D 1 39 ? -9.13503 -19.26342 -3.86285 1.000 54.38105 37 PRO D C 1
ATOM 13549 O O . PRO D 1 39 ? -8.53302 -19.53155 -2.81304 1.000 50.59457 37 PRO D O 1
ATOM 13553 N N . LEU D 1 40 ? -10.10825 -18.35191 -3.91522 1.000 49.94805 38 LEU D N 1
ATOM 13554 C CA . LEU D 1 40 ? -10.46947 -17.57163 -2.73981 1.000 47.36716 38 LEU D CA 1
ATOM 13555 C C . LEU D 1 40 ? -11.32495 -18.36760 -1.76281 1.000 45.75976 38 LEU D C 1
ATOM 13556 O O . LEU D 1 40 ? -11.28493 -18.09911 -0.55671 1.000 42.96441 38 LEU D O 1
ATOM 13561 N N . ALA D 1 41 ? -12.10655 -19.33501 -2.25338 1.000 46.58995 39 ALA D N 1
ATOM 13562 C CA . ALA D 1 41 ? -12.88721 -20.17310 -1.34874 1.000 48.11759 39 ALA D CA 1
ATOM 13563 C C . ALA D 1 41 ? -11.97396 -20.95718 -0.41781 1.000 48.93732 39 ALA D C 1
ATOM 13564 O O . ALA D 1 41 ? -12.19310 -21.00254 0.79813 1.000 45.34611 39 ALA D O 1
ATOM 13566 N N . LEU D 1 42 ? -10.92934 -21.57252 -0.97775 1.000 50.95659 40 LEU D N 1
ATOM 13567 C CA . LEU D 1 42 ? -9.97895 -22.31842 -0.16166 1.000 52.71562 40 LEU D CA 1
ATOM 13568 C C . LEU D 1 42 ? -9.19852 -21.40401 0.77660 1.000 51.98571 40 LEU D C 1
ATOM 13569 O O . LEU D 1 42 ? -8.86955 -21.80889 1.89780 1.000 52.86534 40 LEU D O 1
ATOM 13574 N N . ALA D 1 43 ? -8.89900 -20.17536 0.34386 1.000 49.27582 41 ALA D N 1
ATOM 13575 C CA . ALA D 1 43 ? -8.25634 -19.20734 1.22932 1.000 48.45859 41 ALA D CA 1
ATOM 13576 C C . ALA D 1 43 ? -9.07835 -18.98668 2.49463 1.000 51.75698 41 ALA D C 1
ATOM 13577 O O . ALA D 1 43 ? -8.54533 -19.02682 3.60936 1.000 52.42819 41 ALA D O 1
ATOM 13579 N N . PHE D 1 44 ? -10.38711 -18.75948 2.34042 1.000 51.91061 42 PHE D N 1
ATOM 13580 C CA . PHE D 1 44 ? -11.24245 -18.53123 3.50207 1.000 49.72891 42 PHE D CA 1
ATOM 13581 C C . PHE D 1 44 ? -11.31426 -19.76669 4.39021 1.000 51.27452 42 PHE D C 1
ATOM 13582 O O . PHE D 1 44 ? -11.37042 -19.65069 5.62039 1.000 53.12409 42 PHE D O 1
ATOM 13590 N N . GLU D 1 45 ? -11.32681 -20.95735 3.78732 1.000 50.10016 43 GLU D N 1
ATOM 13591 C CA . GLU D 1 45 ? -11.36458 -22.17994 4.58346 1.000 55.58555 43 GLU D CA 1
ATOM 13592 C C . GLU D 1 45 ? -10.04772 -22.40218 5.31241 1.000 56.85031 43 GLU D C 1
ATOM 13593 O O . GLU D 1 45 ? -10.03999 -22.76696 6.49350 1.000 59.81471 43 GLU D O 1
ATOM 13599 N N . ALA D 1 46 ? -8.92390 -22.18081 4.62596 1.000 53.89728 44 ALA D N 1
ATOM 13600 C CA . ALA D 1 46 ? -7.62421 -22.40052 5.24679 1.000 54.20314 44 ALA D CA 1
ATOM 13601 C C . ALA D 1 46 ? -7.31688 -21.35299 6.31154 1.000 57.09803 44 ALA D C 1
ATOM 13602 O O . ALA D 1 46 ? -6.60008 -21.64782 7.27421 1.000 58.69810 44 ALA D O 1
ATOM 13604 N N . HIS D 1 47 ? -7.83757 -20.13888 6.16232 1.000 52.62844 45 HIS D N 1
ATOM 13605 C CA . HIS D 1 47 ? -7.56092 -19.08306 7.12757 1.000 53.27207 45 HIS D CA 1
ATOM 13606 C C . HIS D 1 47 ? -8.06918 -19.49435 8.50429 1.000 54.42131 45 HIS D C 1
ATOM 13607 O O . HIS D 1 47 ? -9.26837 -19.77706 8.65544 1.000 51.86201 45 HIS D O 1
ATOM 13614 N N . PRO D 1 48 ? -7.20756 -19.53885 9.52405 1.000 54.14221 46 PRO D N 1
ATOM 13615 C CA . PRO D 1 48 ? -7.63726 -20.08691 10.81942 1.000 50.55056 46 PRO D CA 1
ATOM 13616 C C . PRO D 1 48 ? -8.67921 -19.24314 11.52714 1.000 49.20336 46 PRO D C 1
ATOM 13617 O O . PRO D 1 48 ? -9.45693 -19.78904 12.31839 1.000 51.04007 46 PRO D O 1
ATOM 13621 N N . ASN D 1 49 ? -8.73182 -17.93586 11.26827 1.000 49.42839 47 ASN D N 1
ATOM 13622 C CA . ASN D 1 49 ? -9.58606 -17.03495 12.03195 1.000 48.35147 47 ASN D CA 1
ATOM 13623 C C . ASN D 1 49 ? -10.71778 -16.43559 11.20295 1.000 54.15143 47 ASN D C 1
ATOM 13624 O O . ASN D 1 49 ? -11.23194 -15.36569 11.54516 1.000 55.41305 47 ASN D O 1
ATOM 13629 N N . ILE D 1 50 ? -11.12350 -17.10178 10.12609 1.000 55.75735 48 ILE D N 1
ATOM 13630 C CA . ILE D 1 50 ? -12.26522 -16.67764 9.32492 1.000 50.20552 48 ILE D CA 1
ATOM 13631 C C . ILE D 1 50 ? -13.22605 -17.85258 9.23293 1.000 49.20506 48 ILE D C 1
ATOM 13632 O O . ILE D 1 50 ? -12.84880 -18.93274 8.76217 1.000 46.27000 48 ILE D O 1
ATOM 13637 N N . LYS D 1 51 ? -14.45590 -17.64769 9.69338 1.000 45.23828 49 LYS D N 1
ATOM 13638 C CA . LYS D 1 51 ? -15.47926 -18.67938 9.66152 1.000 48.47149 49 LYS D CA 1
ATOM 13639 C C . LYS D 1 51 ? -16.20255 -18.65639 8.31879 1.000 55.87080 49 LYS D C 1
ATOM 13640 O O . LYS D 1 51 ? -16.48809 -17.58596 7.76982 1.000 51.54013 49 LYS D O 1
ATOM 13646 N N . THR D 1 52 ? -16.49249 -19.84433 7.79011 1.000 50.90031 50 THR D N 1
ATOM 13647 C CA . THR D 1 52 ? -17.17495 -19.98935 6.51221 1.000 48.77627 50 THR D CA 1
ATOM 13648 C C . THR D 1 52 ? -18.53294 -20.65231 6.70746 1.000 51.03183 50 THR D C 1
ATOM 13649 O O . THR D 1 52 ? -18.68451 -21.54821 7.54459 1.000 49.74911 50 THR D O 1
ATOM 13653 N N . TRP D 1 53 ? -19.51437 -20.19846 5.92850 1.000 48.45095 51 TRP D N 1
ATOM 13654 C CA . TRP D 1 53 ? -20.82444 -20.82824 5.81208 1.000 48.52473 51 TRP D CA 1
ATOM 13655 C C . TRP D 1 53 ? -21.05124 -21.21098 4.35544 1.000 50.30892 51 TRP D C 1
ATOM 13656 O O . TRP D 1 53 ? -20.85754 -20.38140 3.45964 1.000 51.40727 51 TRP D O 1
ATOM 13667 N N . ILE D 1 54 ? -21.47301 -22.45064 4.11631 1.000 44.62069 52 ILE D N 1
ATOM 13668 C CA . ILE D 1 54 ? -21.68508 -22.95518 2.76316 1.000 47.76712 52 ILE D CA 1
ATOM 13669 C C . ILE D 1 54 ? -23.17774 -22.95337 2.46813 1.000 51.42154 52 ILE D C 1
ATOM 13670 O O . ILE D 1 54 ? -23.94758 -23.68230 3.10485 1.000 50.13632 52 ILE D O 1
ATOM 13675 N N . HIS D 1 55 ? -23.58367 -22.14913 1.48758 1.000 51.85184 53 HIS D N 1
ATOM 13676 C CA . HIS D 1 55 ? -24.99263 -21.95707 1.16298 1.000 50.86943 53 HIS D CA 1
ATOM 13677 C C . HIS D 1 55 ? -25.19650 -22.14325 -0.33420 1.000 51.65731 53 HIS D C 1
ATOM 13678 O O . HIS D 1 55 ? -24.63347 -21.36739 -1.13452 1.000 50.25836 53 HIS D O 1
ATOM 13685 N N . PRO D 1 56 ? -25.99469 -23.12861 -0.76184 1.000 55.51048 54 PRO D N 1
ATOM 13686 C CA . PRO D 1 56 ? -26.14801 -23.38304 -2.20463 1.000 54.03056 54 PRO D CA 1
ATOM 13687 C C . PRO D 1 56 ? -27.10832 -22.44792 -2.93148 1.000 49.27543 54 PRO D C 1
ATOM 13688 O O . PRO D 1 56 ? -27.07413 -22.41150 -4.16877 1.000 50.01341 54 PRO D O 1
ATOM 13692 N N . ASP D 1 57 ? -27.96456 -21.70443 -2.23285 1.000 44.20888 55 ASP D N 1
ATOM 13693 C CA . ASP D 1 57 ? -28.85221 -20.73579 -2.87280 1.000 46.30667 55 ASP D CA 1
ATOM 13694 C C . ASP D 1 57 ? -28.27417 -19.34014 -2.65947 1.000 50.42585 55 ASP D C 1
ATOM 13695 O O . ASP D 1 57 ? -28.30254 -18.81358 -1.54145 1.000 50.19192 55 ASP D O 1
ATOM 13700 N N . GLU D 1 58 ? -27.76582 -18.74070 -3.74260 1.000 46.93626 56 GLU D N 1
ATOM 13701 C CA . GLU D 1 58 ? -27.08665 -17.45148 -3.64243 1.000 43.29342 56 GLU D CA 1
ATOM 13702 C C . GLU D 1 58 ? -28.01834 -16.34837 -3.15606 1.000 41.71391 56 GLU D C 1
ATOM 13703 O O . GLU D 1 58 ? -27.57898 -15.44484 -2.43488 1.000 41.80591 56 GLU D O 1
ATOM 13709 N N . ARG D 1 59 ? -29.29721 -16.39223 -3.54250 1.000 40.45636 57 ARG D N 1
ATOM 13710 C CA . ARG D 1 59 ? -30.22881 -15.35714 -3.10110 1.000 42.45659 57 ARG D CA 1
ATOM 13711 C C . ARG D 1 59 ? -30.42563 -15.39739 -1.59228 1.000 44.90851 57 ARG D C 1
ATOM 13712 O O . ARG D 1 59 ? -30.46588 -14.34853 -0.93589 1.000 43.51236 57 ARG D O 1
ATOM 13720 N N . SER D 1 60 ? -30.56248 -16.59899 -1.02692 1.000 45.86732 58 SER D N 1
ATOM 13721 C CA . SER D 1 60 ? -30.70046 -16.72223 0.41786 1.000 43.66660 58 SER D CA 1
ATOM 13722 C C . SER D 1 60 ? -29.37875 -16.45596 1.12278 1.000 46.15863 58 SER D C 1
ATOM 13723 O O . SER D 1 60 ? -29.36547 -15.87358 2.21368 1.000 47.09024 58 SER D O 1
ATOM 13726 N N . ALA D 1 61 ? -28.26317 -16.86298 0.50966 1.000 45.88277 59 ALA D N 1
ATOM 13727 C CA . ALA D 1 61 ? -26.95533 -16.65255 1.11987 1.000 45.76038 59 ALA D CA 1
ATOM 13728 C C . ALA D 1 61 ? -26.68598 -15.17351 1.35393 1.000 45.85439 59 ALA D C 1
ATOM 13729 O O . ALA D 1 61 ? -26.19623 -14.78342 2.42142 1.000 44.14546 59 ALA D O 1
ATOM 13731 N N . ALA D 1 62 ? -27.00537 -14.33296 0.36918 1.000 43.72853 60 ALA D N 1
ATOM 13732 C CA . ALA D 1 62 ? -26.76195 -12.90356 0.52108 1.000 41.36133 60 ALA D CA 1
ATOM 13733 C C . ALA D 1 62 ? -27.62744 -12.30953 1.62624 1.000 39.32756 60 ALA D C 1
ATOM 13734 O O . ALA D 1 62 ? -27.16966 -11.44749 2.38301 1.000 45.43086 60 ALA D O 1
ATOM 13736 N N . PHE D 1 63 ? -28.87530 -12.76459 1.74441 1.000 40.78074 61 PHE D N 1
ATOM 13737 C CA . PHE D 1 63 ? -29.73085 -12.29997 2.83256 1.000 44.19779 61 PHE D CA 1
ATOM 13738 C C . PHE D 1 63 ? -29.25924 -12.85567 4.17077 1.000 48.54153 61 PHE D C 1
ATOM 13739 O O . PHE D 1 63 ? -29.35477 -12.17951 5.20333 1.000 42.64531 61 PHE D O 1
ATOM 13747 N N . PHE D 1 64 ? -28.76761 -14.09612 4.17031 1.000 47.79947 62 PHE D N 1
ATOM 13748 C CA . PHE D 1 64 ? -28.16226 -14.66258 5.36830 1.000 44.43736 62 PHE D CA 1
ATOM 13749 C C . PHE D 1 64 ? -27.03758 -13.76930 5.87686 1.000 45.13733 62 PHE D C 1
ATOM 13750 O O . PHE D 1 64 ? -26.96162 -13.46391 7.07298 1.000 42.18065 62 PHE D O 1
ATOM 13758 N N . ALA D 1 65 ? -26.16709 -13.31749 4.96652 1.000 41.22370 63 ALA D N 1
ATOM 13759 C CA . ALA D 1 65 ? -25.04774 -12.46933 5.35976 1.000 43.72617 63 ALA D CA 1
ATOM 13760 C C . ALA D 1 65 ? -25.52670 -11.11286 5.85790 1.000 43.26478 63 ALA D C 1
ATOM 13761 O O . ALA D 1 65 ? -24.95117 -10.55802 6.80095 1.000 40.68073 63 ALA D O 1
ATOM 13763 N N . VAL D 1 66 ? -26.57414 -10.56090 5.23586 1.000 43.98921 64 VAL D N 1
ATOM 13764 C CA . VAL D 1 66 ? -27.19751 -9.35156 5.76986 1.000 44.70322 64 VAL D CA 1
ATOM 13765 C C . VAL D 1 66 ? -27.62870 -9.58043 7.21342 1.000 43.17991 64 VAL D C 1
ATOM 13766 O O . VAL D 1 66 ? -27.51727 -8.68665 8.06124 1.000 46.09395 64 VAL D O 1
ATOM 13770 N N . GLY D 1 67 ? -28.10742 -10.78860 7.51918 1.000 43.50150 65 GLY D N 1
ATOM 13771 C CA . GLY D 1 67 ? -28.48060 -11.10286 8.88810 1.000 44.12688 65 GLY D CA 1
ATOM 13772 C C . GLY D 1 67 ? -27.28375 -11.22375 9.81382 1.000 48.45885 65 GLY D C 1
ATOM 13773 O O . GLY D 1 67 ? -27.34371 -10.80627 10.97424 1.000 51.13086 65 GLY D O 1
ATOM 13774 N N . LEU D 1 68 ? -26.18370 -11.80125 9.32163 1.000 43.25888 66 LEU D N 1
ATOM 13775 C CA . LEU D 1 68 ? -24.97772 -11.89591 10.14052 1.000 46.82863 66 LEU D CA 1
ATOM 13776 C C . LEU D 1 68 ? -24.40634 -10.51705 10.44405 1.000 47.81217 66 LEU D C 1
ATOM 13777 O O . LEU D 1 68 ? -23.95696 -10.26064 11.56719 1.000 46.53550 66 LEU D O 1
ATOM 13782 N N . ILE D 1 69 ? -24.39986 -9.62316 9.45175 1.000 43.28231 67 ILE D N 1
ATOM 13783 C CA . ILE D 1 69 ? -23.95052 -8.25284 9.68514 1.000 45.63871 67 ILE D CA 1
ATOM 13784 C C . ILE D 1 69 ? -24.83712 -7.57491 10.72150 1.000 46.28592 67 ILE D C 1
ATOM 13785 O O . ILE D 1 69 ? -24.34913 -6.91679 11.64521 1.000 47.75031 67 ILE D O 1
ATOM 13790 N N . LYS D 1 70 ? -26.15647 -7.72458 10.58087 1.000 46.22959 68 LYS D N 1
ATOM 13791 C CA . LYS D 1 70 ? -27.07875 -7.11480 11.53542 1.000 48.51141 68 LYS D CA 1
ATOM 13792 C C . LYS D 1 70 ? -26.90335 -7.70347 12.93048 1.000 53.21944 68 LYS D C 1
ATOM 13793 O O . LYS D 1 70 ? -26.99765 -6.98358 13.93289 1.000 48.84597 68 LYS D O 1
ATOM 13799 N N . GLY D 1 71 ? -26.65780 -9.01321 13.01478 1.000 48.66667 69 GLY D N 1
ATOM 13800 C CA . GLY D 1 71 ? -26.51387 -9.65026 14.31014 1.000 48.82200 69 GLY D CA 1
ATOM 13801 C C . GLY D 1 71 ? -25.16646 -9.42070 14.95645 1.000 53.73774 69 GLY D C 1
ATOM 13802 O O . GLY D 1 71 ? -25.07340 -9.36177 16.18583 1.000 59.58757 69 GLY D O 1
ATOM 13803 N N . SER D 1 72 ? -24.10984 -9.28603 14.15390 1.000 46.60170 70 SER D N 1
ATOM 13804 C CA . SER D 1 72 ? -22.75889 -9.13070 14.67205 1.000 49.21437 70 SER D CA 1
ATOM 13805 C C . SER D 1 72 ? -22.22273 -7.71400 14.55217 1.000 52.22227 70 SER D C 1
ATOM 13806 O O . SER D 1 72 ? -21.20422 -7.40362 15.18136 1.000 50.58494 70 SER D O 1
ATOM 13809 N N . GLU D 1 73 ? -22.87047 -6.85731 13.76120 1.000 50.94070 71 GLU D N 1
ATOM 13810 C CA . GLU D 1 73 ? -22.44100 -5.47033 13.55903 1.000 56.22362 71 GLU D CA 1
ATOM 13811 C C . GLU D 1 73 ? -20.98862 -5.38929 13.08032 1.000 54.33768 71 GLU D C 1
ATOM 13812 O O . GLU D 1 73 ? -20.23901 -4.49018 13.46483 1.000 52.87832 71 GLU D O 1
ATOM 13818 N N . ARG D 1 74 ? -20.59809 -6.33538 12.23030 1.000 53.36804 72 ARG D N 1
ATOM 13819 C CA . ARG D 1 74 ? -19.32421 -6.37605 11.52896 1.000 48.94046 72 ARG D CA 1
ATOM 13820 C C . ARG D 1 74 ? -19.58967 -6.56765 10.04608 1.000 47.77919 72 ARG D C 1
ATOM 13821 O O . ARG D 1 74 ? -20.63045 -7.11060 9.66210 1.000 49.94665 72 ARG D O 1
ATOM 13829 N N . PRO D 1 75 ? -18.65842 -6.15896 9.18379 1.000 49.86247 73 PRO D N 1
ATOM 13830 C CA . PRO D 1 75 ? -18.78952 -6.49387 7.76107 1.000 46.72083 73 PRO D CA 1
ATOM 13831 C C . PRO D 1 75 ? -18.63703 -7.99026 7.53790 1.000 48.32415 73 PRO D C 1
ATOM 13832 O O . PRO D 1 75 ? -17.86046 -8.66451 8.21927 1.000 48.13011 73 PRO D O 1
ATOM 13836 N N . VAL D 1 76 ? -19.39804 -8.50355 6.57561 1.000 46.16685 74 VAL D N 1
ATOM 13837 C CA . VAL D 1 76 ? -19.38969 -9.91370 6.20311 1.000 49.53916 74 VAL D CA 1
ATOM 13838 C C . VAL D 1 76 ? -19.31444 -9.98578 4.68467 1.000 48.04723 74 VAL D C 1
ATOM 13839 O O . VAL D 1 76 ? -19.91642 -9.16004 3.99063 1.000 44.35146 74 VAL D O 1
ATOM 13843 N N . ALA D 1 77 ? -18.56029 -10.95285 4.16890 1.000 48.42860 75 ALA D N 1
ATOM 13844 C CA . ALA D 1 77 ? -18.36927 -11.10828 2.73473 1.000 48.23769 75 ALA D CA 1
ATOM 13845 C C . ALA D 1 77 ? -19.18243 -12.28298 2.19932 1.000 48.44686 75 ALA D C 1
ATOM 13846 O O . ALA D 1 77 ? -19.54565 -13.20712 2.93219 1.000 45.92948 75 ALA D O 1
ATOM 13848 N N . ILE D 1 78 ? -19.47374 -12.23087 0.89919 1.000 43.68994 76 ILE D N 1
ATOM 13849 C CA . ILE D 1 78 ? -20.13450 -13.32533 0.19559 1.000 44.64044 76 ILE D CA 1
ATOM 13850 C C . ILE D 1 78 ? -19.33784 -13.63930 -1.06349 1.000 46.56977 76 ILE D C 1
ATOM 13851 O O . ILE D 1 78 ? -18.84099 -12.73265 -1.74193 1.000 48.99442 76 ILE D O 1
ATOM 13856 N N . LEU D 1 79 ? -19.20873 -14.92653 -1.36950 1.000 43.89601 77 LEU D N 1
ATOM 13857 C CA . LEU D 1 79 ? -18.40537 -15.38723 -2.49150 1.000 42.12257 77 LEU D CA 1
ATOM 13858 C C . LEU D 1 79 ? -19.23431 -16.33303 -3.34405 1.000 44.21434 77 LEU D C 1
ATOM 13859 O O . LEU D 1 79 ? -19.82377 -17.28443 -2.82247 1.000 45.02403 77 LEU D O 1
ATOM 13864 N N . CYS D 1 80 ? -19.27903 -16.06885 -4.64974 1.000 44.05328 78 CYS D N 1
ATOM 13865 C CA . CYS D 1 80 ? -19.98106 -16.92663 -5.59364 1.000 44.33476 78 CYS D CA 1
ATOM 13866 C C . CYS D 1 80 ? -19.10293 -17.14828 -6.81506 1.000 44.17634 78 CYS D C 1
ATOM 13867 O O . CYS D 1 80 ? -18.12670 -16.43050 -7.04375 1.000 50.51124 78 CYS D O 1
ATOM 13870 N N . THR D 1 81 ? -19.45785 -18.16145 -7.59906 1.000 47.07855 79 THR D N 1
ATOM 13871 C CA . THR D 1 81 ? -18.75661 -18.42763 -8.84298 1.000 46.19425 79 THR D CA 1
ATOM 13872 C C . THR D 1 81 ? -19.33184 -17.54962 -9.95515 1.000 45.58887 79 THR D C 1
ATOM 13873 O O . THR D 1 81 ? -20.27647 -16.78104 -9.75287 1.000 44.32908 79 THR D O 1
ATOM 13877 N N . SER D 1 82 ? -18.75091 -17.65677 -11.14587 1.000 41.63425 80 SER D N 1
ATOM 13878 C CA . SER D 1 82 ? -19.13723 -16.78246 -12.24289 1.000 50.09632 80 SER D CA 1
ATOM 13879 C C . SER D 1 82 ? -20.51390 -17.15771 -12.78767 1.000 51.12418 80 SER D C 1
ATOM 13880 O O . SER D 1 82 ? -20.94970 -18.30923 -12.70188 1.000 53.90680 80 SER D O 1
ATOM 13883 N N . GLY D 1 83 ? -21.21044 -16.16067 -13.33611 1.000 49.20925 81 GLY D N 1
ATOM 13884 C CA . GLY D 1 83 ? -22.48035 -16.40370 -14.00027 1.000 54.12461 81 GLY D CA 1
ATOM 13885 C C . GLY D 1 83 ? -23.71653 -15.90290 -13.27848 1.000 52.42835 81 GLY D C 1
ATOM 13886 O O . GLY D 1 83 ? -23.67676 -14.87026 -12.60021 1.000 51.37991 81 GLY D O 1
ATOM 13887 N N . THR D 1 84 ? -24.82913 -16.63424 -13.42481 1.000 50.07054 82 THR D N 1
ATOM 13888 C CA . THR D 1 84 ? -26.08039 -16.24159 -12.78078 1.000 49.94797 82 THR D CA 1
ATOM 13889 C C . THR D 1 84 ? -25.98202 -16.25882 -11.26325 1.000 51.72014 82 THR D C 1
ATOM 13890 O O . THR D 1 84 ? -26.86046 -15.70071 -10.59345 1.000 51.76481 82 THR D O 1
ATOM 13894 N N . ALA D 1 85 ? -24.95679 -16.91041 -10.70853 1.000 44.46149 83 ALA D N 1
ATOM 13895 C CA . ALA D 1 85 ? -24.78273 -16.92066 -9.26173 1.000 46.55090 83 ALA D CA 1
ATOM 13896 C C . ALA D 1 85 ? -24.74864 -15.50079 -8.71106 1.000 46.56641 83 ALA D C 1
ATOM 13897 O O . ALA D 1 85 ? -25.42581 -15.18425 -7.72635 1.000 44.37270 83 ALA D O 1
ATOM 13899 N N . ALA D 1 86 ? -23.98765 -14.61901 -9.36158 1.000 47.13231 84 ALA D N 1
ATOM 13900 C CA . ALA D 1 86 ? -23.90197 -13.23780 -8.90241 1.000 45.43920 84 ALA D CA 1
ATOM 13901 C C . ALA D 1 86 ? -25.22743 -12.49859 -9.06581 1.000 45.89689 84 ALA D C 1
ATOM 13902 O O . ALA D 1 86 ? -25.57641 -11.65973 -8.22479 1.000 44.68517 84 ALA D O 1
ATOM 13904 N N . ALA D 1 87 ? -25.98195 -12.79888 -10.12729 1.000 43.74577 85 ALA D N 1
ATOM 13905 C CA . ALA D 1 87 ? -27.25681 -12.12192 -10.34572 1.000 41.90173 85 ALA D CA 1
ATOM 13906 C C . ALA D 1 87 ? -28.23702 -12.37579 -9.20489 1.000 41.32065 85 ALA D C 1
ATOM 13907 O O . ALA D 1 87 ? -29.07395 -11.51667 -8.90617 1.000 40.46056 85 ALA D O 1
ATOM 13909 N N . ASN D 1 88 ? -28.14518 -13.53652 -8.54881 1.000 38.80060 86 ASN D N 1
ATOM 13910 C CA . ASN D 1 88 ? -29.02665 -13.82436 -7.42382 1.000 41.83161 86 ASN D CA 1
ATOM 13911 C C . ASN D 1 88 ? -28.74435 -12.93723 -6.21084 1.000 43.84134 86 ASN D C 1
ATOM 13912 O O . ASN D 1 88 ? -29.58145 -12.86938 -5.30357 1.000 42.64904 86 ASN D O 1
ATOM 13917 N N . TYR D 1 89 ? -27.59713 -12.25287 -6.17423 1.000 39.03999 87 TYR D N 1
ATOM 13918 C CA . TYR D 1 89 ? -27.27853 -11.36164 -5.06312 1.000 39.44208 87 TYR D CA 1
ATOM 13919 C C . TYR D 1 89 ? -28.02405 -10.03174 -5.13023 1.000 40.06620 87 TYR D C 1
ATOM 13920 O O . TYR D 1 89 ? -28.07179 -9.31723 -4.12391 1.000 43.29278 87 TYR D O 1
ATOM 13929 N N . THR D 1 90 ? -28.59084 -9.67951 -6.28593 1.000 43.85731 88 THR D N 1
ATOM 13930 C CA . THR D 1 90 ? -29.11846 -8.32853 -6.48250 1.000 41.82039 88 THR D CA 1
ATOM 13931 C C . THR D 1 90 ? -30.17204 -7.92140 -5.45553 1.000 44.63487 88 THR D C 1
ATOM 13932 O O . THR D 1 90 ? -30.07921 -6.79762 -4.93085 1.000 49.14245 88 THR D O 1
ATOM 13936 N N . PRO D 1 91 ? -31.18470 -8.73925 -5.12542 1.000 50.21638 89 PRO D N 1
ATOM 13937 C CA . PRO D 1 91 ? -32.18039 -8.27004 -4.13796 1.000 42.17544 89 PRO D CA 1
ATOM 13938 C C . PRO D 1 91 ? -31.57717 -7.88956 -2.79360 1.000 45.15784 89 PRO D C 1
ATOM 13939 O O . PRO D 1 91 ? -31.94215 -6.84806 -2.23140 1.000 45.32222 89 PRO D O 1
ATOM 13943 N N . ALA D 1 92 ? -30.65828 -8.70146 -2.26014 1.000 44.67192 90 ALA D N 1
ATOM 13944 C CA . ALA D 1 92 ? -30.04509 -8.37287 -0.97737 1.000 43.75226 90 ALA D CA 1
ATOM 13945 C C . ALA D 1 92 ? -29.11131 -7.17336 -1.08319 1.000 44.20953 90 ALA D C 1
ATOM 13946 O O . ALA D 1 92 ? -28.97482 -6.41116 -0.12055 1.000 41.28419 90 ALA D O 1
ATOM 13948 N N . ILE D 1 93 ? -28.44956 -6.99235 -2.22690 1.000 42.32955 91 ILE D N 1
ATOM 13949 C CA . ILE D 1 93 ? -27.63804 -5.79405 -2.39098 1.000 40.79473 91 ILE D CA 1
ATOM 13950 C C . ILE D 1 93 ? -28.53569 -4.56455 -2.44487 1.000 47.14153 91 ILE D C 1
ATOM 13951 O O . ILE D 1 93 ? -28.17328 -3.49867 -1.93057 1.000 45.70397 91 ILE D O 1
ATOM 13956 N N . ALA D 1 94 ? -29.73441 -4.70077 -3.02180 1.000 43.80654 92 ALA D N 1
ATOM 13957 C CA . ALA D 1 94 ? -30.67246 -3.58249 -3.06892 1.000 45.01817 92 ALA D CA 1
ATOM 13958 C C . ALA D 1 94 ? -31.12279 -3.17830 -1.66796 1.000 44.56246 92 ALA D C 1
ATOM 13959 O O . ALA D 1 94 ? -31.12536 -1.98996 -1.32515 1.000 47.01428 92 ALA D O 1
ATOM 13961 N N . GLU D 1 95 ? -31.51681 -4.15509 -0.84311 1.000 45.68782 93 GLU D N 1
ATOM 13962 C CA . GLU D 1 95 ? -31.86878 -3.85174 0.54206 1.000 39.81896 93 GLU D CA 1
ATOM 13963 C C . GLU D 1 95 ? -30.68501 -3.24736 1.28688 1.000 47.46290 93 GLU D C 1
ATOM 13964 O O . GLU D 1 95 ? -30.85706 -2.33669 2.10633 1.000 50.58283 93 GLU D O 1
ATOM 13970 N N . SER D 1 96 ? -29.47077 -3.72814 0.99921 1.000 40.63323 94 SER D N 1
ATOM 13971 C CA . SER D 1 96 ? -28.28103 -3.18248 1.64566 1.000 42.62689 94 SER D CA 1
ATOM 13972 C C . SER D 1 96 ? -28.03372 -1.73516 1.24798 1.000 45.73311 94 SER D C 1
ATOM 13973 O O . SER D 1 96 ? -27.48269 -0.96227 2.04088 1.000 44.75420 94 SER D O 1
ATOM 13976 N N . GLN D 1 97 ? -28.42787 -1.34744 0.03401 1.000 42.99127 95 GLN D N 1
ATOM 13977 C CA . GLN D 1 97 ? -28.18148 0.02084 -0.40790 1.000 41.36302 95 GLN D CA 1
ATOM 13978 C C . GLN D 1 97 ? -29.02823 1.01481 0.37579 1.000 46.11076 95 GLN D C 1
ATOM 13979 O O . GLN D 1 97 ? -28.54690 2.09282 0.74274 1.000 46.97591 95 GLN D O 1
ATOM 13985 N N . ILE D 1 98 ? -30.27965 0.66458 0.66027 1.000 45.51763 96 ILE D N 1
ATOM 13986 C CA . ILE D 1 98 ? -31.17373 1.57154 1.37454 1.000 48.51079 96 ILE D CA 1
ATOM 13987 C C . ILE D 1 98 ? -30.97194 1.48865 2.88296 1.000 46.83198 96 ILE D C 1
ATOM 13988 O O . ILE D 1 98 ? -30.95607 2.51405 3.56718 1.000 47.30414 96 ILE D O 1
ATOM 13993 N N . SER D 1 99 ? -30.82477 0.28061 3.42821 1.000 46.39999 97 SER D N 1
ATOM 13994 C CA . SER D 1 99 ? -30.63807 0.11808 4.86434 1.000 46.01668 97 SER D CA 1
ATOM 13995 C C . SER D 1 99 ? -29.20428 0.36724 5.30933 1.000 42.94034 97 SER D C 1
ATOM 13996 O O . SER D 1 99 ? -28.94781 0.40255 6.51802 1.000 45.75911 97 SER D O 1
ATOM 13999 N N . ARG D 1 100 ? -28.27722 0.54855 4.36731 1.000 41.51769 98 ARG D N 1
ATOM 14000 C CA . ARG D 1 100 ? -26.87110 0.85387 4.65208 1.000 47.27944 98 ARG D CA 1
ATOM 14001 C C . ARG D 1 100 ? -26.20364 -0.30024 5.40744 1.000 42.11863 98 ARG D C 1
ATOM 14002 O O . ARG D 1 100 ? -25.69932 -0.15138 6.52230 1.000 50.37335 98 ARG D O 1
ATOM 14010 N N . ILE D 1 101 ? -26.20331 -1.46074 4.76576 1.000 44.13831 99 ILE D N 1
ATOM 14011 C CA . ILE D 1 101 ? -25.58591 -2.67228 5.29864 1.000 42.07850 99 ILE D CA 1
ATOM 14012 C C . ILE D 1 101 ? -24.22477 -2.83498 4.62958 1.000 46.52240 99 ILE D C 1
ATOM 14013 O O . ILE D 1 101 ? -24.16254 -2.88555 3.39094 1.000 40.66323 99 ILE D O 1
ATOM 14018 N N . PRO D 1 102 ? -23.11950 -2.91410 5.39228 1.000 45.66631 100 PRO D N 1
ATOM 14019 C CA . PRO D 1 102 ? -21.77386 -3.06238 4.78734 1.000 41.85366 100 PRO D CA 1
ATOM 14020 C C . PRO D 1 102 ? -21.50265 -4.48096 4.29774 1.000 45.23135 100 PRO D C 1
ATOM 14021 O O . PRO D 1 102 ? -20.66767 -5.22462 4.82785 1.000 44.86803 100 PRO D O 1
ATOM 14025 N N . LEU D 1 103 ? -22.21900 -4.87146 3.24639 1.000 47.49401 101 LEU D N 1
ATOM 14026 C CA . LEU D 1 103 ? -22.09863 -6.20034 2.66157 1.000 43.17091 101 LEU D CA 1
ATOM 14027 C C . LEU D 1 103 ? -20.99951 -6.20003 1.60467 1.000 42.05276 101 LEU D C 1
ATOM 14028 O O . LEU D 1 103 ? -20.99282 -5.34896 0.70904 1.000 42.31095 101 LEU D O 1
ATOM 14033 N N . ILE D 1 104 ? -20.07398 -7.15028 1.71301 1.000 46.25763 102 ILE D N 1
ATOM 14034 C CA . ILE D 1 104 ? -18.90657 -7.23192 0.83841 1.000 39.27646 102 ILE D CA 1
ATOM 14035 C C . ILE D 1 104 ? -19.16651 -8.31205 -0.20372 1.000 43.52050 102 ILE D C 1
ATOM 14036 O O . ILE D 1 104 ? -19.11893 -9.50863 0.10374 1.000 47.44916 102 ILE D O 1
ATOM 14041 N N . VAL D 1 105 ? -19.41618 -7.89961 -1.44321 1.000 36.14861 103 VAL D N 1
ATOM 14042 C CA . VAL D 1 105 ? -19.76606 -8.81604 -2.52355 1.000 40.65706 103 VAL D CA 1
ATOM 14043 C C . VAL D 1 105 ? -18.50880 -9.15656 -3.31592 1.000 42.01337 103 VAL D C 1
ATOM 14044 O O . VAL D 1 105 ? -17.87514 -8.27159 -3.90610 1.000 40.99363 103 VAL D O 1
ATOM 14048 N N . LEU D 1 106 ? -18.15324 -10.44105 -3.33745 1.000 38.88890 104 LEU D N 1
ATOM 14049 C CA . LEU D 1 106 ? -17.02013 -10.94266 -4.10573 1.000 42.11736 104 LEU D CA 1
ATOM 14050 C C . LEU D 1 106 ? -17.53827 -11.89444 -5.17236 1.000 44.98897 104 LEU D C 1
ATOM 14051 O O . LEU D 1 106 ? -18.11381 -12.93943 -4.84867 1.000 43.92760 104 LEU D O 1
ATOM 14056 N N . THR D 1 107 ? -17.32937 -11.53912 -6.43807 1.000 40.08478 105 THR D N 1
ATOM 14057 C CA . THR D 1 107 ? -17.77400 -12.34933 -7.56409 1.000 40.70361 105 THR D CA 1
ATOM 14058 C C . THR D 1 107 ? -16.55847 -12.88228 -8.31006 1.000 40.73448 105 THR D C 1
ATOM 14059 O O . THR D 1 107 ? -15.75148 -12.10443 -8.83001 1.000 42.63982 105 THR D O 1
ATOM 14063 N N . SER D 1 108 ? -16.42996 -14.20389 -8.35485 1.000 45.32967 106 SER D N 1
ATOM 14064 C CA . SER D 1 108 ? -15.37648 -14.82501 -9.14256 1.000 46.09914 106 SER D CA 1
ATOM 14065 C C . SER D 1 108 ? -15.68683 -14.67982 -10.62340 1.000 45.59118 106 SER D C 1
ATOM 14066 O O . SER D 1 108 ? -16.84310 -14.77053 -11.04234 1.000 46.74336 106 SER D O 1
ATOM 14069 N N . ASP D 1 109 ? -14.64604 -14.45706 -11.41865 1.000 42.49454 107 ASP D N 1
ATOM 14070 C CA . ASP D 1 109 ? -14.81321 -14.18096 -12.83450 1.000 47.83992 107 ASP D CA 1
ATOM 14071 C C . ASP D 1 109 ? -13.77788 -14.95704 -13.63391 1.000 52.64275 107 ASP D C 1
ATOM 14072 O O . ASP D 1 109 ? -12.73152 -15.35790 -13.11755 1.000 52.58812 107 ASP D O 1
ATOM 14077 N N A ARG D 1 110 ? -14.08921 -15.17654 -14.90750 0.482 53.77334 108 ARG D N 1
ATOM 14078 N N B ARG D 1 110 ? -14.09350 -15.17097 -14.90758 0.518 53.69254 108 ARG D N 1
ATOM 14079 C CA A ARG D 1 110 ? -13.10653 -15.73866 -15.81454 0.482 54.92085 108 ARG D CA 1
ATOM 14080 C CA B ARG D 1 110 ? -13.12295 -15.71442 -15.83920 0.518 55.23097 108 A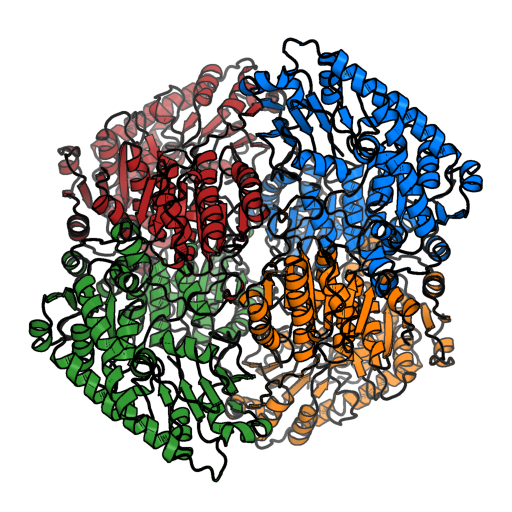RG D CA 1
ATOM 14081 C C A ARG D 1 110 ? -12.05263 -14.68217 -16.14838 0.482 54.49065 108 ARG D C 1
ATOM 14082 C C B ARG D 1 110 ? -12.03864 -14.67167 -16.11118 0.518 54.44481 108 ARG D C 1
ATOM 14083 O O A ARG D 1 110 ? -12.33562 -13.48104 -16.11818 0.482 56.01104 108 ARG D O 1
ATOM 14084 O O B ARG D 1 110 ? -12.28818 -13.46747 -16.00643 0.518 55.98412 108 ARG D O 1
ATOM 14099 N N . PRO D 1 111 ? -10.82491 -15.10152 -16.45120 1.000 58.41519 109 PRO D N 1
ATOM 14100 C CA . PRO D 1 111 ? -9.76562 -14.13347 -16.76499 1.000 59.63551 109 PRO D CA 1
ATOM 14101 C C . PRO D 1 111 ? -10.08132 -13.36058 -18.03768 1.000 57.45983 109 PRO D C 1
ATOM 14102 O O . PRO D 1 111 ? -10.99835 -13.68771 -18.79687 1.000 60.56219 109 PRO D O 1
ATOM 14106 N N . HIS D 1 112 ? -9.29129 -12.30659 -18.26082 1.000 55.41502 110 HIS D N 1
ATOM 14107 C CA . HIS D 1 112 ? -9.56659 -11.38522 -19.35944 1.000 59.46883 110 HIS D CA 1
ATOM 14108 C C . HIS D 1 112 ? -9.57702 -12.08542 -20.71279 1.000 64.68491 110 HIS D C 1
ATOM 14109 O O . HIS D 1 112 ? -10.34009 -11.69623 -21.60425 1.000 65.59158 110 HIS D O 1
ATOM 14116 N N . GLU D 1 113 ? -8.75505 -13.12187 -20.88561 1.000 66.55312 111 GLU D N 1
ATOM 14117 C CA . GLU D 1 113 ? -8.68177 -13.79320 -22.17932 1.000 62.72148 111 GLU D CA 1
ATOM 14118 C C . GLU D 1 113 ? -9.96294 -14.54480 -22.50246 1.000 64.13935 111 GLU D C 1
ATOM 14119 O O . GLU D 1 113 ? -10.27115 -14.76239 -23.68046 1.000 69.69778 111 GLU D O 1
ATOM 14125 N N . LEU D 1 114 ? -10.71782 -14.95364 -21.48497 1.000 62.75958 112 LEU D N 1
ATOM 14126 C CA . LEU D 1 114 ? -11.90680 -15.76070 -21.70234 1.000 61.27859 112 LEU D CA 1
ATOM 14127 C C . LEU D 1 114 ? -13.20597 -15.02016 -21.42827 1.000 62.12843 112 LEU D C 1
ATOM 14128 O O . LEU D 1 114 ? -14.27933 -15.58285 -21.67804 1.000 62.70191 112 LEU D O 1
ATOM 14133 N N . ARG D 1 115 ? -13.15178 -13.78791 -20.92258 1.000 62.75852 113 ARG D N 1
ATOM 14134 C CA . ARG D 1 115 ? -14.38255 -13.06078 -20.64388 1.000 60.39441 113 ARG D CA 1
ATOM 14135 C C . ARG D 1 115 ? -14.91776 -12.48976 -21.94659 1.000 61.56839 113 ARG D C 1
ATOM 14136 O O . ARG D 1 115 ? -14.21026 -11.77538 -22.66375 1.000 61.53013 113 ARG D O 1
ATOM 14144 N N . SER D 1 116 ? -16.16262 -12.82723 -22.25568 1.000 63.63681 114 SER D N 1
ATOM 14145 C CA . SER D 1 116 ? -16.80029 -12.37605 -23.48407 1.000 64.50665 114 SER D CA 1
ATOM 14146 C C . SER D 1 116 ? -18.29872 -12.48958 -23.25531 1.000 56.71052 114 SER D C 1
ATOM 14147 O O . SER D 1 116 ? -18.81282 -13.59976 -23.09270 1.000 60.67179 114 SER D O 1
ATOM 14150 N N . VAL D 1 117 ? -18.98430 -11.34787 -23.21357 1.000 59.49365 115 VAL D N 1
ATOM 14151 C CA . VAL D 1 117 ? -20.41927 -11.34571 -22.95432 1.000 58.85520 115 VAL D CA 1
ATOM 14152 C C . VAL D 1 117 ? -21.12690 -12.10865 -24.06580 1.000 58.64669 115 VAL D C 1
ATOM 14153 O O . VAL D 1 117 ? -21.01763 -11.76060 -25.24814 1.000 59.49327 115 VAL D O 1
ATOM 14157 N N . GLY D 1 118 ? -21.84571 -13.16823 -23.69072 1.000 59.43950 116 GLY D N 1
ATOM 14158 C CA . GLY D 1 118 ? -22.51345 -14.04457 -24.62920 1.000 51.25732 116 GLY D CA 1
ATOM 14159 C C . GLY D 1 118 ? -21.90512 -15.42783 -24.73125 1.000 54.20510 116 GLY D C 1
ATOM 14160 O O . GLY D 1 118 ? -22.58007 -16.35117 -25.20186 1.000 59.94245 116 GLY D O 1
ATOM 14161 N N . ALA D 1 119 ? -20.64819 -15.59559 -24.32005 1.000 57.57537 117 ALA D N 1
ATOM 14162 C CA . ALA D 1 119 ? -20.02994 -16.91077 -24.22977 1.000 61.74933 117 ALA D CA 1
ATOM 14163 C C . ALA D 1 119 ? -20.74708 -17.72840 -23.15395 1.000 65.04326 117 ALA D C 1
ATOM 14164 O O . ALA D 1 119 ? -21.53968 -17.18492 -22.38074 1.000 60.99082 117 ALA D O 1
ATOM 14166 N N . PRO D 1 120 ? -20.51030 -19.04238 -23.08820 1.000 70.58821 118 PRO D N 1
ATOM 14167 C CA . PRO D 1 120 ? -21.19187 -19.85496 -22.06697 1.000 65.27230 118 PRO D CA 1
ATOM 14168 C C . PRO D 1 120 ? -20.88353 -19.36855 -20.65671 1.000 59.50195 118 PRO D C 1
ATOM 14169 O O . PRO D 1 120 ? -19.71967 -19.21686 -20.27710 1.000 56.99126 118 PRO D O 1
ATOM 14173 N N . GLN D 1 121 ? -21.94858 -19.11470 -19.88364 1.000 56.68279 119 GLN D N 1
ATOM 14174 C CA . GLN D 1 121 ? -21.84212 -18.72016 -18.47346 1.000 57.47871 119 GLN D CA 1
ATOM 14175 C C . GLN D 1 121 ? -21.08701 -17.40002 -18.31072 1.000 58.44482 119 GLN D C 1
ATOM 14176 O O . GLN D 1 121 ? -20.40113 -17.17882 -17.30903 1.000 55.99597 119 GLN D O 1
ATOM 14182 N N . ALA D 1 122 ? -21.21178 -16.50192 -19.28860 1.000 58.95308 120 ALA D N 1
ATOM 14183 C CA . ALA D 1 122 ? -20.41386 -15.27600 -19.34016 1.000 54.35471 120 ALA D CA 1
ATOM 14184 C C . ALA D 1 122 ? -21.32342 -14.05791 -19.50179 1.000 57.17681 120 ALA D C 1
ATOM 14185 O O . ALA D 1 122 ? -21.60127 -13.61806 -20.62168 1.000 61.43978 120 ALA D O 1
ATOM 14187 N N . ILE D 1 123 ? -21.78859 -13.51874 -18.38239 1.000 48.41874 121 ILE D N 1
ATOM 14188 C CA . ILE D 1 123 ? -22.36391 -12.18341 -18.35741 1.000 51.39605 121 ILE D CA 1
ATOM 14189 C C . ILE D 1 123 ? -21.25693 -11.21501 -17.97049 1.000 44.44964 121 ILE D C 1
ATOM 14190 O O . ILE D 1 123 ? -20.23022 -11.60602 -17.41414 1.000 52.63824 121 ILE D O 1
ATOM 14195 N N . ASN D 1 124 ? -21.45763 -9.93526 -18.26579 1.000 46.59417 122 ASN D N 1
ATOM 14196 C CA . ASN D 1 124 ? -20.49541 -8.93179 -17.83110 1.000 46.38549 122 ASN D CA 1
ATOM 14197 C C . ASN D 1 124 ? -20.62508 -8.73316 -16.32653 1.000 49.07818 122 ASN D C 1
ATOM 14198 O O . ASN D 1 124 ? -21.69630 -8.36660 -15.83070 1.000 46.94632 122 ASN D O 1
ATOM 14203 N N . GLN D 1 125 ? -19.53903 -8.97469 -15.59593 1.000 47.22459 123 GLN D N 1
ATOM 14204 C CA . GLN D 1 125 ? -19.58178 -8.85303 -14.14838 1.000 47.34793 123 GLN D CA 1
ATOM 14205 C C . GLN D 1 125 ? -18.92983 -7.58309 -13.62708 1.000 44.34919 123 GLN D C 1
ATOM 14206 O O . GLN D 1 125 ? -19.18849 -7.20540 -12.47880 1.000 44.04208 123 GLN D O 1
ATOM 14212 N N . VAL D 1 126 ? -18.10381 -6.91228 -14.42948 1.000 40.11853 124 VAL D N 1
ATOM 14213 C CA . VAL D 1 126 ? -17.46453 -5.68999 -13.95998 1.000 49.88586 124 VAL D CA 1
ATOM 14214 C C . VAL D 1 126 ? -18.50373 -4.57766 -13.90812 1.000 42.62230 124 VAL D C 1
ATOM 14215 O O . VAL D 1 126 ? -19.24350 -4.34610 -14.87480 1.000 44.81966 124 VAL D O 1
ATOM 14219 N N . ASN D 1 127 ? -18.59928 -3.92212 -12.75172 1.000 45.91228 125 ASN D N 1
ATOM 14220 C CA . ASN D 1 127 ? -19.58436 -2.87384 -12.48274 1.000 52.15763 125 ASN D CA 1
ATOM 14221 C C . ASN D 1 127 ? -21.02627 -3.36396 -12.61928 1.000 46.19703 125 ASN D C 1
ATOM 14222 O O . ASN D 1 127 ? -21.93194 -2.56016 -12.86316 1.000 50.31367 125 ASN D O 1
ATOM 14227 N N . MET D 1 128 ? -21.27702 -4.66851 -12.44462 1.000 42.38210 126 MET D N 1
ATOM 14228 C CA . MET D 1 128 ? -22.63732 -5.17069 -12.63086 1.000 48.70761 126 MET D CA 1
ATOM 14229 C C . MET D 1 128 ? -23.58969 -4.67940 -11.54677 1.000 45.87458 126 MET D C 1
ATOM 14230 O O . MET D 1 128 ? -24.80302 -4.70261 -11.75536 1.000 47.54496 126 MET D O 1
ATOM 14235 N N . PHE D 1 129 ? -23.07551 -4.24664 -10.39431 1.000 44.40442 127 PHE D N 1
ATOM 14236 C CA . PHE D 1 129 ? -23.90614 -3.66915 -9.34430 1.000 44.59855 127 PHE D CA 1
ATOM 14237 C C . PHE D 1 129 ? -23.70064 -2.16423 -9.21001 1.000 42.21625 127 PHE D C 1
ATOM 14238 O O . PHE D 1 129 ? -23.94692 -1.60782 -8.13879 1.000 39.67209 127 PHE D O 1
ATOM 14246 N N . ASN D 1 130 ? -23.25955 -1.49679 -10.28169 1.000 46.51565 128 ASN D N 1
ATOM 14247 C CA . ASN D 1 130 ? -23.04920 -0.05065 -10.24820 1.000 46.61084 128 ASN D CA 1
ATOM 14248 C C . ASN D 1 130 ? -24.30187 0.70151 -9.80905 1.000 45.61030 128 ASN D C 1
ATOM 14249 O O . ASN D 1 130 ? -24.20652 1.79910 -9.24747 1.000 50.39412 128 ASN D O 1
ATOM 14254 N N . ASN D 1 131 ? -25.47959 0.11926 -10.04055 1.000 47.07508 129 ASN D N 1
ATOM 14255 C CA . ASN D 1 131 ? -26.75455 0.72851 -9.68226 1.000 46.43577 129 ASN D CA 1
ATOM 14256 C C . ASN D 1 131 ? -27.01067 0.75055 -8.17884 1.000 45.79288 129 ASN D C 1
ATOM 14257 O O . ASN D 1 131 ? -27.97453 1.39315 -7.74873 1.000 44.79578 129 ASN D O 1
ATOM 14262 N N . TYR D 1 132 ? -26.17285 0.08388 -7.37332 1.000 47.89625 130 TYR D N 1
ATOM 14263 C CA . TYR D 1 132 ? -26.43164 -0.07301 -5.94121 1.000 39.16466 130 TYR D CA 1
ATOM 14264 C C . TYR D 1 132 ? -25.23909 0.20738 -5.03636 1.000 44.83190 130 TYR D C 1
ATOM 14265 O O . TYR D 1 132 ? -25.45436 0.62105 -3.89218 1.000 43.65771 130 TYR D O 1
ATOM 14274 N N . VAL D 1 133 ? -24.00156 -0.00897 -5.47909 1.000 46.60812 131 VAL D N 1
ATOM 14275 C CA . VAL D 1 133 ? -22.85370 -0.00304 -4.57875 1.000 44.83792 131 VAL D CA 1
ATOM 14276 C C . VAL D 1 133 ? -22.23527 1.38874 -4.52100 1.000 44.75165 131 VAL D C 1
ATOM 14277 O O . VAL D 1 133 ? -22.43465 2.22493 -5.40513 1.000 46.51716 131 VAL D O 1
ATOM 14281 N N . SER D 1 134 ? -21.46406 1.63539 -3.46143 1.000 43.16447 132 SER D N 1
ATOM 14282 C CA . SER D 1 134 ? -20.67520 2.85597 -3.34381 1.000 50.90035 132 SER D CA 1
ATOM 14283 C C . SER D 1 134 ? -19.22413 2.66500 -3.76302 1.000 54.96187 132 SER D C 1
ATOM 14284 O O . SER D 1 134 ? -18.52225 3.65774 -3.98934 1.000 57.11904 132 SER D O 1
ATOM 14287 N N . TYR D 1 135 ? -18.76900 1.41831 -3.88332 1.000 48.71499 133 TYR D N 1
ATOM 14288 C CA . TYR D 1 135 ? -17.41111 1.10728 -4.30007 1.000 43.87894 133 TYR D CA 1
ATOM 14289 C C . TYR D 1 135 ? -17.42941 -0.15209 -5.15320 1.000 42.76077 133 TYR D C 1
ATOM 14290 O O . TYR D 1 135 ? -18.14510 -1.10847 -4.84439 1.000 46.09924 133 TYR D O 1
ATOM 14299 N N . GLU D 1 136 ? -16.62974 -0.15093 -6.21761 1.000 43.16885 134 GLU D N 1
ATOM 14300 C CA . GLU D 1 136 ? -16.50792 -1.30070 -7.10317 1.000 43.56285 134 GLU D CA 1
ATOM 14301 C C . GLU D 1 136 ? -15.11736 -1.29289 -7.71829 1.000 46.04036 134 GLU D C 1
ATOM 14302 O O . GLU D 1 136 ? -14.57474 -0.22753 -8.02022 1.000 53.09811 134 GLU D O 1
ATOM 14308 N N . PHE D 1 137 ? -14.54700 -2.48181 -7.90536 1.000 41.24691 135 PHE D N 1
ATOM 14309 C CA . PHE D 1 137 ? -13.19080 -2.59434 -8.42660 1.000 41.78574 135 PHE D CA 1
ATOM 14310 C C . PHE D 1 137 ? -13.02151 -3.94976 -9.09383 1.000 43.04453 135 PHE D C 1
ATOM 14311 O O . PHE D 1 137 ? -13.43352 -4.96874 -8.53504 1.000 45.13537 135 PHE D O 1
ATOM 14319 N N . ASP D 1 138 ? -12.41597 -3.95725 -10.28056 1.000 42.78065 136 ASP D N 1
ATOM 14320 C CA . ASP D 1 138 ? -12.10356 -5.18665 -11.00079 1.000 44.38066 136 ASP D CA 1
ATOM 14321 C C . ASP D 1 138 ? -10.62760 -5.49856 -10.77295 1.000 48.63376 136 ASP D C 1
ATOM 14322 O O . ASP D 1 138 ? -9.74857 -4.79202 -11.27831 1.000 52.34192 136 ASP D O 1
ATOM 14327 N N . MET D 1 139 ? -10.35966 -6.55170 -10.00946 1.000 50.38014 137 MET D N 1
ATOM 14328 C CA . MET D 1 139 ? -8.99942 -6.84285 -9.59297 1.000 49.94196 137 MET D CA 1
ATOM 14329 C C . MET D 1 139 ? -8.15474 -7.30928 -10.77890 1.000 53.85142 137 MET D C 1
ATOM 14330 O O . MET D 1 139 ? -8.68261 -7.83784 -11.76106 1.000 51.96174 137 MET D O 1
ATOM 14335 N N . PRO D 1 140 ? -6.84251 -7.10312 -10.72177 1.000 56.66026 138 PRO D N 1
ATOM 14336 C CA . PRO D 1 140 ? -5.96964 -7.58949 -11.79162 1.000 57.39948 138 PRO D CA 1
ATOM 14337 C C . PRO D 1 140 ? -5.73076 -9.08671 -11.68030 1.000 55.39292 138 PRO D C 1
ATOM 14338 O O . PRO D 1 140 ? -5.86287 -9.69213 -10.61590 1.000 51.68200 138 PRO D O 1
ATOM 14342 N N . ILE D 1 141 ? -5.37321 -9.68159 -12.81758 1.000 57.95270 139 ILE D N 1
ATOM 14343 C CA . ILE D 1 141 ? -4.95909 -11.07624 -12.82198 1.000 60.26658 139 ILE D CA 1
ATOM 14344 C C . ILE D 1 141 ? -3.61887 -11.19574 -12.10788 1.000 58.99568 139 ILE D C 1
ATOM 14345 O O . ILE D 1 141 ? -2.73263 -10.34260 -12.25767 1.000 63.96314 139 ILE D O 1
ATOM 14350 N N . ALA D 1 142 ? -3.47630 -12.23884 -11.29618 1.000 55.15148 140 ALA D N 1
ATOM 14351 C CA . ALA D 1 142 ? -2.30222 -12.36586 -10.44322 1.000 59.01262 140 ALA D CA 1
ATOM 14352 C C . ALA D 1 142 ? -1.04635 -12.64389 -11.26330 1.000 61.80464 140 ALA D C 1
ATOM 14353 O O . ALA D 1 142 ? -1.05856 -13.45455 -12.19394 1.000 58.66924 140 ALA D O 1
ATOM 14355 N N . ASP D 1 143 ? 0.04100 -11.95337 -10.91758 1.000 63.04958 141 ASP D N 1
ATOM 14356 C CA . ASP D 1 143 ? 1.36019 -12.25753 -11.45960 1.000 73.90793 141 ASP D CA 1
ATOM 14357 C C . ASP D 1 143 ? 2.39976 -11.98220 -10.37838 1.000 74.98264 141 ASP D C 1
ATOM 14358 O O . ASP D 1 143 ? 2.06774 -11.57990 -9.25937 1.000 75.62064 141 ASP D O 1
ATOM 14363 N N . ASP D 1 144 ? 3.67207 -12.20072 -10.72415 1.000 73.13061 142 ASP D N 1
ATOM 14364 C CA . ASP D 1 144 ? 4.75228 -12.11365 -9.74574 1.000 78.92483 142 ASP D CA 1
ATOM 14365 C C . ASP D 1 144 ? 5.06103 -10.68617 -9.31427 1.000 78.13002 142 ASP D C 1
ATOM 14366 O O . ASP D 1 144 ? 5.79309 -10.50324 -8.33467 1.000 75.98276 142 ASP D O 1
ATOM 14371 N N . SER D 1 145 ? 4.53492 -9.68397 -10.01591 1.000 77.95499 143 SER D N 1
ATOM 14372 C CA . SER D 1 145 ? 4.80346 -8.29562 -9.66671 1.000 71.47253 143 SER D CA 1
ATOM 14373 C C . SER D 1 145 ? 4.33010 -7.99213 -8.25200 1.000 66.48147 143 SER D C 1
ATOM 14374 O O . SER D 1 145 ? 3.27332 -8.45760 -7.81782 1.000 70.28454 143 SER D O 1
ATOM 14377 N N . LYS D 1 146 ? 5.13078 -7.21132 -7.52450 1.000 65.55063 144 LYS D N 1
ATOM 14378 C CA . LYS D 1 146 ? 4.69675 -6.72810 -6.21980 1.000 68.47823 144 LYS D CA 1
ATOM 14379 C C . LYS D 1 146 ? 3.47757 -5.82552 -6.33227 1.000 67.12571 144 LYS D C 1
ATOM 14380 O O . LYS D 1 146 ? 2.74540 -5.66204 -5.35056 1.000 65.58630 144 LYS D O 1
ATOM 14386 N N . GLU D 1 147 ? 3.24518 -5.23915 -7.50911 1.000 67.82689 145 GLU D N 1
ATOM 14387 C CA . GLU D 1 147 ? 2.12533 -4.32736 -7.68669 1.000 66.54318 145 GLU D CA 1
ATOM 14388 C C . GLU D 1 147 ? 0.79105 -5.05205 -7.71029 1.000 63.58671 145 GLU D C 1
ATOM 14389 O O . GLU D 1 147 ? -0.23898 -4.42954 -7.43387 1.000 64.76804 145 GLU D O 1
ATOM 14395 N N . THR D 1 148 ? 0.78435 -6.34306 -8.04684 1.000 60.17476 146 THR D N 1
ATOM 14396 C CA . THR D 1 148 ? -0.41587 -7.14994 -7.85979 1.000 61.26912 146 THR D CA 1
ATOM 14397 C C . THR D 1 148 ? -0.83418 -7.15280 -6.39333 1.000 63.81971 146 THR D C 1
ATOM 14398 O O . THR D 1 148 ? -2.01105 -6.95092 -6.06486 1.000 56.03342 146 THR D O 1
ATOM 14402 N N . ILE D 1 149 ? 0.13319 -7.35663 -5.49432 1.000 55.50567 147 ILE D N 1
ATOM 14403 C CA . ILE D 1 149 ? -0.15067 -7.37893 -4.06375 1.000 55.76208 147 ILE D CA 1
ATOM 14404 C C . ILE D 1 149 ? -0.39939 -5.96764 -3.54157 1.000 55.05664 147 ILE D C 1
ATOM 14405 O O . ILE D 1 149 ? -1.21750 -5.76698 -2.63417 1.000 56.94543 147 ILE D O 1
ATOM 14410 N N . ASN D 1 150 ? 0.27697 -4.96807 -4.11177 1.000 53.89393 148 ASN D N 1
ATOM 14411 C CA . ASN D 1 150 ? 0.08922 -3.59321 -3.65978 1.000 62.30237 148 ASN D CA 1
ATOM 14412 C C . ASN D 1 150 ? -1.31394 -3.07860 -3.95828 1.000 54.95104 148 ASN D C 1
ATOM 14413 O O . ASN D 1 150 ? -1.82324 -2.21631 -3.23156 1.000 52.04800 148 ASN D O 1
ATOM 14418 N N . ALA D 1 151 ? -1.94912 -3.58457 -5.01709 1.000 55.43536 149 ALA D N 1
ATOM 14419 C CA . ALA D 1 151 ? -3.32185 -3.18900 -5.30753 1.000 51.82759 149 ALA D CA 1
ATOM 14420 C C . ALA D 1 151 ? -4.26721 -3.61641 -4.19394 1.000 56.33106 149 ALA D C 1
ATOM 14421 O O . ALA D 1 151 ? -5.25596 -2.92549 -3.91927 1.000 54.19801 149 ALA D O 1
ATOM 14423 N N . ILE D 1 152 ? -3.97583 -4.74053 -3.53443 1.000 55.28417 150 ILE D N 1
ATOM 14424 C CA . ILE D 1 152 ? -4.82359 -5.19548 -2.43807 1.000 55.18352 150 ILE D CA 1
ATOM 14425 C C . ILE D 1 152 ? -4.74806 -4.22032 -1.27002 1.000 52.60199 150 ILE D C 1
ATOM 14426 O O . ILE D 1 152 ? -5.77626 -3.77393 -0.74932 1.000 50.77531 150 ILE D O 1
ATOM 14431 N N . TYR D 1 153 ? -3.52985 -3.86780 -0.84789 1.000 57.19336 151 TYR D N 1
ATOM 14432 C CA . TYR D 1 153 ? -3.37097 -2.90396 0.23851 1.000 56.66182 151 TYR D CA 1
ATOM 14433 C C . TYR D 1 153 ? -3.96543 -1.55242 -0.13095 1.000 54.68070 151 TYR D C 1
ATOM 14434 O O . TYR D 1 153 ? -4.64391 -0.91826 0.68661 1.000 50.28567 151 TYR D O 1
ATOM 14443 N N . TYR D 1 154 ? -3.71304 -1.09423 -1.35911 1.000 50.17999 152 TYR D N 1
ATOM 14444 C CA . TYR D 1 154 ? -4.19818 0.21329 -1.78811 1.000 50.62831 152 TYR D CA 1
ATOM 14445 C C . TYR D 1 154 ? -5.72480 0.26702 -1.77766 1.000 49.16468 152 TYR D C 1
ATOM 14446 O O . TYR D 1 154 ? -6.32039 1.19207 -1.21399 1.000 46.32261 152 TYR D O 1
ATOM 14455 N N . GLN D 1 155 ? -6.37797 -0.73428 -2.37517 1.000 50.79690 153 GLN D N 1
ATOM 14456 C CA . GLN D 1 155 ? -7.82844 -0.67744 -2.54460 1.000 50.53533 153 GLN D CA 1
ATOM 14457 C C . GLN D 1 155 ? -8.57300 -1.04837 -1.26680 1.000 50.04476 153 GLN D C 1
ATOM 14458 O O . GLN D 1 155 ? -9.63928 -0.48604 -0.98776 1.000 48.26833 153 GLN D O 1
ATOM 14464 N N . MET D 1 156 ? -8.04301 -1.99547 -0.48493 1.000 47.18130 154 MET D N 1
ATOM 14465 C CA . MET D 1 156 ? -8.68891 -2.33257 0.77956 1.000 49.44668 154 MET D CA 1
ATOM 14466 C C . MET D 1 156 ? -8.71260 -1.14276 1.72488 1.000 47.49043 154 MET D C 1
ATOM 14467 O O . MET D 1 156 ? -9.66096 -0.98913 2.50251 1.000 42.68279 154 MET D O 1
ATOM 14472 N N . GLN D 1 157 ? -7.68583 -0.29333 1.67579 1.000 45.24577 155 GLN D N 1
ATOM 14473 C CA . GLN D 1 157 ? -7.72002 0.94034 2.45152 1.000 47.66116 155 GLN D CA 1
ATOM 14474 C C . GLN D 1 157 ? -8.87357 1.82837 2.00015 1.000 49.52053 155 GLN D C 1
ATOM 14475 O O . GLN D 1 157 ? -9.65068 2.32256 2.82552 1.000 49.40414 155 GLN D O 1
ATOM 14481 N N . ILE D 1 158 ? -9.01123 2.02415 0.68419 1.000 44.07731 156 ILE D N 1
ATOM 14482 C CA . ILE D 1 158 ? -10.09474 2.85158 0.15878 1.000 43.86059 156 ILE D CA 1
ATOM 14483 C C . ILE D 1 158 ? -11.44708 2.22589 0.47427 1.000 48.13378 156 ILE D C 1
ATOM 14484 O O . ILE D 1 158 ? -12.39898 2.92432 0.84713 1.000 47.72557 156 ILE D O 1
ATOM 14489 N N . ALA D 1 159 ? -11.55655 0.90172 0.33446 1.000 41.84554 157 ALA D N 1
ATOM 14490 C CA . ALA D 1 159 ? -12.83234 0.23957 0.58398 1.000 46.41007 157 ALA D CA 1
ATOM 14491 C C . ALA D 1 159 ? -13.23811 0.28953 2.05233 1.000 47.17653 157 ALA D C 1
ATOM 14492 O O . ALA D 1 159 ? -14.42641 0.14963 2.35976 1.000 51.02550 157 ALA D O 1
ATOM 14494 N N . SER D 1 160 ? -12.28718 0.50598 2.96040 1.000 42.31014 158 SER D N 1
ATOM 14495 C CA . SER D 1 160 ? -12.60248 0.49910 4.38394 1.000 43.46995 158 SER D CA 1
ATOM 14496 C C . SER D 1 160 ? -13.52528 1.64605 4.77058 1.000 49.20287 158 SER D C 1
ATOM 14497 O O . SER D 1 160 ? -14.28747 1.52073 5.73644 1.000 51.53830 158 SER D O 1
ATOM 14500 N N . GLN D 1 161 ? -13.47762 2.76673 4.04365 1.000 41.02450 159 GLN D N 1
ATOM 14501 C CA . GLN D 1 161 ? -14.32061 3.89851 4.41073 1.000 43.87756 159 GLN D CA 1
ATOM 14502 C C . GLN D 1 161 ? -15.79361 3.64677 4.12377 1.000 48.96605 159 GLN D C 1
ATOM 14503 O O . GLN D 1 161 ? -16.63282 4.46401 4.51428 1.000 49.33767 159 GLN D O 1
ATOM 14509 N N . TYR D 1 162 ? -16.12654 2.53982 3.46345 1.000 50.53663 160 TYR D N 1
ATOM 14510 C CA . TYR D 1 162 ? -17.50826 2.17106 3.19306 1.000 47.48860 160 TYR D CA 1
ATOM 14511 C C . TYR D 1 162 ? -17.98249 1.02561 4.07706 1.000 49.48807 160 TYR D C 1
ATOM 14512 O O . TYR D 1 162 ? -19.06116 0.47710 3.83916 1.000 48.17377 160 TYR D O 1
ATOM 14521 N N . LEU D 1 163 ? -17.21061 0.66455 5.10238 1.000 47.61122 161 LEU D N 1
ATOM 14522 C CA . LEU D 1 163 ? -17.56533 -0.42802 5.99145 1.000 46.31334 161 LEU D CA 1
ATOM 14523 C C . LEU D 1 163 ? -17.93191 0.02748 7.39597 1.000 47.34909 161 LEU D C 1
ATOM 14524 O O . LEU D 1 163 ? -18.44319 -0.78269 8.17860 1.000 49.50929 161 LEU D O 1
ATOM 14529 N N . TYR D 1 164 ? -17.68777 1.28963 7.73734 1.000 48.85353 162 TYR D N 1
ATOM 14530 C CA . TYR D 1 164 ? -18.01816 1.81398 9.05355 1.000 48.69854 162 TYR D CA 1
ATOM 14531 C C . TYR D 1 164 ? -18.47078 3.25991 8.90660 1.000 52.20832 162 TYR D C 1
ATOM 14532 O O . TYR D 1 164 ? -18.12910 3.94433 7.93713 1.000 53.73195 162 TYR D O 1
ATOM 14541 N N . GLY D 1 165 ? -19.25833 3.71600 9.87759 1.000 46.61279 163 GLY D N 1
ATOM 14542 C CA . GLY D 1 165 ? -19.66213 5.09997 9.94289 1.000 43.11406 163 GLY D CA 1
ATOM 14543 C C . GLY D 1 165 ? -20.69443 5.48591 8.90256 1.000 50.79160 163 GLY D C 1
ATOM 14544 O O . GLY D 1 165 ? -21.35339 4.63542 8.29547 1.000 49.86595 163 GLY D O 1
ATOM 14545 N N . PRO D 1 166 ? -20.83671 6.79388 8.66861 1.000 46.19316 164 PRO D N 1
ATOM 14546 C CA . PRO D 1 166 ? -21.92805 7.27957 7.80638 1.000 47.17662 164 PRO D CA 1
ATOM 14547 C C . PRO D 1 166 ? -21.87293 6.76795 6.37809 1.000 52.00576 164 PRO D C 1
ATOM 14548 O O . PRO D 1 166 ? -22.92353 6.65314 5.73461 1.000 52.53792 164 PRO D O 1
ATOM 14552 N N . HIS D 1 167 ? -20.68498 6.47404 5.85084 1.000 52.00760 165 HIS D N 1
ATOM 14553 C CA . HIS D 1 167 ? -20.54013 6.01182 4.47752 1.000 49.90159 165 HIS D CA 1
ATOM 14554 C C . HIS D 1 167 ? -20.78422 4.51520 4.32319 1.000 46.87775 165 HIS D C 1
ATOM 14555 O O . HIS D 1 167 ? -20.42612 3.94515 3.29002 1.000 51.25993 165 HIS D O 1
ATOM 14562 N N . LYS D 1 168 ? -21.39044 3.87643 5.31806 1.000 46.00765 166 LYS D N 1
ATOM 14563 C CA . LYS D 1 168 ? -21.61102 2.43793 5.27144 1.000 45.89041 166 LYS D CA 1
ATOM 14564 C C . LYS D 1 168 ? -22.52798 2.06066 4.11286 1.000 49.56408 166 LYS D C 1
ATOM 14565 O O . LYS D 1 168 ? -23.51060 2.74835 3.82488 1.000 46.90370 166 LYS D O 1
ATOM 14571 N N . GLY D 1 169 ? -22.20427 0.95078 3.45256 1.000 47.47354 167 GLY D N 1
ATOM 14572 C CA . GLY D 1 169 ? -22.99198 0.45406 2.35042 1.000 42.42576 167 GLY D CA 1
ATOM 14573 C C . GLY D 1 169 ? -22.32699 -0.74089 1.69788 1.000 44.39780 167 GLY D C 1
ATOM 14574 O O . GLY D 1 169 ? -21.19332 -1.10084 2.03277 1.000 42.76094 167 GLY D O 1
ATOM 14575 N N . PRO D 1 170 ? -23.01245 -1.37779 0.75118 1.000 44.55049 168 PRO D N 1
ATOM 14576 C CA . PRO D 1 170 ? -22.43383 -2.55564 0.09695 1.000 43.20949 168 PRO D CA 1
ATOM 14577 C C . PRO D 1 170 ? -21.35382 -2.17566 -0.90412 1.000 43.84798 168 PRO D C 1
ATOM 14578 O O . PRO D 1 170 ? -21.40058 -1.11457 -1.53389 1.000 45.95057 168 PRO D O 1
ATOM 14582 N N . ILE D 1 171 ? -20.36355 -3.06371 -1.03991 1.000 39.60940 169 ILE D N 1
ATOM 14583 C CA . ILE D 1 171 ? -19.25010 -2.88097 -1.96424 1.000 40.94774 169 ILE D CA 1
ATOM 14584 C C . ILE D 1 171 ? -19.03865 -4.16556 -2.75764 1.000 41.73693 169 ILE D C 1
ATOM 14585 O O . ILE D 1 171 ? -19.41464 -5.26138 -2.33145 1.000 40.43232 169 ILE D O 1
ATOM 14590 N N . HIS D 1 172 ? -18.39772 -4.01673 -3.91793 1.000 40.39354 170 HIS D N 1
ATOM 14591 C CA . HIS D 1 172 ? -18.23316 -5.10006 -4.87957 1.000 41.43105 170 HIS D CA 1
ATOM 14592 C C . HIS D 1 172 ? -16.76916 -5.22875 -5.28017 1.000 42.02232 170 HIS D C 1
ATOM 14593 O O . HIS D 1 172 ? -16.11948 -4.22792 -5.60053 1.000 43.11344 170 HIS D O 1
ATOM 14600 N N . PHE D 1 173 ? -16.25898 -6.46056 -5.25980 1.000 43.06000 171 PHE D N 1
ATOM 14601 C CA . PHE D 1 173 ? -14.96422 -6.81269 -5.83165 1.000 43.90391 171 PHE D CA 1
ATOM 14602 C C . PHE D 1 173 ? -15.18643 -7.88489 -6.88784 1.000 46.89351 171 PHE D C 1
ATOM 14603 O O . PHE D 1 173 ? -15.81198 -8.91485 -6.60654 1.000 44.14860 171 PHE D O 1
ATOM 14611 N N . ASN D 1 174 ? -14.68611 -7.64292 -8.09627 1.000 43.05012 172 ASN D N 1
ATOM 14612 C CA . ASN D 1 174 ? -14.66243 -8.64805 -9.15064 1.000 42.89478 172 ASN D CA 1
ATOM 14613 C C . ASN D 1 174 ? -13.25559 -9.22168 -9.23869 1.000 47.01944 172 ASN D C 1
ATOM 14614 O O . ASN D 1 174 ? -12.28331 -8.47217 -9.38413 1.000 47.53231 172 ASN D O 1
ATOM 14619 N N . LEU D 1 175 ? -13.14668 -10.54378 -9.14132 1.000 45.17293 173 LEU D N 1
ATOM 14620 C CA . LEU D 1 175 ? -11.84564 -11.20460 -9.02857 1.000 53.08610 173 LEU D CA 1
ATOM 14621 C C . LEU D 1 175 ? -11.67241 -12.25225 -10.12011 1.000 50.62225 173 LEU D C 1
ATOM 14622 O O . LEU D 1 175 ? -12.15771 -13.38921 -9.97486 1.000 43.69632 173 LEU D O 1
ATOM 14627 N N . PRO D 1 176 ? -10.99831 -11.92481 -11.22460 1.000 56.29449 174 PRO D N 1
ATOM 14628 C CA . PRO D 1 176 ? -10.70851 -12.94516 -12.24206 1.000 53.28436 174 PRO D CA 1
ATOM 14629 C C . PRO D 1 176 ? -9.63227 -13.91466 -11.77350 1.000 51.14521 174 PRO D C 1
ATOM 14630 O O . PRO D 1 176 ? -8.69087 -13.53782 -11.07143 1.000 48.71162 174 PRO D O 1
ATOM 14634 N N . PHE D 1 177 ? -9.78287 -15.17578 -12.17631 1.000 50.31470 175 PHE D N 1
ATOM 14635 C CA . PHE D 1 177 ? -8.87542 -16.24821 -11.78849 1.000 50.21287 175 PHE D CA 1
ATOM 14636 C C . PHE D 1 177 ? -8.58457 -17.11282 -13.00606 1.000 58.80448 175 PHE D C 1
ATOM 14637 O O . PHE D 1 177 ? -9.51004 -17.49931 -13.72580 1.000 59.53736 175 PHE D O 1
ATOM 14645 N N . ARG D 1 178 ? -7.30891 -17.42615 -13.22594 1.000 58.79625 176 ARG D N 1
ATOM 14646 C CA . ARG D 1 178 ? -6.86469 -18.18760 -14.38697 1.000 55.34674 176 ARG D CA 1
ATOM 14647 C C . ARG D 1 178 ? -6.49254 -19.60810 -13.97637 1.000 59.18313 176 ARG D C 1
ATOM 14648 O O . ARG D 1 178 ? -5.86283 -19.81679 -12.93464 1.000 61.81061 176 ARG D O 1
ATOM 14656 N N . ASP D 1 179 ? -6.88677 -20.58153 -14.79904 1.000 60.10841 177 ASP D N 1
ATOM 14657 C CA . ASP D 1 179 ? -6.56025 -21.97574 -14.53224 1.000 59.83355 177 ASP D CA 1
ATOM 14658 C C . ASP D 1 179 ? -5.04501 -22.18249 -14.57526 1.000 60.38839 177 ASP D C 1
ATOM 14659 O O . ASP D 1 179 ? -4.34408 -21.52226 -15.34759 1.000 58.69885 177 ASP D O 1
ATOM 14664 N N . PRO D 1 180 ? -4.50361 -23.09769 -13.75023 1.000 63.14498 178 PRO D N 1
ATOM 14665 C CA . PRO D 1 180 ? -5.21271 -23.92932 -12.76934 1.000 61.20395 178 PRO D CA 1
ATOM 14666 C C . PRO D 1 180 ? -5.51886 -23.16161 -11.48563 1.000 58.23993 178 PRO D C 1
ATOM 14667 O O . PRO D 1 180 ? -4.82439 -22.19928 -11.16423 1.000 58.07328 178 PRO D O 1
ATOM 14671 N N . LEU D 1 181 ? -6.53999 -23.60332 -10.75411 1.000 63.90160 179 LEU D N 1
ATOM 14672 C CA . LEU D 1 181 ? -7.17904 -22.78077 -9.73782 1.000 57.71981 179 LEU D CA 1
ATOM 14673 C C . LEU D 1 181 ? -6.82593 -23.15270 -8.30507 1.000 56.09291 179 LEU D C 1
ATOM 14674 O O . LEU D 1 181 ? -7.13698 -22.37825 -7.39422 1.000 54.31108 179 LEU D O 1
ATOM 14679 N N . THR D 1 182 ? -6.19480 -24.29720 -8.07432 1.000 59.03500 180 THR D N 1
ATOM 14680 C CA . THR D 1 182 ? -5.91802 -24.73587 -6.71041 1.000 58.50780 180 THR D CA 1
ATOM 14681 C C . THR D 1 182 ? -4.69977 -24.00594 -6.15805 1.000 63.44000 180 THR D C 1
ATOM 14682 O O . THR D 1 182 ? -3.60990 -24.12022 -6.73136 1.000 59.13045 180 THR D O 1
ATOM 14686 N N . PRO D 1 183 ? -4.83187 -23.25883 -5.06682 1.000 62.71206 181 PRO D N 1
ATOM 14687 C CA . PRO D 1 183 ? -3.67098 -22.59420 -4.47201 1.000 61.78569 181 PRO D CA 1
ATOM 14688 C C . PRO D 1 183 ? -2.85737 -23.55853 -3.61652 1.000 62.05177 181 PRO D C 1
ATOM 14689 O O . PRO D 1 183 ? -3.25039 -24.69745 -3.36014 1.000 60.51880 181 PRO D O 1
ATOM 14693 N N . ASP D 1 184 ? -1.69996 -23.06918 -3.17190 1.000 61.90157 182 ASP D N 1
ATOM 14694 C CA . ASP D 1 184 ? -0.79592 -23.83853 -2.31960 1.000 59.54288 182 ASP D CA 1
ATOM 14695 C C . ASP D 1 184 ? -1.24481 -23.71167 -0.86866 1.000 62.44184 182 ASP D C 1
ATOM 14696 O O . ASP D 1 184 ? -1.00738 -22.68425 -0.22546 1.000 64.17554 182 ASP D O 1
ATOM 14701 N N . LEU D 1 185 ? -1.87401 -24.76136 -0.34415 1.000 60.78962 183 LEU D N 1
ATOM 14702 C CA . LEU D 1 185 ? -2.35442 -24.76024 1.03197 1.000 63.47177 183 LEU D CA 1
ATOM 14703 C C . LEU D 1 185 ? -1.23746 -24.91428 2.05622 1.000 64.77696 183 LEU D C 1
ATOM 14704 O O . LEU D 1 185 ? -1.53011 -25.01546 3.25255 1.000 68.98110 183 LEU D O 1
ATOM 14709 N N . ASN D 1 186 ? 0.02416 -24.93953 1.62205 1.000 70.07967 184 ASN D N 1
ATOM 14710 C CA . ASN D 1 186 ? 1.16526 -24.95071 2.52786 1.000 69.32316 184 ASN D CA 1
ATOM 14711 C C . ASN D 1 186 ? 1.72441 -23.56075 2.79483 1.000 69.17770 184 ASN D C 1
ATOM 14712 O O . ASN D 1 186 ? 2.53667 -23.40335 3.71183 1.000 70.72066 184 ASN D O 1
ATOM 14717 N N . ALA D 1 187 ? 1.30887 -22.55421 2.02713 1.000 64.64488 185 ALA D N 1
ATOM 14718 C CA . ALA D 1 187 ? 1.75419 -21.18502 2.25246 1.000 65.11433 185 ALA D CA 1
ATOM 14719 C C . ALA D 1 187 ? 0.97736 -20.54703 3.39879 1.000 68.35943 185 ALA D C 1
ATOM 14720 O O . ALA D 1 187 ? 0.48909 -19.41926 3.27573 1.000 67.41872 185 ALA D O 1
ATOM 14722 N N . THR D 1 188 ? 0.86872 -21.26146 4.52163 1.000 67.30233 186 THR D N 1
ATOM 14723 C CA . THR D 1 188 ? 0.10139 -20.77562 5.66254 1.000 67.96150 186 THR D CA 1
ATOM 14724 C C . THR D 1 188 ? 0.64622 -19.46792 6.22373 1.000 71.24743 186 THR D C 1
ATOM 14725 O O . THR D 1 188 ? -0.10477 -18.72055 6.86215 1.000 70.51113 186 THR D O 1
ATOM 14729 N N . GLU D 1 189 ? 1.93012 -19.17390 5.99878 1.000 69.40053 187 GLU D N 1
ATOM 14730 C CA . GLU D 1 189 ? 2.52188 -17.93893 6.50291 1.000 71.71124 187 GLU D CA 1
ATOM 14731 C C . GLU D 1 189 ? 1.89259 -16.69882 5.87905 1.000 67.15945 187 GLU D C 1
ATOM 14732 O O . GLU D 1 189 ? 2.05750 -15.59558 6.41299 1.000 63.02671 187 GLU D O 1
ATOM 14738 N N . LEU D 1 190 ? 1.18304 -16.84932 4.76435 1.000 64.36897 188 LEU D N 1
ATOM 14739 C CA . LEU D 1 190 ? 0.50634 -15.73005 4.12554 1.000 65.71365 188 LEU D CA 1
ATOM 14740 C C . LEU D 1 190 ? -0.91134 -15.52031 4.64234 1.000 61.15625 188 LEU D C 1
ATOM 14741 O O . LEU D 1 190 ? -1.57480 -14.57199 4.21154 1.000 62.11998 188 LEU D O 1
ATOM 14746 N N . LEU D 1 191 ? -1.38583 -16.36849 5.55586 1.000 62.76271 189 LEU D N 1
ATOM 14747 C CA . LEU D 1 191 ? -2.70945 -16.22261 6.16524 1.000 59.25907 189 LEU D CA 1
ATOM 14748 C C . LEU D 1 191 ? -2.52028 -15.58642 7.54159 1.000 58.85244 189 LEU D C 1
ATOM 14749 O O . LEU D 1 191 ? -2.43068 -16.27113 8.56209 1.000 53.93619 189 LEU D O 1
ATOM 14754 N N . THR D 1 192 ? -2.46427 -14.25853 7.56068 1.000 57.83793 190 THR D N 1
ATOM 14755 C CA . THR D 1 192 ? -2.17985 -13.48230 8.75786 1.000 58.93276 190 THR D CA 1
ATOM 14756 C C . THR D 1 192 ? -3.45876 -12.92014 9.36703 1.000 61.51002 190 THR D C 1
ATOM 14757 O O . THR D 1 192 ? -4.46725 -12.71855 8.68573 1.000 63.22329 190 THR D O 1
ATOM 14761 N N . SER D 1 193 ? -3.39539 -12.64590 10.66982 1.000 57.97503 191 SER D N 1
ATOM 14762 C CA . SER D 1 193 ? -4.54613 -12.10771 11.38410 1.000 51.13311 191 SER D CA 1
ATOM 14763 C C . SER D 1 193 ? -4.22046 -10.78293 12.06595 1.000 53.54525 191 SER D C 1
ATOM 14764 O O . SER D 1 193 ? -4.43066 -10.63781 13.27426 1.000 61.62922 191 SER D O 1
ATOM 14767 N N . GLU D 1 194 ? -3.71648 -9.81130 11.30586 1.000 55.47588 192 GLU D N 1
ATOM 14768 C CA . GLU D 1 194 ? -3.47638 -8.47842 11.84055 1.000 57.58048 192 GLU D CA 1
ATOM 14769 C C . GLU D 1 194 ? -4.80978 -7.77354 12.09987 1.000 62.40553 192 GLU D C 1
ATOM 14770 O O . GLU D 1 194 ? -5.88800 -8.28288 11.78426 1.000 64.41067 192 GLU D O 1
ATOM 14776 N N . MET D 1 195 ? -4.74212 -6.57854 12.68838 1.000 62.29266 193 MET D N 1
ATOM 14777 C CA . MET D 1 195 ? -5.95791 -5.90348 13.14629 1.000 63.49496 193 MET D CA 1
ATOM 14778 C C . MET D 1 195 ? -5.72522 -4.39720 13.06823 1.000 67.80507 193 MET D C 1
ATOM 14779 O O . MET D 1 195 ? -5.05820 -3.82408 13.93525 1.000 71.75781 193 MET D O 1
ATOM 14784 N N . LYS D 1 196 ? -6.28884 -3.76724 12.04252 1.000 63.78385 194 LYS D N 1
ATOM 14785 C CA . LYS D 1 196 ? -6.09599 -2.34122 11.82952 1.000 62.24289 194 LYS D CA 1
ATOM 14786 C C . LYS D 1 196 ? -6.92784 -1.52311 12.80839 1.000 61.96210 194 LYS D C 1
ATOM 14787 O O . LYS D 1 196 ? -8.03179 -1.91058 13.19838 1.000 66.06017 194 LYS D O 1
ATOM 14793 N N . ILE D 1 197 ? -6.37982 -0.38217 13.20649 1.000 67.88999 195 ILE D N 1
ATOM 14794 C CA . ILE D 1 197 ? -7.09434 0.59795 14.01523 1.000 67.68492 195 ILE D CA 1
ATOM 14795 C C . ILE D 1 197 ? -7.79811 1.56775 13.07559 1.000 64.15301 195 ILE D C 1
ATOM 14796 O O . ILE D 1 197 ? -7.25016 1.94991 12.03569 1.000 63.76704 195 ILE D O 1
ATOM 14801 N N . LEU D 1 198 ? -9.02111 1.95122 13.43023 1.000 65.73632 196 LEU D N 1
ATOM 14802 C CA . LEU D 1 198 ? -9.91475 2.72815 12.58483 1.000 67.49271 196 LEU D CA 1
ATOM 14803 C C . LEU D 1 198 ? -10.16759 4.11336 13.17363 1.000 65.40211 196 LEU D C 1
ATOM 14804 O O . LEU D 1 198 ? -10.05236 4.31365 14.38748 1.000 68.25859 196 LEU D O 1
ATOM 14809 N N . PRO D 1 199 ? -10.52665 5.09558 12.34267 1.000 66.73536 197 PRO D N 1
ATOM 14810 C CA . PRO D 1 199 ? -10.74013 6.44984 12.86691 1.000 66.45604 197 PRO D CA 1
ATOM 14811 C C . PRO D 1 199 ? -12.04459 6.55450 13.64442 1.000 70.19288 197 PRO D C 1
ATOM 14812 O O . PRO D 1 199 ? -13.07232 5.99705 13.25134 1.000 69.68673 197 PRO D O 1
ATOM 14816 N N . HIS D 1 200 ? -11.98936 7.27700 14.76357 1.000 68.76079 198 HIS D N 1
ATOM 14817 C CA . HIS D 1 200 ? -13.14832 7.52975 15.61755 1.000 71.40595 198 HIS D CA 1
ATOM 14818 C C . HIS D 1 200 ? -13.37480 9.03494 15.65615 1.000 68.14071 198 HIS D C 1
ATOM 14819 O O . HIS D 1 200 ? -12.57865 9.76669 16.25411 1.000 72.87878 198 HIS D O 1
ATOM 14826 N N . TYR D 1 201 ? -14.45273 9.50000 15.03245 1.000 65.94320 199 TYR D N 1
ATOM 14827 C CA . TYR D 1 201 ? -14.75601 10.92291 14.99262 1.000 65.65198 199 TYR D CA 1
ATOM 14828 C C . TYR D 1 201 ? -15.84402 11.29282 15.99845 1.000 67.98317 199 TYR D C 1
ATOM 14829 O O . TYR D 1 201 ? -16.49940 10.44286 16.60652 1.000 59.30903 199 TYR D O 1
ATOM 14838 N N . GLN D 1 202 ? -16.02859 12.60210 16.15614 1.000 63.22875 200 GLN D N 1
ATOM 14839 C CA . GLN D 1 202 ? -17.12599 13.16905 16.92461 1.000 59.67511 200 GLN D CA 1
ATOM 14840 C C . GLN D 1 202 ? -17.51699 14.48161 16.26274 1.000 60.28066 200 GLN D C 1
ATOM 14841 O O . GLN D 1 202 ? -16.64836 15.26921 15.87779 1.000 57.74463 200 GLN D O 1
ATOM 14847 N N . LYS D 1 203 ? -18.81816 14.70323 16.11923 1.000 54.96697 201 LYS D N 1
ATOM 14848 C CA . LYS D 1 203 ? -19.34427 15.88857 15.46224 1.000 52.17645 201 LYS D CA 1
ATOM 14849 C C . LYS D 1 203 ? -20.06963 16.77053 16.47084 1.000 52.10261 201 LYS D C 1
ATOM 14850 O O . LYS D 1 203 ? -20.36100 16.36241 17.59657 1.000 53.55337 201 LYS D O 1
ATOM 14856 N N . SER D 1 204 ? -20.36178 17.99812 16.04872 1.000 54.09095 202 SER D N 1
ATOM 14857 C CA . SER D 1 204 ? -21.08753 18.94291 16.88729 1.000 55.15792 202 SER D CA 1
ATOM 14858 C C . SER D 1 204 ? -21.61982 20.07127 16.01373 1.000 59.06471 202 SER D C 1
ATOM 14859 O O . SER D 1 204 ? -21.05699 20.37809 14.95740 1.000 55.61007 202 SER D O 1
ATOM 14862 N N . ILE D 1 205 ? -22.71644 20.68187 16.46384 1.000 60.63326 203 ILE D N 1
ATOM 14863 C CA . ILE D 1 205 ? -23.36599 21.75241 15.72199 1.000 58.94124 203 ILE D CA 1
ATOM 14864 C C . ILE D 1 205 ? -23.58255 22.93932 16.64922 1.000 59.77383 203 ILE D C 1
ATOM 14865 O O . ILE D 1 205 ? -23.52695 22.82344 17.87472 1.000 63.48822 203 ILE D O 1
ATOM 14870 N N . ASP D 1 206 ? -23.82991 24.09537 16.04019 1.000 72.67468 204 ASP D N 1
ATOM 14871 C CA . ASP D 1 206 ? -23.99247 25.34909 16.77316 1.000 78.00548 204 ASP D CA 1
ATOM 14872 C C . ASP D 1 206 ? -25.46745 25.52764 17.10641 1.000 76.05044 204 ASP D C 1
ATOM 14873 O O . ASP D 1 206 ? -26.26813 25.91167 16.25009 1.000 75.15511 204 ASP D O 1
ATOM 14878 N N . ALA D 1 207 ? -25.82568 25.26139 18.36602 1.000 77.42874 205 ALA D N 1
ATOM 14879 C CA . ALA D 1 207 ? -27.20840 25.39439 18.81480 1.000 79.73087 205 ALA D CA 1
ATOM 14880 C C . ALA D 1 207 ? -27.74303 26.81389 18.67672 1.000 80.67167 205 ALA D C 1
ATOM 14881 O O . ALA D 1 207 ? -28.95509 27.01531 18.81393 1.000 78.27295 205 ALA D O 1
ATOM 14883 N N . SER D 1 208 ? -26.87559 27.79615 18.41474 1.000 83.26465 206 SER D N 1
ATOM 14884 C CA . SER D 1 208 ? -27.32161 29.16872 18.21007 1.000 82.04240 206 SER D CA 1
ATOM 14885 C C . SER D 1 208 ? -28.12171 29.33565 16.92630 1.000 77.36027 206 SER D C 1
ATOM 14886 O O . SER D 1 208 ? -28.88883 30.29785 16.81103 1.000 75.11394 206 SER D O 1
ATOM 14889 N N . ALA D 1 209 ? -27.95960 28.43080 15.95917 1.000 72.38542 207 ALA D N 1
ATOM 14890 C CA . ALA D 1 209 ? -28.71063 28.52956 14.71264 1.000 77.56476 207 ALA D CA 1
ATOM 14891 C C . ALA D 1 209 ? -30.17341 28.13306 14.86974 1.000 76.98850 207 ALA D C 1
ATOM 14892 O O . ALA D 1 209 ? -31.00217 28.54238 14.05041 1.000 73.36277 207 ALA D O 1
ATOM 14894 N N . LEU D 1 210 ? -30.50740 27.35501 15.90034 1.000 76.69991 208 LEU D N 1
ATOM 14895 C CA . LEU D 1 210 ? -31.85715 26.84505 16.10478 1.000 70.89979 208 LEU D CA 1
ATOM 14896 C C . LEU D 1 210 ? -32.53237 27.44901 17.32810 1.000 68.67231 208 LEU D C 1
ATOM 14897 O O . LEU D 1 210 ? -33.60463 26.97929 17.72381 1.000 62.99411 208 LEU D O 1
ATOM 14902 N N . ARG D 1 211 ? -31.93026 28.48051 17.92716 1.000 70.56720 209 ARG D N 1
ATOM 14903 C CA . ARG D 1 211 ? -32.43119 29.03574 19.18197 1.000 72.73098 209 ARG D CA 1
ATOM 14904 C C . ARG D 1 211 ? -33.87813 29.49613 19.06177 1.000 66.06838 209 ARG D C 1
ATOM 14905 O O . ARG D 1 211 ? -34.71561 29.16967 19.91106 1.000 67.86829 209 ARG D O 1
ATOM 14913 N N . HIS D 1 212 ? -34.19217 30.25725 18.01094 1.000 64.68619 210 HIS D N 1
ATOM 14914 C CA . HIS D 1 212 ? -35.52867 30.82826 17.87915 1.000 67.87152 210 HIS D CA 1
ATOM 14915 C C . HIS D 1 212 ? -36.60542 29.77051 17.68439 1.000 70.98846 210 HIS D C 1
ATOM 14916 O O . HIS D 1 212 ? -37.78031 30.04858 17.94952 1.000 72.88094 210 HIS D O 1
ATOM 14923 N N . ILE D 1 213 ? -36.23747 28.57195 17.24036 1.000 65.52652 211 ILE D N 1
ATOM 14924 C CA . ILE D 1 213 ? -37.21826 27.51147 17.03650 1.000 61.71112 211 ILE D CA 1
ATOM 14925 C C . ILE D 1 213 ? -37.35533 26.63230 18.27315 1.000 58.98692 211 ILE D C 1
ATOM 14926 O O . ILE D 1 213 ? -38.46730 26.25759 18.65260 1.000 56.30107 211 ILE D O 1
ATOM 14931 N N . LEU D 1 214 ? -36.23671 26.28526 18.91538 1.000 57.42717 212 LEU D N 1
ATOM 14932 C CA . LEU D 1 214 ? -36.27918 25.39537 20.06831 1.000 55.02916 212 LEU D CA 1
ATOM 14933 C C . LEU D 1 214 ? -36.82534 26.07447 21.31494 1.000 57.33722 212 LEU D C 1
ATOM 14934 O O . LEU D 1 214 ? -37.10652 25.38357 22.30051 1.000 54.30132 212 LEU D O 1
ATOM 14939 N N . ASN D 1 215 ? -36.98209 27.39931 21.29515 1.000 64.78698 213 ASN D N 1
ATOM 14940 C CA . ASN D 1 215 ? -37.63923 28.12005 22.37850 1.000 64.32901 213 ASN D CA 1
ATOM 14941 C C . ASN D 1 215 ? -39.15733 27.99809 22.33680 1.000 62.83144 213 ASN D C 1
ATOM 14942 O O . ASN D 1 215 ? -39.81776 28.34411 23.32283 1.000 67.87759 213 ASN D O 1
ATOM 14947 N N . LYS D 1 216 ? -39.72272 27.52440 21.23031 1.000 61.81848 214 LYS D N 1
ATOM 14948 C CA . LYS D 1 216 ? -41.16770 27.43528 21.09456 1.000 61.09351 214 LYS D CA 1
ATOM 14949 C C . LYS D 1 216 ? -41.70027 26.20585 21.82065 1.000 60.36817 214 LYS D C 1
ATOM 14950 O O . LYS D 1 216 ? -41.04458 25.16277 21.88589 1.000 62.21299 214 LYS D O 1
ATOM 14956 N N . LYS D 1 217 ? -42.91334 26.33955 22.36319 1.000 62.11948 215 LYS D N 1
ATOM 14957 C CA . LYS D 1 217 ? -43.41293 25.36500 23.32959 1.000 61.50806 215 LYS D CA 1
ATOM 14958 C C . LYS D 1 217 ? -43.80071 24.04925 22.66663 1.000 59.56474 215 LYS D C 1
ATOM 14959 O O . LYS D 1 217 ? -43.43746 22.97018 23.15079 1.000 60.34599 215 LYS D O 1
ATOM 14965 N N . LYS D 1 218 ? -44.55402 24.11287 21.56782 1.000 58.26164 216 LYS D N 1
ATOM 14966 C CA . LYS D 1 218 ? -45.21668 22.92385 21.02365 1.000 59.36693 216 LYS D CA 1
ATOM 14967 C C . LYS D 1 218 ? -44.27007 22.22603 20.05032 1.000 57.41208 216 LYS D C 1
ATOM 14968 O O . LYS D 1 218 ? -44.40458 22.29934 18.82414 1.000 58.93391 216 LYS D O 1
ATOM 14974 N N . GLY D 1 219 ? -43.29458 21.52219 20.62049 1.000 53.21212 217 GLY D N 1
ATOM 14975 C CA . GLY D 1 219 ? -42.27552 20.83497 19.84987 1.000 54.46877 217 GLY D CA 1
ATOM 14976 C C . GLY D 1 219 ? -42.37344 19.33472 20.03229 1.000 54.52976 217 GLY D C 1
ATOM 14977 O O . GLY D 1 219 ? -42.85995 18.85545 21.05600 1.000 51.75704 217 GLY D O 1
ATOM 14978 N N . LEU D 1 220 ? -41.89394 18.59465 19.02886 1.000 51.26122 218 LEU D N 1
ATOM 14979 C CA . LEU D 1 220 ? -41.95928 17.14049 19.03975 1.000 50.57994 218 LEU D CA 1
ATOM 14980 C C . LEU D 1 220 ? -40.65268 16.55468 18.52681 1.000 54.56423 218 LEU D C 1
ATOM 14981 O O . LEU D 1 220 ? -39.97585 17.14723 17.68314 1.000 52.76899 218 LEU D O 1
ATOM 14986 N N . ILE D 1 221 ? -40.30546 15.38023 19.05069 1.000 52.78996 219 ILE D N 1
ATOM 14987 C CA . ILE D 1 221 ? -39.18936 14.58239 18.55509 1.000 51.74401 219 ILE D CA 1
ATOM 14988 C C . ILE D 1 221 ? -39.76539 13.29971 17.97346 1.000 50.32214 219 ILE D C 1
ATOM 14989 O O . ILE D 1 221 ? -40.42142 12.52826 18.68472 1.000 53.27195 219 ILE D O 1
ATOM 14994 N N . ILE D 1 222 ? -39.52276 13.07347 16.68442 1.000 48.54946 220 ILE D N 1
ATOM 14995 C CA . ILE D 1 222 ? -39.96067 11.86908 15.98472 1.000 51.87011 220 ILE D CA 1
ATOM 14996 C C . ILE D 1 222 ? -38.73364 11.01109 15.70712 1.000 51.39367 220 ILE D C 1
ATOM 14997 O O . ILE D 1 222 ? -37.80932 11.44669 15.00863 1.000 51.06635 220 ILE D O 1
ATOM 15002 N N . VAL D 1 223 ? -38.72684 9.79274 16.24446 1.000 45.70092 221 VAL D N 1
ATOM 15003 C CA . VAL D 1 223 ? -37.61467 8.86130 16.09115 1.000 45.47152 221 VAL D CA 1
ATOM 15004 C C . VAL D 1 223 ? -38.11907 7.63460 15.34382 1.000 47.97529 221 VAL D C 1
ATOM 15005 O O . VAL D 1 223 ? -38.98493 6.90716 15.84676 1.000 45.73177 221 VAL D O 1
ATOM 15009 N N . GLY D 1 224 ? -37.57384 7.40311 14.15753 1.000 45.38800 222 GLY D N 1
ATOM 15010 C CA . GLY D 1 224 ? -37.94687 6.29068 13.29795 1.000 44.92539 222 GLY D CA 1
ATOM 15011 C C . GLY D 1 224 ? -36.98210 5.12872 13.40833 1.000 48.82333 222 GLY D C 1
ATOM 15012 O O . GLY D 1 224 ? -36.55150 4.75402 14.50536 1.000 44.10616 222 GLY D O 1
ATOM 15013 N N . ASP D 1 225 ? -36.64399 4.54521 12.25805 1.000 51.93829 223 ASP D N 1
ATOM 15014 C CA . ASP D 1 225 ? -35.73240 3.40716 12.23601 1.000 49.00625 223 ASP D CA 1
ATOM 15015 C C . ASP D 1 225 ? -34.36359 3.81553 12.76502 1.000 51.40852 223 ASP D C 1
ATOM 15016 O O . ASP D 1 225 ? -33.74931 4.76925 12.27822 1.000 50.21236 223 ASP D O 1
ATOM 15021 N N . MET D 1 226 ? -33.88672 3.06997 13.76091 1.000 51.27924 224 MET D N 1
ATOM 15022 C CA . MET D 1 226 ? -32.69471 3.44011 14.50945 1.000 51.13747 224 MET D CA 1
ATOM 15023 C C . MET D 1 226 ? -31.84769 2.23059 14.88226 1.000 51.61409 224 MET D C 1
ATOM 15024 O O . MET D 1 226 ? -30.93584 2.36946 15.70566 1.000 52.77403 224 MET D O 1
ATOM 15029 N N . GLN D 1 227 ? -32.12902 1.05134 14.32981 1.000 52.26152 225 GLN D N 1
ATOM 15030 C CA . GLN D 1 227 ? -31.38992 -0.13930 14.72235 1.000 55.59110 225 GLN D CA 1
ATOM 15031 C C . GLN D 1 227 ? -29.91171 0.03239 14.39800 1.000 57.86002 225 GLN D C 1
ATOM 15032 O O . GLN D 1 227 ? -29.54620 0.65489 13.39464 1.000 53.72634 225 GLN D O 1
ATOM 15038 N N . HIS D 1 228 ? -29.06283 -0.49980 15.28352 1.000 57.85078 226 HIS D N 1
ATOM 15039 C CA . HIS D 1 228 ? -27.60481 -0.39604 15.17416 1.000 58.31574 226 HIS D CA 1
ATOM 15040 C C . HIS D 1 228 ? -27.12347 1.04759 15.31794 1.000 55.89026 226 HIS D C 1
ATOM 15041 O O . HIS D 1 228 ? -26.09750 1.43098 14.75350 1.000 65.86511 226 HIS D O 1
ATOM 15048 N N . GLN D 1 229 ? -27.86101 1.85198 16.08214 1.000 55.74746 227 GLN D N 1
ATOM 15049 C CA . GLN D 1 229 ? -27.48972 3.22225 16.40422 1.000 54.17363 227 GLN D CA 1
ATOM 15050 C C . GLN D 1 229 ? -27.67409 3.44920 17.89919 1.000 57.28048 227 GLN D C 1
ATOM 15051 O O . GLN D 1 229 ? -28.40172 2.71720 18.57549 1.000 59.12388 227 GLN D O 1
ATOM 15057 N N . GLU D 1 230 ? -27.01756 4.48632 18.40830 1.000 58.81354 228 GLU D N 1
ATOM 15058 C CA . GLU D 1 230 ? -27.10581 4.86088 19.81451 1.000 56.97746 228 GLU D CA 1
ATOM 15059 C C . GLU D 1 230 ? -28.16745 5.93802 20.00106 1.000 57.98143 228 GLU D C 1
ATOM 15060 O O . GLU D 1 230 ? -28.22448 6.90711 19.23837 1.000 60.36772 228 GLU D O 1
ATOM 15066 N N . VAL D 1 231 ? -29.00763 5.76746 21.02124 1.000 54.36446 229 VAL D N 1
ATOM 15067 C CA . VAL D 1 231 ? -30.17041 6.63255 21.19055 1.000 53.22122 229 VAL D CA 1
ATOM 15068 C C . VAL D 1 231 ? -30.25469 7.18837 22.60656 1.000 51.15909 229 VAL D C 1
ATOM 15069 O O . VAL D 1 231 ? -31.22838 7.86563 22.95452 1.000 51.54436 229 VAL D O 1
ATOM 15073 N N . ASP D 1 232 ? -29.23715 6.91998 23.42872 1.000 52.98672 230 ASP D N 1
ATOM 15074 C CA . ASP D 1 232 ? -29.34495 7.21922 24.85513 1.000 48.75551 230 ASP D CA 1
ATOM 15075 C C . ASP D 1 232 ? -29.50024 8.71576 25.11011 1.000 50.59695 230 ASP D C 1
ATOM 15076 O O . ASP D 1 232 ? -30.31894 9.12658 25.94092 1.000 56.05899 230 ASP D O 1
ATOM 15081 N N . GLN D 1 233 ? -28.74115 9.54947 24.39786 1.000 49.67360 231 GLN D N 1
ATOM 15082 C CA . GLN D 1 233 ? -28.83103 10.98965 24.61516 1.000 52.54036 231 GLN D CA 1
ATOM 15083 C C . GLN D 1 233 ? -30.16103 11.57959 24.15817 1.000 52.11293 231 GLN D C 1
ATOM 15084 O O . GLN D 1 233 ? -30.47132 12.71879 24.52430 1.000 46.71954 231 GLN D O 1
ATOM 15090 N N . ILE D 1 234 ? -30.95084 10.84429 23.37371 1.000 48.40992 232 ILE D N 1
ATOM 15091 C CA . ILE D 1 234 ? -32.29725 11.30541 23.05414 1.000 52.83119 232 ILE D CA 1
ATOM 15092 C C . ILE D 1 234 ? -33.15057 11.35493 24.31639 1.000 52.85262 232 ILE D C 1
ATOM 15093 O O . ILE D 1 234 ? -33.94937 12.27989 24.51006 1.000 53.37242 232 ILE D O 1
ATOM 15098 N N . LEU D 1 235 ? -32.98241 10.37141 25.20351 1.000 52.16343 233 LEU D N 1
ATOM 15099 C CA . LEU D 1 235 ? -33.79149 10.32323 26.41655 1.000 54.32781 233 LEU D CA 1
ATOM 15100 C C . LEU D 1 235 ? -33.41996 11.43963 27.38614 1.000 53.52819 233 LEU D C 1
ATOM 15101 O O . LEU D 1 235 ? -34.30348 12.08972 27.95462 1.000 54.79328 233 LEU D O 1
ATOM 15106 N N . THR D 1 236 ? -32.12260 11.68431 27.58694 1.000 51.21662 234 THR D N 1
ATOM 15107 C CA . THR D 1 236 ? -31.72394 12.69748 28.55913 1.000 54.64125 234 THR D CA 1
ATOM 15108 C C . THR D 1 236 ? -32.00472 14.11101 28.05740 1.000 54.20360 234 THR D C 1
ATOM 15109 O O . THR D 1 236 ? -32.29785 15.00188 28.86284 1.000 51.51562 234 THR D O 1
ATOM 15113 N N . TYR D 1 237 ? -31.92184 14.34308 26.74424 1.000 54.79351 235 TYR D N 1
ATOM 15114 C CA . TYR D 1 237 ? -32.33007 15.64024 26.21318 1.000 51.34106 235 TYR D CA 1
ATOM 15115 C C . TYR D 1 237 ? -33.82410 15.85596 26.39706 1.000 55.43075 235 TYR D C 1
ATOM 15116 O O . TYR D 1 237 ? -34.26130 16.96170 26.73870 1.000 54.38352 235 TYR D O 1
ATOM 15125 N N . SER D 1 238 ? -34.62173 14.81123 26.16247 1.000 52.56350 236 SER D N 1
ATOM 15126 C CA . SER D 1 238 ? -36.06595 14.92519 26.32594 1.000 51.59778 236 SER D CA 1
ATOM 15127 C C . SER D 1 238 ? -36.44065 15.15428 27.78376 1.000 52.08001 236 SER D C 1
ATOM 15128 O O . SER D 1 238 ? -37.37781 15.90531 28.07952 1.000 53.60724 236 SER D O 1
ATOM 15131 N N . THR D 1 239 ? -35.71301 14.51970 28.70639 1.000 54.47462 237 THR D N 1
ATOM 15132 C CA . THR D 1 239 ? -35.98669 14.69375 30.12894 1.000 48.89571 237 THR D CA 1
ATOM 15133 C C . THR D 1 239 ? -35.74350 16.13139 30.57187 1.000 48.69786 237 THR D C 1
ATOM 15134 O O . THR D 1 239 ? -36.52875 16.69194 31.34308 1.000 54.77932 237 THR D O 1
ATOM 15138 N N . ILE D 1 240 ? -34.66451 16.74850 30.09017 1.000 53.56100 238 ILE D N 1
ATOM 15139 C CA . ILE D 1 240 ? -34.33739 18.10218 30.52455 1.000 56.09870 238 ILE D CA 1
ATOM 15140 C C . ILE D 1 240 ? -35.34542 19.10475 29.97452 1.000 56.32155 238 ILE D C 1
ATOM 15141 O O . ILE D 1 240 ? -35.80215 20.00290 30.69152 1.000 60.39375 238 ILE D O 1
ATOM 15146 N N . TYR D 1 241 ? -35.71531 18.96746 28.70348 1.000 52.92673 239 TYR D N 1
ATOM 15147 C CA . TYR D 1 241 ? -36.47750 19.99085 28.00351 1.000 55.05600 239 TYR D CA 1
ATOM 15148 C C . TYR D 1 241 ? -37.94540 19.62385 27.81425 1.000 58.51116 239 TYR D C 1
ATOM 15149 O O . TYR D 1 241 ? -38.65466 20.32314 27.08193 1.000 58.80068 239 TYR D O 1
ATOM 15158 N N . ASP D 1 242 ? -38.41193 18.54620 28.45284 1.000 55.96290 240 ASP D N 1
ATOM 15159 C CA . ASP D 1 242 ? -39.83805 18.20779 28.51746 1.000 59.38454 240 ASP D CA 1
ATOM 15160 C C . ASP D 1 242 ? -40.46481 18.07006 27.12649 1.000 61.25122 240 ASP D C 1
ATOM 15161 O O . ASP D 1 242 ? -41.55177 18.58780 26.85351 1.000 60.81605 240 ASP D O 1
ATOM 15166 N N . LEU D 1 243 ? -39.77544 17.35194 26.24257 1.000 57.12027 241 LEU D N 1
ATOM 15167 C CA . LEU D 1 243 ? -40.25390 17.17921 24.87954 1.000 54.77917 241 LEU D CA 1
ATOM 15168 C C . LEU D 1 243 ? -40.78679 15.77131 24.67635 1.000 54.81520 241 LEU D C 1
ATOM 15169 O O . LEU D 1 243 ? -40.12632 14.80123 25.07368 1.000 52.33401 241 LEU D O 1
ATOM 15174 N N . PRO D 1 244 ? -41.96669 15.61843 24.07486 1.000 55.76769 242 PRO D N 1
ATOM 15175 C CA . PRO D 1 244 ? -42.49037 14.27124 23.81318 1.000 54.85418 242 PRO D CA 1
ATOM 15176 C C . PRO D 1 244 ? -41.71115 13.58241 22.70397 1.000 53.99668 242 PRO D C 1
ATOM 15177 O O . PRO D 1 244 ? -41.30247 14.20827 21.72241 1.000 48.15669 242 PRO D O 1
ATOM 15181 N N . ILE D 1 245 ? -41.51294 12.27814 22.86859 1.000 54.72515 243 ILE D N 1
ATOM 15182 C CA . ILE D 1 245 ? -40.79051 11.45659 21.90554 1.000 51.68993 243 ILE D CA 1
ATOM 15183 C C . ILE D 1 245 ? -41.78814 10.50271 21.26477 1.000 53.97629 243 ILE D C 1
ATOM 15184 O O . ILE D 1 245 ? -42.31961 9.60349 21.92828 1.000 56.55815 243 ILE D O 1
ATOM 15189 N N . LEU D 1 246 ? -42.04929 10.69327 19.97684 1.000 49.57234 244 LEU D N 1
ATOM 15190 C CA . LEU D 1 246 ? -42.83893 9.74083 19.20540 1.000 54.87222 244 LEU D CA 1
ATOM 15191 C C . LEU D 1 246 ? -41.87706 8.67412 18.69541 1.000 51.74009 244 LEU D C 1
ATOM 15192 O O . LEU D 1 246 ? -41.09770 8.92267 17.77001 1.000 52.77232 244 LEU D O 1
ATOM 15197 N N . ALA D 1 247 ? -41.91942 7.49476 19.30776 1.000 49.19188 245 ALA D N 1
ATOM 15198 C CA . ALA D 1 247 ? -40.90287 6.46880 19.11539 1.000 51.09237 245 ALA D CA 1
ATOM 15199 C C . ALA D 1 247 ? -41.44513 5.34795 18.24149 1.000 48.90625 245 ALA D C 1
ATOM 15200 O O . ALA D 1 247 ? -42.46448 4.73111 18.57269 1.000 45.88346 245 ALA D O 1
ATOM 15202 N N . ASP D 1 248 ? -40.75156 5.08599 17.13741 1.000 51.82192 246 ASP D N 1
ATOM 15203 C CA . ASP D 1 248 ? -40.99352 3.90563 16.32640 1.000 50.14292 246 ASP D CA 1
ATOM 15204 C C . ASP D 1 248 ? -40.53132 2.66562 17.09506 1.000 46.51659 246 ASP D C 1
ATOM 15205 O O . ASP D 1 248 ? -39.69878 2.76627 18.00016 1.000 48.91981 246 ASP D O 1
ATOM 15210 N N . PRO D 1 249 ? -41.08628 1.48822 16.78891 1.000 50.50816 247 PRO D N 1
ATOM 15211 C CA . PRO D 1 249 ? -40.54167 0.25983 17.39753 1.000 53.42298 247 PRO D CA 1
ATOM 15212 C C . PRO D 1 249 ? -39.09292 -0.00417 17.02666 1.000 52.95087 247 PRO D C 1
ATOM 15213 O O . PRO D 1 249 ? -38.35824 -0.62521 17.80652 1.000 56.30963 247 PRO D O 1
ATOM 15217 N N . LEU D 1 250 ? -38.65408 0.44823 15.85837 1.000 45.59771 248 LEU D N 1
ATOM 15218 C CA . LEU D 1 250 ? -37.26209 0.29577 15.46526 1.000 54.06212 248 LEU D CA 1
ATOM 15219 C C . LEU D 1 250 ? -36.37372 1.41332 16.00074 1.000 49.11341 248 LEU D C 1
ATOM 15220 O O . LEU D 1 250 ? -35.21981 1.52911 15.57817 1.000 48.39228 248 LEU D O 1
ATOM 15225 N N . SER D 1 251 ? -36.88701 2.24068 16.90579 1.000 45.86454 249 SER D N 1
ATOM 15226 C CA . SER D 1 251 ? -36.07756 3.25117 17.56750 1.000 49.10892 249 SER D CA 1
ATOM 15227 C C . SER D 1 251 ? -35.35448 2.71178 18.79151 1.000 53.25864 249 SER D C 1
ATOM 15228 O O . SER D 1 251 ? -34.53359 3.43141 19.37229 1.000 52.51189 249 SER D O 1
ATOM 15231 N N . HIS D 1 252 ? -35.65153 1.47420 19.19720 1.000 53.87760 250 HIS D N 1
ATOM 15232 C CA . HIS D 1 252 ? -35.08816 0.84514 20.38925 1.000 50.64039 250 HIS D CA 1
ATOM 15233 C C . HIS D 1 252 ? -35.36390 1.65491 21.65180 1.000 53.49936 250 HIS D C 1
ATOM 15234 O O . HIS D 1 252 ? -34.72525 1.43589 22.68546 1.000 56.34242 250 HIS D O 1
ATOM 15241 N N . LEU D 1 253 ? -36.31840 2.58461 21.58588 1.000 49.24091 251 LEU D N 1
ATOM 15242 C CA . LEU D 1 253 ? -36.60478 3.49082 22.68731 1.000 50.45331 251 LEU D CA 1
ATOM 15243 C C . LEU D 1 253 ? -37.83217 3.09299 23.49469 1.000 57.67119 251 LEU D C 1
ATOM 15244 O O . LEU D 1 253 ? -37.98022 3.55339 24.63254 1.000 57.91714 251 LEU D O 1
ATOM 15249 N N . ARG D 1 254 ? -38.71220 2.25768 22.93970 1.000 49.76259 252 ARG D N 1
ATOM 15250 C CA . ARG D 1 254 ? -39.93502 1.89885 23.64487 1.000 52.88783 252 ARG D CA 1
ATOM 15251 C C . ARG D 1 254 ? -39.66540 1.03555 24.86942 1.000 53.51650 252 ARG D C 1
ATOM 15252 O O . ARG D 1 254 ? -40.47175 1.04152 25.80421 1.000 58.86240 252 ARG D O 1
ATOM 15260 N N . LYS D 1 255 ? -38.54578 0.31142 24.89767 1.000 57.51324 253 LYS D N 1
ATOM 15261 C CA . LYS D 1 255 ? -38.29929 -0.62844 25.98435 1.000 53.94935 253 LYS D CA 1
ATOM 15262 C C . LYS D 1 255 ? -37.91878 0.06093 27.28911 1.000 57.31818 253 LYS D C 1
ATOM 15263 O O . LYS D 1 255 ? -38.05609 -0.54830 28.35492 1.000 61.33716 253 LYS D O 1
ATOM 15269 N N . PHE D 1 256 ? -37.45773 1.31143 27.24032 1.000 55.52708 254 PHE D N 1
ATOM 15270 C CA . PHE D 1 256 ? -37.00625 1.98969 28.45041 1.000 59.06777 254 PHE D CA 1
ATOM 15271 C C . PHE D 1 256 ? -38.14667 2.48337 29.33433 1.000 60.75885 254 PHE D C 1
ATOM 15272 O O . PHE D 1 256 ? -37.89716 2.81573 30.49809 1.000 66.93334 254 PHE D O 1
ATOM 15280 N N . ASP D 1 257 ? -39.37832 2.53223 28.82273 1.000 59.24030 255 ASP D N 1
ATOM 15281 C CA . ASP D 1 257 ? -40.52784 3.04737 29.57358 1.000 62.25958 255 ASP D CA 1
ATOM 15282 C C . ASP D 1 257 ? -40.26400 4.46061 30.08489 1.000 57.05470 255 ASP D C 1
ATOM 15283 O O . ASP D 1 257 ? -40.65424 4.82845 31.19398 1.000 60.02873 255 ASP D O 1
ATOM 15288 N N . HIS D 1 258 ? -39.58353 5.25276 29.26652 1.000 56.00643 256 HIS D N 1
ATOM 15289 C CA . HIS D 1 258 ? -39.31716 6.63867 29.61239 1.000 50.40506 256 HIS D CA 1
ATOM 15290 C C . HIS D 1 258 ? -40.63391 7.40593 29.71789 1.000 57.22014 256 HIS D C 1
ATOM 15291 O O . HIS D 1 258 ? -41.55523 7.16766 28.92806 1.000 58.91204 256 HIS D O 1
ATOM 15298 N N . PRO D 1 259 ? -40.76524 8.32479 30.68057 1.000 53.47645 257 PRO D N 1
ATOM 15299 C CA . PRO D 1 259 ? -42.05151 9.01498 30.86933 1.000 53.48731 257 PRO D CA 1
ATOM 15300 C C . PRO D 1 259 ? -42.46498 9.90075 29.70462 1.000 55.51094 257 PRO D C 1
ATOM 15301 O O . PRO D 1 259 ? -43.61382 10.36049 29.68841 1.000 55.67914 257 PRO D O 1
ATOM 15305 N N . ASN D 1 260 ? -41.58561 10.15556 28.73643 1.000 56.50628 258 ASN D N 1
ATOM 15306 C CA . ASN D 1 260 ? -41.88151 11.07847 27.64933 1.000 58.71637 258 ASN D CA 1
ATOM 15307 C C . ASN D 1 260 ? -42.06959 10.39558 26.30132 1.000 53.85974 258 ASN D C 1
ATOM 15308 O O . ASN D 1 260 ? -42.36631 11.08168 25.31781 1.000 51.76142 258 ASN D O 1
ATOM 15313 N N . VAL D 1 261 ? -41.91086 9.07509 26.22170 1.000 53.76041 259 VAL D N 1
ATOM 15314 C CA . VAL D 1 261 ? -42.02453 8.38063 24.94349 1.000 57.98255 259 VAL D CA 1
ATOM 15315 C C . VAL D 1 261 ? -43.49119 8.09634 24.64935 1.000 59.42818 259 VAL D C 1
ATOM 15316 O O . VAL D 1 261 ? -44.26577 7.71466 25.53646 1.000 63.73360 259 VAL D O 1
ATOM 15320 N N . ILE D 1 262 ? -43.88094 8.30433 23.39660 1.000 57.98647 260 ILE D N 1
ATOM 15321 C CA . ILE D 1 262 ? -45.24421 8.07608 22.93535 1.000 55.10136 260 ILE D CA 1
ATOM 15322 C C . ILE D 1 262 ? -45.22513 6.85838 22.02548 1.000 52.95069 260 ILE D C 1
ATOM 15323 O O . ILE D 1 262 ? -44.61402 6.88934 20.95100 1.000 57.54481 260 ILE D O 1
ATOM 15328 N N . CYS D 1 263 ? -45.88635 5.78473 22.45477 1.000 56.26559 261 CYS D N 1
ATOM 15329 C CA . CYS D 1 263 ? -45.96073 4.56167 21.66654 1.000 55.32731 261 CYS D CA 1
ATOM 15330 C C . CYS D 1 263 ? -47.21113 4.47087 20.80194 1.000 62.23148 261 CYS D C 1
ATOM 15331 O O . CYS D 1 263 ? -47.24577 3.64950 19.87875 1.000 62.56229 261 CYS D O 1
ATOM 15334 N N . THR D 1 264 ? -48.22871 5.29210 21.06680 1.000 61.62007 262 THR D N 1
ATOM 15335 C CA . THR D 1 264 ? -49.54636 5.12417 20.46681 1.000 59.34129 262 THR D CA 1
ATOM 15336 C C . THR D 1 264 ? -49.88115 6.21050 19.45009 1.000 59.47488 262 THR D C 1
ATOM 15337 O O . THR D 1 264 ? -51.05744 6.39629 19.12011 1.000 63.09546 262 THR D O 1
ATOM 15341 N N . TYR D 1 265 ? -48.87496 6.92527 18.93966 1.000 54.66547 263 TYR D N 1
ATOM 15342 C CA . TYR D 1 265 ? -49.14920 8.05010 18.04910 1.000 57.53222 263 TYR D CA 1
ATOM 15343 C C . TYR D 1 265 ? -49.89493 7.60783 16.79398 1.000 58.71536 263 TYR D C 1
ATOM 15344 O O . TYR D 1 265 ? -50.76051 8.33649 16.29567 1.000 59.01409 263 TYR D O 1
ATOM 15353 N N . ASP D 1 266 ? -49.58543 6.41704 16.26931 1.000 56.12813 264 ASP D N 1
ATOM 15354 C CA . ASP D 1 266 ? -50.25679 5.97311 15.04971 1.000 61.45402 264 ASP D CA 1
ATOM 15355 C C . ASP D 1 266 ? -51.75063 5.77226 15.27611 1.000 57.88653 264 ASP D C 1
ATOM 15356 O O . ASP D 1 266 ? -52.56993 6.17911 14.44409 1.000 56.68828 264 ASP D O 1
ATOM 15361 N N . LEU D 1 267 ? -52.12717 5.13134 16.38557 1.000 56.29347 265 LEU D N 1
ATOM 15362 C CA . LEU D 1 267 ? -53.54759 4.99492 16.69380 1.000 58.53932 265 LEU D CA 1
ATOM 15363 C C . LEU D 1 267 ? -54.17004 6.34569 17.02232 1.000 55.13900 265 LEU D C 1
ATOM 15364 O O . LEU D 1 267 ? -55.29536 6.63073 16.60220 1.000 63.64364 265 LEU D O 1
ATOM 15369 N N . LEU D 1 268 ? -53.45097 7.19122 17.76473 1.000 58.46019 266 LEU D N 1
ATOM 15370 C CA . LEU D 1 268 ? -53.92200 8.54909 18.03145 1.000 62.32752 266 LEU D CA 1
ATOM 15371 C C . LEU D 1 268 ? -54.23992 9.28449 16.73651 1.000 62.70971 266 LEU D C 1
ATOM 15372 O O . LEU D 1 268 ? -55.29909 9.90830 16.60219 1.000 64.28181 266 LEU D O 1
ATOM 15377 N N . PHE D 1 269 ? -53.32270 9.21828 15.76772 1.000 62.74026 267 PHE D N 1
ATOM 15378 C CA . PHE D 1 269 ? -53.52291 9.91662 14.50260 1.000 62.83586 267 PHE D CA 1
ATOM 15379 C C . PHE D 1 269 ? -54.64110 9.27686 13.68708 1.000 64.30086 267 PHE D C 1
ATOM 15380 O O . PHE D 1 269 ? -55.43571 9.98325 13.05524 1.000 65.03718 267 PHE D O 1
ATOM 15388 N N . ARG D 1 270 ? -54.71466 7.94165 13.68052 1.000 59.32589 268 ARG D N 1
ATOM 15389 C CA . ARG D 1 270 ? -55.83126 7.27047 13.02382 1.000 61.76552 268 ARG D CA 1
ATOM 15390 C C . ARG D 1 270 ? -57.15728 7.63706 13.67554 1.000 61.17156 268 ARG D C 1
ATOM 15391 O O . ARG D 1 270 ? -58.18966 7.68691 12.99934 1.000 62.86555 268 ARG D O 1
ATOM 15399 N N . SER D 1 271 ? -57.14882 7.89516 14.97996 1.000 62.33697 269 SER D N 1
ATOM 15400 C CA . SER D 1 271 ? -58.35658 8.20483 15.73061 1.000 64.24349 269 SER D CA 1
ATOM 15401 C C . SER D 1 271 ? -58.69555 9.68934 15.72885 1.000 66.60853 269 SER D C 1
ATOM 15402 O O . SER D 1 271 ? -59.69719 10.07818 16.33710 1.000 71.35950 269 SER D O 1
ATOM 15405 N N . GLY D 1 272 ? -57.88356 10.52557 15.08557 1.000 64.83642 270 GLY D N 1
ATOM 15406 C CA . GLY D 1 272 ? -58.26093 11.89243 14.79705 1.000 64.19607 270 GLY D CA 1
ATOM 15407 C C . GLY D 1 272 ? -57.52401 12.98824 15.53973 1.000 71.74273 270 GLY D C 1
ATOM 15408 O O . GLY D 1 272 ? -57.97930 14.13783 15.50481 1.000 78.88702 270 GLY D O 1
ATOM 15409 N N . LEU D 1 273 ? -56.40666 12.68733 16.19931 1.000 70.51172 271 LEU D N 1
ATOM 15410 C CA . LEU D 1 273 ? -55.67955 13.71530 16.93416 1.000 69.75367 271 LEU D CA 1
ATOM 15411 C C . LEU D 1 273 ? -55.22476 14.82667 15.99457 1.000 73.23786 271 LEU D C 1
ATOM 15412 O O . LEU D 1 273 ? -54.62006 14.56745 14.95011 1.000 69.31166 271 LEU D O 1
ATOM 15417 N N . ASP D 1 274 ? -55.51777 16.07371 16.37388 1.000 76.73218 272 ASP D N 1
ATOM 15418 C CA . ASP D 1 274 ? -55.23762 17.24638 15.54031 1.000 82.09726 272 ASP D CA 1
ATOM 15419 C C . ASP D 1 274 ? -54.70673 18.34539 16.46180 1.000 75.72086 272 ASP D C 1
ATOM 15420 O O . ASP D 1 274 ? -55.47002 19.16764 16.97471 1.000 79.69319 272 ASP D O 1
ATOM 15425 N N . LEU D 1 275 ? -53.39428 18.34516 16.68118 1.000 70.95149 273 LEU D N 1
ATOM 15426 C CA . LEU D 1 275 ? -52.73980 19.31018 17.55689 1.000 68.04451 273 LEU D CA 1
ATOM 15427 C C . LEU D 1 275 ? -51.73502 20.12135 16.75308 1.000 69.01008 273 LEU D C 1
ATOM 15428 O O . LEU D 1 275 ? -50.85027 19.55280 16.10273 1.000 73.02147 273 LEU D O 1
ATOM 15433 N N . ASN D 1 276 ? -51.87111 21.44630 16.80155 1.000 67.94883 274 ASN D N 1
ATOM 15434 C CA . ASN D 1 276 ? -50.89569 22.32042 16.16323 1.000 63.21732 274 ASN D CA 1
ATOM 15435 C C . ASN D 1 276 ? -49.52880 22.13218 16.80690 1.000 64.43006 274 ASN D C 1
ATOM 15436 O O . ASN D 1 276 ? -49.40669 22.06116 18.03401 1.000 62.29975 274 ASN D O 1
ATOM 15441 N N . VAL D 1 277 ? -48.49640 22.04605 15.97036 1.000 62.76532 275 VAL D N 1
ATOM 15442 C CA . VAL D 1 277 ? -47.13145 21.80465 16.42032 1.000 56.16281 275 VAL D CA 1
ATOM 15443 C C . VAL D 1 277 ? -46.24098 22.93673 15.92845 1.000 52.42640 275 VAL D C 1
ATOM 15444 O O . VAL D 1 277 ? -46.34434 23.36461 14.77381 1.000 56.29307 275 VAL D O 1
ATOM 15448 N N . ASP D 1 278 ? -45.36620 23.42386 16.81190 1.000 55.28563 276 ASP D N 1
ATOM 15449 C CA . ASP D 1 278 ? -44.45595 24.50252 16.44223 1.000 55.01534 276 ASP D CA 1
ATOM 15450 C C . ASP D 1 278 ? -43.25045 23.98574 15.66314 1.000 56.70520 276 ASP D C 1
ATOM 15451 O O . ASP D 1 278 ? -42.81208 24.62552 14.70002 1.000 58.91973 276 ASP D O 1
ATOM 15456 N N . PHE D 1 279 ? -42.69459 22.84442 16.06476 1.000 53.73615 277 PHE D N 1
ATOM 15457 C CA . PHE D 1 279 ? -41.54839 22.28432 15.36298 1.000 55.82172 277 PHE D CA 1
ATOM 15458 C C . PHE D 1 279 ? -41.47217 20.78798 15.62485 1.000 55.12114 277 PHE D C 1
ATOM 15459 O O . PHE D 1 279 ? -41.97918 20.28522 16.63187 1.000 52.06929 277 PHE D O 1
ATOM 15467 N N . VAL D 1 280 ? -40.82051 20.08353 14.70014 1.000 51.60648 278 VAL D N 1
ATOM 15468 C CA . VAL D 1 280 ? -40.54944 18.66048 14.84964 1.000 54.31369 278 VAL D CA 1
ATOM 15469 C C . VAL D 1 280 ? -39.08166 18.39835 14.54786 1.000 53.12239 278 VAL D C 1
ATOM 15470 O O . VAL D 1 280 ? -38.47424 19.04281 13.68494 1.000 46.79337 278 VAL D O 1
ATOM 15474 N N . ILE D 1 281 ? -38.51086 17.44572 15.27688 1.000 49.78349 279 ILE D N 1
ATOM 15475 C CA . ILE D 1 281 ? -37.16134 16.95798 15.02916 1.000 51.37992 279 ILE D CA 1
ATOM 15476 C C . ILE D 1 281 ? -37.28793 15.51334 14.56415 1.000 49.27393 279 ILE D C 1
ATOM 15477 O O . ILE D 1 281 ? -37.61402 14.62041 15.35728 1.000 47.86204 279 ILE D O 1
ATOM 15482 N N . ARG D 1 282 ? -37.05095 15.28619 13.27493 1.000 46.16403 280 ARG D N 1
ATOM 15483 C CA . ARG D 1 282 ? -37.09080 13.95062 12.69687 1.000 47.82794 280 ARG D CA 1
ATOM 15484 C C . ARG D 1 282 ? -35.70652 13.32382 12.80258 1.000 49.11863 280 ARG D C 1
ATOM 15485 O O . ARG D 1 282 ? -34.74507 13.83712 12.22110 1.000 49.62234 280 ARG D O 1
ATOM 15493 N N . VAL D 1 283 ? -35.60625 12.21937 13.53977 1.000 46.69416 281 VAL D N 1
ATOM 15494 C CA . VAL D 1 283 ? -34.33696 11.54795 13.79574 1.000 45.82689 281 VAL D CA 1
ATOM 15495 C C . VAL D 1 283 ? -34.38095 10.16399 13.16000 1.000 49.89354 281 VAL D C 1
ATOM 15496 O O . VAL D 1 283 ? -35.33978 9.40904 13.36706 1.000 47.75815 281 VAL D O 1
ATOM 15500 N N . GLY D 1 284 ? -33.34991 9.83761 12.38616 1.000 48.96932 282 GLY D N 1
ATOM 15501 C CA . GLY D 1 284 ? -33.22021 8.51277 11.81126 1.000 46.09085 282 GLY D CA 1
ATOM 15502 C C . GLY D 1 284 ? -33.97012 8.33831 10.50361 1.000 49.97410 282 GLY D C 1
ATOM 15503 O O . GLY D 1 284 ? -34.35244 9.29314 9.81930 1.000 55.37026 282 GLY D O 1
ATOM 15504 N N . LYS D 1 285 ? -34.17716 7.07019 10.15704 1.000 48.08517 283 LYS D N 1
ATOM 15505 C CA . LYS D 1 285 ? -34.86830 6.68871 8.93552 1.000 53.41442 283 LYS D CA 1
ATOM 15506 C C . LYS D 1 285 ? -36.38132 6.80377 9.12633 1.000 53.81493 283 LYS D C 1
ATOM 15507 O O . LYS D 1 285 ? -36.86923 6.81582 10.25882 1.000 49.16472 283 LYS D O 1
ATOM 15513 N N . PRO D 1 286 ? -37.14648 6.88850 8.03070 1.000 55.04767 284 PRO D N 1
ATOM 15514 C CA . PRO D 1 286 ? -38.58886 7.15228 8.15109 1.000 53.98513 284 PRO D CA 1
ATOM 15515 C C . PRO D 1 286 ? -39.32625 6.11673 8.98867 1.000 53.30479 284 PRO D C 1
ATOM 15516 O O . PRO D 1 286 ? -38.96607 4.93735 9.03043 1.000 49.02911 284 PRO D O 1
ATOM 15520 N N . VAL D 1 287 ? -40.39072 6.57996 9.64700 1.000 54.77114 285 VAL D N 1
ATOM 15521 C CA . VAL D 1 287 ? -41.20582 5.74028 10.51947 1.000 51.42168 285 VAL D CA 1
ATOM 15522 C C . VAL D 1 287 ? -42.13741 4.87319 9.68375 1.000 50.13000 285 VAL D C 1
ATOM 15523 O O . VAL D 1 287 ? -42.34346 5.12493 8.48944 1.000 54.96007 285 VAL D O 1
ATOM 15527 N N . ILE D 1 288 ? -42.71828 3.85388 10.31483 1.000 51.77302 286 ILE D N 1
ATOM 15528 C CA . ILE D 1 288 ? -43.64363 2.96819 9.61295 1.000 55.44216 286 ILE D CA 1
ATOM 15529 C C . ILE D 1 288 ? -45.00624 3.62552 9.41364 1.000 54.77630 286 ILE D C 1
ATOM 15530 O O . ILE D 1 288 ? -45.67993 3.36870 8.40798 1.000 55.81451 286 ILE D O 1
ATOM 15535 N N . SER D 1 289 ? -45.42630 4.47820 10.34789 1.000 51.47006 287 SER D N 1
ATOM 15536 C CA . SER D 1 289 ? -46.77706 5.02980 10.34425 1.000 50.26552 287 SER D CA 1
ATOM 15537 C C . SER D 1 289 ? -47.05588 5.83847 9.08034 1.000 52.63353 287 SER D C 1
ATOM 15538 O O . SER D 1 289 ? -46.43263 6.87885 8.84246 1.000 52.74014 287 SER D O 1
ATOM 15541 N N . LYS D 1 290 ? -48.01201 5.36057 8.27997 1.000 51.62747 288 LYS D N 1
ATOM 15542 C CA . LYS D 1 290 ? -48.45428 6.10773 7.10816 1.000 47.92484 288 LYS D CA 1
ATOM 15543 C C . LYS D 1 290 ? -49.16065 7.40066 7.50177 1.000 52.40681 288 LYS D C 1
ATOM 15544 O O . LYS D 1 290 ? -49.09380 8.39083 6.76398 1.000 56.71491 288 LYS D O 1
ATOM 15550 N N . LYS D 1 291 ? -49.82263 7.41897 8.66275 1.000 51.02084 289 LYS D N 1
ATOM 15551 C CA . LYS D 1 291 ? -50.56849 8.60550 9.07665 1.000 52.56445 289 LYS D CA 1
ATOM 15552 C C . LYS D 1 291 ? -49.63879 9.72718 9.51812 1.000 54.36398 289 LYS D C 1
ATOM 15553 O O . LYS D 1 291 ? -49.85622 10.89365 9.16869 1.000 52.98062 289 LYS D O 1
ATOM 15559 N N . LEU D 1 292 ? -48.60996 9.39769 10.30502 1.000 54.04883 290 LEU D N 1
ATOM 15560 C CA . LEU D 1 292 ? -47.65920 10.41456 10.74379 1.000 53.42658 290 LEU D CA 1
ATOM 15561 C C . LEU D 1 292 ? -46.88862 10.99656 9.56471 1.000 52.33695 290 LEU D C 1
ATOM 15562 O O . LEU D 1 292 ? -46.61795 12.20355 9.52397 1.000 50.69210 290 LEU D O 1
ATOM 15567 N N . ASN D 1 293 ? -46.52819 10.15814 8.59355 1.000 49.79796 291 ASN D N 1
ATOM 15568 C CA . ASN D 1 293 ? -45.79984 10.66582 7.43606 1.000 56.58863 291 ASN D CA 1
ATOM 15569 C C . ASN D 1 293 ? -46.67997 11.58387 6.59363 1.000 54.30541 291 ASN D C 1
ATOM 15570 O O . ASN D 1 293 ? -46.20681 12.60412 6.07660 1.000 52.28694 291 ASN D O 1
ATOM 15575 N N . GLN D 1 294 ? -47.97040 11.25353 6.47523 1.000 55.52952 292 GLN D N 1
ATOM 15576 C CA . GLN D 1 294 ? -48.91739 12.13837 5.80038 1.000 59.44708 292 GLN D CA 1
ATOM 15577 C C . GLN D 1 294 ? -49.08655 13.45105 6.55552 1.000 57.86585 292 GLN D C 1
ATOM 15578 O O . GLN D 1 294 ? -49.18377 14.52014 5.94054 1.000 55.17543 292 GLN D O 1
ATOM 15584 N N . TRP D 1 295 ? -49.13364 13.38610 7.88926 1.000 54.18332 293 TRP D N 1
ATOM 15585 C CA . TRP D 1 295 ? -49.23033 14.60048 8.69322 1.000 55.24254 293 TRP D CA 1
ATOM 15586 C C . TRP D 1 295 ? -48.00729 15.48986 8.50173 1.000 58.55037 293 TRP D C 1
ATOM 15587 O O . TRP D 1 295 ? -48.12598 16.72095 8.46641 1.000 59.69199 293 TRP D O 1
ATOM 15598 N N . LEU D 1 296 ? -46.82101 14.88302 8.37721 1.000 54.48482 294 LEU D N 1
ATOM 15599 C CA . LEU D 1 296 ? -45.60728 15.66150 8.14127 1.000 59.86785 294 LEU D CA 1
ATOM 15600 C C . LEU D 1 296 ? -45.68487 16.44494 6.83516 1.000 62.70427 294 LEU D C 1
ATOM 15601 O O . LEU D 1 296 ? -45.07614 17.51689 6.71625 1.000 55.86451 294 LEU D O 1
ATOM 15606 N N . LYS D 1 297 ? -46.42122 15.92731 5.84941 1.000 59.22915 295 LYS D N 1
ATOM 15607 C CA . LYS D 1 297 ? -46.65152 16.62861 4.59241 1.000 59.42952 295 LYS D CA 1
ATOM 15608 C C . LYS D 1 297 ? -47.75222 17.67785 4.69422 1.000 56.07545 295 LYS D C 1
ATOM 15609 O O . LYS D 1 297 ? -48.00438 18.37950 3.71017 1.000 56.87766 295 LYS D O 1
ATOM 15615 N N . LYS D 1 298 ? -48.40275 17.80788 5.85364 1.000 57.61242 296 LYS D N 1
ATOM 15616 C CA . LYS D 1 298 ? -49.48101 18.76943 6.05102 1.000 58.38838 296 LYS D CA 1
ATOM 15617 C C . LYS D 1 298 ? -49.18174 19.82896 7.10259 1.000 54.63753 296 LYS D C 1
ATOM 15618 O O . LYS D 1 298 ? -49.67154 20.95335 6.97659 1.000 55.16314 296 LYS D O 1
ATOM 15620 N N . THR D 1 299 ? -48.39201 19.51074 8.12392 1.000 57.08517 297 THR D N 1
ATOM 15621 C CA . THR D 1 299 ? -48.09751 20.47434 9.17487 1.000 50.41174 297 THR D CA 1
ATOM 15622 C C . THR D 1 299 ? -47.26753 21.63345 8.63536 1.000 52.93250 297 THR D C 1
ATOM 15623 O O . THR D 1 299 ? -46.49499 21.48860 7.68433 1.000 57.01549 297 THR D O 1
ATOM 15627 N N . ASP D 1 300 ? -47.43641 22.79715 9.25612 1.000 54.95007 298 ASP D N 1
ATOM 15628 C CA . ASP D 1 300 ? -46.61613 23.96142 8.95658 1.000 58.63815 298 ASP D CA 1
ATOM 15629 C C . ASP D 1 300 ? -45.49367 24.16072 9.97107 1.000 57.11901 298 ASP D C 1
ATOM 15630 O O . ASP D 1 300 ? -44.84847 25.21535 9.97788 1.000 60.09671 298 ASP D O 1
ATOM 15635 N N . ALA D 1 301 ? -45.23222 23.15876 10.80402 1.000 56.96216 299 ALA D N 1
ATOM 15636 C CA . ALA D 1 301 ? -44.17092 23.24830 11.79391 1.000 60.01670 299 ALA D CA 1
ATOM 15637 C C . ALA D 1 301 ? -42.80068 23.29364 11.12732 1.000 57.33123 299 ALA D C 1
ATOM 15638 O O . ALA D 1 301 ? -42.59130 22.74417 10.04247 1.000 50.10569 299 ALA D O 1
ATOM 15640 N N . PHE D 1 302 ? -41.86780 23.97521 11.79002 1.000 58.15718 300 PHE D N 1
ATOM 15641 C CA . PHE D 1 302 ? -40.46966 23.92452 11.39031 1.000 52.81281 300 PHE D CA 1
ATOM 15642 C C . PHE D 1 302 ? -39.95784 22.50000 11.55190 1.000 50.86280 300 PHE D C 1
ATOM 15643 O O . PHE D 1 302 ? -40.23386 21.84021 12.55785 1.000 48.02481 300 PHE D O 1
ATOM 15651 N N . GLN D 1 303 ? -39.22687 22.01613 10.55383 1.000 51.72769 301 GLN D N 1
ATOM 15652 C CA . GLN D 1 303 ? -38.82921 20.61680 10.48740 1.000 47.00143 301 GLN D CA 1
ATOM 15653 C C . GLN D 1 303 ? -37.31228 20.51526 10.43385 1.000 53.90504 301 GLN D C 1
ATOM 15654 O O . GLN D 1 303 ? -36.67273 21.15326 9.59030 1.000 48.32802 301 GLN D O 1
ATOM 15660 N N . ILE D 1 304 ? -36.74559 19.71432 11.33545 1.000 52.70076 302 ILE D N 1
ATOM 15661 C CA . ILE D 1 304 ? -35.31196 19.45199 11.38952 1.000 48.60621 302 ILE D CA 1
ATOM 15662 C C . ILE D 1 304 ? -35.10275 17.95267 11.21927 1.000 50.38392 302 ILE D C 1
ATOM 15663 O O . ILE D 1 304 ? -35.65885 17.15302 11.98379 1.000 46.45920 302 ILE D O 1
ATOM 15668 N N . LEU D 1 305 ? -34.30270 17.57264 10.22453 1.000 43.89841 303 LEU D N 1
ATOM 15669 C CA . LEU D 1 305 ? -33.98258 16.17630 9.96061 1.000 47.21965 303 LEU D CA 1
ATOM 15670 C C . LEU D 1 305 ? -32.54935 15.88513 10.39182 1.000 49.46181 303 LEU D C 1
ATOM 15671 O O . LEU D 1 305 ? -31.63409 16.66207 10.09533 1.000 47.74163 303 LEU D O 1
ATOM 15676 N N . VAL D 1 306 ? -32.36330 14.76465 11.08700 1.000 43.98909 304 VAL D N 1
ATOM 15677 C CA . VAL D 1 306 ? -31.07018 14.34741 11.61881 1.000 46.07828 304 VAL D CA 1
ATOM 15678 C C . VAL D 1 306 ? -30.86972 12.87992 11.26480 1.000 49.54815 304 VAL D C 1
ATOM 15679 O O . VAL D 1 306 ? -31.63236 12.01873 11.72065 1.000 49.53214 304 VAL D O 1
ATOM 15683 N N . GLN D 1 307 ? -29.84632 12.59526 10.46142 1.000 47.38668 305 GLN D N 1
ATOM 15684 C CA . GLN D 1 307 ? -29.52894 11.23335 10.05477 1.000 53.17604 305 GLN D CA 1
ATOM 15685 C C . GLN D 1 307 ? -28.02444 11.03218 10.11623 1.000 47.24809 305 GLN D C 1
ATOM 15686 O O . GLN D 1 307 ? -27.25901 11.91802 9.72426 1.000 49.58427 305 GLN D O 1
ATOM 15692 N N . ASN D 1 308 ? -27.60038 9.87358 10.60703 1.000 42.16814 306 ASN D N 1
ATOM 15693 C CA . ASN D 1 308 ? -26.17505 9.54768 10.63509 1.000 48.82993 306 ASN D CA 1
ATOM 15694 C C . ASN D 1 308 ? -25.80749 8.65277 9.45430 1.000 51.24679 306 ASN D C 1
ATOM 15695 O O . ASN D 1 308 ? -25.29830 7.53856 9.59594 1.000 50.42484 306 ASN D O 1
ATOM 15700 N N . ASN D 1 309 ? -26.07984 9.17800 8.26363 1.000 41.62905 307 ASN D N 1
ATOM 15701 C CA . ASN D 1 309 ? -25.69508 8.52329 7.02834 1.000 43.49969 307 ASN D CA 1
ATOM 15702 C C . ASN D 1 309 ? -25.47748 9.59338 5.97061 1.000 47.28825 307 ASN D C 1
ATOM 15703 O O . ASN D 1 309 ? -26.02251 10.69861 6.06424 1.000 37.99215 307 ASN D O 1
ATOM 15708 N N . ASP D 1 310 ? -24.65161 9.26564 4.98079 1.000 46.62020 308 ASP D N 1
ATOM 15709 C CA . ASP D 1 310 ? -24.53169 10.09246 3.79209 1.000 48.38012 308 ASP D CA 1
ATOM 15710 C C . ASP D 1 310 ? -25.72705 9.82286 2.88314 1.000 44.84348 308 ASP D C 1
ATOM 15711 O O . ASP D 1 310 ? -26.62326 9.04519 3.22141 1.000 49.48976 308 ASP D O 1
ATOM 15716 N N . LYS D 1 311 ? -25.73581 10.45850 1.71575 1.000 49.40603 309 LYS D N 1
ATOM 15717 C CA . LYS D 1 311 ? -26.79703 10.30244 0.71922 1.000 46.47856 309 LYS D CA 1
ATOM 15718 C C . LYS D 1 311 ? -28.17548 10.34823 1.37792 1.000 47.47371 309 LYS D C 1
ATOM 15719 O O . LYS D 1 311 ? -28.98390 9.42559 1.27401 1.000 51.86258 309 LYS D O 1
ATOM 15725 N N . ILE D 1 312 ? -28.41923 11.44469 2.09307 1.000 45.09008 310 ILE D N 1
ATOM 15726 C CA . ILE D 1 312 ? -29.66847 11.59337 2.82599 1.000 47.85942 310 ILE D CA 1
ATOM 15727 C C . ILE D 1 312 ? -30.82405 11.74426 1.84577 1.000 50.21476 310 ILE D C 1
ATOM 15728 O O . ILE D 1 312 ? -30.75408 12.52747 0.88939 1.000 51.52594 310 ILE D O 1
ATOM 15733 N N . ASP D 1 313 ? -31.88351 10.97237 2.06407 1.000 49.72939 311 ASP D N 1
ATOM 15734 C CA . ASP D 1 313 ? -33.16800 11.19671 1.42075 1.000 53.82121 311 ASP D CA 1
ATOM 15735 C C . ASP D 1 313 ? -34.14834 11.71280 2.46560 1.000 51.71195 311 ASP D C 1
ATOM 15736 O O . ASP D 1 313 ? -34.08784 11.32270 3.63447 1.000 53.02587 311 ASP D O 1
ATOM 15741 N N . VAL D 1 314 ? -35.05462 12.59315 2.03842 1.000 52.55687 312 VAL D N 1
ATOM 15742 C CA . VAL D 1 314 ? -35.83703 13.38466 2.98249 1.000 47.91663 312 VAL D CA 1
ATOM 15743 C C . VAL D 1 314 ? -37.31068 12.99514 2.96173 1.000 54.01528 312 VAL D C 1
ATOM 15744 O O . VAL D 1 314 ? -38.18539 13.83437 3.20863 1.000 57.50376 312 VAL D O 1
ATOM 15748 N N . PHE D 1 315 ? -37.59724 11.72915 2.67902 1.000 46.85597 313 PHE D N 1
ATOM 15749 C CA . PHE D 1 315 ? -38.96766 11.24146 2.75576 1.000 46.50207 313 PHE D CA 1
ATOM 15750 C C . PHE D 1 315 ? -39.53566 11.53022 4.14496 1.000 53.39125 313 PHE D C 1
ATOM 15751 O O . PHE D 1 315 ? -38.86240 11.26216 5.15139 1.000 53.47099 313 PHE D O 1
ATOM 15759 N N . PRO D 1 316 ? -40.76752 12.05766 4.25177 1.000 49.68370 314 PRO D N 1
ATOM 15760 C CA . PRO D 1 316 ? -41.73037 12.27688 3.17085 1.000 49.54320 314 PRO D CA 1
ATOM 15761 C C . PRO D 1 316 ? -41.77824 13.69131 2.57715 1.000 52.73757 314 PRO D C 1
ATOM 15762 O O . PRO D 1 316 ? -42.46060 13.86428 1.56769 1.000 47.74909 314 PRO D O 1
ATOM 15766 N N . ILE D 1 317 ? -41.10864 14.67963 3.17493 1.000 49.11893 315 ILE D N 1
ATOM 15767 C CA . ILE D 1 317 ? -41.08833 16.03542 2.63161 1.000 50.61345 315 ILE D CA 1
ATOM 15768 C C . ILE D 1 317 ? -39.76987 16.70646 2.98203 1.000 48.84874 315 ILE D C 1
ATOM 15769 O O . ILE D 1 317 ? -39.08312 16.32634 3.93072 1.000 51.78662 315 ILE D O 1
ATOM 15774 N N . ALA D 1 318 ? -39.43428 17.73019 2.21219 1.000 49.12393 316 ALA D N 1
ATOM 15775 C CA . ALA D 1 318 ? -38.22607 18.50199 2.45124 1.000 54.81632 316 ALA D CA 1
ATOM 15776 C C . ALA D 1 318 ? -38.28489 19.16509 3.82076 1.000 54.66317 316 ALA D C 1
ATOM 15777 O O . ALA D 1 318 ? -39.25023 19.88918 4.10962 1.000 53.83153 316 ALA D O 1
ATOM 15779 N N . PRO D 1 319 ? -37.30147 18.94571 4.68518 1.000 55.24620 317 PRO D N 1
ATOM 15780 C CA . PRO D 1 319 ? -37.23855 19.69539 5.93960 1.000 52.17169 317 PRO D CA 1
ATOM 15781 C C . PRO D 1 319 ? -36.70383 21.09895 5.70101 1.000 53.55632 317 PRO D C 1
ATOM 15782 O O . PRO D 1 319 ? -36.13992 21.41065 4.65180 1.000 54.29147 317 PRO D O 1
ATOM 15786 N N . ASP D 1 320 ? -36.89729 21.95503 6.70405 1.000 48.57534 318 ASP D N 1
ATOM 15787 C CA . ASP D 1 320 ? -36.29062 23.27829 6.64696 1.000 52.94419 318 ASP D CA 1
ATOM 15788 C C . ASP D 1 320 ? -34.76957 23.20086 6.72828 1.000 56.17734 318 ASP D C 1
ATOM 15789 O O . ASP D 1 320 ? -34.07753 24.10066 6.23649 1.000 52.76545 318 ASP D O 1
ATOM 15794 N N . ILE D 1 321 ? -34.23806 22.14024 7.33356 1.000 55.60154 319 ILE D N 1
ATOM 15795 C CA . ILE D 1 321 ? -32.79869 21.90723 7.41128 1.000 49.88756 319 ILE D CA 1
ATOM 15796 C C . ILE D 1 321 ? -32.57303 20.44958 7.78483 1.000 50.94463 319 ILE D C 1
ATOM 15797 O O . ILE D 1 321 ? -33.28487 19.89332 8.62552 1.000 54.11140 319 ILE D O 1
ATOM 15802 N N . SER D 1 322 ? -31.58134 19.83049 7.14878 1.000 46.63863 320 SER D N 1
ATOM 15803 C CA . SER D 1 322 ? -31.17309 18.47362 7.47939 1.000 56.31835 320 SER D CA 1
ATOM 15804 C C . SER D 1 322 ? -29.72501 18.46820 7.95050 1.000 48.21249 320 SER D C 1
ATOM 15805 O O . SER D 1 322 ? -28.88041 19.18167 7.40063 1.000 50.20444 320 SER D O 1
ATOM 15808 N N . TYR D 1 323 ? -29.44792 17.66284 8.97452 1.000 46.32046 321 TYR D N 1
ATOM 15809 C CA . TYR D 1 323 ? -28.10893 17.49827 9.52444 1.000 47.73752 321 TYR D CA 1
ATOM 15810 C C . TYR D 1 323 ? -27.66057 16.05993 9.32699 1.000 49.13976 321 TYR D C 1
ATOM 15811 O O . TYR D 1 323 ? -28.41864 15.12634 9.61038 1.000 50.50171 321 TYR D O 1
ATOM 15820 N N . GLU D 1 324 ? -26.43143 15.87928 8.84831 1.000 45.79916 322 GLU D N 1
ATOM 15821 C CA . GLU D 1 324 ? -25.78880 14.56693 8.83161 1.000 50.47977 322 GLU D CA 1
ATOM 15822 C C . GLU D 1 324 ? -24.93401 14.46332 10.08965 1.000 48.97482 322 GLU D C 1
ATOM 15823 O O . GLU D 1 324 ? -23.88888 15.11172 10.19008 1.000 48.37214 322 GLU D O 1
ATOM 15829 N N . ILE D 1 325 ? -25.38553 13.65452 11.04846 1.000 52.64485 323 ILE D N 1
ATOM 15830 C CA . ILE D 1 325 ? -24.78502 13.60345 12.37851 1.000 52.89478 323 ILE D CA 1
ATOM 15831 C C . ILE D 1 325 ? -25.42600 12.46781 13.16799 1.000 53.15779 323 ILE D C 1
ATOM 15832 O O . ILE D 1 325 ? -26.58351 12.10649 12.92513 1.000 48.10477 323 ILE D O 1
ATOM 15837 N N . SER D 1 326 ? -24.68286 11.89113 14.10966 1.000 49.73139 324 SER D N 1
ATOM 15838 C CA . SER D 1 326 ? -25.26498 10.91059 15.01593 1.000 51.62800 324 SER D CA 1
ATOM 15839 C C . SER D 1 326 ? -26.25791 11.58212 15.96420 1.000 50.14065 324 SER D C 1
ATOM 15840 O O . SER D 1 326 ? -26.15608 12.77534 16.26657 1.000 50.60929 324 SER D O 1
ATOM 15843 N N . ALA D 1 327 ? -27.23924 10.80193 16.42452 1.000 48.25397 325 ALA D N 1
ATOM 15844 C CA . ALA D 1 327 ? -28.27256 11.35729 17.29547 1.000 53.32290 325 ALA D CA 1
ATOM 15845 C C . ALA D 1 327 ? -27.67659 11.87748 18.59971 1.000 57.10069 325 ALA D C 1
ATOM 15846 O O . ALA D 1 327 ? -28.01226 12.98170 19.04834 1.000 50.30699 325 ALA D O 1
ATOM 15848 N N . ASN D 1 328 ? -26.78009 11.10067 19.21565 1.000 54.72010 326 ASN D N 1
ATOM 15849 C CA . ASN D 1 328 ? -26.13720 11.54575 20.44853 1.000 55.18063 326 ASN D CA 1
ATOM 15850 C C . ASN D 1 328 ? -25.36634 12.84313 20.23429 1.000 59.28620 326 ASN D C 1
ATOM 15851 O O . ASN D 1 328 ? -25.45073 13.76494 21.05402 1.000 60.59796 326 ASN D O 1
ATOM 15856 N N . ASP D 1 329 ? -24.61432 12.93695 19.13333 1.000 52.21810 327 ASP D N 1
ATOM 15857 C CA . ASP D 1 329 ? -23.83906 14.14577 18.87007 1.000 54.84197 327 ASP D CA 1
ATOM 15858 C C . ASP D 1 329 ? -24.73372 15.34935 18.61126 1.000 58.51327 327 ASP D C 1
ATOM 15859 O O . ASP D 1 329 ? -24.35740 16.48098 18.93983 1.000 57.46483 327 ASP D O 1
ATOM 15864 N N . PHE D 1 330 ? -25.91077 15.13179 18.02261 1.000 55.65682 328 PHE D N 1
ATOM 15865 C CA . PHE D 1 330 ? -26.81456 16.24463 17.75789 1.000 53.54684 328 PHE D CA 1
ATOM 15866 C C . PHE D 1 330 ? -27.38854 16.80303 19.05435 1.000 52.90659 328 PHE D C 1
ATOM 15867 O O . PHE D 1 330 ? -27.31354 18.01014 19.31036 1.000 54.44428 328 PHE D O 1
ATOM 15875 N N . PHE D 1 331 ? -27.95277 15.93200 19.89385 1.000 52.75758 329 PHE D N 1
ATOM 15876 C CA . PHE D 1 331 ? -28.64863 16.39599 21.08824 1.000 54.41518 329 PHE D CA 1
ATOM 15877 C C . PHE D 1 331 ? -27.68208 16.88215 22.16076 1.000 58.94835 329 PHE D C 1
ATOM 15878 O O . PHE D 1 331 ? -28.01250 17.80745 22.91245 1.000 58.23449 329 PHE D O 1
ATOM 15886 N N . ARG D 1 332 ? -26.48905 16.28862 22.24868 1.000 54.46370 330 ARG D N 1
ATOM 15887 C CA . ARG D 1 332 ? -25.49297 16.80797 23.17618 1.000 59.07832 330 ARG D CA 1
ATOM 15888 C C . ARG D 1 332 ? -25.09247 18.23541 22.82798 1.000 61.56673 330 ARG D C 1
ATOM 15889 O O . ARG D 1 332 ? -24.63147 18.97086 23.70823 1.000 66.13823 330 ARG D O 1
ATOM 15897 N N . SER D 1 333 ? -25.27592 18.64525 21.56872 1.000 56.28328 331 SER D N 1
ATOM 15898 C CA . SER D 1 333 ? -24.98156 20.02021 21.17932 1.000 56.22304 331 SER D CA 1
ATOM 15899 C C . SER D 1 333 ? -26.03982 20.98260 21.70502 1.000 56.93410 331 SER D C 1
ATOM 15900 O O . SER D 1 333 ? -25.72385 22.11756 22.08322 1.000 64.54506 331 SER D O 1
ATOM 15903 N N . LEU D 1 334 ? -27.30005 20.55414 21.73001 1.000 55.50369 332 LEU D N 1
ATOM 15904 C CA . LEU D 1 334 ? -28.39506 21.43068 22.12730 1.000 59.58842 332 LEU D CA 1
ATOM 15905 C C . LEU D 1 334 ? -28.55410 21.54708 23.63710 1.000 64.39380 332 LEU D C 1
ATOM 15906 O O . LEU D 1 334 ? -29.41980 22.30317 24.09438 1.000 58.53600 332 LEU D O 1
ATOM 15911 N N . MET D 1 335 ? -27.74230 20.83244 24.41539 1.000 65.07643 333 MET D N 1
ATOM 15912 C CA . MET D 1 335 ? -27.89769 20.78611 25.86264 1.000 59.26033 333 MET D CA 1
ATOM 15913 C C . MET D 1 335 ? -27.29656 21.99135 26.57241 1.000 63.02713 333 MET D C 1
ATOM 15914 O O . MET D 1 335 ? -27.37660 22.06596 27.80359 1.000 68.61798 333 MET D O 1
ATOM 15919 N N . GLU D 1 336 ? -26.69984 22.92960 25.84038 1.000 62.51515 334 GLU D N 1
ATOM 15920 C CA . GLU D 1 336 ? -26.15182 24.12796 26.46003 1.000 69.98328 334 GLU D CA 1
ATOM 15921 C C . GLU D 1 336 ? -27.21375 25.18759 26.72777 1.000 70.93320 334 GLU D C 1
ATOM 15922 O O . GLU D 1 336 ? -26.93934 26.15694 27.44353 1.000 74.31035 334 GLU D O 1
ATOM 15928 N N . ASP D 1 337 ? -28.41940 25.00887 26.20772 1.000 67.60194 335 ASP D N 1
ATOM 15929 C CA . ASP D 1 337 ? -29.46202 26.01623 26.29287 1.000 68.28367 335 ASP D CA 1
ATOM 15930 C C . ASP D 1 337 ? -30.27447 25.87702 27.57381 1.000 66.76377 335 ASP D C 1
ATOM 15931 O O . ASP D 1 337 ? -30.40008 24.79318 28.14937 1.000 64.77352 335 ASP D O 1
ATOM 15936 N N . THR D 1 338 ? -30.85932 26.99669 27.99343 1.000 68.08473 336 THR D N 1
ATOM 15937 C CA . THR D 1 338 ? -31.72707 27.02893 29.15831 1.000 64.00746 336 THR D CA 1
ATOM 15938 C C . THR D 1 338 ? -33.08522 26.41507 28.83346 1.000 59.35627 336 THR D C 1
ATOM 15939 O O . THR D 1 338 ? -33.51162 26.35081 27.67900 1.000 54.39798 336 THR D O 1
ATOM 15943 N N . THR D 1 339 ? -33.76797 25.96482 29.87911 1.000 64.20179 337 THR D N 1
ATOM 15944 C CA . THR D 1 339 ? -35.08063 25.36308 29.72310 1.000 58.34802 337 THR D CA 1
ATOM 15945 C C . THR D 1 339 ? -36.16459 26.43341 29.68467 1.000 59.93951 337 THR D C 1
ATOM 15946 O O . THR D 1 339 ? -36.02744 27.50950 30.27363 1.000 59.55776 337 THR D O 1
ATOM 15950 N N . ILE D 1 340 ? -37.24912 26.12727 28.97158 1.000 60.13784 338 ILE D N 1
ATOM 15951 C CA . ILE D 1 340 ? -38.43878 26.97278 28.95928 1.000 61.95310 338 ILE D CA 1
ATOM 15952 C C . ILE D 1 340 ? -39.60388 26.17865 29.53851 1.000 59.33284 338 ILE D C 1
ATOM 15953 O O . ILE D 1 340 ? -39.46003 24.99629 29.87111 1.000 61.41670 338 ILE D O 1
ATOM 15958 N N . ASN D 1 341 ? -40.76302 26.81954 29.66482 1.000 59.02073 339 ASN D N 1
ATOM 15959 C CA . ASN D 1 341 ? -41.94086 26.21247 30.28467 1.000 59.80665 339 ASN D CA 1
ATOM 15960 C C . ASN D 1 341 ? -42.84265 25.66806 29.18075 1.000 65.44695 339 ASN D C 1
ATOM 15961 O O . ASN D 1 341 ? -43.58922 26.41764 28.54466 1.000 64.05171 339 ASN D O 1
ATOM 15966 N N . ARG D 1 342 ? -42.77638 24.35836 28.95971 1.000 58.70814 340 ARG D N 1
ATOM 15967 C CA . ARG D 1 342 ? -43.68699 23.66154 28.06064 1.000 60.13963 340 ARG D CA 1
ATOM 15968 C C . ARG D 1 342 ? -44.30930 22.46714 28.76821 1.000 62.24957 340 ARG D C 1
ATOM 15969 O O . ARG D 1 342 ? -44.55096 21.41600 28.16628 1.000 65.15741 340 ARG D O 1
ATOM 15977 N N . VAL D 1 343 ? -44.58581 22.62213 30.06552 1.000 59.75187 341 VAL D N 1
ATOM 15978 C CA . VAL D 1 343 ? -45.10924 21.51425 30.85950 1.000 61.11762 341 VAL D CA 1
ATOM 15979 C C . VAL D 1 343 ? -46.51731 21.14359 30.41279 1.000 64.87850 341 VAL D C 1
ATOM 15980 O O . VAL D 1 343 ? -46.89655 19.96620 30.42667 1.000 65.88880 341 VAL D O 1
ATOM 15984 N N . SER D 1 344 ? -47.31816 22.13438 30.01836 1.000 61.62153 342 SER D N 1
ATOM 15985 C CA . SER D 1 344 ? -48.66301 21.83309 29.54231 1.000 62.35057 342 SER D CA 1
ATOM 15986 C C . SER D 1 344 ? -48.61519 20.97011 28.28830 1.000 62.69347 342 SER D C 1
ATOM 15987 O O . SER D 1 344 ? -49.39061 20.01585 28.15143 1.000 61.87505 342 SER D O 1
ATOM 15990 N N . TRP D 1 345 ? -47.69677 21.28340 27.37024 1.000 59.05739 343 TRP D N 1
ATOM 15991 C CA . TRP D 1 345 ? -47.55347 20.50091 26.14606 1.000 55.46484 343 TRP D CA 1
ATOM 15992 C C . TRP D 1 345 ? -47.22114 19.04697 26.45947 1.000 61.50394 343 TRP D C 1
ATOM 15993 O O . TRP D 1 345 ? -47.86174 18.12621 25.93968 1.000 62.92068 343 TRP D O 1
ATOM 16004 N N . LEU D 1 346 ? -46.22642 18.82162 27.32264 1.000 61.40159 344 LEU D N 1
ATOM 16005 C CA . LEU D 1 346 ? -45.83894 17.45688 27.66957 1.000 59.16159 344 LEU D CA 1
ATOM 16006 C C . LEU D 1 346 ? -46.95386 16.73130 28.41398 1.000 61.85944 344 LEU D C 1
ATOM 16007 O O . LEU D 1 346 ? -47.23300 15.55907 28.13069 1.000 59.50320 344 LEU D O 1
ATOM 16012 N N . GLU D 1 347 ? -47.60219 17.40984 29.36761 1.000 62.52544 345 GLU D N 1
ATOM 16013 C CA . GLU D 1 347 ? -48.64262 16.76141 30.16244 1.000 65.70487 345 GLU D CA 1
ATOM 16014 C C . GLU D 1 347 ? -49.80835 16.31158 29.29099 1.000 61.64899 345 GLU D C 1
ATOM 16015 O O . GLU D 1 347 ? -50.41305 15.26224 29.54137 1.000 63.12552 345 GLU D O 1
ATOM 16021 N N . LYS D 1 348 ? -50.13696 17.09078 28.26042 1.000 62.30140 346 LYS D N 1
ATOM 16022 C CA . LYS D 1 348 ? -51.19724 16.68924 27.34348 1.000 61.10890 346 LYS D CA 1
ATOM 16023 C C . LYS D 1 348 ? -50.84506 15.38160 26.64328 1.000 62.43993 346 LYS D C 1
ATOM 16024 O O . LYS D 1 348 ? -51.67177 14.46530 26.55990 1.000 59.91329 346 LYS D O 1
ATOM 16030 N N . TRP D 1 349 ? -49.60624 15.27006 26.15018 1.000 64.54380 347 TRP D N 1
ATOM 16031 C CA . TRP D 1 349 ? -49.19046 14.05661 25.45285 1.000 62.22789 347 TRP D CA 1
ATOM 16032 C C . TRP D 1 349 ? -49.01388 12.88382 26.41000 1.000 58.83643 347 TRP D C 1
ATOM 16033 O O . TRP D 1 349 ? -49.17044 11.72551 26.00569 1.000 56.94123 347 TRP D O 1
ATOM 16044 N N . GLN D 1 350 ? -48.69046 13.15659 27.67395 1.000 58.62098 348 GLN D N 1
ATOM 16045 C CA . GLN D 1 350 ? -48.52215 12.07187 28.63466 1.000 60.95009 348 GLN D CA 1
ATOM 16046 C C . GLN D 1 350 ? -49.85643 11.45681 29.03509 1.000 66.31912 348 GLN D C 1
ATOM 16047 O O . GLN D 1 350 ? -49.92958 10.24508 29.26891 1.000 66.49721 348 GLN D O 1
ATOM 16053 N N . CYS D 1 351 ? -50.91702 12.26570 29.11801 1.000 67.98934 349 CYS D N 1
ATOM 16054 C CA . CYS D 1 351 ? -52.22725 11.72739 29.47090 1.000 67.09193 349 CYS D CA 1
ATOM 16055 C C . CYS D 1 351 ? -52.82157 10.93215 28.31671 1.000 69.68050 349 CYS D C 1
ATOM 16056 O O . CYS D 1 351 ? -53.39845 9.85890 28.52874 1.000 69.88843 349 CYS D O 1
ATOM 16059 N N . LEU D 1 352 ? -52.69236 11.44613 27.08954 1.000 68.89354 350 LEU D N 1
ATOM 16060 C CA . LEU D 1 352 ? -53.15170 10.70711 25.91761 1.000 61.12034 350 LEU D CA 1
ATOM 16061 C C . LEU D 1 352 ? -52.46721 9.35156 25.82309 1.000 64.37833 350 LEU D C 1
ATOM 16062 O O . LEU D 1 352 ? -53.10323 8.34541 25.48915 1.000 68.12260 350 LEU D O 1
ATOM 16067 N N . GLU D 1 353 ? -51.16730 9.30677 26.12033 1.000 67.92337 351 GLU D N 1
ATOM 16068 C CA . GLU D 1 353 ? -50.43303 8.04897 26.05414 1.000 65.46042 351 GLU D CA 1
ATOM 16069 C C . GLU D 1 353 ? -50.83169 7.11497 27.19015 1.000 62.08077 351 GLU D C 1
ATOM 16070 O O . GLU D 1 353 ? -50.96726 5.90298 26.98319 1.000 61.48453 351 GLU D O 1
ATOM 16076 N N . LYS D 1 354 ? -51.01825 7.65663 28.39763 1.000 64.83863 352 LYS D N 1
ATOM 16077 C CA . LYS D 1 354 ? -51.47516 6.83483 29.51614 1.000 70.01733 352 LYS D CA 1
ATOM 16078 C C . LYS D 1 354 ? -52.84977 6.24592 29.23118 1.000 71.95683 352 LYS D C 1
ATOM 16079 O O . LYS D 1 354 ? -53.06928 5.03860 29.39071 1.000 70.25211 352 LYS D O 1
ATOM 16085 N N . LYS D 1 355 ? -53.79322 7.09515 28.81441 1.000 68.64164 353 LYS D N 1
ATOM 16086 C CA . LYS D 1 355 ? -55.12184 6.61782 28.45248 1.000 67.02274 353 LYS D CA 1
ATOM 16087 C C . LYS D 1 355 ? -55.06500 5.65673 27.27379 1.000 68.78958 353 LYS D C 1
ATOM 16088 O O . LYS D 1 355 ? -55.87412 4.72636 27.19246 1.000 67.81413 353 LYS D O 1
ATOM 16094 N N . GLY D 1 356 ? -54.11452 5.85867 26.35928 1.000 69.80564 354 GLY D N 1
ATOM 16095 C CA . GLY D 1 356 ? -54.03115 5.00125 25.18926 1.000 65.64530 354 GLY D CA 1
ATOM 16096 C C . GLY D 1 356 ? -53.57112 3.59458 25.51517 1.000 64.85622 354 GLY D C 1
ATOM 16097 O O . GLY D 1 356 ? -54.08304 2.62160 24.95541 1.000 70.81041 354 GLY D O 1
ATOM 16098 N N . ARG D 1 357 ? -52.60212 3.46467 26.42341 1.000 64.99907 355 ARG D N 1
ATOM 16099 C CA . ARG D 1 357 ? -52.05800 2.14765 26.73253 1.000 68.11719 355 ARG D CA 1
ATOM 16100 C C . ARG D 1 357 ? -53.08687 1.25895 27.42168 1.000 66.65366 355 ARG D C 1
ATOM 16101 O O . ARG D 1 357 ? -53.09979 0.04189 27.19964 1.000 63.50857 355 ARG D O 1
ATOM 16109 N N . LYS D 1 358 ? -53.96562 1.84162 28.23949 1.000 67.96029 356 LYS D N 1
ATOM 16110 C CA . LYS D 1 358 ? -55.00619 1.04094 28.87533 1.000 71.75561 356 LYS D CA 1
ATOM 16111 C C . LYS D 1 358 ? -56.05493 0.59485 27.86043 1.000 66.90658 356 LYS D C 1
ATOM 16112 O O . LYS D 1 358 ? -56.57394 -0.52488 27.94685 1.000 63.96375 356 LYS D O 1
ATOM 16118 N N . GLU D 1 359 ? -56.37575 1.45160 26.88732 1.000 65.50285 357 GLU D N 1
ATOM 16119 C CA . GLU D 1 359 ? -57.33820 1.06916 25.85648 1.000 66.50026 357 GLU D CA 1
ATOM 16120 C C . GLU D 1 359 ? -56.81765 -0.08877 25.01473 1.000 69.46545 357 GLU D C 1
ATOM 16121 O O . GLU D 1 359 ? -57.57386 -1.00355 24.66782 1.000 69.78815 357 GLU D O 1
ATOM 16127 N N . ILE D 1 360 ? -55.53005 -0.05771 24.66323 1.000 65.08716 358 ILE D N 1
ATOM 16128 C CA . ILE D 1 360 ? -54.94108 -1.14978 23.89619 1.000 63.06976 358 ILE D CA 1
ATOM 16129 C C . ILE D 1 360 ? -54.93599 -2.43171 24.71585 1.000 64.81266 358 ILE D C 1
ATOM 16130 O O . ILE D 1 360 ? -55.12718 -3.53010 24.17824 1.000 64.38799 358 ILE D O 1
ATOM 16135 N N . LYS D 1 361 ? -54.71397 -2.31624 26.02723 1.000 66.06794 359 LYS D N 1
ATOM 16136 C CA . LYS D 1 361 ? -54.75806 -3.49425 26.88525 1.000 67.33463 359 LYS D CA 1
ATOM 16137 C C . LYS D 1 361 ? -56.12753 -4.15323 26.82391 1.000 74.92597 359 LYS D C 1
ATOM 16138 O O . LYS D 1 361 ? -56.23285 -5.36823 26.62606 1.000 76.38356 359 LYS D O 1
ATOM 16144 N N . CYS D 1 362 ? -57.19148 -3.35502 26.97128 1.000 72.55801 360 CYS D N 1
ATOM 16145 C CA . CYS D 1 362 ? -58.54963 -3.88892 26.90490 1.000 79.88459 360 CYS D CA 1
ATOM 16146 C C . CYS D 1 362 ? -58.82762 -4.54003 25.55644 1.000 77.42677 360 CYS D C 1
ATOM 16147 O O . CYS D 1 362 ? -59.42684 -5.62061 25.49400 1.000 77.28523 360 CYS D O 1
ATOM 16150 N N . TYR D 1 363 ? -58.40821 -3.89216 24.46478 1.000 76.20054 361 TYR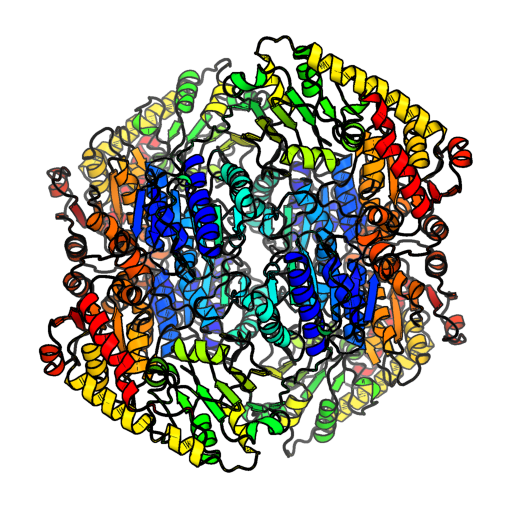 D N 1
ATOM 16151 C CA . TYR D 1 363 ? -58.61580 -4.46549 23.13852 1.000 73.05554 361 TYR D CA 1
ATOM 16152 C C . TYR D 1 363 ? -57.97079 -5.84052 23.02640 1.000 70.28727 361 TYR D C 1
ATOM 16153 O O . TYR D 1 363 ? -58.54989 -6.76039 22.43655 1.000 72.57419 361 TYR D O 1
ATOM 16162 N N . LEU D 1 364 ? -56.77237 -6.00079 23.59192 1.000 70.10211 362 LEU D N 1
ATOM 16163 C CA . LEU D 1 364 ? -56.08023 -7.28103 23.50734 1.000 69.69940 362 LEU D CA 1
ATOM 16164 C C . LEU D 1 364 ? -56.78589 -8.36268 24.31734 1.000 71.98714 362 LEU D C 1
ATOM 16165 O O . LEU D 1 364 ? -56.69097 -9.54725 23.97416 1.000 71.56890 362 LEU D O 1
ATOM 16170 N N . GLU D 1 365 ? -57.49592 -7.98330 25.38748 1.000 74.47923 363 GLU D N 1
ATOM 16171 C CA . GLU D 1 365 ? -58.23212 -8.97484 26.16864 1.000 76.65871 363 GLU D CA 1
ATOM 16172 C C . GLU D 1 365 ? -59.36860 -9.59626 25.36791 1.000 78.31220 363 GLU D C 1
ATOM 16173 O O . GLU D 1 365 ? -59.67741 -10.77913 25.55101 1.000 76.01933 363 GLU D O 1
ATOM 16179 N N . GLN D 1 366 ? -59.99353 -8.82684 24.47705 1.000 75.64397 364 GLN D N 1
ATOM 16180 C CA . GLN D 1 366 ? -61.20352 -9.27031 23.80265 1.000 74.50161 364 GLN D CA 1
ATOM 16181 C C . GLN D 1 366 ? -60.98414 -9.72315 22.36309 1.000 74.30746 364 GLN D C 1
ATOM 16182 O O . GLN D 1 366 ? -61.80028 -10.49543 21.84703 1.000 76.31986 364 GLN D O 1
ATOM 16188 N N . ALA D 1 367 ? -59.91932 -9.27016 21.70477 1.000 72.05711 365 ALA D N 1
ATOM 16189 C CA . ALA D 1 367 ? -59.71474 -9.58962 20.29794 1.000 68.24681 365 ALA D CA 1
ATOM 16190 C C . ALA D 1 367 ? -59.33864 -11.05728 20.10981 1.000 60.59036 365 ALA D C 1
ATOM 16191 O O . ALA D 1 367 ? -58.74685 -11.69119 20.98664 1.000 59.62567 365 ALA D O 1
ATOM 16193 N N . THR D 1 368 ? -59.69609 -11.59720 18.93983 1.000 60.49328 366 THR D N 1
ATOM 16194 C CA . THR D 1 368 ? -59.43404 -12.99255 18.60627 1.000 62.26438 366 THR D CA 1
ATOM 16195 C C . THR D 1 368 ? -58.79978 -13.15906 17.22995 1.000 57.51364 366 THR D C 1
ATOM 16196 O O . THR D 1 368 ? -58.71412 -14.28893 16.73469 1.000 55.44974 366 THR D O 1
ATOM 16200 N N . ASP D 1 369 ? -58.34952 -12.07733 16.60729 1.000 63.36487 367 ASP D N 1
ATOM 16201 C CA . ASP D 1 369 ? -57.89122 -12.07916 15.22800 1.000 59.57053 367 ASP D CA 1
ATOM 16202 C C . ASP D 1 369 ? -56.36445 -12.20596 15.16759 1.000 63.08081 367 ASP D C 1
ATOM 16203 O O . ASP D 1 369 ? -55.72271 -12.65730 16.12435 1.000 60.86098 367 ASP D O 1
ATOM 16208 N N . GLU D 1 370 ? -55.77628 -11.81090 14.03294 1.000 60.58881 368 GLU D N 1
ATOM 16209 C CA . GLU D 1 370 ? -54.32372 -11.82176 13.88473 1.000 58.98033 368 GLU D CA 1
ATOM 16210 C C . GLU D 1 370 ? -53.64102 -10.85770 14.84957 1.000 54.86487 368 GLU D C 1
ATOM 16211 O O . GLU D 1 370 ? -52.53410 -11.13636 15.32355 1.000 51.56028 368 GLU D O 1
ATOM 16217 N N . SER D 1 371 ? -54.27322 -9.71915 15.14388 1.000 57.23514 369 SER D N 1
ATOM 16218 C CA . SER D 1 371 ? -53.66344 -8.75075 16.04922 1.000 56.91150 369 SER D CA 1
ATOM 16219 C C . SER D 1 371 ? -53.57693 -9.28855 17.47216 1.000 59.16755 369 SER D C 1
ATOM 16220 O O . SER D 1 371 ? -52.65117 -8.93535 18.21013 1.000 59.40894 369 SER D O 1
ATOM 16223 N N . ALA D 1 372 ? -54.52025 -10.14346 17.87236 1.000 57.21354 370 ALA D N 1
ATOM 16224 C CA . ALA D 1 372 ? -54.45078 -10.74067 19.20062 1.000 54.92094 370 ALA D CA 1
ATOM 16225 C C . ALA D 1 372 ? -53.30706 -11.74166 19.29407 1.000 53.63493 370 ALA D C 1
ATOM 16226 O O . ALA D 1 372 ? -52.65607 -11.85437 20.33993 1.000 50.73442 370 ALA D O 1
ATOM 16228 N N . PHE D 1 373 ? -53.05205 -12.48102 18.21135 1.000 54.90458 371 PHE D N 1
ATOM 16229 C CA . PHE D 1 373 ? -51.93831 -13.42320 18.20252 1.000 52.98787 371 PHE D CA 1
ATOM 16230 C C . PHE D 1 373 ? -50.60758 -12.70758 18.39707 1.000 54.84038 371 PHE D C 1
ATOM 16231 O O . PHE D 1 373 ? -49.75108 -13.16757 19.16159 1.000 58.65115 371 PHE D O 1
ATOM 16239 N N . VAL D 1 374 ? -50.41474 -11.57562 17.71652 1.000 55.26531 372 VAL D N 1
ATOM 16240 C CA . VAL D 1 374 ? -49.15252 -10.85693 17.85098 1.000 57.08655 372 VAL D CA 1
ATOM 16241 C C . VAL D 1 374 ? -49.07945 -10.13973 19.19179 1.000 54.38270 372 VAL D C 1
ATOM 16242 O O . VAL D 1 374 ? -47.98564 -9.93078 19.72984 1.000 58.02575 372 VAL D O 1
ATOM 16246 N N . GLY D 1 375 ? -50.22659 -9.76599 19.76373 1.000 54.56113 373 GLY D N 1
ATOM 16247 C CA . GLY D 1 375 ? -50.22058 -9.19510 21.09916 1.000 56.69166 373 GLY D CA 1
ATOM 16248 C C . GLY D 1 375 ? -49.78981 -10.18975 22.15614 1.000 57.24183 373 GLY D C 1
ATOM 16249 O O . GLY D 1 375 ? -49.19452 -9.80789 23.16753 1.000 55.80109 373 GLY D O 1
ATOM 16250 N N . GLU D 1 376 ? -50.07128 -11.47501 21.93442 1.000 55.54417 374 GLU D N 1
ATOM 16251 C CA . GLU D 1 376 ? -49.62982 -12.51277 22.85794 1.000 56.59327 374 GLU D CA 1
ATOM 16252 C C . GLU D 1 376 ? -48.14413 -12.81803 22.69389 1.000 56.81224 374 GLU D C 1
ATOM 16253 O O . GLU D 1 376 ? -47.42631 -12.96677 23.68921 1.000 58.32643 374 GLU D O 1
ATOM 16259 N N . LEU D 1 377 ? -47.67051 -12.93123 21.44932 1.000 52.86084 375 LEU D N 1
ATOM 16260 C CA . LEU D 1 377 ? -46.24841 -13.15870 21.21288 1.000 52.53430 375 LEU D CA 1
ATOM 16261 C C . LEU D 1 377 ? -45.40217 -12.08603 21.88685 1.000 53.93591 375 LEU D C 1
ATOM 16262 O O . LEU D 1 377 ? -44.31427 -12.37349 22.39974 1.000 57.43372 375 LEU D O 1
ATOM 16267 N N . ILE D 1 378 ? -45.88758 -10.84384 21.89980 1.000 52.81841 376 ILE D N 1
ATOM 16268 C CA . ILE D 1 378 ? -45.15045 -9.76352 22.54660 1.000 49.25684 376 ILE D CA 1
ATOM 16269 C C . ILE D 1 378 ? -45.05815 -10.01101 24.04673 1.000 55.17958 376 ILE D C 1
ATOM 16270 O O . ILE D 1 378 ? -43.97991 -9.90398 24.64390 1.000 59.35215 376 ILE D O 1
ATOM 16275 N N . LYS D 1 379 ? -46.18380 -10.36385 24.67541 1.000 53.21167 377 LYS D N 1
ATOM 16276 C CA . LYS D 1 379 ? -46.16301 -10.68436 26.09945 1.000 57.31777 377 LYS D CA 1
ATOM 16277 C C . LYS D 1 379 ? -45.40708 -11.97851 26.37475 1.000 57.96393 377 LYS D C 1
ATOM 16278 O O . LYS D 1 379 ? -44.77659 -12.11297 27.43058 1.000 60.47701 377 LYS D O 1
ATOM 16280 N N . LYS D 1 380 ? -45.44622 -12.93304 25.44110 1.000 52.45039 378 LYS D N 1
ATOM 16281 C CA . LYS D 1 380 ? -44.78065 -14.21329 25.65434 1.000 53.87384 378 LYS D CA 1
ATOM 16282 C C . LYS D 1 380 ? -43.26440 -14.10383 25.59304 1.000 57.86587 378 LYS D C 1
ATOM 16283 O O . LYS D 1 380 ? -42.57154 -14.94068 26.18103 1.000 58.55003 378 LYS D O 1
ATOM 16289 N N . THR D 1 381 ? -42.73811 -13.10027 24.89657 1.000 56.30839 379 THR D N 1
ATOM 16290 C CA . THR D 1 381 ? -41.30553 -13.02349 24.64482 1.000 61.26541 379 THR D CA 1
ATOM 16291 C C . THR D 1 381 ? -40.54805 -12.73697 25.93599 1.000 58.68817 379 THR D C 1
ATOM 16292 O O . THR D 1 381 ? -40.90846 -11.82910 26.69092 1.000 61.98379 379 THR D O 1
ATOM 16296 N N . SER D 1 382 ? -39.49757 -13.51548 26.18689 1.000 57.85305 380 SER D N 1
ATOM 16297 C CA . SER D 1 382 ? -38.66314 -13.29092 27.36064 1.000 64.55896 380 SER D CA 1
ATOM 16298 C C . SER D 1 382 ? -37.98954 -11.92681 27.28281 1.000 64.77917 380 SER D C 1
ATOM 16299 O O . SER D 1 382 ? -37.62303 -11.45662 26.20198 1.000 62.41745 380 SER D O 1
ATOM 16302 N N . GLU D 1 383 ? -37.83196 -11.28900 28.44041 1.000 63.11887 381 GLU D N 1
ATOM 16303 C CA . GLU D 1 383 ? -37.20055 -9.97890 28.48619 1.000 64.53193 381 GLU D CA 1
ATOM 16304 C C . GLU D 1 383 ? -35.75588 -10.06683 28.00754 1.000 62.69635 381 GLU D C 1
ATOM 16305 O O . GLU D 1 383 ? -35.08400 -11.08902 28.17009 1.000 61.84768 381 GLU D O 1
ATOM 16311 N N . LYS D 1 384 ? -35.29064 -8.97927 27.39220 1.000 64.73945 382 LYS D N 1
ATOM 16312 C CA . LYS D 1 384 ? -33.95503 -8.80913 26.82567 1.000 62.02770 382 LYS D CA 1
ATOM 16313 C C . LYS D 1 384 ? -33.72825 -9.65886 25.57919 1.000 65.34110 382 LYS D C 1
ATOM 16314 O O . LYS D 1 384 ? -32.61235 -9.65826 25.04283 1.000 72.34957 382 LYS D O 1
ATOM 16320 N N . ASP D 1 385 ? -34.73736 -10.38214 25.09903 1.000 65.77582 383 ASP D N 1
ATOM 16321 C CA . ASP D 1 385 ? -34.63806 -11.10303 23.84053 1.000 63.94090 383 ASP D CA 1
ATOM 16322 C C . ASP D 1 385 ? -35.18474 -10.24040 22.70377 1.000 58.98120 383 ASP D C 1
ATOM 16323 O O . ASP D 1 385 ? -35.69491 -9.13667 22.91282 1.000 62.20626 383 ASP D O 1
ATOM 16328 N N . ALA D 1 386 ? -35.08254 -10.74880 21.47979 1.000 48.40298 384 ALA D N 1
ATOM 16329 C CA . ALA D 1 386 ? -35.40604 -9.96418 20.30122 1.000 52.14545 384 ALA D CA 1
ATOM 16330 C C . ALA D 1 386 ? -36.38393 -10.71129 19.40484 1.000 53.66631 384 ALA D C 1
ATOM 16331 O O . ALA D 1 386 ? -36.49590 -11.93914 19.44201 1.000 48.89493 384 ALA D O 1
ATOM 16333 N N . LEU D 1 387 ? -37.09896 -9.93722 18.59542 1.000 56.65541 385 LEU D N 1
ATOM 16334 C CA . LEU D 1 387 ? -37.98271 -10.45855 17.56628 1.000 52.81189 385 LEU D CA 1
ATOM 16335 C C . LEU D 1 387 ? -37.56862 -9.87125 16.22636 1.000 53.69401 385 LEU D C 1
ATOM 16336 O O . LEU D 1 387 ? -37.23334 -8.68509 16.13665 1.000 52.06234 385 LEU D O 1
ATOM 16341 N N . PHE D 1 388 ? -37.57626 -10.70250 15.19094 1.000 52.43080 386 PHE D N 1
ATOM 16342 C CA . PHE D 1 388 ? -37.43632 -10.23134 13.82023 1.000 52.65519 386 PHE D CA 1
ATOM 16343 C C . PHE D 1 388 ? -38.82297 -10.18880 13.18912 1.000 50.97343 386 PHE D C 1
ATOM 16344 O O . PHE D 1 388 ? -39.46782 -11.23046 13.02774 1.000 52.08292 386 PHE D O 1
ATOM 16352 N N . ILE D 1 389 ? -39.27722 -8.98946 12.84053 1.000 46.39065 387 ILE D N 1
ATOM 16353 C CA . ILE D 1 389 ? -40.61078 -8.78087 12.29042 1.000 52.12940 387 ILE D CA 1
ATOM 16354 C C . ILE D 1 389 ? -40.50131 -8.66678 10.77707 1.000 50.87148 387 ILE D C 1
ATOM 16355 O O . ILE D 1 389 ? -39.79179 -7.79536 10.25982 1.000 52.23391 387 ILE D O 1
ATOM 16360 N N . SER D 1 390 ? -41.20753 -9.54090 10.06671 1.000 51.26948 388 SER D N 1
ATOM 16361 C CA . SER D 1 390 ? -41.27095 -9.45438 8.61775 1.000 52.82572 388 SER D CA 1
ATOM 16362 C C . SER D 1 390 ? -42.06955 -8.22005 8.19865 1.000 48.19676 388 SER D C 1
ATOM 16363 O O . SER D 1 390 ? -42.75772 -7.58496 9.00203 1.000 49.85801 388 SER D O 1
ATOM 16366 N N . ASN D 1 391 ? -41.97300 -7.87851 6.91781 1.000 47.85714 389 ASN D N 1
ATOM 16367 C CA . ASN D 1 391 ? -42.70250 -6.73602 6.38525 1.000 49.97891 389 ASN D CA 1
ATOM 16368 C C . ASN D 1 391 ? -44.17304 -7.11636 6.21157 1.000 51.32768 389 ASN D C 1
ATOM 16369 O O . ASN D 1 391 ? -44.61107 -8.19171 6.63267 1.000 50.19593 389 ASN D O 1
ATOM 16374 N N . SER D 1 392 ? -44.94468 -6.22196 5.58443 1.000 53.94610 390 SER D N 1
ATOM 16375 C CA . SER D 1 392 ? -46.39929 -6.31590 5.46075 1.000 50.52989 390 SER D CA 1
ATOM 16376 C C . SER D 1 392 ? -47.07120 -6.07576 6.81114 1.000 54.36572 390 SER D C 1
ATOM 16377 O O . SER D 1 392 ? -46.54481 -5.32953 7.64291 1.000 50.91900 390 SER D O 1
ATOM 16380 N N . MET D 1 393 ? -48.23002 -6.70138 7.03409 1.000 53.00099 391 MET D N 1
ATOM 16381 C CA . MET D 1 393 ? -49.01725 -6.42272 8.23668 1.000 51.79852 391 MET D CA 1
ATOM 16382 C C . MET D 1 393 ? -48.27038 -6.61950 9.55819 1.000 54.28169 391 MET D C 1
ATOM 16383 O O . MET D 1 393 ? -48.52269 -5.83205 10.48719 1.000 51.70398 391 MET D O 1
ATOM 16388 N N . PRO D 1 394 ? -47.38632 -7.62234 9.73414 1.000 48.93494 392 PRO D N 1
ATOM 16389 C CA . PRO D 1 394 ? -46.73665 -7.78596 11.05037 1.000 46.75082 392 PRO D CA 1
ATOM 16390 C C . PRO D 1 394 ? -46.02355 -6.54321 11.57093 1.000 51.30661 392 PRO D C 1
ATOM 16391 O O . PRO D 1 394 ? -46.10337 -6.26306 12.77251 1.000 53.06337 392 PRO D O 1
ATOM 16395 N N . ILE D 1 395 ? -45.33384 -5.78597 10.71280 1.000 50.04036 393 ILE D N 1
ATOM 16396 C CA . ILE D 1 395 ? -44.63360 -4.59874 11.19808 1.000 49.64764 393 ILE D CA 1
ATOM 16397 C C . ILE D 1 395 ? -45.62447 -3.50293 11.57193 1.000 49.73853 393 ILE D C 1
ATOM 16398 O O . ILE D 1 395 ? -45.32782 -2.64927 12.41698 1.000 47.46056 393 ILE D O 1
ATOM 16403 N N . ARG D 1 396 ? -46.81436 -3.50950 10.96685 1.000 55.25593 394 ARG D N 1
ATOM 16404 C CA . ARG D 1 396 ? -47.83895 -2.54247 11.34736 1.000 55.75013 394 ARG D CA 1
ATOM 16405 C C . ARG D 1 396 ? -48.47225 -2.90864 12.68383 1.000 51.04931 394 ARG D C 1
ATOM 16406 O O . ARG D 1 396 ? -48.77053 -2.02647 13.49773 1.000 54.90553 394 ARG D O 1
ATOM 16414 N N . ASP D 1 397 ? -48.67805 -4.20558 12.93279 1.000 52.70417 395 ASP D N 1
ATOM 16415 C CA . ASP D 1 397 ? -49.26256 -4.63163 14.20190 1.000 53.94592 395 ASP D CA 1
ATOM 16416 C C . ASP D 1 397 ? -48.30225 -4.41804 15.36395 1.000 54.58726 395 ASP D C 1
ATOM 16417 O O . ASP D 1 397 ? -48.73896 -4.09983 16.47619 1.000 52.13335 395 ASP D O 1
ATOM 16422 N N . VAL D 1 398 ? -46.99976 -4.58544 15.13105 1.000 47.64449 396 VAL D N 1
ATOM 16423 C CA . VAL D 1 398 ? -46.02603 -4.33911 16.18998 1.000 51.60851 396 VAL D CA 1
ATOM 16424 C C . VAL D 1 398 ? -45.96088 -2.85112 16.51415 1.000 51.37571 396 VAL D C 1
ATOM 16425 O O . VAL D 1 398 ? -45.82636 -2.45992 17.67955 1.000 50.76651 396 VAL D O 1
ATOM 16429 N N . ASP D 1 399 ? -46.07772 -1.99949 15.49259 1.000 51.33112 397 ASP D N 1
ATOM 16430 C CA . ASP D 1 399 ? -46.14755 -0.55892 15.72224 1.000 56.15728 397 ASP D CA 1
ATOM 16431 C C . ASP D 1 399 ? -47.29765 -0.19748 16.66054 1.000 59.23306 397 ASP D C 1
ATOM 16432 O O . ASP D 1 399 ? -47.14437 0.65549 17.54303 1.000 56.49745 397 ASP D O 1
ATOM 16437 N N . ASN D 1 400 ? -48.45198 -0.84786 16.49970 1.000 53.64661 398 ASN D N 1
ATOM 16438 C CA . ASN D 1 400 ? -49.61994 -0.47375 17.28845 1.000 53.30677 398 ASN D CA 1
ATOM 16439 C C . ASN D 1 400 ? -49.63639 -1.12321 18.66852 1.000 52.87269 398 ASN D C 1
ATOM 16440 O O . ASN D 1 400 ? -50.18123 -0.53740 19.61164 1.000 46.86644 398 ASN D O 1
ATOM 16445 N N . LEU D 1 401 ? -49.04394 -2.31220 18.82209 1.000 55.63581 399 LEU D N 1
ATOM 16446 C CA . LEU D 1 401 ? -49.20075 -3.07991 20.05188 1.000 50.02055 399 LEU D CA 1
ATOM 16447 C C . LEU D 1 401 ? -47.95910 -3.14167 20.93220 1.000 57.99918 399 LEU D C 1
ATOM 16448 O O . LEU D 1 401 ? -48.09106 -3.42834 22.12558 1.000 60.93896 399 LEU D O 1
ATOM 16453 N N . LEU D 1 402 ? -46.76933 -2.88803 20.39291 1.000 55.94296 400 LEU D N 1
ATOM 16454 C CA . LEU D 1 402 ? -45.57201 -2.88596 21.22378 1.000 55.79425 400 LEU D CA 1
ATOM 16455 C C . LEU D 1 402 ? -45.53441 -1.63192 22.08419 1.000 58.43946 400 LEU D C 1
ATOM 16456 O O . LEU D 1 402 ? -45.68596 -0.51566 21.57798 1.000 58.98315 400 LEU D O 1
ATOM 16461 N N . LEU D 1 403 ? -45.32663 -1.81553 23.38816 1.000 56.99023 401 LEU D N 1
ATOM 16462 C CA . LEU D 1 403 ? -45.30522 -0.69000 24.31446 1.000 55.91452 401 LEU D CA 1
ATOM 16463 C C . LEU D 1 403 ? -44.03429 -0.70761 25.15722 1.000 58.45395 401 LEU D C 1
ATOM 16464 O O . LEU D 1 403 ? -42.93018 -0.57793 24.62062 1.000 62.37697 401 LEU D O 1
ATOM 16469 N N . ASN D 1 404 ? -44.16941 -0.87676 26.46960 1.000 56.66523 402 ASN D N 1
ATOM 16470 C CA . ASN D 1 404 ? -43.03114 -0.81147 27.37689 1.000 60.81916 402 ASN D CA 1
ATOM 16471 C C . ASN D 1 404 ? -42.35427 -2.16116 27.58820 1.000 59.34122 402 ASN D C 1
ATOM 16472 O O . ASN D 1 404 ? -41.48648 -2.27146 28.46090 1.000 59.66745 402 ASN D O 1
ATOM 16477 N N . LYS D 1 405 ? -42.73618 -3.18405 26.82724 1.000 53.56744 403 LYS D N 1
ATOM 16478 C CA . LYS D 1 405 ? -42.06305 -4.47213 26.91844 1.000 54.98375 403 LYS D CA 1
ATOM 16479 C C . LYS D 1 405 ? -40.57194 -4.30587 26.64914 1.000 58.54766 403 LYS D C 1
ATOM 16480 O O . LYS D 1 405 ? -40.16511 -3.58498 25.73394 1.000 60.98320 403 LYS D O 1
ATOM 16486 N N . ASN D 1 406 ? -39.75272 -4.97157 27.46594 1.000 64.98189 404 ASN D N 1
ATOM 16487 C CA . ASN D 1 406 ? -38.29570 -4.84774 27.38810 1.000 59.19237 404 ASN D CA 1
ATOM 16488 C C . ASN D 1 406 ? -37.75765 -5.89394 26.41735 1.000 60.69206 404 ASN D C 1
ATOM 16489 O O . ASN D 1 406 ? -37.22329 -6.93703 26.80045 1.000 64.27547 404 ASN D O 1
ATOM 16494 N N . ILE D 1 407 ? -37.90813 -5.59526 25.12531 1.000 59.00270 405 ILE D N 1
ATOM 16495 C CA . ILE D 1 407 ? -37.42909 -6.45030 24.04722 1.000 59.61094 405 ILE D CA 1
ATOM 16496 C C . ILE D 1 407 ? -36.93525 -5.55840 22.91621 1.000 60.63459 405 ILE D C 1
ATOM 16497 O O . ILE D 1 407 ? -37.26170 -4.37165 22.84144 1.000 59.76696 405 ILE D O 1
ATOM 16502 N N . ASP D 1 408 ? -36.14684 -6.15065 22.02287 1.000 60.11218 406 ASP D N 1
ATOM 16503 C CA . ASP D 1 408 ? -35.60662 -5.45753 20.86213 1.000 59.55374 406 ASP D CA 1
ATOM 16504 C C . ASP D 1 408 ? -36.27887 -5.97180 19.59571 1.000 57.18121 406 ASP D C 1
ATOM 16505 O O . ASP D 1 408 ? -36.57101 -7.16562 19.47789 1.000 55.44912 406 ASP D O 1
ATOM 16510 N N . VAL D 1 409 ? -36.52236 -5.06817 18.64980 1.000 54.70249 407 VAL D N 1
ATOM 16511 C CA . VAL D 1 409 ? -37.18018 -5.39696 17.39188 1.000 49.97031 407 VAL D CA 1
ATOM 16512 C C . VAL D 1 409 ? -36.23421 -5.07845 16.24108 1.000 51.44822 407 VAL D C 1
ATOM 16513 O O . VAL D 1 409 ? -35.58776 -4.02607 16.23167 1.000 55.24421 407 VAL D O 1
ATOM 16517 N N . TYR D 1 410 ? -36.15522 -5.99224 15.27156 1.000 50.24801 408 TYR D N 1
ATOM 16518 C CA . TYR D 1 410 ? -35.34551 -5.81903 14.07267 1.000 47.73452 408 TYR D CA 1
ATOM 16519 C C . TYR D 1 410 ? -36.17206 -6.16737 12.84112 1.000 50.01498 408 TYR D C 1
ATOM 16520 O O . TYR D 1 410 ? -37.08201 -6.99794 12.90349 1.000 50.34040 408 TYR D O 1
ATOM 16529 N N . ALA D 1 411 ? -35.84841 -5.53085 11.71609 1.000 52.20282 409 ALA D N 1
ATOM 16530 C CA . ALA D 1 411 ? -36.60855 -5.73619 10.48683 1.000 47.71172 409 ALA D CA 1
ATOM 16531 C C . ALA D 1 411 ? -35.76765 -5.31078 9.28906 1.000 53.20752 409 ALA D C 1
ATOM 16532 O O . ALA D 1 411 ? -34.70319 -4.70708 9.43265 1.000 51.73467 409 ALA D O 1
ATOM 16534 N N . ASN D 1 412 ? -36.26819 -5.64078 8.09492 1.000 50.92407 410 ASN D N 1
ATOM 16535 C CA . ASN D 1 412 ? -35.63857 -5.25123 6.83404 1.000 45.05262 410 ASN D CA 1
ATOM 16536 C C . ASN D 1 412 ? -36.45621 -4.11383 6.23058 1.000 47.40642 410 ASN D C 1
ATOM 16537 O O . ASN D 1 412 ? -37.27475 -4.30667 5.33581 1.000 46.92086 410 ASN D O 1
ATOM 16542 N N . ARG D 1 413 ? -36.21772 -2.90164 6.72872 1.000 51.84723 411 ARG D N 1
ATOM 16543 C CA . ARG D 1 413 ? -37.04794 -1.75180 6.39362 1.000 54.00644 411 ARG D CA 1
ATOM 16544 C C . ARG D 1 413 ? -36.36096 -0.77546 5.44179 1.000 52.83696 411 ARG D C 1
ATOM 16545 O O . ARG D 1 413 ? -36.59657 0.43375 5.50776 1.000 54.88360 411 ARG D O 1
ATOM 16553 N N . GLY D 1 414 ? -35.51783 -1.27912 4.54909 1.000 52.54442 412 GLY D N 1
ATOM 16554 C CA . GLY D 1 414 ? -34.95029 -0.42984 3.52139 1.000 55.73805 412 GLY D CA 1
ATOM 16555 C C . GLY D 1 414 ? -35.79665 -0.46715 2.26662 1.000 57.00117 412 GLY D C 1
ATOM 16556 O O . GLY D 1 414 ? -36.55996 0.46353 1.98152 1.000 46.11214 412 GLY D O 1
ATOM 16557 N N . ALA D 1 415 ? -35.67206 -1.56065 1.51566 1.000 50.89578 413 ALA D N 1
ATOM 16558 C CA . ALA D 1 415 ? -36.50509 -1.79509 0.34813 1.000 48.25113 413 ALA D CA 1
ATOM 16559 C C . ALA D 1 415 ? -37.88784 -2.32926 0.70350 1.000 53.98412 413 ALA D C 1
ATOM 16560 O O . ALA D 1 415 ? -38.77553 -2.30955 -0.15591 1.000 52.13825 413 ALA D O 1
ATOM 16562 N N . ASN D 1 416 ? -38.08439 -2.80108 1.93984 1.000 51.72195 414 ASN D N 1
ATOM 16563 C CA . ASN D 1 416 ? -39.37146 -3.32530 2.40778 1.000 49.85159 414 ASN D CA 1
ATOM 16564 C C . ASN D 1 416 ? -39.81390 -4.54002 1.59501 1.000 50.41905 414 ASN D C 1
ATOM 16565 O O . ASN D 1 416 ? -41.00165 -4.72855 1.32501 1.000 52.88037 414 ASN D O 1
ATOM 16570 N N . GLY D 1 417 ? -38.85512 -5.37848 1.20817 1.000 46.29604 415 GLY D N 1
ATOM 16571 C CA . GLY D 1 417 ? -39.18268 -6.56496 0.44344 1.000 44.71351 415 GLY D CA 1
ATOM 16572 C C . GLY D 1 417 ? -39.69731 -7.69092 1.31920 1.000 48.45994 415 GLY D C 1
ATOM 16573 O O . GLY D 1 417 ? -39.35309 -7.81261 2.49392 1.000 45.42233 415 GLY D O 1
ATOM 16574 N N . ILE D 1 418 ? -40.56574 -8.52157 0.73083 1.000 49.48180 416 ILE D N 1
ATOM 16575 C CA . ILE D 1 418 ? -40.98937 -9.75328 1.39014 1.000 46.82967 416 ILE D CA 1
ATOM 16576 C C . ILE D 1 418 ? -40.01181 -10.88729 1.13535 1.000 47.03808 416 ILE D C 1
ATOM 16577 O O . ILE D 1 418 ? -40.21056 -11.99638 1.64858 1.000 46.02717 416 ILE D O 1
ATOM 16582 N N . ASP D 1 419 ? -38.95133 -10.63923 0.37021 1.000 47.53925 417 ASP D N 1
ATOM 16583 C CA . ASP D 1 419 ? -37.95569 -11.65218 0.05773 1.000 47.45559 417 ASP D CA 1
ATOM 16584 C C . ASP D 1 419 ? -36.83823 -11.65126 1.09363 1.000 45.07413 417 ASP D C 1
ATOM 16585 O O . ASP D 1 419 ? -36.47553 -10.61011 1.64722 1.000 47.15707 417 ASP D O 1
ATOM 16590 N N . GLY D 1 420 ? -36.31163 -12.84387 1.36619 1.000 43.48693 418 GLY D N 1
ATOM 16591 C CA . GLY D 1 420 ? -35.14789 -12.99912 2.21688 1.000 46.02352 418 GLY D CA 1
ATOM 16592 C C . GLY D 1 420 ? -35.36275 -12.84315 3.70688 1.000 49.28905 418 GLY D C 1
ATOM 16593 O O . GLY D 1 420 ? -34.38029 -12.87930 4.45425 1.000 48.66487 418 GLY D O 1
ATOM 16594 N N . ILE D 1 421 ? -36.60845 -12.68585 4.16999 1.000 52.39160 419 ILE D N 1
ATOM 16595 C CA . ILE D 1 421 ? -36.84929 -12.45294 5.59523 1.000 47.02075 419 ILE D CA 1
ATOM 16596 C C . ILE D 1 421 ? -36.36782 -13.63307 6.43168 1.000 48.33210 419 ILE D C 1
ATOM 16597 O O . ILE D 1 421 ? -35.73723 -13.45034 7.48107 1.000 48.97423 419 ILE D O 1
ATOM 16602 N N . VAL D 1 422 ? -36.65821 -14.85845 5.98817 1.000 43.49734 420 VAL D N 1
ATOM 16603 C CA . VAL D 1 422 ? -36.25072 -16.04053 6.74641 1.000 47.10512 420 VAL D CA 1
ATOM 16604 C C . VAL D 1 422 ? -34.73338 -16.07247 6.91465 1.000 46.98516 420 VAL D C 1
ATOM 16605 O O . VAL D 1 422 ? -34.21629 -16.32354 8.00914 1.000 46.54614 420 VAL D O 1
ATOM 16609 N N . SER D 1 423 ? -33.99806 -15.80208 5.83189 1.000 49.85146 421 SER D N 1
ATOM 16610 C CA . SER D 1 423 ? -32.54015 -15.89166 5.87540 1.000 50.89807 421 SER D CA 1
ATOM 16611 C C . SER D 1 423 ? -31.93987 -14.82395 6.78171 1.000 51.96440 421 SER D C 1
ATOM 16612 O O . SER D 1 423 ? -31.03668 -15.11190 7.57680 1.000 50.85276 421 SER D O 1
ATOM 16615 N N . THR D 1 424 ? -32.42386 -13.58507 6.66947 1.000 50.07356 422 THR D N 1
ATOM 16616 C CA . THR D 1 424 ? -31.89673 -12.50298 7.49428 1.000 48.32902 422 THR D CA 1
ATOM 16617 C C . THR D 1 424 ? -32.08242 -12.79828 8.97546 1.000 44.63431 422 THR D C 1
ATOM 16618 O O . THR D 1 424 ? -31.18413 -12.54100 9.78429 1.000 46.67850 422 THR D O 1
ATOM 16622 N N . ALA D 1 425 ? -33.24703 -13.33589 9.34889 1.000 53.94402 423 ALA D N 1
ATOM 16623 C CA . ALA D 1 425 ? -33.49762 -13.66559 10.74751 1.000 45.81337 423 ALA D CA 1
ATOM 16624 C C . ALA D 1 425 ? -32.54176 -14.74459 11.23111 1.000 48.16340 423 ALA D C 1
ATOM 16625 O O . ALA D 1 425 ? -31.99379 -14.65069 12.33721 1.000 47.28774 423 ALA D O 1
ATOM 16627 N N . LEU D 1 426 ? -32.31850 -15.77145 10.40658 1.000 43.83808 424 LEU D N 1
ATOM 16628 C CA . LEU D 1 426 ? -31.40392 -16.84101 10.78712 1.000 46.52516 424 LEU D CA 1
ATOM 16629 C C . LEU D 1 426 ? -29.98829 -16.31397 10.97116 1.000 47.26697 424 LEU D C 1
ATOM 16630 O O . LEU D 1 426 ? -29.27603 -16.73505 11.89091 1.000 45.99477 424 LEU D O 1
ATOM 16635 N N . GLY D 1 427 ? -29.56091 -15.39457 10.10193 1.000 45.46304 425 GLY D N 1
ATOM 16636 C CA . GLY D 1 427 ? -28.25409 -14.78212 10.27701 1.000 47.17055 425 GLY D CA 1
ATOM 16637 C C . GLY D 1 427 ? -28.15343 -14.00726 11.57576 1.000 46.24870 425 GLY D C 1
ATOM 16638 O O . GLY D 1 427 ? -27.13486 -14.06248 12.26745 1.000 44.86691 425 GLY D O 1
ATOM 16639 N N . MET D 1 428 ? -29.21300 -13.28078 11.92857 1.000 47.58728 426 MET D N 1
ATOM 16640 C CA . MET D 1 428 ? -29.23459 -12.60457 13.21766 1.000 50.71729 426 MET D CA 1
ATOM 16641 C C . MET D 1 428 ? -29.25909 -13.61268 14.36044 1.000 49.91836 426 MET D C 1
ATOM 16642 O O . MET D 1 428 ? -28.61470 -13.40316 15.39535 1.000 49.79893 426 MET D O 1
ATOM 16647 N N . ALA D 1 429 ? -29.97073 -14.73013 14.17347 1.000 47.57886 427 ALA D N 1
ATOM 16648 C CA . ALA D 1 429 ? -30.07734 -15.75104 15.21165 1.000 46.51379 427 ALA D CA 1
ATOM 16649 C C . ALA D 1 429 ? -28.74444 -16.41989 15.51308 1.000 46.62060 427 ALA D C 1
ATOM 16650 O O . ALA D 1 429 ? -28.61420 -17.07739 16.55063 1.000 47.13549 427 ALA D O 1
ATOM 16652 N N . VAL D 1 430 ? -27.75896 -16.28176 14.62661 1.000 54.10518 428 VAL D N 1
ATOM 16653 C CA . VAL D 1 430 ? -26.44553 -16.85727 14.88854 1.000 50.51106 428 VAL D CA 1
ATOM 16654 C C . VAL D 1 430 ? -25.73518 -16.08432 15.99466 1.000 54.12067 428 VAL D C 1
ATOM 16655 O O . VAL D 1 430 ? -25.05093 -16.67092 16.84236 1.000 53.00390 428 VAL D O 1
ATOM 16659 N N . HIS D 1 431 ? -25.89823 -14.76300 16.01620 1.000 53.49808 429 HIS D N 1
ATOM 16660 C CA . HIS D 1 431 ? -25.22141 -13.90684 16.97891 1.000 52.79902 429 HIS D CA 1
ATOM 16661 C C . HIS D 1 431 ? -26.14176 -13.39172 18.07414 1.000 54.68546 429 HIS D C 1
ATOM 16662 O O . HIS D 1 431 ? -25.65345 -12.84896 19.06655 1.000 57.60285 429 HIS D O 1
ATOM 16669 N N . LYS D 1 432 ? -27.45353 -13.52328 17.91661 1.000 53.02234 430 LYS D N 1
ATOM 16670 C CA . LYS D 1 432 ? -28.38157 -12.99844 18.89979 1.000 52.93428 430 LYS D CA 1
ATOM 16671 C C . LYS D 1 432 ? -29.46931 -14.02696 19.17264 1.000 56.61498 430 LYS D C 1
ATOM 16672 O O . LYS D 1 432 ? -29.52803 -15.09975 18.55881 1.000 57.83250 430 LYS D O 1
ATOM 16678 N N . ARG D 1 433 ? -30.34579 -13.65786 20.08769 1.000 52.52525 431 ARG D N 1
ATOM 16679 C CA . ARG D 1 433 ? -31.41077 -14.50362 20.61060 1.000 56.64205 431 ARG D CA 1
ATOM 16680 C C . ARG D 1 433 ? -32.71671 -13.91601 20.09446 1.000 52.95325 431 ARG D C 1
ATOM 16681 O O . ARG D 1 433 ? -33.18052 -12.88401 20.58629 1.000 56.87954 431 ARG D O 1
ATOM 16689 N N . ILE D 1 434 ? -33.29370 -14.55579 19.07730 1.000 55.53122 432 ILE D N 1
ATOM 16690 C CA . ILE D 1 434 ? -34.31868 -13.92013 18.25975 1.000 57.44662 432 ILE D CA 1
ATOM 16691 C C . ILE D 1 434 ? -35.35618 -14.95195 17.83012 1.000 54.35064 432 ILE D C 1
ATOM 16692 O O . ILE D 1 434 ? -35.08505 -16.15359 17.75636 1.000 56.85119 432 ILE D O 1
ATOM 16697 N N . THR D 1 435 ? -36.56471 -14.46283 17.56974 1.000 55.51113 433 THR D N 1
ATOM 16698 C CA . THR D 1 435 ? -37.66552 -15.26885 17.06078 1.000 55.54564 433 THR D CA 1
ATOM 16699 C C . THR D 1 435 ? -38.28616 -14.52982 15.88384 1.000 53.79812 433 THR D C 1
ATOM 16700 O O . THR D 1 435 ? -38.41123 -13.30199 15.91611 1.000 53.03355 433 THR D O 1
ATOM 16704 N N . LEU D 1 436 ? -38.65459 -15.27338 14.84189 1.000 53.18532 434 LEU D N 1
ATOM 16705 C CA . LEU D 1 436 ? -39.19795 -14.68610 13.62448 1.000 50.77203 434 LEU D CA 1
ATOM 16706 C C . LEU D 1 436 ? -40.72204 -14.69215 13.65015 1.000 54.37507 434 LEU D C 1
ATOM 16707 O O . LEU D 1 436 ? -41.34797 -15.72439 13.91397 1.000 55.09488 434 LEU D O 1
ATOM 16712 N N . LEU D 1 437 ? -41.30731 -13.53504 13.36713 1.000 51.91038 435 LEU D N 1
ATOM 16713 C CA . LEU D 1 437 ? -42.73223 -13.38723 13.11544 1.000 52.28887 435 LEU D CA 1
ATOM 16714 C C . LEU D 1 437 ? -42.90331 -12.99682 11.65134 1.000 57.88481 435 LEU D C 1
ATOM 16715 O O . LEU D 1 437 ? -42.41146 -11.94363 11.22940 1.000 56.20463 435 LEU D O 1
ATOM 16720 N N . ILE D 1 438 ? -43.59023 -13.84008 10.88009 1.000 51.40651 436 ILE D N 1
ATOM 16721 C CA . ILE D 1 438 ? -43.57150 -13.72868 9.42353 1.000 51.81130 436 ILE D CA 1
ATOM 16722 C C . ILE D 1 438 ? -44.90927 -14.19596 8.86462 1.000 52.84365 436 ILE D C 1
ATOM 16723 O O . ILE D 1 438 ? -45.52024 -15.13471 9.38431 1.000 53.03235 436 ILE D O 1
ATOM 16728 N N . GLY D 1 439 ? -45.36943 -13.52371 7.79414 1.000 49.33835 437 GLY D N 1
ATOM 16729 C CA . GLY D 1 439 ? -46.54575 -13.96905 7.07480 1.000 46.18146 437 GLY D CA 1
ATOM 16730 C C . GLY D 1 439 ? -46.25536 -15.16242 6.17456 1.000 51.46421 437 GLY D C 1
ATOM 16731 O O . GLY D 1 439 ? -45.10740 -15.53238 5.92743 1.000 52.91906 437 GLY D O 1
ATOM 16732 N N . ASP D 1 440 ? -47.32918 -15.77201 5.66399 1.000 51.24138 438 ASP D N 1
ATOM 16733 C CA . ASP D 1 440 ? -47.16791 -17.01030 4.90501 1.000 50.41830 438 ASP D CA 1
ATOM 16734 C C . ASP D 1 440 ? -46.54612 -16.76000 3.53417 1.000 54.08941 438 ASP D C 1
ATOM 16735 O O . ASP D 1 440 ? -45.74120 -17.56956 3.05911 1.000 54.44707 438 ASP D O 1
ATOM 16740 N N . LEU D 1 441 ? -46.90646 -15.65561 2.87523 1.000 55.01922 439 LEU D N 1
ATOM 16741 C CA . LEU D 1 441 ? -46.33636 -15.38401 1.55767 1.000 51.24699 439 LEU D CA 1
ATOM 16742 C C . LEU D 1 441 ? -44.84521 -15.07976 1.65577 1.000 50.62279 439 LEU D C 1
ATOM 16743 O O . LEU D 1 441 ? -44.05519 -15.56019 0.83473 1.000 50.44571 439 LEU D O 1
ATOM 16748 N N . SER D 1 442 ? -44.43896 -14.29384 2.65880 1.000 51.55928 440 SER D N 1
ATOM 16749 C CA . SER D 1 442 ? -43.01317 -14.09009 2.90201 1.000 48.20028 440 SER D CA 1
ATOM 16750 C C . SER D 1 442 ? -42.32693 -15.40361 3.24899 1.000 50.29671 440 SER D C 1
ATOM 16751 O O . SER D 1 442 ? -41.19486 -15.65573 2.81866 1.000 47.94165 440 SER D O 1
ATOM 16754 N N . PHE D 1 443 ? -42.99883 -16.25036 4.03414 1.000 49.57015 441 PHE D N 1
ATOM 16755 C CA . PHE D 1 443 ? -42.42096 -17.53412 4.41645 1.000 51.67578 441 PHE D CA 1
ATOM 16756 C C . PHE D 1 443 ? -42.14251 -18.39538 3.19143 1.000 49.89967 441 PHE D C 1
ATOM 16757 O O . PHE D 1 443 ? -41.06928 -19.00041 3.07804 1.000 49.20670 441 PHE D O 1
ATOM 16765 N N . TYR D 1 444 ? -43.09369 -18.45271 2.25658 1.000 46.93979 442 TYR D N 1
ATOM 16766 C CA . TYR D 1 444 ? -42.88639 -19.23714 1.04402 1.000 47.06380 442 TYR D CA 1
ATOM 16767 C C . TYR D 1 444 ? -41.78423 -18.63560 0.18160 1.000 51.34070 442 TYR D C 1
ATOM 16768 O O . TYR D 1 444 ? -41.00881 -19.37024 -0.44409 1.000 54.35559 442 TYR D O 1
ATOM 16777 N N . HIS D 1 445 ? -41.69790 -17.30135 0.14394 1.000 48.02469 443 HIS D N 1
ATOM 16778 C CA . HIS D 1 445 ? -40.71657 -16.62885 -0.70353 1.000 49.18711 443 HIS D CA 1
ATOM 16779 C C . HIS D 1 445 ? -39.29535 -17.08074 -0.38020 1.000 48.21394 443 HIS D C 1
ATOM 16780 O O . HIS D 1 445 ? -38.50975 -17.38618 -1.28360 1.000 49.59597 443 HIS D O 1
ATOM 16787 N N . ASP D 1 446 ? -38.94843 -17.14193 0.90161 1.000 47.68107 444 ASP D N 1
ATOM 16788 C CA . ASP D 1 446 ? -37.60718 -17.52506 1.33158 1.000 49.27372 444 ASP D CA 1
ATOM 16789 C C . ASP D 1 446 ? -37.60609 -18.87604 2.04029 1.000 53.11987 444 ASP D C 1
ATOM 16790 O O . ASP D 1 446 ? -36.90003 -19.07601 3.03235 1.000 48.27017 444 ASP D O 1
ATOM 16795 N N . MET D 1 447 ? -38.39873 -19.82135 1.52659 1.000 51.82607 445 MET D N 1
ATOM 16796 C CA . MET D 1 447 ? -38.44042 -21.15379 2.11736 1.000 49.56566 445 MET D CA 1
ATOM 16797 C C . MET D 1 447 ? -37.10604 -21.87887 1.96066 1.000 47.66991 445 MET D C 1
ATOM 16798 O O . MET D 1 447 ? -36.75874 -22.71842 2.79996 1.000 51.48046 445 MET D O 1
ATOM 16803 N N . ASN D 1 448 ? -36.33217 -21.55559 0.91780 1.000 46.11763 446 ASN D N 1
ATOM 16804 C CA . ASN D 1 448 ? -34.99351 -22.12605 0.78655 1.000 47.60656 446 ASN D CA 1
ATOM 16805 C C . ASN D 1 448 ? -34.06785 -21.70413 1.92037 1.000 49.72814 446 ASN D C 1
ATOM 16806 O O . ASN D 1 448 ? -33.10533 -22.42027 2.21565 1.000 50.41656 446 ASN D O 1
ATOM 16811 N N . GLY D 1 449 ? -34.33023 -20.55967 2.55472 1.000 47.10103 447 GLY D N 1
ATOM 16812 C CA . GLY D 1 449 ? -33.44996 -20.07038 3.60088 1.000 51.70642 447 GLY D CA 1
ATOM 16813 C C . GLY D 1 449 ? -33.37621 -20.96305 4.82181 1.000 50.76471 447 GLY D C 1
ATOM 16814 O O . GLY D 1 449 ? -32.40438 -20.88046 5.57744 1.000 52.34490 447 GLY D O 1
ATOM 16815 N N . LEU D 1 450 ? -34.37833 -21.81997 5.03054 1.000 55.39656 448 LEU D N 1
ATOM 16816 C CA . LEU D 1 450 ? -34.40979 -22.70001 6.19343 1.000 54.73120 448 LEU D CA 1
ATOM 16817 C C . LEU D 1 450 ? -33.29930 -23.74174 6.18694 1.000 52.73583 448 LEU D C 1
ATOM 16818 O O . LEU D 1 450 ? -33.11851 -24.43098 7.19638 1.000 58.64344 448 LEU D O 1
ATOM 16823 N N . LEU D 1 451 ? -32.55905 -23.87673 5.08515 1.000 51.07642 449 LEU D N 1
ATOM 16824 C CA . LEU D 1 451 ? -31.52585 -24.90363 5.01075 1.000 53.71101 449 LEU D CA 1
ATOM 16825 C C . LEU D 1 451 ? -30.38169 -24.62379 5.97830 1.000 52.75999 449 LEU D C 1
ATOM 16826 O O . LEU D 1 451 ? -29.75271 -25.56432 6.48047 1.000 51.85278 449 LEU D O 1
ATOM 16831 N N . MET D 1 452 ? -30.10756 -23.34674 6.26120 1.000 46.22429 450 MET D N 1
ATOM 16832 C CA . MET D 1 452 ? -29.06253 -23.01238 7.22206 1.000 51.55186 450 MET D CA 1
ATOM 16833 C C . MET D 1 452 ? -29.41138 -23.49316 8.62554 1.000 54.95734 450 MET D C 1
ATOM 16834 O O . MET D 1 452 ? -28.51780 -23.90139 9.37653 1.000 58.30826 450 MET D O 1
ATOM 16839 N N . SER D 1 453 ? -30.69479 -23.46191 8.99500 1.000 55.12345 451 SER D N 1
ATOM 16840 C CA . SER D 1 453 ? -31.10672 -24.03882 10.27015 1.000 52.14851 451 SER D CA 1
ATOM 16841 C C . SER D 1 453 ? -30.99287 -25.55743 10.24563 1.000 55.74163 451 SER D C 1
ATOM 16842 O O . SER D 1 453 ? -30.58441 -26.17052 11.23965 1.000 55.65402 451 SER D O 1
ATOM 16845 N N . LYS D 1 454 ? -31.33826 -26.17999 9.11436 1.000 52.03094 452 LYS D N 1
ATOM 16846 C CA . LYS D 1 454 ? -31.24446 -27.63359 9.01017 1.000 59.53076 452 LYS D CA 1
ATOM 16847 C C . LYS D 1 454 ? -29.79926 -28.11136 9.11312 1.000 54.13503 452 LYS D C 1
ATOM 16848 O O . LYS D 1 454 ? -29.52126 -29.12746 9.75940 1.000 55.74640 452 LYS D O 1
ATOM 16854 N N . LEU D 1 455 ? -28.86538 -27.39283 8.49019 1.000 58.68019 453 LEU D N 1
ATOM 16855 C CA . LEU D 1 455 ? -27.48731 -27.86230 8.40023 1.000 52.29096 453 LEU D CA 1
ATOM 16856 C C . LEU D 1 455 ? -26.62651 -27.45241 9.58546 1.000 54.81498 453 LEU D C 1
ATOM 16857 O O . LEU D 1 455 ? -25.73536 -28.21235 9.98011 1.000 54.74466 453 LEU D O 1
ATOM 16862 N N . ASN D 1 456 ? -26.86172 -26.27411 10.16111 1.000 55.45490 454 ASN D N 1
ATOM 16863 C CA . ASN D 1 456 ? -25.97283 -25.71461 11.17194 1.000 54.10535 454 ASN D CA 1
ATOM 16864 C C . ASN D 1 456 ? -26.62004 -25.60462 12.54811 1.000 59.66564 454 ASN D C 1
ATOM 16865 O O . ASN D 1 456 ? -26.00723 -25.04298 13.46309 1.000 67.83108 454 ASN D O 1
ATOM 16870 N N . ASN D 1 457 ? -27.83639 -26.12379 12.71513 1.000 59.89348 455 ASN D N 1
ATOM 16871 C CA . ASN D 1 457 ? -28.51116 -26.17838 14.01186 1.000 64.66683 455 ASN D CA 1
ATOM 16872 C C . ASN D 1 457 ? -28.55941 -24.80162 14.67382 1.000 64.34058 455 ASN D C 1
ATOM 16873 O O . ASN D 1 457 ? -28.16048 -24.61947 15.82598 1.000 70.19835 455 ASN D O 1
ATOM 16878 N N . ILE D 1 458 ? -29.04451 -23.81829 13.92396 1.000 61.67302 456 ILE D N 1
ATOM 16879 C CA . ILE D 1 458 ? -29.21195 -22.47007 14.45458 1.000 56.60848 456 ILE D CA 1
ATOM 16880 C C . ILE D 1 458 ? -30.52141 -22.41263 15.23249 1.000 55.32592 456 ILE D C 1
ATOM 16881 O O . ILE D 1 458 ? -31.59978 -22.63478 14.67241 1.000 59.45300 456 ILE D O 1
ATOM 16886 N N . GLN D 1 459 ? -30.42766 -22.11059 16.52566 1.000 54.29828 457 GLN D N 1
ATOM 16887 C CA . GLN D 1 459 ? -31.59076 -22.09050 17.40813 1.000 57.71165 457 GLN D CA 1
ATOM 16888 C C . GLN D 1 459 ? -32.42857 -20.85060 17.12576 1.000 56.04173 457 GLN D C 1
ATOM 16889 O O . GLN D 1 459 ? -32.00799 -19.72936 17.42854 1.000 54.04022 457 GLN D O 1
ATOM 16895 N N . MET D 1 460 ? -33.61900 -21.04645 16.55778 1.000 53.84943 458 MET D N 1
ATOM 16896 C CA . MET D 1 460 ? -34.52436 -19.93447 16.29149 1.000 52.99832 458 MET D CA 1
ATOM 16897 C C . MET D 1 460 ? -35.92218 -20.46417 16.00424 1.000 53.25363 458 MET D C 1
ATOM 16898 O O . MET D 1 460 ? -36.09954 -21.31170 15.12409 1.000 50.39580 458 MET D O 1
ATOM 16903 N N . ASN D 1 461 ? -36.90446 -19.95976 16.74667 1.000 51.78366 459 ASN D N 1
ATOM 16904 C CA . ASN D 1 461 ? -38.30145 -20.31541 16.55055 1.000 52.51403 459 ASN D CA 1
ATOM 16905 C C . ASN D 1 461 ? -38.95502 -19.38267 15.53748 1.000 55.37545 459 ASN D C 1
ATOM 16906 O O . ASN D 1 461 ? -38.54843 -18.22826 15.36937 1.000 50.06682 459 ASN D O 1
ATOM 16911 N N . ILE D 1 462 ? -39.98848 -19.89204 14.87139 1.000 56.20269 460 ILE D N 1
ATOM 16912 C CA . ILE D 1 462 ? -40.70505 -19.15488 13.83808 1.000 51.58230 460 ILE D CA 1
ATOM 16913 C C . ILE D 1 462 ? -42.18423 -19.11668 14.19775 1.000 59.10741 460 ILE D C 1
ATOM 16914 O O . ILE D 1 462 ? -42.80347 -20.16490 14.41699 1.000 57.81369 460 ILE D O 1
ATOM 16919 N N . VAL D 1 463 ? -42.74307 -17.91081 14.25749 1.000 57.12599 461 VAL D N 1
ATOM 16920 C CA . VAL D 1 463 ? -44.16995 -17.69925 14.46647 1.000 51.89618 461 VAL D CA 1
ATOM 16921 C C . VAL D 1 463 ? -44.75707 -17.33687 13.10718 1.000 57.33251 461 VAL D C 1
ATOM 16922 O O . VAL D 1 463 ? -44.59258 -16.21359 12.62243 1.000 53.09806 461 VAL D O 1
ATOM 16926 N N . LEU D 1 464 ? -45.45198 -18.29040 12.49122 1.000 56.67986 462 LEU D N 1
ATOM 16927 C CA . LEU D 1 464 ? -45.94013 -18.16075 11.12277 1.000 49.41575 462 LEU D CA 1
ATOM 16928 C C . LEU D 1 464 ? -47.41016 -17.74735 11.15061 1.000 57.01541 462 LEU D C 1
ATOM 16929 O O . LEU D 1 464 ? -48.28326 -18.55114 11.49469 1.000 55.60597 462 LEU D O 1
ATOM 16934 N N . LEU D 1 465 ? -47.67966 -16.49218 10.79365 1.000 54.39520 463 LEU D N 1
ATOM 16935 C CA . LEU D 1 465 ? -49.04794 -15.99974 10.66338 1.000 52.95912 463 LEU D CA 1
ATOM 16936 C C . LEU D 1 465 ? -49.58438 -16.41959 9.30170 1.000 56.12794 463 LEU D C 1
ATOM 16937 O O . LEU D 1 465 ? -49.19543 -15.85844 8.27226 1.000 56.17019 463 LEU D O 1
ATOM 16942 N N . ASN D 1 466 ? -50.47852 -17.40035 9.29036 1.000 56.66193 464 ASN D N 1
ATOM 16943 C CA . ASN D 1 466 ? -50.98362 -17.99369 8.05653 1.000 56.07568 464 ASN D CA 1
ATOM 16944 C C . ASN D 1 466 ? -52.44939 -17.60881 7.87962 1.000 57.30709 464 ASN D C 1
ATOM 16945 O O . ASN D 1 466 ? -53.33473 -18.21159 8.49114 1.000 55.78677 464 ASN D O 1
ATOM 16950 N N . ASN D 1 467 ? -52.70282 -16.60488 7.03667 1.000 56.95811 465 ASN D N 1
ATOM 16951 C CA . ASN D 1 467 ? -54.05767 -16.25192 6.62991 1.000 58.60261 465 ASN D CA 1
ATOM 16952 C C . ASN D 1 467 ? -54.29630 -16.54781 5.15151 1.000 55.23503 465 ASN D C 1
ATOM 16953 O O . ASN D 1 467 ? -55.26788 -16.05423 4.56802 1.000 58.48126 465 ASN D O 1
ATOM 16958 N N . ASP D 1 468 ? -53.41041 -17.33922 4.54136 1.000 56.32365 466 ASP D N 1
ATOM 16959 C CA . ASP D 1 468 ? -53.53598 -17.83962 3.17140 1.000 57.51916 466 ASP D CA 1
ATOM 16960 C C . ASP D 1 468 ? -53.67001 -16.69198 2.16380 1.000 60.28613 466 ASP D C 1
ATOM 16961 O O . ASP D 1 468 ? -54.70665 -16.49295 1.52671 1.000 60.99555 466 ASP D O 1
ATOM 16966 N N . GLY D 1 469 ? -52.57329 -15.94417 2.02406 1.000 56.43351 467 GLY D N 1
ATOM 16967 C CA . GLY D 1 469 ? -52.50336 -14.90347 1.02508 1.000 54.13358 467 GLY D CA 1
ATOM 16968 C C . GLY D 1 469 ? -52.01572 -13.60014 1.61717 1.000 54.98979 467 GLY D C 1
ATOM 16969 O O . GLY D 1 469 ? -51.44587 -13.56598 2.71309 1.000 55.02347 467 GLY D O 1
ATOM 16970 N N . GLY D 1 470 ? -52.24448 -12.51273 0.88090 1.000 53.71316 468 GLY D N 1
ATOM 16971 C CA . GLY D 1 470 ? -51.73598 -11.20963 1.26877 1.000 50.81586 468 GLY D CA 1
ATOM 16972 C C . GLY D 1 470 ? -52.75265 -10.33239 1.96969 1.000 55.88072 468 GLY D C 1
ATOM 16973 O O . GLY D 1 470 ? -53.54352 -9.64073 1.31817 1.000 56.40718 468 GLY D O 1
ATOM 16974 N N . GLY D 1 471 ? -52.72871 -10.33515 3.30412 1.000 50.61467 469 GLY D N 1
ATOM 16975 C CA . GLY D 1 471 ? -53.75774 -9.63994 4.05840 1.000 51.36636 469 GLY D CA 1
ATOM 16976 C C . GLY D 1 471 ? -53.68013 -8.12964 3.96055 1.000 53.29997 469 GLY D C 1
ATOM 16977 O O . GLY D 1 471 ? -54.69309 -7.44057 4.12389 1.000 52.44164 469 GLY D O 1
ATOM 16978 N N . ILE D 1 472 ? -52.48721 -7.59104 3.69402 1.000 50.72920 470 ILE D N 1
ATOM 16979 C CA . ILE D 1 472 ? -52.32516 -6.14090 3.68017 1.000 53.23557 470 ILE D CA 1
ATOM 16980 C C . ILE D 1 472 ? -53.18721 -5.51252 2.59444 1.000 53.09729 470 ILE D C 1
ATOM 16981 O O . ILE D 1 472 ? -53.64640 -4.36997 2.73210 1.000 49.87196 470 ILE D O 1
ATOM 16986 N N . PHE D 1 473 ? -53.45233 -6.25257 1.51778 1.000 52.61913 471 PHE D N 1
ATOM 16987 C CA . PHE D 1 473 ? -54.23475 -5.70473 0.41827 1.000 54.18991 471 PHE D CA 1
ATOM 16988 C C . PHE D 1 473 ? -55.71277 -5.54927 0.76994 1.000 56.46690 471 PHE D C 1
ATOM 16989 O O . PHE D 1 473 ? -56.42547 -4.80752 0.08182 1.000 55.54130 471 PHE D O 1
ATOM 16997 N N . SER D 1 474 ? -56.18426 -6.20236 1.83759 1.000 52.13664 472 SER D N 1
ATOM 16998 C CA . SER D 1 474 ? -57.54470 -5.96387 2.30933 1.000 57.15961 472 SER D CA 1
ATOM 16999 C C . SER D 1 474 ? -57.76124 -4.51574 2.72880 1.000 55.41681 472 SER D C 1
ATOM 17000 O O . SER D 1 474 ? -58.91171 -4.08136 2.84884 1.000 58.82864 472 SER D O 1
ATOM 17003 N N . TYR D 1 475 ? -56.68673 -3.76010 2.94919 1.000 51.22655 473 TYR D N 1
ATOM 17004 C CA . TYR D 1 475 ? -56.77930 -2.36586 3.35785 1.000 56.70715 473 TYR D CA 1
ATOM 17005 C C . TYR D 1 475 ? -56.64928 -1.38902 2.19563 1.000 56.42010 473 TYR D C 1
ATOM 17006 O O . TYR D 1 475 ? -56.82206 -0.18283 2.39933 1.000 55.63932 473 TYR D O 1
ATOM 17015 N N . LEU D 1 476 ? -56.35888 -1.87466 0.98750 1.000 56.60718 474 LEU D N 1
ATOM 17016 C CA . LEU D 1 476 ? -56.18693 -0.99588 -0.15929 1.000 60.74458 474 LEU D CA 1
ATOM 17017 C C . LEU D 1 476 ? -57.53377 -0.73798 -0.83008 1.000 63.22855 474 LEU D C 1
ATOM 17018 O O . LEU D 1 476 ? -58.43183 -1.58394 -0.77454 1.000 60.18975 474 LEU D O 1
ATOM 17023 N N . PRO D 1 477 ? -57.70963 0.42649 -1.46252 1.000 67.21181 475 PRO D N 1
ATOM 17024 C CA . PRO D 1 477 ? -58.99179 0.71143 -2.13165 1.000 67.43380 475 PRO D CA 1
ATOM 17025 C C . PRO D 1 477 ? -59.37786 -0.31004 -3.18645 1.000 68.22984 475 PRO D C 1
ATOM 17026 O O . PRO D 1 477 ? -60.55108 -0.35992 -3.57739 1.000 70.80054 475 PRO D O 1
ATOM 17030 N N . GLN D 1 478 ? -58.43688 -1.12863 -3.65629 1.000 67.93625 476 GLN D N 1
ATOM 17031 C CA . GLN D 1 478 ? -58.74632 -2.16791 -4.63050 1.000 68.58660 476 GLN D CA 1
ATOM 17032 C C . GLN D 1 478 ? -59.56955 -3.30615 -4.04508 1.000 66.27325 476 GLN D C 1
ATOM 17033 O O . GLN D 1 478 ? -59.93833 -4.21916 -4.79076 1.000 69.72856 476 GLN D O 1
ATOM 17039 N N . LYS D 1 479 ? -59.85322 -3.29821 -2.74028 1.000 65.22270 477 LYS D N 1
ATOM 17040 C CA . LYS D 1 479 ? -60.80477 -4.26832 -2.21003 1.000 67.88177 477 LYS D CA 1
ATOM 17041 C C . LYS D 1 479 ? -62.22296 -3.93996 -2.65240 1.000 71.71173 477 LYS D C 1
ATOM 17042 O O . LYS D 1 479 ? -63.04617 -4.84817 -2.82031 1.000 72.47570 477 LYS D O 1
ATOM 17048 N N . GLU D 1 480 ? -62.52230 -2.65626 -2.86719 1.000 72.88158 478 GLU D N 1
ATOM 17049 C CA . GLU D 1 480 ? -63.86210 -2.23496 -3.30258 1.000 75.11879 478 GLU D CA 1
ATOM 17050 C C . GLU D 1 480 ? -63.93088 -2.17481 -4.82715 1.000 74.98835 478 GLU D C 1
ATOM 17051 O O . GLU D 1 480 ? -64.66108 -2.94702 -5.45407 1.000 74.49436 478 GLU D O 1
ATOM 17057 N N . SER D 1 481 ? -63.18719 -1.25357 -5.43364 1.000 68.74884 479 SER D N 1
ATOM 17058 C CA . SER D 1 481 ? -63.06298 -1.25746 -6.88271 1.000 66.43638 479 SER D CA 1
ATOM 17059 C C . SER D 1 481 ? -62.26846 -2.48173 -7.31913 1.000 65.11895 479 SER D C 1
ATOM 17060 O O . SER D 1 481 ? -61.39879 -2.96954 -6.59564 1.000 74.64779 479 SER D O 1
ATOM 17063 N N . ALA D 1 482 ? -62.58530 -2.98901 -8.50969 1.000 65.95425 480 ALA D N 1
ATOM 17064 C CA . ALA D 1 482 ? -61.98361 -4.22205 -9.02391 1.000 69.01143 480 ALA D CA 1
ATOM 17065 C C . ALA D 1 482 ? -62.17968 -5.39622 -8.06260 1.000 66.43089 480 ALA D C 1
ATOM 17066 O O . ALA D 1 482 ? -61.32749 -6.28467 -7.96658 1.000 57.21330 480 ALA D O 1
ATOM 17068 N N . THR D 1 483 ? -63.31052 -5.41195 -7.34898 1.000 71.81286 481 THR D N 1
ATOM 17069 C CA . THR D 1 483 ? -63.57056 -6.46938 -6.37631 1.000 64.52151 481 THR D CA 1
ATOM 17070 C C . THR D 1 483 ? -63.70398 -7.83569 -7.04191 1.000 59.12479 481 THR D C 1
ATOM 17071 O O . THR D 1 483 ? -63.40788 -8.85822 -6.41379 1.000 55.06802 481 THR D O 1
ATOM 17075 N N . ASP D 1 484 ? -64.13616 -7.87612 -8.30636 1.000 59.97737 482 ASP D N 1
ATOM 17076 C CA . ASP D 1 484 ? -64.18627 -9.13782 -9.03687 1.000 63.87655 482 ASP D CA 1
ATOM 17077 C C . ASP D 1 484 ? -62.80438 -9.74204 -9.25562 1.000 62.94564 482 ASP D C 1
ATOM 17078 O O . ASP D 1 484 ? -62.70287 -10.94705 -9.51148 1.000 64.62982 482 ASP D O 1
ATOM 17083 N N . TYR D 1 485 ? -61.74381 -8.94059 -9.15848 1.000 59.59665 483 TYR D N 1
ATOM 17084 C CA . TYR D 1 485 ? -60.38994 -9.39510 -9.44364 1.000 62.12243 483 TYR D CA 1
ATOM 17085 C C . TYR D 1 485 ? -59.50345 -9.47448 -8.20754 1.000 56.60359 483 TYR D C 1
ATOM 17086 O O . TYR D 1 485 ? -58.32322 -9.81691 -8.33567 1.000 59.69152 483 TYR D O 1
ATOM 17095 N N . PHE D 1 486 ? -60.03902 -9.18782 -7.01772 1.000 52.73454 484 PHE D N 1
ATOM 17096 C CA . PHE D 1 486 ? -59.19284 -8.98537 -5.84313 1.000 54.50256 484 PHE D CA 1
ATOM 17097 C C . PHE D 1 486 ? -58.46061 -10.26153 -5.43684 1.000 55.36222 484 PHE D C 1
ATOM 17098 O O . PHE D 1 486 ? -57.24131 -10.24632 -5.22778 1.000 54.38718 484 PHE D O 1
ATOM 17106 N N . GLU D 1 487 ? -59.18778 -11.37189 -5.29562 1.000 53.91855 485 GLU D N 1
ATOM 17107 C CA . GLU D 1 487 ? -58.56863 -12.59090 -4.78029 1.000 56.93323 485 GLU D CA 1
ATOM 17108 C C . GLU D 1 487 ? -57.48081 -13.10626 -5.71501 1.000 58.28503 485 GLU D C 1
ATOM 17109 O O . GLU D 1 487 ? -56.44791 -13.61166 -5.25871 1.000 59.61745 485 GLU D O 1
ATOM 17115 N N . ARG D 1 488 ? -57.68728 -12.98296 -7.02640 1.000 57.00490 486 ARG D N 1
ATOM 17116 C CA . ARG D 1 488 ? -56.70086 -13.50566 -7.96402 1.000 58.61562 486 ARG D CA 1
ATOM 17117 C C . ARG D 1 488 ? -55.44995 -12.63478 -7.99969 1.000 55.25936 486 ARG D C 1
ATOM 17118 O O . ARG D 1 488 ? -54.32856 -13.15389 -8.00087 1.000 56.46753 486 ARG D O 1
ATOM 17126 N N . LEU D 1 489 ? -55.61859 -11.31132 -8.01495 1.000 54.90577 487 LEU D N 1
ATOM 17127 C CA . LEU D 1 489 ? -54.49692 -10.39499 -8.19498 1.000 54.23488 487 LEU D CA 1
ATOM 17128 C C . LEU D 1 489 ? -53.80347 -10.04145 -6.88704 1.000 61.04980 487 LEU D C 1
ATOM 17129 O O . LEU D 1 489 ? -52.57607 -9.88559 -6.85658 1.000 57.12326 487 LEU D O 1
ATOM 17134 N N . PHE D 1 490 ? -54.56435 -9.89856 -5.81227 1.000 59.44002 488 PHE D N 1
ATOM 17135 C CA . PHE D 1 490 ? -54.02820 -9.43657 -4.54150 1.000 56.53434 488 PHE D CA 1
ATOM 17136 C C . PHE D 1 490 ? -54.12580 -10.47128 -3.43607 1.000 58.00286 488 PHE D C 1
ATOM 17137 O O . PHE D 1 490 ? -53.19858 -10.58622 -2.62884 1.000 57.95421 488 PHE D O 1
ATOM 17145 N N . GLY D 1 491 ? -55.22580 -11.22766 -3.37865 1.000 57.62709 489 GLY D N 1
ATOM 17146 C CA . GLY D 1 491 ? -55.32919 -12.29403 -2.39423 1.000 53.72257 489 GLY D CA 1
ATOM 17147 C C . GLY D 1 491 ? -54.20049 -13.29944 -2.51334 1.000 62.65877 489 GLY D C 1
ATOM 17148 O O . GLY D 1 491 ? -53.50481 -13.58693 -1.53707 1.000 61.76673 489 GLY D O 1
ATOM 17149 N N . THR D 1 492 ? -53.99073 -13.82347 -3.72238 1.000 62.37643 490 THR D N 1
ATOM 17150 C CA . THR D 1 492 ? -52.95286 -14.79592 -4.06087 1.000 59.29548 490 THR D CA 1
ATOM 17151 C C . THR D 1 492 ? -52.77931 -15.87696 -2.98473 1.000 57.61955 490 THR D C 1
ATOM 17152 O O . THR D 1 492 ? -51.70392 -15.99593 -2.39335 1.000 59.20039 490 THR D O 1
ATOM 17156 N N . PRO D 1 493 ? -53.81441 -16.67380 -2.71487 1.000 61.50171 491 PRO D N 1
ATOM 17157 C CA . PRO D 1 493 ? -53.63987 -17.79408 -1.78263 1.000 58.96362 491 PRO D CA 1
ATOM 17158 C C . PRO D 1 493 ? -52.77980 -18.88937 -2.40098 1.000 57.47932 491 PRO D C 1
ATOM 17159 O O . PRO D 1 493 ? -52.84353 -19.14266 -3.60708 1.000 57.43022 491 PRO D O 1
ATOM 17163 N N . THR D 1 494 ? -51.95821 -19.53367 -1.56634 1.000 47.19873 492 THR D N 1
ATOM 17164 C CA . THR D 1 494 ? -51.13739 -20.65192 -2.02685 1.000 54.51739 492 THR D CA 1
ATOM 17165 C C . THR D 1 494 ? -51.70777 -22.01004 -1.64822 1.000 58.63676 492 THR D C 1
ATOM 17166 O O . THR D 1 494 ? -51.47212 -22.98637 -2.36772 1.000 59.68714 492 THR D O 1
ATOM 17170 N N . GLY D 1 495 ? -52.43557 -22.09958 -0.53538 1.000 55.29224 493 GLY D N 1
ATOM 17171 C CA . GLY D 1 495 ? -52.98208 -23.37263 -0.09267 1.000 54.35940 493 GLY D CA 1
ATOM 17172 C C . GLY D 1 495 ? -51.94179 -24.41780 0.25087 1.000 61.67887 493 GLY D C 1
ATOM 17173 O O . GLY D 1 495 ? -52.18212 -25.61293 0.05023 1.000 71.75531 493 GLY D O 1
ATOM 17174 N N . LEU D 1 496 ? -50.78958 -24.00296 0.76921 1.000 58.23345 494 LEU D N 1
ATOM 17175 C CA . LEU D 1 496 ? -49.71771 -24.92837 1.10498 1.000 60.64970 494 LEU D CA 1
ATOM 17176 C C . LEU D 1 496 ? -49.84331 -25.39563 2.55014 1.000 56.30941 494 LEU D C 1
ATOM 17177 O O . LEU D 1 496 ? -50.19223 -24.61411 3.43984 1.000 49.64629 494 LEU D O 1
ATOM 17182 N N . ASP D 1 497 ? -49.55778 -26.68000 2.77351 1.000 54.19567 495 ASP D N 1
ATOM 17183 C CA . ASP D 1 497 ? -49.55170 -27.27310 4.11199 1.000 54.43996 495 ASP D CA 1
ATOM 17184 C C . ASP D 1 497 ? -48.13214 -27.17146 4.65509 1.000 55.90474 495 ASP D C 1
ATOM 17185 O O . ASP D 1 497 ? -47.27956 -28.01652 4.36705 1.000 55.19845 495 ASP D O 1
ATOM 17190 N N . PHE D 1 498 ? -47.87908 -26.14158 5.45908 1.000 55.10673 496 PHE D N 1
ATOM 17191 C CA . PHE D 1 498 ? -46.52252 -25.84666 5.89997 1.000 56.68969 496 PHE D CA 1
ATOM 17192 C C . PHE D 1 498 ? -46.01563 -26.80238 6.97182 1.000 55.08641 496 PHE D C 1
ATOM 17193 O O . PHE D 1 498 ? -44.88133 -26.63702 7.43290 1.000 52.68092 496 PHE D O 1
ATOM 17201 N N . GLU D 1 499 ? -46.81374 -27.79299 7.37830 1.000 54.87182 497 GLU D N 1
ATOM 17202 C CA . GLU D 1 499 ? -46.27072 -28.86463 8.20547 1.000 57.42584 497 GLU D CA 1
ATOM 17203 C C . GLU D 1 499 ? -45.22820 -29.66190 7.43403 1.000 56.25564 497 GLU D C 1
ATOM 17204 O O . GLU D 1 499 ? -44.23143 -30.11822 8.00613 1.000 57.76889 497 GLU D O 1
ATOM 17210 N N . TYR D 1 500 ? -45.43738 -29.82956 6.12672 1.000 51.44636 498 TYR D N 1
ATOM 17211 C CA . TYR D 1 500 ? -44.46831 -30.54809 5.31025 1.000 57.97341 498 TYR D CA 1
ATOM 17212 C C . TYR D 1 500 ? -43.16745 -29.76712 5.17049 1.000 57.80549 498 TYR D C 1
ATOM 17213 O O . TYR D 1 500 ? -42.09455 -30.36885 5.03460 1.000 53.26113 498 TYR D O 1
ATOM 17222 N N . THR D 1 501 ? -43.24367 -28.43339 5.19650 1.000 55.51029 499 THR D N 1
ATOM 17223 C CA . THR D 1 501 ? -42.03117 -27.62352 5.22391 1.000 54.06409 499 THR D CA 1
ATOM 17224 C C . THR D 1 501 ? -41.23428 -27.89074 6.49388 1.000 54.65717 499 THR D C 1
ATOM 17225 O O . THR D 1 501 ? -40.00811 -28.04847 6.44789 1.000 51.75463 499 THR D O 1
ATOM 17229 N N . ALA D 1 502 ? -41.92297 -27.97198 7.63455 1.000 54.71849 500 ALA D N 1
ATOM 17230 C CA . ALA D 1 502 ? -41.24657 -28.18861 8.90965 1.000 53.87538 500 ALA D CA 1
ATOM 17231 C C . ALA D 1 502 ? -40.51036 -29.52237 8.92916 1.000 51.79485 500 ALA D C 1
ATOM 17232 O O . ALA D 1 502 ? -39.32982 -29.58663 9.29223 1.000 53.86556 500 ALA D O 1
ATOM 17234 N N . LYS D 1 503 ? -41.19624 -30.60454 8.54794 1.000 50.81710 501 LYS D N 1
ATOM 17235 C CA . LYS D 1 503 ? -40.54671 -31.91099 8.51892 1.000 54.98269 501 LYS D CA 1
ATOM 17236 C C . LYS D 1 503 ? -39.37105 -31.91545 7.55653 1.000 55.85043 501 LYS D C 1
ATOM 17237 O O . LYS D 1 503 ? -38.36249 -32.58803 7.80560 1.000 50.06619 501 LYS D O 1
ATOM 17243 N N . LEU D 1 504 ? -39.47327 -31.13792 6.47444 1.000 60.02072 502 LEU D N 1
ATOM 17244 C CA . LEU D 1 504 ? -38.43556 -31.13447 5.45300 1.000 52.64522 502 LEU D CA 1
ATOM 17245 C C . LEU D 1 504 ? -37.13865 -30.58505 6.04044 1.000 54.10306 502 LEU D C 1
ATOM 17246 O O . LEU D 1 504 ? -36.05909 -31.15352 5.84135 1.000 56.91676 502 LEU D O 1
ATOM 17251 N N . TYR D 1 505 ? -37.23973 -29.50443 6.81818 1.000 49.07522 503 TYR D N 1
ATOM 17252 C CA . TYR D 1 505 ? -36.09131 -28.81937 7.39480 1.000 53.07691 503 TYR D CA 1
ATOM 17253 C C . TYR D 1 505 ? -35.86619 -29.18012 8.85945 1.000 55.24461 503 TYR D C 1
ATOM 17254 O O . TYR D 1 505 ? -35.13025 -28.47239 9.55712 1.000 55.63508 503 TYR D O 1
ATOM 17263 N N . GLN D 1 506 ? -36.47773 -30.27087 9.32988 1.000 59.01508 504 GLN D N 1
ATOM 17264 C CA . GLN D 1 506 ? -36.23616 -30.81578 10.66966 1.000 55.03799 504 GLN D CA 1
ATOM 17265 C C . GLN D 1 506 ? -36.57147 -29.80387 11.76418 1.000 54.65926 504 GLN D C 1
ATOM 17266 O O . GLN D 1 506 ? -35.90507 -29.73670 12.79887 1.000 50.75622 504 GLN D O 1
ATOM 17272 N N . PHE D 1 507 ? -37.60706 -29.00422 11.51958 1.000 50.10901 505 PHE D N 1
ATOM 17273 C CA . PHE D 1 507 ? -38.23180 -28.16195 12.52712 1.000 51.40205 505 PHE D CA 1
ATOM 17274 C C . PHE D 1 507 ? -39.34759 -28.93451 13.22098 1.000 60.84252 505 PHE D C 1
ATOM 17275 O O . PHE D 1 507 ? -39.99861 -29.79503 12.61963 1.000 61.24835 505 PHE D O 1
ATOM 17283 N N . ASP D 1 508 ? -39.57949 -28.60872 14.48849 1.000 55.71063 506 ASP D N 1
ATOM 17284 C CA . ASP D 1 508 ? -40.80213 -29.04376 15.14067 1.000 56.36432 506 ASP D CA 1
ATOM 17285 C C . ASP D 1 508 ? -41.96028 -28.16093 14.68989 1.000 62.66100 506 ASP D C 1
ATOM 17286 O O . ASP D 1 508 ? -41.76884 -27.01391 14.27502 1.000 61.19794 506 ASP D O 1
ATOM 17291 N N . PHE D 1 509 ? -43.17155 -28.70595 14.76002 1.000 59.19619 507 PHE D N 1
ATOM 17292 C CA . PHE D 1 509 ? -44.33333 -28.01039 14.22877 1.000 58.67070 507 PHE D CA 1
ATOM 17293 C C . PHE D 1 509 ? -45.50969 -28.11881 15.18548 1.000 63.90334 507 PHE D C 1
ATOM 17294 O O . PHE D 1 509 ? -45.77694 -29.18928 15.73833 1.000 61.00838 507 PHE D O 1
ATOM 17302 N N . LYS D 1 510 ? -46.21249 -26.99955 15.35745 1.000 58.84234 508 LYS D N 1
ATOM 17303 C CA . LYS D 1 510 ? -47.43041 -26.91652 16.15303 1.000 62.06034 508 LYS D CA 1
ATOM 17304 C C . LYS D 1 510 ? -48.37845 -25.95162 15.45658 1.000 65.62124 508 LYS D C 1
ATOM 17305 O O . LYS D 1 510 ? -47.95225 -24.88524 15.00189 1.000 63.10133 508 LYS D O 1
ATOM 17311 N N . ARG D 1 511 ? -49.65394 -26.32076 15.37271 1.000 64.33640 509 ARG D N 1
ATOM 17312 C CA . ARG D 1 511 ? -50.66941 -25.51445 14.70665 1.000 63.01704 509 ARG D CA 1
ATOM 17313 C C . ARG D 1 511 ? -51.69590 -25.03544 15.72423 1.000 57.32364 509 ARG D C 1
ATOM 17314 O O . ARG D 1 511 ? -52.16052 -25.81849 16.55752 1.000 62.91905 509 ARG D O 1
ATOM 17322 N N . PHE D 1 512 ? -52.04751 -23.75287 15.65464 1.000 55.41066 510 PHE D N 1
ATOM 17323 C CA . PHE D 1 512 ? -53.00925 -23.15341 16.57063 1.000 64.94098 510 PHE D CA 1
ATOM 17324 C C . PHE D 1 512 ? -54.11250 -22.48031 15.76811 1.000 67.70546 510 PHE D C 1
ATOM 17325 O O . PHE D 1 512 ? -53.83147 -21.75481 14.80844 1.000 69.86072 510 PHE D O 1
ATOM 17333 N N . ASN D 1 513 ? -55.36403 -22.71806 16.16612 1.000 68.19712 511 ASN D N 1
ATOM 17334 C CA . ASN D 1 513 ? -56.51883 -22.18798 15.45171 1.000 67.75352 511 ASN D CA 1
ATOM 17335 C C . ASN D 1 513 ? -57.15614 -20.98366 16.13211 1.000 68.43035 511 ASN D C 1
ATOM 17336 O O . ASN D 1 513 ? -57.86002 -20.21679 15.46505 1.000 69.45546 511 ASN D O 1
ATOM 17341 N N . SER D 1 514 ? -56.92866 -20.79727 17.43040 1.000 65.84210 512 SER D N 1
ATOM 17342 C CA . SER D 1 514 ? -57.51294 -19.68912 18.16891 1.000 68.06767 512 SER D CA 1
ATOM 17343 C C . SER D 1 514 ? -56.48090 -19.12917 19.13789 1.000 61.88603 512 SER D C 1
ATOM 17344 O O . SER D 1 514 ? -55.53465 -19.81324 19.53540 1.000 60.11131 512 SER D O 1
ATOM 17347 N N . VAL D 1 515 ? -56.68088 -17.86465 19.51864 1.000 58.12554 513 VAL D N 1
ATOM 17348 C CA . VAL D 1 515 ? -55.76623 -17.21145 20.45053 1.000 59.45197 513 VAL D CA 1
ATOM 17349 C C . VAL D 1 515 ? -55.77485 -17.91198 21.80237 1.000 67.45997 513 VAL D C 1
ATOM 17350 O O . VAL D 1 515 ? -54.75995 -17.92126 22.51111 1.000 68.81588 513 VAL D O 1
ATOM 17354 N N . SER D 1 516 ? -56.90519 -18.52011 22.17599 1.000 63.44661 514 SER D N 1
ATOM 17355 C CA . SER D 1 516 ? -57.01366 -19.16600 23.48185 1.000 67.68552 514 SER D CA 1
ATOM 17356 C C . SER D 1 516 ? -56.00753 -20.30249 23.62824 1.000 71.40147 514 SER D C 1
ATOM 17357 O O . SER D 1 516 ? -55.32301 -20.40957 24.65277 1.000 77.97849 514 SER D O 1
ATOM 17360 N N . GLU D 1 517 ? -55.90974 -21.17232 22.61846 1.000 69.10369 515 GLU D N 1
ATOM 17361 C CA . GLU D 1 517 ? -54.90543 -22.23122 22.67075 1.000 71.09480 515 GLU D CA 1
ATOM 17362 C C . GLU D 1 517 ? -53.50088 -21.64551 22.69937 1.000 70.61547 515 GLU D C 1
ATOM 17363 O O . GLU D 1 517 ? -52.61900 -22.15171 23.40368 1.000 69.85404 515 GLU D O 1
ATOM 17369 N N . PHE D 1 518 ? -53.27828 -20.57368 21.93715 1.000 67.30990 516 PHE D N 1
ATOM 17370 C CA . PHE D 1 518 ? -51.94783 -19.98685 21.84906 1.000 71.15157 516 PHE D CA 1
ATOM 17371 C C . PHE D 1 518 ? -51.55475 -19.31384 23.15792 1.000 71.69573 516 PHE D C 1
ATOM 17372 O O . PHE D 1 518 ? -50.38571 -19.35939 23.55690 1.000 69.31588 516 PHE D O 1
ATOM 17380 N N . LYS D 1 519 ? -52.51671 -18.69090 23.84474 1.000 71.80174 517 LYS D N 1
ATOM 17381 C CA . LYS D 1 519 ? -52.21000 -18.04851 25.11933 1.000 73.33888 517 LYS D CA 1
ATOM 17382 C C . LYS D 1 519 ? -51.87755 -19.06965 26.19930 1.000 75.27003 517 LYS D C 1
ATOM 17383 O O . LYS D 1 519 ? -51.11541 -18.76530 27.12406 1.000 76.66264 517 LYS D O 1
ATOM 17389 N N . ASN D 1 520 ? -52.42583 -20.28016 26.09942 1.000 74.02991 518 ASN D N 1
ATOM 17390 C CA . ASN D 1 520 ? -52.24478 -21.30562 27.11656 1.000 75.90559 518 ASN D CA 1
ATOM 17391 C C . ASN D 1 520 ? -51.11338 -22.27105 26.78310 1.000 77.25275 518 ASN D C 1
ATOM 17392 O O . ASN D 1 520 ? -51.11169 -23.40401 27.27542 1.000 85.96179 518 ASN D O 1
ATOM 17397 N N . ALA D 1 521 ? -50.15197 -21.84970 25.96646 1.000 77.02190 519 ALA D N 1
ATOM 17398 C CA . ALA D 1 521 ? -49.06682 -22.71250 25.52726 1.000 75.11883 519 ALA D CA 1
ATOM 17399 C C . ALA D 1 521 ? -47.72202 -22.11638 25.92069 1.000 82.56807 519 ALA D C 1
ATOM 17400 O O . ALA D 1 521 ? -47.60564 -20.92170 26.20666 1.000 80.98127 519 ALA D O 1
ATOM 17402 N N . THR D 1 522 ? -46.70287 -22.97198 25.93584 1.000 79.28113 520 THR D N 1
ATOM 17403 C CA . THR D 1 522 ? -45.32611 -22.56505 26.18361 1.000 80.69679 520 THR D CA 1
ATOM 17404 C C . THR D 1 522 ? -44.54499 -22.70170 24.88367 1.000 83.39222 520 THR D C 1
ATOM 17405 O O . THR D 1 522 ? -44.45661 -23.79853 24.32023 1.000 82.49978 520 THR D O 1
ATOM 17409 N N . LEU D 1 523 ? -43.99229 -21.58506 24.40600 1.000 83.13159 521 LEU D N 1
ATOM 17410 C CA . LEU D 1 523 ? -43.25208 -21.59443 23.14939 1.000 84.46212 521 LEU D CA 1
ATOM 17411 C C . LEU D 1 523 ? -41.81044 -22.04690 23.33729 1.000 85.38263 521 LEU D C 1
ATOM 17412 O O . LEU D 1 523 ? -41.22255 -22.62298 22.41380 1.000 85.84747 521 LEU D O 1
ATOM 17417 N N . LEU D 1 524 ? -41.22965 -21.79189 24.50866 1.000 86.87138 522 LEU D N 1
ATOM 17418 C CA . LEU D 1 524 ? -39.86567 -22.22402 24.78505 1.000 86.30823 522 LEU D CA 1
ATOM 17419 C C . LEU D 1 524 ? -39.74631 -23.73237 24.61329 1.000 89.24602 522 LEU D C 1
ATOM 17420 O O . LEU D 1 524 ? -40.59673 -24.49363 25.08393 1.000 95.53487 522 LEU D O 1
ATOM 17425 N N . SER D 1 525 ? -38.69095 -24.16447 23.92902 1.000 89.52365 523 SER D N 1
ATOM 17426 C CA . SER D 1 525 ? -38.51821 -25.57764 23.63355 1.000 90.19926 523 SER D CA 1
ATOM 17427 C C . SER D 1 525 ? -37.04032 -25.87752 23.43793 1.000 92.53430 523 SER D C 1
ATOM 17428 O O . SER D 1 525 ? -36.21756 -24.97442 23.25629 1.000 89.52679 523 SER D O 1
ATOM 17431 N N . GLU D 1 526 ? -36.71392 -27.17030 23.47852 1.000 90.89981 524 GLU D N 1
ATOM 17432 C CA . GLU D 1 526 ? -35.34564 -27.60127 23.21426 1.000 93.16943 524 GLU D CA 1
ATOM 17433 C C . GLU D 1 526 ? -34.93882 -27.26014 21.78418 1.000 90.50621 524 GLU D C 1
ATOM 17434 O O . GLU D 1 526 ? -33.97838 -26.51366 21.55929 1.000 90.31066 524 GLU D O 1
ATOM 17440 N N . THR D 1 527 ? -35.67028 -27.78101 20.80375 1.000 84.70066 525 THR D N 1
ATOM 17441 C CA . THR D 1 527 ? -35.34460 -27.56408 19.40280 1.000 82.10856 525 THR D CA 1
ATOM 17442 C C . THR D 1 527 ? -36.15213 -26.40260 18.83009 1.000 76.35953 525 THR D C 1
ATOM 17443 O O . THR D 1 527 ? -37.08146 -25.88010 19.45102 1.000 75.72505 525 THR D O 1
ATOM 17447 N N . SER D 1 528 ? -35.77249 -25.99923 17.62152 1.000 71.62240 526 SER D N 1
ATOM 17448 C CA . SER D 1 528 ? -36.46234 -24.91403 16.94130 1.000 64.69374 526 SER D CA 1
ATOM 17449 C C . SER D 1 528 ? -37.81008 -25.39233 16.41606 1.000 59.12544 526 SER D C 1
ATOM 17450 O O . SER D 1 528 ? -37.94260 -26.51540 15.91964 1.000 53.29081 526 SER D O 1
ATOM 17453 N N . THR D 1 529 ? -38.81468 -24.52518 16.51953 1.000 62.30551 527 THR D N 1
ATOM 17454 C CA . THR D 1 529 ? -40.18792 -24.90105 16.22366 1.000 59.08430 527 THR D CA 1
ATOM 17455 C C . THR D 1 529 ? -40.85928 -23.82372 15.38501 1.000 58.84921 527 THR D C 1
ATOM 17456 O O . THR D 1 529 ? -40.72574 -22.62875 15.66329 1.000 58.16227 527 THR D O 1
ATOM 17460 N N . ILE D 1 530 ? -41.56926 -24.25818 14.35097 1.000 58.41375 528 ILE D N 1
ATOM 17461 C CA . ILE D 1 530 ? -42.47707 -23.39532 13.60583 1.000 61.67986 528 ILE D CA 1
ATOM 17462 C C . ILE D 1 530 ? -43.85008 -23.49704 14.25949 1.000 59.65404 528 ILE D C 1
ATOM 17463 O O . ILE D 1 530 ? -44.38453 -24.59752 14.43153 1.000 57.84364 528 ILE D O 1
ATOM 17468 N N . TYR D 1 531 ? -44.41015 -22.35499 14.64305 1.000 58.56169 529 TYR D N 1
ATOM 17469 C CA . TYR D 1 531 ? -45.74204 -22.27603 15.23064 1.000 50.25626 529 TYR D CA 1
ATOM 17470 C C . TYR D 1 531 ? -46.66020 -21.62834 14.20302 1.000 57.77026 529 TYR D C 1
ATOM 17471 O O . TYR D 1 531 ? -46.57219 -20.41981 13.96289 1.000 63.31238 529 TYR D O 1
ATOM 17480 N N . GLU D 1 532 ? -47.53367 -22.42504 13.59288 1.000 57.15025 530 GLU D N 1
ATOM 17481 C CA . GLU D 1 532 ? -48.45221 -21.92011 12.57908 1.000 60.27960 530 GLU D CA 1
ATOM 17482 C C . GLU D 1 532 ? -49.74337 -21.46164 13.24850 1.000 60.95836 530 GLU D C 1
ATOM 17483 O O . GLU D 1 532 ? -50.45454 -22.26804 13.85836 1.000 62.26663 530 GLU D O 1
ATOM 17489 N N . LEU D 1 533 ? -50.04223 -20.17126 13.13424 1.000 57.00600 531 LEU D N 1
ATOM 17490 C CA . LEU D 1 533 ? -51.25568 -19.58389 13.68802 1.000 61.85964 531 LEU D CA 1
ATOM 17491 C C . LEU D 1 533 ? -52.17035 -19.19080 12.53672 1.000 61.33517 531 LEU D C 1
ATOM 17492 O O . LEU D 1 533 ? -51.82307 -18.31334 11.73869 1.000 58.87607 531 LEU D O 1
ATOM 17497 N N . ILE D 1 534 ? -53.33371 -19.83282 12.45238 1.000 61.53360 532 ILE D N 1
ATOM 17498 C CA . ILE D 1 534 ? -54.24653 -19.61526 11.33560 1.000 63.27747 532 ILE D CA 1
ATOM 17499 C C . ILE D 1 534 ? -55.21441 -18.49063 11.67793 1.000 56.12341 532 ILE D C 1
ATOM 17500 O O . ILE D 1 534 ? -55.73283 -18.40114 12.79774 1.000 55.66282 532 ILE D O 1
ATOM 17505 N N . THR D 1 535 ? -55.43544 -17.60782 10.70832 1.000 56.04501 533 THR D N 1
ATOM 17506 C CA . THR D 1 535 ? -56.35567 -16.49209 10.85184 1.000 57.77587 533 THR D CA 1
ATOM 17507 C C . THR D 1 535 ? -57.10209 -16.32107 9.53912 1.000 54.44794 533 THR D C 1
ATOM 17508 O O . THR D 1 535 ? -56.85075 -17.03040 8.55959 1.000 51.55475 533 THR D O 1
ATOM 17512 N N . ASN D 1 536 ? -58.02309 -15.36486 9.52058 1.000 54.25443 534 ASN D N 1
ATOM 17513 C CA . ASN D 1 536 ? -58.87543 -15.11709 8.36904 1.000 54.69288 534 ASN D CA 1
ATOM 17514 C C . ASN D 1 536 ? -58.73420 -13.66375 7.95097 1.000 54.79870 534 ASN D C 1
ATOM 17515 O O . ASN D 1 536 ? -58.89008 -12.75831 8.77737 1.000 56.61197 534 ASN D O 1
ATOM 17520 N N . ARG D 1 537 ? -58.45644 -13.44788 6.66397 1.000 57.74533 535 ARG D N 1
ATOM 17521 C CA . ARG D 1 537 ? -58.15996 -12.10336 6.18082 1.000 55.68394 535 ARG D CA 1
ATOM 17522 C C . ARG D 1 537 ? -59.36616 -11.17533 6.30702 1.000 60.01213 535 ARG D C 1
ATOM 17523 O O . ARG D 1 537 ? -59.20885 -9.99360 6.63789 1.000 58.54073 535 ARG D O 1
ATOM 17531 N N . GLU D 1 538 ? -60.57816 -11.68460 6.05691 1.000 60.80883 536 GLU D N 1
ATOM 17532 C CA . GLU D 1 538 ? -61.76824 -10.85550 6.24337 1.000 60.05528 536 GLU D CA 1
ATOM 17533 C C . GLU D 1 538 ? -61.98427 -10.52252 7.71520 1.000 59.84908 536 GLU D C 1
ATOM 17534 O O . GLU D 1 538 ? -62.42639 -9.41641 8.04983 1.000 56.90851 536 GLU D O 1
ATOM 17540 N N . ASP D 1 539 ? -61.68456 -11.46932 8.60830 1.000 60.03466 537 ASP D N 1
ATOM 17541 C CA . ASP D 1 539 ? -61.87163 -11.22688 10.03598 1.000 62.68115 537 ASP D CA 1
ATOM 17542 C C . ASP D 1 539 ? -60.85331 -10.22389 10.56859 1.000 63.70923 537 ASP D C 1
ATOM 17543 O O . ASP D 1 539 ? -61.20104 -9.33905 11.36262 1.000 57.87206 537 ASP D O 1
ATOM 17548 N N . ASN D 1 540 ? -59.59136 -10.34548 10.14344 1.000 60.39719 538 ASN D N 1
ATOM 17549 C CA . ASN D 1 540 ? -58.56276 -9.42048 10.60987 1.000 60.36116 538 ASN D CA 1
ATOM 17550 C C . ASN D 1 540 ? -58.88236 -7.98909 10.19948 1.000 60.10176 538 ASN D C 1
ATOM 17551 O O . ASN D 1 540 ? -58.71881 -7.05718 10.99708 1.000 56.60926 538 ASN D O 1
ATOM 17556 N N . PHE D 1 541 ? -59.36112 -7.79513 8.96654 1.000 54.74798 539 PHE D N 1
ATOM 17557 C CA . PHE D 1 541 ? -59.73789 -6.45341 8.53297 1.000 55.00398 539 PHE D CA 1
ATOM 17558 C C . PHE D 1 541 ? -60.83812 -5.87420 9.41163 1.000 61.75629 539 PHE D C 1
ATOM 17559 O O . PHE D 1 541 ? -60.78947 -4.69419 9.77908 1.000 62.12491 539 PHE D O 1
ATOM 17567 N N . LYS D 1 542 ? -61.84283 -6.68631 9.75409 1.000 59.99182 540 LYS D N 1
ATOM 17568 C CA . LYS D 1 542 ? -62.94588 -6.18724 10.56761 1.000 55.77644 540 LYS D CA 1
ATOM 17569 C C . LYS D 1 542 ? -62.47360 -5.83526 11.97365 1.000 56.71512 540 LYS D C 1
ATOM 17570 O O . LYS D 1 542 ? -62.80347 -4.76632 12.50027 1.000 56.67939 540 LYS D O 1
ATOM 17576 N N . GLN D 1 543 ? -61.68499 -6.71769 12.59432 1.000 58.64221 541 GLN D N 1
ATOM 17577 C CA . GLN D 1 543 ? -61.22284 -6.45132 13.95298 1.000 63.79478 541 GLN D CA 1
ATOM 17578 C C . GLN D 1 543 ? -60.20151 -5.31899 13.99499 1.000 57.71902 541 GLN D C 1
ATOM 17579 O O . GLN D 1 543 ? -60.10511 -4.61308 15.00568 1.000 51.79549 541 GLN D O 1
ATOM 17585 N N . HIS D 1 544 ? -59.44112 -5.12121 12.91490 1.000 52.41337 542 HIS D N 1
ATOM 17586 C CA . HIS D 1 544 ? -58.51691 -3.99311 12.87186 1.000 55.71901 542 HIS D CA 1
ATOM 17587 C C . HIS D 1 544 ? -59.25903 -2.66475 12.76956 1.000 60.63250 542 HIS D C 1
ATOM 17588 O O . HIS D 1 544 ? -58.77153 -1.64307 13.26914 1.000 54.70121 542 HIS D O 1
ATOM 17595 N N . GLN D 1 545 ? -60.43687 -2.65964 12.13537 1.000 62.96080 543 GLN D N 1
ATOM 17596 C CA . GLN D 1 545 ? -61.22036 -1.43204 12.03122 1.000 62.49184 543 GLN D CA 1
ATOM 17597 C C . GLN D 1 545 ? -61.68705 -0.94516 13.39841 1.000 62.81654 543 GLN D C 1
ATOM 17598 O O . GLN D 1 545 ? -61.90928 0.25724 13.58705 1.000 61.04013 543 GLN D O 1
ATOM 17604 N N . ILE D 1 546 ? -61.84283 -1.85529 14.36111 1.000 55.99281 544 ILE D N 1
ATOM 17605 C CA . ILE D 1 546 ? -62.17856 -1.43784 15.71802 1.000 60.14242 544 ILE D CA 1
ATOM 17606 C C . ILE D 1 546 ? -60.95380 -0.86442 16.42292 1.000 62.62515 544 ILE D C 1
ATOM 17607 O O . ILE D 1 546 ? -61.04082 0.16234 17.10716 1.000 61.46948 544 ILE D O 1
ATOM 17612 N N . LEU D 1 547 ? -59.79315 -1.50672 16.25240 1.000 66.01471 545 LEU D N 1
ATOM 17613 C CA . LEU D 1 547 ? -58.57856 -1.05974 16.93008 1.000 62.00946 545 LEU D CA 1
ATOM 17614 C C . LEU D 1 547 ? -58.12592 0.30842 16.42990 1.000 60.97111 545 LEU D C 1
ATOM 17615 O O . LEU D 1 547 ? -57.66386 1.14030 17.21931 1.000 59.11613 545 LEU D O 1
ATOM 17620 N N . TYR D 1 548 ? -58.25783 0.56977 15.12722 1.000 55.82799 546 TYR D N 1
ATOM 17621 C CA . TYR D 1 548 ? -57.80587 1.85198 14.59912 1.000 61.21925 546 TYR D CA 1
ATOM 17622 C C . TYR D 1 548 ? -58.65035 3.02062 15.08875 1.000 69.31663 546 TYR D C 1
ATOM 17623 O O . TYR D 1 548 ? -58.23592 4.17440 14.92060 1.000 70.17058 546 TYR D O 1
ATOM 17632 N N . GLN D 1 549 ? -59.81500 2.75573 15.68989 1.000 64.01892 547 GLN D N 1
ATOM 17633 C CA . GLN D 1 549 ? -60.69846 3.81435 16.15927 1.000 67.61156 547 GLN D CA 1
ATOM 17634 C C . GLN D 1 549 ? -61.08203 3.64552 17.62403 1.000 70.54834 547 GLN D C 1
ATOM 17635 O O . GLN D 1 549 ? -62.00672 4.32219 18.09166 1.000 70.22337 547 GLN D O 1
ATOM 17641 N N . LYS D 1 550 ? -60.39506 2.76582 18.35856 1.000 71.72925 548 LYS D N 1
ATOM 17642 C CA . LYS D 1 550 ? -60.67490 2.59877 19.78053 1.000 69.65423 548 LYS D CA 1
ATOM 17643 C C . LYS D 1 550 ? -60.35857 3.86592 20.56598 1.000 66.46428 548 LYS D C 1
ATOM 17644 O O . LYS D 1 550 ? -60.98564 4.12888 21.59716 1.000 70.23408 548 LYS D O 1
ATOM 17650 N N . LEU D 1 551 ? -59.41320 4.67036 20.08930 1.000 65.29149 549 LEU D N 1
ATOM 17651 C CA . LEU D 1 551 ? -58.95510 5.84187 20.82179 1.000 68.09623 549 LEU D CA 1
ATOM 17652 C C . LEU D 1 551 ? -59.73980 7.10236 20.47578 1.000 71.83276 549 LEU D C 1
ATOM 17653 O O . LEU D 1 551 ? -59.38589 8.18491 20.95575 1.000 72.01862 549 LEU D O 1
ATOM 17658 N N . SER D 1 552 ? -60.79292 6.98601 19.66159 1.000 71.50318 550 SER D N 1
ATOM 17659 C CA . SER D 1 552 ? -61.48081 8.17003 19.15772 1.000 74.07923 550 SER D CA 1
ATOM 17660 C C . SER D 1 552 ? -62.16539 8.95217 20.27072 1.000 76.54083 550 SER D C 1
ATOM 17661 O O . SER D 1 552 ? -62.26525 10.18154 20.18957 1.000 79.24984 550 SER D O 1
ATOM 17664 N N . GLU D 1 553 ? -62.64267 8.27011 21.31071 1.000 73.62736 551 GLU D N 1
ATOM 17665 C CA . GLU D 1 553 ? -63.38339 8.94499 22.36743 1.000 76.46140 551 GLU D CA 1
ATOM 17666 C C . GLU D 1 553 ? -62.50110 9.45159 23.49822 1.000 79.86967 551 GLU D C 1
ATOM 17667 O O . GLU D 1 553 ? -62.91115 10.37353 24.21284 1.000 86.72633 551 GLU D O 1
ATOM 17673 N N . MET D 1 554 ? -61.31126 8.87512 23.68732 1.000 79.28930 552 MET D N 1
ATOM 17674 C CA . MET D 1 554 ? -60.39607 9.40247 24.69492 1.000 77.72298 552 MET D CA 1
ATOM 17675 C C . MET D 1 554 ? -60.01854 10.84602 24.39913 1.000 83.86988 552 MET D C 1
ATOM 17676 O O . MET D 1 554 ? -59.85584 11.65553 25.32536 1.000 90.45291 552 MET D O 1
ATOM 17681 N N . ILE D 1 555 ? -59.87628 11.18469 23.11349 1.000 86.19942 553 ILE D N 1
ATOM 17682 C CA . ILE D 1 555 ? -59.42878 12.50242 22.66964 1.000 89.09918 553 ILE D CA 1
ATOM 17683 C C . ILE D 1 555 ? -60.32913 13.58243 23.25657 1.000 96.80670 553 ILE D C 1
ATOM 17684 O O . ILE D 1 555 ? -59.91770 14.73869 23.40226 1.000 101.59901 553 ILE D O 1
ATOM 17689 N N . HIS D 1 556 ? -61.55037 13.20586 23.62070 1.000 95.30008 554 HIS D N 1
ATOM 17690 C CA . HIS D 1 556 ? -62.45402 14.11039 24.31705 1.000 86.11094 554 HIS D CA 1
ATOM 17691 C C . HIS D 1 556 ? -61.87246 14.53212 25.66720 1.000 85.26038 554 HIS D C 1
ATOM 17692 O O . HIS D 1 556 ? -61.92378 13.78287 26.64415 1.000 84.59437 554 HIS D O 1
#

Solvent-accessible surface area: 71104 Å² total

Organism: Staphylococcus aureus (strain NCTC 8325 / PS 47) (NCBI:txid93061)

Secondary structure (DSSP, 8-state):
-HHHHHHHHHHHHHHHHHHHTT--EEEE---STTHHHHHHHHHSTT-EEEE-S-HHHHHHHHHHHHHHH-S-EEEEE-SSHHHHTTHHHHHHHHHHT--EEEEEEE--GGG--TTSTT----TTTTTTT-SEEEEPPPP-SSHHHHHHHHHHHHHHHTTTSSTT---EEEEEE-PSS----TT-GGG----------EEEEE--GGGHHHHTSSSEEEEE-B-TTS--HHHHHHHHHHT--EEE-GGGT-GGG--TTEES-HHHHHHTT-----SEEEEESBPPS-HHHHHHHTT--SEEEEEESSSS---TTS--SEEEES-HHHHHHHHHSS-----HHHHHHHHHHHHHHHHHHHHHHHH--SHHHHHHHHHHHSPTT-EEEE-SSHHHHHHHHH--S-S-EEE---SS--SSSHHHHHHHHHTTS-EEEEEEHHHHHHTGGGGHHHHHH----EEEEEE-SS-GGGGGSTHHHHTHHHHIIIII------HHHHHHHTT-EEEEESSHHHHHH-----SS-EEEEEE--HHHHHHHHHHHHHTTHHHHHT-/-HHHHHHHHHHHHHHHHHHHTT--EEEE---STTHHHHHHHHHSTT-EEEE-S-HHHHHHHHHHHHHHH-S-EEEEE-SSHHHHTTHHHHHHHHHHT--EEEEEEE--GGG--TTSTT----TTTTTTT-SEEEEPPPP-SSHHHHHHHHHHHHHHHTTSSSTT---EEEEEE--SS----TT-GGG-----------EEEE-GGGGHHHHTSS-EEEEE-B-TTS--HHHHHHHHHHT--EEE-GGGT-TTS--TTEES-HHHHHHTT-----SEEEEESBPPS-HHHHHHHHH--SEEEEEESSSS---TTS--SEEEES-HHHHHHHGGGSPP---HHHHHHHHHHHHHHHHHHHHHHHH--SHHHHHHHHHHHSPTT-EEEE-SSHHHHHHHHH--S-S-EEE---SS--SSSHHHHHHHHHTTS-EEEEEEHHHHHHTGGGGHHHHHH-----EEEEE-SS-GGGGGSTHHHHTGGGHIIIII------THHHHHHTT-EEEEE--HHHHHTS----SS-EEEEEE--HHHHHHHHHHHTTTTGGG--S--/-HHHHHHHHHHHHHHHHHHHTT--EEEE---STTHHHHHHHHHSTT-EEEE-S-HHHHHHHHHHHHHHH-S-EEEEE-SSHHHHTTHHHHHHHHHHT--EEEEEEE--GGG--TTSTT----TTTTTTT-SEEEEPPPP-S-HHHHHHHHHHHHHHGGGTSSTT---EEEEEE-PSS----TT-GGG-----PPPP-EEEE---GGGHHHHTSSSEEEEE-B-TTS--HHHHHHHHHHT--EEE-GGGT-GGG--TTEE--HHHHHHTT-----SEEEEESBPPS-HHHHHHHTT--SEEEEEESSSS---TTS--SEEEES-HHHHHHHT--------HHHHHHHHHHHHHHHHHHHHHHHH--SHHHHHHHHHHHSPTT-EEEE-TTHHHHHHHHH--S-S-EEE--TTT--SSSHHHHHHHHHTTS-EEEEEEHHHHHHTGGGGHHHHHH----EEEEEE-SS-GGGGGSTHHHHTHHHHIIIII------THHHHHHTT-EEEEESSHHHHHT-----SS-EEEEEE--HHHHHHHHHHHHTTTHHHHHHH-/--HHHHHHHHHHHHHHHHHHTT--EEEE---STTHHHHHHHHH-TT-EEEE-S-HHHHHHHHHHHHHHH-S-EEEEE-SSHHHHTTHHHHHHHHHHT--EEEEEEE--TTT--TTSTT----TTTTTTT-SEEEEPPPP-S-HHHHHHHHHHHHHHHTTTSGGG---EEEEEE--S-----TT-GGG----------EEEEE-GGGGHHHHTSSSEEEEE-B-TTS--HHHHHHHHHHT--EEE-GGGT-GGG--TTEES-HHHHHHTT-----SEEEEESBPPS-HHHHHHHTT--SEEEEEESSSS---TTS--SEEEES-HHHHHHHHTTSPP---HHHHHHHHHHHHHHHHHHHHHHHH--SHHHHHHHHHHHSPTT-EEEE-SSHHHHHHHHH--S---EEE---SS--SSSHHHHHHHHHHHS-EEEEEEHHHHHHTGGGGHHHHHH----EEEEEE-SS-GGGGGSGGGTTTGGGHIIIII------THHHHHHTT-EEEEESSHHHHHTS----SS-EEEEEE--HHHHHHHHHHHTTTTTTTT-

B-factor: mean 56.37, std 10.38, range [30.15, 112.13]